Protein 2LGG (pdb70)

Nearest PDB structures (foldseek):
  2lgg-assembly1_A  TM=8.242E-01  e=3.171E-12  Homo sapiens
  2lgk-assembly1_A  TM=6.247E-01  e=6.121E-10  Homo sapiens
  2lgl-assembly1_A  TM=6.199E-01  e=3.704E-09  Homo sapiens
  8xv6-assembly2_C  TM=5.839E-01  e=9.766E-09  Homo sapiens
  2miq-assembly1_A  TM=6.310E-01  e=7.657E-03  Drosophila melanogaster

Solvent-accessible surface area: 5997 Å² total; per-residue (Å²): 154,52,88,102,26,203,170,26,185,40,71,84,96,181,55,16,147,63,11,6,2,106,128,60,23,28,106,82,75,15,88,118,5,6,1,0,58,127,32,58,87,13,49,37,23,13,30,130,104,34,137,115,93,71,90,42,34,155,97,126,52,98,1,75,82,32,124,117,173,41,56,33,60,112,24,70,168,41,41,119,105

Foldseek 3Di:
DDLDDPPQVVDPQFGDCLLAAVVGRDVLPSVDWAAFPVGSHTDCCSVVVDPCVDHPVVDPDGPPVVVVD/DDDDDDDPDDDD

Secondary structure (DSSP, 8-state):
--SS-TT----SSS--TTTS-TTT---S-GGG--B-TTSS-B-THHHH--TT---GGGS----HHHHT-/------------

Sequence (81 aa):
SGPSCKHCKDDVNRLCRVCACHLCGGRQDPDKQLMCDECDMAFHIYCLDPPLSSVPSEDEWYCPECRNDARTKQTARKSTGSGPSCKHCKDDVNRLCRVCACHLCGGRQDPDKQLMCDECDMAFHIYCLDPPLSSVPSEDEWYCPECRNDARTKQTARKSTGSGPSCKHCKDDVNRLCRVCACHLCGGRQDPDKQLMCDECDMAFHIYCLDPPLSSVPSEDEWYCPECRNDARTKQTARKSTGSGPSCKHCKDDVNRLCRVCACHLCGGRQDPDKQLMCDECDMAFHIYCLDPPLSSVPSEDEWYCPECRNDARTKQTARKSTGSGPSCKHCKDDVNRLCRVCACHLCGGRQDPDKQLMCDECDMAFHIYCLDPPLSSVPSEDEWYCPECRNDARTKQTARKSTGSGPSCKHCKDDVNRLCRVCACHLCGGRQDPDKQLMCDECDMAFHIYCLDPPLSSVPSEDEWYCPECRNDARTKQTARKSTGSGPSCKHCKDDVNRLCRVCACHLCGGRQDPDKQLMCDECDMAFHIYCLDPPLSSVPSEDEWYCPECRNDARTKQTARKSTGSGPSCKHCKDDVNRLCRVCACHLCGGRQDPDKQLMCDECDMAFHIYCLDPPLSSVPSEDEWYCPECRNDARTKQTARKSTGSGPSCKHCKDDVNRLCRVCACHLCGGRQDPDKQLMCDECDMAFHIYCLDPPLSSVPSEDEWYCPECRNDARTKQTARKSTGSGPSCKHCKDDVNRLCRVCACHLCGGRQDPDKQLMCDECDMAFHIYCLDPPLSSVPSEDEWYCPECRNDARTKQTARKSTGSGPSCKHCKDDVNRLCRVCACHLCGGRQDPDKQLMCDECDMAFHIYCLDPPLSSVPSEDEWYCPECRNDARTKQTARKSTGSGPSCKHCKDDVNRLCRVCACHLCGGRQDPDKQLMCDECDMAFHIYCLDPPLSSVPSEDEWYCPECRNDARTKQTARKSTGSGPSCKHCKDDVNRLCRVCACHLCGGRQDPDKQLMCDECDMAFHIYCLDPPLSSVPSEDEWYCPECRNDARTKQTARKSTGSGPSCKHCKDDVNRLCRVCACHLCGGRQDPDKQLMCDECDMAFHIYCLDPPLSSVPSEDEWYCPECRNDARTKQTARKSTGSGPSCKHCKDDVNRLCRVCACHLCGGRQDPDKQLMCDECDMAFHIYCLDPPLSSVPSEDEWYCPECRNDARTKQTARKSTGSGPSCKHCKDDVNRLCRVCACHLCGGRQDPDKQLMCDECDMAFHIYCLDPPLSSVPSEDEWYCPECRNDARTKQTARKSTGSGPSCKHCKDDVNRLCRVCACHLCGGRQDPDKQLMCDECDMAFHIYCLDPPLSSVPSEDEWYCPECRNDARTKQTARKSTGSGPSCKHCKDDVNRLCRVCACHLCGGRQDPDKQLMCDECDMAFHIYCLDPPLSSVPSEDEWYCPECRNDARTKQTARKSTGSGPSCKHCKDDVNRLCRVCACHLCGGRQDPDKQLMCDECDMAFHIYCLDPPLSSVPSEDEWYCPECRNDARTKQTARKSTGSGPSCKHCKDDVNRLCRVCACHLCGGRQDPDKQLMCDECDMAFHIYCLDPPLSSVPSEDEWYCPECRNDARTKQTARKSTG

InterPro domains:
  IPR000626 Ubiquitin-like domain [PF00240] (3-75)
  IPR000626 Ubiquitin-like domain [PS50053] (1-75)
  IPR000626 Ubiquitin-like domain [SM00213] (1-74)
  IPR001841 Zinc finger, RING-type [PS50089] (318-364)
  IPR001841 Zinc finger, RING-type [PS50089] (724-763)
  IPR001841 Zinc finger, RING-type [SM00184] (318-363)
  IPR001841 Zinc finger, RING-type [SM00184] (724-762)
  IPR001965 Zinc finger, PHD-type [SM00249] (317-364)
  IPR003105 SRA-YDG [PF02182] (417-585)
  IPR003105 SRA-YDG [PS51015] (419-582)
  IPR003105 SRA-YDG [SM00466] (414-586)
  IPR011011 Zinc finger, FYVE/PHD-type [SSF57903] (316-367)
  IPR013083 Zinc finger, RING/FYVE/PHD-type [G3DSA:3.30.40.10] (670-793)
  IPR015947 PUA-like superfamily [SSF88697] (400-607)
  IPR017907 Zinc finger, RING-type, conserved site [PS00518] (739-748)
  IPR019787 Zinc finger, PHD-finger [PF00628] (318-363)
  IPR019787 Zinc finger, PHD-finger [PS50016] (310-366)
  IPR021991 UHRF1, tandem tudor domain [PF12148] (133-284)
  IPR029071 Ubiquitin-like domain superfamily [SSF54236] (1-96)
  IPR036987 SRA-YDG superfamily [G3DSA:2.30.280.10] (399-609)

Radius of gyration: 12.45 Å; Cα contacts (8 Å, |Δi|>4): 140; chains: 2; bounding box: 36×28×22 Å

GO terms:
  GO:0061630 ubiquitin protein ligase activity (F, IDA)
  GO:0141119 chromosomal DNA methylation maintenance following DNA replication (P, IDA)
  GO:0006511 ubiquitin-dependent protein catabolic process (P, IDA)
  GO:0090307 mitotic spindle assembly (P, IDA)
  GO:0071168 protein localization to chromatin (P, IDA)
  GO:0005819 spindle (C, IC)
  GO:0062072 histone H3K9me2/3 reader activity (F, IDA)
  GO:0004842 ubiquitin-protein transferase activity (F, IDA)
  GO:0000785 chromatin (C, IDA)
  GO:0000791 euchromatin (C, IDA)
  GO:0000792 heterochromatin (C, IDA)
  GO:0005657 replication fork (C, IDA)
  GO:0008270 zinc ion binding (F, IDA)
  GO:0008327 methyl-CpG binding (F, IDA)
  GO:0042393 histone binding (F, IDA)
  GO:0044729 hemi-methylated DNA-binding (F, IDA)
  GO:0051865 protein autoubiquitination (P, IDA)
  GO:0140234 histone H3K23 ubiquitin ligase activity (F, IDA)
  GO:0140248 histone H3K18 ubiquitin ligase activity (F, IDA)
  GO:0140851 histone H3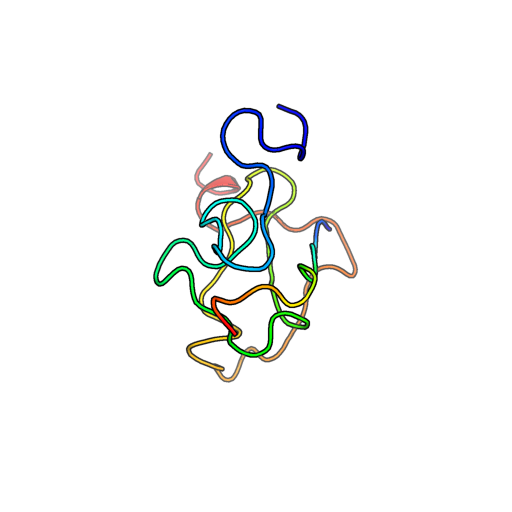K14 ubiquitin ligase activity (F, IDA)

CATH classification: 3.30.40.10

Organism: Homo sapiens (NCBI:txid9606)

Structure (mmCIF, N/CA/C/O backbone):
data_2LGG
#
_entry.id   2LGG
#
loop_
_entity.id
_entity.type
_entity.pdbx_description
1 polymer 'E3 ubiquitin-protein ligase UHRF1'
2 polymer 'histone H3 peptide'
3 non-polymer 'ZINC ION'
#
loop_
_atom_site.group_PDB
_atom_site.id
_atom_site.type_symbol
_atom_site.label_atom_id
_atom_site.label_alt_id
_atom_site.label_comp_id
_atom_site.label_asym_id
_atom_site.label_entity_id
_atom_site.label_seq_id
_atom_site.pdbx_PDB_ins_code
_atom_site.Cartn_x
_atom_site.Cartn_y
_atom_site.Cartn_z
_atom_site.occupancy
_atom_site.B_iso_or_equiv
_atom_site.auth_seq_id
_atom_site.auth_comp_id
_atom_site.auth_asym_id
_atom_site.auth_atom_id
_atom_site.pdbx_PDB_model_num
ATOM 1 N N . SER A 1 1 ? 1.387 15.223 -13.499 1.00 0.00 311 SER A N 1
ATOM 2 C CA . SER A 1 1 ? 0.251 14.264 -13.390 1.00 0.00 311 SER A CA 1
ATOM 3 C C . SER A 1 1 ? -0.103 14.059 -11.916 1.00 0.00 311 SER A C 1
ATOM 4 O O . SER A 1 1 ? 0.532 13.295 -11.214 1.00 0.00 311 SER A O 1
ATOM 14 N N . GLY A 1 2 ? -1.112 14.735 -11.439 1.00 0.00 312 GLY A N 1
ATOM 15 C CA . GLY A 1 2 ? -1.508 14.583 -10.010 1.00 0.00 312 GLY A CA 1
ATOM 16 C C . GLY A 1 2 ? -2.063 13.176 -9.777 1.00 0.00 312 GLY A C 1
ATOM 17 O O . GLY A 1 2 ? -2.475 12.500 -10.698 1.00 0.00 312 GLY A O 1
ATOM 21 N N . PRO A 1 3 ? -2.067 12.741 -8.545 1.00 0.00 313 PRO A N 1
ATOM 22 C CA . PRO A 1 3 ? -2.576 11.391 -8.161 1.00 0.00 313 PRO A CA 1
ATOM 23 C C . PRO A 1 3 ? -4.087 11.277 -8.355 1.00 0.00 313 PRO A C 1
ATOM 24 O O . PRO A 1 3 ? -4.627 10.198 -8.507 1.00 0.00 313 PRO A O 1
ATOM 35 N N . SER A 1 4 ? -4.774 12.386 -8.344 1.00 0.00 314 SER A N 1
ATOM 36 C CA . SER A 1 4 ? -6.250 12.346 -8.519 1.00 0.00 314 SER A CA 1
ATOM 37 C C . SER A 1 4 ? -6.582 11.730 -9.877 1.00 0.00 314 SER A C 1
ATOM 38 O O . SER A 1 4 ? -5.889 11.939 -10.853 1.00 0.00 314 SER A O 1
ATOM 46 N N . CYS A 1 5 ? -7.636 10.970 -9.944 1.00 0.00 315 CYS A N 1
ATOM 47 C CA . CYS A 1 5 ? -8.013 10.336 -11.238 1.00 0.00 315 CYS A CA 1
ATOM 48 C C . CYS A 1 5 ? -8.989 11.236 -11.989 1.00 0.00 315 CYS A C 1
ATOM 49 O O . CYS A 1 5 ? -10.131 11.386 -11.604 1.00 0.00 315 CYS A O 1
ATOM 56 N N . LYS A 1 6 ? -8.564 11.814 -13.074 1.00 0.00 316 LYS A N 1
ATOM 57 C CA . LYS A 1 6 ? -9.488 12.673 -13.857 1.00 0.00 316 LYS A CA 1
ATOM 58 C C . LYS A 1 6 ? -10.401 11.757 -14.665 1.00 0.00 316 LYS A C 1
ATOM 59 O O . LYS A 1 6 ? -11.255 12.200 -15.406 1.00 0.00 316 LYS A O 1
ATOM 78 N N . HIS A 1 7 ? -10.202 10.472 -14.531 1.00 0.00 317 HIS A N 1
ATOM 79 C CA . HIS A 1 7 ? -11.023 9.498 -15.288 1.00 0.00 317 HIS A CA 1
ATOM 80 C C . HIS A 1 7 ? -11.618 8.469 -14.323 1.00 0.00 317 HIS A C 1
ATOM 81 O O . HIS A 1 7 ? -12.188 7.477 -14.736 1.00 0.00 317 HIS A O 1
ATOM 96 N N . CYS A 1 8 ? -11.489 8.688 -13.041 1.00 0.00 318 CYS A N 1
ATOM 97 C CA . CYS A 1 8 ? -12.046 7.713 -12.064 1.00 0.00 318 CYS A CA 1
ATOM 98 C C . CYS A 1 8 ? -12.271 8.393 -10.718 1.00 0.00 318 CYS A C 1
ATOM 99 O O . CYS A 1 8 ? -11.371 8.957 -10.127 1.00 0.00 318 CYS A O 1
ATOM 106 N N . LYS A 1 9 ? -13.468 8.342 -10.236 1.00 0.00 319 LYS A N 1
ATOM 107 C CA . LYS A 1 9 ? -13.788 8.971 -8.936 1.00 0.00 319 LYS A CA 1
ATOM 108 C C . LYS A 1 9 ? -13.566 7.960 -7.808 1.00 0.00 319 LYS A C 1
ATOM 109 O O . LYS A 1 9 ? -13.858 8.224 -6.660 1.00 0.00 319 LYS A O 1
ATOM 128 N N . ASP A 1 10 ? -13.058 6.799 -8.138 1.00 0.00 320 ASP A N 1
ATOM 129 C CA . ASP A 1 10 ? -12.815 5.757 -7.097 1.00 0.00 320 ASP A CA 1
ATOM 130 C C . ASP A 1 10 ? -14.120 5.437 -6.370 1.00 0.00 320 ASP A C 1
ATOM 131 O O . ASP A 1 10 ? -14.175 5.410 -5.157 1.00 0.00 320 ASP A O 1
ATOM 140 N N . ASP A 1 11 ? -15.174 5.188 -7.098 1.00 0.00 321 ASP A N 1
ATOM 141 C CA . ASP A 1 11 ? -16.470 4.865 -6.441 1.00 0.00 321 ASP A CA 1
ATOM 142 C C . ASP A 1 11 ? -16.310 3.590 -5.610 1.00 0.00 321 ASP A C 1
ATOM 143 O O . ASP A 1 11 ? -15.549 2.708 -5.950 1.00 0.00 321 ASP A O 1
ATOM 152 N N . VAL A 1 12 ? -17.020 3.488 -4.522 1.00 0.00 322 VAL A N 1
ATOM 153 C CA . VAL A 1 12 ? -16.910 2.273 -3.667 1.00 0.00 322 VAL A CA 1
ATOM 154 C C . VAL A 1 12 ? -17.485 1.070 -4.411 1.00 0.00 322 VAL A C 1
ATOM 155 O O . VAL A 1 12 ? -17.002 -0.038 -4.296 1.00 0.00 322 VAL A O 1
ATOM 168 N N . ASN A 1 13 ? -18.523 1.286 -5.164 1.00 0.00 323 ASN A N 1
ATOM 169 C CA . ASN A 1 13 ? -19.158 0.171 -5.911 1.00 0.00 323 ASN A CA 1
ATOM 170 C C . ASN A 1 13 ? -18.246 -0.289 -7.045 1.00 0.00 323 ASN A C 1
ATOM 171 O O . ASN A 1 13 ? -18.263 -1.440 -7.437 1.00 0.00 323 ASN A O 1
ATOM 182 N N . ARG A 1 14 ? -17.470 0.605 -7.593 1.00 0.00 324 ARG A N 1
ATOM 183 C CA . ARG A 1 14 ? -16.577 0.231 -8.723 1.00 0.00 324 ARG A CA 1
ATOM 184 C C . ARG A 1 14 ? -15.112 0.423 -8.326 1.00 0.00 324 ARG A C 1
ATOM 185 O O . ARG A 1 14 ? -14.763 1.346 -7.620 1.00 0.00 324 ARG A O 1
ATOM 206 N N . LEU A 1 15 ? -14.252 -0.449 -8.779 1.00 0.00 325 LEU A N 1
ATOM 207 C CA . LEU A 1 15 ? -12.809 -0.326 -8.433 1.00 0.00 325 LEU A CA 1
ATOM 208 C C . LEU A 1 15 ? -12.042 0.261 -9.623 1.00 0.00 325 LEU A C 1
ATOM 209 O O . LEU A 1 15 ? -12.308 -0.059 -10.763 1.00 0.00 325 LEU A O 1
ATOM 225 N N . CYS A 1 16 ? -11.098 1.128 -9.362 1.00 0.00 326 CYS A N 1
ATOM 226 C CA . CYS A 1 16 ? -10.324 1.746 -10.477 1.00 0.00 326 CYS A CA 1
ATOM 227 C C . CYS A 1 16 ? -8.933 1.117 -10.587 1.00 0.00 326 CYS A C 1
ATOM 228 O O . CYS A 1 16 ? -8.232 0.945 -9.610 1.00 0.00 326 CYS A O 1
ATOM 235 N N . ARG A 1 17 ? -8.530 0.789 -11.784 1.00 0.00 327 ARG A N 1
ATOM 236 C CA . ARG A 1 17 ? -7.183 0.184 -12.000 1.00 0.00 327 ARG A CA 1
ATOM 237 C C . ARG A 1 17 ? -6.075 1.165 -11.596 1.00 0.00 327 ARG A C 1
ATOM 238 O O . ARG A 1 17 ? -5.049 0.773 -11.074 1.00 0.00 327 ARG A O 1
ATOM 259 N N . VAL A 1 18 ? -6.263 2.430 -11.844 1.00 0.00 328 VAL A N 1
ATOM 260 C CA . VAL A 1 18 ? -5.213 3.431 -11.489 1.00 0.00 328 VAL A CA 1
ATOM 261 C C . VAL A 1 18 ? -5.120 3.566 -9.968 1.00 0.00 328 VAL A C 1
ATOM 262 O O . VAL A 1 18 ? -4.055 3.760 -9.416 1.00 0.00 328 VAL A O 1
ATOM 275 N N . CYS A 1 19 ? -6.226 3.470 -9.288 1.00 0.00 329 CYS A N 1
ATOM 276 C CA . CYS A 1 19 ? -6.206 3.596 -7.805 1.00 0.00 329 CYS A CA 1
ATOM 277 C C . CYS A 1 19 ? -6.206 2.206 -7.176 1.00 0.00 329 CYS A C 1
ATOM 278 O O . CYS A 1 19 ? -6.160 2.068 -5.969 1.00 0.00 329 CYS A O 1
ATOM 285 N N . ALA A 1 20 ? -6.283 1.176 -7.976 1.00 0.00 330 ALA A N 1
ATOM 286 C CA . ALA A 1 20 ? -6.315 -0.200 -7.402 1.00 0.00 330 ALA A CA 1
ATOM 287 C C . ALA A 1 20 ? -5.318 -1.115 -8.116 1.00 0.00 330 ALA A C 1
ATOM 288 O O . ALA A 1 20 ? -4.173 -0.766 -8.324 1.00 0.00 330 ALA A O 1
ATOM 295 N N . CYS A 1 21 ? -5.743 -2.298 -8.466 1.00 0.00 331 CYS A N 1
ATOM 296 C CA . CYS A 1 21 ? -4.825 -3.258 -9.138 1.00 0.00 331 CYS A CA 1
ATOM 297 C C . CYS A 1 21 ? -5.017 -3.206 -10.654 1.00 0.00 331 CYS A C 1
ATOM 298 O O . CYS A 1 21 ? -6.072 -3.504 -11.170 1.00 0.00 331 CYS A O 1
ATOM 305 N N . HIS A 1 22 ? -4.001 -2.825 -11.373 1.00 0.00 332 HIS A N 1
ATOM 306 C CA . HIS A 1 22 ? -4.125 -2.753 -12.854 1.00 0.00 332 HIS A CA 1
ATOM 307 C C . HIS A 1 22 ? -4.226 -4.160 -13.453 1.00 0.00 332 HIS A C 1
ATOM 308 O O . HIS A 1 22 ? -4.957 -4.392 -14.394 1.00 0.00 332 HIS A O 1
ATOM 323 N N . LEU A 1 23 ? -3.477 -5.090 -12.933 1.00 0.00 333 LEU A N 1
ATOM 324 C CA . LEU A 1 23 ? -3.502 -6.473 -13.492 1.00 0.00 333 LEU A CA 1
ATOM 325 C C . LEU A 1 23 ? -4.865 -7.143 -13.275 1.00 0.00 333 LEU A C 1
ATOM 326 O O . LEU A 1 23 ? -5.304 -7.924 -14.096 1.00 0.00 333 LEU A O 1
ATOM 342 N N . CYS A 1 24 ? -5.527 -6.875 -12.180 1.00 0.00 334 CYS A N 1
ATOM 343 C CA . CYS A 1 24 ? -6.844 -7.538 -11.937 1.00 0.00 334 CYS A CA 1
ATOM 344 C C . CYS A 1 24 ? -7.882 -6.529 -11.433 1.00 0.00 334 CYS A C 1
ATOM 345 O O . CYS A 1 24 ? -9.068 -6.789 -11.463 1.00 0.00 334 CYS A O 1
ATOM 352 N N . GLY A 1 25 ? -7.459 -5.386 -10.974 1.00 0.00 335 GLY A N 1
ATOM 353 C CA . GLY A 1 25 ? -8.445 -4.380 -10.477 1.00 0.00 335 GLY A CA 1
ATOM 354 C C . GLY A 1 25 ? -9.480 -5.075 -9.599 1.00 0.00 335 GLY A C 1
ATOM 355 O O . GLY A 1 25 ? -10.651 -5.128 -9.919 1.00 0.00 335 GLY A O 1
ATOM 359 N N . GLY A 1 26 ? -9.055 -5.599 -8.487 1.00 0.00 336 GLY A N 1
ATOM 360 C CA . GLY A 1 26 ? -10.002 -6.284 -7.570 1.00 0.00 336 GLY A CA 1
ATOM 361 C C . GLY A 1 26 ? -9.628 -5.929 -6.136 1.00 0.00 336 GLY A C 1
ATOM 362 O O . GLY A 1 26 ? -8.599 -5.332 -5.890 1.00 0.00 336 GLY A O 1
ATOM 366 N N . ARG A 1 27 ? -10.443 -6.281 -5.185 1.00 0.00 337 ARG A N 1
ATOM 367 C CA . ARG A 1 27 ? -10.102 -5.944 -3.781 1.00 0.00 337 ARG A CA 1
ATOM 368 C C . ARG A 1 27 ? -9.384 -7.126 -3.130 1.00 0.00 337 ARG A C 1
ATOM 369 O O . ARG A 1 27 ? -9.950 -8.185 -2.941 1.00 0.00 337 ARG A O 1
ATOM 390 N N . GLN A 1 28 ? -8.142 -6.949 -2.777 1.00 0.00 338 GLN A N 1
ATOM 391 C CA . GLN A 1 28 ? -7.381 -8.050 -2.127 1.00 0.00 338 GLN A CA 1
ATOM 392 C C . GLN A 1 28 ? -6.285 -7.445 -1.250 1.00 0.00 338 GLN A C 1
ATOM 393 O O . GLN A 1 28 ? -5.257 -7.019 -1.736 1.00 0.00 338 GLN A O 1
ATOM 407 N N . ASP A 1 29 ? -6.491 -7.400 0.035 1.00 0.00 339 ASP A N 1
ATOM 408 C CA . ASP A 1 29 ? -5.452 -6.818 0.924 1.00 0.00 339 ASP A CA 1
ATOM 409 C C . ASP A 1 29 ? -5.001 -5.469 0.353 1.00 0.00 339 ASP A C 1
ATOM 410 O O . ASP A 1 29 ? -3.836 -5.262 0.079 1.00 0.00 339 ASP A O 1
ATOM 419 N N . PRO A 1 30 ? -5.923 -4.559 0.173 1.00 0.00 340 PRO A N 1
ATOM 420 C CA . PRO A 1 30 ? -5.620 -3.207 -0.379 1.00 0.00 340 PRO A CA 1
ATOM 421 C C . PRO A 1 30 ? -4.616 -2.445 0.489 1.00 0.00 340 PRO A C 1
ATOM 422 O O . PRO A 1 30 ? -3.899 -1.586 0.018 1.00 0.00 340 PRO A O 1
ATOM 433 N N . ASP A 1 31 ? -4.558 -2.761 1.751 1.00 0.00 341 ASP A N 1
ATOM 434 C CA . ASP A 1 31 ? -3.606 -2.063 2.652 1.00 0.00 341 ASP A CA 1
ATOM 435 C C . ASP A 1 31 ? -2.174 -2.338 2.191 1.00 0.00 341 ASP A C 1
ATOM 436 O O . ASP A 1 31 ? -1.276 -1.549 2.408 1.00 0.00 341 ASP A O 1
ATOM 445 N N . LYS A 1 32 ? -1.955 -3.462 1.570 1.00 0.00 342 LYS A N 1
ATOM 446 C CA . LYS A 1 32 ? -0.584 -3.806 1.106 1.00 0.00 342 LYS A CA 1
ATOM 447 C C . LYS A 1 32 ? -0.421 -3.445 -0.373 1.00 0.00 342 LYS A C 1
ATOM 448 O O . LYS A 1 32 ? 0.205 -4.160 -1.131 1.00 0.00 342 LYS A O 1
ATOM 467 N N . GLN A 1 33 ? -0.974 -2.338 -0.789 1.00 0.00 343 GLN A N 1
ATOM 468 C CA . GLN A 1 33 ? -0.846 -1.930 -2.217 1.00 0.00 343 GLN A CA 1
ATOM 469 C C . GLN A 1 33 ? 0.481 -1.194 -2.399 1.00 0.00 343 GLN A C 1
ATOM 470 O O . GLN A 1 33 ? 0.743 -0.200 -1.749 1.00 0.00 343 GLN A O 1
ATOM 484 N N . LEU A 1 34 ? 1.324 -1.677 -3.270 1.00 0.00 344 LEU A N 1
ATOM 485 C CA . LEU A 1 34 ? 2.637 -1.013 -3.483 1.00 0.00 344 LEU A CA 1
ATOM 486 C C . LEU A 1 34 ? 2.621 -0.273 -4.824 1.00 0.00 344 LEU A C 1
ATOM 487 O O . LEU A 1 34 ? 2.236 -0.826 -5.842 1.00 0.00 344 LEU A O 1
ATOM 503 N N . MET A 1 35 ? 3.027 0.974 -4.831 1.00 0.00 345 MET A N 1
ATOM 504 C CA . MET A 1 35 ? 3.025 1.755 -6.103 1.00 0.00 345 MET A CA 1
ATOM 505 C C . MET A 1 35 ? 4.295 2.597 -6.229 1.00 0.00 345 MET A C 1
ATOM 506 O O . MET A 1 35 ? 4.797 3.134 -5.261 1.00 0.00 345 MET A O 1
ATOM 520 N N . CYS A 1 36 ? 4.809 2.736 -7.428 1.00 0.00 346 CYS A N 1
ATOM 521 C CA . CYS A 1 36 ? 6.039 3.571 -7.614 1.00 0.00 346 CYS A CA 1
ATOM 522 C C . CYS A 1 36 ? 5.604 5.035 -7.746 1.00 0.00 346 CYS A C 1
ATOM 523 O O . CYS A 1 36 ? 4.945 5.414 -8.687 1.00 0.00 346 CYS A O 1
ATOM 530 N N . ASP A 1 37 ? 5.942 5.851 -6.787 1.00 0.00 347 ASP A N 1
ATOM 531 C CA . ASP A 1 37 ? 5.514 7.283 -6.821 1.00 0.00 347 ASP A CA 1
ATOM 532 C C . ASP A 1 37 ? 5.697 7.886 -8.214 1.00 0.00 347 ASP A C 1
ATOM 533 O O . ASP A 1 37 ? 4.876 8.654 -8.674 1.00 0.00 347 ASP A O 1
ATOM 542 N N . GLU A 1 38 ? 6.758 7.564 -8.886 1.00 0.00 348 GLU A N 1
ATOM 543 C CA . GLU A 1 38 ? 6.971 8.144 -10.240 1.00 0.00 348 GLU A CA 1
ATOM 544 C C . GLU A 1 38 ? 5.861 7.681 -11.193 1.00 0.00 348 GLU A C 1
ATOM 545 O O . GLU A 1 38 ? 5.538 8.359 -12.148 1.00 0.00 348 GLU A O 1
ATOM 557 N N . CYS A 1 39 ? 5.285 6.530 -10.954 1.00 0.00 349 CYS A N 1
ATOM 558 C CA . CYS A 1 39 ? 4.208 6.028 -11.863 1.00 0.00 349 CYS A CA 1
ATOM 559 C C . CYS A 1 39 ? 2.991 5.569 -11.056 1.00 0.00 349 CYS A C 1
ATOM 560 O O . CYS A 1 39 ? 3.095 5.180 -9.912 1.00 0.00 349 CYS A O 1
ATOM 567 N N . ASP A 1 40 ? 1.833 5.599 -11.650 1.00 0.00 350 ASP A N 1
ATOM 568 C CA . ASP A 1 40 ? 0.615 5.154 -10.921 1.00 0.00 350 ASP A CA 1
ATOM 569 C C . ASP A 1 40 ? 0.467 3.641 -11.076 1.00 0.00 350 ASP A C 1
ATOM 570 O O . ASP A 1 40 ? -0.608 3.091 -10.944 1.00 0.00 350 ASP A O 1
ATOM 579 N N . MET A 1 41 ? 1.546 2.969 -11.366 1.00 0.00 351 MET A N 1
ATOM 580 C CA . MET A 1 41 ? 1.485 1.491 -11.543 1.00 0.00 351 MET A CA 1
ATOM 581 C C . MET A 1 41 ? 1.826 0.792 -10.225 1.00 0.00 351 MET A C 1
ATOM 582 O O . MET A 1 41 ? 2.730 1.194 -9.505 1.00 0.00 351 MET A O 1
ATOM 596 N N . ALA A 1 42 ? 1.107 -0.258 -9.909 1.00 0.00 352 ALA A N 1
ATOM 597 C CA . ALA A 1 42 ? 1.374 -0.998 -8.645 1.00 0.00 352 ALA A CA 1
ATOM 598 C C . ALA A 1 42 ? 1.827 -2.416 -8.961 1.00 0.00 352 ALA A C 1
ATOM 599 O O . ALA A 1 42 ? 2.048 -2.768 -10.102 1.00 0.00 352 ALA A O 1
ATOM 606 N N . PHE A 1 43 ? 1.995 -3.225 -7.949 1.00 0.00 353 PHE A N 1
ATOM 607 C CA . PHE A 1 43 ? 2.470 -4.617 -8.185 1.00 0.00 353 PHE A CA 1
ATOM 608 C C . PHE A 1 43 ? 1.518 -5.643 -7.569 1.00 0.00 353 PHE A C 1
ATOM 609 O O . PHE A 1 43 ? 0.882 -5.402 -6.564 1.00 0.00 353 PHE A O 1
ATOM 626 N N . HIS A 1 44 ? 1.432 -6.796 -8.176 1.00 0.00 354 HIS A N 1
ATOM 627 C CA . HIS A 1 44 ? 0.539 -7.871 -7.660 1.00 0.00 354 HIS A CA 1
ATOM 628 C C . HIS A 1 44 ? 1.102 -8.430 -6.350 1.00 0.00 354 HIS A C 1
ATOM 629 O O . HIS A 1 44 ? 0.715 -9.492 -5.903 1.00 0.00 354 HIS A O 1
ATOM 643 N N . ILE A 1 45 ? 2.020 -7.736 -5.742 1.00 0.00 355 ILE A N 1
ATOM 644 C CA . ILE A 1 45 ? 2.618 -8.243 -4.472 1.00 0.00 355 ILE A CA 1
ATOM 645 C C . ILE A 1 45 ? 1.514 -8.577 -3.464 1.00 0.00 355 ILE A C 1
ATOM 646 O O . ILE A 1 45 ? 1.637 -9.503 -2.688 1.00 0.00 355 ILE A O 1
ATOM 662 N N . TYR A 1 46 ? 0.438 -7.840 -3.463 1.00 0.00 356 TYR A N 1
ATOM 663 C CA . TYR A 1 46 ? -0.653 -8.142 -2.492 1.00 0.00 356 TYR A CA 1
ATOM 664 C C . TYR A 1 46 ? -1.538 -9.264 -3.038 1.00 0.00 356 TYR A C 1
ATOM 665 O O . TYR A 1 46 ? -2.048 -10.080 -2.295 1.00 0.00 356 TYR A O 1
ATOM 683 N N . CYS A 1 47 ? -1.722 -9.323 -4.329 1.00 0.00 357 CYS A N 1
ATOM 684 C CA . CYS A 1 47 ? -2.566 -10.400 -4.909 1.00 0.00 357 CYS A CA 1
ATOM 685 C C . CYS A 1 47 ? -1.788 -11.715 -4.867 1.00 0.00 357 CYS A C 1
ATOM 686 O O . CYS A 1 47 ? -2.231 -12.702 -4.315 1.00 0.00 357 CYS A O 1
ATOM 693 N N . LEU A 1 48 ? -0.623 -11.724 -5.449 1.00 0.00 358 LEU A N 1
ATOM 694 C CA . LEU A 1 48 ? 0.216 -12.954 -5.458 1.00 0.00 358 LEU A CA 1
ATOM 695 C C . LEU A 1 48 ? 0.729 -13.255 -4.052 1.00 0.00 358 LEU A C 1
ATOM 696 O O . LEU A 1 48 ? 0.853 -14.396 -3.655 1.00 0.00 358 LEU A O 1
ATOM 712 N N . ASP A 1 49 ? 1.051 -12.239 -3.308 1.00 0.00 359 ASP A N 1
ATOM 713 C CA . ASP A 1 49 ? 1.582 -12.453 -1.934 1.00 0.00 359 ASP A CA 1
ATOM 714 C C . ASP A 1 49 ? 2.886 -13.255 -2.020 1.00 0.00 359 ASP A C 1
ATOM 715 O O . ASP A 1 49 ? 3.002 -14.325 -1.457 1.00 0.00 359 ASP A O 1
ATOM 724 N N . PRO A 1 50 ? 3.859 -12.732 -2.722 1.00 0.00 360 PRO A N 1
ATOM 725 C CA . PRO A 1 50 ? 5.184 -13.397 -2.893 1.00 0.00 360 PRO A CA 1
ATOM 726 C C . PRO A 1 50 ? 6.089 -13.207 -1.669 1.00 0.00 360 PRO A C 1
ATOM 727 O O . PRO A 1 50 ? 5.842 -12.354 -0.839 1.00 0.00 360 PRO A O 1
ATOM 738 N N . PRO A 1 51 ? 7.135 -13.987 -1.560 1.00 0.00 361 PRO A N 1
ATOM 739 C CA . PRO A 1 51 ? 8.087 -13.887 -0.419 1.00 0.00 361 PRO A CA 1
ATOM 740 C C . PRO A 1 51 ? 8.522 -12.442 -0.144 1.00 0.00 361 PRO A C 1
ATOM 741 O O . PRO A 1 51 ? 8.967 -12.118 0.940 1.00 0.00 361 PRO A O 1
ATOM 752 N N . LEU A 1 52 ? 8.403 -11.570 -1.110 1.00 0.00 362 LEU A N 1
ATOM 753 C CA . LEU A 1 52 ? 8.819 -10.156 -0.878 1.00 0.00 362 LEU A CA 1
ATOM 754 C C . LEU A 1 52 ? 8.149 -9.631 0.391 1.00 0.00 362 LEU A C 1
ATOM 755 O O . LEU A 1 52 ? 8.807 -9.123 1.277 1.00 0.00 362 LEU A O 1
ATOM 771 N N . SER A 1 53 ? 6.847 -9.767 0.480 1.00 0.00 363 SER A N 1
ATOM 772 C CA . SER A 1 53 ? 6.102 -9.289 1.686 1.00 0.00 363 SER A CA 1
ATOM 773 C C . SER A 1 53 ? 6.811 -8.082 2.308 1.00 0.00 363 SER A C 1
ATOM 774 O O . SER A 1 53 ? 6.825 -7.915 3.512 1.00 0.00 363 SER A O 1
ATOM 782 N N . SER A 1 54 ? 7.408 -7.245 1.497 1.00 0.00 364 SER A N 1
ATOM 783 C CA . SER A 1 54 ? 8.124 -6.056 2.041 1.00 0.00 364 SER A CA 1
ATOM 784 C C . SER A 1 54 ? 7.591 -4.780 1.389 1.00 0.00 364 SER A C 1
ATOM 785 O O . SER A 1 54 ? 7.188 -4.780 0.242 1.00 0.00 364 SER A O 1
ATOM 793 N N . VAL A 1 55 ? 7.591 -3.692 2.114 1.00 0.00 365 VAL A N 1
ATOM 794 C CA . VAL A 1 55 ? 7.092 -2.409 1.548 1.00 0.00 365 VAL A CA 1
ATOM 795 C C . VAL A 1 55 ? 8.254 -1.402 1.469 1.00 0.00 365 VAL A C 1
ATOM 796 O O . VAL A 1 55 ? 8.753 -0.959 2.484 1.00 0.00 365 VAL A O 1
ATOM 809 N N . PRO A 1 56 ? 8.690 -1.035 0.282 1.00 0.00 366 PRO A N 1
ATOM 810 C CA . PRO A 1 56 ? 9.808 -0.066 0.109 1.00 0.00 366 PRO A CA 1
ATOM 811 C C . PRO A 1 56 ? 9.354 1.386 0.299 1.00 0.00 366 PRO A C 1
ATOM 812 O O . PRO A 1 56 ? 10.085 2.316 0.021 1.00 0.00 366 PRO A O 1
ATOM 823 N N . SER A 1 57 ? 8.152 1.586 0.764 1.00 0.00 367 SER A N 1
ATOM 824 C CA . SER A 1 57 ? 7.646 2.971 0.965 1.00 0.00 367 SER A CA 1
ATOM 825 C C . SER A 1 57 ? 8.542 3.711 1.961 1.00 0.00 367 SER A C 1
ATOM 826 O O . SER A 1 57 ? 8.543 4.925 2.021 1.00 0.00 367 SER A O 1
ATOM 834 N N . GLU A 1 58 ? 9.307 2.999 2.743 1.00 0.00 368 GLU A N 1
ATOM 835 C CA . GLU A 1 58 ? 10.197 3.682 3.726 1.00 0.00 368 GLU A CA 1
ATOM 836 C C . GLU A 1 58 ? 10.932 4.819 3.015 1.00 0.00 368 GLU A C 1
ATOM 837 O O . GLU A 1 58 ? 11.172 5.868 3.578 1.00 0.00 368 GLU A O 1
ATOM 849 N N . ASP A 1 59 ? 11.277 4.618 1.773 1.00 0.00 369 ASP A N 1
ATOM 850 C CA . ASP A 1 59 ? 11.979 5.679 1.006 1.00 0.00 369 ASP A CA 1
ATOM 851 C C . ASP A 1 59 ? 11.380 5.739 -0.398 1.00 0.00 369 ASP A C 1
ATOM 852 O O . ASP A 1 59 ? 10.605 4.886 -0.782 1.00 0.00 369 ASP A O 1
ATOM 861 N N . GLU A 1 60 ? 11.725 6.729 -1.171 1.00 0.00 370 GLU A N 1
ATOM 862 C CA . GLU A 1 60 ? 11.159 6.811 -2.546 1.00 0.00 370 GLU A CA 1
ATOM 863 C C . GLU A 1 60 ? 11.475 5.511 -3.284 1.00 0.00 370 GLU A C 1
ATOM 864 O O . GLU A 1 60 ? 12.576 5.000 -3.208 1.00 0.00 370 GLU A O 1
ATOM 876 N N . TRP A 1 61 ? 10.520 4.967 -3.996 1.00 0.00 371 TRP A N 1
ATOM 877 C CA . TRP A 1 61 ? 10.772 3.695 -4.734 1.00 0.00 371 TRP A CA 1
ATOM 878 C C . TRP A 1 61 ? 10.447 3.882 -6.211 1.00 0.00 371 TRP A C 1
ATOM 879 O O . TRP A 1 61 ? 9.506 4.563 -6.569 1.00 0.00 371 TRP A O 1
ATOM 900 N N . TYR A 1 62 ? 11.222 3.282 -7.069 1.00 0.00 372 TYR A N 1
ATOM 901 C CA . TYR A 1 62 ? 10.970 3.415 -8.527 1.00 0.00 372 TYR A CA 1
ATOM 902 C C . TYR A 1 62 ? 10.647 2.037 -9.108 1.00 0.00 372 TYR A C 1
ATOM 903 O O . TYR A 1 62 ? 11.280 1.053 -8.780 1.00 0.00 372 TYR A O 1
ATOM 921 N N . CYS A 1 63 ? 9.666 1.952 -9.965 1.00 0.00 373 CYS A N 1
ATOM 922 C CA . CYS A 1 63 ? 9.312 0.636 -10.558 1.00 0.00 373 CYS A CA 1
ATOM 923 C C . CYS A 1 63 ? 10.464 0.161 -11.454 1.00 0.00 373 CYS A C 1
ATOM 924 O O . CYS A 1 63 ? 11.215 0.963 -11.971 1.00 0.00 373 CYS A O 1
ATOM 931 N N . PRO A 1 64 ? 10.616 -1.128 -11.639 1.00 0.00 374 PRO A N 1
ATOM 932 C CA . PRO A 1 64 ? 11.711 -1.680 -12.489 1.00 0.00 374 PRO A CA 1
ATOM 933 C C . PRO A 1 64 ? 11.849 -0.948 -13.831 1.00 0.00 374 PRO A C 1
ATOM 934 O O . PRO A 1 64 ? 12.939 -0.773 -14.337 1.00 0.00 374 PRO A O 1
ATOM 945 N N . GLU A 1 65 ? 10.761 -0.519 -14.415 1.00 0.00 375 GLU A N 1
ATOM 946 C CA . GLU A 1 65 ? 10.861 0.193 -15.722 1.00 0.00 375 GLU A CA 1
ATOM 947 C C . GLU A 1 65 ? 11.427 1.603 -15.518 1.00 0.00 375 GLU A C 1
ATOM 948 O O . GLU A 1 65 ? 12.140 2.116 -16.357 1.00 0.00 375 GLU A O 1
ATOM 960 N N . CYS A 1 66 ? 11.128 2.236 -14.413 1.00 0.00 376 CYS A N 1
ATOM 961 C CA . CYS A 1 66 ? 11.675 3.607 -14.184 1.00 0.00 376 CYS A CA 1
ATOM 962 C C . CY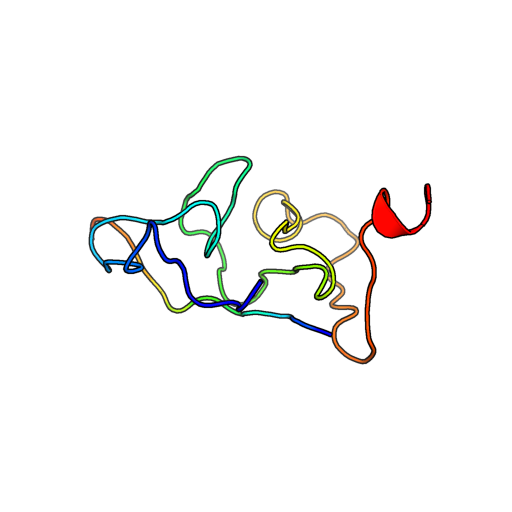S A 1 66 ? 13.194 3.549 -14.323 1.00 0.00 376 CYS A C 1
ATOM 963 O O . CYS A 1 66 ? 13.810 4.369 -14.975 1.00 0.00 376 CYS A O 1
ATOM 970 N N . ARG A 1 67 ? 13.794 2.580 -13.695 1.00 0.00 377 ARG A N 1
ATOM 971 C CA . ARG A 1 67 ? 15.275 2.434 -13.751 1.00 0.00 377 ARG A CA 1
ATOM 972 C C . ARG A 1 67 ? 15.715 2.072 -15.165 1.00 0.00 377 ARG A C 1
ATOM 973 O O . ARG A 1 67 ? 16.836 2.325 -15.560 1.00 0.00 377 ARG A O 1
ATOM 994 N N . ASN A 1 68 ? 14.845 1.486 -15.936 1.00 0.00 378 ASN A N 1
ATOM 995 C CA . ASN A 1 68 ? 15.226 1.119 -17.324 1.00 0.00 378 ASN A CA 1
ATOM 996 C C . ASN A 1 68 ? 15.344 2.402 -18.136 1.00 0.00 378 ASN A C 1
ATOM 997 O O . ASN A 1 68 ? 15.454 2.383 -19.346 1.00 0.00 378 ASN A O 1
ATOM 1008 N N . ASP A 1 69 ? 15.326 3.522 -17.468 1.00 0.00 379 ASP A N 1
ATOM 1009 C CA . ASP A 1 69 ? 15.440 4.821 -18.187 1.00 0.00 379 ASP A CA 1
ATOM 1010 C C . ASP A 1 69 ? 16.687 4.805 -19.074 1.00 0.00 379 ASP A C 1
ATOM 1011 O O . ASP A 1 69 ? 17.610 4.075 -18.750 1.00 0.00 379 ASP A O 1
ATOM 1021 N N . ALA B 2 1 ? 7.798 5.997 -0.054 1.00 0.00 383 ALA B N 1
ATOM 1022 C CA . ALA B 2 1 ? 7.397 6.388 -1.434 1.00 0.00 383 ALA B CA 1
ATOM 1023 C C . ALA B 2 1 ? 5.880 6.580 -1.490 1.00 0.00 383 ALA B C 1
ATOM 1024 O O . ALA B 2 1 ? 5.268 7.040 -0.548 1.00 0.00 383 ALA B O 1
ATOM 1033 N N . ARG B 2 2 ? 5.273 6.231 -2.590 1.00 0.00 384 ARG B N 1
ATOM 1034 C CA . ARG B 2 2 ? 3.798 6.393 -2.710 1.00 0.00 384 ARG B CA 1
ATOM 1035 C C . ARG B 2 2 ? 3.113 5.051 -2.435 1.00 0.00 384 ARG B C 1
ATOM 1036 O O . ARG B 2 2 ? 2.747 4.334 -3.345 1.00 0.00 384 ARG B O 1
ATOM 1057 N N . THR B 2 3 ? 2.944 4.704 -1.189 1.00 0.00 385 THR B N 1
ATOM 1058 C CA . THR B 2 3 ? 2.290 3.406 -0.855 1.00 0.00 385 THR B CA 1
ATOM 1059 C C . THR B 2 3 ? 0.849 3.393 -1.368 1.00 0.00 385 THR B C 1
ATOM 1060 O O . THR B 2 3 ? 0.383 2.411 -1.913 1.00 0.00 385 THR B O 1
ATOM 1071 N N . LYS B 2 4 ? 0.134 4.466 -1.181 1.00 0.00 386 LYS B N 1
ATOM 1072 C CA . LYS B 2 4 ? -1.283 4.506 -1.639 1.00 0.00 386 LYS B CA 1
ATOM 1073 C C . LYS B 2 4 ? -1.968 3.225 -1.171 1.00 0.00 386 LYS B C 1
ATOM 1074 O O . LYS B 2 4 ? -2.149 2.293 -1.926 1.00 0.00 386 LYS B O 1
ATOM 1093 N N . GLN B 2 5 ? -2.325 3.163 0.081 1.00 0.00 387 GLN B N 1
ATOM 1094 C CA . GLN B 2 5 ? -2.975 1.935 0.612 1.00 0.00 387 GLN B CA 1
ATOM 1095 C C . GLN B 2 5 ? -4.282 1.662 -0.140 1.00 0.00 387 GLN B C 1
ATOM 1096 O O . GLN B 2 5 ? -4.713 0.535 -0.257 1.00 0.00 387 GLN B O 1
ATOM 1110 N N . THR B 2 6 ? -4.921 2.685 -0.638 1.00 0.00 388 THR B N 1
ATOM 1111 C CA . THR B 2 6 ? -6.207 2.486 -1.374 1.00 0.00 388 THR B CA 1
ATOM 1112 C C . THR B 2 6 ? -7.313 2.109 -0.384 1.00 0.00 388 THR B C 1
ATOM 1113 O O . THR B 2 6 ? -7.293 1.051 0.213 1.00 0.00 388 THR B O 1
ATOM 1124 N N . ALA B 2 7 ? -8.281 2.968 -0.210 1.00 0.00 389 ALA B N 1
ATOM 1125 C CA . ALA B 2 7 ? -9.393 2.664 0.735 1.00 0.00 389 ALA B CA 1
ATOM 1126 C C . ALA B 2 7 ? -10.201 1.475 0.206 1.00 0.00 389 ALA B C 1
ATOM 1127 O O . ALA B 2 7 ? -10.235 1.215 -0.980 1.00 0.00 389 ALA B O 1
ATOM 1134 N N . ARG B 2 8 ? -10.848 0.748 1.077 1.00 0.00 390 ARG B N 1
ATOM 1135 C CA . ARG B 2 8 ? -11.647 -0.425 0.618 1.00 0.00 390 ARG B CA 1
ATOM 1136 C C . ARG B 2 8 ? -12.689 0.037 -0.403 1.00 0.00 390 ARG B C 1
ATOM 1137 O O . ARG B 2 8 ? -13.407 0.991 -0.182 1.00 0.00 390 ARG B O 1
ATOM 1158 N N . LYS B 2 9 ? -12.784 -0.636 -1.519 1.00 0.00 391 LYS B N 1
ATOM 1159 C CA . LYS B 2 9 ? -13.787 -0.238 -2.549 1.00 0.00 391 LYS B CA 1
ATOM 1160 C C . LYS B 2 9 ? -14.178 -1.462 -3.382 1.00 0.00 391 LYS B C 1
ATOM 1161 O O . LYS B 2 9 ? -13.360 -2.041 -4.070 1.00 0.00 391 LYS B O 1
ATOM 1180 N N . SER B 2 10 ? -15.420 -1.859 -3.331 1.00 0.00 392 SER B N 1
ATOM 1181 C CA . SER B 2 10 ? -15.854 -3.042 -4.125 1.00 0.00 392 SER B CA 1
ATOM 1182 C C . SER B 2 10 ? -17.354 -2.952 -4.405 1.00 0.00 392 SER B C 1
ATOM 1183 O O . SER B 2 10 ? -18.046 -2.109 -3.870 1.00 0.00 392 SER B O 1
ATOM 1191 N N . THR B 2 11 ? -17.861 -3.819 -5.237 1.00 0.00 393 THR B N 1
ATOM 1192 C CA . THR B 2 11 ? -19.316 -3.785 -5.549 1.00 0.00 393 THR B CA 1
ATOM 1193 C C . THR B 2 11 ? -20.110 -4.065 -4.273 1.00 0.00 393 THR B C 1
ATOM 1194 O O . THR B 2 11 ? -21.296 -3.816 -4.199 1.00 0.00 393 THR B O 1
ATOM 1205 N N . GLY B 2 12 ? -19.459 -4.578 -3.264 1.00 0.00 394 GLY B N 1
ATOM 1206 C CA . GLY B 2 12 ? -20.172 -4.871 -1.989 1.00 0.00 394 GLY B CA 1
ATOM 1207 C C . GLY B 2 12 ? -21.003 -3.654 -1.578 1.00 0.00 394 GLY B C 1
ATOM 1208 O O . GLY B 2 12 ? -22.190 -3.649 -1.860 1.00 0.00 394 GLY B O 1
ATOM 1216 N N . SER A 1 1 ? -1.343 12.238 -15.598 1.00 0.00 311 SER A N 2
ATOM 1217 C CA . SER A 1 1 ? 0.018 12.439 -15.023 1.00 0.00 311 SER A CA 2
ATOM 1218 C C . SER A 1 1 ? -0.070 12.451 -13.496 1.00 0.00 311 SER A C 2
ATOM 1219 O O . SER A 1 1 ? 0.916 12.632 -12.811 1.00 0.00 311 SER A O 2
ATOM 1229 N N . GLY A 1 2 ? -1.247 12.259 -12.959 1.00 0.00 312 GLY A N 2
ATOM 1230 C CA . GLY A 1 2 ? -1.406 12.257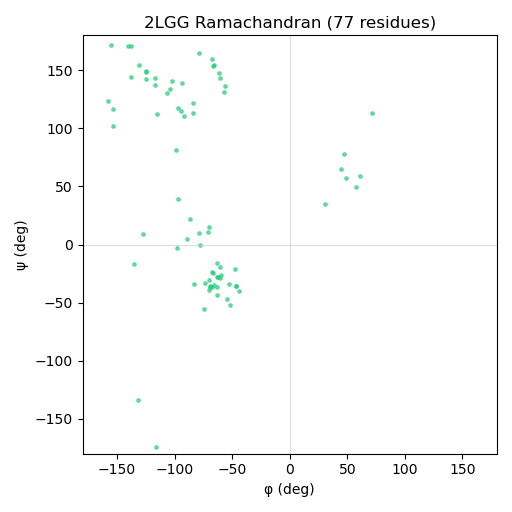 -11.476 1.00 0.00 312 GLY A CA 2
ATOM 1231 C C . GLY A 1 2 ? -2.096 10.964 -11.038 1.00 0.00 312 GLY A C 2
ATOM 1232 O O . GLY A 1 2 ? -2.687 10.265 -11.837 1.00 0.00 312 GLY A O 2
ATOM 1236 N N . PRO A 1 3 ? -2.017 10.653 -9.773 1.00 0.00 313 PRO A N 2
ATOM 1237 C CA . PRO A 1 3 ? -2.640 9.424 -9.198 1.00 0.00 313 PRO A CA 2
ATOM 1238 C C . PRO A 1 3 ? -4.167 9.504 -9.193 1.00 0.00 313 PRO A C 2
ATOM 1239 O O . PRO A 1 3 ? -4.853 8.503 -9.126 1.00 0.00 313 PRO A O 2
ATOM 1250 N N . SER A 1 4 ? -4.703 10.691 -9.256 1.00 0.00 314 SER A N 2
ATOM 1251 C CA . SER A 1 4 ? -6.182 10.840 -9.245 1.00 0.00 314 SER A CA 2
ATOM 1252 C C . SER A 1 4 ? -6.777 10.119 -10.453 1.00 0.00 314 SER A C 2
ATOM 1253 O O . SER A 1 4 ? -6.211 10.108 -11.528 1.00 0.00 314 SER A O 2
ATOM 1261 N N . CYS A 1 5 ? -7.919 9.516 -10.281 1.00 0.00 315 CYS A N 2
ATOM 1262 C CA . CYS A 1 5 ? -8.562 8.792 -11.414 1.00 0.00 315 CYS A CA 2
ATOM 1263 C C . CYS A 1 5 ? -9.501 9.743 -12.157 1.00 0.00 315 CYS A C 2
ATOM 1264 O O . CYS A 1 5 ? -10.561 10.088 -11.671 1.00 0.00 315 CYS A O 2
ATOM 1271 N N . LYS A 1 6 ? -9.132 10.164 -13.334 1.00 0.00 316 LYS A N 2
ATOM 1272 C CA . LYS A 1 6 ? -10.016 11.083 -14.102 1.00 0.00 316 LYS A CA 2
ATOM 1273 C C . LYS A 1 6 ? -11.093 10.263 -14.815 1.00 0.00 316 LYS A C 2
ATOM 1274 O O . LYS A 1 6 ? -11.970 10.802 -15.462 1.00 0.00 316 LYS A O 2
ATOM 1293 N N . HIS A 1 7 ? -11.024 8.962 -14.706 1.00 0.00 317 HIS A N 2
ATOM 1294 C CA . HIS A 1 7 ? -12.030 8.097 -15.377 1.00 0.00 317 HIS A CA 2
ATOM 1295 C C . HIS A 1 7 ? -12.880 7.385 -14.325 1.00 0.00 317 HIS A C 2
ATOM 1296 O O . HIS A 1 7 ? -13.971 6.930 -14.605 1.00 0.00 317 HIS A O 2
ATOM 1311 N N . CYS A 1 8 ? -12.384 7.278 -13.119 1.00 0.00 318 CYS A N 2
ATOM 1312 C CA . CYS A 1 8 ? -13.158 6.588 -12.051 1.00 0.00 318 CYS A CA 2
ATOM 1313 C C . CYS A 1 8 ? -13.270 7.486 -10.818 1.00 0.00 318 CYS A C 2
ATOM 1314 O O . CYS A 1 8 ? -12.297 8.006 -10.313 1.00 0.00 318 CYS A O 2
ATOM 1321 N N . LYS A 1 9 ? -14.467 7.669 -10.343 1.00 0.00 319 LYS A N 2
ATOM 1322 C CA . LYS A 1 9 ? -14.696 8.529 -9.153 1.00 0.00 319 LYS A CA 2
ATOM 1323 C C . LYS A 1 9 ? -14.440 7.719 -7.882 1.00 0.00 319 LYS A C 2
ATOM 1324 O O . LYS A 1 9 ? -14.692 8.178 -6.787 1.00 0.00 319 LYS A O 2
ATOM 1343 N N . ASP A 1 10 ? -13.969 6.510 -8.028 1.00 0.00 320 ASP A N 2
ATOM 1344 C CA . ASP A 1 10 ? -13.713 5.647 -6.838 1.00 0.00 320 ASP A CA 2
ATOM 1345 C C . ASP A 1 10 ? -15.027 5.407 -6.094 1.00 0.00 320 ASP A C 2
ATOM 1346 O O . ASP A 1 10 ? -15.125 5.611 -4.901 1.00 0.00 320 ASP A O 2
ATOM 1355 N N . ASP A 1 11 ? -16.039 4.974 -6.795 1.00 0.00 321 ASP A N 2
ATOM 1356 C CA . ASP A 1 11 ? -17.349 4.719 -6.136 1.00 0.00 321 ASP A CA 2
ATOM 1357 C C . ASP A 1 11 ? -17.153 3.732 -4.985 1.00 0.00 321 ASP A C 2
ATOM 1358 O O . ASP A 1 11 ? -16.361 2.815 -5.068 1.00 0.00 321 ASP A O 2
ATOM 1367 N N . VAL A 1 12 ? -17.869 3.915 -3.914 1.00 0.00 322 VAL A N 2
ATOM 1368 C CA . VAL A 1 12 ? -17.729 2.992 -2.756 1.00 0.00 322 VAL A CA 2
ATOM 1369 C C . VAL A 1 12 ? -18.124 1.572 -3.166 1.00 0.00 322 VAL A C 2
ATOM 1370 O O . VAL A 1 12 ? -17.546 0.603 -2.715 1.00 0.00 322 VAL A O 2
ATOM 1383 N N . ASN A 1 13 ? -19.116 1.438 -4.000 1.00 0.00 323 ASN A N 2
ATOM 1384 C CA . ASN A 1 13 ? -19.559 0.080 -4.415 1.00 0.00 323 ASN A CA 2
ATOM 1385 C C . ASN A 1 13 ? -18.740 -0.407 -5.612 1.00 0.00 323 ASN A C 2
ATOM 1386 O O . ASN A 1 13 ? -18.448 -1.581 -5.730 1.00 0.00 323 ASN A O 2
ATOM 1397 N N . ARG A 1 14 ? -18.376 0.477 -6.505 1.00 0.00 324 ARG A N 2
ATOM 1398 C CA . ARG A 1 14 ? -17.588 0.046 -7.698 1.00 0.00 324 ARG A CA 2
ATOM 1399 C C . ARG A 1 14 ? -16.188 0.662 -7.650 1.00 0.00 324 ARG A C 2
ATOM 1400 O O . ARG A 1 14 ? -16.012 1.847 -7.852 1.00 0.00 324 ARG A O 2
ATOM 1421 N N . LEU A 1 15 ? -15.188 -0.139 -7.394 1.00 0.00 325 LEU A N 2
ATOM 1422 C CA . LEU A 1 15 ? -13.797 0.393 -7.346 1.00 0.00 325 LEU A CA 2
ATOM 1423 C C . LEU A 1 15 ? -13.073 0.002 -8.641 1.00 0.00 325 LEU A C 2
ATOM 1424 O O . LEU A 1 15 ? -13.121 -1.136 -9.065 1.00 0.00 325 LEU A O 2
ATOM 1440 N N . CYS A 1 16 ? -12.410 0.930 -9.277 1.00 0.00 326 CYS A N 2
ATOM 1441 C CA . CYS A 1 16 ? -11.697 0.597 -10.544 1.00 0.00 326 CYS A CA 2
ATOM 1442 C C . CYS A 1 16 ? -10.417 -0.180 -10.234 1.00 0.00 326 CYS A C 2
ATOM 1443 O O . CYS A 1 16 ? -10.276 -0.760 -9.178 1.00 0.00 326 CYS A O 2
ATOM 1450 N N . ARG A 1 17 ? -9.487 -0.193 -11.153 1.00 0.00 327 ARG A N 2
ATOM 1451 C CA . ARG A 1 17 ? -8.211 -0.923 -10.923 1.00 0.00 327 ARG A CA 2
ATOM 1452 C C . ARG A 1 17 ? -7.031 0.035 -11.125 1.00 0.00 327 ARG A C 2
ATOM 1453 O O . ARG A 1 17 ? -5.904 -0.276 -10.793 1.00 0.00 327 ARG A O 2
ATOM 1474 N N . VAL A 1 18 ? -7.279 1.198 -11.669 1.00 0.00 328 VAL A N 2
ATOM 1475 C CA . VAL A 1 18 ? -6.171 2.173 -11.891 1.00 0.00 328 VAL A CA 2
ATOM 1476 C C . VAL A 1 18 ? -5.684 2.726 -10.551 1.00 0.00 328 VAL A C 2
ATOM 1477 O O . VAL A 1 18 ? -4.503 2.741 -10.267 1.00 0.00 328 VAL A O 2
ATOM 1490 N N . CYS A 1 19 ? -6.585 3.178 -9.723 1.00 0.00 329 CYS A N 2
ATOM 1491 C CA . CYS A 1 19 ? -6.171 3.725 -8.401 1.00 0.00 329 CYS A CA 2
ATOM 1492 C C . CYS A 1 19 ? -6.314 2.632 -7.346 1.00 0.00 329 CYS A C 2
ATOM 1493 O O . CYS A 1 19 ? -6.190 2.877 -6.162 1.00 0.00 329 CYS A O 2
ATOM 1500 N N . ALA A 1 20 ? -6.578 1.425 -7.774 1.00 0.00 330 ALA A N 2
ATOM 1501 C CA . ALA A 1 20 ? -6.738 0.304 -6.808 1.00 0.00 330 ALA A CA 2
ATOM 1502 C C . ALA A 1 20 ? -5.603 -0.710 -7.003 1.00 0.00 330 ALA A C 2
ATOM 1503 O O . ALA A 1 20 ? -4.535 -0.562 -6.446 1.00 0.00 330 ALA A O 2
ATOM 1510 N N . CYS A 1 21 ? -5.820 -1.734 -7.786 1.00 0.00 331 CYS A N 2
ATOM 1511 C CA . CYS A 1 21 ? -4.751 -2.751 -8.007 1.00 0.00 331 CYS A CA 2
ATOM 1512 C C . CYS A 1 21 ? -4.575 -2.988 -9.505 1.00 0.00 331 CYS A C 2
ATOM 1513 O O . CYS A 1 21 ? -5.440 -2.677 -10.298 1.00 0.00 331 CYS A O 2
ATOM 1520 N N . HIS A 1 22 ? -3.465 -3.543 -9.896 1.00 0.00 332 HIS A N 2
ATOM 1521 C CA . HIS A 1 22 ? -3.236 -3.811 -11.340 1.00 0.00 332 HIS A CA 2
ATOM 1522 C C . HIS A 1 22 ? -4.311 -4.770 -11.862 1.00 0.00 332 HIS A C 2
ATOM 1523 O O . HIS A 1 22 ? -4.763 -4.653 -12.982 1.00 0.00 332 HIS A O 2
ATOM 1538 N N . LEU A 1 23 ? -4.717 -5.725 -11.060 1.00 0.00 333 LEU A N 2
ATOM 1539 C CA . LEU A 1 23 ? -5.753 -6.700 -11.521 1.00 0.00 333 LEU A CA 2
ATOM 1540 C C . LEU A 1 23 ? -6.857 -6.850 -10.469 1.00 0.00 333 LEU A C 2
ATOM 1541 O O . LEU A 1 23 ? -7.960 -6.368 -10.638 1.00 0.00 333 LEU A O 2
ATOM 1557 N N . CYS A 1 24 ? -6.578 -7.537 -9.395 1.00 0.00 334 CYS A N 2
ATOM 1558 C CA . CYS A 1 24 ? -7.618 -7.746 -8.343 1.00 0.00 334 CYS A CA 2
ATOM 1559 C C . CYS A 1 24 ? -8.114 -6.396 -7.809 1.00 0.00 334 CYS A C 2
ATOM 1560 O O . CYS A 1 24 ? -7.361 -5.600 -7.296 1.00 0.00 334 CYS A O 2
ATOM 1567 N N . GLY A 1 25 ? -9.385 -6.131 -7.927 1.00 0.00 335 GLY A N 2
ATOM 1568 C CA . GLY A 1 25 ? -9.916 -4.833 -7.422 1.00 0.00 335 GLY A CA 2
ATOM 1569 C C . GLY A 1 25 ? -9.520 -4.665 -5.956 1.00 0.00 335 GLY A C 2
ATOM 1570 O O . GLY A 1 25 ? -9.713 -5.551 -5.147 1.00 0.00 335 GLY A O 2
ATOM 1574 N N . GLY A 1 26 ? -8.967 -3.537 -5.605 1.00 0.00 336 GLY A N 2
ATOM 1575 C CA . GLY A 1 26 ? -8.560 -3.321 -4.187 1.00 0.00 336 GLY A CA 2
ATOM 1576 C C . GLY A 1 26 ? -9.786 -3.451 -3.285 1.00 0.00 336 GLY A C 2
ATOM 1577 O O . GLY A 1 26 ? -10.718 -2.677 -3.373 1.00 0.00 336 GLY A O 2
ATOM 1581 N N . ARG A 1 27 ? -9.796 -4.426 -2.417 1.00 0.00 337 ARG A N 2
ATOM 1582 C CA . ARG A 1 27 ? -10.966 -4.598 -1.513 1.00 0.00 337 ARG A CA 2
ATOM 1583 C C . ARG A 1 27 ? -10.628 -5.609 -0.415 1.00 0.00 337 ARG A C 2
ATOM 1584 O O . ARG A 1 27 ? -11.120 -5.523 0.692 1.00 0.00 337 ARG A O 2
ATOM 1605 N N . GLN A 1 28 ? -9.795 -6.571 -0.711 1.00 0.00 338 GLN A N 2
ATOM 1606 C CA . GLN A 1 28 ? -9.435 -7.585 0.321 1.00 0.00 338 GLN A CA 2
ATOM 1607 C C . GLN A 1 28 ? -8.415 -6.987 1.289 1.00 0.00 338 GLN A C 2
ATOM 1608 O O . GLN A 1 28 ? -8.710 -6.738 2.441 1.00 0.00 338 GLN A O 2
ATOM 1622 N N . ASP A 1 29 ? -7.217 -6.759 0.825 1.00 0.00 339 ASP A N 2
ATOM 1623 C CA . ASP A 1 29 ? -6.166 -6.178 1.710 1.00 0.00 339 ASP A CA 2
ATOM 1624 C C . ASP A 1 29 ? -5.572 -4.934 1.045 1.00 0.00 339 ASP A C 2
ATOM 1625 O O . ASP A 1 29 ? -4.386 -4.863 0.790 1.00 0.00 339 ASP A O 2
ATOM 1634 N N . PRO A 1 30 ? -6.395 -3.958 0.772 1.00 0.00 340 PRO A N 2
ATOM 1635 C CA . PRO A 1 30 ? -5.953 -2.687 0.125 1.00 0.00 340 PRO A CA 2
ATOM 1636 C C . PRO A 1 30 ? -4.979 -1.893 1.002 1.00 0.00 340 PRO A C 2
ATOM 1637 O O . PRO A 1 30 ? -4.149 -1.154 0.513 1.00 0.00 340 PRO A O 2
ATOM 1648 N N . ASP A 1 31 ? -5.085 -2.035 2.293 1.00 0.00 341 ASP A N 2
ATOM 1649 C CA . ASP A 1 31 ? -4.177 -1.285 3.204 1.00 0.00 341 ASP A CA 2
ATOM 1650 C C . ASP A 1 31 ? -2.726 -1.720 2.981 1.00 0.00 341 ASP A C 2
ATOM 1651 O O . ASP A 1 31 ? -1.803 -0.956 3.183 1.00 0.00 341 ASP A O 2
ATOM 1660 N N . LYS A 1 32 ? -2.512 -2.943 2.585 1.00 0.00 342 LYS A N 2
ATOM 1661 C CA . LYS A 1 32 ? -1.116 -3.421 2.374 1.00 0.00 342 LYS A CA 2
ATOM 1662 C C . LYS A 1 32 ? -0.716 -3.288 0.903 1.00 0.00 342 LYS A C 2
ATOM 1663 O O . LYS A 1 32 ? 0.266 -3.857 0.477 1.00 0.00 342 LYS A O 2
ATOM 1682 N N . GLN A 1 33 ? -1.457 -2.554 0.116 1.00 0.00 343 GLN A N 2
ATOM 1683 C CA . GLN A 1 33 ? -1.082 -2.420 -1.323 1.00 0.00 343 GLN A CA 2
ATOM 1684 C C . GLN A 1 33 ? -0.051 -1.301 -1.485 1.00 0.00 343 GLN A C 2
ATOM 1685 O O . GLN A 1 33 ? -0.192 -0.231 -0.927 1.00 0.00 343 GLN A O 2
ATOM 1699 N N . LEU A 1 34 ? 0.986 -1.544 -2.245 1.00 0.00 344 LEU A N 2
ATOM 1700 C CA . LEU A 1 34 ? 2.030 -0.497 -2.442 1.00 0.00 344 LEU A CA 2
ATOM 1701 C C . LEU A 1 34 ? 1.950 0.077 -3.859 1.00 0.00 344 LEU A C 2
ATOM 1702 O O . LEU A 1 34 ? 1.884 -0.651 -4.838 1.00 0.00 344 LEU A O 2
ATOM 1718 N N . MET A 1 35 ? 1.977 1.382 -3.968 1.00 0.00 345 MET A N 2
ATOM 1719 C CA . MET A 1 35 ? 1.926 2.035 -5.305 1.00 0.00 345 MET A CA 2
ATOM 1720 C C . MET A 1 35 ? 3.228 2.806 -5.541 1.00 0.00 345 MET A C 2
ATOM 1721 O O . MET A 1 35 ? 3.779 3.401 -4.638 1.00 0.00 345 MET A O 2
ATOM 1735 N N . CYS A 1 36 ? 3.724 2.799 -6.747 1.00 0.00 346 CYS A N 2
ATOM 1736 C CA . CYS A 1 36 ? 4.991 3.532 -7.038 1.00 0.00 346 CYS A CA 2
ATOM 1737 C C . CYS A 1 36 ? 4.663 4.997 -7.338 1.00 0.00 346 CYS A C 2
ATOM 1738 O O . CYS A 1 36 ? 3.797 5.297 -8.133 1.00 0.00 346 CYS A O 2
ATOM 1745 N N . ASP A 1 37 ? 5.329 5.917 -6.696 1.00 0.00 347 ASP A N 2
ATOM 1746 C CA . ASP A 1 37 ? 5.026 7.357 -6.940 1.00 0.00 347 ASP A CA 2
ATOM 1747 C C . ASP A 1 37 ? 5.153 7.672 -8.431 1.00 0.00 347 ASP A C 2
ATOM 1748 O O . ASP A 1 37 ? 4.355 8.392 -8.997 1.00 0.00 347 ASP A O 2
ATOM 1757 N N . GLU A 1 38 ? 6.161 7.148 -9.061 1.00 0.00 348 GLU A N 2
ATOM 1758 C CA . GLU A 1 38 ? 6.371 7.417 -10.508 1.00 0.00 348 GLU A CA 2
ATOM 1759 C C . GLU A 1 38 ? 5.284 6.746 -11.357 1.00 0.00 348 GLU A C 2
ATOM 1760 O O . GLU A 1 38 ? 4.929 7.236 -12.410 1.00 0.00 348 GLU A O 2
ATOM 1772 N N . CYS A 1 39 ? 4.768 5.625 -10.923 1.00 0.00 349 CYS A N 2
ATOM 1773 C CA . CYS A 1 39 ? 3.720 4.922 -11.729 1.00 0.00 349 CYS A CA 2
ATOM 1774 C C . CYS A 1 39 ? 2.438 4.760 -10.911 1.00 0.00 349 CYS A C 2
ATOM 1775 O O . CYS A 1 39 ? 2.468 4.430 -9.744 1.00 0.00 349 CYS A O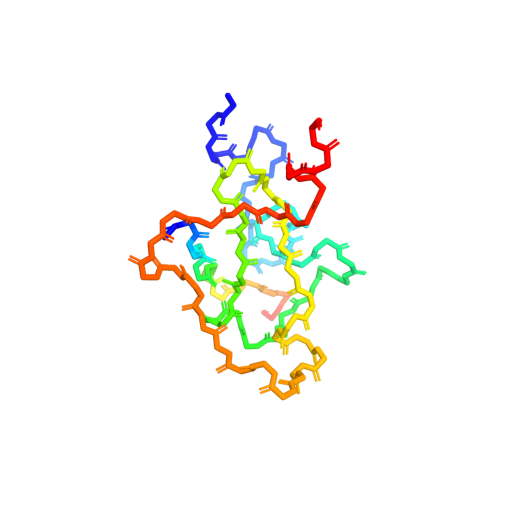 2
ATOM 1782 N N . ASP A 1 40 ? 1.305 4.974 -11.522 1.00 0.00 350 ASP A N 2
ATOM 1783 C CA . ASP A 1 40 ? 0.021 4.822 -10.783 1.00 0.00 350 ASP A CA 2
ATOM 1784 C C . ASP A 1 40 ? -0.304 3.336 -10.653 1.00 0.00 350 ASP A C 2
ATOM 1785 O O . ASP A 1 40 ? -1.424 2.948 -10.384 1.00 0.00 350 ASP A O 2
ATOM 1794 N N . MET A 1 41 ? 0.679 2.505 -10.840 1.00 0.00 351 MET A N 2
ATOM 1795 C CA . MET A 1 41 ? 0.460 1.036 -10.731 1.00 0.00 351 MET A CA 2
ATOM 1796 C C . MET A 1 41 ? 1.043 0.535 -9.411 1.00 0.00 351 MET A C 2
ATOM 1797 O O . MET A 1 41 ? 1.904 1.165 -8.825 1.00 0.00 351 MET A O 2
ATOM 1811 N N . ALA A 1 42 ? 0.584 -0.595 -8.940 1.00 0.00 352 ALA A N 2
ATOM 1812 C CA . ALA A 1 42 ? 1.115 -1.138 -7.658 1.00 0.00 352 ALA A CA 2
ATOM 1813 C C . ALA A 1 42 ? 1.635 -2.552 -7.873 1.00 0.00 352 ALA A C 2
ATOM 1814 O O . ALA A 1 42 ? 1.689 -3.042 -8.985 1.00 0.00 352 ALA A O 2
ATOM 1821 N N . PHE A 1 43 ? 2.040 -3.202 -6.817 1.00 0.00 353 PHE A N 2
ATOM 1822 C CA . PHE A 1 43 ? 2.584 -4.581 -6.958 1.00 0.00 353 PHE A CA 2
ATOM 1823 C C . PHE A 1 43 ? 1.649 -5.603 -6.312 1.00 0.00 353 PHE A C 2
ATOM 1824 O O . PHE A 1 43 ? 1.240 -5.463 -5.177 1.00 0.00 353 PHE A O 2
ATOM 1841 N N . HIS A 1 44 ? 1.327 -6.642 -7.032 1.00 0.00 354 HIS A N 2
ATOM 1842 C CA . HIS A 1 44 ? 0.438 -7.698 -6.477 1.00 0.00 354 HIS A CA 2
ATOM 1843 C C . HIS A 1 44 ? 1.194 -8.469 -5.395 1.00 0.00 354 HIS A C 2
ATOM 1844 O O . HIS A 1 44 ? 0.774 -9.522 -4.956 1.00 0.00 354 HIS A O 2
ATOM 1858 N N . ILE A 1 45 ? 2.315 -7.956 -4.971 1.00 0.00 355 ILE A N 2
ATOM 1859 C CA . ILE A 1 45 ? 3.114 -8.658 -3.927 1.00 0.00 355 ILE A CA 2
ATOM 1860 C C . ILE A 1 45 ? 2.212 -9.011 -2.740 1.00 0.00 355 ILE A C 2
ATOM 1861 O O . ILE A 1 45 ? 2.418 -10.000 -2.066 1.00 0.00 355 ILE A O 2
ATOM 1877 N N . TYR A 1 46 ? 1.215 -8.212 -2.479 1.00 0.00 356 TYR A N 2
ATOM 1878 C CA . TYR A 1 46 ? 0.305 -8.503 -1.340 1.00 0.00 356 TYR A CA 2
ATOM 1879 C C . TYR A 1 46 ? -0.778 -9.495 -1.775 1.00 0.00 356 TYR A C 2
ATOM 1880 O O . TYR A 1 46 ? -1.265 -10.282 -0.988 1.00 0.00 356 TYR A O 2
ATOM 1898 N N . CYS A 1 47 ? -1.171 -9.453 -3.020 1.00 0.00 357 CYS A N 2
ATOM 1899 C CA . CYS A 1 47 ? -2.233 -10.379 -3.502 1.00 0.00 357 CYS A CA 2
ATOM 1900 C C . CYS A 1 47 ? -1.633 -11.755 -3.801 1.00 0.00 357 CYS A C 2
ATOM 1901 O O . CYS A 1 47 ? -2.112 -12.768 -3.330 1.00 0.00 357 CYS A O 2
ATOM 1908 N N . LEU A 1 48 ? -0.597 -11.796 -4.585 1.00 0.00 358 LEU A N 2
ATOM 1909 C CA . LEU A 1 48 ? 0.038 -13.099 -4.930 1.00 0.00 358 LEU A CA 2
ATOM 1910 C C . LEU A 1 48 ? 0.706 -13.708 -3.696 1.00 0.00 358 LEU A C 2
ATOM 1911 O O . LEU A 1 48 ? 0.716 -14.909 -3.513 1.00 0.00 358 LEU A O 2
ATOM 1927 N N . ASP A 1 49 ? 1.273 -12.892 -2.860 1.00 0.00 359 ASP A N 2
ATOM 1928 C CA . ASP A 1 49 ? 1.955 -13.420 -1.645 1.00 0.00 359 ASP A CA 2
ATOM 1929 C C . ASP A 1 49 ? 3.194 -14.217 -2.065 1.00 0.00 359 ASP A C 2
ATOM 1930 O O . ASP A 1 49 ? 3.287 -15.405 -1.833 1.00 0.00 359 ASP A O 2
ATOM 1939 N N . PRO A 1 50 ? 4.139 -13.555 -2.678 1.00 0.00 360 PRO A N 2
ATOM 1940 C CA . PRO A 1 50 ? 5.406 -14.181 -3.149 1.00 0.00 360 PRO A CA 2
ATOM 1941 C C . PRO A 1 50 ? 6.463 -14.251 -2.037 1.00 0.00 360 PRO A C 2
ATOM 1942 O O . PRO A 1 50 ? 6.344 -13.589 -1.026 1.00 0.00 360 PRO A O 2
ATOM 1953 N N . PRO A 1 51 ? 7.495 -15.037 -2.222 1.00 0.00 361 PRO A N 2
ATOM 1954 C CA . PRO A 1 51 ? 8.584 -15.168 -1.212 1.00 0.00 361 PRO A CA 2
ATOM 1955 C C . PRO A 1 51 ? 9.106 -13.804 -0.741 1.00 0.00 361 PRO A C 2
ATOM 1956 O O . PRO A 1 51 ? 9.698 -13.691 0.313 1.00 0.00 361 PRO A O 2
ATOM 1967 N N . LEU A 1 52 ? 8.896 -12.770 -1.513 1.00 0.00 362 LEU A N 2
ATOM 1968 C CA . LEU A 1 52 ? 9.390 -11.424 -1.097 1.00 0.00 362 LEU A CA 2
ATOM 1969 C C . LEU A 1 52 ? 8.834 -11.084 0.288 1.00 0.00 362 LEU A C 2
ATOM 1970 O O . LEU A 1 52 ? 9.540 -10.586 1.140 1.00 0.00 362 LEU A O 2
ATOM 1986 N N . SER A 1 53 ? 7.574 -11.366 0.512 1.00 0.00 363 SER A N 2
ATOM 1987 C CA . SER A 1 53 ? 6.946 -11.076 1.840 1.00 0.00 363 SER A CA 2
ATOM 1988 C C . SER A 1 53 ? 7.573 -9.829 2.470 1.00 0.00 363 SER A C 2
ATOM 1989 O O . SER A 1 53 ? 7.732 -9.747 3.672 1.00 0.00 363 SER A O 2
ATOM 1997 N N . SER A 1 54 ? 7.937 -8.860 1.673 1.00 0.00 364 SER A N 2
ATOM 1998 C CA . SER A 1 54 ? 8.557 -7.628 2.234 1.00 0.00 364 SER A CA 2
ATOM 1999 C C . SER A 1 54 ? 7.954 -6.391 1.565 1.00 0.00 364 SER A C 2
ATOM 2000 O O . SER A 1 54 ? 7.436 -6.457 0.468 1.00 0.00 364 SER A O 2
ATOM 2008 N N . VAL A 1 55 ? 8.024 -5.261 2.221 1.00 0.00 365 VAL A N 2
ATOM 2009 C CA . VAL A 1 55 ? 7.464 -4.013 1.634 1.00 0.00 365 VAL A CA 2
ATOM 2010 C C . VAL A 1 55 ? 8.616 -3.050 1.295 1.00 0.00 365 VAL A C 2
ATOM 2011 O O . VAL A 1 55 ? 9.282 -2.556 2.182 1.00 0.00 365 VAL A O 2
ATOM 2024 N N . PRO A 1 56 ? 8.865 -2.782 0.031 1.00 0.00 366 PRO A N 2
ATOM 2025 C CA . PRO A 1 56 ? 9.966 -1.865 -0.382 1.00 0.00 366 PRO A CA 2
ATOM 2026 C C . PRO A 1 56 ? 9.612 -0.388 -0.170 1.00 0.00 366 PRO A C 2
ATOM 2027 O O . PRO A 1 56 ? 10.384 0.495 -0.487 1.00 0.00 366 PRO A O 2
ATOM 2038 N N . SER A 1 57 ? 8.453 -0.111 0.364 1.00 0.00 367 SER A N 2
ATOM 2039 C CA . SER A 1 57 ? 8.057 1.306 0.593 1.00 0.00 367 SER A CA 2
ATOM 2040 C C . SER A 1 57 ? 8.905 1.893 1.724 1.00 0.00 367 SER A C 2
ATOM 2041 O O . SER A 1 57 ? 8.771 3.047 2.080 1.00 0.00 367 SER A O 2
ATOM 2049 N N . GLU A 1 58 ? 9.776 1.105 2.293 1.00 0.00 368 GLU A N 2
ATOM 2050 C CA . GLU A 1 58 ? 10.632 1.612 3.402 1.00 0.00 368 GLU A CA 2
ATOM 2051 C C . GLU A 1 58 ? 11.461 2.800 2.910 1.00 0.00 368 GLU A C 2
ATOM 2052 O O . GLU A 1 58 ? 11.771 3.704 3.660 1.00 0.00 368 GLU A O 2
ATOM 2064 N N . ASP A 1 59 ? 11.822 2.808 1.655 1.00 0.00 369 ASP A N 2
ATOM 2065 C CA . ASP A 1 59 ? 12.629 3.938 1.120 1.00 0.00 369 ASP A CA 2
ATOM 2066 C C . ASP A 1 59 ? 12.081 4.351 -0.247 1.00 0.00 369 ASP A C 2
ATOM 2067 O O . ASP A 1 59 ? 11.225 3.694 -0.805 1.00 0.00 369 ASP A O 2
ATOM 2076 N N . GLU A 1 60 ? 12.562 5.436 -0.788 1.00 0.00 370 GLU A N 2
ATOM 2077 C CA . GLU A 1 60 ? 12.061 5.885 -2.115 1.00 0.00 370 GLU A CA 2
ATOM 2078 C C . GLU A 1 60 ? 12.434 4.848 -3.175 1.00 0.00 370 GLU A C 2
ATOM 2079 O O . GLU A 1 60 ? 13.435 4.976 -3.853 1.00 0.00 370 GLU A O 2
ATOM 2091 N N . TRP A 1 61 ? 11.635 3.826 -3.324 1.00 0.00 371 TRP A N 2
ATOM 2092 C CA . TRP A 1 61 ? 11.936 2.781 -4.343 1.00 0.00 371 TRP A CA 2
ATOM 2093 C C . TRP A 1 61 ? 10.881 2.836 -5.451 1.00 0.00 371 TRP A C 2
ATOM 2094 O O . TRP A 1 61 ? 9.698 2.933 -5.191 1.00 0.00 371 TRP A O 2
ATOM 2115 N N . TYR A 1 62 ? 11.304 2.790 -6.686 1.00 0.00 372 TYR A N 2
ATOM 2116 C CA . TYR A 1 62 ? 10.333 2.849 -7.817 1.00 0.00 372 TYR A CA 2
ATOM 2117 C C . TYR A 1 62 ? 10.538 1.631 -8.721 1.00 0.00 372 TYR A C 2
ATOM 2118 O O . TYR A 1 62 ? 11.638 1.132 -8.856 1.00 0.00 372 TYR A O 2
ATOM 2136 N N . CYS A 1 63 ? 9.498 1.143 -9.347 1.00 0.00 373 CYS A N 2
ATOM 2137 C CA . CYS A 1 63 ? 9.673 -0.040 -10.236 1.00 0.00 373 CYS A CA 2
ATOM 2138 C C . CYS A 1 63 ? 10.861 0.219 -11.168 1.00 0.00 373 CYS A C 2
ATOM 2139 O O . CYS A 1 63 ? 11.234 1.348 -11.409 1.00 0.00 373 CYS A O 2
ATOM 2146 N N . PRO A 1 64 ? 11.457 -0.820 -11.679 1.00 0.00 374 PRO A N 2
ATOM 2147 C CA . PRO A 1 64 ? 12.631 -0.700 -12.593 1.00 0.00 374 PRO A CA 2
ATOM 2148 C C . PRO A 1 64 ? 12.291 0.033 -13.898 1.00 0.00 374 PRO A C 2
ATOM 2149 O O . PRO A 1 64 ? 13.164 0.523 -14.585 1.00 0.00 374 PRO A O 2
ATOM 2160 N N . GLU A 1 65 ? 11.035 0.102 -14.253 1.00 0.00 375 GLU A N 2
ATOM 2161 C CA . GLU A 1 65 ? 10.660 0.792 -15.523 1.00 0.00 375 GLU A CA 2
ATOM 2162 C C . GLU A 1 65 ? 10.782 2.311 -15.370 1.00 0.00 375 GLU A C 2
ATOM 2163 O O . GLU A 1 65 ? 11.284 2.990 -16.243 1.00 0.00 375 GLU A O 2
ATOM 2175 N N . CYS A 1 66 ? 10.318 2.854 -14.278 1.00 0.00 376 CYS A N 2
ATOM 2176 C CA . CYS A 1 66 ? 10.405 4.332 -14.093 1.00 0.00 376 CYS A CA 2
ATOM 2177 C C . CYS A 1 66 ? 11.871 4.748 -14.002 1.00 0.00 376 CYS A C 2
ATOM 2178 O O . CYS A 1 66 ? 12.268 5.783 -14.498 1.00 0.00 376 CYS A O 2
ATOM 2185 N N . ARG A 1 67 ? 12.676 3.947 -13.368 1.00 0.00 377 ARG A N 2
ATOM 2186 C CA . ARG A 1 67 ? 14.118 4.287 -13.233 1.00 0.00 377 ARG A CA 2
ATOM 2187 C C . ARG A 1 67 ? 14.771 4.315 -14.616 1.00 0.00 377 ARG A C 2
ATOM 2188 O O . ARG A 1 67 ? 15.774 4.967 -14.826 1.00 0.00 377 ARG A O 2
ATOM 2209 N N . ASN A 1 68 ? 14.208 3.611 -15.561 1.00 0.00 378 ASN A N 2
ATOM 2210 C CA . ASN A 1 68 ? 14.792 3.595 -16.933 1.00 0.00 378 ASN A CA 2
ATOM 2211 C C . ASN A 1 68 ? 16.255 3.154 -16.861 1.00 0.00 378 ASN A C 2
ATOM 2212 O O . ASN A 1 68 ? 17.118 3.724 -17.499 1.00 0.00 378 ASN A O 2
ATOM 2223 N N . ASP A 1 69 ? 16.542 2.142 -16.089 1.00 0.00 379 ASP A N 2
ATOM 2224 C CA . ASP A 1 69 ? 17.948 1.666 -15.977 1.00 0.00 379 ASP A CA 2
ATOM 2225 C C . ASP A 1 69 ? 18.245 0.681 -17.110 1.00 0.00 379 ASP A C 2
ATOM 2226 O O . ASP A 1 69 ? 19.358 0.701 -17.608 1.00 0.00 379 ASP A O 2
ATOM 2236 N N . ALA B 2 1 ? 8.930 6.191 -0.967 1.00 0.00 383 ALA B N 2
ATOM 2237 C CA . ALA B 2 1 ? 8.139 5.986 -2.212 1.00 0.00 383 ALA B CA 2
ATOM 2238 C C . ALA B 2 1 ? 6.705 6.471 -1.987 1.00 0.00 383 ALA B C 2
ATOM 2239 O O . ALA B 2 1 ? 6.465 7.399 -1.240 1.00 0.00 383 ALA B O 2
ATOM 2248 N N . ARG B 2 2 ? 5.752 5.845 -2.628 1.00 0.00 384 ARG B N 2
ATOM 2249 C CA . ARG B 2 2 ? 4.332 6.262 -2.453 1.00 0.00 384 ARG B CA 2
ATOM 2250 C C . ARG B 2 2 ? 3.500 5.070 -1.987 1.00 0.00 384 ARG B C 2
ATOM 2251 O O . ARG B 2 2 ? 3.714 3.954 -2.409 1.00 0.00 384 ARG B O 2
ATOM 2272 N N . THR B 2 3 ? 2.550 5.300 -1.119 1.00 0.00 385 THR B N 2
ATOM 2273 C CA . THR B 2 3 ? 1.695 4.181 -0.622 1.00 0.00 385 THR B CA 2
ATOM 2274 C C . THR B 2 3 ? 0.220 4.549 -0.800 1.00 0.00 385 THR B C 2
ATOM 2275 O O . THR B 2 3 ? -0.456 4.919 0.139 1.00 0.00 385 THR B O 2
ATOM 2286 N N . LYS B 2 4 ? -0.283 4.448 -1.999 1.00 0.00 386 LYS B N 2
ATOM 2287 C CA . LYS B 2 4 ? -1.714 4.786 -2.243 1.00 0.00 386 LYS B CA 2
ATOM 2288 C C . LYS B 2 4 ? -2.598 3.892 -1.373 1.00 0.00 386 LYS B C 2
ATOM 2289 O O . LYS B 2 4 ? -3.590 4.329 -0.823 1.00 0.00 386 LYS B O 2
ATOM 2308 N N . GLN B 2 5 ? -2.248 2.642 -1.250 1.00 0.00 387 GLN B N 2
ATOM 2309 C CA . GLN B 2 5 ? -3.066 1.714 -0.423 1.00 0.00 387 GLN B CA 2
ATOM 2310 C C . GLN B 2 5 ? -4.515 1.745 -0.917 1.00 0.00 387 GLN B C 2
ATOM 2311 O O . GLN B 2 5 ? -5.447 1.749 -0.139 1.00 0.00 387 GLN B O 2
ATOM 2325 N N . THR B 2 6 ? -4.704 1.764 -2.209 1.00 0.00 388 THR B N 2
ATOM 2326 C CA . THR B 2 6 ? -6.087 1.793 -2.769 1.00 0.00 388 THR B CA 2
ATOM 2327 C C . THR B 2 6 ? -6.949 2.766 -1.962 1.00 0.00 388 THR B C 2
ATOM 2328 O O . THR B 2 6 ? -6.456 3.538 -1.164 1.00 0.00 388 THR B O 2
ATOM 2339 N N . ALA B 2 7 ? -8.238 2.733 -2.167 1.00 0.00 389 ALA B N 2
ATOM 2340 C CA . ALA B 2 7 ? -9.140 3.650 -1.417 1.00 0.00 389 ALA B CA 2
ATOM 2341 C C . ALA B 2 7 ? -9.898 2.852 -0.353 1.00 0.00 389 ALA B C 2
ATOM 2342 O O . ALA B 2 7 ? -10.234 1.701 -0.551 1.00 0.00 389 ALA B O 2
ATOM 2349 N N . ARG B 2 8 ? -10.169 3.452 0.772 1.00 0.00 390 ARG B N 2
ATOM 2350 C CA . ARG B 2 8 ? -10.904 2.723 1.843 1.00 0.00 390 ARG B CA 2
ATOM 2351 C C . ARG B 2 8 ? -12.408 2.896 1.635 1.00 0.00 390 ARG B C 2
ATOM 2352 O O . ARG B 2 8 ? -13.210 2.467 2.441 1.00 0.00 390 ARG B O 2
ATOM 2373 N N . LYS B 2 9 ? -12.801 3.525 0.560 1.00 0.00 391 LYS B N 2
ATOM 2374 C CA . LYS B 2 9 ? -14.254 3.727 0.305 1.00 0.00 391 LYS B CA 2
ATOM 2375 C C . LYS B 2 9 ? -14.959 2.369 0.250 1.00 0.00 391 LYS B C 2
ATOM 2376 O O . LYS B 2 9 ? -16.056 2.208 0.746 1.00 0.00 391 LYS B O 2
ATOM 2395 N N . SER B 2 10 ? -14.336 1.390 -0.347 1.00 0.00 392 SER B N 2
ATOM 2396 C CA . SER B 2 10 ? -14.972 0.044 -0.430 1.00 0.00 392 SER B CA 2
ATOM 2397 C C . SER B 2 10 ? -15.218 -0.477 0.984 1.00 0.00 392 SER B C 2
ATOM 2398 O O . SER B 2 10 ? -16.264 -1.015 1.287 1.00 0.00 392 SER B O 2
ATOM 2406 N N . THR B 2 11 ? -14.263 -0.308 1.857 1.00 0.00 393 THR B N 2
ATOM 2407 C CA . THR B 2 11 ? -14.444 -0.776 3.256 1.00 0.00 393 THR B CA 2
ATOM 2408 C C . THR B 2 11 ? -15.359 0.209 3.981 1.00 0.00 393 THR B C 2
ATOM 2409 O O . THR B 2 11 ? -15.894 -0.076 5.034 1.00 0.00 393 THR B O 2
ATOM 2420 N N . GLY B 2 12 ? -15.539 1.371 3.415 1.00 0.00 394 GLY B N 2
ATOM 2421 C CA . GLY B 2 12 ? -16.416 2.391 4.051 1.00 0.00 394 GLY B CA 2
ATOM 2422 C C . GLY B 2 12 ? -17.670 1.715 4.608 1.00 0.00 394 GLY B C 2
ATOM 2423 O O . GLY B 2 12 ? -17.925 1.867 5.791 1.00 0.00 394 GLY B O 2
ATOM 2431 N N . SER A 1 1 ? -9.130 18.780 -4.906 1.00 0.00 311 SER A N 3
ATOM 2432 C CA . SER A 1 1 ? -8.006 18.270 -5.742 1.00 0.00 311 SER A CA 3
ATOM 2433 C C . SER A 1 1 ? -8.002 16.740 -5.713 1.00 0.00 311 SER A C 3
ATOM 2434 O O . SER A 1 1 ? -7.411 16.129 -4.845 1.00 0.00 311 SER A O 3
ATOM 2444 N N . GLY A 1 2 ? -8.659 16.119 -6.657 1.00 0.00 312 GLY A N 3
ATOM 2445 C CA . GLY A 1 2 ? -8.697 14.628 -6.690 1.00 0.00 312 GLY A CA 3
ATOM 2446 C C . GLY A 1 2 ? -8.224 14.135 -8.060 1.00 0.00 312 GLY A C 3
ATOM 2447 O O . GLY A 1 2 ? -8.997 13.618 -8.841 1.00 0.00 312 GLY A O 3
ATOM 2451 N N . PRO A 1 3 ? -6.959 14.297 -8.349 1.00 0.00 313 PRO A N 3
ATOM 2452 C CA . PRO A 1 3 ? -6.366 13.864 -9.647 1.00 0.00 313 PRO A CA 3
ATOM 2453 C C . PRO A 1 3 ? -6.165 12.349 -9.711 1.00 0.00 313 PRO A C 3
ATOM 2454 O O . PRO A 1 3 ? -5.941 11.786 -10.765 1.00 0.00 313 PRO A O 3
ATOM 2465 N N . SER A 1 4 ? -6.235 11.686 -8.590 1.00 0.00 314 SER A N 3
ATOM 2466 C CA . SER A 1 4 ? -6.039 10.211 -8.585 1.00 0.00 314 SER A CA 3
ATOM 2467 C C . SER A 1 4 ? -7.105 9.550 -9.457 1.00 0.00 314 SER A C 3
ATOM 2468 O O . SER A 1 4 ? -8.242 9.976 -9.495 1.00 0.00 314 SER A O 3
ATOM 2476 N N . CYS A 1 5 ? -6.741 8.507 -10.154 1.00 0.00 315 CYS A N 3
ATOM 2477 C CA . CYS A 1 5 ? -7.719 7.799 -11.031 1.00 0.00 315 CYS A CA 3
ATOM 2478 C C . CYS A 1 5 ? -8.646 8.811 -11.707 1.00 0.00 315 CYS A C 3
ATOM 2479 O O . CYS A 1 5 ? -9.650 9.211 -11.153 1.00 0.00 315 CYS A O 3
ATOM 2486 N N . LYS A 1 6 ? -8.327 9.223 -12.902 1.00 0.00 316 LYS A N 3
ATOM 2487 C CA . LYS A 1 6 ? -9.204 10.199 -13.605 1.00 0.00 316 LYS A CA 3
ATOM 2488 C C . LYS A 1 6 ? -10.418 9.467 -14.178 1.00 0.00 316 LYS A C 3
ATOM 2489 O O . LYS A 1 6 ? -11.321 10.071 -14.720 1.00 0.00 316 LYS A O 3
ATOM 2508 N N . HIS A 1 7 ? -10.443 8.166 -14.059 1.00 0.00 317 HIS A N 3
ATOM 2509 C CA . HIS A 1 7 ? -11.592 7.385 -14.591 1.00 0.00 317 HIS A CA 3
ATOM 2510 C C . HIS A 1 7 ? -12.450 6.889 -13.428 1.00 0.00 317 HIS A C 3
ATOM 2511 O O . HIS A 1 7 ? -13.637 6.668 -13.569 1.00 0.00 317 HIS A O 3
ATOM 2526 N N . CYS A 1 8 ? -11.854 6.710 -12.279 1.00 0.00 318 CYS A N 3
ATOM 2527 C CA . CYS A 1 8 ? -12.622 6.225 -11.102 1.00 0.00 318 CYS A CA 3
ATOM 2528 C C . CYS A 1 8 ? -12.360 7.148 -9.907 1.00 0.00 318 CYS A C 3
ATOM 2529 O O . CYS A 1 8 ? -11.233 7.415 -9.545 1.00 0.00 318 CYS A O 3
ATOM 2536 N N . LYS A 1 9 ? -13.400 7.645 -9.302 1.00 0.00 319 LYS A N 3
ATOM 2537 C CA . LYS A 1 9 ? -13.232 8.563 -8.143 1.00 0.00 319 LYS A CA 3
ATOM 2538 C C . LYS A 1 9 ? -12.807 7.766 -6.910 1.00 0.00 319 LYS A C 3
ATOM 2539 O O . LYS A 1 9 ? -12.621 8.313 -5.842 1.00 0.00 319 LYS A O 3
ATOM 2558 N N . ASP A 1 10 ? -12.658 6.479 -7.049 1.00 0.00 320 ASP A N 3
ATOM 2559 C CA . ASP A 1 10 ? -12.246 5.642 -5.886 1.00 0.00 320 ASP A CA 3
ATOM 2560 C C . ASP A 1 10 ? -13.232 5.847 -4.734 1.00 0.00 320 ASP A C 3
ATOM 2561 O O . ASP A 1 10 ? -12.842 5.989 -3.591 1.00 0.00 320 ASP A O 3
ATOM 2570 N N . ASP A 1 11 ? -14.504 5.860 -5.018 1.00 0.00 321 ASP A N 3
ATOM 2571 C CA . ASP A 1 11 ? -15.503 6.049 -3.930 1.00 0.00 321 ASP A CA 3
ATOM 2572 C C . ASP A 1 11 ? -15.454 4.842 -2.995 1.00 0.00 321 ASP A C 3
ATOM 2573 O O . ASP A 1 11 ? -14.951 3.794 -3.349 1.00 0.00 321 ASP A O 3
ATOM 2582 N N . VAL A 1 12 ? -15.965 4.977 -1.804 1.00 0.00 322 VAL A N 3
ATOM 2583 C CA . VAL A 1 12 ? -15.937 3.830 -0.856 1.00 0.00 322 VAL A CA 3
ATOM 2584 C C . VAL A 1 12 ? -16.345 2.558 -1.600 1.00 0.00 322 VAL A C 3
ATOM 2585 O O . VAL A 1 12 ? -15.784 1.501 -1.391 1.00 0.00 322 VAL A O 3
ATOM 2598 N N . ASN A 1 13 ? -17.312 2.659 -2.471 1.00 0.00 323 ASN A N 3
ATOM 2599 C CA . ASN A 1 13 ? -17.757 1.465 -3.242 1.00 0.00 323 ASN A CA 3
ATOM 2600 C C . ASN A 1 13 ? -17.487 1.693 -4.733 1.00 0.00 323 ASN A C 3
ATOM 2601 O O . ASN A 1 13 ? -18.398 1.740 -5.536 1.00 0.00 323 ASN A O 3
ATOM 2612 N N . ARG A 1 14 ? -16.244 1.832 -5.110 1.00 0.00 324 ARG A N 3
ATOM 2613 C CA . ARG A 1 14 ? -15.924 2.053 -6.550 1.00 0.00 324 ARG A CA 3
ATOM 2614 C C . ARG A 1 14 ? -14.406 2.025 -6.749 1.00 0.00 324 ARG A C 3
ATOM 2615 O O . ARG A 1 14 ? -13.786 3.036 -7.013 1.00 0.00 324 ARG A O 3
ATOM 2636 N N . LEU A 1 15 ? -13.803 0.874 -6.631 1.00 0.00 325 LEU A N 3
ATOM 2637 C CA . LEU A 1 15 ? -12.332 0.775 -6.820 1.00 0.00 325 LEU A CA 3
ATOM 2638 C C . LEU A 1 15 ? -12.051 0.209 -8.209 1.00 0.00 325 LEU A C 3
ATOM 2639 O O . LEU A 1 15 ? -12.737 -0.682 -8.670 1.00 0.00 325 LEU A O 3
ATOM 2655 N N . CYS A 1 16 ? -11.052 0.715 -8.880 1.00 0.00 326 CYS A N 3
ATOM 2656 C CA . CYS A 1 16 ? -10.733 0.201 -10.238 1.00 0.00 326 CYS A CA 3
ATOM 2657 C C . CYS A 1 16 ? -9.310 -0.361 -10.257 1.00 0.00 326 CYS A C 3
ATOM 2658 O O . CYS A 1 16 ? -8.585 -0.283 -9.288 1.00 0.00 326 CYS A O 3
ATOM 2665 N N . ARG A 1 17 ? -8.925 -0.953 -11.350 1.00 0.00 327 ARG A N 3
ATOM 2666 C CA . ARG A 1 17 ? -7.568 -1.563 -11.455 1.00 0.00 327 ARG A CA 3
ATOM 2667 C C . ARG A 1 17 ? -6.466 -0.509 -11.279 1.00 0.00 327 ARG A C 3
ATOM 2668 O O . ARG A 1 17 ? -5.385 -0.812 -10.812 1.00 0.00 327 ARG A O 3
ATOM 2689 N N . VAL A 1 18 ? -6.711 0.716 -11.656 1.00 0.00 328 VAL A N 3
ATOM 2690 C CA . VAL A 1 18 ? -5.650 1.758 -11.512 1.00 0.00 328 VAL A CA 3
ATOM 2691 C C . VAL A 1 18 ? -5.307 1.944 -10.034 1.00 0.00 328 VAL A C 3
ATOM 2692 O O . VAL A 1 18 ? -4.157 2.081 -9.666 1.00 0.00 328 VAL A O 3
ATOM 2705 N N . CYS A 1 19 ? -6.293 1.942 -9.183 1.00 0.00 329 CYS A N 3
ATOM 2706 C CA . CYS A 1 19 ? -6.025 2.108 -7.727 1.00 0.00 329 CYS A CA 3
ATOM 2707 C C . CYS A 1 19 ? -6.078 0.738 -7.065 1.00 0.00 329 CYS A C 3
ATOM 2708 O O . CYS A 1 19 ? -5.516 0.519 -6.011 1.00 0.00 329 CYS A O 3
ATOM 2715 N N . ALA A 1 20 ? -6.756 -0.184 -7.686 1.00 0.00 330 ALA A N 3
ATOM 2716 C CA . ALA A 1 20 ? -6.863 -1.552 -7.115 1.00 0.00 330 ALA A CA 3
ATOM 2717 C C . ALA A 1 20 ? -5.742 -2.417 -7.693 1.00 0.00 330 ALA A C 3
ATOM 2718 O O . ALA A 1 20 ? -4.632 -1.960 -7.883 1.00 0.00 330 ALA A O 3
ATOM 2725 N N . CYS A 1 21 ? -6.020 -3.654 -7.991 1.00 0.00 331 CYS A N 3
ATOM 2726 C CA . CYS A 1 21 ? -4.963 -4.525 -8.574 1.00 0.00 331 CYS A CA 3
ATOM 2727 C C . CYS A 1 21 ? -4.893 -4.251 -10.077 1.00 0.00 331 CYS A C 3
ATOM 2728 O O . CYS A 1 21 ? -5.898 -4.003 -10.714 1.00 0.00 331 CYS A O 3
ATOM 2735 N N . HIS A 1 22 ? -3.724 -4.278 -10.651 1.00 0.00 332 HIS A N 3
ATOM 2736 C CA . HIS A 1 22 ? -3.618 -3.999 -12.110 1.00 0.00 332 HIS A CA 3
ATOM 2737 C C . HIS A 1 22 ? -4.625 -4.859 -12.874 1.00 0.00 332 HIS A C 3
ATOM 2738 O O . HIS A 1 22 ? -5.253 -4.403 -13.807 1.00 0.00 332 HIS A O 3
ATOM 2753 N N . LEU A 1 23 ? -4.784 -6.097 -12.491 1.00 0.00 333 LEU A N 3
ATOM 2754 C CA . LEU A 1 23 ? -5.755 -6.981 -13.202 1.00 0.00 333 LEU A CA 3
ATOM 2755 C C . LEU A 1 23 ? -6.975 -7.243 -12.318 1.00 0.00 333 LEU A C 3
ATOM 2756 O O . LEU A 1 23 ? -8.095 -7.297 -12.785 1.00 0.00 333 LEU A O 3
ATOM 2772 N N . CYS A 1 24 ? -6.763 -7.431 -11.046 1.00 0.00 334 CYS A N 3
ATOM 2773 C CA . CYS A 1 24 ? -7.903 -7.717 -10.129 1.00 0.00 334 CYS A CA 3
ATOM 2774 C C . CYS A 1 24 ? -8.487 -6.416 -9.572 1.00 0.00 334 CYS A C 3
ATOM 2775 O O . CYS A 1 24 ? -7.881 -5.742 -8.765 1.00 0.00 334 CYS A O 3
ATOM 2782 N N . GLY A 1 25 ? -9.676 -6.071 -9.983 1.00 0.00 335 GLY A N 3
ATOM 2783 C CA . GLY A 1 25 ? -10.311 -4.828 -9.462 1.00 0.00 335 GLY A CA 3
ATOM 2784 C C . GLY A 1 25 ? -11.338 -5.212 -8.402 1.00 0.00 335 GLY A C 3
ATOM 2785 O O . GLY A 1 25 ? -12.531 -5.078 -8.598 1.00 0.00 335 GLY A O 3
ATOM 2789 N N . GLY A 1 26 ? -10.881 -5.696 -7.281 1.00 0.00 336 GLY A N 3
ATOM 2790 C CA . GLY A 1 26 ? -11.822 -6.101 -6.200 1.00 0.00 336 GLY A CA 3
ATOM 2791 C C . GLY A 1 26 ? -11.352 -5.511 -4.872 1.00 0.00 336 GLY A C 3
ATOM 2792 O O . GLY A 1 26 ? -10.256 -5.001 -4.762 1.00 0.00 336 GLY A O 3
ATOM 2796 N N . ARG A 1 27 ? -12.174 -5.573 -3.864 1.00 0.00 337 ARG A N 3
ATOM 2797 C CA . ARG A 1 27 ? -11.774 -5.011 -2.548 1.00 0.00 337 ARG A CA 3
ATOM 2798 C C . ARG A 1 27 ? -11.254 -6.133 -1.648 1.00 0.00 337 ARG A C 3
ATOM 2799 O O . ARG A 1 27 ? -11.352 -6.065 -0.438 1.00 0.00 337 ARG A O 3
ATOM 2820 N N . GLN A 1 28 ? -10.707 -7.168 -2.223 1.00 0.00 338 GLN A N 3
ATOM 2821 C CA . GLN A 1 28 ? -10.192 -8.290 -1.390 1.00 0.00 338 GLN A CA 3
ATOM 2822 C C . GLN A 1 28 ? -9.205 -7.745 -0.357 1.00 0.00 338 GLN A C 3
ATOM 2823 O O . GLN A 1 28 ? -9.151 -8.205 0.765 1.00 0.00 338 GLN A O 3
ATOM 2837 N N . ASP A 1 29 ? -8.428 -6.764 -0.726 1.00 0.00 339 ASP A N 3
ATOM 2838 C CA . ASP A 1 29 ? -7.449 -6.183 0.236 1.00 0.00 339 ASP A CA 3
ATOM 2839 C C . ASP A 1 29 ? -6.451 -5.295 -0.522 1.00 0.00 339 ASP A C 3
ATOM 2840 O O . ASP A 1 29 ? -5.252 -5.480 -0.450 1.00 0.00 339 ASP A O 3
ATOM 2849 N N . PRO A 1 30 ? -6.951 -4.328 -1.244 1.00 0.00 340 PRO A N 3
ATOM 2850 C CA . PRO A 1 30 ? -6.101 -3.383 -2.026 1.00 0.00 340 PRO A CA 3
ATOM 2851 C C . PRO A 1 30 ? -5.179 -2.565 -1.119 1.00 0.00 340 PRO A C 3
ATOM 2852 O O . PRO A 1 30 ? -4.212 -1.976 -1.561 1.00 0.00 340 PRO A O 3
ATOM 2863 N N . ASP A 1 31 ? -5.485 -2.518 0.148 1.00 0.00 341 ASP A N 3
ATOM 2864 C CA . ASP A 1 31 ? -4.651 -1.734 1.102 1.00 0.00 341 ASP A CA 3
ATOM 2865 C C . ASP A 1 31 ? -3.230 -2.308 1.170 1.00 0.00 341 ASP A C 3
ATOM 2866 O O . ASP A 1 31 ? -2.281 -1.601 1.447 1.00 0.00 341 ASP A O 3
ATOM 2875 N N . LYS A 1 32 ? -3.077 -3.585 0.948 1.00 0.00 342 LYS A N 3
ATOM 2876 C CA . LYS A 1 32 ? -1.720 -4.202 1.033 1.00 0.00 342 LYS A CA 3
ATOM 2877 C C . LYS A 1 32 ? -1.016 -4.183 -0.327 1.00 0.00 342 LYS A C 3
ATOM 2878 O O . LYS A 1 32 ? 0.018 -4.797 -0.502 1.00 0.00 342 LYS A O 3
ATOM 2897 N N . GLN A 1 33 ? -1.551 -3.491 -1.294 1.00 0.00 343 GLN A N 3
ATOM 2898 C CA . GLN A 1 33 ? -0.883 -3.455 -2.626 1.00 0.00 343 GLN A CA 3
ATOM 2899 C C . GLN A 1 33 ? 0.197 -2.371 -2.626 1.00 0.00 343 GLN A C 3
ATOM 2900 O O . GLN A 1 33 ? 0.088 -1.373 -1.943 1.00 0.00 343 GLN A O 3
ATOM 2914 N N . LEU A 1 34 ? 1.251 -2.568 -3.372 1.00 0.00 344 LEU A N 3
ATOM 2915 C CA . LEU A 1 34 ? 2.347 -1.560 -3.403 1.00 0.00 344 LEU A CA 3
ATOM 2916 C C . LEU A 1 34 ? 2.296 -0.768 -4.713 1.00 0.00 344 LEU A C 3
ATOM 2917 O O . LEU A 1 34 ? 2.246 -1.333 -5.789 1.00 0.00 344 LEU A O 3
ATOM 2933 N N . MET A 1 35 ? 2.327 0.536 -4.624 1.00 0.00 345 MET A N 3
ATOM 2934 C CA . MET A 1 35 ? 2.299 1.382 -5.854 1.00 0.00 345 MET A CA 3
ATOM 2935 C C . MET A 1 35 ? 3.566 2.239 -5.901 1.00 0.00 345 MET A C 3
ATOM 2936 O O . MET A 1 35 ? 3.996 2.776 -4.899 1.00 0.00 345 MET A O 3
ATOM 2950 N N . CYS A 1 36 ? 4.169 2.377 -7.054 1.00 0.00 346 CYS A N 3
ATOM 2951 C CA . CYS A 1 36 ? 5.408 3.208 -7.143 1.00 0.00 346 CYS A CA 3
ATOM 2952 C C . CYS A 1 36 ? 5.048 4.595 -7.690 1.00 0.00 346 CYS A C 3
ATOM 2953 O O . CYS A 1 36 ? 4.335 4.726 -8.661 1.00 0.00 346 CYS A O 3
ATOM 2960 N N . ASP A 1 37 ? 5.511 5.629 -7.043 1.00 0.00 347 ASP A N 3
ATOM 2961 C CA . ASP A 1 37 ? 5.178 7.021 -7.479 1.00 0.00 347 ASP A CA 3
ATOM 2962 C C . ASP A 1 37 ? 5.590 7.279 -8.932 1.00 0.00 347 ASP A C 3
ATOM 2963 O O . ASP A 1 37 ? 4.921 7.994 -9.650 1.00 0.00 347 ASP A O 3
ATOM 2972 N N . GLU A 1 38 ? 6.689 6.739 -9.367 1.00 0.00 348 GLU A N 3
ATOM 2973 C CA . GLU A 1 38 ? 7.130 7.006 -10.768 1.00 0.00 348 GLU A CA 3
ATOM 2974 C C . GLU A 1 38 ? 6.038 6.595 -11.761 1.00 0.00 348 GLU A C 3
ATOM 2975 O O . GLU A 1 38 ? 5.824 7.257 -12.758 1.00 0.00 348 GLU A O 3
ATOM 2987 N N . CYS A 1 39 ? 5.347 5.518 -11.504 1.00 0.00 349 CYS A N 3
ATOM 2988 C CA . CYS A 1 39 ? 4.271 5.079 -12.444 1.00 0.00 349 CYS A CA 3
ATOM 2989 C C . CYS A 1 39 ? 2.998 4.754 -11.660 1.00 0.00 349 CYS A C 3
ATOM 2990 O O . CYS A 1 39 ? 3.043 4.409 -10.498 1.00 0.00 349 CYS A O 3
ATOM 2997 N N . ASP A 1 40 ? 1.860 4.859 -12.286 1.00 0.00 350 ASP A N 3
ATOM 2998 C CA . ASP A 1 40 ? 0.586 4.557 -11.575 1.00 0.00 350 ASP A CA 3
ATOM 2999 C C . ASP A 1 40 ? 0.369 3.044 -11.534 1.00 0.00 350 ASP A C 3
ATOM 3000 O O . ASP A 1 40 ? -0.748 2.569 -11.471 1.00 0.00 350 ASP A O 3
ATOM 3009 N N . MET A 1 41 ? 1.430 2.287 -11.574 1.00 0.00 351 MET A N 3
ATOM 3010 C CA . MET A 1 41 ? 1.293 0.802 -11.544 1.00 0.00 351 MET A CA 3
ATOM 3011 C C . MET A 1 41 ? 1.737 0.259 -10.183 1.00 0.00 351 MET A C 3
ATOM 3012 O O . MET A 1 41 ? 2.449 0.909 -9.433 1.00 0.00 351 MET A O 3
ATOM 3026 N N . ALA A 1 42 ? 1.318 -0.936 -9.864 1.00 0.00 352 ALA A N 3
ATOM 3027 C CA . ALA A 1 42 ? 1.703 -1.549 -8.566 1.00 0.00 352 ALA A CA 3
ATOM 3028 C C . ALA A 1 42 ? 2.184 -2.977 -8.811 1.00 0.00 352 ALA A C 3
ATOM 3029 O O . ALA A 1 42 ? 2.326 -3.403 -9.940 1.00 0.00 352 ALA A O 3
ATOM 3036 N N . PHE A 1 43 ? 2.446 -3.715 -7.765 1.00 0.00 353 PHE A N 3
ATOM 3037 C CA . PHE A 1 43 ? 2.932 -5.113 -7.943 1.00 0.00 353 PHE A CA 3
ATOM 3038 C C . PHE A 1 43 ? 1.922 -6.113 -7.378 1.00 0.00 353 PHE A C 3
ATOM 3039 O O . PHE A 1 43 ? 1.217 -5.844 -6.427 1.00 0.00 353 PHE A O 3
ATOM 3056 N N . HIS A 1 44 ? 1.863 -7.271 -7.974 1.00 0.00 354 HIS A N 3
ATOM 3057 C CA . HIS A 1 44 ? 0.919 -8.327 -7.513 1.00 0.00 354 HIS A CA 3
ATOM 3058 C C . HIS A 1 44 ? 1.363 -8.857 -6.149 1.00 0.00 354 HIS A C 3
ATOM 3059 O O . HIS A 1 44 ? 0.938 -9.911 -5.716 1.00 0.00 354 HIS A O 3
ATOM 3073 N N . ILE A 1 45 ? 2.221 -8.148 -5.474 1.00 0.00 355 ILE A N 3
ATOM 3074 C CA . ILE A 1 45 ? 2.695 -8.627 -4.145 1.00 0.00 355 ILE A CA 3
ATOM 3075 C C . ILE A 1 45 ? 1.505 -9.156 -3.345 1.00 0.00 355 ILE A C 3
ATOM 3076 O O . ILE A 1 45 ? 1.618 -10.109 -2.601 1.00 0.00 355 ILE A O 3
ATOM 3092 N N . TYR A 1 46 ? 0.364 -8.548 -3.497 1.00 0.00 356 TYR A N 3
ATOM 3093 C CA . TYR A 1 46 ? -0.834 -9.019 -2.750 1.00 0.00 356 TYR A CA 3
ATOM 3094 C C . TYR A 1 46 ? -1.314 -10.365 -3.297 1.00 0.00 356 TYR A C 3
ATOM 3095 O O . TYR A 1 46 ? -1.592 -11.283 -2.552 1.00 0.00 356 TYR A O 3
ATOM 3113 N N . CYS A 1 47 ? -1.428 -10.485 -4.590 1.00 0.00 357 CYS A N 3
ATOM 3114 C CA . CYS A 1 47 ? -1.907 -11.764 -5.179 1.00 0.00 357 CYS A CA 3
ATOM 3115 C C . CYS A 1 47 ? -0.781 -12.800 -5.157 1.00 0.00 357 CYS A C 3
ATOM 3116 O O . CYS A 1 47 ? -0.966 -13.922 -4.727 1.00 0.00 357 CYS A O 3
ATOM 3123 N N . LEU A 1 48 ? 0.382 -12.432 -5.609 1.00 0.00 358 LEU A N 3
ATOM 3124 C CA . LEU A 1 48 ? 1.522 -13.392 -5.607 1.00 0.00 358 LEU A CA 3
ATOM 3125 C C . LEU A 1 48 ? 1.954 -13.681 -4.170 1.00 0.00 358 LEU A C 3
ATOM 3126 O O . LEU A 1 48 ? 2.343 -14.782 -3.837 1.00 0.00 358 LEU A O 3
ATOM 3142 N N . ASP A 1 49 ? 1.899 -12.697 -3.321 1.00 0.00 359 ASP A N 3
ATOM 3143 C CA . ASP A 1 49 ? 2.318 -12.907 -1.908 1.00 0.00 359 ASP A CA 3
ATOM 3144 C C . ASP A 1 49 ? 3.731 -13.493 -1.885 1.00 0.00 359 ASP A C 3
ATOM 3145 O O . ASP A 1 49 ? 3.965 -14.554 -1.341 1.00 0.00 359 ASP A O 3
ATOM 3154 N N . PRO A 1 50 ? 4.667 -12.796 -2.474 1.00 0.00 360 PRO A N 3
ATOM 3155 C CA . PRO A 1 50 ? 6.091 -13.237 -2.531 1.00 0.00 360 PRO A CA 3
ATOM 3156 C C . PRO A 1 50 ? 6.785 -13.112 -1.170 1.00 0.00 360 PRO A C 3
ATOM 3157 O O . PRO A 1 50 ? 6.292 -12.451 -0.278 1.00 0.00 360 PRO A O 3
ATOM 3168 N N . PRO A 1 51 ? 7.924 -13.738 -1.009 1.00 0.00 361 PRO A N 3
ATOM 3169 C CA . PRO A 1 51 ? 8.687 -13.684 0.267 1.00 0.00 361 PRO A CA 3
ATOM 3170 C C . PRO A 1 51 ? 8.791 -12.257 0.815 1.00 0.00 361 PRO A C 3
ATOM 3171 O O . PRO A 1 51 ? 8.965 -12.050 1.999 1.00 0.00 361 PRO A O 3
ATOM 3182 N N . LEU A 1 52 ? 8.685 -11.270 -0.036 1.00 0.00 362 LEU A N 3
ATOM 3183 C CA . LEU A 1 52 ? 8.778 -9.864 0.450 1.00 0.00 362 LEU A CA 3
ATOM 3184 C C . LEU A 1 52 ? 7.700 -9.627 1.510 1.00 0.00 362 LEU A C 3
ATOM 3185 O O . LEU A 1 52 ? 7.952 -9.021 2.533 1.00 0.00 362 LEU A O 3
ATOM 3201 N N . SER A 1 53 ? 6.509 -10.117 1.270 1.00 0.00 363 SER A N 3
ATOM 3202 C CA . SER A 1 53 ? 5.390 -9.946 2.250 1.00 0.00 363 SER A CA 3
ATOM 3203 C C . SER A 1 53 ? 5.531 -8.616 2.998 1.00 0.00 363 SER A C 3
ATOM 3204 O O . SER A 1 53 ? 5.157 -8.499 4.147 1.00 0.00 363 SER A O 3
ATOM 3212 N N . SER A 1 54 ? 6.072 -7.613 2.360 1.00 0.00 364 SER A N 3
ATOM 3213 C CA . SER A 1 54 ? 6.237 -6.304 3.049 1.00 0.00 364 SER A CA 3
ATOM 3214 C C . SER A 1 54 ? 6.103 -5.163 2.039 1.00 0.00 364 SER A C 3
ATOM 3215 O O . SER A 1 54 ? 6.218 -5.360 0.846 1.00 0.00 364 SER A O 3
ATOM 3223 N N . VAL A 1 55 ? 5.864 -3.968 2.515 1.00 0.00 365 VAL A N 3
ATOM 3224 C CA . VAL A 1 55 ? 5.725 -2.807 1.594 1.00 0.00 365 VAL A CA 3
ATOM 3225 C C . VAL A 1 55 ? 6.899 -1.835 1.817 1.00 0.00 365 VAL A C 3
ATOM 3226 O O . VAL A 1 55 ? 6.988 -1.208 2.854 1.00 0.00 365 VAL A O 3
ATOM 3239 N N . PRO A 1 56 ? 7.793 -1.700 0.863 1.00 0.00 366 PRO A N 3
ATOM 3240 C CA . PRO A 1 56 ? 8.959 -0.781 0.985 1.00 0.00 366 PRO A CA 3
ATOM 3241 C C . PRO A 1 56 ? 8.587 0.674 0.678 1.00 0.00 366 PRO A C 3
ATOM 3242 O O . PRO A 1 56 ? 9.437 1.500 0.411 1.00 0.00 366 PRO A O 3
ATOM 3253 N N . SER A 1 57 ? 7.320 0.990 0.710 1.00 0.00 367 SER A N 3
ATOM 3254 C CA . SER A 1 57 ? 6.887 2.384 0.418 1.00 0.00 367 SER A CA 3
ATOM 3255 C C . SER A 1 57 ? 7.526 3.344 1.426 1.00 0.00 367 SER A C 3
ATOM 3256 O O . SER A 1 57 ? 7.458 4.548 1.279 1.00 0.00 367 SER A O 3
ATOM 3264 N N . GLU A 1 58 ? 8.144 2.820 2.449 1.00 0.00 368 GLU A N 3
ATOM 3265 C CA . GLU A 1 58 ? 8.782 3.704 3.466 1.00 0.00 368 GLU A CA 3
ATOM 3266 C C . GLU A 1 58 ? 9.626 4.769 2.761 1.00 0.00 368 GLU A C 3
ATOM 3267 O O . GLU A 1 58 ? 9.757 5.880 3.234 1.00 0.00 368 GLU A O 3
ATOM 3279 N N . ASP A 1 59 ? 10.194 4.441 1.631 1.00 0.00 369 ASP A N 3
ATOM 3280 C CA . ASP A 1 59 ? 11.023 5.433 0.893 1.00 0.00 369 ASP A CA 3
ATOM 3281 C C . ASP A 1 59 ? 10.618 5.427 -0.581 1.00 0.00 369 ASP A C 3
ATOM 3282 O O . ASP A 1 59 ? 9.828 4.611 -1.009 1.00 0.00 369 ASP A O 3
ATOM 3291 N N . GLU A 1 60 ? 11.147 6.328 -1.364 1.00 0.00 370 GLU A N 3
ATOM 3292 C CA . GLU A 1 60 ? 10.776 6.355 -2.806 1.00 0.00 370 GLU A CA 3
ATOM 3293 C C . GLU A 1 60 ? 11.037 4.977 -3.414 1.00 0.00 370 GLU A C 3
ATOM 3294 O O . GLU A 1 60 ? 12.025 4.335 -3.115 1.00 0.00 370 GLU A O 3
ATOM 3306 N N . TRP A 1 61 ? 10.152 4.511 -4.255 1.00 0.00 371 TRP A N 3
ATOM 3307 C CA . TRP A 1 61 ? 10.338 3.168 -4.874 1.00 0.00 371 TRP A CA 3
ATOM 3308 C C . TRP A 1 61 ? 10.234 3.280 -6.395 1.00 0.00 371 TRP A C 3
ATOM 3309 O O . TRP A 1 61 ? 9.312 3.878 -6.915 1.00 0.00 371 TRP A O 3
ATOM 3330 N N . TYR A 1 62 ? 11.164 2.707 -7.114 1.00 0.00 372 TYR A N 3
ATOM 3331 C CA . TYR A 1 62 ? 11.106 2.780 -8.604 1.00 0.00 372 TYR A CA 3
ATOM 3332 C C . TYR A 1 62 ? 11.135 1.366 -9.190 1.00 0.00 372 TYR A C 3
ATOM 3333 O O . TYR A 1 62 ? 11.989 0.565 -8.863 1.00 0.00 372 TYR A O 3
ATOM 3351 N N . CYS A 1 63 ? 10.227 1.063 -10.073 1.00 0.00 373 CYS A N 3
ATOM 3352 C CA . CYS A 1 63 ? 10.214 -0.284 -10.705 1.00 0.00 373 CYS A CA 3
ATOM 3353 C C . CYS A 1 63 ? 11.459 -0.421 -11.589 1.00 0.00 373 CYS A C 3
ATOM 3354 O O . CYS A 1 63 ? 11.989 0.565 -12.060 1.00 0.00 373 CYS A O 3
ATOM 3361 N N . PRO A 1 64 ? 11.927 -1.621 -11.826 1.00 0.00 374 PRO A N 3
ATOM 3362 C CA . PRO A 1 64 ? 13.126 -1.835 -12.680 1.00 0.00 374 PRO A CA 3
ATOM 3363 C C . PRO A 1 64 ? 13.047 -1.013 -13.970 1.00 0.00 374 PRO A C 3
ATOM 3364 O O . PRO A 1 64 ? 14.016 -0.418 -14.400 1.00 0.00 374 PRO A O 3
ATOM 3375 N N . GLU A 1 65 ? 11.894 -0.961 -14.578 1.00 0.00 375 GLU A N 3
ATOM 3376 C CA . GLU A 1 65 ? 11.744 -0.160 -15.825 1.00 0.00 375 GLU A CA 3
ATOM 3377 C C . GLU A 1 65 ? 11.682 1.325 -15.464 1.00 0.00 375 GLU A C 3
ATOM 3378 O O . GLU A 1 65 ? 12.173 2.174 -16.182 1.00 0.00 375 GLU A O 3
ATOM 3390 N N . CYS A 1 66 ? 11.080 1.639 -14.349 1.00 0.00 376 CYS A N 3
ATOM 3391 C CA . CYS A 1 66 ? 10.976 3.061 -13.921 1.00 0.00 376 CYS A CA 3
ATOM 3392 C C . CYS A 1 66 ? 12.379 3.644 -13.754 1.00 0.00 376 CYS A C 3
ATOM 3393 O O . CYS A 1 66 ? 12.608 4.816 -13.977 1.00 0.00 376 CYS A O 3
ATOM 3400 N N . ARG A 1 67 ? 13.319 2.833 -13.359 1.00 0.00 377 ARG A N 3
ATOM 3401 C CA . ARG A 1 67 ? 14.710 3.333 -13.171 1.00 0.00 377 ARG A CA 3
ATOM 3402 C C . ARG A 1 67 ? 15.264 3.821 -14.505 1.00 0.00 377 ARG A C 3
ATOM 3403 O O . ARG A 1 67 ? 16.157 4.644 -14.551 1.00 0.00 377 ARG A O 3
ATOM 3424 N N . ASN A 1 68 ? 14.741 3.328 -15.592 1.00 0.00 378 ASN A N 3
ATOM 3425 C CA . ASN A 1 68 ? 15.237 3.776 -16.920 1.00 0.00 378 ASN A CA 3
ATOM 3426 C C . ASN A 1 68 ? 15.341 5.300 -16.913 1.00 0.00 378 ASN A C 3
ATOM 3427 O O . ASN A 1 68 ? 15.941 5.900 -17.782 1.00 0.00 378 ASN A O 3
ATOM 3438 N N . ASP A 1 69 ? 14.757 5.930 -15.929 1.00 0.00 379 ASP A N 3
ATOM 3439 C CA . ASP A 1 69 ? 14.816 7.417 -15.855 1.00 0.00 379 ASP A CA 3
ATOM 3440 C C . ASP A 1 69 ? 16.223 7.851 -15.439 1.00 0.00 379 ASP A C 3
ATOM 3441 O O . ASP A 1 69 ? 16.613 8.949 -15.798 1.00 0.00 379 ASP A O 3
ATOM 3451 N N . ALA B 2 1 ? 7.739 6.482 -1.306 1.00 0.00 383 ALA B N 3
ATOM 3452 C CA . ALA B 2 1 ? 7.072 6.150 -2.597 1.00 0.00 383 ALA B CA 3
ATOM 3453 C C . ALA B 2 1 ? 5.574 6.431 -2.484 1.00 0.00 383 ALA B C 3
ATOM 3454 O O . ALA B 2 1 ? 5.037 6.571 -1.403 1.00 0.00 383 ALA B O 3
ATOM 3463 N N . ARG B 2 2 ? 4.892 6.507 -3.593 1.00 0.00 384 ARG B N 3
ATOM 3464 C CA . ARG B 2 2 ? 3.428 6.770 -3.547 1.00 0.00 384 ARG B CA 3
ATOM 3465 C C . ARG B 2 2 ? 2.710 5.516 -3.051 1.00 0.00 384 ARG B C 3
ATOM 3466 O O . ARG B 2 2 ? 3.052 4.409 -3.416 1.00 0.00 384 ARG B O 3
ATOM 3487 N N . THR B 2 3 ? 1.718 5.675 -2.220 1.00 0.00 385 THR B N 3
ATOM 3488 C CA . THR B 2 3 ? 0.988 4.483 -1.708 1.00 0.00 385 THR B CA 3
ATOM 3489 C C . THR B 2 3 ? -0.336 4.918 -1.079 1.00 0.00 385 THR B C 3
ATOM 3490 O O . THR B 2 3 ? -0.466 4.994 0.127 1.00 0.00 385 THR B O 3
ATOM 3501 N N . LYS B 2 4 ? -1.326 5.191 -1.884 1.00 0.00 386 LYS B N 3
ATOM 3502 C CA . LYS B 2 4 ? -2.642 5.604 -1.323 1.00 0.00 386 LYS B CA 3
ATOM 3503 C C . LYS B 2 4 ? -3.355 4.361 -0.792 1.00 0.00 386 LYS B C 3
ATOM 3504 O O . LYS B 2 4 ? -4.426 4.434 -0.224 1.00 0.00 386 LYS B O 3
ATOM 3523 N N . GLN B 2 5 ? -2.752 3.218 -0.973 1.00 0.00 387 GLN B N 3
ATOM 3524 C CA . GLN B 2 5 ? -3.364 1.952 -0.484 1.00 0.00 387 GLN B CA 3
ATOM 3525 C C . GLN B 2 5 ? -3.571 2.031 1.027 1.00 0.00 387 GLN B C 3
ATOM 3526 O O . GLN B 2 5 ? -4.490 1.450 1.568 1.00 0.00 387 GLN B O 3
ATOM 3540 N N . THR B 2 6 ? -2.723 2.742 1.715 1.00 0.00 388 THR B N 3
ATOM 3541 C CA . THR B 2 6 ? -2.874 2.852 3.192 1.00 0.00 388 THR B CA 3
ATOM 3542 C C . THR B 2 6 ? -4.239 3.461 3.516 1.00 0.00 388 THR B C 3
ATOM 3543 O O . THR B 2 6 ? -4.738 3.344 4.617 1.00 0.00 388 THR B O 3
ATOM 3554 N N . ALA B 2 7 ? -4.853 4.102 2.558 1.00 0.00 389 ALA B N 3
ATOM 3555 C CA . ALA B 2 7 ? -6.192 4.709 2.802 1.00 0.00 389 ALA B CA 3
ATOM 3556 C C . ALA B 2 7 ? -7.207 3.595 3.067 1.00 0.00 389 ALA B C 3
ATOM 3557 O O . ALA B 2 7 ? -7.035 2.473 2.631 1.00 0.00 389 ALA B O 3
ATOM 3564 N N . ARG B 2 8 ? -8.263 3.893 3.777 1.00 0.00 390 ARG B N 3
ATOM 3565 C CA . ARG B 2 8 ? -9.286 2.847 4.071 1.00 0.00 390 ARG B CA 3
ATOM 3566 C C . ARG B 2 8 ? -10.570 3.158 3.300 1.00 0.00 390 ARG B C 3
ATOM 3567 O O . ARG B 2 8 ? -10.926 4.304 3.103 1.00 0.00 390 ARG B O 3
ATOM 3588 N N . LYS B 2 9 ? -11.268 2.145 2.861 1.00 0.00 391 LYS B N 3
ATOM 3589 C CA . LYS B 2 9 ? -12.530 2.372 2.101 1.00 0.00 391 LYS B CA 3
ATOM 3590 C C . LYS B 2 9 ? -13.642 1.501 2.689 1.00 0.00 391 LYS B C 3
ATOM 3591 O O . LYS B 2 9 ? -13.797 1.405 3.889 1.00 0.00 391 LYS B O 3
ATOM 3610 N N . SER B 2 10 ? -14.419 0.865 1.853 1.00 0.00 392 SER B N 3
ATOM 3611 C CA . SER B 2 10 ? -15.520 0.004 2.370 1.00 0.00 392 SER B CA 3
ATOM 3612 C C . SER B 2 10 ? -14.932 -1.120 3.225 1.00 0.00 392 SER B C 3
ATOM 3613 O O . SER B 2 10 ? -15.546 -1.581 4.168 1.00 0.00 392 SER B O 3
ATOM 3621 N N . THR B 2 11 ? -13.748 -1.565 2.905 1.00 0.00 393 THR B N 3
ATOM 3622 C CA . THR B 2 11 ? -13.121 -2.657 3.702 1.00 0.00 393 THR B CA 3
ATOM 3623 C C . THR B 2 11 ? -11.648 -2.328 3.947 1.00 0.00 393 THR B C 3
ATOM 3624 O O . THR B 2 11 ? -10.945 -3.052 4.624 1.00 0.00 393 THR B O 3
ATOM 3635 N N . GLY B 2 12 ? -11.175 -1.241 3.401 1.00 0.00 394 GLY B N 3
ATOM 3636 C CA . GLY B 2 12 ? -9.748 -0.865 3.601 1.00 0.00 394 GLY B CA 3
ATOM 3637 C C . GLY B 2 12 ? -8.866 -2.109 3.473 1.00 0.00 394 GLY B C 3
ATOM 3638 O O . GLY B 2 12 ? -8.619 -2.741 4.487 1.00 0.00 394 GLY B O 3
ATOM 3646 N N . SER A 1 1 ? -10.411 19.020 -10.477 1.00 0.00 311 SER A N 4
ATOM 3647 C CA . SER A 1 1 ? -9.102 18.856 -9.782 1.00 0.00 311 SER A CA 4
ATOM 3648 C C . SER A 1 1 ? -8.885 17.379 -9.445 1.00 0.00 311 SER A C 4
ATOM 3649 O O . SER A 1 1 ? -8.169 17.043 -8.522 1.00 0.00 311 SER A O 4
ATOM 3659 N N . GLY A 1 2 ? -9.499 16.496 -10.187 1.00 0.00 312 GLY A N 4
ATOM 3660 C CA . GLY A 1 2 ? -9.333 15.038 -9.915 1.00 0.00 312 GLY A CA 4
ATOM 3661 C C . GLY A 1 2 ? -8.879 14.328 -11.194 1.00 0.00 312 GLY A C 4
ATOM 3662 O O . GLY A 1 2 ? -9.622 13.567 -11.783 1.00 0.00 312 GLY A O 4
ATOM 3666 N N . PRO A 1 3 ? -7.669 14.576 -11.622 1.00 0.00 313 PRO A N 4
ATOM 3667 C CA . PRO A 1 3 ? -7.106 13.951 -12.855 1.00 0.00 313 PRO A CA 4
ATOM 3668 C C . PRO A 1 3 ? -6.729 12.485 -12.634 1.00 0.00 313 PRO A C 4
ATOM 3669 O O . PRO A 1 3 ? -6.602 11.718 -13.568 1.00 0.00 313 PRO A O 4
ATOM 3680 N N . SER A 1 4 ? -6.543 12.093 -11.404 1.00 0.00 314 SER A N 4
ATOM 3681 C CA . SER A 1 4 ? -6.168 10.681 -11.122 1.00 0.00 314 SER A CA 4
ATOM 3682 C C . SER A 1 4 ? -7.270 9.752 -11.627 1.00 0.00 314 SER A C 4
ATOM 3683 O O . SER A 1 4 ? -8.443 10.063 -11.556 1.00 0.00 314 SER A O 4
ATOM 3691 N N . CYS A 1 5 ? -6.901 8.612 -12.139 1.00 0.00 315 CYS A N 4
ATOM 3692 C CA . CYS A 1 5 ? -7.925 7.659 -12.651 1.00 0.00 315 CYS A CA 4
ATOM 3693 C C . CYS A 1 5 ? -8.938 8.416 -13.514 1.00 0.00 315 CYS A C 4
ATOM 3694 O O . CYS A 1 5 ? -10.047 8.685 -13.098 1.00 0.00 315 CYS A O 4
ATOM 3701 N N . LYS A 1 6 ? -8.564 8.765 -14.715 1.00 0.00 316 LYS A N 4
ATOM 3702 C CA . LYS A 1 6 ? -9.505 9.506 -15.601 1.00 0.00 316 LYS A CA 4
ATOM 3703 C C . LYS A 1 6 ? -10.534 8.534 -16.182 1.00 0.00 316 LYS A C 4
ATOM 3704 O O . LYS A 1 6 ? -11.466 8.929 -16.853 1.00 0.00 316 LYS A O 4
ATOM 3723 N N . HIS A 1 7 ? -10.375 7.265 -15.925 1.00 0.00 317 HIS A N 4
ATOM 3724 C CA . HIS A 1 7 ? -11.338 6.269 -16.452 1.00 0.00 317 HIS A CA 4
ATOM 3725 C C . HIS A 1 7 ? -12.325 5.901 -15.348 1.00 0.00 317 HIS A C 4
ATOM 3726 O O . HIS A 1 7 ? -13.387 5.367 -15.598 1.00 0.00 317 HIS A O 4
ATOM 3741 N N . CYS A 1 8 ? -11.979 6.190 -14.123 1.00 0.00 318 CYS A N 4
ATOM 3742 C CA . CYS A 1 8 ? -12.889 5.868 -12.995 1.00 0.00 318 CYS A CA 4
ATOM 3743 C C . CYS A 1 8 ? -12.914 7.041 -12.015 1.00 0.00 318 CYS A C 4
ATOM 3744 O O . CYS A 1 8 ? -11.901 7.461 -11.498 1.00 0.00 318 CYS A O 4
ATOM 3751 N N . LYS A 1 9 ? -14.070 7.576 -11.764 1.00 0.00 319 LYS A N 4
ATOM 3752 C CA . LYS A 1 9 ? -14.170 8.721 -10.823 1.00 0.00 319 LYS A CA 4
ATOM 3753 C C . LYS A 1 9 ? -13.540 8.324 -9.498 1.00 0.00 319 LYS A C 4
ATOM 3754 O O . LYS A 1 9 ? -13.185 9.166 -8.699 1.00 0.00 319 LYS A O 4
ATOM 3773 N N . ASP A 1 10 ? -13.415 7.043 -9.259 1.00 0.00 320 ASP A N 4
ATOM 3774 C CA . ASP A 1 10 ? -12.815 6.568 -7.982 1.00 0.00 320 ASP A CA 4
ATOM 3775 C C . ASP A 1 10 ? -13.890 6.562 -6.894 1.00 0.00 320 ASP A C 4
ATOM 3776 O O . ASP A 1 10 ? -13.725 7.139 -5.837 1.00 0.00 320 ASP A O 4
ATOM 3785 N N . ASP A 1 11 ? -14.994 5.915 -7.149 1.00 0.00 321 ASP A N 4
ATOM 3786 C CA . ASP A 1 11 ? -16.084 5.872 -6.138 1.00 0.00 321 ASP A CA 4
ATOM 3787 C C . ASP A 1 11 ? -15.600 5.142 -4.888 1.00 0.00 321 ASP A C 4
ATOM 3788 O O . ASP A 1 11 ? -14.815 4.217 -4.955 1.00 0.00 321 ASP A O 4
ATOM 3797 N N . VAL A 1 12 ? -16.064 5.561 -3.746 1.00 0.00 322 VAL A N 4
ATOM 3798 C CA . VAL A 1 12 ? -15.643 4.913 -2.479 1.00 0.00 322 VAL A CA 4
ATOM 3799 C C . VAL A 1 12 ? -16.243 3.511 -2.393 1.00 0.00 322 VAL A C 4
ATOM 3800 O O . VAL A 1 12 ? -15.679 2.618 -1.794 1.00 0.00 322 VAL A O 4
ATOM 3813 N N . ASN A 1 13 ? -17.398 3.320 -2.966 1.00 0.00 323 ASN A N 4
ATOM 3814 C CA . ASN A 1 13 ? -18.055 1.986 -2.894 1.00 0.00 323 ASN A CA 4
ATOM 3815 C C . ASN A 1 13 ? -17.585 1.076 -4.035 1.00 0.00 323 ASN A C 4
ATOM 3816 O O . ASN A 1 13 ? -17.987 -0.067 -4.121 1.00 0.00 323 ASN A O 4
ATOM 3827 N N . ARG A 1 14 ? -16.745 1.554 -4.913 1.00 0.00 324 ARG A N 4
ATOM 3828 C CA . ARG A 1 14 ? -16.282 0.676 -6.028 1.00 0.00 324 ARG A CA 4
ATOM 3829 C C . ARG A 1 14 ? -14.825 0.984 -6.381 1.00 0.00 324 ARG A C 4
ATOM 3830 O O . ARG A 1 14 ? -14.449 2.121 -6.584 1.00 0.00 324 ARG A O 4
ATOM 3851 N N . LEU A 1 15 ? -14.003 -0.030 -6.470 1.00 0.00 325 LEU A N 4
ATOM 3852 C CA . LEU A 1 15 ? -12.574 0.189 -6.827 1.00 0.00 325 LEU A CA 4
ATOM 3853 C C . LEU A 1 15 ? -12.355 -0.215 -8.289 1.00 0.00 325 LEU A C 4
ATOM 3854 O O . LEU A 1 15 ? -12.897 -1.200 -8.749 1.00 0.00 325 LEU A O 4
ATOM 3870 N N . CYS A 1 16 ? -11.570 0.533 -9.021 1.00 0.00 326 CYS A N 4
ATOM 3871 C CA . CYS A 1 16 ? -11.324 0.181 -10.449 1.00 0.00 326 CYS A CA 4
ATOM 3872 C C . CYS A 1 16 ? -9.895 -0.345 -10.615 1.00 0.00 326 CYS A C 4
ATOM 3873 O O . CYS A 1 16 ? -9.039 -0.129 -9.782 1.00 0.00 326 CYS A O 4
ATOM 3880 N N . ARG A 1 17 ? -9.650 -1.059 -11.678 1.00 0.00 327 ARG A N 4
ATOM 3881 C CA . ARG A 1 17 ? -8.299 -1.652 -11.911 1.00 0.00 327 ARG A CA 4
ATOM 3882 C C . ARG A 1 17 ? -7.201 -0.583 -11.922 1.00 0.00 327 ARG A C 4
ATOM 3883 O O . ARG A 1 17 ? -6.094 -0.827 -11.486 1.00 0.00 327 ARG A O 4
ATOM 3904 N N . VAL A 1 18 ? -7.473 0.588 -12.426 1.00 0.00 328 VAL A N 4
ATOM 3905 C CA . VAL A 1 18 ? -6.406 1.630 -12.461 1.00 0.00 328 VAL A CA 4
ATOM 3906 C C . VAL A 1 18 ? -5.976 1.981 -11.035 1.00 0.00 328 VAL A C 4
ATOM 3907 O O . VAL A 1 18 ? -4.802 2.116 -10.753 1.00 0.00 328 VAL A O 4
ATOM 3920 N N . CYS A 1 19 ? -6.907 2.111 -10.127 1.00 0.00 329 CYS A N 4
ATOM 3921 C CA . CYS A 1 19 ? -6.528 2.430 -8.720 1.00 0.00 329 CYS A CA 4
ATOM 3922 C C . CYS A 1 19 ? -6.586 1.147 -7.892 1.00 0.00 329 CYS A C 4
ATOM 3923 O O . CYS A 1 19 ? -6.336 1.148 -6.704 1.00 0.00 329 CYS A O 4
ATOM 3930 N N . ALA A 1 20 ? -6.911 0.048 -8.522 1.00 0.00 330 ALA A N 4
ATOM 3931 C CA . ALA A 1 20 ? -6.987 -1.249 -7.791 1.00 0.00 330 ALA A CA 4
ATOM 3932 C C . ALA A 1 20 ? -5.996 -2.236 -8.414 1.00 0.00 330 ALA A C 4
ATOM 3933 O O . ALA A 1 20 ? -4.862 -1.898 -8.688 1.00 0.00 330 ALA A O 4
ATOM 3940 N N . CYS A 1 21 ? -6.412 -3.454 -8.647 1.00 0.00 331 CYS A N 4
ATOM 3941 C CA . CYS A 1 21 ? -5.484 -4.446 -9.258 1.00 0.00 331 CYS A CA 4
ATOM 3942 C C . CYS A 1 21 ? -5.550 -4.326 -10.778 1.00 0.00 331 CYS A C 4
ATOM 3943 O O . CYS A 1 21 ? -6.596 -4.089 -11.349 1.00 0.00 331 CYS A O 4
ATOM 3950 N N . HIS A 1 22 ? -4.440 -4.479 -11.441 1.00 0.00 332 HIS A N 4
ATOM 3951 C CA . HIS A 1 22 ? -4.435 -4.364 -12.925 1.00 0.00 332 HIS A CA 4
ATOM 3952 C C . HIS A 1 22 ? -5.441 -5.346 -13.534 1.00 0.00 332 HIS A C 4
ATOM 3953 O O . HIS A 1 22 ? -6.100 -5.036 -14.506 1.00 0.00 332 HIS A O 4
ATOM 3968 N N . LEU A 1 23 ? -5.551 -6.532 -12.988 1.00 0.00 333 LEU A N 4
ATOM 3969 C CA . LEU A 1 23 ? -6.504 -7.531 -13.560 1.00 0.00 333 LEU A CA 4
ATOM 3970 C C . LEU A 1 23 ? -7.586 -7.904 -12.540 1.00 0.00 333 LEU A C 4
ATOM 3971 O O . LEU A 1 23 ? -8.758 -7.951 -12.857 1.00 0.00 333 LEU A O 4
ATOM 3987 N N . CYS A 1 24 ? -7.205 -8.199 -11.328 1.00 0.00 334 CYS A N 4
ATOM 3988 C CA . CYS A 1 24 ? -8.217 -8.603 -10.306 1.00 0.00 334 CYS A CA 4
ATOM 3989 C C . CYS A 1 24 ? -9.234 -7.484 -10.069 1.00 0.00 334 CYS A C 4
ATOM 3990 O O . CYS A 1 24 ? -10.422 -7.666 -10.253 1.00 0.00 334 CYS A O 4
ATOM 3997 N N . GLY A 1 25 ? -8.789 -6.335 -9.649 1.00 0.00 335 GLY A N 4
ATOM 3998 C CA . GLY A 1 25 ? -9.741 -5.219 -9.387 1.00 0.00 335 GLY A CA 4
ATOM 3999 C C . GLY A 1 25 ? -10.539 -5.536 -8.124 1.00 0.00 335 GLY A C 4
ATOM 4000 O O . GLY A 1 25 ? -11.664 -5.107 -7.961 1.00 0.00 335 GLY A O 4
ATOM 4004 N N . GLY A 1 26 ? -9.963 -6.290 -7.230 1.00 0.00 336 GLY A N 4
ATOM 4005 C CA . GLY A 1 26 ? -10.686 -6.645 -5.979 1.00 0.00 336 GLY A CA 4
ATOM 4006 C C . GLY A 1 26 ? -10.196 -5.768 -4.829 1.00 0.00 336 GLY A C 4
ATOM 4007 O O . GLY A 1 26 ? -9.281 -4.983 -4.975 1.00 0.00 336 GLY A O 4
ATOM 4011 N N . ARG A 1 27 ? -10.801 -5.904 -3.682 1.00 0.00 337 ARG A N 4
ATOM 4012 C CA . ARG A 1 27 ? -10.386 -5.094 -2.507 1.00 0.00 337 ARG A CA 4
ATOM 4013 C C . ARG A 1 27 ? -9.691 -6.010 -1.496 1.00 0.00 337 ARG A C 4
ATOM 4014 O O . ARG A 1 27 ? -9.511 -5.665 -0.346 1.00 0.00 337 ARG A O 4
ATOM 4035 N N . GLN A 1 28 ? -9.322 -7.187 -1.921 1.00 0.00 338 GLN A N 4
ATOM 4036 C CA . GLN A 1 28 ? -8.659 -8.153 -0.998 1.00 0.00 338 GLN A CA 4
ATOM 4037 C C . GLN A 1 28 ? -7.361 -7.562 -0.441 1.00 0.00 338 GLN A C 4
ATOM 4038 O O . GLN A 1 28 ? -6.645 -6.852 -1.119 1.00 0.00 338 GLN A O 4
ATOM 4052 N N . ASP A 1 29 ? -7.057 -7.864 0.792 1.00 0.00 339 ASP A N 4
ATOM 4053 C CA . ASP A 1 29 ? -5.805 -7.343 1.415 1.00 0.00 339 ASP A CA 4
ATOM 4054 C C . ASP A 1 29 ? -5.568 -5.888 0.997 1.00 0.00 339 ASP A C 4
ATOM 4055 O O . ASP A 1 29 ? -4.626 -5.585 0.292 1.00 0.00 339 ASP A O 4
ATOM 4064 N N . PRO A 1 30 ? -6.413 -4.995 1.437 1.00 0.00 340 PRO A N 4
ATOM 4065 C CA . PRO A 1 30 ? -6.288 -3.545 1.112 1.00 0.00 340 PRO A CA 4
ATOM 4066 C C . PRO A 1 30 ? -5.003 -2.939 1.688 1.00 0.00 340 PRO A C 4
ATOM 4067 O O . PRO A 1 30 ? -4.423 -2.029 1.128 1.00 0.00 340 PRO A O 4
ATOM 4078 N N . ASP A 1 31 ? -4.565 -3.437 2.812 1.00 0.00 341 ASP A N 4
ATOM 4079 C CA . ASP A 1 31 ? -3.330 -2.904 3.452 1.00 0.00 341 ASP A CA 4
ATOM 4080 C C . ASP A 1 31 ? -2.098 -3.209 2.591 1.00 0.00 341 ASP A C 4
ATOM 4081 O O . ASP A 1 31 ? -1.120 -2.491 2.619 1.00 0.00 341 ASP A O 4
ATOM 4090 N N . LYS A 1 32 ? -2.127 -4.278 1.847 1.00 0.00 342 LYS A N 4
ATOM 4091 C CA . LYS A 1 32 ? -0.943 -4.636 1.012 1.00 0.00 342 LYS A CA 4
ATOM 4092 C C . LYS A 1 32 ? -1.047 -3.993 -0.373 1.00 0.00 342 LYS A C 4
ATOM 4093 O O . LYS A 1 32 ? -0.470 -4.471 -1.328 1.00 0.00 342 LYS A O 4
ATOM 4112 N N . GLN A 1 33 ? -1.773 -2.917 -0.497 1.00 0.00 343 GLN A N 4
ATOM 4113 C CA . GLN A 1 33 ? -1.894 -2.264 -1.830 1.00 0.00 343 GLN A CA 4
ATOM 4114 C C . GLN A 1 33 ? -0.701 -1.331 -2.052 1.00 0.00 343 GLN A C 4
ATOM 4115 O O . GLN A 1 33 ? -0.570 -0.308 -1.411 1.00 0.00 343 GLN A O 4
ATOM 4129 N N . LEU A 1 34 ? 0.167 -1.684 -2.962 1.00 0.00 344 LEU A N 4
ATOM 4130 C CA . LEU A 1 34 ? 1.358 -0.836 -3.248 1.00 0.00 344 LEU A CA 4
ATOM 4131 C C . LEU A 1 34 ? 1.277 -0.316 -4.685 1.00 0.00 344 LEU A C 4
ATOM 4132 O O . LEU A 1 34 ? 0.956 -1.053 -5.603 1.00 0.00 344 LEU A O 4
ATOM 4148 N N . MET A 1 35 ? 1.558 0.946 -4.888 1.00 0.00 345 MET A N 4
ATOM 4149 C CA . MET A 1 35 ? 1.492 1.509 -6.265 1.00 0.00 345 MET A CA 4
ATOM 4150 C C . MET A 1 35 ? 2.708 2.386 -6.546 1.00 0.00 345 MET A C 4
ATOM 4151 O O . MET A 1 35 ? 3.244 3.033 -5.668 1.00 0.00 345 MET A O 4
ATOM 4165 N N . CYS A 1 36 ? 3.139 2.418 -7.780 1.00 0.00 346 CYS A N 4
ATOM 4166 C CA . CYS A 1 36 ? 4.314 3.262 -8.138 1.00 0.00 346 CYS A CA 4
ATOM 4167 C C . CYS A 1 36 ? 3.831 4.696 -8.364 1.00 0.00 346 CYS A C 4
ATOM 4168 O O . CYS A 1 36 ? 2.966 4.950 -9.174 1.00 0.00 346 CYS A O 4
ATOM 4175 N N . ASP A 1 37 ? 4.365 5.636 -7.637 1.00 0.00 347 ASP A N 4
ATOM 4176 C CA . ASP A 1 37 ? 3.909 7.046 -7.799 1.00 0.00 347 ASP A CA 4
ATOM 4177 C C . ASP A 1 37 ? 3.996 7.463 -9.267 1.00 0.00 347 ASP A C 4
ATOM 4178 O O . ASP A 1 37 ? 3.126 8.136 -9.783 1.00 0.00 347 ASP A O 4
ATOM 4187 N N . GLU A 1 38 ? 5.041 7.081 -9.939 1.00 0.00 348 GLU A N 4
ATOM 4188 C CA . GLU A 1 38 ? 5.191 7.468 -11.369 1.00 0.00 348 GLU A CA 4
ATOM 4189 C C . GLU A 1 38 ? 4.207 6.690 -12.252 1.00 0.00 348 GLU A C 4
ATOM 4190 O O . GLU A 1 38 ? 3.768 7.182 -13.274 1.00 0.00 348 GLU A O 4
ATOM 4202 N N . CYS A 1 39 ? 3.862 5.482 -11.881 1.00 0.00 349 CYS A N 4
ATOM 4203 C CA . CYS A 1 39 ? 2.914 4.681 -12.719 1.00 0.00 349 CYS A CA 4
ATOM 4204 C C . CYS A 1 39 ? 1.665 4.324 -11.910 1.00 0.00 349 CYS A C 4
ATOM 4205 O O . CYS A 1 39 ? 1.744 3.914 -10.773 1.00 0.00 349 CYS A O 4
ATOM 4212 N N . ASP A 1 40 ? 0.510 4.462 -12.499 1.00 0.00 350 ASP A N 4
ATOM 4213 C CA . ASP A 1 40 ? -0.741 4.117 -11.769 1.00 0.00 350 ASP A CA 4
ATOM 4214 C C . ASP A 1 40 ? -0.880 2.597 -11.713 1.00 0.00 350 ASP A C 4
ATOM 4215 O O . ASP A 1 40 ? -1.959 2.062 -11.551 1.00 0.00 350 ASP A O 4
ATOM 4224 N N . MET A 1 41 ? 0.213 1.902 -11.850 1.00 0.00 351 MET A N 4
ATOM 4225 C CA . MET A 1 41 ? 0.168 0.414 -11.810 1.00 0.00 351 MET A CA 4
ATOM 4226 C C . MET A 1 41 ? 0.443 -0.070 -10.386 1.00 0.00 351 MET A C 4
ATOM 4227 O O . MET A 1 41 ? 1.260 0.490 -9.672 1.00 0.00 351 MET A O 4
ATOM 4241 N N . ALA A 1 42 ? -0.233 -1.109 -9.966 1.00 0.00 352 ALA A N 4
ATOM 4242 C CA . ALA A 1 42 ? -0.008 -1.628 -8.592 1.00 0.00 352 ALA A CA 4
ATOM 4243 C C . ALA A 1 42 ? 0.892 -2.858 -8.647 1.00 0.00 352 ALA A C 4
ATOM 4244 O O . ALA A 1 42 ? 1.369 -3.240 -9.697 1.00 0.00 352 ALA A O 4
ATOM 4251 N N . PHE A 1 43 ? 1.127 -3.479 -7.522 1.00 0.00 353 PHE A N 4
ATOM 4252 C CA . PHE A 1 43 ? 1.998 -4.686 -7.507 1.00 0.00 353 PHE A CA 4
ATOM 4253 C C . PHE A 1 43 ? 1.191 -5.920 -7.101 1.00 0.00 353 PHE A C 4
ATOM 4254 O O . PHE A 1 43 ? 0.534 -5.945 -6.079 1.00 0.00 353 PHE A O 4
ATOM 4271 N N . HIS A 1 44 ? 1.254 -6.951 -7.897 1.00 0.00 354 HIS A N 4
ATOM 4272 C CA . HIS A 1 44 ? 0.519 -8.208 -7.581 1.00 0.00 354 HIS A CA 4
ATOM 4273 C C . HIS A 1 44 ? 1.173 -8.895 -6.384 1.00 0.00 354 HIS A C 4
ATOM 4274 O O . HIS A 1 44 ? 0.980 -10.072 -6.154 1.00 0.00 354 HIS A O 4
ATOM 4288 N N . ILE A 1 45 ? 1.959 -8.176 -5.633 1.00 0.00 355 ILE A N 4
ATOM 4289 C CA . ILE A 1 45 ? 2.641 -8.799 -4.463 1.00 0.00 355 ILE A CA 4
ATOM 4290 C C . ILE A 1 45 ? 1.653 -9.710 -3.735 1.00 0.00 355 ILE A C 4
ATOM 4291 O O . ILE A 1 45 ? 2.020 -10.734 -3.194 1.00 0.00 355 ILE A O 4
ATOM 4307 N N . TYR A 1 46 ? 0.400 -9.357 -3.733 1.00 0.00 356 TYR A N 4
ATOM 4308 C CA . TYR A 1 46 ? -0.611 -10.214 -3.059 1.00 0.00 356 TYR A CA 4
ATOM 4309 C C . TYR A 1 46 ? -1.017 -11.364 -3.986 1.00 0.00 356 TYR A C 4
ATOM 4310 O O . TYR A 1 46 ? -1.085 -12.509 -3.583 1.00 0.00 356 TYR A O 4
ATOM 4328 N N . CYS A 1 47 ? -1.304 -11.060 -5.221 1.00 0.00 357 CYS A N 4
ATOM 4329 C CA . CYS A 1 47 ? -1.727 -12.117 -6.182 1.00 0.00 357 CYS A CA 4
ATOM 4330 C C . CYS A 1 47 ? -0.542 -13.015 -6.552 1.00 0.00 357 CYS A C 4
ATOM 4331 O O . CYS A 1 47 ? -0.609 -14.223 -6.437 1.00 0.00 357 CYS A O 4
ATOM 4338 N N . LEU A 1 48 ? 0.537 -12.438 -6.998 1.00 0.00 358 LEU A N 4
ATOM 4339 C CA . LEU A 1 48 ? 1.722 -13.261 -7.380 1.00 0.00 358 LEU A CA 4
ATOM 4340 C C . LEU A 1 48 ? 2.325 -13.906 -6.130 1.00 0.00 358 LEU A C 4
ATOM 4341 O O . LEU A 1 48 ? 2.819 -15.016 -6.167 1.00 0.00 358 LEU A O 4
ATOM 4357 N N . ASP A 1 49 ? 2.290 -13.217 -5.028 1.00 0.00 359 ASP A N 4
ATOM 4358 C CA . ASP A 1 49 ? 2.864 -13.778 -3.772 1.00 0.00 359 ASP A CA 4
ATOM 4359 C C . ASP A 1 49 ? 4.366 -14.028 -3.949 1.00 0.00 359 ASP A C 4
ATOM 4360 O O . ASP A 1 49 ? 4.835 -15.141 -3.821 1.00 0.00 359 ASP A O 4
ATOM 4369 N N . PRO A 1 50 ? 5.115 -12.992 -4.229 1.00 0.00 360 PRO A N 4
ATOM 4370 C CA . PRO A 1 50 ? 6.589 -13.082 -4.414 1.00 0.00 360 PRO A CA 4
ATOM 4371 C C . PRO A 1 50 ? 7.328 -13.052 -3.074 1.00 0.00 360 PRO A C 4
ATOM 4372 O O . PRO A 1 50 ? 6.768 -12.676 -2.063 1.00 0.00 360 PRO A O 4
ATOM 4383 N N . PRO A 1 51 ? 8.577 -13.433 -3.061 1.00 0.00 361 PRO A N 4
ATOM 4384 C CA . PRO A 1 51 ? 9.395 -13.433 -1.823 1.00 0.00 361 PRO A CA 4
ATOM 4385 C C . PRO A 1 51 ? 9.173 -12.157 -1.006 1.00 0.00 361 PRO A C 4
ATOM 4386 O O . PRO A 1 51 ? 9.484 -12.094 0.167 1.00 0.00 361 PRO A O 4
ATOM 4397 N N . LEU A 1 52 ? 8.622 -11.143 -1.620 1.00 0.00 362 LEU A N 4
ATOM 4398 C CA . LEU A 1 52 ? 8.362 -9.874 -0.886 1.00 0.00 362 LEU A CA 4
ATOM 4399 C C . LEU A 1 52 ? 6.934 -9.902 -0.332 1.00 0.00 362 LEU A C 4
ATOM 4400 O O . LEU A 1 52 ? 6.008 -10.309 -1.006 1.00 0.00 362 LEU A O 4
ATOM 4416 N N . SER A 1 53 ? 6.746 -9.477 0.887 1.00 0.00 363 SER A N 4
ATOM 4417 C CA . SER A 1 53 ? 5.374 -9.486 1.471 1.00 0.00 363 SER A CA 4
ATOM 4418 C C . SER A 1 53 ? 5.206 -8.290 2.410 1.00 0.00 363 SER A C 4
ATOM 4419 O O . SER A 1 53 ? 4.518 -8.366 3.408 1.00 0.00 363 SER A O 4
ATOM 4427 N N . SER A 1 54 ? 5.831 -7.186 2.102 1.00 0.00 364 SER A N 4
ATOM 4428 C CA . SER A 1 54 ? 5.705 -5.992 2.981 1.00 0.00 364 SER A CA 4
ATOM 4429 C C . SER A 1 54 ? 5.563 -4.732 2.125 1.00 0.00 364 SER A C 4
ATOM 4430 O O . SER A 1 54 ? 6.135 -4.627 1.058 1.00 0.00 364 SER A O 4
ATOM 4438 N N . VAL A 1 55 ? 4.808 -3.773 2.587 1.00 0.00 365 VAL A N 4
ATOM 4439 C CA . VAL A 1 55 ? 4.634 -2.519 1.803 1.00 0.00 365 VAL A CA 4
ATOM 4440 C C . VAL A 1 55 ? 5.801 -1.566 2.118 1.00 0.00 365 VAL A C 4
ATOM 4441 O O . VAL A 1 55 ? 5.941 -1.118 3.239 1.00 0.00 365 VAL A O 4
ATOM 4454 N N . PRO A 1 56 ? 6.639 -1.255 1.153 1.00 0.00 366 PRO A N 4
ATOM 4455 C CA . PRO A 1 56 ? 7.797 -0.346 1.374 1.00 0.00 366 PRO A CA 4
ATOM 4456 C C . PRO A 1 56 ? 7.395 1.132 1.381 1.00 0.00 366 PRO A C 4
ATOM 4457 O O . PRO A 1 56 ? 7.112 1.702 2.418 1.00 0.00 366 PRO A O 4
ATOM 4468 N N . SER A 1 57 ? 7.371 1.757 0.236 1.00 0.00 367 SER A N 4
ATOM 4469 C CA . S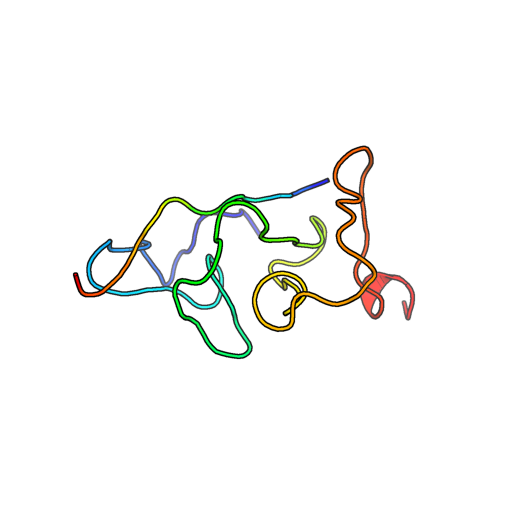ER A 1 57 ? 6.997 3.198 0.176 1.00 0.00 367 SER A CA 4
ATOM 4470 C C . SER A 1 57 ? 7.750 3.967 1.265 1.00 0.00 367 SER A C 4
ATOM 4471 O O . SER A 1 57 ? 7.467 5.118 1.534 1.00 0.00 367 SER A O 4
ATOM 4479 N N . GLU A 1 58 ? 8.710 3.341 1.891 1.00 0.00 368 GLU A N 4
ATOM 4480 C CA . GLU A 1 58 ? 9.484 4.035 2.959 1.00 0.00 368 GLU A CA 4
ATOM 4481 C C . GLU A 1 58 ? 10.247 5.210 2.345 1.00 0.00 368 GLU A C 4
ATOM 4482 O O . GLU A 1 58 ? 10.455 6.228 2.974 1.00 0.00 368 GLU A O 4
ATOM 4494 N N . ASP A 1 59 ? 10.664 5.073 1.116 1.00 0.00 369 ASP A N 4
ATOM 4495 C CA . ASP A 1 59 ? 11.412 6.174 0.453 1.00 0.00 369 ASP A CA 4
ATOM 4496 C C . ASP A 1 59 ? 10.919 6.319 -0.987 1.00 0.00 369 ASP A C 4
ATOM 4497 O O . ASP A 1 59 ? 10.079 5.568 -1.442 1.00 0.00 369 ASP A O 4
ATOM 4506 N N . GLU A 1 60 ? 11.429 7.277 -1.708 1.00 0.00 370 GLU A N 4
ATOM 4507 C CA . GLU A 1 60 ? 10.978 7.461 -3.115 1.00 0.00 370 GLU A CA 4
ATOM 4508 C C . GLU A 1 60 ? 11.416 6.259 -3.954 1.00 0.00 370 GLU A C 4
ATOM 4509 O O . GLU A 1 60 ? 12.476 6.260 -4.548 1.00 0.00 370 GLU A O 4
ATOM 4521 N N . TRP A 1 61 ? 10.602 5.237 -4.013 1.00 0.00 371 TRP A N 4
ATOM 4522 C CA . TRP A 1 61 ? 10.961 4.036 -4.820 1.00 0.00 371 TRP A CA 4
ATOM 4523 C C . TRP A 1 61 ? 9.984 3.912 -5.990 1.00 0.00 371 TRP A C 4
ATOM 4524 O O . TRP A 1 61 ? 8.802 4.158 -5.851 1.00 0.00 371 TRP A O 4
ATOM 4545 N N . TYR A 1 62 ? 10.474 3.550 -7.145 1.00 0.00 372 TYR A N 4
ATOM 4546 C CA . TYR A 1 62 ? 9.584 3.428 -8.335 1.00 0.00 372 TYR A CA 4
ATOM 4547 C C . TYR A 1 62 ? 9.656 2.004 -8.894 1.00 0.00 372 TYR A C 4
ATOM 4548 O O . TYR A 1 62 ? 10.669 1.340 -8.800 1.00 0.00 372 TYR A O 4
ATOM 4566 N N . CYS A 1 63 ? 8.586 1.531 -9.472 1.00 0.00 373 CYS A N 4
ATOM 4567 C CA . CYS A 1 63 ? 8.581 0.153 -10.033 1.00 0.00 373 CYS A CA 4
ATOM 4568 C C . CYS A 1 63 ? 9.906 -0.110 -10.770 1.00 0.00 373 CYS A C 4
ATOM 4569 O O . CYS A 1 63 ? 10.535 0.804 -11.261 1.00 0.00 373 CYS A O 4
ATOM 4576 N N . PRO A 1 64 ? 10.339 -1.349 -10.839 1.00 0.00 374 PRO A N 4
ATOM 4577 C CA . PRO A 1 64 ? 11.618 -1.715 -11.520 1.00 0.00 374 PRO A CA 4
ATOM 4578 C C . PRO A 1 64 ? 11.788 -1.062 -12.899 1.00 0.00 374 PRO A C 4
ATOM 4579 O O . PRO A 1 64 ? 12.866 -0.626 -13.253 1.00 0.00 374 PRO A O 4
ATOM 4590 N N . GLU A 1 65 ? 10.750 -0.999 -13.686 1.00 0.00 375 GLU A N 4
ATOM 4591 C CA . GLU A 1 65 ? 10.889 -0.384 -15.039 1.00 0.00 375 GLU A CA 4
ATOM 4592 C C . GLU A 1 65 ? 11.165 1.117 -14.919 1.00 0.00 375 GLU A C 4
ATOM 4593 O O . GLU A 1 65 ? 11.873 1.688 -15.724 1.00 0.00 375 GLU A O 4
ATOM 4605 N N . CYS A 1 66 ? 10.621 1.765 -13.925 1.00 0.00 376 CYS A N 4
ATOM 4606 C CA . CYS A 1 66 ? 10.872 3.229 -13.776 1.00 0.00 376 CYS A CA 4
ATOM 4607 C C . CYS A 1 66 ? 12.376 3.468 -13.660 1.00 0.00 376 CYS A C 4
ATOM 4608 O O . CYS A 1 66 ? 12.933 4.335 -14.301 1.00 0.00 376 CYS A O 4
ATOM 4615 N N . ARG A 1 67 ? 13.031 2.700 -12.837 1.00 0.00 377 ARG A N 4
ATOM 4616 C CA . ARG A 1 67 ? 14.497 2.870 -12.656 1.00 0.00 377 ARG A CA 4
ATOM 4617 C C . ARG A 1 67 ? 15.219 2.516 -13.958 1.00 0.00 377 ARG A C 4
ATOM 4618 O O . ARG A 1 67 ? 16.318 2.967 -14.211 1.00 0.00 377 ARG A O 4
ATOM 4639 N N . ASN A 1 68 ? 14.611 1.709 -14.785 1.00 0.00 378 ASN A N 4
ATOM 4640 C CA . ASN A 1 68 ? 15.264 1.326 -16.068 1.00 0.00 378 ASN A CA 4
ATOM 4641 C C . ASN A 1 68 ? 16.614 0.668 -15.775 1.00 0.00 378 ASN A C 4
ATOM 4642 O O . ASN A 1 68 ? 17.609 0.964 -16.405 1.00 0.00 378 ASN A O 4
ATOM 4653 N N . ASP A 1 69 ? 16.654 -0.226 -14.823 1.00 0.00 379 ASP A N 4
ATOM 4654 C CA . ASP A 1 69 ? 17.939 -0.902 -14.491 1.00 0.00 379 ASP A CA 4
ATOM 4655 C C . ASP A 1 69 ? 18.228 -1.988 -15.529 1.00 0.00 379 ASP A C 4
ATOM 4656 O O . ASP A 1 69 ? 17.851 -1.801 -16.674 1.00 0.00 379 ASP A O 4
ATOM 4666 N N . ALA B 2 1 ? 6.598 5.982 -0.732 1.00 0.00 383 ALA B N 4
ATOM 4667 C CA . ALA B 2 1 ? 6.197 6.480 -2.078 1.00 0.00 383 ALA B CA 4
ATOM 4668 C C . ALA B 2 1 ? 4.698 6.784 -2.084 1.00 0.00 383 ALA B C 4
ATOM 4669 O O . ALA B 2 1 ? 4.078 6.917 -1.047 1.00 0.00 383 ALA B O 4
ATOM 4678 N N . ARG B 2 2 ? 4.109 6.898 -3.242 1.00 0.00 384 ARG B N 4
ATOM 4679 C CA . ARG B 2 2 ? 2.651 7.198 -3.311 1.00 0.00 384 ARG B CA 4
ATOM 4680 C C . ARG B 2 2 ? 1.869 6.157 -2.508 1.00 0.00 384 ARG B C 4
ATOM 4681 O O . ARG B 2 2 ? 0.925 6.480 -1.818 1.00 0.00 384 ARG B O 4
ATOM 4702 N N . THR B 2 3 ? 2.254 4.913 -2.592 1.00 0.00 385 THR B N 4
ATOM 4703 C CA . THR B 2 3 ? 1.532 3.848 -1.832 1.00 0.00 385 THR B CA 4
ATOM 4704 C C . THR B 2 3 ? 0.019 4.081 -1.914 1.00 0.00 385 THR B C 4
ATOM 4705 O O . THR B 2 3 ? -0.540 4.868 -1.176 1.00 0.00 385 THR B O 4
ATOM 4716 N N . LYS B 2 4 ? -0.654 3.388 -2.793 1.00 0.00 386 LYS B N 4
ATOM 4717 C CA . LYS B 2 4 ? -2.126 3.559 -2.906 1.00 0.00 386 LYS B CA 4
ATOM 4718 C C . LYS B 2 4 ? -2.753 3.222 -1.560 1.00 0.00 386 LYS B C 4
ATOM 4719 O O . LYS B 2 4 ? -3.776 3.758 -1.183 1.00 0.00 386 LYS B O 4
ATOM 4738 N N . GLN B 2 5 ? -2.141 2.334 -0.830 1.00 0.00 387 GLN B N 4
ATOM 4739 C CA . GLN B 2 5 ? -2.693 1.954 0.492 1.00 0.00 387 GLN B CA 4
ATOM 4740 C C . GLN B 2 5 ? -3.080 3.216 1.263 1.00 0.00 387 GLN B C 4
ATOM 4741 O O . GLN B 2 5 ? -4.034 3.229 2.014 1.00 0.00 387 GLN B O 4
ATOM 4755 N N . THR B 2 6 ? -2.345 4.279 1.085 1.00 0.00 388 THR B N 4
ATOM 4756 C CA . THR B 2 6 ? -2.673 5.538 1.809 1.00 0.00 388 THR B CA 4
ATOM 4757 C C . THR B 2 6 ? -4.101 5.962 1.463 1.00 0.00 388 THR B C 4
ATOM 4758 O O . THR B 2 6 ? -4.820 6.490 2.288 1.00 0.00 388 THR B O 4
ATOM 4769 N N . ALA B 2 7 ? -4.520 5.731 0.248 1.00 0.00 389 ALA B N 4
ATOM 4770 C CA . ALA B 2 7 ? -5.904 6.115 -0.148 1.00 0.00 389 ALA B CA 4
ATOM 4771 C C . ALA B 2 7 ? -6.908 5.242 0.610 1.00 0.00 389 ALA B C 4
ATOM 4772 O O . ALA B 2 7 ? -6.647 4.087 0.888 1.00 0.00 389 ALA B O 4
ATOM 4779 N N . ARG B 2 8 ? -8.048 5.783 0.948 1.00 0.00 390 ARG B N 4
ATOM 4780 C CA . ARG B 2 8 ? -9.066 4.985 1.691 1.00 0.00 390 ARG B CA 4
ATOM 4781 C C . ARG B 2 8 ? -10.390 4.994 0.923 1.00 0.00 390 ARG B C 4
ATOM 4782 O O . ARG B 2 8 ? -10.777 5.989 0.343 1.00 0.00 390 ARG B O 4
ATOM 4803 N N . LYS B 2 9 ? -11.089 3.891 0.919 1.00 0.00 391 LYS B N 4
ATOM 4804 C CA . LYS B 2 9 ? -12.390 3.832 0.194 1.00 0.00 391 LYS B CA 4
ATOM 4805 C C . LYS B 2 9 ? -13.327 2.864 0.922 1.00 0.00 391 LYS B C 4
ATOM 4806 O O . LYS B 2 9 ? -13.514 2.950 2.119 1.00 0.00 391 LYS B O 4
ATOM 4825 N N . SER B 2 10 ? -13.917 1.942 0.211 1.00 0.00 392 SER B N 4
ATOM 4826 C CA . SER B 2 10 ? -14.837 0.970 0.868 1.00 0.00 392 SER B CA 4
ATOM 4827 C C . SER B 2 10 ? -14.076 0.242 1.973 1.00 0.00 392 SER B C 4
ATOM 4828 O O . SER B 2 10 ? -14.586 0.022 3.053 1.00 0.00 392 SER B O 4
ATOM 4836 N N . THR B 2 11 ? -12.847 -0.113 1.718 1.00 0.00 393 THR B N 4
ATOM 4837 C CA . THR B 2 11 ? -12.045 -0.804 2.761 1.00 0.00 393 THR B CA 4
ATOM 4838 C C . THR B 2 11 ? -11.716 0.212 3.851 1.00 0.00 393 THR B C 4
ATOM 4839 O O . THR B 2 11 ? -11.342 -0.134 4.954 1.00 0.00 393 THR B O 4
ATOM 4850 N N . GLY B 2 12 ? -11.863 1.470 3.540 1.00 0.00 394 GLY B N 4
ATOM 4851 C CA . GLY B 2 12 ? -11.571 2.533 4.536 1.00 0.00 394 GLY B CA 4
ATOM 4852 C C . GLY B 2 12 ? -10.151 2.356 5.078 1.00 0.00 394 GLY B C 4
ATOM 4853 O O . GLY B 2 12 ? -9.948 2.622 6.251 1.00 0.00 394 GLY B O 4
ATOM 4861 N N . SER A 1 1 ? -1.951 13.539 -11.238 1.00 0.00 311 SER A N 5
ATOM 4862 C CA . SER A 1 1 ? -0.953 12.679 -11.936 1.00 0.00 311 SER A CA 5
ATOM 4863 C C . SER A 1 1 ? -0.693 11.421 -11.105 1.00 0.00 311 SER A C 5
ATOM 4864 O O . SER A 1 1 ? -1.278 10.381 -11.337 1.00 0.00 311 SER A O 5
ATOM 4874 N N . GLY A 1 2 ? 0.179 11.507 -10.141 1.00 0.00 312 GLY A N 5
ATOM 4875 C CA . GLY A 1 2 ? 0.476 10.316 -9.295 1.00 0.00 312 GLY A CA 5
ATOM 4876 C C . GLY A 1 2 ? -0.829 9.612 -8.920 1.00 0.00 312 GLY A C 5
ATOM 4877 O O . GLY A 1 2 ? -1.066 8.484 -9.307 1.00 0.00 312 GLY A O 5
ATOM 4881 N N . PRO A 1 3 ? -1.672 10.276 -8.174 1.00 0.00 313 PRO A N 5
ATOM 4882 C CA . PRO A 1 3 ? -2.983 9.712 -7.737 1.00 0.00 313 PRO A CA 5
ATOM 4883 C C . PRO A 1 3 ? -3.983 9.630 -8.891 1.00 0.00 313 PRO A C 5
ATOM 4884 O O . PRO A 1 3 ? -4.952 8.899 -8.839 1.00 0.00 313 PRO A O 5
ATOM 4895 N N . SER A 1 4 ? -3.756 10.384 -9.931 1.00 0.00 314 SER A N 5
ATOM 4896 C CA . SER A 1 4 ? -4.694 10.360 -11.086 1.00 0.00 314 SER A CA 5
ATOM 4897 C C . SER A 1 4 ? -4.747 8.952 -11.676 1.00 0.00 314 SER A C 5
ATOM 4898 O O . SER A 1 4 ? -3.756 8.250 -11.729 1.00 0.00 314 SER A O 5
ATOM 4906 N N . CYS A 1 5 ? -5.900 8.539 -12.121 1.00 0.00 315 CYS A N 5
ATOM 4907 C CA . CYS A 1 5 ? -6.038 7.179 -12.716 1.00 0.00 315 CYS A CA 5
ATOM 4908 C C . CYS A 1 5 ? -6.709 7.294 -14.084 1.00 0.00 315 CYS A C 5
ATOM 4909 O O . CYS A 1 5 ? -7.737 7.924 -14.234 1.00 0.00 315 CYS A O 5
ATOM 4916 N N . LYS A 1 6 ? -6.121 6.702 -15.086 1.00 0.00 316 LYS A N 5
ATOM 4917 C CA . LYS A 1 6 ? -6.704 6.788 -16.454 1.00 0.00 316 LYS A CA 5
ATOM 4918 C C . LYS A 1 6 ? -7.807 5.744 -16.636 1.00 0.00 316 LYS A C 5
ATOM 4919 O O . LYS A 1 6 ? -7.687 4.617 -16.204 1.00 0.00 316 LYS A O 5
ATOM 4938 N N . HIS A 1 7 ? -8.870 6.131 -17.292 1.00 0.00 317 HIS A N 5
ATOM 4939 C CA . HIS A 1 7 ? -10.010 5.208 -17.557 1.00 0.00 317 HIS A CA 5
ATOM 4940 C C . HIS A 1 7 ? -10.963 5.191 -16.366 1.00 0.00 317 HIS A C 5
ATOM 4941 O O . HIS A 1 7 ? -12.143 4.940 -16.509 1.00 0.00 317 HIS A O 5
ATOM 4956 N N . CYS A 1 8 ? -10.471 5.462 -15.195 1.00 0.00 318 CYS A N 5
ATOM 4957 C CA . CYS A 1 8 ? -11.363 5.465 -14.007 1.00 0.00 318 CYS A CA 5
ATOM 4958 C C . CYS A 1 8 ? -10.944 6.587 -13.065 1.00 0.00 318 CYS A C 5
ATOM 4959 O O . CYS A 1 8 ? -9.804 6.686 -12.674 1.00 0.00 318 CYS A O 5
ATOM 4966 N N . LYS A 1 9 ? -11.859 7.430 -12.693 1.00 0.00 319 LYS A N 5
ATOM 4967 C CA . LYS A 1 9 ? -11.516 8.543 -11.771 1.00 0.00 319 LYS A CA 5
ATOM 4968 C C . LYS A 1 9 ? -11.457 7.996 -10.350 1.00 0.00 319 LYS A C 5
ATOM 4969 O O . LYS A 1 9 ? -11.268 8.725 -9.395 1.00 0.00 319 LYS A O 5
ATOM 4988 N N . ASP A 1 10 ? -11.619 6.711 -10.209 1.00 0.00 320 ASP A N 5
ATOM 4989 C CA . ASP A 1 10 ? -11.575 6.092 -8.861 1.00 0.00 320 ASP A CA 5
ATOM 4990 C C . ASP A 1 10 ? -12.917 6.301 -8.160 1.00 0.00 320 ASP A C 5
ATOM 4991 O O . ASP A 1 10 ? -12.984 6.815 -7.062 1.00 0.00 320 ASP A O 5
ATOM 5000 N N . ASP A 1 11 ? -13.988 5.899 -8.788 1.00 0.00 321 ASP A N 5
ATOM 5001 C CA . ASP A 1 11 ? -15.326 6.068 -8.160 1.00 0.00 321 ASP A CA 5
ATOM 5002 C C . ASP A 1 11 ? -15.428 5.141 -6.952 1.00 0.00 321 ASP A C 5
ATOM 5003 O O . ASP A 1 11 ? -15.063 3.984 -7.012 1.00 0.00 321 ASP A O 5
ATOM 5012 N N . VAL A 1 12 ? -15.929 5.634 -5.858 1.00 0.00 322 VAL A N 5
ATOM 5013 C CA . VAL A 1 12 ? -16.063 4.776 -4.652 1.00 0.00 322 VAL A CA 5
ATOM 5014 C C . VAL A 1 12 ? -17.036 3.644 -4.965 1.00 0.00 322 VAL A C 5
ATOM 5015 O O . VAL A 1 12 ? -16.910 2.541 -4.472 1.00 0.00 322 VAL A O 5
ATOM 5028 N N . ASN A 1 13 ? -18.010 3.917 -5.784 1.00 0.00 323 ASN A N 5
ATOM 5029 C CA . ASN A 1 13 ? -19.004 2.878 -6.143 1.00 0.00 323 ASN A CA 5
ATOM 5030 C C . ASN A 1 13 ? -18.381 1.873 -7.110 1.00 0.00 323 ASN A C 5
ATOM 5031 O O . ASN A 1 13 ? -18.706 0.702 -7.093 1.00 0.00 323 ASN A O 5
ATOM 5042 N N . ARG A 1 14 ? -17.503 2.325 -7.968 1.00 0.00 324 ARG A N 5
ATOM 5043 C CA . ARG A 1 14 ? -16.877 1.397 -8.952 1.00 0.00 324 ARG A CA 5
ATOM 5044 C C . ARG A 1 14 ? -15.351 1.445 -8.828 1.00 0.00 324 ARG A C 5
ATOM 5045 O O . ARG A 1 14 ? -14.742 2.488 -8.951 1.00 0.00 324 ARG A O 5
ATOM 5066 N N . LEU A 1 15 ? -14.731 0.318 -8.601 1.00 0.00 325 LEU A N 5
ATOM 5067 C CA . LEU A 1 15 ? -13.246 0.290 -8.490 1.00 0.00 325 LEU A CA 5
ATOM 5068 C C . LEU A 1 15 ? -12.656 -0.293 -9.777 1.00 0.00 325 LEU A C 5
ATOM 5069 O O . LEU A 1 15 ? -13.125 -1.293 -10.284 1.00 0.00 325 LEU A O 5
ATOM 5085 N N . CYS A 1 16 ? -11.632 0.314 -10.312 1.00 0.00 326 CYS A N 5
ATOM 5086 C CA . CYS A 1 16 ? -11.027 -0.224 -11.563 1.00 0.00 326 CYS A CA 5
ATOM 5087 C C . CYS A 1 16 ? -9.808 -1.078 -11.216 1.00 0.00 326 CYS A C 5
ATOM 5088 O O . CYS A 1 16 ? -9.623 -1.471 -10.086 1.00 0.00 326 CYS A O 5
ATOM 5095 N N . ARG A 1 17 ? -8.982 -1.375 -12.186 1.00 0.00 327 ARG A N 5
ATOM 5096 C CA . ARG A 1 17 ? -7.778 -2.208 -11.914 1.00 0.00 327 ARG A CA 5
ATOM 5097 C C . ARG A 1 17 ? -6.513 -1.353 -12.046 1.00 0.00 327 ARG A C 5
ATOM 5098 O O . ARG A 1 17 ? -5.456 -1.709 -11.565 1.00 0.00 327 ARG A O 5
ATOM 5119 N N . VAL A 1 18 ? -6.613 -0.227 -12.701 1.00 0.00 328 VAL A N 5
ATOM 5120 C CA . VAL A 1 18 ? -5.420 0.651 -12.874 1.00 0.00 328 VAL A CA 5
ATOM 5121 C C . VAL A 1 18 ? -4.954 1.191 -11.521 1.00 0.00 328 VAL A C 5
ATOM 5122 O O . VAL A 1 18 ? -3.779 1.184 -11.214 1.00 0.00 328 VAL A O 5
ATOM 5135 N N . CYS A 1 19 ? -5.861 1.656 -10.706 1.00 0.00 329 CYS A N 5
ATOM 5136 C CA . CYS A 1 19 ? -5.455 2.188 -9.374 1.00 0.00 329 CYS A CA 5
ATOM 5137 C C . CYS A 1 19 ? -5.699 1.112 -8.321 1.00 0.00 329 CYS A C 5
ATOM 5138 O O . CYS A 1 19 ? -5.396 1.283 -7.157 1.00 0.00 329 CYS A O 5
ATOM 5145 N N . ALA A 1 20 ? -6.240 0.001 -8.738 1.00 0.00 330 ALA A N 5
ATOM 5146 C CA . ALA A 1 20 ? -6.511 -1.112 -7.788 1.00 0.00 330 ALA A CA 5
ATOM 5147 C C . ALA A 1 20 ? -5.590 -2.286 -8.133 1.00 0.00 330 ALA A C 5
ATOM 5148 O O . ALA A 1 20 ? -4.419 -2.103 -8.399 1.00 0.00 330 ALA A O 5
ATOM 5155 N N . CYS A 1 21 ? -6.101 -3.488 -8.151 1.00 0.00 331 CYS A N 5
ATOM 5156 C CA . CYS A 1 21 ? -5.234 -4.648 -8.503 1.00 0.00 331 CYS A CA 5
ATOM 5157 C C . CYS A 1 21 ? -5.313 -4.874 -10.012 1.00 0.00 331 CYS A C 5
ATOM 5158 O O . CYS A 1 21 ? -6.383 -4.915 -10.585 1.00 0.00 331 CYS A O 5
ATOM 5165 N N . HIS A 1 22 ? -4.194 -5.009 -10.664 1.00 0.00 332 HIS A N 5
ATOM 5166 C CA . HIS A 1 22 ? -4.217 -5.217 -12.138 1.00 0.00 332 HIS A CA 5
ATOM 5167 C C . HIS A 1 22 ? -5.116 -6.411 -12.472 1.00 0.00 332 HIS A C 5
ATOM 5168 O O . HIS A 1 22 ? -5.897 -6.368 -13.399 1.00 0.00 332 HIS A O 5
ATOM 5183 N N . LEU A 1 23 ? -5.012 -7.476 -11.724 1.00 0.00 333 LEU A N 5
ATOM 5184 C CA . LEU A 1 23 ? -5.865 -8.666 -12.003 1.00 0.00 333 LEU A CA 5
ATOM 5185 C C . LEU A 1 23 ? -7.111 -8.651 -11.114 1.00 0.00 333 LEU A C 5
ATOM 5186 O O . LEU A 1 23 ? -8.212 -8.902 -11.565 1.00 0.00 333 LEU A O 5
ATOM 5202 N N . CYS A 1 24 ? -6.943 -8.383 -9.850 1.00 0.00 334 CYS A N 5
ATOM 5203 C CA . CYS A 1 24 ? -8.110 -8.379 -8.920 1.00 0.00 334 CYS A CA 5
ATOM 5204 C C . CYS A 1 24 ? -8.757 -6.993 -8.869 1.00 0.00 334 CYS A C 5
ATOM 5205 O O . CYS A 1 24 ? -8.357 -6.138 -8.106 1.00 0.00 334 CYS A O 5
ATOM 5212 N N . GLY A 1 25 ? -9.769 -6.766 -9.658 1.00 0.00 335 GLY A N 5
ATOM 5213 C CA . GLY A 1 25 ? -10.442 -5.438 -9.626 1.00 0.00 335 GLY A CA 5
ATOM 5214 C C . GLY A 1 25 ? -11.514 -5.447 -8.544 1.00 0.00 335 GLY A C 5
ATOM 5215 O O . GLY A 1 25 ? -12.486 -6.172 -8.621 1.00 0.00 335 GLY A O 5
ATOM 5219 N N . GLY A 1 26 ? -11.339 -4.651 -7.529 1.00 0.00 336 GLY A N 5
ATOM 5220 C CA . GLY A 1 26 ? -12.340 -4.613 -6.430 1.00 0.00 336 GLY A CA 5
ATOM 5221 C C . GLY A 1 26 ? -11.605 -4.621 -5.093 1.00 0.00 336 GLY A C 5
ATOM 5222 O O . GLY A 1 26 ? -10.738 -3.806 -4.853 1.00 0.00 336 GLY A O 5
ATOM 5226 N N . ARG A 1 27 ? -11.935 -5.537 -4.223 1.00 0.00 337 ARG A N 5
ATOM 5227 C CA . ARG A 1 27 ? -11.242 -5.588 -2.909 1.00 0.00 337 ARG A CA 5
ATOM 5228 C C . ARG A 1 27 ? -10.666 -6.986 -2.675 1.00 0.00 337 ARG A C 5
ATOM 5229 O O . ARG A 1 27 ? -11.295 -7.988 -2.951 1.00 0.00 337 ARG A O 5
ATOM 5250 N N . GLN A 1 28 ? -9.469 -7.051 -2.161 1.00 0.00 338 GLN A N 5
ATOM 5251 C CA . GLN A 1 28 ? -8.830 -8.367 -1.891 1.00 0.00 338 GLN A CA 5
ATOM 5252 C C . GLN A 1 28 ? -7.728 -8.173 -0.848 1.00 0.00 338 GLN A C 5
ATOM 5253 O O . GLN A 1 28 ? -7.515 -9.004 0.011 1.00 0.00 338 GLN A O 5
ATOM 5267 N N . ASP A 1 29 ? -7.032 -7.072 -0.923 1.00 0.00 339 ASP A N 5
ATOM 5268 C CA . ASP A 1 29 ? -5.942 -6.799 0.056 1.00 0.00 339 ASP A CA 5
ATOM 5269 C C . ASP A 1 29 ? -5.384 -5.397 -0.195 1.00 0.00 339 ASP A C 5
ATOM 5270 O O . ASP A 1 29 ? -4.190 -5.206 -0.314 1.00 0.00 339 ASP A O 5
ATOM 5279 N N . PRO A 1 30 ? -6.251 -4.426 -0.284 1.00 0.00 340 PRO A N 5
ATOM 5280 C CA . PRO A 1 30 ? -5.857 -3.009 -0.536 1.00 0.00 340 PRO A CA 5
ATOM 5281 C C . PRO A 1 30 ? -4.944 -2.448 0.556 1.00 0.00 340 PRO A C 5
ATOM 5282 O O . PRO A 1 30 ? -4.130 -1.583 0.306 1.00 0.00 340 PRO A O 5
ATOM 5293 N N . ASP A 1 31 ? -5.077 -2.924 1.762 1.00 0.00 341 ASP A N 5
ATOM 5294 C CA . ASP A 1 31 ? -4.222 -2.407 2.866 1.00 0.00 341 ASP A CA 5
ATOM 5295 C C . ASP A 1 31 ? -2.752 -2.735 2.589 1.00 0.00 341 ASP A C 5
ATOM 5296 O O . ASP A 1 31 ? -1.862 -2.003 2.972 1.00 0.00 341 ASP A O 5
ATOM 5305 N N . LYS A 1 32 ? -2.491 -3.829 1.927 1.00 0.00 342 LYS A N 5
ATOM 5306 C CA . LYS A 1 32 ? -1.078 -4.204 1.626 1.00 0.00 342 LYS A CA 5
ATOM 5307 C C . LYS A 1 32 ? -0.779 -3.942 0.148 1.00 0.00 342 LYS A C 5
ATOM 5308 O O . LYS A 1 32 ? 0.142 -4.498 -0.415 1.00 0.00 342 LYS A O 5
ATOM 5327 N N . GLN A 1 33 ? -1.554 -3.106 -0.486 1.00 0.00 343 GLN A N 5
ATOM 5328 C CA . GLN A 1 33 ? -1.316 -2.820 -1.928 1.00 0.00 343 GLN A CA 5
ATOM 5329 C C . GLN A 1 33 ? -0.400 -1.601 -2.072 1.00 0.00 343 GLN A C 5
ATOM 5330 O O . GLN A 1 33 ? -0.718 -0.518 -1.625 1.00 0.00 343 GLN A O 5
ATOM 5344 N N . LEU A 1 34 ? 0.733 -1.776 -2.702 1.00 0.00 344 LEU A N 5
ATOM 5345 C CA . LEU A 1 34 ? 1.675 -0.636 -2.890 1.00 0.00 344 LEU A CA 5
ATOM 5346 C C . LEU A 1 34 ? 1.743 -0.279 -4.377 1.00 0.00 344 LEU A C 5
ATOM 5347 O O . LEU A 1 34 ? 1.639 -1.141 -5.239 1.00 0.00 344 LEU A O 5
ATOM 5363 N N . MET A 1 35 ? 1.904 0.985 -4.686 1.00 0.00 345 MET A N 5
ATOM 5364 C CA . MET A 1 35 ? 1.966 1.408 -6.106 1.00 0.00 345 MET A CA 5
ATOM 5365 C C . MET A 1 35 ? 3.202 2.263 -6.360 1.00 0.00 345 MET A C 5
ATOM 5366 O O . MET A 1 35 ? 3.701 2.936 -5.480 1.00 0.00 345 MET A O 5
ATOM 5380 N N . CYS A 1 36 ? 3.694 2.253 -7.571 1.00 0.00 346 CYS A N 5
ATOM 5381 C CA . CYS A 1 36 ? 4.895 3.088 -7.881 1.00 0.00 346 CYS A CA 5
ATOM 5382 C C . CYS A 1 36 ? 4.412 4.468 -8.338 1.00 0.00 346 CYS A C 5
ATOM 5383 O O . CYS A 1 36 ? 3.742 4.602 -9.338 1.00 0.00 346 CYS A O 5
ATOM 5390 N N . ASP A 1 37 ? 4.722 5.493 -7.593 1.00 0.00 347 ASP A N 5
ATOM 5391 C CA . ASP A 1 37 ? 4.247 6.857 -7.966 1.00 0.00 347 ASP A CA 5
ATOM 5392 C C . ASP A 1 37 ? 4.461 7.103 -9.456 1.00 0.00 347 ASP A C 5
ATOM 5393 O O . ASP A 1 37 ? 3.620 7.671 -10.126 1.00 0.00 347 ASP A O 5
ATOM 5402 N N . GLU A 1 38 ? 5.569 6.688 -9.983 1.00 0.00 348 GLU A N 5
ATOM 5403 C CA . GLU A 1 38 ? 5.821 6.908 -11.431 1.00 0.00 348 GLU A CA 5
ATOM 5404 C C . GLU A 1 38 ? 4.864 6.041 -12.260 1.00 0.00 348 GLU A C 5
ATOM 5405 O O . GLU A 1 38 ? 4.510 6.388 -13.370 1.00 0.00 348 GLU A O 5
ATOM 5417 N N . CYS A 1 39 ? 4.439 4.921 -11.729 1.00 0.00 349 CYS A N 5
ATOM 5418 C CA . CYS A 1 39 ? 3.500 4.036 -12.487 1.00 0.00 349 CYS A CA 5
ATOM 5419 C C . CYS A 1 39 ? 2.192 3.881 -11.711 1.00 0.00 349 CYS A C 5
ATOM 5420 O O . CYS A 1 39 ? 2.185 3.512 -10.555 1.00 0.00 349 CYS A O 5
ATOM 5427 N N . ASP A 1 40 ? 1.081 4.135 -12.339 1.00 0.00 350 ASP A N 5
ATOM 5428 C CA . ASP A 1 40 ? -0.215 3.979 -11.627 1.00 0.00 350 ASP A CA 5
ATOM 5429 C C . ASP A 1 40 ? -0.526 2.492 -11.483 1.00 0.00 350 ASP A C 5
ATOM 5430 O O . ASP A 1 40 ? -1.662 2.091 -11.333 1.00 0.00 350 ASP A O 5
ATOM 5439 N N . MET A 1 41 ? 0.488 1.671 -11.525 1.00 0.00 351 MET A N 5
ATOM 5440 C CA . MET A 1 41 ? 0.273 0.204 -11.389 1.00 0.00 351 MET A CA 5
ATOM 5441 C C . MET A 1 41 ? 0.718 -0.252 -9.996 1.00 0.00 351 MET A C 5
ATOM 5442 O O . MET A 1 41 ? 1.560 0.371 -9.358 1.00 0.00 351 MET A O 5
ATOM 5456 N N . ALA A 1 42 ? 0.151 -1.333 -9.519 1.00 0.00 352 ALA A N 5
ATOM 5457 C CA . ALA A 1 42 ? 0.524 -1.836 -8.168 1.00 0.00 352 ALA A CA 5
ATOM 5458 C C . ALA A 1 42 ? 1.276 -3.153 -8.282 1.00 0.00 352 ALA A C 5
ATOM 5459 O O . ALA A 1 42 ? 1.569 -3.625 -9.363 1.00 0.00 352 ALA A O 5
ATOM 5466 N N . PHE A 1 43 ? 1.598 -3.745 -7.162 1.00 0.00 353 PHE A N 5
ATOM 5467 C CA . PHE A 1 43 ? 2.343 -5.032 -7.188 1.00 0.00 353 PHE A CA 5
ATOM 5468 C C . PHE A 1 43 ? 1.492 -6.158 -6.592 1.00 0.00 353 PHE A C 5
ATOM 5469 O O . PHE A 1 43 ? 0.928 -6.034 -5.523 1.00 0.00 353 PHE A O 5
ATOM 5486 N N . HIS A 1 44 ? 1.408 -7.258 -7.288 1.00 0.00 354 HIS A N 5
ATOM 5487 C CA . HIS A 1 44 ? 0.612 -8.421 -6.799 1.00 0.00 354 HIS A CA 5
ATOM 5488 C C . HIS A 1 44 ? 1.304 -9.056 -5.593 1.00 0.00 354 HIS A C 5
ATOM 5489 O O . HIS A 1 44 ? 1.031 -10.185 -5.241 1.00 0.00 354 HIS A O 5
ATOM 5503 N N . ILE A 1 45 ? 2.212 -8.361 -4.972 1.00 0.00 355 ILE A N 5
ATOM 5504 C CA . ILE A 1 45 ? 2.931 -8.957 -3.810 1.00 0.00 355 ILE A CA 5
ATOM 5505 C C . ILE A 1 45 ? 1.940 -9.707 -2.921 1.00 0.00 355 ILE A C 5
ATOM 5506 O O . ILE A 1 45 ? 2.227 -10.780 -2.427 1.00 0.00 355 ILE A O 5
ATOM 5522 N N . TYR A 1 46 ? 0.776 -9.165 -2.720 1.00 0.00 356 TYR A N 5
ATOM 5523 C CA . TYR A 1 46 ? -0.226 -9.865 -1.870 1.00 0.00 356 TYR A CA 5
ATOM 5524 C C . TYR A 1 46 ? -0.777 -11.089 -2.603 1.00 0.00 356 TYR A C 5
ATOM 5525 O O . TYR A 1 46 ? -0.909 -12.157 -2.039 1.00 0.00 356 TYR A O 5
ATOM 5543 N N . CYS A 1 47 ? -1.116 -10.935 -3.851 1.00 0.00 357 CYS A N 5
ATOM 5544 C CA . CYS A 1 47 ? -1.678 -12.077 -4.621 1.00 0.00 357 CYS A CA 5
ATOM 5545 C C . CYS A 1 47 ? -0.570 -13.084 -4.928 1.00 0.00 357 CYS A C 5
ATOM 5546 O O . CYS A 1 47 ? -0.696 -14.263 -4.660 1.00 0.00 357 CYS A O 5
ATOM 5553 N N . LEU A 1 48 ? 0.520 -12.628 -5.472 1.00 0.00 358 LEU A N 5
ATOM 5554 C CA . LEU A 1 48 ? 1.645 -13.551 -5.780 1.00 0.00 358 LEU A CA 5
ATOM 5555 C C . LEU A 1 48 ? 2.266 -14.048 -4.475 1.00 0.00 358 LEU A C 5
ATOM 5556 O O . LEU A 1 48 ? 2.710 -15.174 -4.374 1.00 0.00 358 LEU A O 5
ATOM 5572 N N . ASP A 1 49 ? 2.303 -13.210 -3.479 1.00 0.00 359 ASP A N 5
ATOM 5573 C CA . ASP A 1 49 ? 2.899 -13.618 -2.176 1.00 0.00 359 ASP A CA 5
ATOM 5574 C C . ASP A 1 49 ? 4.329 -14.115 -2.401 1.00 0.00 359 ASP A C 5
ATOM 5575 O O . ASP A 1 49 ? 4.657 -15.245 -2.098 1.00 0.00 359 ASP A O 5
ATOM 5584 N N . PRO A 1 50 ? 5.175 -13.270 -2.926 1.00 0.00 360 PRO A N 5
ATOM 5585 C CA . PRO A 1 50 ? 6.599 -13.614 -3.196 1.00 0.00 360 PRO A CA 5
ATOM 5586 C C . PRO A 1 50 ? 7.446 -13.594 -1.917 1.00 0.00 360 PRO A C 5
ATOM 5587 O O . PRO A 1 50 ? 7.039 -13.049 -0.910 1.00 0.00 360 PRO A O 5
ATOM 5598 N N . PRO A 1 51 ? 8.619 -14.176 -1.953 1.00 0.00 361 PRO A N 5
ATOM 5599 C CA . PRO A 1 51 ? 9.525 -14.211 -0.772 1.00 0.00 361 PRO A CA 5
ATOM 5600 C C . PRO A 1 51 ? 9.689 -12.830 -0.125 1.00 0.00 361 PRO A C 5
ATOM 5601 O O . PRO A 1 51 ? 10.029 -12.717 1.036 1.00 0.00 361 PRO A O 5
ATOM 5612 N N . LEU A 1 52 ? 9.457 -11.780 -0.865 1.00 0.00 362 LEU A N 5
ATOM 5613 C CA . LEU A 1 52 ? 9.608 -10.415 -0.283 1.00 0.00 362 LEU A CA 5
ATOM 5614 C C . LEU A 1 52 ? 8.723 -10.288 0.960 1.00 0.00 362 LEU A C 5
ATOM 5615 O O . LEU A 1 52 ? 9.147 -9.791 1.982 1.00 0.00 362 LEU A O 5
ATOM 5631 N N . SER A 1 53 ? 7.501 -10.749 0.876 1.00 0.00 363 SER A N 5
ATOM 5632 C CA . SER A 1 53 ? 6.577 -10.668 2.047 1.00 0.00 363 SER A CA 5
ATOM 5633 C C . SER A 1 53 ? 6.788 -9.351 2.800 1.00 0.00 363 SER A C 5
ATOM 5634 O O . SER A 1 53 ? 6.481 -9.242 3.970 1.00 0.00 363 SER A O 5
ATOM 5642 N N . SER A 1 54 ? 7.313 -8.351 2.142 1.00 0.00 364 SER A N 5
ATOM 5643 C CA . SER A 1 54 ? 7.546 -7.046 2.824 1.00 0.00 364 SER A CA 5
ATOM 5644 C C . SER A 1 54 ? 7.048 -5.904 1.938 1.00 0.00 364 SER A C 5
ATOM 5645 O O . SER A 1 54 ? 7.023 -6.012 0.726 1.00 0.00 364 SER A O 5
ATOM 5653 N N . VAL A 1 55 ? 6.657 -4.807 2.527 1.00 0.00 365 VAL A N 5
ATOM 5654 C CA . VAL A 1 55 ? 6.170 -3.662 1.711 1.00 0.00 365 VAL A CA 5
ATOM 5655 C C . VAL A 1 55 ? 7.299 -2.624 1.574 1.00 0.00 365 VAL A C 5
ATOM 5656 O O . VAL A 1 55 ? 7.664 -1.981 2.540 1.00 0.00 365 VAL A O 5
ATOM 5669 N N . PRO A 1 56 ? 7.852 -2.452 0.394 1.00 0.00 366 PRO A N 5
ATOM 5670 C CA . PRO A 1 56 ? 8.948 -1.472 0.157 1.00 0.00 366 PRO A CA 5
ATOM 5671 C C . PRO A 1 56 ? 8.433 -0.045 -0.075 1.00 0.00 366 PRO A C 5
ATOM 5672 O O . PRO A 1 56 ? 9.198 0.868 -0.306 1.00 0.00 366 PRO A O 5
ATOM 5683 N N . SER A 1 57 ? 7.142 0.154 -0.019 1.00 0.00 367 SER A N 5
ATOM 5684 C CA . SER A 1 57 ? 6.590 1.519 -0.241 1.00 0.00 367 SER A CA 5
ATOM 5685 C C . SER A 1 57 ? 7.157 2.478 0.805 1.00 0.00 367 SER A C 5
ATOM 5686 O O . SER A 1 57 ? 7.023 3.680 0.697 1.00 0.00 367 SER A O 5
ATOM 5694 N N . GLU A 1 58 ? 7.793 1.958 1.819 1.00 0.00 368 GLU A N 5
ATOM 5695 C CA . GLU A 1 58 ? 8.365 2.846 2.868 1.00 0.00 368 GLU A CA 5
ATOM 5696 C C . GLU A 1 58 ? 9.291 3.868 2.206 1.00 0.00 368 GLU A C 5
ATOM 5697 O O . GLU A 1 58 ? 9.420 4.987 2.662 1.00 0.00 368 GLU A O 5
ATOM 5709 N N . ASP A 1 59 ? 9.929 3.492 1.129 1.00 0.00 369 ASP A N 5
ATOM 5710 C CA . ASP A 1 59 ? 10.840 4.435 0.425 1.00 0.00 369 ASP A CA 5
ATOM 5711 C C . ASP A 1 59 ? 10.377 4.590 -1.024 1.00 0.00 369 ASP A C 5
ATOM 5712 O O . ASP A 1 59 ? 9.510 3.876 -1.487 1.00 0.00 369 ASP A O 5
ATOM 5721 N N . GLU A 1 60 ? 10.945 5.516 -1.747 1.00 0.00 370 GLU A N 5
ATOM 5722 C CA . GLU A 1 60 ? 10.529 5.706 -3.164 1.00 0.00 370 GLU A CA 5
ATOM 5723 C C . GLU A 1 60 ? 10.683 4.382 -3.914 1.00 0.00 370 GLU A C 5
ATOM 5724 O O . GLU A 1 60 ? 11.630 3.651 -3.701 1.00 0.00 370 GLU A O 5
ATOM 5736 N N . TRP A 1 61 ? 9.760 4.066 -4.785 1.00 0.00 371 TRP A N 5
ATOM 5737 C CA . TRP A 1 61 ? 9.855 2.783 -5.541 1.00 0.00 371 TRP A CA 5
ATOM 5738 C C . TRP A 1 61 ? 9.986 3.069 -7.034 1.00 0.00 371 TRP A C 5
ATOM 5739 O O . TRP A 1 61 ? 9.154 3.734 -7.620 1.00 0.00 371 TRP A O 5
ATOM 5760 N N . TYR A 1 62 ? 11.012 2.557 -7.658 1.00 0.00 372 TYR A N 5
ATOM 5761 C CA . TYR A 1 62 ? 11.182 2.783 -9.120 1.00 0.00 372 TYR A CA 5
ATOM 5762 C C . TYR A 1 62 ? 11.299 1.434 -9.832 1.00 0.00 372 TYR A C 5
ATOM 5763 O O . TYR A 1 62 ? 12.243 0.695 -9.634 1.00 0.00 372 TYR A O 5
ATOM 5781 N N . CYS A 1 63 ? 10.359 1.121 -10.677 1.00 0.00 373 CYS A N 5
ATOM 5782 C CA . CYS A 1 63 ? 10.421 -0.163 -11.424 1.00 0.00 373 CYS A CA 5
ATOM 5783 C C . CYS A 1 63 ? 11.698 -0.158 -12.276 1.00 0.00 373 CYS A C 5
ATOM 5784 O O . CYS A 1 63 ? 12.251 0.890 -12.543 1.00 0.00 373 CYS A O 5
ATOM 5791 N N . PRO A 1 64 ? 12.177 -1.301 -12.699 1.00 0.00 374 PRO A N 5
ATOM 5792 C CA . PRO A 1 64 ? 13.419 -1.374 -13.521 1.00 0.00 374 PRO A CA 5
ATOM 5793 C C . PRO A 1 64 ? 13.426 -0.337 -14.649 1.00 0.00 374 PRO A C 5
ATOM 5794 O O . PRO A 1 64 ? 14.446 0.247 -14.957 1.00 0.00 374 PRO A O 5
ATOM 5805 N N . GLU A 1 65 ? 12.298 -0.088 -15.256 1.00 0.00 375 GLU A N 5
ATOM 5806 C CA . GLU A 1 65 ? 12.255 0.929 -16.344 1.00 0.00 375 GLU A CA 5
ATOM 5807 C C . GLU A 1 65 ? 12.274 2.327 -15.720 1.00 0.00 375 GLU A C 5
ATOM 5808 O O . GLU A 1 65 ? 12.849 3.254 -16.256 1.00 0.00 375 GLU A O 5
ATOM 5820 N N . CYS A 1 66 ? 11.651 2.478 -14.582 1.00 0.00 376 CYS A N 5
ATOM 5821 C CA . CYS A 1 66 ? 11.628 3.802 -13.901 1.00 0.00 376 CYS A CA 5
ATOM 5822 C C . CYS A 1 66 ? 13.058 4.224 -13.562 1.00 0.00 376 CYS A C 5
ATOM 5823 O O . CYS A 1 66 ? 13.379 5.395 -13.525 1.00 0.00 376 CYS A O 5
ATOM 5830 N N . ARG A 1 67 ? 13.918 3.277 -13.311 1.00 0.00 377 ARG A N 5
ATOM 5831 C CA . ARG A 1 67 ? 15.327 3.616 -12.968 1.00 0.00 377 ARG A CA 5
ATOM 5832 C C . ARG A 1 67 ? 15.971 4.350 -14.145 1.00 0.00 377 ARG A C 5
ATOM 5833 O O . ARG A 1 67 ? 16.917 5.096 -13.982 1.00 0.00 377 ARG A O 5
ATOM 5854 N N . ASN A 1 68 ? 15.466 4.148 -15.332 1.00 0.00 378 ASN A N 5
ATOM 5855 C CA . ASN A 1 68 ? 16.049 4.838 -16.517 1.00 0.00 378 ASN A CA 5
ATOM 5856 C C . ASN A 1 68 ? 16.064 6.347 -16.272 1.00 0.00 378 ASN A C 5
ATOM 5857 O O . ASN A 1 68 ? 16.978 7.042 -16.670 1.00 0.00 378 ASN A O 5
ATOM 5868 N N . ASP A 1 69 ? 15.058 6.860 -15.620 1.00 0.00 379 ASP A N 5
ATOM 5869 C CA . ASP A 1 69 ? 15.014 8.325 -15.350 1.00 0.00 379 ASP A CA 5
ATOM 5870 C C . ASP A 1 69 ? 15.965 8.660 -14.200 1.00 0.00 379 ASP A C 5
ATOM 5871 O O . ASP A 1 69 ? 17.010 8.037 -14.121 1.00 0.00 379 ASP A O 5
ATOM 5881 N N . ALA B 2 1 ? 7.296 6.522 -1.290 1.00 0.00 383 ALA B N 5
ATOM 5882 C CA . ALA B 2 1 ? 6.609 5.951 -2.482 1.00 0.00 383 ALA B CA 5
ATOM 5883 C C . ALA B 2 1 ? 5.143 6.387 -2.484 1.00 0.00 383 ALA B C 5
ATOM 5884 O O . ALA B 2 1 ? 4.731 7.202 -1.683 1.00 0.00 383 ALA B O 5
ATOM 5893 N N . ARG B 2 2 ? 4.355 5.850 -3.379 1.00 0.00 384 ARG B N 5
ATOM 5894 C CA . ARG B 2 2 ? 2.915 6.234 -3.432 1.00 0.00 384 ARG B CA 5
ATOM 5895 C C . ARG B 2 2 ? 2.037 4.981 -3.412 1.00 0.00 384 ARG B C 5
ATOM 5896 O O . ARG B 2 2 ? 2.153 4.115 -4.254 1.00 0.00 384 ARG B O 5
ATOM 5917 N N . THR B 2 3 ? 1.147 4.888 -2.460 1.00 0.00 385 THR B N 5
ATOM 5918 C CA . THR B 2 3 ? 0.249 3.701 -2.387 1.00 0.00 385 THR B CA 5
ATOM 5919 C C . THR B 2 3 ? -1.187 4.164 -2.140 1.00 0.00 385 THR B C 5
ATOM 5920 O O . THR B 2 3 ? -1.421 5.246 -1.638 1.00 0.00 385 THR B O 5
ATOM 5931 N N . LYS B 2 4 ? -2.153 3.349 -2.467 1.00 0.00 386 LYS B N 5
ATOM 5932 C CA . LYS B 2 4 ? -3.566 3.747 -2.221 1.00 0.00 386 LYS B CA 5
ATOM 5933 C C . LYS B 2 4 ? -3.947 3.358 -0.794 1.00 0.00 386 LYS B C 5
ATOM 5934 O O . LYS B 2 4 ? -5.032 3.638 -0.331 1.00 0.00 386 LYS B O 5
ATOM 5953 N N . GLN B 2 5 ? -3.049 2.730 -0.086 1.00 0.00 387 GLN B N 5
ATOM 5954 C CA . GLN B 2 5 ? -3.349 2.343 1.320 1.00 0.00 387 GLN B CA 5
ATOM 5955 C C . GLN B 2 5 ? -3.698 3.608 2.099 1.00 0.00 387 GLN B C 5
ATOM 5956 O O . GLN B 2 5 ? -4.448 3.586 3.054 1.00 0.00 387 GLN B O 5
ATOM 5970 N N . THR B 2 6 ? -3.134 4.709 1.693 1.00 0.00 388 THR B N 5
ATOM 5971 C CA . THR B 2 6 ? -3.388 5.999 2.390 1.00 0.00 388 THR B CA 5
ATOM 5972 C C . THR B 2 6 ? -4.841 6.442 2.174 1.00 0.00 388 THR B C 5
ATOM 5973 O O . THR B 2 6 ? -5.362 7.255 2.912 1.00 0.00 388 THR B O 5
ATOM 5984 N N . ALA B 2 7 ? -5.500 5.924 1.171 1.00 0.00 389 ALA B N 5
ATOM 5985 C CA . ALA B 2 7 ? -6.915 6.334 0.925 1.00 0.00 389 ALA B CA 5
ATOM 5986 C C . ALA B 2 7 ? -7.747 5.119 0.504 1.00 0.00 389 ALA B C 5
ATOM 5987 O O . ALA B 2 7 ? -7.233 4.163 -0.039 1.00 0.00 389 ALA B O 5
ATOM 5994 N N . ARG B 2 8 ? -9.031 5.152 0.752 1.00 0.00 390 ARG B N 5
ATOM 5995 C CA . ARG B 2 8 ? -9.898 3.999 0.368 1.00 0.00 390 ARG B CA 5
ATOM 5996 C C . ARG B 2 8 ? -11.081 4.502 -0.464 1.00 0.00 390 ARG B C 5
ATOM 5997 O O . ARG B 2 8 ? -11.634 5.553 -0.203 1.00 0.00 390 ARG B O 5
ATOM 6018 N N . LYS B 2 9 ? -11.480 3.757 -1.461 1.00 0.00 391 LYS B N 5
ATOM 6019 C CA . LYS B 2 9 ? -12.632 4.190 -2.303 1.00 0.00 391 LYS B CA 5
ATOM 6020 C C . LYS B 2 9 ? -13.380 2.958 -2.818 1.00 0.00 391 LYS B C 5
ATOM 6021 O O . LYS B 2 9 ? -13.078 2.431 -3.870 1.00 0.00 391 LYS B O 5
ATOM 6040 N N . SER B 2 10 ? -14.356 2.496 -2.085 1.00 0.00 392 SER B N 5
ATOM 6041 C CA . SER B 2 10 ? -15.127 1.300 -2.531 1.00 0.00 392 SER B CA 5
ATOM 6042 C C . SER B 2 10 ? -16.536 1.352 -1.936 1.00 0.00 392 SER B C 5
ATOM 6043 O O . SER B 2 10 ? -16.833 2.171 -1.090 1.00 0.00 392 SER B O 5
ATOM 6051 N N . THR B 2 11 ? -17.407 0.484 -2.372 1.00 0.00 393 THR B N 5
ATOM 6052 C CA . THR B 2 11 ? -18.796 0.486 -1.832 1.00 0.00 393 THR B CA 5
ATOM 6053 C C . THR B 2 11 ? -18.766 0.109 -0.349 1.00 0.00 393 THR B C 5
ATOM 6054 O O . THR B 2 11 ? -19.657 0.443 0.406 1.00 0.00 393 THR B O 5
ATOM 6065 N N . GLY B 2 12 ? -17.745 -0.586 0.076 1.00 0.00 394 GLY B N 5
ATOM 6066 C CA . GLY B 2 12 ? -17.656 -0.983 1.509 1.00 0.00 394 GLY B CA 5
ATOM 6067 C C . GLY B 2 12 ? -18.036 -2.458 1.655 1.00 0.00 394 GLY B C 5
ATOM 6068 O O . GLY B 2 12 ? -17.236 -3.296 1.276 1.00 0.00 394 GLY B O 5
ATOM 6076 N N . SER A 1 1 ? -3.645 11.852 -23.558 1.00 0.00 311 SER A N 6
ATOM 6077 C CA . SER A 1 1 ? -4.266 11.112 -22.423 1.00 0.00 311 SER A CA 6
ATOM 6078 C C . SER A 1 1 ? -3.480 11.393 -21.141 1.00 0.00 311 SER A C 6
ATOM 6079 O O . SER A 1 1 ? -2.341 10.994 -21.000 1.00 0.00 311 SER A O 6
ATOM 6089 N N . GLY A 1 2 ? -4.080 12.076 -20.204 1.00 0.00 312 GLY A N 6
ATOM 6090 C CA . GLY A 1 2 ? -3.366 12.381 -18.931 1.00 0.00 312 GLY A CA 6
ATOM 6091 C C . GLY A 1 2 ? -3.106 11.081 -18.167 1.00 0.00 312 GLY A C 6
ATOM 6092 O O . GLY A 1 2 ? -3.776 10.088 -18.370 1.00 0.00 312 GLY A O 6
ATOM 6096 N N . PRO A 1 3 ? -2.135 11.090 -17.295 1.00 0.00 313 PRO A N 6
ATOM 6097 C CA . PRO A 1 3 ? -1.765 9.894 -16.478 1.00 0.00 313 PRO A CA 6
ATOM 6098 C C . PRO A 1 3 ? -2.840 9.557 -15.444 1.00 0.00 313 PRO A C 6
ATOM 6099 O O . PRO A 1 3 ? -2.924 8.447 -14.958 1.00 0.00 313 PRO A O 6
ATOM 6110 N N . SER A 1 4 ? -3.657 10.513 -15.102 1.00 0.00 314 SER A N 6
ATOM 6111 C CA . SER A 1 4 ? -4.721 10.258 -14.095 1.00 0.00 314 SER A CA 6
ATOM 6112 C C . SER A 1 4 ? -5.693 9.210 -14.635 1.00 0.00 314 SER A C 6
ATOM 6113 O O . SER A 1 4 ? -5.982 9.163 -15.815 1.00 0.00 314 SER A O 6
ATOM 6121 N N . CYS A 1 5 ? -6.197 8.371 -13.778 1.00 0.00 315 CYS A N 6
ATOM 6122 C CA . CYS A 1 5 ? -7.152 7.320 -14.232 1.00 0.00 315 CYS A CA 6
ATOM 6123 C C . CYS A 1 5 ? -8.422 7.985 -14.769 1.00 0.00 315 CYS A C 6
ATOM 6124 O O . CYS A 1 5 ? -9.481 7.888 -14.181 1.00 0.00 315 CYS A O 6
ATOM 6131 N N . LYS A 1 6 ? -8.326 8.657 -15.885 1.00 0.00 316 LYS A N 6
ATOM 6132 C CA . LYS A 1 6 ? -9.529 9.323 -16.457 1.00 0.00 316 LYS A CA 6
ATOM 6133 C C . LYS A 1 6 ? -10.585 8.266 -16.779 1.00 0.00 316 LYS A C 6
ATOM 6134 O O . LYS A 1 6 ? -11.772 8.523 -16.733 1.00 0.00 316 LYS A O 6
ATOM 6153 N N . HIS A 1 7 ? -10.160 7.073 -17.091 1.00 0.00 317 HIS A N 6
ATOM 6154 C CA . HIS A 1 7 ? -11.132 5.991 -17.401 1.00 0.00 317 HIS A CA 6
ATOM 6155 C C . HIS A 1 7 ? -12.007 5.778 -16.173 1.00 0.00 317 HIS A C 6
ATOM 6156 O O . HIS A 1 7 ? -13.208 5.617 -16.265 1.00 0.00 317 HIS A O 6
ATOM 6171 N N . CYS A 1 8 ? -11.403 5.794 -15.020 1.00 0.00 318 CYS A N 6
ATOM 6172 C CA . CYS A 1 8 ? -12.173 5.614 -13.769 1.00 0.00 318 CYS A CA 6
ATOM 6173 C C . CYS A 1 8 ? -11.667 6.611 -12.728 1.00 0.00 318 CYS A C 6
ATOM 6174 O O . CYS A 1 8 ? -10.512 6.608 -12.352 1.00 0.00 318 CYS A O 6
ATOM 6181 N N . LYS A 1 9 ? -12.524 7.469 -12.267 1.00 0.00 319 LYS A N 6
ATOM 6182 C CA . LYS A 1 9 ? -12.111 8.473 -11.253 1.00 0.00 319 LYS A CA 6
ATOM 6183 C C . LYS A 1 9 ? -11.921 7.766 -9.914 1.00 0.00 319 LYS A C 6
ATOM 6184 O O . LYS A 1 9 ? -11.617 8.383 -8.914 1.00 0.00 319 LYS A O 6
ATOM 6203 N N . ASP A 1 10 ? -12.108 6.472 -9.899 1.00 0.00 320 ASP A N 6
ATOM 6204 C CA . ASP A 1 10 ? -11.953 5.686 -8.642 1.00 0.00 320 ASP A CA 6
ATOM 6205 C C . ASP A 1 10 ? -13.263 5.718 -7.854 1.00 0.00 320 ASP A C 6
ATOM 6206 O O . ASP A 1 10 ? -13.354 6.317 -6.801 1.00 0.00 320 ASP A O 6
ATOM 6215 N N . ASP A 1 11 ? -14.284 5.076 -8.357 1.00 0.00 321 ASP A N 6
ATOM 6216 C CA . ASP A 1 11 ? -15.585 5.071 -7.636 1.00 0.00 321 ASP A CA 6
ATOM 6217 C C . ASP A 1 11 ? -15.434 4.307 -6.322 1.00 0.00 321 ASP A C 6
ATOM 6218 O O . ASP A 1 11 ? -14.797 3.274 -6.260 1.00 0.00 321 ASP A O 6
ATOM 6227 N N . VAL A 1 12 ? -16.018 4.807 -5.271 1.00 0.00 322 VAL A N 6
ATOM 6228 C CA . VAL A 1 12 ? -15.915 4.114 -3.958 1.00 0.00 322 VAL A CA 6
ATOM 6229 C C . VAL A 1 12 ? -16.681 2.795 -4.029 1.00 0.00 322 VAL A C 6
ATOM 6230 O O . VAL A 1 12 ? -16.290 1.801 -3.452 1.00 0.00 322 VAL A O 6
ATOM 6243 N N . ASN A 1 13 ? -17.774 2.786 -4.735 1.00 0.00 323 ASN A N 6
ATOM 6244 C CA . ASN A 1 13 ? -18.581 1.548 -4.855 1.00 0.00 323 ASN A CA 6
ATOM 6245 C C . ASN A 1 13 ? -17.853 0.540 -5.738 1.00 0.00 323 ASN A C 6
ATOM 6246 O O . ASN A 1 13 ? -17.992 -0.656 -5.574 1.00 0.00 323 ASN A O 6
ATOM 6257 N N . ARG A 1 14 ? -17.095 1.015 -6.690 1.00 0.00 324 ARG A N 6
ATOM 6258 C CA . ARG A 1 14 ? -16.378 0.082 -7.603 1.00 0.00 324 ARG A CA 6
ATOM 6259 C C . ARG A 1 14 ? -14.892 0.440 -7.686 1.00 0.00 324 ARG A C 6
ATOM 6260 O O . ARG A 1 14 ? -14.525 1.585 -7.867 1.00 0.00 324 ARG A O 6
ATOM 6281 N N . LEU A 1 15 ? -14.033 -0.540 -7.580 1.00 0.00 325 LEU A N 6
ATOM 6282 C CA . LEU A 1 15 ? -12.572 -0.272 -7.682 1.00 0.00 325 LEU A CA 6
ATOM 6283 C C . LEU A 1 15 ? -12.089 -0.723 -9.063 1.00 0.00 325 LEU A C 6
ATOM 6284 O O . LEU A 1 15 ? -12.516 -1.743 -9.569 1.00 0.00 325 LEU A O 6
ATOM 6300 N N . CYS A 1 16 ? -11.213 0.021 -9.684 1.00 0.00 326 CYS A N 6
ATOM 6301 C CA . CYS A 1 16 ? -10.723 -0.381 -11.034 1.00 0.00 326 CYS A CA 6
ATOM 6302 C C . CYS A 1 16 ? -9.318 -0.977 -10.927 1.00 0.00 326 CYS A C 6
ATOM 6303 O O . CYS A 1 16 ? -8.604 -0.743 -9.976 1.00 0.00 326 CYS A O 6
ATOM 6310 N N . ARG A 1 17 ? -8.929 -1.764 -11.893 1.00 0.00 327 ARG A N 6
ATOM 6311 C CA . ARG A 1 17 ? -7.583 -2.408 -11.856 1.00 0.00 327 ARG A CA 6
ATOM 6312 C C . ARG A 1 17 ? -6.472 -1.355 -11.790 1.00 0.00 327 ARG A C 6
ATOM 6313 O O . ARG A 1 17 ? -5.487 -1.529 -11.102 1.00 0.00 327 ARG A O 6
ATOM 6334 N N . VAL A 1 18 ? -6.612 -0.269 -12.499 1.00 0.00 328 VAL A N 6
ATOM 6335 C CA . VAL A 1 18 ? -5.545 0.773 -12.465 1.00 0.00 328 VAL A CA 6
ATOM 6336 C C . VAL A 1 18 ? -5.457 1.352 -11.052 1.00 0.00 328 VAL A C 6
ATOM 6337 O O . VAL A 1 18 ? -4.387 1.616 -10.541 1.00 0.00 328 VAL A O 6
ATOM 6350 N N . CYS A 1 19 ? -6.577 1.534 -10.413 1.00 0.00 329 CYS A N 6
ATOM 6351 C CA . CYS A 1 19 ? -6.575 2.077 -9.027 1.00 0.00 329 CYS A CA 6
ATOM 6352 C C . CYS A 1 19 ? -6.593 0.908 -8.044 1.00 0.00 329 CYS A C 6
ATOM 6353 O O . CYS A 1 19 ? -6.415 1.075 -6.854 1.00 0.00 329 CYS A O 6
ATOM 6360 N N . ALA A 1 20 ? -6.821 -0.277 -8.544 1.00 0.00 330 ALA A N 6
ATOM 6361 C CA . ALA A 1 20 ? -6.868 -1.476 -7.660 1.00 0.00 330 ALA A CA 6
ATOM 6362 C C . ALA A 1 20 ? -5.717 -2.418 -8.017 1.00 0.00 330 ALA A C 6
ATOM 6363 O O . ALA A 1 20 ? -4.582 -2.004 -8.152 1.00 0.00 330 ALA A O 6
ATOM 6370 N N . CYS A 1 21 ? -6.001 -3.682 -8.177 1.00 0.00 331 CYS A N 6
ATOM 6371 C CA . CYS A 1 21 ? -4.924 -4.648 -8.532 1.00 0.00 331 CYS A CA 6
ATOM 6372 C C . CYS A 1 21 ? -4.690 -4.601 -10.040 1.00 0.00 331 CYS A C 6
ATOM 6373 O O . CYS A 1 21 ? -5.577 -4.279 -10.806 1.00 0.00 331 CYS A O 6
ATOM 6380 N N . HIS A 1 22 ? -3.503 -4.914 -10.475 1.00 0.00 332 HIS A N 6
ATOM 6381 C CA . HIS A 1 22 ? -3.218 -4.880 -11.934 1.00 0.00 332 HIS A CA 6
ATOM 6382 C C . HIS A 1 22 ? -4.190 -5.806 -12.675 1.00 0.00 332 HIS A C 6
ATOM 6383 O O . HIS A 1 22 ? -4.694 -5.466 -13.727 1.00 0.00 332 HIS A O 6
ATOM 6398 N N . LEU A 1 23 ? -4.456 -6.975 -12.141 1.00 0.00 333 LEU A N 6
ATOM 6399 C CA . LEU A 1 23 ? -5.392 -7.916 -12.832 1.00 0.00 333 LEU A CA 6
ATOM 6400 C C . LEU A 1 23 ? -6.499 -8.378 -11.877 1.00 0.00 333 LEU A C 6
ATOM 6401 O O . LEU A 1 23 ? -7.639 -8.528 -12.266 1.00 0.00 333 LEU A O 6
ATOM 6417 N N . CYS A 1 24 ? -6.172 -8.630 -10.639 1.00 0.00 334 CYS A N 6
ATOM 6418 C CA . CYS A 1 24 ? -7.209 -9.112 -9.679 1.00 0.00 334 CYS A CA 6
ATOM 6419 C C . CYS A 1 24 ? -8.368 -8.113 -9.591 1.00 0.00 334 CYS A C 6
ATOM 6420 O O . CYS A 1 24 ? -9.518 -8.474 -9.737 1.00 0.00 334 CYS A O 6
ATOM 6427 N N . GLY A 1 25 ? -8.080 -6.866 -9.349 1.00 0.00 335 GLY A N 6
ATOM 6428 C CA . GLY A 1 25 ? -9.175 -5.856 -9.251 1.00 0.00 335 GLY A CA 6
ATOM 6429 C C . GLY A 1 25 ? -9.989 -6.114 -7.982 1.00 0.00 335 GLY A C 6
ATOM 6430 O O . GLY A 1 25 ? -11.159 -5.792 -7.908 1.00 0.00 335 GLY A O 6
ATOM 6434 N N . GLY A 1 26 ? -9.383 -6.696 -6.983 1.00 0.00 336 GLY A N 6
ATOM 6435 C CA . GLY A 1 26 ? -10.127 -6.979 -5.723 1.00 0.00 336 GLY A CA 6
ATOM 6436 C C . GLY A 1 26 ? -9.982 -5.800 -4.760 1.00 0.00 336 GLY A C 6
ATOM 6437 O O . GLY A 1 26 ? -9.369 -4.799 -5.077 1.00 0.00 336 GLY A O 6
ATOM 6441 N N . ARG A 1 27 ? -10.533 -5.914 -3.582 1.00 0.00 337 ARG A N 6
ATOM 6442 C CA . ARG A 1 27 ? -10.419 -4.809 -2.593 1.00 0.00 337 ARG A CA 6
ATOM 6443 C C . ARG A 1 27 ? -9.398 -5.210 -1.529 1.00 0.00 337 ARG A C 6
ATOM 6444 O O . ARG A 1 27 ? -9.560 -6.199 -0.844 1.00 0.00 337 ARG A O 6
ATOM 6465 N N . GLN A 1 28 ? -8.338 -4.461 -1.396 1.00 0.00 338 GLN A N 6
ATOM 6466 C CA . GLN A 1 28 ? -7.303 -4.816 -0.387 1.00 0.00 338 GLN A CA 6
ATOM 6467 C C . GLN A 1 28 ? -6.791 -3.548 0.303 1.00 0.00 338 GLN A C 6
ATOM 6468 O O . GLN A 1 28 ? -6.908 -2.456 -0.216 1.00 0.00 338 GLN A O 6
ATOM 6482 N N . ASP A 1 29 ? -6.222 -3.688 1.470 1.00 0.00 339 ASP A N 6
ATOM 6483 C CA . ASP A 1 29 ? -5.699 -2.494 2.194 1.00 0.00 339 ASP A CA 6
ATOM 6484 C C . ASP A 1 29 ? -4.465 -1.958 1.463 1.00 0.00 339 ASP A C 6
ATOM 6485 O O . ASP A 1 29 ? -3.815 -2.672 0.726 1.00 0.00 339 ASP A O 6
ATOM 6494 N N . PRO A 1 30 ? -4.151 -0.706 1.663 1.00 0.00 340 PRO A N 6
ATOM 6495 C CA . PRO A 1 30 ? -2.978 -0.059 1.008 1.00 0.00 340 PRO A CA 6
ATOM 6496 C C . PRO A 1 30 ? -1.660 -0.749 1.366 1.00 0.00 340 PRO A C 6
ATOM 6497 O O . PRO A 1 30 ? -0.750 -0.819 0.564 1.00 0.00 340 PRO A O 6
ATOM 6508 N N . ASP A 1 31 ? -1.551 -1.268 2.556 1.00 0.00 341 ASP A N 6
ATOM 6509 C CA . ASP A 1 31 ? -0.294 -1.958 2.944 1.00 0.00 341 ASP A CA 6
ATOM 6510 C C . ASP A 1 31 ? -0.184 -3.263 2.157 1.00 0.00 341 ASP A C 6
ATOM 6511 O O . ASP A 1 31 ? 0.894 -3.713 1.822 1.00 0.00 341 ASP A O 6
ATOM 6520 N N . LYS A 1 32 ? -1.300 -3.869 1.852 1.00 0.00 342 LYS A N 6
ATOM 6521 C CA . LYS A 1 32 ? -1.275 -5.140 1.078 1.00 0.00 342 LYS A CA 6
ATOM 6522 C C . LYS A 1 32 ? -0.943 -4.837 -0.383 1.00 0.00 342 LYS A C 6
ATOM 6523 O O . LYS A 1 32 ? -0.213 -5.563 -1.030 1.00 0.00 342 LYS A O 6
ATOM 6542 N N . GLN A 1 33 ? -1.480 -3.768 -0.906 1.00 0.00 343 GLN A N 6
ATOM 6543 C CA . GLN A 1 33 ? -1.211 -3.406 -2.325 1.00 0.00 343 GLN A CA 6
ATOM 6544 C C . GLN A 1 33 ? -0.349 -2.145 -2.378 1.00 0.00 343 GLN A C 6
ATOM 6545 O O . GLN A 1 33 ? -0.673 -1.136 -1.782 1.00 0.00 343 GLN A O 6
ATOM 6559 N N . LEU A 1 34 ? 0.746 -2.196 -3.087 1.00 0.00 344 LEU A N 6
ATOM 6560 C CA . LEU A 1 34 ? 1.635 -1.006 -3.181 1.00 0.00 344 LEU A CA 6
ATOM 6561 C C . LEU A 1 34 ? 1.574 -0.420 -4.593 1.00 0.00 344 LEU A C 6
ATOM 6562 O O . LEU A 1 34 ? 1.699 -1.125 -5.577 1.00 0.00 344 LEU A O 6
ATOM 6578 N N . MET A 1 35 ? 1.401 0.870 -4.691 1.00 0.00 345 MET A N 6
ATOM 6579 C CA . MET A 1 35 ? 1.351 1.524 -6.028 1.00 0.00 345 MET A CA 6
ATOM 6580 C C . MET A 1 35 ? 2.624 2.349 -6.232 1.00 0.00 345 MET A C 6
ATOM 6581 O O . MET A 1 35 ? 3.214 2.841 -5.292 1.00 0.00 345 MET A O 6
ATOM 6595 N N . CYS A 1 36 ? 3.061 2.496 -7.448 1.00 0.00 346 CYS A N 6
ATOM 6596 C CA . CYS A 1 36 ? 4.301 3.283 -7.703 1.00 0.00 346 CYS A CA 6
ATOM 6597 C C . CYS A 1 36 ? 3.923 4.647 -8.291 1.00 0.00 346 CYS A C 6
ATOM 6598 O O . CYS A 1 36 ? 3.186 4.741 -9.249 1.00 0.00 346 CYS A O 6
ATOM 6605 N N . ASP A 1 37 ? 4.401 5.709 -7.702 1.00 0.00 347 ASP A N 6
ATOM 6606 C CA . ASP A 1 37 ? 4.047 7.072 -8.201 1.00 0.00 347 ASP A CA 6
ATOM 6607 C C . ASP A 1 37 ? 4.475 7.251 -9.659 1.00 0.00 347 ASP A C 6
ATOM 6608 O O . ASP A 1 37 ? 3.789 7.880 -10.440 1.00 0.00 347 ASP A O 6
ATOM 6617 N N . GLU A 1 38 ? 5.606 6.729 -10.031 1.00 0.00 348 GLU A N 6
ATOM 6618 C CA . GLU A 1 38 ? 6.073 6.898 -11.434 1.00 0.00 348 GLU A CA 6
ATOM 6619 C C . GLU A 1 38 ? 5.094 6.235 -12.408 1.00 0.00 348 GLU A C 6
ATOM 6620 O O . GLU A 1 38 ? 4.824 6.757 -13.472 1.00 0.00 348 GLU A O 6
ATOM 6632 N N . CYS A 1 39 ? 4.554 5.099 -12.057 1.00 0.00 349 CYS A N 6
ATOM 6633 C CA . CYS A 1 39 ? 3.586 4.418 -12.968 1.00 0.00 349 CYS A CA 6
ATOM 6634 C C . CYS A 1 39 ? 2.349 3.995 -12.172 1.00 0.00 349 CYS A C 6
ATOM 6635 O O . CYS A 1 39 ? 2.443 3.570 -11.040 1.00 0.00 349 CYS A O 6
ATOM 6642 N N . ASP A 1 40 ? 1.187 4.114 -12.752 1.00 0.00 350 ASP A N 6
ATOM 6643 C CA . ASP A 1 40 ? -0.055 3.732 -12.020 1.00 0.00 350 ASP A CA 6
ATOM 6644 C C . ASP A 1 40 ? -0.133 2.212 -11.861 1.00 0.00 350 ASP A C 6
ATOM 6645 O O . ASP A 1 40 ? -1.200 1.649 -11.717 1.00 0.00 350 ASP A O 6
ATOM 6654 N N . MET A 1 41 ? 0.988 1.549 -11.870 1.00 0.00 351 MET A N 6
ATOM 6655 C CA . MET A 1 41 ? 0.979 0.066 -11.703 1.00 0.00 351 MET A CA 6
ATOM 6656 C C . MET A 1 41 ? 1.392 -0.282 -10.273 1.00 0.00 351 MET A C 6
ATOM 6657 O O . MET A 1 41 ? 2.132 0.445 -9.639 1.00 0.00 351 MET A O 6
ATOM 6671 N N . ALA A 1 42 ? 0.919 -1.388 -9.760 1.00 0.00 352 ALA A N 6
ATOM 6672 C CA . ALA A 1 42 ? 1.284 -1.784 -8.370 1.00 0.00 352 ALA A CA 6
ATOM 6673 C C . ALA A 1 42 ? 2.007 -3.127 -8.392 1.00 0.00 352 ALA A C 6
ATOM 6674 O O . ALA A 1 42 ? 2.308 -3.663 -9.441 1.00 0.00 352 ALA A O 6
ATOM 6681 N N . PHE A 1 43 ? 2.299 -3.667 -7.240 1.00 0.00 353 PHE A N 6
ATOM 6682 C CA . PHE A 1 43 ? 3.018 -4.968 -7.186 1.00 0.00 353 PHE A CA 6
ATOM 6683 C C . PHE A 1 43 ? 2.090 -6.062 -6.648 1.00 0.00 353 PHE A C 6
ATOM 6684 O O . PHE A 1 43 ? 1.518 -5.946 -5.583 1.00 0.00 353 PHE A O 6
ATOM 6701 N N . HIS A 1 44 ? 1.943 -7.123 -7.392 1.00 0.00 354 HIS A N 6
ATOM 6702 C CA . HIS A 1 44 ? 1.058 -8.244 -6.961 1.00 0.00 354 HIS A CA 6
ATOM 6703 C C . HIS A 1 44 ? 1.676 -9.018 -5.797 1.00 0.00 354 HIS A C 6
ATOM 6704 O O . HIS A 1 44 ? 1.268 -10.126 -5.513 1.00 0.00 354 HIS A O 6
ATOM 6718 N N . ILE A 1 45 ? 2.658 -8.476 -5.130 1.00 0.00 355 ILE A N 6
ATOM 6719 C CA . ILE A 1 45 ? 3.271 -9.239 -4.006 1.00 0.00 355 ILE A CA 6
ATOM 6720 C C . ILE A 1 45 ? 2.153 -9.877 -3.182 1.00 0.00 355 ILE A C 6
ATOM 6721 O O . ILE A 1 45 ? 2.291 -10.966 -2.665 1.00 0.00 355 ILE A O 6
ATOM 6737 N N . TYR A 1 46 ? 1.045 -9.206 -3.069 1.00 0.00 356 TYR A N 6
ATOM 6738 C CA . TYR A 1 46 ? -0.093 -9.766 -2.294 1.00 0.00 356 TYR A CA 6
ATOM 6739 C C . TYR A 1 46 ? -0.713 -10.949 -3.045 1.00 0.00 356 TYR A C 6
ATOM 6740 O O . TYR A 1 46 ? -1.139 -11.919 -2.449 1.00 0.00 356 TYR A O 6
ATOM 6758 N N . CYS A 1 47 ? -0.784 -10.871 -4.347 1.00 0.00 357 CYS A N 6
ATOM 6759 C CA . CYS A 1 47 ? -1.395 -11.985 -5.131 1.00 0.00 357 CYS A CA 6
ATOM 6760 C C . CYS A 1 47 ? -0.389 -13.128 -5.280 1.00 0.00 357 CYS A C 6
ATOM 6761 O O . CYS A 1 47 ? -0.655 -14.256 -4.917 1.00 0.00 357 CYS A O 6
ATOM 6768 N N . LEU A 1 48 ? 0.761 -12.841 -5.815 1.00 0.00 358 LEU A N 6
ATOM 6769 C CA . LEU A 1 48 ? 1.791 -13.900 -5.998 1.00 0.00 358 LEU A CA 6
ATOM 6770 C C . LEU A 1 48 ? 2.319 -14.364 -4.637 1.00 0.00 358 LEU A C 6
ATOM 6771 O O . LEU A 1 48 ? 2.578 -15.532 -4.424 1.00 0.00 358 LEU A O 6
ATOM 6787 N N . ASP A 1 49 ? 2.475 -13.456 -3.722 1.00 0.00 359 ASP A N 6
ATOM 6788 C CA . ASP A 1 49 ? 2.985 -13.820 -2.367 1.00 0.00 359 ASP A CA 6
ATOM 6789 C C . ASP A 1 49 ? 4.450 -14.278 -2.442 1.00 0.00 359 ASP A C 6
ATOM 6790 O O . ASP A 1 49 ? 4.790 -15.359 -2.004 1.00 0.00 359 ASP A O 6
ATOM 6799 N N . PRO A 1 50 ? 5.314 -13.452 -2.977 1.00 0.00 360 PRO A N 6
ATOM 6800 C CA . PRO A 1 50 ? 6.770 -13.757 -3.092 1.00 0.00 360 PRO A CA 6
ATOM 6801 C C . PRO A 1 50 ? 7.523 -13.432 -1.799 1.00 0.00 360 PRO A C 6
ATOM 6802 O O . PRO A 1 50 ? 7.032 -12.705 -0.958 1.00 0.00 360 PRO A O 6
ATOM 6813 N N . PRO A 1 51 ? 8.714 -13.948 -1.646 1.00 0.00 361 PRO A N 6
ATOM 6814 C CA . PRO A 1 51 ? 9.549 -13.686 -0.442 1.00 0.00 361 PRO A CA 6
ATOM 6815 C C . PRO A 1 51 ? 9.649 -12.185 -0.152 1.00 0.00 361 PRO A C 6
ATOM 6816 O O . PRO A 1 51 ? 10.015 -11.770 0.929 1.00 0.00 361 PRO A O 6
ATOM 6827 N N . LEU A 1 52 ? 9.315 -11.372 -1.119 1.00 0.00 362 LEU A N 6
ATOM 6828 C CA . LEU A 1 52 ? 9.373 -9.897 -0.919 1.00 0.00 362 LEU A CA 6
ATOM 6829 C C . LEU A 1 52 ? 8.053 -9.421 -0.307 1.00 0.00 362 LEU A C 6
ATOM 6830 O O . LEU A 1 52 ? 7.669 -8.276 -0.447 1.00 0.00 362 LEU A O 6
ATOM 6846 N N . SER A 1 53 ? 7.351 -10.294 0.361 1.00 0.00 363 SER A N 6
ATOM 6847 C CA . SER A 1 53 ? 6.051 -9.899 0.971 1.00 0.00 363 SER A CA 6
ATOM 6848 C C . SER A 1 53 ? 6.218 -8.581 1.726 1.00 0.00 363 SER A C 6
ATOM 6849 O O . SER A 1 53 ? 5.259 -7.891 2.013 1.00 0.00 363 SER A O 6
ATOM 6857 N N . SER A 1 54 ? 7.428 -8.224 2.047 1.00 0.00 364 SER A N 6
ATOM 6858 C CA . SER A 1 54 ? 7.662 -6.950 2.780 1.00 0.00 364 SER A CA 6
ATOM 6859 C C . SER A 1 54 ? 7.151 -5.772 1.947 1.00 0.00 364 SER A C 6
ATOM 6860 O O . SER A 1 54 ? 7.018 -5.861 0.743 1.00 0.00 364 SER A O 6
ATOM 6868 N N . VAL A 1 55 ? 6.872 -4.665 2.582 1.00 0.00 365 VAL A N 6
ATOM 6869 C CA . VAL A 1 55 ? 6.379 -3.479 1.829 1.00 0.00 365 VAL A CA 6
ATOM 6870 C C . VAL A 1 55 ? 7.553 -2.506 1.603 1.00 0.00 365 VAL A C 6
ATOM 6871 O O . VAL A 1 55 ? 8.069 -1.939 2.546 1.00 0.00 365 VAL A O 6
ATOM 6884 N N . PRO A 1 56 ? 7.987 -2.314 0.375 1.00 0.00 366 PRO A N 6
ATOM 6885 C CA . PRO A 1 56 ? 9.126 -1.400 0.071 1.00 0.00 366 PRO A CA 6
ATOM 6886 C C . PRO A 1 56 ? 8.738 0.081 0.154 1.00 0.00 366 PRO A C 6
ATOM 6887 O O . PRO A 1 56 ? 9.532 0.955 -0.135 1.00 0.00 366 PRO A O 6
ATOM 6898 N N . SER A 1 57 ? 7.527 0.372 0.546 1.00 0.00 367 SER A N 6
ATOM 6899 C CA . SER A 1 57 ? 7.102 1.797 0.646 1.00 0.00 367 SER A CA 6
ATOM 6900 C C . SER A 1 57 ? 8.015 2.522 1.636 1.00 0.00 367 SER A C 6
ATOM 6901 O O . SER A 1 57 ? 7.934 3.722 1.809 1.00 0.00 367 SER A O 6
ATOM 6909 N N . GLU A 1 58 ? 8.879 1.799 2.293 1.00 0.00 368 GLU A N 6
ATOM 6910 C CA . GLU A 1 58 ? 9.795 2.436 3.280 1.00 0.00 368 GLU A CA 6
ATOM 6911 C C . GLU A 1 58 ? 10.554 3.589 2.618 1.00 0.00 368 GLU A C 6
ATOM 6912 O O . GLU A 1 58 ? 10.855 4.581 3.251 1.00 0.00 368 GLU A O 6
ATOM 6924 N N . ASP A 1 59 ? 10.870 3.468 1.355 1.00 0.00 369 ASP A N 6
ATOM 6925 C CA . ASP A 1 59 ? 11.611 4.560 0.666 1.00 0.00 369 ASP A CA 6
ATOM 6926 C C . ASP A 1 59 ? 10.927 4.882 -0.662 1.00 0.00 369 ASP A C 6
ATOM 6927 O O . ASP A 1 59 ? 10.031 4.187 -1.097 1.00 0.00 369 ASP A O 6
ATOM 6936 N N . GLU A 1 60 ? 11.346 5.933 -1.308 1.00 0.00 370 GLU A N 6
ATOM 6937 C CA . GLU A 1 60 ? 10.727 6.305 -2.609 1.00 0.00 370 GLU A CA 6
ATOM 6938 C C . GLU A 1 60 ? 11.248 5.367 -3.700 1.00 0.00 370 GLU A C 6
ATOM 6939 O O . GLU A 1 60 ? 11.598 5.792 -4.783 1.00 0.00 370 GLU A O 6
ATOM 6951 N N . TRP A 1 61 ? 11.308 4.094 -3.419 1.00 0.00 371 TRP A N 6
ATOM 6952 C CA . TRP A 1 61 ? 11.815 3.133 -4.438 1.00 0.00 371 TRP A CA 6
ATOM 6953 C C . TRP A 1 61 ? 10.818 3.045 -5.598 1.00 0.00 371 TRP A C 6
ATOM 6954 O O . TRP A 1 61 ? 9.621 3.006 -5.397 1.00 0.00 371 TRP A O 6
ATOM 6975 N N . TYR A 1 62 ? 11.306 3.020 -6.810 1.00 0.00 372 TYR A N 6
ATOM 6976 C CA . TYR A 1 62 ? 10.396 2.941 -7.991 1.00 0.00 372 TYR A CA 6
ATOM 6977 C C . TYR A 1 62 ? 10.748 1.710 -8.831 1.00 0.00 372 TYR A C 6
ATOM 6978 O O . TYR A 1 62 ? 11.886 1.287 -8.879 1.00 0.00 372 TYR A O 6
ATOM 6996 N N . CYS A 1 63 ? 9.779 1.130 -9.491 1.00 0.00 373 CYS A N 6
ATOM 6997 C CA . CYS A 1 63 ? 10.056 -0.072 -10.329 1.00 0.00 373 CYS A CA 6
ATOM 6998 C C . CYS A 1 63 ? 11.374 0.132 -11.083 1.00 0.00 373 CYS A C 6
ATOM 6999 O O . CYS A 1 63 ? 11.738 1.246 -11.401 1.00 0.00 373 CYS A O 6
ATOM 7006 N N . PRO A 1 64 ? 12.088 -0.927 -11.371 1.00 0.00 374 PRO A N 6
ATOM 7007 C CA . PRO A 1 64 ? 13.383 -0.832 -12.100 1.00 0.00 374 PRO A CA 6
ATOM 7008 C C . PRO A 1 64 ? 13.227 -0.085 -13.426 1.00 0.00 374 PRO A C 6
ATOM 7009 O O . PRO A 1 64 ? 14.106 0.640 -13.850 1.00 0.00 374 PRO A O 6
ATOM 7020 N N . GLU A 1 65 ? 12.107 -0.244 -14.078 1.00 0.00 375 GLU A N 6
ATOM 7021 C CA . GLU A 1 65 ? 11.889 0.471 -15.365 1.00 0.00 375 GLU A CA 6
ATOM 7022 C C . GLU A 1 65 ? 11.610 1.949 -15.084 1.00 0.00 375 GLU A C 6
ATOM 7023 O O . GLU A 1 65 ? 12.012 2.820 -15.829 1.00 0.00 375 GLU A O 6
ATOM 7035 N N . CYS A 1 66 ? 10.928 2.236 -14.008 1.00 0.00 376 CYS A N 6
ATOM 7036 C CA . CYS A 1 66 ? 10.625 3.653 -13.671 1.00 0.00 376 CYS A CA 6
ATOM 7037 C C . CYS A 1 66 ? 11.924 4.369 -13.302 1.00 0.00 376 CYS A C 6
ATOM 7038 O O . CYS A 1 66 ? 12.148 5.507 -13.667 1.00 0.00 376 CYS A O 6
ATOM 7045 N N . ARG A 1 67 ? 12.780 3.703 -12.583 1.00 0.00 377 ARG A N 6
ATOM 7046 C CA . ARG A 1 67 ? 14.073 4.323 -12.181 1.00 0.00 377 ARG A CA 6
ATOM 7047 C C . ARG A 1 67 ? 14.922 4.596 -13.425 1.00 0.00 377 ARG A C 6
ATOM 7048 O O . ARG A 1 67 ? 15.787 5.448 -13.420 1.00 0.00 377 ARG A O 6
ATOM 7069 N N . ASN A 1 68 ? 14.683 3.873 -14.486 1.00 0.00 378 ASN A N 6
ATOM 7070 C CA . ASN A 1 68 ? 15.474 4.083 -15.734 1.00 0.00 378 ASN A CA 6
ATOM 7071 C C . ASN A 1 68 ? 16.962 3.908 -15.428 1.00 0.00 378 ASN A C 6
ATOM 7072 O O . ASN A 1 68 ? 17.792 4.685 -15.860 1.00 0.00 378 ASN A O 6
ATOM 7083 N N . ASP A 1 69 ? 17.309 2.892 -14.685 1.00 0.00 379 ASP A N 6
ATOM 7084 C CA . ASP A 1 69 ? 18.744 2.664 -14.352 1.00 0.00 379 ASP A CA 6
ATOM 7085 C C . ASP A 1 69 ? 18.931 1.226 -13.869 1.00 0.00 379 ASP A C 6
ATOM 7086 O O . ASP A 1 69 ? 18.480 0.326 -14.558 1.00 0.00 379 ASP A O 6
ATOM 7096 N N . ALA B 2 1 ? 6.246 2.042 -2.693 1.00 0.00 383 ALA B N 6
ATOM 7097 C CA . ALA B 2 1 ? 6.592 3.456 -3.002 1.00 0.00 383 ALA B CA 6
ATOM 7098 C C . ALA B 2 1 ? 5.363 4.344 -2.799 1.00 0.00 383 ALA B C 6
ATOM 7099 O O . ALA B 2 1 ? 5.374 5.256 -1.997 1.00 0.00 383 ALA B O 6
ATOM 7108 N N . ARG B 2 2 ? 4.308 4.090 -3.528 1.00 0.00 384 ARG B N 6
ATOM 7109 C CA . ARG B 2 2 ? 3.079 4.924 -3.387 1.00 0.00 384 ARG B CA 6
ATOM 7110 C C . ARG B 2 2 ? 1.864 4.028 -3.124 1.00 0.00 384 ARG B C 6
ATOM 7111 O O . ARG B 2 2 ? 1.823 2.887 -3.531 1.00 0.00 384 ARG B O 6
ATOM 7132 N N . THR B 2 3 ? 0.870 4.539 -2.446 1.00 0.00 385 THR B N 6
ATOM 7133 C CA . THR B 2 3 ? -0.346 3.720 -2.164 1.00 0.00 385 THR B CA 6
ATOM 7134 C C . THR B 2 3 ? -1.584 4.458 -2.681 1.00 0.00 385 THR B C 6
ATOM 7135 O O . THR B 2 3 ? -1.579 5.663 -2.832 1.00 0.00 385 THR B O 6
ATOM 7146 N N . LYS B 2 4 ? -2.642 3.740 -2.956 1.00 0.00 386 LYS B N 6
ATOM 7147 C CA . LYS B 2 4 ? -3.882 4.394 -3.468 1.00 0.00 386 LYS B CA 6
ATOM 7148 C C . LYS B 2 4 ? -5.075 4.009 -2.589 1.00 0.00 386 LYS B C 6
ATOM 7149 O O . LYS B 2 4 ? -5.938 4.818 -2.312 1.00 0.00 386 LYS B O 6
ATOM 7168 N N . GLN B 2 5 ? -5.134 2.782 -2.150 1.00 0.00 387 GLN B N 6
ATOM 7169 C CA . GLN B 2 5 ? -6.276 2.355 -1.292 1.00 0.00 387 GLN B CA 6
ATOM 7170 C C . GLN B 2 5 ? -6.413 3.335 -0.127 1.00 0.00 387 GLN B C 6
ATOM 7171 O O . GLN B 2 5 ? -7.435 3.400 0.528 1.00 0.00 387 GLN B O 6
ATOM 7185 N N . THR B 2 6 ? -5.390 4.100 0.135 1.00 0.00 388 THR B N 6
ATOM 7186 C CA . THR B 2 6 ? -5.459 5.078 1.255 1.00 0.00 388 THR B CA 6
ATOM 7187 C C . THR B 2 6 ? -6.596 6.066 0.985 1.00 0.00 388 THR B C 6
ATOM 7188 O O . THR B 2 6 ? -7.102 6.151 -0.115 1.00 0.00 388 THR B O 6
ATOM 7199 N N . ALA B 2 7 ? -7.009 6.798 1.990 1.00 0.00 389 ALA B N 6
ATOM 7200 C CA . ALA B 2 7 ? -8.125 7.776 1.815 1.00 0.00 389 ALA B CA 6
ATOM 7201 C C . ALA B 2 7 ? -9.461 7.051 1.995 1.00 0.00 389 ALA B C 6
ATOM 7202 O O . ALA B 2 7 ? -9.524 6.008 2.617 1.00 0.00 389 ALA B O 6
ATOM 7209 N N . ARG B 2 8 ? -10.526 7.592 1.463 1.00 0.00 390 ARG B N 6
ATOM 7210 C CA . ARG B 2 8 ? -11.855 6.926 1.616 1.00 0.00 390 ARG B CA 6
ATOM 7211 C C . ARG B 2 8 ? -12.346 6.418 0.259 1.00 0.00 390 ARG B C 6
ATOM 7212 O O . ARG B 2 8 ? -12.794 7.179 -0.575 1.00 0.00 390 ARG B O 6
ATOM 7233 N N . LYS B 2 9 ? -12.281 5.131 0.041 1.00 0.00 391 LYS B N 6
ATOM 7234 C CA . LYS B 2 9 ? -12.757 4.552 -1.249 1.00 0.00 391 LYS B CA 6
ATOM 7235 C C . LYS B 2 9 ? -13.503 3.249 -0.958 1.00 0.00 391 LYS B C 6
ATOM 7236 O O . LYS B 2 9 ? -14.103 3.088 0.086 1.00 0.00 391 LYS B O 6
ATOM 7255 N N . SER B 2 10 ? -13.465 2.312 -1.866 1.00 0.00 392 SER B N 6
ATOM 7256 C CA . SER B 2 10 ? -14.166 1.020 -1.628 1.00 0.00 392 SER B CA 6
ATOM 7257 C C . SER B 2 10 ? -13.616 0.390 -0.350 1.00 0.00 392 SER B C 6
ATOM 7258 O O . SER B 2 10 ? -14.349 -0.138 0.462 1.00 0.00 392 SER B O 6
ATOM 7266 N N . THR B 2 11 ? -12.328 0.462 -0.156 1.00 0.00 393 THR B N 6
ATOM 7267 C CA . THR B 2 11 ? -11.731 -0.109 1.081 1.00 0.00 393 THR B CA 6
ATOM 7268 C C . THR B 2 11 ? -12.029 0.842 2.238 1.00 0.00 393 THR B C 6
ATOM 7269 O O . THR B 2 11 ? -11.921 0.490 3.395 1.00 0.00 393 THR B O 6
ATOM 7280 N N . GLY B 2 12 ? -12.406 2.050 1.921 1.00 0.00 394 GLY B N 6
ATOM 7281 C CA . GLY B 2 12 ? -12.718 3.044 2.983 1.00 0.00 394 GLY B CA 6
ATOM 7282 C C . GLY B 2 12 ? -11.576 3.085 3.999 1.00 0.00 394 GLY B C 6
ATOM 7283 O O . GLY B 2 12 ? -10.462 3.378 3.597 1.00 0.00 394 GLY B O 6
ATOM 7291 N N . SER A 1 1 ? -15.744 12.849 -4.925 1.00 0.00 311 SER A N 7
ATOM 7292 C CA . SER A 1 1 ? -15.782 13.924 -5.957 1.00 0.00 311 SER A CA 7
ATOM 7293 C C . SER A 1 1 ? -14.411 14.597 -6.042 1.00 0.00 311 SER A C 7
ATOM 7294 O O . SER A 1 1 ? -14.262 15.652 -6.627 1.00 0.00 311 SER A O 7
ATOM 7304 N N . GLY A 1 2 ? -13.408 13.997 -5.462 1.00 0.00 312 GLY A N 7
ATOM 7305 C CA . GLY A 1 2 ? -12.048 14.605 -5.510 1.00 0.00 312 GLY A CA 7
ATOM 7306 C C . GLY A 1 2 ? -11.537 14.598 -6.953 1.00 0.00 312 GLY A C 7
ATOM 7307 O O . GLY A 1 2 ? -11.968 13.807 -7.768 1.00 0.00 312 GLY A O 7
ATOM 7311 N N . PRO A 1 3 ? -10.622 15.478 -7.266 1.00 0.00 313 PRO A N 7
ATOM 7312 C CA . PRO A 1 3 ? -10.035 15.586 -8.635 1.00 0.00 313 PRO A CA 7
ATOM 7313 C C . PRO A 1 3 ? -9.153 14.385 -8.975 1.00 0.00 313 PRO A C 7
ATOM 7314 O O . PRO A 1 3 ? -8.900 14.092 -10.127 1.00 0.00 313 PRO A O 7
ATOM 7325 N N . SER A 1 4 ? -8.676 13.692 -7.978 1.00 0.00 314 SER A N 7
ATOM 7326 C CA . SER A 1 4 ? -7.804 12.517 -8.241 1.00 0.00 314 SER A CA 7
ATOM 7327 C C . SER A 1 4 ? -8.575 11.482 -9.057 1.00 0.00 314 SER A C 7
ATOM 7328 O O . SER A 1 4 ? -9.760 11.287 -8.877 1.00 0.00 314 SER A O 7
ATOM 7336 N N . CYS A 1 5 ? -7.907 10.817 -9.956 1.00 0.00 315 CYS A N 7
ATOM 7337 C CA . CYS A 1 5 ? -8.593 9.791 -10.790 1.00 0.00 315 CYS A CA 7
ATOM 7338 C C . CYS A 1 5 ? -9.858 10.400 -11.407 1.00 0.00 315 CYS A C 7
ATOM 7339 O O . CYS A 1 5 ? -10.967 10.128 -10.990 1.00 0.00 315 CYS A O 7
ATOM 7346 N N . LYS A 1 6 ? -9.702 11.224 -12.405 1.00 0.00 316 LYS A N 7
ATOM 7347 C CA . LYS A 1 6 ? -10.894 11.843 -13.048 1.00 0.00 316 LYS A CA 7
ATOM 7348 C C . LYS A 1 6 ? -11.633 10.770 -13.845 1.00 0.00 316 LYS A C 7
ATOM 7349 O O . LYS A 1 6 ? -12.645 11.024 -14.467 1.00 0.00 316 LYS A O 7
ATOM 7368 N N . HIS A 1 7 ? -11.130 9.568 -13.820 1.00 0.00 317 HIS A N 7
ATOM 7369 C CA . HIS A 1 7 ? -11.782 8.461 -14.558 1.00 0.00 317 HIS A CA 7
ATOM 7370 C C . HIS A 1 7 ? -12.598 7.630 -13.577 1.00 0.00 317 HIS A C 7
ATOM 7371 O O . HIS A 1 7 ? -13.449 6.851 -13.961 1.00 0.00 317 HIS A O 7
ATOM 7386 N N . CYS A 1 8 ? -12.345 7.792 -12.311 1.00 0.00 318 CYS A N 7
ATOM 7387 C CA . CYS A 1 8 ? -13.105 7.017 -11.302 1.00 0.00 318 CYS A CA 7
ATOM 7388 C C . CYS A 1 8 ? -13.301 7.851 -10.041 1.00 0.00 318 CYS A C 7
ATOM 7389 O O . CYS A 1 8 ? -12.371 8.399 -9.483 1.00 0.00 318 CYS A O 7
ATOM 7396 N N . LYS A 1 9 ? -14.511 7.938 -9.590 1.00 0.00 319 LYS A N 7
ATOM 7397 C CA . LYS A 1 9 ? -14.811 8.712 -8.361 1.00 0.00 319 LYS A CA 7
ATOM 7398 C C . LYS A 1 9 ? -14.594 7.808 -7.146 1.00 0.00 319 LYS A C 7
ATOM 7399 O O . LYS A 1 9 ? -14.883 8.176 -6.025 1.00 0.00 319 LYS A O 7
ATOM 7418 N N . ASP A 1 10 ? -14.100 6.618 -7.373 1.00 0.00 320 ASP A N 7
ATOM 7419 C CA . ASP A 1 10 ? -13.865 5.661 -6.252 1.00 0.00 320 ASP A CA 7
ATOM 7420 C C . ASP A 1 10 ? -15.182 5.379 -5.526 1.00 0.00 320 ASP A C 7
ATOM 7421 O O . ASP A 1 10 ? -15.256 5.427 -4.315 1.00 0.00 320 ASP A O 7
ATOM 7430 N N . ASP A 1 11 ? -16.221 5.079 -6.256 1.00 0.00 321 ASP A N 7
ATOM 7431 C CA . ASP A 1 11 ? -17.526 4.787 -5.601 1.00 0.00 321 ASP A CA 7
ATOM 7432 C C . ASP A 1 11 ? -17.383 3.527 -4.743 1.00 0.00 321 ASP A C 7
ATOM 7433 O O . ASP A 1 11 ? -16.685 2.600 -5.099 1.00 0.00 321 ASP A O 7
ATOM 7442 N N . VAL A 1 12 ? -18.026 3.492 -3.612 1.00 0.00 322 VAL A N 7
ATOM 7443 C CA . VAL A 1 12 ? -17.916 2.299 -2.726 1.00 0.00 322 VAL A CA 7
ATOM 7444 C C . VAL A 1 12 ? -18.502 1.063 -3.416 1.00 0.00 322 VAL A C 7
ATOM 7445 O O . VAL A 1 12 ? -17.999 -0.034 -3.278 1.00 0.00 322 VAL A O 7
ATOM 7458 N N . ASN A 1 13 ? -19.571 1.229 -4.144 1.00 0.00 323 ASN A N 7
ATOM 7459 C CA . ASN A 1 13 ? -20.202 0.065 -4.828 1.00 0.00 323 ASN A CA 7
ATOM 7460 C C . ASN A 1 13 ? -19.302 -0.436 -5.954 1.00 0.00 323 ASN A C 7
ATOM 7461 O O . ASN A 1 13 ? -19.268 -1.613 -6.257 1.00 0.00 323 ASN A O 7
ATOM 7472 N N . ARG A 1 14 ? -18.591 0.450 -6.592 1.00 0.00 324 ARG A N 7
ATOM 7473 C CA . ARG A 1 14 ? -17.712 0.036 -7.719 1.00 0.00 324 ARG A CA 7
ATOM 7474 C C . ARG A 1 14 ? -16.242 0.210 -7.334 1.00 0.00 324 ARG A C 7
ATOM 7475 O O . ARG A 1 14 ? -15.867 1.168 -6.690 1.00 0.00 324 ARG A O 7
ATOM 7496 N N . LEU A 1 15 ? -15.406 -0.713 -7.727 1.00 0.00 325 LEU A N 7
ATOM 7497 C CA . LEU A 1 15 ? -13.961 -0.604 -7.388 1.00 0.00 325 LEU A CA 7
ATOM 7498 C C . LEU A 1 15 ? -13.179 -0.122 -8.612 1.00 0.00 325 LEU A C 7
ATOM 7499 O O . LEU A 1 15 ? -13.447 -0.514 -9.730 1.00 0.00 325 LEU A O 7
ATOM 7515 N N . CYS A 1 16 ? -12.217 0.734 -8.405 1.00 0.00 326 CYS A N 7
ATOM 7516 C CA . CYS A 1 16 ? -11.415 1.256 -9.545 1.00 0.00 326 CYS A CA 7
ATOM 7517 C C . CYS A 1 16 ? -10.070 0.528 -9.623 1.00 0.00 326 CYS A C 7
ATOM 7518 O O . CYS A 1 16 ? -9.338 0.446 -8.655 1.00 0.00 326 CYS A O 7
ATOM 7525 N N . ARG A 1 17 ? -9.743 0.002 -10.771 1.00 0.00 327 ARG A N 7
ATOM 7526 C CA . ARG A 1 17 ? -8.449 -0.724 -10.928 1.00 0.00 327 ARG A CA 7
ATOM 7527 C C . ARG A 1 17 ? -7.268 0.232 -10.709 1.00 0.00 327 ARG A C 7
ATOM 7528 O O . ARG A 1 17 ? -6.255 -0.141 -10.153 1.00 0.00 327 ARG A O 7
ATOM 7549 N N . VAL A 1 18 ? -7.383 1.458 -11.149 1.00 0.00 328 VAL A N 7
ATOM 7550 C CA . VAL A 1 18 ? -6.256 2.422 -10.969 1.00 0.00 328 VAL A CA 7
ATOM 7551 C C . VAL A 1 18 ? -6.053 2.691 -9.478 1.00 0.00 328 VAL A C 7
ATOM 7552 O O . VAL A 1 18 ? -4.944 2.703 -8.983 1.00 0.00 328 VAL A O 7
ATOM 7565 N N . CYS A 1 19 ? -7.120 2.885 -8.756 1.00 0.00 329 CYS A N 7
ATOM 7566 C CA . CYS A 1 19 ? -6.995 3.128 -7.295 1.00 0.00 329 CYS A CA 7
ATOM 7567 C C . CYS A 1 19 ? -6.838 1.779 -6.604 1.00 0.00 329 CYS A C 7
ATOM 7568 O O . CYS A 1 19 ? -6.303 1.677 -5.520 1.00 0.00 329 CYS A O 7
ATOM 7575 N N . ALA A 1 20 ? -7.316 0.743 -7.235 1.00 0.00 330 ALA A N 7
ATOM 7576 C CA . ALA A 1 20 ? -7.218 -0.611 -6.632 1.00 0.00 330 ALA A CA 7
ATOM 7577 C C . ALA A 1 20 ? -6.129 -1.414 -7.345 1.00 0.00 330 ALA A C 7
ATOM 7578 O O . ALA A 1 20 ? -5.022 -0.950 -7.527 1.00 0.00 330 ALA A O 7
ATOM 7585 N N . CYS A 1 21 ? -6.428 -2.617 -7.749 1.00 0.00 331 CYS A N 7
ATOM 7586 C CA . CYS A 1 21 ? -5.398 -3.437 -8.444 1.00 0.00 331 CYS A CA 7
ATOM 7587 C C . CYS A 1 21 ? -5.472 -3.186 -9.949 1.00 0.00 331 CYS A C 7
ATOM 7588 O O . CYS A 1 21 ? -6.490 -3.407 -10.575 1.00 0.00 331 CYS A O 7
ATOM 7595 N N . HIS A 1 22 ? -4.401 -2.737 -10.537 1.00 0.00 332 HIS A N 7
ATOM 7596 C CA . HIS A 1 22 ? -4.412 -2.487 -12.003 1.00 0.00 332 HIS A CA 7
ATOM 7597 C C . HIS A 1 22 ? -4.751 -3.790 -12.731 1.00 0.00 332 HIS A C 7
ATOM 7598 O O . HIS A 1 22 ? -5.406 -3.789 -13.755 1.00 0.00 332 HIS A O 7
ATOM 7613 N N . LEU A 1 23 ? -4.300 -4.901 -12.214 1.00 0.00 333 LEU A N 7
ATOM 7614 C CA . LEU A 1 23 ? -4.584 -6.205 -12.878 1.00 0.00 333 LEU A CA 7
ATOM 7615 C C . LEU A 1 23 ? -5.932 -6.766 -12.415 1.00 0.00 333 LEU A C 7
ATOM 7616 O O . LEU A 1 23 ? -6.891 -6.791 -13.160 1.00 0.00 333 LEU A O 7
ATOM 7632 N N . CYS A 1 24 ? -6.009 -7.239 -11.200 1.00 0.00 334 CYS A N 7
ATOM 7633 C CA . CYS A 1 24 ? -7.293 -7.823 -10.711 1.00 0.00 334 CYS A CA 7
ATOM 7634 C C . CYS A 1 24 ? -8.142 -6.751 -10.007 1.00 0.00 334 CYS A C 7
ATOM 7635 O O . CYS A 1 24 ? -7.853 -6.322 -8.911 1.00 0.00 334 CYS A O 7
ATOM 7642 N N . GLY A 1 25 ? -9.202 -6.317 -10.632 1.00 0.00 335 GLY A N 7
ATOM 7643 C CA . GLY A 1 25 ? -10.065 -5.283 -9.993 1.00 0.00 335 GLY A CA 7
ATOM 7644 C C . GLY A 1 25 ? -11.042 -5.957 -9.040 1.00 0.00 335 GLY A C 7
ATOM 7645 O O . GLY A 1 25 ? -12.001 -6.581 -9.448 1.00 0.00 335 GLY A O 7
ATOM 7649 N N . GLY A 1 26 ? -10.802 -5.829 -7.771 1.00 0.00 336 GLY A N 7
ATOM 7650 C CA . GLY A 1 26 ? -11.706 -6.450 -6.770 1.00 0.00 336 GLY A CA 7
ATOM 7651 C C . GLY A 1 26 ? -11.205 -6.079 -5.380 1.00 0.00 336 GLY A C 7
ATOM 7652 O O . GLY A 1 26 ? -10.186 -5.435 -5.236 1.00 0.00 336 GLY A O 7
ATOM 7656 N N . ARG A 1 27 ? -11.898 -6.472 -4.356 1.00 0.00 337 ARG A N 7
ATOM 7657 C CA . ARG A 1 27 ? -11.428 -6.120 -2.995 1.00 0.00 337 ARG A CA 7
ATOM 7658 C C . ARG A 1 27 ? -10.329 -7.096 -2.575 1.00 0.00 337 ARG A C 7
ATOM 7659 O O . ARG A 1 27 ? -10.417 -8.284 -2.814 1.00 0.00 337 ARG A O 7
ATOM 7680 N N . GLN A 1 28 ? -9.290 -6.606 -1.957 1.00 0.00 338 GLN A N 7
ATOM 7681 C CA . GLN A 1 28 ? -8.189 -7.512 -1.532 1.00 0.00 338 GLN A CA 7
ATOM 7682 C C . GLN A 1 28 ? -7.228 -6.762 -0.606 1.00 0.00 338 GLN A C 7
ATOM 7683 O O . GLN A 1 28 ? -6.112 -6.449 -0.971 1.00 0.00 338 GLN A O 7
ATOM 7697 N N . ASP A 1 29 ? -7.652 -6.475 0.595 1.00 0.00 339 ASP A N 7
ATOM 7698 C CA . ASP A 1 29 ? -6.764 -5.751 1.546 1.00 0.00 339 ASP A CA 7
ATOM 7699 C C . ASP A 1 29 ? -6.123 -4.551 0.841 1.00 0.00 339 ASP A C 7
ATOM 7700 O O . ASP A 1 29 ? -4.916 -4.439 0.769 1.00 0.00 339 ASP A O 7
ATOM 7709 N N . PRO A 1 30 ? -6.927 -3.659 0.326 1.00 0.00 340 PRO A N 7
ATOM 7710 C CA . PRO A 1 30 ? -6.429 -2.447 -0.380 1.00 0.00 340 PRO A CA 7
ATOM 7711 C C . PRO A 1 30 ? -5.455 -1.640 0.481 1.00 0.00 340 PRO A C 7
ATOM 7712 O O . PRO A 1 30 ? -4.667 -0.863 -0.020 1.00 0.00 340 PRO A O 7
ATOM 7723 N N . ASP A 1 31 ? -5.498 -1.822 1.772 1.00 0.00 341 ASP A N 7
ATOM 7724 C CA . ASP A 1 31 ? -4.572 -1.072 2.659 1.00 0.00 341 ASP A CA 7
ATOM 7725 C C . ASP A 1 31 ? -3.134 -1.465 2.321 1.00 0.00 341 ASP A C 7
ATOM 7726 O O . ASP A 1 31 ? -2.214 -0.688 2.469 1.00 0.00 341 ASP A O 7
ATOM 7735 N N . LYS A 1 32 ? -2.939 -2.670 1.863 1.00 0.00 342 LYS A N 7
ATOM 7736 C CA . LYS A 1 32 ? -1.567 -3.123 1.507 1.00 0.00 342 LYS A CA 7
ATOM 7737 C C . LYS A 1 32 ? -1.324 -2.877 0.018 1.00 0.00 342 LYS A C 7
ATOM 7738 O O . LYS A 1 32 ? -0.478 -3.494 -0.595 1.00 0.00 342 LYS A O 7
ATOM 7757 N N . GLN A 1 33 ? -2.064 -1.973 -0.568 1.00 0.00 343 GLN A N 7
ATOM 7758 C CA . GLN A 1 33 ? -1.880 -1.681 -2.017 1.00 0.00 343 GLN A CA 7
ATOM 7759 C C . GLN A 1 33 ? -0.736 -0.683 -2.177 1.00 0.00 343 GLN A C 7
ATOM 7760 O O . GLN A 1 33 ? -0.753 0.391 -1.605 1.00 0.00 343 GLN A O 7
ATOM 7774 N N . LEU A 1 34 ? 0.266 -1.034 -2.937 1.00 0.00 344 LEU A N 7
ATOM 7775 C CA . LEU A 1 34 ? 1.423 -0.117 -3.119 1.00 0.00 344 LEU A CA 7
ATOM 7776 C C . LEU A 1 34 ? 1.434 0.450 -4.542 1.00 0.00 344 LEU A C 7
ATOM 7777 O O . LEU A 1 34 ? 1.291 -0.274 -5.514 1.00 0.00 344 LEU A O 7
ATOM 7793 N N . MET A 1 35 ? 1.619 1.742 -4.661 1.00 0.00 345 MET A N 7
ATOM 7794 C CA . MET A 1 35 ? 1.661 2.385 -6.006 1.00 0.00 345 MET A CA 7
ATOM 7795 C C . MET A 1 35 ? 3.004 3.095 -6.189 1.00 0.00 345 MET A C 7
ATOM 7796 O O . MET A 1 35 ? 3.595 3.579 -5.244 1.00 0.00 345 MET A O 7
ATOM 7810 N N . CYS A 1 36 ? 3.497 3.156 -7.397 1.00 0.00 346 CYS A N 7
ATOM 7811 C CA . CYS A 1 36 ? 4.807 3.830 -7.639 1.00 0.00 346 CYS A CA 7
ATOM 7812 C C . CYS A 1 36 ? 4.568 5.272 -8.100 1.00 0.00 346 CYS A C 7
ATOM 7813 O O . CYS A 1 36 ? 3.777 5.531 -8.982 1.00 0.00 346 CYS A O 7
ATOM 7820 N N . ASP A 1 37 ? 5.236 6.216 -7.493 1.00 0.00 347 ASP A N 7
ATOM 7821 C CA . ASP A 1 37 ? 5.040 7.645 -7.880 1.00 0.00 347 ASP A CA 7
ATOM 7822 C C . ASP A 1 37 ? 5.385 7.855 -9.356 1.00 0.00 347 ASP A C 7
ATOM 7823 O O . ASP A 1 37 ? 4.730 8.602 -10.056 1.00 0.00 347 ASP A O 7
ATOM 7832 N N . GLU A 1 38 ? 6.420 7.222 -9.830 1.00 0.00 348 GLU A N 7
ATOM 7833 C CA . GLU A 1 38 ? 6.823 7.409 -11.254 1.00 0.00 348 GLU A CA 7
ATOM 7834 C C . GLU A 1 38 ? 5.730 6.899 -12.201 1.00 0.00 348 GLU A C 7
ATOM 7835 O O . GLU A 1 38 ? 5.446 7.512 -13.210 1.00 0.00 348 GLU A O 7
ATOM 7847 N N . CYS A 1 39 ? 5.121 5.786 -11.891 1.00 0.00 349 CYS A N 7
ATOM 7848 C CA . CYS A 1 39 ? 4.052 5.247 -12.787 1.00 0.00 349 CYS A CA 7
ATOM 7849 C C . CYS A 1 39 ? 2.821 4.870 -11.959 1.00 0.00 349 CYS A C 7
ATOM 7850 O O . CYS A 1 39 ? 2.925 4.480 -10.815 1.00 0.00 349 CYS A O 7
ATOM 7857 N N . ASP A 1 40 ? 1.653 4.994 -12.529 1.00 0.00 350 ASP A N 7
ATOM 7858 C CA . ASP A 1 40 ? 0.410 4.657 -11.775 1.00 0.00 350 ASP A CA 7
ATOM 7859 C C . ASP A 1 40 ? 0.235 3.140 -11.697 1.00 0.00 350 ASP A C 7
ATOM 7860 O O . ASP A 1 40 ? -0.867 2.638 -11.601 1.00 0.00 350 ASP A O 7
ATOM 7869 N N . MET A 1 41 ? 1.311 2.408 -11.730 1.00 0.00 351 MET A N 7
ATOM 7870 C CA . MET A 1 41 ? 1.202 0.923 -11.648 1.00 0.00 351 MET A CA 7
ATOM 7871 C C . MET A 1 41 ? 1.351 0.491 -10.190 1.00 0.00 351 MET A C 7
ATOM 7872 O O . MET A 1 41 ? 2.103 1.079 -9.433 1.00 0.00 351 MET A O 7
ATOM 7886 N N . ALA A 1 42 ? 0.644 -0.535 -9.790 1.00 0.00 352 ALA A N 7
ATOM 7887 C CA . ALA A 1 42 ? 0.753 -1.005 -8.382 1.00 0.00 352 ALA A CA 7
ATOM 7888 C C . ALA A 1 42 ? 1.463 -2.353 -8.352 1.00 0.00 352 ALA A C 7
ATOM 7889 O O . ALA A 1 42 ? 1.911 -2.847 -9.368 1.00 0.00 352 ALA A O 7
ATOM 7896 N N . PHE A 1 43 ? 1.575 -2.947 -7.195 1.00 0.00 353 PHE A N 7
ATOM 7897 C CA . PHE A 1 43 ? 2.268 -4.263 -7.101 1.00 0.00 353 PHE A CA 7
ATOM 7898 C C . PHE A 1 43 ? 1.319 -5.345 -6.581 1.00 0.00 353 PHE A C 7
ATOM 7899 O O . PHE A 1 43 ? 0.683 -5.198 -5.557 1.00 0.00 353 PHE A O 7
ATOM 7916 N N . HIS A 1 44 ? 1.240 -6.441 -7.286 1.00 0.00 354 HIS A N 7
ATOM 7917 C CA . HIS A 1 44 ? 0.360 -7.566 -6.857 1.00 0.00 354 HIS A CA 7
ATOM 7918 C C . HIS A 1 44 ? 0.950 -8.223 -5.610 1.00 0.00 354 HIS A C 7
ATOM 7919 O O . HIS A 1 44 ? 0.598 -9.331 -5.260 1.00 0.00 354 HIS A O 7
ATOM 7933 N N . ILE A 1 45 ? 1.860 -7.566 -4.949 1.00 0.00 355 ILE A N 7
ATOM 7934 C CA . ILE A 1 45 ? 2.484 -8.179 -3.743 1.00 0.00 355 ILE A CA 7
ATOM 7935 C C . ILE A 1 45 ? 1.408 -8.851 -2.894 1.00 0.00 355 ILE A C 7
ATOM 7936 O O . ILE A 1 45 ? 1.607 -9.924 -2.360 1.00 0.00 355 ILE A O 7
ATOM 7952 N N . TYR A 1 46 ? 0.266 -8.240 -2.773 1.00 0.00 356 TYR A N 7
ATOM 7953 C CA . TYR A 1 46 ? -0.818 -8.863 -1.967 1.00 0.00 356 TYR A CA 7
ATOM 7954 C C . TYR A 1 46 ? -1.390 -10.077 -2.703 1.00 0.00 356 TYR A C 7
ATOM 7955 O O . TYR A 1 46 ? -1.618 -11.119 -2.121 1.00 0.00 356 TYR A O 7
ATOM 7973 N N . CYS A 1 47 ? -1.639 -9.943 -3.976 1.00 0.00 357 CYS A N 7
ATOM 7974 C CA . CYS A 1 47 ? -2.214 -11.073 -4.751 1.00 0.00 357 CYS A CA 7
ATOM 7975 C C . CYS A 1 47 ? -1.146 -12.145 -4.971 1.00 0.00 357 CYS A C 7
ATOM 7976 O O . CYS A 1 47 ? -1.349 -13.307 -4.682 1.00 0.00 357 CYS A O 7
ATOM 7983 N N . LEU A 1 48 ? -0.007 -11.760 -5.466 1.00 0.00 358 LEU A N 7
ATOM 7984 C CA . LEU A 1 48 ? 1.083 -12.748 -5.693 1.00 0.00 358 LEU A CA 7
ATOM 7985 C C . LEU A 1 48 ? 1.612 -13.247 -4.349 1.00 0.00 358 LEU A C 7
ATOM 7986 O O . LEU A 1 48 ? 1.999 -14.390 -4.207 1.00 0.00 358 LEU A O 7
ATOM 8002 N N . ASP A 1 49 ? 1.641 -12.395 -3.365 1.00 0.00 359 ASP A N 7
ATOM 8003 C CA . ASP A 1 49 ? 2.156 -12.810 -2.032 1.00 0.00 359 ASP A CA 7
ATOM 8004 C C . ASP A 1 49 ? 3.569 -13.377 -2.191 1.00 0.00 359 ASP A C 7
ATOM 8005 O O . ASP A 1 49 ? 3.835 -14.511 -1.844 1.00 0.00 359 ASP A O 7
ATOM 8014 N N . PRO A 1 50 ? 4.467 -12.585 -2.711 1.00 0.00 360 PRO A N 7
ATOM 8015 C CA . PRO A 1 50 ? 5.884 -12.995 -2.926 1.00 0.00 360 PRO A CA 7
ATOM 8016 C C . PRO A 1 50 ? 6.677 -13.031 -1.617 1.00 0.00 360 PRO A C 7
ATOM 8017 O O . PRO A 1 50 ? 6.280 -12.449 -0.626 1.00 0.00 360 PRO A O 7
ATOM 8028 N N . PRO A 1 51 ? 7.792 -13.708 -1.617 1.00 0.00 361 PRO A N 7
ATOM 8029 C CA . PRO A 1 51 ? 8.662 -13.825 -0.413 1.00 0.00 361 PRO A CA 7
ATOM 8030 C C . PRO A 1 51 ? 9.059 -12.455 0.145 1.00 0.00 361 PRO A C 7
ATOM 8031 O O . PRO A 1 51 ? 9.397 -12.323 1.305 1.00 0.00 361 PRO A O 7
ATOM 8042 N N . LEU A 1 52 ? 9.020 -11.433 -0.669 1.00 0.00 362 LEU A N 7
ATOM 8043 C CA . LEU A 1 52 ? 9.395 -10.078 -0.172 1.00 0.00 362 LEU A CA 7
ATOM 8044 C C . LEU A 1 52 ? 8.503 -9.710 1.015 1.00 0.00 362 LEU A C 7
ATOM 8045 O O . LEU A 1 52 ? 8.970 -9.204 2.016 1.00 0.00 362 LEU A O 7
ATOM 8061 N N . SER A 1 53 ? 7.224 -9.973 0.908 1.00 0.00 363 SER A N 7
ATOM 8062 C CA . SER A 1 53 ? 6.279 -9.653 2.022 1.00 0.00 363 SER A CA 7
ATOM 8063 C C . SER A 1 53 ? 6.707 -8.362 2.725 1.00 0.00 363 SER A C 7
ATOM 8064 O O . SER A 1 53 ? 6.440 -8.165 3.894 1.00 0.00 363 SER A O 7
ATOM 8072 N N . SER A 1 54 ? 7.378 -7.485 2.025 1.00 0.00 364 SER A N 7
ATOM 8073 C CA . SER A 1 54 ? 7.830 -6.213 2.657 1.00 0.00 364 SER A CA 7
ATOM 8074 C C . SER A 1 54 ? 7.491 -5.031 1.746 1.00 0.00 364 SER A C 7
ATOM 8075 O O . SER A 1 54 ? 7.439 -5.158 0.540 1.00 0.00 364 SER A O 7
ATOM 8083 N N . VAL A 1 55 ? 7.270 -3.878 2.318 1.00 0.00 365 VAL A N 7
ATOM 8084 C CA . VAL A 1 55 ? 6.945 -2.687 1.487 1.00 0.00 365 VAL A CA 7
ATOM 8085 C C . VAL A 1 55 ? 8.254 -1.961 1.126 1.00 0.00 365 VAL A C 7
ATOM 8086 O O . VAL A 1 55 ? 8.973 -1.524 2.001 1.00 0.00 365 VAL A O 7
ATOM 8099 N N . PRO A 1 56 ? 8.576 -1.834 -0.143 1.00 0.00 366 PRO A N 7
ATOM 8100 C CA . PRO A 1 56 ? 9.829 -1.152 -0.579 1.00 0.00 366 PRO A CA 7
ATOM 8101 C C . PRO A 1 56 ? 9.736 0.374 -0.481 1.00 0.00 366 PRO A C 7
ATOM 8102 O O . PRO A 1 56 ? 10.657 1.083 -0.836 1.00 0.00 366 PRO A O 7
ATOM 8113 N N . SER A 1 57 ? 8.632 0.886 -0.010 1.00 0.00 367 SER A N 7
ATOM 8114 C CA . SER A 1 57 ? 8.486 2.364 0.099 1.00 0.00 367 SER A CA 7
ATOM 8115 C C . SER A 1 57 ? 9.291 2.879 1.294 1.00 0.00 367 SER A C 7
ATOM 8116 O O . SER A 1 57 ? 9.271 4.055 1.602 1.00 0.00 367 SER A O 7
ATOM 8124 N N . GLU A 1 58 ? 10.003 2.018 1.967 1.00 0.00 368 GLU A N 7
ATOM 8125 C CA . GLU A 1 58 ? 10.807 2.478 3.134 1.00 0.00 368 GLU A CA 7
ATOM 8126 C C . GLU A 1 58 ? 11.753 3.588 2.673 1.00 0.00 368 GLU A C 7
ATOM 8127 O O . GLU A 1 58 ? 12.077 4.492 3.417 1.00 0.00 368 GLU A O 7
ATOM 8139 N N . ASP A 1 59 ? 12.187 3.529 1.445 1.00 0.00 369 ASP A N 7
ATOM 8140 C CA . ASP A 1 59 ? 13.099 4.580 0.922 1.00 0.00 369 ASP A CA 7
ATOM 8141 C C . ASP A 1 59 ? 12.681 4.929 -0.506 1.00 0.00 369 ASP A C 7
ATOM 8142 O O . ASP A 1 59 ? 11.854 4.263 -1.097 1.00 0.00 369 ASP A O 7
ATOM 8151 N N . GLU A 1 60 ? 13.238 5.963 -1.071 1.00 0.00 370 GLU A N 7
ATOM 8152 C CA . GLU A 1 60 ? 12.855 6.335 -2.460 1.00 0.00 370 GLU A CA 7
ATOM 8153 C C . GLU A 1 60 ? 13.172 5.169 -3.397 1.00 0.00 370 GLU A C 7
ATOM 8154 O O . GLU A 1 60 ? 14.288 5.013 -3.851 1.00 0.00 370 GLU A O 7
ATOM 8166 N N . TRP A 1 61 ? 12.196 4.347 -3.686 1.00 0.00 371 TRP A N 7
ATOM 8167 C CA . TRP A 1 61 ? 12.437 3.188 -4.594 1.00 0.00 371 TRP A CA 7
ATOM 8168 C C . TRP A 1 61 ? 11.458 3.248 -5.770 1.00 0.00 371 TRP A C 7
ATOM 8169 O O . TRP A 1 61 ? 10.275 3.464 -5.598 1.00 0.00 371 TRP A O 7
ATOM 8190 N N . TYR A 1 62 ? 11.953 3.068 -6.965 1.00 0.00 372 TYR A N 7
ATOM 8191 C CA . TYR A 1 62 ? 11.069 3.120 -8.167 1.00 0.00 372 TYR A CA 7
ATOM 8192 C C . TYR A 1 62 ? 11.211 1.820 -8.961 1.00 0.00 372 TYR A C 7
ATOM 8193 O O . TYR A 1 62 ? 12.259 1.206 -8.975 1.00 0.00 372 TYR A O 7
ATOM 8211 N N . CYS A 1 63 ? 10.169 1.396 -9.626 1.00 0.00 373 CYS A N 7
ATOM 8212 C CA . CYS A 1 63 ? 10.258 0.139 -10.422 1.00 0.00 373 CYS A CA 7
ATOM 8213 C C . CYS A 1 63 ? 11.588 0.130 -11.182 1.00 0.00 373 CYS A C 7
ATOM 8214 O O . CYS A 1 63 ? 12.097 1.171 -11.547 1.00 0.00 373 CYS A O 7
ATOM 8221 N N . PRO A 1 64 ? 12.156 -1.026 -11.422 1.00 0.00 374 PRO A N 7
ATOM 8222 C CA . PRO A 1 64 ? 13.452 -1.130 -12.149 1.00 0.00 374 PRO A CA 7
ATOM 8223 C C . PRO A 1 64 ? 13.394 -0.415 -13.499 1.00 0.00 374 PRO A C 7
ATOM 8224 O O . PRO A 1 64 ? 14.345 0.208 -13.928 1.00 0.00 374 PRO A O 7
ATOM 8235 N N . GLU A 1 65 ? 12.274 -0.486 -14.164 1.00 0.00 375 GLU A N 7
ATOM 8236 C CA . GLU A 1 65 ? 12.141 0.203 -15.476 1.00 0.00 375 GLU A CA 7
ATOM 8237 C C . GLU A 1 65 ? 11.944 1.702 -15.244 1.00 0.00 375 GLU A C 7
ATOM 8238 O O . GLU A 1 65 ? 12.388 2.527 -16.018 1.00 0.00 375 GLU A O 7
ATOM 8250 N N . CYS A 1 66 ? 11.277 2.057 -14.180 1.00 0.00 376 CYS A N 7
ATOM 8251 C CA . CYS A 1 66 ? 11.038 3.497 -13.886 1.00 0.00 376 CYS A CA 7
ATOM 8252 C C . CYS A 1 66 ? 12.376 4.206 -13.669 1.00 0.00 376 CYS A C 7
ATOM 8253 O O . CYS A 1 66 ? 12.553 5.348 -14.043 1.00 0.00 376 CYS A O 7
ATOM 8260 N N . ARG A 1 67 ? 13.315 3.538 -13.062 1.00 0.00 377 ARG A N 7
ATOM 8261 C CA . ARG A 1 67 ? 14.640 4.171 -12.814 1.00 0.00 377 ARG A CA 7
ATOM 8262 C C . ARG A 1 67 ? 15.317 4.488 -14.149 1.00 0.00 377 ARG A C 7
ATOM 8263 O O . ARG A 1 67 ? 16.154 5.363 -14.239 1.00 0.00 377 ARG A O 7
ATOM 8284 N N . ASN A 1 68 ? 14.961 3.783 -15.188 1.00 0.00 378 ASN A N 7
ATOM 8285 C CA . ASN A 1 68 ? 15.585 4.047 -16.515 1.00 0.00 378 ASN A CA 7
ATOM 8286 C C . ASN A 1 68 ? 17.102 3.888 -16.405 1.00 0.00 378 ASN A C 7
ATOM 8287 O O . ASN A 1 68 ? 17.858 4.700 -16.900 1.00 0.00 378 ASN A O 7
ATOM 8298 N N . ASP A 1 69 ? 17.554 2.849 -15.759 1.00 0.00 379 ASP A N 7
ATOM 8299 C CA . ASP A 1 69 ? 19.019 2.638 -15.616 1.00 0.00 379 ASP A CA 7
ATOM 8300 C C . ASP A 1 69 ? 19.675 2.630 -16.999 1.00 0.00 379 ASP A C 7
ATOM 8301 O O . ASP A 1 69 ? 20.889 2.741 -17.058 1.00 0.00 379 ASP A O 7
ATOM 8311 N N . ALA B 2 1 ? 8.381 4.798 -1.984 1.00 0.00 383 ALA B N 7
ATOM 8312 C CA . ALA B 2 1 ? 7.563 5.023 -3.208 1.00 0.00 383 ALA B CA 7
ATOM 8313 C C . ALA B 2 1 ? 6.251 5.712 -2.825 1.00 0.00 383 ALA B C 7
ATOM 8314 O O . ALA B 2 1 ? 6.008 6.011 -1.673 1.00 0.00 383 ALA B O 7
ATOM 8323 N N . ARG B 2 2 ? 5.408 5.976 -3.786 1.00 0.00 384 ARG B N 7
ATOM 8324 C CA . ARG B 2 2 ? 4.116 6.656 -3.483 1.00 0.00 384 ARG B CA 7
ATOM 8325 C C . ARG B 2 2 ? 3.319 5.852 -2.453 1.00 0.00 384 ARG B C 7
ATOM 8326 O O . ARG B 2 2 ? 2.671 6.408 -1.589 1.00 0.00 384 ARG B O 7
ATOM 8347 N N . THR B 2 3 ? 3.347 4.553 -2.541 1.00 0.00 385 THR B N 7
ATOM 8348 C CA . THR B 2 3 ? 2.574 3.730 -1.569 1.00 0.00 385 THR B CA 7
ATOM 8349 C C . THR B 2 3 ? 1.156 4.288 -1.454 1.00 0.00 385 THR B C 7
ATOM 8350 O O . THR B 2 3 ? 0.895 5.187 -0.680 1.00 0.00 385 THR B O 7
ATOM 8361 N N . LYS B 2 4 ? 0.238 3.763 -2.217 1.00 0.00 386 LYS B N 7
ATOM 8362 C CA . LYS B 2 4 ? -1.161 4.267 -2.149 1.00 0.00 386 LYS B CA 7
ATOM 8363 C C . LYS B 2 4 ? -2.023 3.294 -1.347 1.00 0.00 386 LYS B C 7
ATOM 8364 O O . LYS B 2 4 ? -2.230 2.164 -1.741 1.00 0.00 386 LYS B O 7
ATOM 8383 N N . GLN B 2 5 ? -2.549 3.734 -0.237 1.00 0.00 387 GLN B N 7
ATOM 8384 C CA . GLN B 2 5 ? -3.423 2.843 0.575 1.00 0.00 387 GLN B CA 7
ATOM 8385 C C . GLN B 2 5 ? -4.867 3.294 0.370 1.00 0.00 387 GLN B C 7
ATOM 8386 O O . GLN B 2 5 ? -5.161 4.474 0.398 1.00 0.00 387 GLN B O 7
ATOM 8400 N N . THR B 2 6 ? -5.766 2.378 0.134 1.00 0.00 388 THR B N 7
ATOM 8401 C CA . THR B 2 6 ? -7.183 2.773 -0.105 1.00 0.00 388 THR B CA 7
ATOM 8402 C C . THR B 2 6 ? -8.113 2.019 0.849 1.00 0.00 388 THR B C 7
ATOM 8403 O O . THR B 2 6 ? -7.782 0.967 1.358 1.00 0.00 388 THR B O 7
ATOM 8414 N N . ALA B 2 7 ? -9.279 2.558 1.094 1.00 0.00 389 ALA B N 7
ATOM 8415 C CA . ALA B 2 7 ? -10.243 1.887 2.015 1.00 0.00 389 ALA B CA 7
ATOM 8416 C C . ALA B 2 7 ? -10.968 0.763 1.272 1.00 0.00 389 ALA B C 7
ATOM 8417 O O . ALA B 2 7 ? -11.070 0.772 0.061 1.00 0.00 389 ALA B O 7
ATOM 8424 N N . ARG B 2 8 ? -11.473 -0.204 1.987 1.00 0.00 390 ARG B N 7
ATOM 8425 C CA . ARG B 2 8 ? -12.190 -1.328 1.319 1.00 0.00 390 ARG B CA 7
ATOM 8426 C C . ARG B 2 8 ? -13.427 -0.794 0.594 1.00 0.00 390 ARG B C 7
ATOM 8427 O O . ARG B 2 8 ? -14.162 0.022 1.113 1.00 0.00 390 ARG B O 7
ATOM 8448 N N . LYS B 2 9 ? -13.666 -1.259 -0.603 1.00 0.00 391 LYS B N 7
ATOM 8449 C CA . LYS B 2 9 ? -14.857 -0.791 -1.366 1.00 0.00 391 LYS B CA 7
ATOM 8450 C C . LYS B 2 9 ? -15.448 -1.966 -2.148 1.00 0.00 391 LYS B C 7
ATOM 8451 O O . LYS B 2 9 ? -14.754 -2.644 -2.879 1.00 0.00 391 LYS B O 7
ATOM 8470 N N . SER B 2 10 ? -16.722 -2.218 -2.006 1.00 0.00 392 SER B N 7
ATOM 8471 C CA . SER B 2 10 ? -17.334 -3.354 -2.753 1.00 0.00 392 SER B CA 7
ATOM 8472 C C . SER B 2 10 ? -18.843 -3.149 -2.877 1.00 0.00 392 SER B C 7
ATOM 8473 O O . SER B 2 10 ? -19.414 -2.254 -2.286 1.00 0.00 392 SER B O 7
ATOM 8481 N N . THR B 2 11 ? -19.491 -3.979 -3.648 1.00 0.00 393 THR B N 7
ATOM 8482 C CA . THR B 2 11 ? -20.963 -3.847 -3.823 1.00 0.00 393 THR B CA 7
ATOM 8483 C C . THR B 2 11 ? -21.659 -4.149 -2.494 1.00 0.00 393 THR B C 7
ATOM 8484 O O . THR B 2 11 ? -22.781 -3.743 -2.265 1.00 0.00 393 THR B O 7
ATOM 8495 N N . GLY B 2 12 ? -21.001 -4.857 -1.619 1.00 0.00 394 GLY B N 7
ATOM 8496 C CA . GLY B 2 12 ? -21.624 -5.185 -0.304 1.00 0.00 394 GLY B CA 7
ATOM 8497 C C . GLY B 2 12 ? -21.338 -6.646 0.047 1.00 0.00 394 GLY B C 7
ATOM 8498 O O . GLY B 2 12 ? -20.250 -6.916 0.530 1.00 0.00 394 GLY B O 7
ATOM 8506 N N . SER A 1 1 ? -2.577 13.722 -18.145 1.00 0.00 311 SER A N 8
ATOM 8507 C CA . SER A 1 1 ? -3.260 12.535 -18.732 1.00 0.00 311 SER A CA 8
ATOM 8508 C C . SER A 1 1 ? -2.339 11.317 -18.635 1.00 0.00 311 SER A C 8
ATOM 8509 O O . SER A 1 1 ? -2.729 10.266 -18.166 1.00 0.00 311 SER A O 8
ATOM 8519 N N . GLY A 1 2 ? -1.121 11.452 -19.076 1.00 0.00 312 GLY A N 8
ATOM 8520 C CA . GLY A 1 2 ? -0.171 10.305 -19.013 1.00 0.00 312 GLY A CA 8
ATOM 8521 C C . GLY A 1 2 ? -0.198 9.683 -17.614 1.00 0.00 312 GLY A C 8
ATOM 8522 O O . GLY A 1 2 ? -0.568 8.539 -17.444 1.00 0.00 312 GLY A O 8
ATOM 8526 N N . PRO A 1 3 ? 0.194 10.436 -16.620 1.00 0.00 313 PRO A N 8
ATOM 8527 C CA . PRO A 1 3 ? 0.223 9.961 -15.205 1.00 0.00 313 PRO A CA 8
ATOM 8528 C C . PRO A 1 3 ? -1.175 9.903 -14.590 1.00 0.00 313 PRO A C 8
ATOM 8529 O O . PRO A 1 3 ? -1.429 9.156 -13.666 1.00 0.00 313 PRO A O 8
ATOM 8540 N N . SER A 1 4 ? -2.081 10.695 -15.093 1.00 0.00 314 SER A N 8
ATOM 8541 C CA . SER A 1 4 ? -3.459 10.696 -14.536 1.00 0.00 314 SER A CA 8
ATOM 8542 C C . SER A 1 4 ? -4.264 9.558 -15.160 1.00 0.00 314 SER A C 8
ATOM 8543 O O . SER A 1 4 ? -4.122 9.244 -16.325 1.00 0.00 314 SER A O 8
ATOM 8551 N N . CYS A 1 5 ? -5.109 8.938 -14.388 1.00 0.00 315 CYS A N 8
ATOM 8552 C CA . CYS A 1 5 ? -5.931 7.816 -14.925 1.00 0.00 315 CYS A CA 8
ATOM 8553 C C . CYS A 1 5 ? -6.981 8.374 -15.889 1.00 0.00 315 CYS A C 8
ATOM 8554 O O . CYS A 1 5 ? -8.119 8.590 -15.524 1.00 0.00 315 CYS A O 8
ATOM 8561 N N . LYS A 1 6 ? -6.608 8.603 -17.119 1.00 0.00 316 LYS A N 8
ATOM 8562 C CA . LYS A 1 6 ? -7.586 9.139 -18.107 1.00 0.00 316 LYS A CA 8
ATOM 8563 C C . LYS A 1 6 ? -8.658 8.084 -18.370 1.00 0.00 316 LYS A C 8
ATOM 8564 O O . LYS A 1 6 ? -9.811 8.391 -18.600 1.00 0.00 316 LYS A O 8
ATOM 8583 N N . HIS A 1 7 ? -8.278 6.838 -18.329 1.00 0.00 317 HIS A N 8
ATOM 8584 C CA . HIS A 1 7 ? -9.254 5.747 -18.563 1.00 0.00 317 HIS A CA 8
ATOM 8585 C C . HIS A 1 7 ? -10.369 5.857 -17.532 1.00 0.00 317 HIS A C 8
ATOM 8586 O O . HIS A 1 7 ? -11.535 5.705 -17.835 1.00 0.00 317 HIS A O 8
ATOM 8601 N N . CYS A 1 8 ? -10.011 6.133 -16.314 1.00 0.00 318 CYS A N 8
ATOM 8602 C CA . CYS A 1 8 ? -11.032 6.270 -15.250 1.00 0.00 318 CYS A CA 8
ATOM 8603 C C . CYS A 1 8 ? -10.549 7.301 -14.232 1.00 0.00 318 CYS A C 8
ATOM 8604 O O . CYS A 1 8 ? -9.527 7.139 -13.596 1.00 0.00 318 CYS A O 8
ATOM 8611 N N . LYS A 1 9 ? -11.273 8.367 -14.086 1.00 0.00 319 LYS A N 8
ATOM 8612 C CA . LYS A 1 9 ? -10.870 9.426 -13.123 1.00 0.00 319 LYS A CA 8
ATOM 8613 C C . LYS A 1 9 ? -10.660 8.804 -11.743 1.00 0.00 319 LYS A C 8
ATOM 8614 O O . LYS A 1 9 ? -9.992 9.370 -10.903 1.00 0.00 319 LYS A O 8
ATOM 8633 N N . ASP A 1 10 ? -11.233 7.645 -11.518 1.00 0.00 320 ASP A N 8
ATOM 8634 C CA . ASP A 1 10 ? -11.091 6.938 -10.203 1.00 0.00 320 ASP A CA 8
ATOM 8635 C C . ASP A 1 10 ? -12.250 7.309 -9.280 1.00 0.00 320 ASP A C 8
ATOM 8636 O O . ASP A 1 10 ? -12.052 7.752 -8.165 1.00 0.00 320 ASP A O 8
ATOM 8645 N N . ASP A 1 11 ? -13.461 7.115 -9.724 1.00 0.00 321 ASP A N 8
ATOM 8646 C CA . ASP A 1 11 ? -14.627 7.440 -8.859 1.00 0.00 321 ASP A CA 8
ATOM 8647 C C . ASP A 1 11 ? -14.697 6.415 -7.726 1.00 0.00 321 ASP A C 8
ATOM 8648 O O . ASP A 1 11 ? -14.470 5.238 -7.927 1.00 0.00 321 ASP A O 8
ATOM 8657 N N . VAL A 1 12 ? -14.999 6.850 -6.535 1.00 0.00 322 VAL A N 8
ATOM 8658 C CA . VAL A 1 12 ? -15.072 5.896 -5.392 1.00 0.00 322 VAL A CA 8
ATOM 8659 C C . VAL A 1 12 ? -16.085 4.791 -5.697 1.00 0.00 322 VAL A C 8
ATOM 8660 O O . VAL A 1 12 ? -15.912 3.653 -5.307 1.00 0.00 322 VAL A O 8
ATOM 8673 N N . ASN A 1 13 ? -17.141 5.116 -6.386 1.00 0.00 323 ASN A N 8
ATOM 8674 C CA . ASN A 1 13 ? -18.168 4.089 -6.714 1.00 0.00 323 ASN A CA 8
ATOM 8675 C C . ASN A 1 13 ? -17.602 3.104 -7.734 1.00 0.00 323 ASN A C 8
ATOM 8676 O O . ASN A 1 13 ? -17.954 1.940 -7.748 1.00 0.00 323 ASN A O 8
ATOM 8687 N N . ARG A 1 14 ? -16.743 3.568 -8.599 1.00 0.00 324 ARG A N 8
ATOM 8688 C CA . ARG A 1 14 ? -16.166 2.670 -9.637 1.00 0.00 324 ARG A CA 8
ATOM 8689 C C . ARG A 1 14 ? -14.663 2.497 -9.409 1.00 0.00 324 ARG A C 8
ATOM 8690 O O . ARG A 1 14 ? -13.915 3.453 -9.369 1.00 0.00 324 ARG A O 8
ATOM 8711 N N . LEU A 1 15 ? -14.215 1.277 -9.270 1.00 0.00 325 LEU A N 8
ATOM 8712 C CA . LEU A 1 15 ? -12.763 1.031 -9.056 1.00 0.00 325 LEU A CA 8
ATOM 8713 C C . LEU A 1 15 ? -12.152 0.510 -10.363 1.00 0.00 325 LEU A C 8
ATOM 8714 O O . LEU A 1 15 ? -12.768 -0.266 -11.067 1.00 0.00 325 LEU A O 8
ATOM 8730 N N . CYS A 1 16 ? -10.960 0.935 -10.703 1.00 0.00 326 CYS A N 8
ATOM 8731 C CA . CYS A 1 16 ? -10.337 0.461 -11.977 1.00 0.00 326 CYS A CA 8
ATOM 8732 C C . CYS A 1 16 ? -8.946 -0.129 -11.719 1.00 0.00 326 CYS A C 8
ATOM 8733 O O . CYS A 1 16 ? -8.343 0.088 -10.688 1.00 0.00 326 CYS A O 8
ATOM 8740 N N . ARG A 1 17 ? -8.447 -0.890 -12.659 1.00 0.00 327 ARG A N 8
ATOM 8741 C CA . ARG A 1 17 ? -7.107 -1.531 -12.498 1.00 0.00 327 ARG A CA 8
ATOM 8742 C C . ARG A 1 17 ? -6.014 -0.477 -12.292 1.00 0.00 327 ARG A C 8
ATOM 8743 O O . ARG A 1 17 ? -5.129 -0.650 -11.479 1.00 0.00 327 ARG A O 8
ATOM 8764 N N . VAL A 1 18 ? -6.058 0.613 -13.010 1.00 0.00 328 VAL A N 8
ATOM 8765 C CA . VAL A 1 18 ? -5.005 1.653 -12.820 1.00 0.00 328 VAL A CA 8
ATOM 8766 C C . VAL A 1 18 ? -5.105 2.203 -11.402 1.00 0.00 328 VAL A C 8
ATOM 8767 O O . VAL A 1 18 ? -4.113 2.419 -10.732 1.00 0.00 328 VAL A O 8
ATOM 8780 N N . CYS A 1 19 ? -6.299 2.418 -10.935 1.00 0.00 329 CYS A N 8
ATOM 8781 C CA . CYS A 1 19 ? -6.481 2.939 -9.558 1.00 0.00 329 CYS A CA 8
ATOM 8782 C C . CYS A 1 19 ? -6.547 1.756 -8.597 1.00 0.00 329 CYS A C 8
ATOM 8783 O O . CYS A 1 19 ? -6.530 1.915 -7.393 1.00 0.00 329 CYS A O 8
ATOM 8790 N N . ALA A 1 20 ? -6.631 0.567 -9.134 1.00 0.00 330 ALA A N 8
ATOM 8791 C CA . ALA A 1 20 ? -6.709 -0.648 -8.276 1.00 0.00 330 ALA A CA 8
ATOM 8792 C C . ALA A 1 20 ? -5.509 -1.553 -8.559 1.00 0.00 330 ALA A C 8
ATOM 8793 O O . ALA A 1 20 ? -4.375 -1.118 -8.554 1.00 0.00 330 ALA A O 8
ATOM 8800 N N . CYS A 1 21 ? -5.753 -2.810 -8.811 1.00 0.00 331 CYS A N 8
ATOM 8801 C CA . CYS A 1 21 ? -4.632 -3.746 -9.100 1.00 0.00 331 CYS A CA 8
ATOM 8802 C C . CYS A 1 21 ? -4.377 -3.772 -10.607 1.00 0.00 331 CYS A C 8
ATOM 8803 O O . CYS A 1 21 ? -5.256 -3.492 -11.397 1.00 0.00 331 CYS A O 8
ATOM 8810 N N . HIS A 1 22 ? -3.182 -4.097 -11.015 1.00 0.00 332 HIS A N 8
ATOM 8811 C CA . HIS A 1 22 ? -2.885 -4.129 -12.473 1.00 0.00 332 HIS A CA 8
ATOM 8812 C C . HIS A 1 22 ? -3.892 -5.037 -13.184 1.00 0.00 332 HIS A C 8
ATOM 8813 O O . HIS A 1 22 ? -4.430 -4.688 -14.214 1.00 0.00 332 HIS A O 8
ATOM 8828 N N . LEU A 1 23 ? -4.149 -6.198 -12.641 1.00 0.00 333 LEU A N 8
ATOM 8829 C CA . LEU A 1 23 ? -5.122 -7.128 -13.287 1.00 0.00 333 LEU A CA 8
ATOM 8830 C C . LEU A 1 23 ? -6.387 -7.237 -12.433 1.00 0.00 333 LEU A C 8
ATOM 8831 O O . LEU A 1 23 ? -7.480 -7.387 -12.941 1.00 0.00 333 LEU A O 8
ATOM 8847 N N . CYS A 1 24 ? -6.245 -7.178 -11.138 1.00 0.00 334 CYS A N 8
ATOM 8848 C CA . CYS A 1 24 ? -7.438 -7.296 -10.253 1.00 0.00 334 CYS A CA 8
ATOM 8849 C C . CYS A 1 24 ? -8.068 -5.917 -10.044 1.00 0.00 334 CYS A C 8
ATOM 8850 O O . CYS A 1 24 ? -7.555 -5.091 -9.316 1.00 0.00 334 CYS A O 8
ATOM 8857 N N . GLY A 1 25 ? -9.180 -5.660 -10.674 1.00 0.00 335 GLY A N 8
ATOM 8858 C CA . GLY A 1 25 ? -9.839 -4.334 -10.506 1.00 0.00 335 GLY A CA 8
ATOM 8859 C C . GLY A 1 25 ? -10.539 -4.281 -9.152 1.00 0.00 335 GLY A C 8
ATOM 8860 O O . GLY A 1 25 ? -11.524 -3.592 -8.974 1.00 0.00 335 GLY A O 8
ATOM 8864 N N . GLY A 1 26 ? -10.030 -4.999 -8.194 1.00 0.00 336 GLY A N 8
ATOM 8865 C CA . GLY A 1 26 ? -10.648 -4.991 -6.841 1.00 0.00 336 GLY A CA 8
ATOM 8866 C C . GLY A 1 26 ? -9.538 -4.862 -5.803 1.00 0.00 336 GLY A C 8
ATOM 8867 O O . GLY A 1 26 ? -8.406 -5.228 -6.051 1.00 0.00 336 GLY A O 8
ATOM 8871 N N . ARG A 1 27 ? -9.838 -4.347 -4.645 1.00 0.00 337 ARG A N 8
ATOM 8872 C CA . ARG A 1 27 ? -8.777 -4.206 -3.617 1.00 0.00 337 ARG A CA 8
ATOM 8873 C C . ARG A 1 27 ? -8.830 -5.409 -2.671 1.00 0.00 337 ARG A C 8
ATOM 8874 O O . ARG A 1 27 ? -9.214 -5.291 -1.525 1.00 0.00 337 ARG A O 8
ATOM 8895 N N . GLN A 1 28 ? -8.456 -6.565 -3.143 1.00 0.00 338 GLN A N 8
ATOM 8896 C CA . GLN A 1 28 ? -8.493 -7.772 -2.270 1.00 0.00 338 GLN A CA 8
ATOM 8897 C C . GLN A 1 28 ? -7.589 -7.560 -1.054 1.00 0.00 338 GLN A C 8
ATOM 8898 O O . GLN A 1 28 ? -7.902 -7.979 0.043 1.00 0.00 338 GLN A O 8
ATOM 8912 N N . ASP A 1 29 ? -6.474 -6.910 -1.239 1.00 0.00 339 ASP A N 8
ATOM 8913 C CA . ASP A 1 29 ? -5.550 -6.664 -0.093 1.00 0.00 339 ASP A CA 8
ATOM 8914 C C . ASP A 1 29 ? -5.112 -5.199 -0.101 1.00 0.00 339 ASP A C 8
ATOM 8915 O O . ASP A 1 29 ? -4.029 -4.867 -0.541 1.00 0.00 339 ASP A O 8
ATOM 8924 N N . PRO A 1 30 ? -5.958 -4.328 0.377 1.00 0.00 340 PRO A N 8
ATOM 8925 C CA . PRO A 1 30 ? -5.671 -2.867 0.424 1.00 0.00 340 PRO A CA 8
ATOM 8926 C C . PRO A 1 30 ? -4.466 -2.536 1.309 1.00 0.00 340 PRO A C 8
ATOM 8927 O O . PRO A 1 30 ? -3.766 -1.570 1.084 1.00 0.00 340 PRO A O 8
ATOM 8938 N N . ASP A 1 31 ? -4.230 -3.320 2.325 1.00 0.00 341 ASP A N 8
ATOM 8939 C CA . ASP A 1 31 ? -3.085 -3.043 3.234 1.00 0.00 341 ASP A CA 8
ATOM 8940 C C . ASP A 1 31 ? -1.752 -3.231 2.501 1.00 0.00 341 ASP A C 8
ATOM 8941 O O . ASP A 1 31 ? -0.775 -2.577 2.808 1.00 0.00 341 ASP A O 8
ATOM 8950 N N . LYS A 1 32 ? -1.697 -4.124 1.548 1.00 0.00 342 LYS A N 8
ATOM 8951 C CA . LYS A 1 32 ? -0.415 -4.356 0.815 1.00 0.00 342 LYS A CA 8
ATOM 8952 C C . LYS A 1 32 ? -0.518 -3.840 -0.621 1.00 0.00 342 LYS A C 8
ATOM 8953 O O . LYS A 1 32 ? 0.251 -4.222 -1.479 1.00 0.00 342 LYS A O 8
ATOM 8972 N N . GLN A 1 33 ? -1.457 -2.978 -0.898 1.00 0.00 343 GLN A N 8
ATOM 8973 C CA . GLN A 1 33 ? -1.586 -2.455 -2.286 1.00 0.00 343 GLN A CA 8
ATOM 8974 C C . GLN A 1 33 ? -0.832 -1.129 -2.407 1.00 0.00 343 GLN A C 8
ATOM 8975 O O . GLN A 1 33 ? -1.288 -0.105 -1.940 1.00 0.00 343 GLN A O 8
ATOM 8989 N N . LEU A 1 34 ? 0.316 -1.141 -3.036 1.00 0.00 344 LEU A N 8
ATOM 8990 C CA . LEU A 1 34 ? 1.102 0.116 -3.193 1.00 0.00 344 LEU A CA 8
ATOM 8991 C C . LEU A 1 34 ? 1.245 0.454 -4.680 1.00 0.00 344 LEU A C 8
ATOM 8992 O O . LEU A 1 34 ? 1.278 -0.423 -5.533 1.00 0.00 344 LEU A O 8
ATOM 9008 N N . MET A 1 35 ? 1.321 1.724 -4.990 1.00 0.00 345 MET A N 8
ATOM 9009 C CA . MET A 1 35 ? 1.451 2.155 -6.406 1.00 0.00 345 MET A CA 8
ATOM 9010 C C . MET A 1 35 ? 2.793 2.852 -6.624 1.00 0.00 345 MET A C 8
ATOM 9011 O O . MET A 1 35 ? 3.346 3.453 -5.726 1.00 0.00 345 MET A O 8
ATOM 9025 N N . CYS A 1 36 ? 3.319 2.794 -7.818 1.00 0.00 346 CYS A N 8
ATOM 9026 C CA . CYS A 1 36 ? 4.616 3.477 -8.086 1.00 0.00 346 CYS A CA 8
ATOM 9027 C C . CYS A 1 36 ? 4.322 4.884 -8.608 1.00 0.00 346 CYS A C 8
ATOM 9028 O O . CYS A 1 36 ? 3.682 5.057 -9.623 1.00 0.00 346 CYS A O 8
ATOM 9035 N N . ASP A 1 37 ? 4.762 5.896 -7.916 1.00 0.00 347 ASP A N 8
ATOM 9036 C CA . ASP A 1 37 ? 4.477 7.282 -8.378 1.00 0.00 347 ASP A CA 8
ATOM 9037 C C . ASP A 1 37 ? 4.915 7.446 -9.833 1.00 0.00 347 ASP A C 8
ATOM 9038 O O . ASP A 1 37 ? 4.249 8.085 -10.624 1.00 0.00 347 ASP A O 8
ATOM 9047 N N . GLU A 1 38 ? 6.033 6.884 -10.192 1.00 0.00 348 GLU A N 8
ATOM 9048 C CA . GLU A 1 38 ? 6.519 7.018 -11.594 1.00 0.00 348 GLU A CA 8
ATOM 9049 C C . GLU A 1 38 ? 5.638 6.207 -12.552 1.00 0.00 348 GLU A C 8
ATOM 9050 O O . GLU A 1 38 ? 5.440 6.588 -13.689 1.00 0.00 348 GLU A O 8
ATOM 9062 N N . CYS A 1 39 ? 5.117 5.089 -12.111 1.00 0.00 349 CYS A N 8
ATOM 9063 C CA . CYS A 1 39 ? 4.261 4.254 -13.012 1.00 0.00 349 CYS A CA 8
ATOM 9064 C C . CYS A 1 39 ? 2.855 4.115 -12.425 1.00 0.00 349 CYS A C 8
ATOM 9065 O O . CYS A 1 39 ? 2.681 3.861 -11.252 1.00 0.00 349 CYS A O 8
ATOM 9072 N N . ASP A 1 40 ? 1.848 4.266 -13.240 1.00 0.00 350 ASP A N 8
ATOM 9073 C CA . ASP A 1 40 ? 0.455 4.136 -12.732 1.00 0.00 350 ASP A CA 8
ATOM 9074 C C . ASP A 1 40 ? 0.124 2.659 -12.517 1.00 0.00 350 ASP A C 8
ATOM 9075 O O . ASP A 1 40 ? -1.018 2.251 -12.586 1.00 0.00 350 ASP A O 8
ATOM 9084 N N . MET A 1 41 ? 1.120 1.857 -12.258 1.00 0.00 351 MET A N 8
ATOM 9085 C CA . MET A 1 41 ? 0.875 0.402 -12.036 1.00 0.00 351 MET A CA 8
ATOM 9086 C C . MET A 1 41 ? 1.048 0.069 -10.552 1.00 0.00 351 MET A C 8
ATOM 9087 O O . MET A 1 41 ? 1.757 0.749 -9.829 1.00 0.00 351 MET A O 8
ATOM 9101 N N . ALA A 1 42 ? 0.408 -0.977 -10.093 1.00 0.00 352 ALA A N 8
ATOM 9102 C CA . ALA A 1 42 ? 0.541 -1.358 -8.660 1.00 0.00 352 ALA A CA 8
ATOM 9103 C C . ALA A 1 42 ? 1.432 -2.586 -8.539 1.00 0.00 352 ALA A C 8
ATOM 9104 O O . ALA A 1 42 ? 1.968 -3.071 -9.516 1.00 0.00 352 ALA A O 8
ATOM 9111 N N . PHE A 1 43 ? 1.600 -3.090 -7.345 1.00 0.00 353 PHE A N 8
ATOM 9112 C CA . PHE A 1 43 ? 2.467 -4.288 -7.162 1.00 0.00 353 PHE A CA 8
ATOM 9113 C C . PHE A 1 43 ? 1.643 -5.492 -6.698 1.00 0.00 353 PHE A C 8
ATOM 9114 O O . PHE A 1 43 ? 0.945 -5.446 -5.705 1.00 0.00 353 PHE A O 8
ATOM 9131 N N . HIS A 1 44 ? 1.740 -6.575 -7.421 1.00 0.00 354 HIS A N 8
ATOM 9132 C CA . HIS A 1 44 ? 0.992 -7.815 -7.061 1.00 0.00 354 HIS A CA 8
ATOM 9133 C C . HIS A 1 44 ? 1.594 -8.447 -5.805 1.00 0.00 354 HIS A C 8
ATOM 9134 O O . HIS A 1 44 ? 1.368 -9.607 -5.522 1.00 0.00 354 HIS A O 8
ATOM 9148 N N . ILE A 1 45 ? 2.366 -7.708 -5.059 1.00 0.00 355 ILE A N 8
ATOM 9149 C CA . ILE A 1 45 ? 2.989 -8.288 -3.831 1.00 0.00 355 ILE A CA 8
ATOM 9150 C C . ILE A 1 45 ? 1.961 -9.154 -3.105 1.00 0.00 355 ILE A C 8
ATOM 9151 O O . ILE A 1 45 ? 2.306 -10.077 -2.394 1.00 0.00 355 ILE A O 8
ATOM 9167 N N . TYR A 1 46 ? 0.704 -8.872 -3.282 1.00 0.00 356 TYR A N 8
ATOM 9168 C CA . TYR A 1 46 ? -0.339 -9.688 -2.605 1.00 0.00 356 TYR A CA 8
ATOM 9169 C C . TYR A 1 46 ? -0.801 -10.828 -3.518 1.00 0.00 356 TYR A C 8
ATOM 9170 O O . TYR A 1 46 ? -0.898 -11.966 -3.103 1.00 0.00 356 TYR A O 8
ATOM 9188 N N . CYS A 1 47 ? -1.103 -10.531 -4.751 1.00 0.00 357 CYS A N 8
ATOM 9189 C CA . CYS A 1 47 ? -1.577 -11.592 -5.681 1.00 0.00 357 CYS A CA 8
ATOM 9190 C C . CYS A 1 47 ? -0.433 -12.553 -5.997 1.00 0.00 357 CYS A C 8
ATOM 9191 O O . CYS A 1 47 ? -0.560 -13.755 -5.863 1.00 0.00 357 CYS A O 8
ATOM 9198 N N . LEU A 1 48 ? 0.683 -12.033 -6.415 1.00 0.00 358 LEU A N 8
ATOM 9199 C CA . LEU A 1 48 ? 1.843 -12.906 -6.741 1.00 0.00 358 LEU A CA 8
ATOM 9200 C C . LEU A 1 48 ? 2.401 -13.542 -5.467 1.00 0.00 358 LEU A C 8
ATOM 9201 O O . LEU A 1 48 ? 2.882 -14.658 -5.479 1.00 0.00 358 LEU A O 8
ATOM 9217 N N . ASP A 1 49 ? 2.353 -12.839 -4.373 1.00 0.00 359 ASP A N 8
ATOM 9218 C CA . ASP A 1 49 ? 2.895 -13.398 -3.104 1.00 0.00 359 ASP A CA 8
ATOM 9219 C C . ASP A 1 49 ? 4.358 -13.798 -3.312 1.00 0.00 359 ASP A C 8
ATOM 9220 O O . ASP A 1 49 ? 4.758 -14.905 -3.010 1.00 0.00 359 ASP A O 8
ATOM 9229 N N . PRO A 1 50 ? 5.151 -12.893 -3.822 1.00 0.00 360 PRO A N 8
ATOM 9230 C CA . PRO A 1 50 ? 6.604 -13.130 -4.078 1.00 0.00 360 PRO A CA 8
ATOM 9231 C C . PRO A 1 50 ? 7.407 -13.241 -2.779 1.00 0.00 360 PRO A C 8
ATOM 9232 O O . PRO A 1 50 ? 6.936 -12.873 -1.721 1.00 0.00 360 PRO A O 8
ATOM 9243 N N . PRO A 1 51 ? 8.616 -13.735 -2.856 1.00 0.00 361 PRO A N 8
ATOM 9244 C CA . PRO A 1 51 ? 9.493 -13.880 -1.665 1.00 0.00 361 PRO A CA 8
ATOM 9245 C C . PRO A 1 51 ? 9.460 -12.629 -0.782 1.00 0.00 361 PRO A C 8
ATOM 9246 O O . PRO A 1 51 ? 9.889 -12.647 0.355 1.00 0.00 361 PRO A O 8
ATOM 9257 N N . LEU A 1 52 ? 8.947 -11.543 -1.298 1.00 0.00 362 LEU A N 8
ATOM 9258 C CA . LEU A 1 52 ? 8.880 -10.296 -0.488 1.00 0.00 362 LEU A CA 8
ATOM 9259 C C . LEU A 1 52 ? 7.618 -10.332 0.379 1.00 0.00 362 LEU A C 8
ATOM 9260 O O . LEU A 1 52 ? 6.540 -10.632 -0.096 1.00 0.00 362 LEU A O 8
ATOM 9276 N N . SER A 1 53 ? 7.747 -10.031 1.642 1.00 0.00 363 SER A N 8
ATOM 9277 C CA . SER A 1 53 ? 6.559 -10.049 2.546 1.00 0.00 363 SER A CA 8
ATOM 9278 C C . SER A 1 53 ? 6.417 -8.689 3.232 1.00 0.00 363 SER A C 8
ATOM 9279 O O . SER A 1 53 ? 5.891 -8.589 4.322 1.00 0.00 363 SER A O 8
ATOM 9287 N N . SER A 1 54 ? 6.884 -7.642 2.609 1.00 0.00 364 SER A N 8
ATOM 9288 C CA . SER A 1 54 ? 6.775 -6.298 3.238 1.00 0.00 364 SER A CA 8
ATOM 9289 C C . SER A 1 54 ? 6.422 -5.262 2.174 1.00 0.00 364 SER A C 8
ATOM 9290 O O . SER A 1 54 ? 6.765 -5.404 1.017 1.00 0.00 364 SER A O 8
ATOM 9298 N N . VAL A 1 55 ? 5.743 -4.219 2.557 1.00 0.00 365 VAL A N 8
ATOM 9299 C CA . VAL A 1 55 ? 5.375 -3.172 1.568 1.00 0.00 365 VAL A CA 8
ATOM 9300 C C . VAL A 1 55 ? 6.598 -2.276 1.301 1.00 0.00 365 VAL A C 8
ATOM 9301 O O . VAL A 1 55 ? 7.055 -1.586 2.190 1.00 0.00 365 VAL A O 8
ATOM 9314 N N . PRO A 1 56 ? 7.134 -2.273 0.099 1.00 0.00 366 PRO A N 8
ATOM 9315 C CA . PRO A 1 56 ? 8.319 -1.431 -0.231 1.00 0.00 366 PRO A CA 8
ATOM 9316 C C . PRO A 1 56 ? 7.967 0.059 -0.315 1.00 0.00 366 PRO A C 8
ATOM 9317 O O . PRO A 1 56 ? 8.831 0.907 -0.415 1.00 0.00 366 PRO A O 8
ATOM 9328 N N . SER A 1 57 ? 6.703 0.381 -0.272 1.00 0.00 367 SER A N 8
ATOM 9329 C CA . SER A 1 57 ? 6.291 1.809 -0.347 1.00 0.00 367 SER A CA 8
ATOM 9330 C C . SER A 1 57 ? 6.859 2.567 0.854 1.00 0.00 367 SER A C 8
ATOM 9331 O O . SER A 1 57 ? 6.876 3.781 0.884 1.00 0.00 367 SER A O 8
ATOM 9339 N N . GLU A 1 58 ? 7.319 1.858 1.848 1.00 0.00 368 GLU A N 8
ATOM 9340 C CA . GLU A 1 58 ? 7.880 2.535 3.051 1.00 0.00 368 GLU A CA 8
ATOM 9341 C C . GLU A 1 58 ? 8.917 3.577 2.621 1.00 0.00 368 GLU A C 8
ATOM 9342 O O . GLU A 1 58 ? 9.053 4.614 3.239 1.00 0.00 368 GLU A O 8
ATOM 9354 N N . ASP A 1 59 ? 9.647 3.312 1.568 1.00 0.00 369 ASP A N 8
ATOM 9355 C CA . ASP A 1 59 ? 10.670 4.288 1.101 1.00 0.00 369 ASP A CA 8
ATOM 9356 C C . ASP A 1 59 ? 10.370 4.679 -0.345 1.00 0.00 369 ASP A C 8
ATOM 9357 O O . ASP A 1 59 ? 9.548 4.073 -1.005 1.00 0.00 369 ASP A O 8
ATOM 9366 N N . GLU A 1 60 ? 11.033 5.681 -0.846 1.00 0.00 370 GLU A N 8
ATOM 9367 C CA . GLU A 1 60 ? 10.788 6.104 -2.252 1.00 0.00 370 GLU A CA 8
ATOM 9368 C C . GLU A 1 60 ? 11.290 5.012 -3.196 1.00 0.00 370 GLU A C 8
ATOM 9369 O O . GLU A 1 60 ? 12.283 5.175 -3.877 1.00 0.00 370 GLU A O 8
ATOM 9381 N N . TRP A 1 61 ? 10.614 3.896 -3.237 1.00 0.00 371 TRP A N 8
ATOM 9382 C CA . TRP A 1 61 ? 11.058 2.792 -4.131 1.00 0.00 371 TRP A CA 8
ATOM 9383 C C . TRP A 1 61 ? 10.168 2.745 -5.377 1.00 0.00 371 TRP A C 8
ATOM 9384 O O . TRP A 1 61 ? 8.961 2.860 -5.295 1.00 0.00 371 TRP A O 8
ATOM 9405 N N . TYR A 1 62 ? 10.760 2.579 -6.529 1.00 0.00 372 TYR A N 8
ATOM 9406 C CA . TYR A 1 62 ? 9.962 2.522 -7.788 1.00 0.00 372 TYR A CA 8
ATOM 9407 C C . TYR A 1 62 ? 10.286 1.213 -8.516 1.00 0.00 372 TYR A C 8
ATOM 9408 O O . TYR A 1 62 ? 11.388 0.709 -8.428 1.00 0.00 372 TYR A O 8
ATOM 9426 N N . CYS A 1 63 ? 9.348 0.653 -9.234 1.00 0.00 373 CYS A N 8
ATOM 9427 C CA . CYS A 1 63 ? 9.645 -0.622 -9.949 1.00 0.00 373 CYS A CA 8
ATOM 9428 C C . CYS A 1 63 ? 10.999 -0.487 -10.653 1.00 0.00 373 CYS A C 8
ATOM 9429 O O . CYS A 1 63 ? 11.463 0.602 -10.917 1.00 0.00 373 CYS A O 8
ATOM 9436 N N . PRO A 1 64 ? 11.635 -1.586 -10.942 1.00 0.00 374 PRO A N 8
ATOM 9437 C CA . PRO A 1 64 ? 12.965 -1.587 -11.618 1.00 0.00 374 PRO A CA 8
ATOM 9438 C C . PRO A 1 64 ? 12.911 -0.997 -13.034 1.00 0.00 374 PRO A C 8
ATOM 9439 O O . PRO A 1 64 ? 13.919 -0.606 -13.588 1.00 0.00 374 PRO A O 8
ATOM 9450 N N . GLU A 1 65 ? 11.750 -0.945 -13.630 1.00 0.00 375 GLU A N 8
ATOM 9451 C CA . GLU A 1 65 ? 11.649 -0.396 -15.015 1.00 0.00 375 GLU A CA 8
ATOM 9452 C C . GLU A 1 65 ? 11.788 1.130 -15.009 1.00 0.00 375 GLU A C 8
ATOM 9453 O O . GLU A 1 65 ? 12.464 1.701 -15.843 1.00 0.00 375 GLU A O 8
ATOM 9465 N N . CYS A 1 66 ? 11.148 1.799 -14.090 1.00 0.00 376 CYS A N 8
ATOM 9466 C CA . CYS A 1 66 ? 11.242 3.288 -14.060 1.00 0.00 376 CYS A CA 8
ATOM 9467 C C . CYS A 1 66 ? 12.682 3.705 -13.775 1.00 0.00 376 CYS A C 8
ATOM 9468 O O . CYS A 1 66 ? 13.176 4.681 -14.305 1.00 0.00 376 CYS A O 8
ATOM 9475 N N . ARG A 1 67 ? 13.357 2.976 -12.936 1.00 0.00 377 ARG A N 8
ATOM 9476 C CA . ARG A 1 67 ? 14.764 3.327 -12.605 1.00 0.00 377 ARG A CA 8
ATOM 9477 C C . ARG A 1 67 ? 15.632 3.207 -13.858 1.00 0.00 377 ARG A C 8
ATOM 9478 O O . ARG A 1 67 ? 16.669 3.831 -13.968 1.00 0.00 377 ARG A O 8
ATOM 9499 N N . ASN A 1 68 ? 15.219 2.409 -14.805 1.00 0.00 378 ASN A N 8
ATOM 9500 C CA . ASN A 1 68 ? 16.018 2.249 -16.053 1.00 0.00 378 ASN A CA 8
ATOM 9501 C C . ASN A 1 68 ? 17.431 1.783 -15.698 1.00 0.00 378 ASN A C 8
ATOM 9502 O O . ASN A 1 68 ? 18.408 2.269 -16.232 1.00 0.00 378 ASN A O 8
ATOM 9513 N N . ASP A 1 69 ? 17.548 0.843 -14.800 1.00 0.00 379 ASP A N 8
ATOM 9514 C CA . ASP A 1 69 ? 18.899 0.347 -14.412 1.00 0.00 379 ASP A CA 8
ATOM 9515 C C . ASP A 1 69 ? 19.666 -0.079 -15.666 1.00 0.00 379 ASP A C 8
ATOM 9516 O O . ASP A 1 69 ? 20.482 0.700 -16.132 1.00 0.00 379 ASP A O 8
ATOM 9526 N N . ALA B 2 1 ? 7.124 7.498 -2.053 1.00 0.00 383 ALA B N 8
ATOM 9527 C CA . ALA B 2 1 ? 6.506 6.627 -3.094 1.00 0.00 383 ALA B CA 8
ATOM 9528 C C . ALA B 2 1 ? 4.984 6.764 -3.037 1.00 0.00 383 ALA B C 8
ATOM 9529 O O . ALA B 2 1 ? 4.407 6.949 -1.984 1.00 0.00 383 ALA B O 8
ATOM 9538 N N . ARG B 2 2 ? 4.329 6.670 -4.160 1.00 0.00 384 ARG B N 8
ATOM 9539 C CA . ARG B 2 2 ? 2.845 6.788 -4.167 1.00 0.00 384 ARG B CA 8
ATOM 9540 C C . ARG B 2 2 ? 2.241 5.548 -3.508 1.00 0.00 384 ARG B C 8
ATOM 9541 O O . ARG B 2 2 ? 2.628 4.434 -3.795 1.00 0.00 384 ARG B O 8
ATOM 9562 N N . THR B 2 3 ? 1.299 5.725 -2.620 1.00 0.00 385 THR B N 8
ATOM 9563 C CA . THR B 2 3 ? 0.687 4.544 -1.949 1.00 0.00 385 THR B CA 8
ATOM 9564 C C . THR B 2 3 ? -0.829 4.730 -1.843 1.00 0.00 385 THR B C 8
ATOM 9565 O O . THR B 2 3 ? -1.307 5.732 -1.350 1.00 0.00 385 THR B O 8
ATOM 9576 N N . LYS B 2 4 ? -1.590 3.764 -2.285 1.00 0.00 386 LYS B N 8
ATOM 9577 C CA . LYS B 2 4 ? -3.072 3.882 -2.187 1.00 0.00 386 LYS B CA 8
ATOM 9578 C C . LYS B 2 4 ? -3.551 3.251 -0.877 1.00 0.00 386 LYS B C 8
ATOM 9579 O O . LYS B 2 4 ? -4.711 3.333 -0.526 1.00 0.00 386 LYS B O 8
ATOM 9598 N N . GLN B 2 5 ? -2.668 2.621 -0.150 1.00 0.00 387 GLN B N 8
ATOM 9599 C CA . GLN B 2 5 ? -3.079 1.986 1.135 1.00 0.00 387 GLN B CA 8
ATOM 9600 C C . GLN B 2 5 ? -3.641 3.065 2.059 1.00 0.00 387 GLN B C 8
ATOM 9601 O O . GLN B 2 5 ? -4.556 2.835 2.825 1.00 0.00 387 GLN B O 8
ATOM 9615 N N . THR B 2 6 ? -3.085 4.243 1.994 1.00 0.00 388 THR B N 8
ATOM 9616 C CA . THR B 2 6 ? -3.558 5.351 2.867 1.00 0.00 388 THR B CA 8
ATOM 9617 C C . THR B 2 6 ? -4.944 5.818 2.412 1.00 0.00 388 THR B C 8
ATOM 9618 O O . THR B 2 6 ? -5.731 6.309 3.197 1.00 0.00 388 THR B O 8
ATOM 9629 N N . ALA B 2 7 ? -5.246 5.676 1.149 1.00 0.00 389 ALA B N 8
ATOM 9630 C CA . ALA B 2 7 ? -6.578 6.121 0.644 1.00 0.00 389 ALA B CA 8
ATOM 9631 C C . ALA B 2 7 ? -7.460 4.903 0.356 1.00 0.00 389 ALA B C 8
ATOM 9632 O O . ALA B 2 7 ? -6.983 3.860 -0.047 1.00 0.00 389 ALA B O 8
ATOM 9639 N N . ARG B 2 8 ? -8.745 5.034 0.556 1.00 0.00 390 ARG B N 8
ATOM 9640 C CA . ARG B 2 8 ? -9.671 3.895 0.292 1.00 0.00 390 ARG B CA 8
ATOM 9641 C C . ARG B 2 8 ? -10.748 4.341 -0.700 1.00 0.00 390 ARG B C 8
ATOM 9642 O O . ARG B 2 8 ? -11.123 5.497 -0.741 1.00 0.00 390 ARG B O 8
ATOM 9663 N N . LYS B 2 9 ? -11.244 3.435 -1.501 1.00 0.00 391 LYS B N 8
ATOM 9664 C CA . LYS B 2 9 ? -12.295 3.806 -2.496 1.00 0.00 391 LYS B CA 8
ATOM 9665 C C . LYS B 2 9 ? -13.506 2.886 -2.334 1.00 0.00 391 LYS B C 8
ATOM 9666 O O . LYS B 2 9 ? -14.149 2.866 -1.303 1.00 0.00 391 LYS B O 8
ATOM 9685 N N . SER B 2 10 ? -13.824 2.126 -3.346 1.00 0.00 392 SER B N 8
ATOM 9686 C CA . SER B 2 10 ? -14.996 1.211 -3.253 1.00 0.00 392 SER B CA 8
ATOM 9687 C C . SER B 2 10 ? -14.702 0.122 -2.222 1.00 0.00 392 SER B C 8
ATOM 9688 O O . SER B 2 10 ? -13.572 -0.080 -1.823 1.00 0.00 392 SER B O 8
ATOM 9696 N N . THR B 2 11 ? -15.708 -0.586 -1.784 1.00 0.00 393 THR B N 8
ATOM 9697 C CA . THR B 2 11 ? -15.473 -1.660 -0.781 1.00 0.00 393 THR B CA 8
ATOM 9698 C C . THR B 2 11 ? -14.271 -2.498 -1.220 1.00 0.00 393 THR B C 8
ATOM 9699 O O . THR B 2 11 ? -13.430 -2.861 -0.422 1.00 0.00 393 THR B O 8
ATOM 9710 N N . GLY B 2 12 ? -14.183 -2.801 -2.486 1.00 0.00 394 GLY B N 8
ATOM 9711 C CA . GLY B 2 12 ? -13.034 -3.609 -2.984 1.00 0.00 394 GLY B CA 8
ATOM 9712 C C . GLY B 2 12 ? -13.549 -4.712 -3.911 1.00 0.00 394 GLY B C 8
ATOM 9713 O O . GLY B 2 12 ? -14.615 -5.237 -3.639 1.00 0.00 394 GLY B O 8
ATOM 9721 N N . SER A 1 1 ? -6.256 15.508 -2.824 1.00 0.00 311 SER A N 9
ATOM 9722 C CA . SER A 1 1 ? -5.968 15.554 -4.286 1.00 0.00 311 SER A CA 9
ATOM 9723 C C . SER A 1 1 ? -5.126 14.340 -4.678 1.00 0.00 311 SER A C 9
ATOM 9724 O O . SER A 1 1 ? -5.522 13.533 -5.497 1.00 0.00 311 SER A O 9
ATOM 9734 N N . GLY A 1 2 ? -3.967 14.205 -4.100 1.00 0.00 312 GLY A N 9
ATOM 9735 C CA . GLY A 1 2 ? -3.092 13.045 -4.435 1.00 0.00 312 GLY A CA 9
ATOM 9736 C C . GLY A 1 2 ? -3.917 11.756 -4.443 1.00 0.00 312 GLY A C 9
ATOM 9737 O O . GLY A 1 2 ? -4.063 11.112 -5.463 1.00 0.00 312 GLY A O 9
ATOM 9741 N N . PRO A 1 3 ? -4.453 11.381 -3.310 1.00 0.00 313 PRO A N 9
ATOM 9742 C CA . PRO A 1 3 ? -5.279 10.143 -3.177 1.00 0.00 313 PRO A CA 9
ATOM 9743 C C . PRO A 1 3 ? -6.637 10.281 -3.865 1.00 0.00 313 PRO A C 9
ATOM 9744 O O . PRO A 1 3 ? -7.289 9.304 -4.180 1.00 0.00 313 PRO A O 9
ATOM 9755 N N . SER A 1 4 ? -7.074 11.489 -4.093 1.00 0.00 314 SER A N 9
ATOM 9756 C CA . SER A 1 4 ? -8.393 11.691 -4.750 1.00 0.00 314 SER A CA 9
ATOM 9757 C C . SER A 1 4 ? -8.374 11.051 -6.137 1.00 0.00 314 SER A C 9
ATOM 9758 O O . SER A 1 4 ? -7.375 11.072 -6.829 1.00 0.00 314 SER A O 9
ATOM 9766 N N . CYS A 1 5 ? -9.476 10.485 -6.544 1.00 0.00 315 CYS A N 9
ATOM 9767 C CA . CYS A 1 5 ? -9.539 9.841 -7.888 1.00 0.00 315 CYS A CA 9
ATOM 9768 C C . CYS A 1 5 ? -10.670 10.469 -8.698 1.00 0.00 315 CYS A C 9
ATOM 9769 O O . CYS A 1 5 ? -11.830 10.336 -8.363 1.00 0.00 315 CYS A O 9
ATOM 9776 N N . LYS A 1 6 ? -10.352 11.139 -9.770 1.00 0.00 316 LYS A N 9
ATOM 9777 C CA . LYS A 1 6 ? -11.427 11.752 -10.595 1.00 0.00 316 LYS A CA 9
ATOM 9778 C C . LYS A 1 6 ? -12.312 10.636 -11.145 1.00 0.00 316 LYS A C 9
ATOM 9779 O O . LYS A 1 6 ? -13.519 10.758 -11.218 1.00 0.00 316 LYS A O 9
ATOM 9798 N N . HIS A 1 7 ? -11.713 9.541 -11.529 1.00 0.00 317 HIS A N 9
ATOM 9799 C CA . HIS A 1 7 ? -12.502 8.403 -12.072 1.00 0.00 317 HIS A CA 9
ATOM 9800 C C . HIS A 1 7 ? -13.409 7.833 -10.974 1.00 0.00 317 HIS A C 9
ATOM 9801 O O . HIS A 1 7 ? -14.542 7.469 -11.222 1.00 0.00 317 HIS A O 9
ATOM 9816 N N . CYS A 1 8 ? -12.924 7.754 -9.761 1.00 0.00 318 CYS A N 9
ATOM 9817 C CA . CYS A 1 8 ? -13.765 7.208 -8.656 1.00 0.00 318 CYS A CA 9
ATOM 9818 C C . CYS A 1 8 ? -13.341 7.843 -7.322 1.00 0.00 318 CYS A C 9
ATOM 9819 O O . CYS A 1 8 ? -12.681 7.241 -6.501 1.00 0.00 318 CYS A O 9
ATOM 9826 N N . LYS A 1 9 ? -13.719 9.066 -7.097 1.00 0.00 319 LYS A N 9
ATOM 9827 C CA . LYS A 1 9 ? -13.335 9.737 -5.832 1.00 0.00 319 LYS A CA 9
ATOM 9828 C C . LYS A 1 9 ? -13.747 8.864 -4.644 1.00 0.00 319 LYS A C 9
ATOM 9829 O O . LYS A 1 9 ? -13.139 8.901 -3.595 1.00 0.00 319 LYS A O 9
ATOM 9848 N N . ASP A 1 10 ? -14.772 8.075 -4.811 1.00 0.00 320 ASP A N 9
ATOM 9849 C CA . ASP A 1 10 ? -15.231 7.188 -3.700 1.00 0.00 320 ASP A CA 9
ATOM 9850 C C . ASP A 1 10 ? -16.360 6.285 -4.206 1.00 0.00 320 ASP A C 9
ATOM 9851 O O . ASP A 1 10 ? -17.513 6.470 -3.866 1.00 0.00 320 ASP A O 9
ATOM 9860 N N . ASP A 1 11 ? -16.044 5.310 -5.014 1.00 0.00 321 ASP A N 9
ATOM 9861 C CA . ASP A 1 11 ? -17.104 4.403 -5.536 1.00 0.00 321 ASP A CA 9
ATOM 9862 C C . ASP A 1 11 ? -17.116 3.101 -4.733 1.00 0.00 321 ASP A C 9
ATOM 9863 O O . ASP A 1 11 ? -16.117 2.693 -4.175 1.00 0.00 321 ASP A O 9
ATOM 9872 N N . VAL A 1 12 ? -18.245 2.451 -4.664 1.00 0.00 322 VAL A N 9
ATOM 9873 C CA . VAL A 1 12 ? -18.335 1.181 -3.889 1.00 0.00 322 VAL A CA 9
ATOM 9874 C C . VAL A 1 12 ? -17.433 0.104 -4.500 1.00 0.00 322 VAL A C 9
ATOM 9875 O O . VAL A 1 12 ? -16.761 -0.620 -3.793 1.00 0.00 322 VAL A O 9
ATOM 9888 N N . ASN A 1 13 ? -17.420 -0.029 -5.799 1.00 0.00 323 ASN A N 9
ATOM 9889 C CA . ASN A 1 13 ? -16.568 -1.084 -6.414 1.00 0.00 323 ASN A CA 9
ATOM 9890 C C . ASN A 1 13 ? -16.030 -0.633 -7.777 1.00 0.00 323 ASN A C 9
ATOM 9891 O O . ASN A 1 13 ? -15.567 -1.440 -8.559 1.00 0.00 323 ASN A O 9
ATOM 9902 N N . ARG A 1 14 ? -16.067 0.636 -8.074 1.00 0.00 324 ARG A N 9
ATOM 9903 C CA . ARG A 1 14 ? -15.537 1.095 -9.390 1.00 0.00 324 ARG A CA 9
ATOM 9904 C C . ARG A 1 14 ? -14.093 1.563 -9.202 1.00 0.00 324 ARG A C 9
ATOM 9905 O O . ARG A 1 14 ? -13.713 2.633 -9.635 1.00 0.00 324 ARG A O 9
ATOM 9926 N N . LEU A 1 15 ? -13.291 0.766 -8.552 1.00 0.00 325 LEU A N 9
ATOM 9927 C CA . LEU A 1 15 ? -11.871 1.153 -8.322 1.00 0.00 325 LEU A CA 9
ATOM 9928 C C . LEU A 1 15 ? -11.088 1.028 -9.631 1.00 0.00 325 LEU A C 9
ATOM 9929 O O . LEU A 1 15 ? -11.233 0.071 -10.365 1.00 0.00 325 LEU A O 9
ATOM 9945 N N . CYS A 1 16 ? -10.262 1.996 -9.932 1.00 0.00 326 CYS A N 9
ATOM 9946 C CA . CYS A 1 16 ? -9.473 1.942 -11.193 1.00 0.00 326 CYS A CA 9
ATOM 9947 C C . CYS A 1 16 ? -8.037 1.530 -10.884 1.00 0.00 326 CYS A C 9
ATOM 9948 O O . CYS A 1 16 ? -7.464 1.933 -9.897 1.00 0.00 326 CYS A O 9
ATOM 9955 N N . ARG A 1 17 ? -7.453 0.727 -11.728 1.00 0.00 327 ARG A N 9
ATOM 9956 C CA . ARG A 1 17 ? -6.053 0.274 -11.492 1.00 0.00 327 ARG A CA 9
ATOM 9957 C C . ARG A 1 17 ? -5.149 1.486 -11.250 1.00 0.00 327 ARG A C 9
ATOM 9958 O O . ARG A 1 17 ? -4.159 1.400 -10.552 1.00 0.00 327 ARG A O 9
ATOM 9979 N N . VAL A 1 18 ? -5.478 2.615 -11.814 1.00 0.00 328 VAL A N 9
ATOM 9980 C CA . VAL A 1 18 ? -4.631 3.824 -11.605 1.00 0.00 328 VAL A CA 9
ATOM 9981 C C . VAL A 1 18 ? -4.652 4.187 -10.120 1.00 0.00 328 VAL A C 9
ATOM 9982 O O . VAL A 1 18 ? -3.724 4.770 -9.595 1.00 0.00 328 VAL A O 9
ATOM 9995 N N . CYS A 1 19 ? -5.714 3.844 -9.446 1.00 0.00 329 CYS A N 9
ATOM 9996 C CA . CYS A 1 19 ? -5.829 4.156 -7.996 1.00 0.00 329 CYS A CA 9
ATOM 9997 C C . CYS A 1 19 ? -6.035 2.855 -7.220 1.00 0.00 329 CYS A C 9
ATOM 9998 O O . CYS A 1 19 ? -6.049 2.838 -6.004 1.00 0.00 329 CYS A O 9
ATOM 10005 N N . ALA A 1 20 ? -6.216 1.768 -7.919 1.00 0.00 330 ALA A N 9
ATOM 10006 C CA . ALA A 1 20 ? -6.446 0.464 -7.235 1.00 0.00 330 ALA A CA 9
ATOM 10007 C C . ALA A 1 20 ? -5.171 -0.382 -7.273 1.00 0.00 330 ALA A C 9
ATOM 10008 O O . ALA A 1 20 ? -4.070 0.130 -7.227 1.00 0.00 330 ALA A O 9
ATOM 10015 N N . CYS A 1 21 ? -5.313 -1.679 -7.350 1.00 0.00 331 CYS A N 9
ATOM 10016 C CA . CYS A 1 21 ? -4.116 -2.563 -7.381 1.00 0.00 331 CYS A CA 9
ATOM 10017 C C . CYS A 1 21 ? -3.729 -2.860 -8.833 1.00 0.00 331 CYS A C 9
ATOM 10018 O O . CYS A 1 21 ? -4.403 -2.459 -9.761 1.00 0.00 331 CYS A O 9
ATOM 10025 N N . HIS A 1 22 ? -2.637 -3.547 -9.033 1.00 0.00 332 HIS A N 9
ATOM 10026 C CA . HIS A 1 22 ? -2.189 -3.859 -10.421 1.00 0.00 332 HIS A CA 9
ATOM 10027 C C . HIS A 1 22 ? -3.289 -4.598 -11.186 1.00 0.00 332 HIS A C 9
ATOM 10028 O O . HIS A 1 22 ? -3.537 -4.322 -12.343 1.00 0.00 332 HIS A O 9
ATOM 10043 N N . LEU A 1 23 ? -3.942 -5.546 -10.565 1.00 0.00 333 LEU A N 9
ATOM 10044 C CA . LEU A 1 23 ? -5.011 -6.304 -11.281 1.00 0.00 333 LEU A CA 9
ATOM 10045 C C . LEU A 1 23 ? -6.223 -6.509 -10.370 1.00 0.00 333 LEU A C 9
ATOM 10046 O O . LEU A 1 23 ? -7.266 -5.918 -10.561 1.00 0.00 333 LEU A O 9
ATOM 10062 N N . CYS A 1 24 ? -6.096 -7.362 -9.393 1.00 0.00 334 CYS A N 9
ATOM 10063 C CA . CYS A 1 24 ? -7.241 -7.634 -8.477 1.00 0.00 334 CYS A CA 9
ATOM 10064 C C . CYS A 1 24 ? -7.935 -6.321 -8.089 1.00 0.00 334 CYS A C 9
ATOM 10065 O O . CYS A 1 24 ? -9.112 -6.302 -7.790 1.00 0.00 334 CYS A O 9
ATOM 10072 N N . GLY A 1 25 ? -7.225 -5.226 -8.098 1.00 0.00 335 GLY A N 9
ATOM 10073 C CA . GLY A 1 25 ? -7.863 -3.923 -7.738 1.00 0.00 335 GLY A CA 9
ATOM 10074 C C . GLY A 1 25 ? -7.623 -3.622 -6.256 1.00 0.00 335 GLY A C 9
ATOM 10075 O O . GLY A 1 25 ? -8.026 -2.599 -5.742 1.00 0.00 335 GLY A O 9
ATOM 10079 N N . GLY A 1 26 ? -6.962 -4.505 -5.570 1.00 0.00 336 GLY A N 9
ATOM 10080 C CA . GLY A 1 26 ? -6.678 -4.280 -4.124 1.00 0.00 336 GLY A CA 9
ATOM 10081 C C . GLY A 1 26 ? -7.890 -4.679 -3.284 1.00 0.00 336 GLY A C 9
ATOM 10082 O O . GLY A 1 26 ? -7.880 -4.564 -2.076 1.00 0.00 336 GLY A O 9
ATOM 10086 N N . ARG A 1 27 ? -8.934 -5.151 -3.907 1.00 0.00 337 ARG A N 9
ATOM 10087 C CA . ARG A 1 27 ? -10.138 -5.554 -3.129 1.00 0.00 337 ARG A CA 9
ATOM 10088 C C . ARG A 1 27 ? -9.750 -6.636 -2.120 1.00 0.00 337 ARG A C 9
ATOM 10089 O O . ARG A 1 27 ? -10.302 -6.720 -1.040 1.00 0.00 337 ARG A O 9
ATOM 10110 N N . GLN A 1 28 ? -8.803 -7.466 -2.464 1.00 0.00 338 GLN A N 9
ATOM 10111 C CA . GLN A 1 28 ? -8.378 -8.545 -1.529 1.00 0.00 338 GLN A CA 9
ATOM 10112 C C . GLN A 1 28 ? -7.887 -7.926 -0.218 1.00 0.00 338 GLN A C 9
ATOM 10113 O O . GLN A 1 28 ? -8.118 -8.452 0.853 1.00 0.00 338 GLN A O 9
ATOM 10127 N N . ASP A 1 29 ? -7.209 -6.814 -0.293 1.00 0.00 339 ASP A N 9
ATOM 10128 C CA . ASP A 1 29 ? -6.703 -6.163 0.949 1.00 0.00 339 ASP A CA 9
ATOM 10129 C C . ASP A 1 29 ? -6.164 -4.770 0.615 1.00 0.00 339 ASP A C 9
ATOM 10130 O O . ASP A 1 29 ? -4.971 -4.561 0.527 1.00 0.00 339 ASP A O 9
ATOM 10139 N N . PRO A 1 30 ? -7.046 -3.827 0.431 1.00 0.00 340 PRO A N 9
ATOM 10140 C CA . PRO A 1 30 ? -6.670 -2.421 0.099 1.00 0.00 340 PRO A CA 9
ATOM 10141 C C . PRO A 1 30 ? -5.830 -1.769 1.203 1.00 0.00 340 PRO A C 9
ATOM 10142 O O . PRO A 1 30 ? -5.126 -0.805 0.976 1.00 0.00 340 PRO A O 9
ATOM 10153 N N . ASP A 1 31 ? -5.913 -2.283 2.399 1.00 0.00 341 ASP A N 9
ATOM 10154 C CA . ASP A 1 31 ? -5.141 -1.694 3.526 1.00 0.00 341 ASP A CA 9
ATOM 10155 C C . ASP A 1 31 ? -3.634 -1.820 3.275 1.00 0.00 341 ASP A C 9
ATOM 10156 O O . ASP A 1 31 ? -2.858 -1.004 3.731 1.00 0.00 341 ASP A O 9
ATOM 10165 N N . LYS A 1 32 ? -3.212 -2.837 2.568 1.00 0.00 342 LYS A N 9
ATOM 10166 C CA . LYS A 1 32 ? -1.750 -3.010 2.311 1.00 0.00 342 LYS A CA 9
ATOM 10167 C C . LYS A 1 32 ? -1.476 -3.075 0.806 1.00 0.00 342 LYS A C 9
ATOM 10168 O O . LYS A 1 32 ? -1.182 -4.121 0.263 1.00 0.00 342 LYS A O 9
ATOM 10187 N N . GLN A 1 33 ? -1.551 -1.956 0.136 1.00 0.00 343 GLN A N 9
ATOM 10188 C CA . GLN A 1 33 ? -1.278 -1.930 -1.329 1.00 0.00 343 GLN A CA 9
ATOM 10189 C C . GLN A 1 33 ? -0.020 -1.092 -1.582 1.00 0.00 343 GLN A C 9
ATOM 10190 O O . GLN A 1 33 ? 0.131 -0.013 -1.045 1.00 0.00 343 GLN A O 9
ATOM 10204 N N . LEU A 1 34 ? 0.890 -1.583 -2.381 1.00 0.00 344 LEU A N 9
ATOM 10205 C CA . LEU A 1 34 ? 2.140 -0.815 -2.646 1.00 0.00 344 LEU A CA 9
ATOM 10206 C C . LEU A 1 34 ? 2.074 -0.154 -4.026 1.00 0.00 344 LEU A C 9
ATOM 10207 O O . LEU A 1 34 ? 1.813 -0.801 -5.026 1.00 0.00 344 LEU A O 9
ATOM 10223 N N . MET A 1 35 ? 2.327 1.132 -4.081 1.00 0.00 345 MET A N 9
ATOM 10224 C CA . MET A 1 35 ? 2.302 1.858 -5.377 1.00 0.00 345 MET A CA 9
ATOM 10225 C C . MET A 1 35 ? 3.641 2.559 -5.609 1.00 0.00 345 MET A C 9
ATOM 10226 O O . MET A 1 35 ? 4.325 2.942 -4.681 1.00 0.00 345 MET A O 9
ATOM 10240 N N . CYS A 1 36 ? 4.013 2.740 -6.848 1.00 0.00 346 CYS A N 9
ATOM 10241 C CA . CYS A 1 36 ? 5.301 3.426 -7.153 1.00 0.00 346 CYS A CA 9
ATOM 10242 C C . CYS A 1 36 ? 5.033 4.925 -7.305 1.00 0.00 346 CYS A C 9
ATOM 10243 O O . CYS A 1 36 ? 4.154 5.337 -8.033 1.00 0.00 346 CYS A O 9
ATOM 10250 N N . ASP A 1 37 ? 5.765 5.748 -6.610 1.00 0.00 347 ASP A N 9
ATOM 10251 C CA . ASP A 1 37 ? 5.524 7.215 -6.710 1.00 0.00 347 ASP A CA 9
ATOM 10252 C C . ASP A 1 37 ? 5.603 7.660 -8.170 1.00 0.00 347 ASP A C 9
ATOM 10253 O O . ASP A 1 37 ? 4.815 8.463 -8.629 1.00 0.00 347 ASP A O 9
ATOM 10262 N N . GLU A 1 38 ? 6.556 7.157 -8.898 1.00 0.00 348 GLU A N 9
ATOM 10263 C CA . GLU A 1 38 ? 6.701 7.560 -10.325 1.00 0.00 348 GLU A CA 9
ATOM 10264 C C . GLU A 1 38 ? 5.587 6.944 -11.180 1.00 0.00 348 GLU A C 9
ATOM 10265 O O . GLU A 1 38 ? 5.140 7.538 -12.143 1.00 0.00 348 GLU A O 9
ATOM 10277 N N . CYS A 1 39 ? 5.143 5.758 -10.850 1.00 0.00 349 CYS A N 9
ATOM 10278 C CA . CYS A 1 39 ? 4.068 5.107 -11.663 1.00 0.00 349 CYS A CA 9
ATOM 10279 C C . CYS A 1 39 ? 2.852 4.807 -10.783 1.00 0.00 349 CYS A C 9
ATOM 10280 O O . CYS A 1 39 ? 2.974 4.317 -9.680 1.00 0.00 349 CYS A O 9
ATOM 10287 N N . ASP A 1 40 ? 1.674 5.089 -11.270 1.00 0.00 350 ASP A N 9
ATOM 10288 C CA . ASP A 1 40 ? 0.450 4.815 -10.466 1.00 0.00 350 ASP A CA 9
ATOM 10289 C C . ASP A 1 40 ? 0.151 3.318 -10.495 1.00 0.00 350 ASP A C 9
ATOM 10290 O O . ASP A 1 40 ? -0.951 2.883 -10.230 1.00 0.00 350 ASP A O 9
ATOM 10299 N N . MET A 1 41 ? 1.135 2.529 -10.815 1.00 0.00 351 MET A N 9
ATOM 10300 C CA . MET A 1 41 ? 0.932 1.055 -10.866 1.00 0.00 351 MET A CA 9
ATOM 10301 C C . MET A 1 41 ? 1.332 0.450 -9.519 1.00 0.00 351 MET A C 9
ATOM 10302 O O . MET A 1 41 ? 2.153 1.002 -8.807 1.00 0.00 351 MET A O 9
ATOM 10316 N N . ALA A 1 42 ? 0.755 -0.668 -9.155 1.00 0.00 352 ALA A N 9
ATOM 10317 C CA . ALA A 1 42 ? 1.105 -1.290 -7.843 1.00 0.00 352 ALA A CA 9
ATOM 10318 C C . ALA A 1 42 ? 1.756 -2.650 -8.052 1.00 0.00 352 ALA A C 9
ATOM 10319 O O . ALA A 1 42 ? 2.007 -3.071 -9.165 1.00 0.00 352 ALA A O 9
ATOM 10326 N N . PHE A 1 43 ? 2.041 -3.332 -6.976 1.00 0.00 353 PHE A N 9
ATOM 10327 C CA . PHE A 1 43 ? 2.692 -4.666 -7.085 1.00 0.00 353 PHE A CA 9
ATOM 10328 C C . PHE A 1 43 ? 1.814 -5.740 -6.439 1.00 0.00 353 PHE A C 9
ATOM 10329 O O . PHE A 1 43 ? 1.378 -5.606 -5.312 1.00 0.00 353 PHE A O 9
ATOM 10346 N N . HIS A 1 44 ? 1.559 -6.807 -7.144 1.00 0.00 354 HIS A N 9
ATOM 10347 C CA . HIS A 1 44 ? 0.718 -7.899 -6.578 1.00 0.00 354 HIS A CA 9
ATOM 10348 C C . HIS A 1 44 ? 1.482 -8.644 -5.485 1.00 0.00 354 HIS A C 9
ATOM 10349 O O . HIS A 1 44 ? 1.091 -9.720 -5.081 1.00 0.00 354 HIS A O 9
ATOM 10363 N N . ILE A 1 45 ? 2.568 -8.100 -5.009 1.00 0.00 355 ILE A N 9
ATOM 10364 C CA . ILE A 1 45 ? 3.337 -8.813 -3.950 1.00 0.00 355 ILE A CA 9
ATOM 10365 C C . ILE A 1 45 ? 2.353 -9.368 -2.917 1.00 0.00 355 ILE A C 9
ATOM 10366 O O . ILE A 1 45 ? 2.480 -10.485 -2.458 1.00 0.00 355 ILE A O 9
ATOM 10382 N N . TYR A 1 46 ? 1.367 -8.599 -2.563 1.00 0.00 356 TYR A N 9
ATOM 10383 C CA . TYR A 1 46 ? 0.360 -9.077 -1.578 1.00 0.00 356 TYR A CA 9
ATOM 10384 C C . TYR A 1 46 ? -0.559 -10.115 -2.226 1.00 0.00 356 TYR A C 9
ATOM 10385 O O . TYR A 1 46 ? -0.945 -11.090 -1.612 1.00 0.00 356 TYR A O 9
ATOM 10403 N N . CYS A 1 47 ? -0.930 -9.896 -3.457 1.00 0.00 357 CYS A N 9
ATOM 10404 C CA . CYS A 1 47 ? -1.845 -10.846 -4.148 1.00 0.00 357 CYS A CA 9
ATOM 10405 C C . CYS A 1 47 ? -1.076 -12.093 -4.592 1.00 0.00 357 CYS A C 9
ATOM 10406 O O . CYS A 1 47 ? -1.433 -13.207 -4.258 1.00 0.00 357 CYS A O 9
ATOM 10413 N N . LEU A 1 48 ? -0.030 -11.916 -5.345 1.00 0.00 358 LEU A N 9
ATOM 10414 C CA . LEU A 1 48 ? 0.764 -13.084 -5.819 1.00 0.00 358 LEU A CA 9
ATOM 10415 C C . LEU A 1 48 ? 1.486 -13.750 -4.648 1.00 0.00 358 LEU A C 9
ATOM 10416 O O . LEU A 1 48 ? 1.665 -14.952 -4.619 1.00 0.00 358 LEU A O 9
ATOM 10432 N N . ASP A 1 49 ? 1.920 -12.980 -3.695 1.00 0.00 359 ASP A N 9
ATOM 10433 C CA . ASP A 1 49 ? 2.652 -13.564 -2.539 1.00 0.00 359 ASP A CA 9
ATOM 10434 C C . ASP A 1 49 ? 3.945 -14.222 -3.038 1.00 0.00 359 ASP A C 9
ATOM 10435 O O . ASP A 1 49 ? 4.190 -15.388 -2.797 1.00 0.00 359 ASP A O 9
ATOM 10444 N N . PRO A 1 50 ? 4.768 -13.471 -3.726 1.00 0.00 360 PRO A N 9
ATOM 10445 C CA . PRO A 1 50 ? 6.067 -13.968 -4.269 1.00 0.00 360 PRO A CA 9
ATOM 10446 C C . PRO A 1 50 ? 7.138 -14.070 -3.181 1.00 0.00 360 PRO A C 9
ATOM 10447 O O . PRO A 1 50 ? 6.994 -13.514 -2.111 1.00 0.00 360 PRO A O 9
ATOM 10458 N N . PRO A 1 51 ? 8.213 -14.764 -3.450 1.00 0.00 361 PRO A N 9
ATOM 10459 C CA . PRO A 1 51 ? 9.322 -14.916 -2.473 1.00 0.00 361 PRO A CA 9
ATOM 10460 C C . PRO A 1 51 ? 9.651 -13.590 -1.782 1.00 0.00 361 PRO A C 9
ATOM 10461 O O . PRO A 1 51 ? 10.331 -13.554 -0.775 1.00 0.00 361 PRO A O 9
ATOM 10472 N N . LEU A 1 52 ? 9.164 -12.498 -2.313 1.00 0.00 362 LEU A N 9
ATOM 10473 C CA . LEU A 1 52 ? 9.439 -11.178 -1.682 1.00 0.00 362 LEU A CA 9
ATOM 10474 C C . LEU A 1 52 ? 8.378 -10.903 -0.614 1.00 0.00 362 LEU A C 9
ATOM 10475 O O . LEU A 1 52 ? 7.195 -11.041 -0.853 1.00 0.00 362 LEU A O 9
ATOM 10491 N N . SER A 1 53 ? 8.790 -10.515 0.560 1.00 0.00 363 SER A N 9
ATOM 10492 C CA . SER A 1 53 ? 7.806 -10.230 1.643 1.00 0.00 363 SER A CA 9
ATOM 10493 C C . SER A 1 53 ? 8.195 -8.933 2.352 1.00 0.00 363 SER A C 9
ATOM 10494 O O . SER A 1 53 ? 7.926 -8.754 3.524 1.00 0.00 363 SER A O 9
ATOM 10502 N N . SER A 1 54 ? 8.833 -8.031 1.653 1.00 0.00 364 SER A N 9
ATOM 10503 C CA . SER A 1 54 ? 9.248 -6.747 2.287 1.00 0.00 364 SER A CA 9
ATOM 10504 C C . SER A 1 54 ? 8.712 -5.570 1.474 1.00 0.00 364 SER A C 9
ATOM 10505 O O . SER A 1 54 ? 8.559 -5.649 0.272 1.00 0.00 364 SER A O 9
ATOM 10513 N N . VAL A 1 55 ? 8.430 -4.474 2.123 1.00 0.00 365 VAL A N 9
ATOM 10514 C CA . VAL A 1 55 ? 7.910 -3.288 1.391 1.00 0.00 365 VAL A CA 9
ATOM 10515 C C . VAL A 1 55 ? 9.068 -2.304 1.143 1.00 0.00 365 VAL A C 9
ATOM 10516 O O . VAL A 1 55 ? 9.653 -1.798 2.080 1.00 0.00 365 VAL A O 9
ATOM 10529 N N . PRO A 1 56 ? 9.411 -2.030 -0.098 1.00 0.00 366 PRO A N 9
ATOM 10530 C CA . PRO A 1 56 ? 10.523 -1.093 -0.422 1.00 0.00 366 PRO A CA 9
ATOM 10531 C C . PRO A 1 56 ? 10.135 0.370 -0.187 1.00 0.00 366 PRO A C 9
ATOM 10532 O O . PRO A 1 56 ? 10.916 1.274 -0.406 1.00 0.00 366 PRO A O 9
ATOM 10543 N N . SER A 1 57 ? 8.931 0.606 0.260 1.00 0.00 367 SER A N 9
ATOM 10544 C CA . SER A 1 57 ? 8.489 2.003 0.513 1.00 0.00 367 SER A CA 9
ATOM 10545 C C . SER A 1 57 ? 9.434 2.655 1.524 1.00 0.00 367 SER A C 9
ATOM 10546 O O . SER A 1 57 ? 9.400 3.850 1.741 1.00 0.00 367 SER A O 9
ATOM 10554 N N . GLU A 1 58 ? 10.277 1.876 2.146 1.00 0.00 368 GLU A N 9
ATOM 10555 C CA . GLU A 1 58 ? 11.224 2.447 3.143 1.00 0.00 368 GLU A CA 9
ATOM 10556 C C . GLU A 1 58 ? 12.058 3.547 2.483 1.00 0.00 368 GLU A C 9
ATOM 10557 O O . GLU A 1 58 ? 12.450 4.505 3.120 1.00 0.00 368 GLU A O 9
ATOM 10569 N N . ASP A 1 59 ? 12.328 3.423 1.210 1.00 0.00 369 ASP A N 9
ATOM 10570 C CA . ASP A 1 59 ? 13.129 4.464 0.514 1.00 0.00 369 ASP A CA 9
ATOM 10571 C C . ASP A 1 59 ? 12.476 4.779 -0.831 1.00 0.00 369 ASP A C 9
ATOM 10572 O O . ASP A 1 59 ? 11.586 4.081 -1.277 1.00 0.00 369 ASP A O 9
ATOM 10581 N N . GLU A 1 60 ? 12.905 5.821 -1.485 1.00 0.00 370 GLU A N 9
ATOM 10582 C CA . GLU A 1 60 ? 12.296 6.165 -2.798 1.00 0.00 370 GLU A CA 9
ATOM 10583 C C . GLU A 1 60 ? 12.640 5.073 -3.810 1.00 0.00 370 GLU A C 9
ATOM 10584 O O . GLU A 1 60 ? 13.648 5.136 -4.487 1.00 0.00 370 GLU A O 9
ATOM 10596 N N . TRP A 1 61 ? 11.808 4.069 -3.918 1.00 0.00 371 TRP A N 9
ATOM 10597 C CA . TRP A 1 61 ? 12.082 2.969 -4.885 1.00 0.00 371 TRP A CA 9
ATOM 10598 C C . TRP A 1 61 ? 11.044 3.009 -6.011 1.00 0.00 371 TRP A C 9
ATOM 10599 O O . TRP A 1 61 ? 9.870 3.218 -5.778 1.00 0.00 371 TRP A O 9
ATOM 10620 N N . TYR A 1 62 ? 11.474 2.826 -7.232 1.00 0.00 372 TYR A N 9
ATOM 10621 C CA . TYR A 1 62 ? 10.523 2.866 -8.383 1.00 0.00 372 TYR A CA 9
ATOM 10622 C C . TYR A 1 62 ? 10.618 1.549 -9.164 1.00 0.00 372 TYR A C 9
ATOM 10623 O O . TYR A 1 62 ? 11.662 0.930 -9.218 1.00 0.00 372 TYR A O 9
ATOM 10641 N N . CYS A 1 63 ? 9.542 1.106 -9.767 1.00 0.00 373 CYS A N 9
ATOM 10642 C CA . CYS A 1 63 ? 9.605 -0.176 -10.530 1.00 0.00 373 CYS A CA 9
ATOM 10643 C C . CYS A 1 63 ? 10.814 -0.146 -11.474 1.00 0.00 373 CYS A C 9
ATOM 10644 O O . CYS A 1 63 ? 11.503 0.848 -11.568 1.00 0.00 373 CYS A O 9
ATOM 10651 N N . PRO A 1 64 ? 11.079 -1.227 -12.164 1.00 0.00 374 PRO A N 9
ATOM 10652 C CA . PRO A 1 64 ? 12.233 -1.309 -13.110 1.00 0.00 374 PRO A CA 9
ATOM 10653 C C . PRO A 1 64 ? 12.089 -0.354 -14.303 1.00 0.00 374 PRO A C 9
ATOM 10654 O O . PRO A 1 64 ? 13.065 0.124 -14.847 1.00 0.00 374 PRO A O 9
ATOM 10665 N N . GLU A 1 65 ? 10.882 -0.088 -14.727 1.00 0.00 375 GLU A N 9
ATOM 10666 C CA . GLU A 1 65 ? 10.683 0.816 -15.898 1.00 0.00 375 GLU A CA 9
ATOM 10667 C C . GLU A 1 65 ? 11.025 2.262 -15.532 1.00 0.00 375 GLU A C 9
ATOM 10668 O O . GLU A 1 65 ? 11.599 2.989 -16.318 1.00 0.00 375 GLU A O 9
ATOM 10680 N N . CYS A 1 66 ? 10.672 2.691 -14.354 1.00 0.00 376 CYS A N 9
ATOM 10681 C CA . CYS A 1 66 ? 10.974 4.096 -13.957 1.00 0.00 376 CYS A CA 9
ATOM 10682 C C . CYS A 1 66 ? 12.489 4.292 -13.901 1.00 0.00 376 CYS A C 9
ATOM 10683 O O . CYS A 1 66 ? 13.003 5.348 -14.214 1.00 0.00 376 CYS A O 9
ATOM 10690 N N . ARG A 1 67 ? 13.205 3.281 -13.502 1.00 0.00 377 ARG A N 9
ATOM 10691 C CA . ARG A 1 67 ? 14.687 3.397 -13.419 1.00 0.00 377 ARG A CA 9
ATOM 10692 C C . ARG A 1 67 ? 15.261 3.631 -14.819 1.00 0.00 377 ARG A C 9
ATOM 10693 O O . ARG A 1 67 ? 16.336 4.174 -14.976 1.00 0.00 377 ARG A O 9
ATOM 10714 N N . ASN A 1 68 ? 14.550 3.220 -15.835 1.00 0.00 378 ASN A N 9
ATOM 10715 C CA . ASN A 1 68 ? 15.047 3.414 -17.228 1.00 0.00 378 ASN A CA 9
ATOM 10716 C C . ASN A 1 68 ? 16.425 2.765 -17.377 1.00 0.00 378 ASN A C 9
ATOM 10717 O O . ASN A 1 68 ? 17.333 3.337 -17.945 1.00 0.00 378 ASN A O 9
ATOM 10728 N N . ASP A 1 69 ? 16.588 1.573 -16.871 1.00 0.00 379 ASP A N 9
ATOM 10729 C CA . ASP A 1 69 ? 17.906 0.890 -16.985 1.00 0.00 379 ASP A CA 9
ATOM 10730 C C . ASP A 1 69 ? 19.019 1.855 -16.571 1.00 0.00 379 ASP A C 9
ATOM 10731 O O . ASP A 1 69 ? 19.354 1.873 -15.398 1.00 0.00 379 ASP A O 9
ATOM 10741 N N . ALA B 2 1 ? 9.490 6.035 -0.986 1.00 0.00 383 ALA B N 9
ATOM 10742 C CA . ALA B 2 1 ? 8.573 5.847 -2.146 1.00 0.00 383 ALA B CA 9
ATOM 10743 C C . ALA B 2 1 ? 7.192 6.404 -1.800 1.00 0.00 383 ALA B C 9
ATOM 10744 O O . ALA B 2 1 ? 7.048 7.228 -0.918 1.00 0.00 383 ALA B O 9
ATOM 10753 N N . ARG B 2 2 ? 6.177 5.956 -2.488 1.00 0.00 384 ARG B N 9
ATOM 10754 C CA . ARG B 2 2 ? 4.800 6.449 -2.207 1.00 0.00 384 ARG B CA 9
ATOM 10755 C C . ARG B 2 2 ? 3.896 5.257 -1.893 1.00 0.00 384 ARG B C 9
ATOM 10756 O O . ARG B 2 2 ? 3.977 4.224 -2.528 1.00 0.00 384 ARG B O 9
ATOM 10777 N N . THR B 2 3 ? 3.039 5.390 -0.915 1.00 0.00 385 THR B N 9
ATOM 10778 C CA . THR B 2 3 ? 2.132 4.263 -0.553 1.00 0.00 385 THR B CA 9
ATOM 10779 C C . THR B 2 3 ? 0.677 4.703 -0.718 1.00 0.00 385 THR B C 9
ATOM 10780 O O . THR B 2 3 ? 0.298 5.792 -0.336 1.00 0.00 385 THR B O 9
ATOM 10791 N N . LYS B 2 4 ? -0.140 3.858 -1.284 1.00 0.00 386 LYS B N 9
ATOM 10792 C CA . LYS B 2 4 ? -1.575 4.210 -1.479 1.00 0.00 386 LYS B CA 9
ATOM 10793 C C . LYS B 2 4 ? -2.442 3.078 -0.924 1.00 0.00 386 LYS B C 9
ATOM 10794 O O . LYS B 2 4 ? -2.353 1.950 -1.362 1.00 0.00 386 LYS B O 9
ATOM 10813 N N . GLN B 2 5 ? -3.281 3.364 0.033 1.00 0.00 387 GLN B N 9
ATOM 10814 C CA . GLN B 2 5 ? -4.148 2.293 0.601 1.00 0.00 387 GLN B CA 9
ATOM 10815 C C . GLN B 2 5 ? -5.397 2.144 -0.264 1.00 0.00 387 GLN B C 9
ATOM 10816 O O . GLN B 2 5 ? -6.267 1.341 0.010 1.00 0.00 387 GLN B O 9
ATOM 10830 N N . THR B 2 6 ? -5.487 2.913 -1.313 1.00 0.00 388 THR B N 9
ATOM 10831 C CA . THR B 2 6 ? -6.672 2.829 -2.212 1.00 0.00 388 THR B CA 9
ATOM 10832 C C . THR B 2 6 ? -7.955 2.845 -1.376 1.00 0.00 388 THR B C 9
ATOM 10833 O O . THR B 2 6 ? -7.919 2.925 -0.165 1.00 0.00 388 THR B O 9
ATOM 10844 N N . ALA B 2 7 ? -9.091 2.780 -2.015 1.00 0.00 389 ALA B N 9
ATOM 10845 C CA . ALA B 2 7 ? -10.375 2.799 -1.258 1.00 0.00 389 ALA B CA 9
ATOM 10846 C C . ALA B 2 7 ? -10.519 1.507 -0.451 1.00 0.00 389 ALA B C 9
ATOM 10847 O O . ALA B 2 7 ? -10.150 0.439 -0.899 1.00 0.00 389 ALA B O 9
ATOM 10854 N N . ARG B 2 8 ? -11.060 1.595 0.733 1.00 0.00 390 ARG B N 9
ATOM 10855 C CA . ARG B 2 8 ? -11.237 0.373 1.567 1.00 0.00 390 ARG B CA 9
ATOM 10856 C C . ARG B 2 8 ? -12.688 -0.101 1.469 1.00 0.00 390 ARG B C 9
ATOM 10857 O O . ARG B 2 8 ? -13.092 -1.043 2.120 1.00 0.00 390 ARG B O 9
ATOM 10878 N N . LYS B 2 9 ? -13.476 0.552 0.658 1.00 0.00 391 LYS B N 9
ATOM 10879 C CA . LYS B 2 9 ? -14.903 0.150 0.513 1.00 0.00 391 LYS B CA 9
ATOM 10880 C C . LYS B 2 9 ? -14.985 -1.309 0.061 1.00 0.00 391 LYS B C 9
ATOM 10881 O O . LYS B 2 9 ? -15.924 -2.013 0.374 1.00 0.00 391 LYS B O 9
ATOM 10900 N N . SER B 2 10 ? -14.011 -1.771 -0.673 1.00 0.00 392 SER B N 9
ATOM 10901 C CA . SER B 2 10 ? -14.041 -3.185 -1.141 1.00 0.00 392 SER B CA 9
ATOM 10902 C C . SER B 2 10 ? -14.148 -4.104 0.074 1.00 0.00 392 SER B C 9
ATOM 10903 O O . SER B 2 10 ? -14.834 -5.107 0.048 1.00 0.00 392 SER B O 9
ATOM 10911 N N . THR B 2 11 ? -13.497 -3.755 1.149 1.00 0.00 393 THR B N 9
ATOM 10912 C CA . THR B 2 11 ? -13.588 -4.595 2.374 1.00 0.00 393 THR B CA 9
ATOM 10913 C C . THR B 2 11 ? -14.938 -4.324 3.030 1.00 0.00 393 THR B C 9
ATOM 10914 O O . THR B 2 11 ? -15.408 -5.077 3.859 1.00 0.00 393 THR B O 9
ATOM 10925 N N . GLY B 2 12 ? -15.562 -3.241 2.653 1.00 0.00 394 GLY B N 9
ATOM 10926 C CA . GLY B 2 12 ? -16.884 -2.891 3.234 1.00 0.00 394 GLY B CA 9
ATOM 10927 C C . GLY B 2 12 ? -16.845 -3.076 4.752 1.00 0.00 394 GLY B C 9
ATOM 10928 O O . GLY B 2 12 ? -17.799 -3.614 5.289 1.00 0.00 394 GLY B O 9
ATOM 10936 N N . SER A 1 1 ? -7.385 10.766 1.817 1.00 0.00 311 SER A N 10
ATOM 10937 C CA . SER A 1 1 ? -8.387 10.244 0.846 1.00 0.00 311 SER A CA 10
ATOM 10938 C C . SER A 1 1 ? -7.963 10.618 -0.575 1.00 0.00 311 SER A C 10
ATOM 10939 O O . SER A 1 1 ? -6.867 11.092 -0.801 1.00 0.00 311 SER A O 10
ATOM 10949 N N . GLY A 1 2 ? -8.824 10.407 -1.536 1.00 0.00 312 GLY A N 10
ATOM 10950 C CA . GLY A 1 2 ? -8.476 10.747 -2.947 1.00 0.00 312 GLY A CA 10
ATOM 10951 C C . GLY A 1 2 ? -9.553 11.664 -3.529 1.00 0.00 312 GLY A C 10
ATOM 10952 O O . GLY A 1 2 ? -10.639 11.775 -2.996 1.00 0.00 312 GLY A O 10
ATOM 10956 N N . PRO A 1 3 ? -9.250 12.316 -4.619 1.00 0.00 313 PRO A N 10
ATOM 10957 C CA . PRO A 1 3 ? -10.201 13.245 -5.298 1.00 0.00 313 PRO A CA 10
ATOM 10958 C C . PRO A 1 3 ? -11.315 12.497 -6.035 1.00 0.00 313 PRO A C 10
ATOM 10959 O O . PRO A 1 3 ? -11.572 11.337 -5.782 1.00 0.00 313 PRO A O 10
ATOM 10970 N N . SER A 1 4 ? -11.976 13.154 -6.947 1.00 0.00 314 SER A N 10
ATOM 10971 C CA . SER A 1 4 ? -13.071 12.486 -7.704 1.00 0.00 314 SER A CA 10
ATOM 10972 C C . SER A 1 4 ? -12.469 11.584 -8.783 1.00 0.00 314 SER A C 10
ATOM 10973 O O . SER A 1 4 ? -11.450 11.896 -9.366 1.00 0.00 314 SER A O 10
ATOM 10981 N N . CYS A 1 5 ? -13.093 10.469 -9.052 1.00 0.00 315 CYS A N 10
ATOM 10982 C CA . CYS A 1 5 ? -12.561 9.544 -10.093 1.00 0.00 315 CYS A CA 10
ATOM 10983 C C . CYS A 1 5 ? -13.492 9.548 -11.306 1.00 0.00 315 CYS A C 10
ATOM 10984 O O . CYS A 1 5 ? -14.609 10.022 -11.242 1.00 0.00 315 CYS A O 10
ATOM 10991 N N . LYS A 1 6 ? -13.042 9.022 -12.412 1.00 0.00 316 LYS A N 10
ATOM 10992 C CA . LYS A 1 6 ? -13.899 8.997 -13.630 1.00 0.00 316 LYS A CA 10
ATOM 10993 C C . LYS A 1 6 ? -14.703 7.693 -13.685 1.00 0.00 316 LYS A C 10
ATOM 10994 O O . LYS A 1 6 ? -15.767 7.581 -13.108 1.00 0.00 316 LYS A O 10
ATOM 11013 N N . HIS A 1 7 ? -14.206 6.710 -14.387 1.00 0.00 317 HIS A N 10
ATOM 11014 C CA . HIS A 1 7 ? -14.936 5.415 -14.498 1.00 0.00 317 HIS A CA 10
ATOM 11015 C C . HIS A 1 7 ? -15.073 4.763 -13.121 1.00 0.00 317 HIS A C 10
ATOM 11016 O O . HIS A 1 7 ? -16.126 4.280 -12.758 1.00 0.00 317 HIS A O 10
ATOM 11031 N N . CYS A 1 8 ? -14.018 4.739 -12.353 1.00 0.00 318 CYS A N 10
ATOM 11032 C CA . CYS A 1 8 ? -14.104 4.108 -11.008 1.00 0.00 318 CYS A CA 10
ATOM 11033 C C . CYS A 1 8 ? -14.732 5.092 -10.023 1.00 0.00 318 CYS A C 10
ATOM 11034 O O . CYS A 1 8 ? -14.066 5.933 -9.457 1.00 0.00 318 CYS A O 10
ATOM 11041 N N . LYS A 1 9 ? -16.012 4.992 -9.811 1.00 0.00 319 LYS A N 10
ATOM 11042 C CA . LYS A 1 9 ? -16.685 5.920 -8.866 1.00 0.00 319 LYS A CA 10
ATOM 11043 C C . LYS A 1 9 ? -15.954 5.879 -7.522 1.00 0.00 319 LYS A C 10
ATOM 11044 O O . LYS A 1 9 ? -15.968 6.832 -6.769 1.00 0.00 319 LYS A O 10
ATOM 11063 N N . ASP A 1 10 ? -15.310 4.784 -7.221 1.00 0.00 320 ASP A N 10
ATOM 11064 C CA . ASP A 1 10 ? -14.567 4.678 -5.933 1.00 0.00 320 ASP A CA 10
ATOM 11065 C C . ASP A 1 10 ? -15.548 4.742 -4.763 1.00 0.00 320 ASP A C 10
ATOM 11066 O O . ASP A 1 10 ? -15.320 5.429 -3.787 1.00 0.00 320 ASP A O 10
ATOM 11075 N N . ASP A 1 11 ? -16.635 4.027 -4.846 1.00 0.00 321 ASP A N 10
ATOM 11076 C CA . ASP A 1 11 ? -17.620 4.046 -3.730 1.00 0.00 321 ASP A CA 10
ATOM 11077 C C . ASP A 1 11 ? -16.963 3.456 -2.481 1.00 0.00 321 ASP A C 10
ATOM 11078 O O . ASP A 1 11 ? -16.047 2.663 -2.567 1.00 0.00 321 ASP A O 10
ATOM 11087 N N . VAL A 1 12 ? -17.423 3.831 -1.320 1.00 0.00 322 VAL A N 10
ATOM 11088 C CA . VAL A 1 12 ? -16.821 3.283 -0.074 1.00 0.00 322 VAL A CA 10
ATOM 11089 C C . VAL A 1 12 ? -17.008 1.771 -0.072 1.00 0.00 322 VAL A C 10
ATOM 11090 O O . VAL A 1 12 ? -16.179 1.027 0.413 1.00 0.00 322 VAL A O 10
ATOM 11103 N N . ASN A 1 13 ? -18.100 1.319 -0.615 1.00 0.00 323 ASN A N 10
ATOM 11104 C CA . ASN A 1 13 ? -18.367 -0.141 -0.657 1.00 0.00 323 ASN A CA 10
ATOM 11105 C C . ASN A 1 13 ? -17.638 -0.764 -1.851 1.00 0.00 323 ASN A C 10
ATOM 11106 O O . ASN A 1 13 ? -17.728 -1.951 -2.091 1.00 0.00 323 ASN A O 10
ATOM 11117 N N . ARG A 1 14 ? -16.915 0.027 -2.602 1.00 0.00 324 ARG A N 10
ATOM 11118 C CA . ARG A 1 14 ? -16.179 -0.523 -3.779 1.00 0.00 324 ARG A CA 10
ATOM 11119 C C . ARG A 1 14 ? -14.729 -0.035 -3.756 1.00 0.00 324 ARG A C 10
ATOM 11120 O O . ARG A 1 14 ? -14.434 1.042 -3.276 1.00 0.00 324 ARG A O 10
ATOM 11141 N N . LEU A 1 15 ? -13.824 -0.817 -4.276 1.00 0.00 325 LEU A N 10
ATOM 11142 C CA . LEU A 1 15 ? -12.393 -0.398 -4.291 1.00 0.00 325 LEU A CA 10
ATOM 11143 C C . LEU A 1 15 ? -12.026 0.099 -5.692 1.00 0.00 325 LEU A C 10
ATOM 11144 O O . LEU A 1 15 ? -12.434 -0.465 -6.688 1.00 0.00 325 LEU A O 10
ATOM 11160 N N . CYS A 1 16 ? -11.258 1.151 -5.777 1.00 0.00 326 CYS A N 10
ATOM 11161 C CA . CYS A 1 16 ? -10.865 1.682 -7.113 1.00 0.00 326 CYS A CA 10
ATOM 11162 C C . CYS A 1 16 ? -9.948 0.679 -7.810 1.00 0.00 326 CYS A C 10
ATOM 11163 O O . CYS A 1 16 ? -8.741 0.781 -7.740 1.00 0.00 326 CYS A O 10
ATOM 11170 N N . ARG A 1 17 ? -10.501 -0.282 -8.492 1.00 0.00 327 ARG A N 10
ATOM 11171 C CA . ARG A 1 17 ? -9.640 -1.273 -9.192 1.00 0.00 327 ARG A CA 10
ATOM 11172 C C . ARG A 1 17 ? -8.664 -0.527 -10.103 1.00 0.00 327 ARG A C 10
ATOM 11173 O O . ARG A 1 17 ? -7.548 -0.952 -10.316 1.00 0.00 327 ARG A O 10
ATOM 11194 N N . VAL A 1 18 ? -9.081 0.586 -10.640 1.00 0.00 328 VAL A N 10
ATOM 11195 C CA . VAL A 1 18 ? -8.184 1.368 -11.537 1.00 0.00 328 VAL A CA 10
ATOM 11196 C C . VAL A 1 18 ? -7.099 2.065 -10.719 1.00 0.00 328 VAL A C 10
ATOM 11197 O O . VAL A 1 18 ? -5.932 2.027 -11.057 1.00 0.00 328 VAL A O 10
ATOM 11210 N N . CYS A 1 19 ? -7.473 2.714 -9.654 1.00 0.00 329 CYS A N 10
ATOM 11211 C CA . CYS A 1 19 ? -6.463 3.426 -8.824 1.00 0.00 329 CYS A CA 10
ATOM 11212 C C . CYS A 1 19 ? -6.004 2.527 -7.674 1.00 0.00 329 CYS A C 10
ATOM 11213 O O . CYS A 1 19 ? -5.277 2.955 -6.798 1.00 0.00 329 CYS A O 10
ATOM 11220 N N . ALA A 1 20 ? -6.413 1.283 -7.674 1.00 0.00 330 ALA A N 10
ATOM 11221 C CA . ALA A 1 20 ? -5.988 0.354 -6.582 1.00 0.00 330 ALA A CA 10
ATOM 11222 C C . ALA A 1 20 ? -5.055 -0.716 -7.160 1.00 0.00 330 ALA A C 10
ATOM 11223 O O . ALA A 1 20 ? -3.861 -0.513 -7.267 1.00 0.00 330 ALA A O 10
ATOM 11230 N N . CYS A 1 21 ? -5.580 -1.851 -7.539 1.00 0.00 331 CYS A N 10
ATOM 11231 C CA . CYS A 1 21 ? -4.712 -2.918 -8.111 1.00 0.00 331 CYS A CA 10
ATOM 11232 C C . CYS A 1 21 ? -4.824 -2.890 -9.636 1.00 0.00 331 CYS A C 10
ATOM 11233 O O . CYS A 1 21 ? -5.586 -2.130 -10.197 1.00 0.00 331 CYS A O 10
ATOM 11240 N N . HIS A 1 22 ? -4.072 -3.709 -10.316 1.00 0.00 332 HIS A N 10
ATOM 11241 C CA . HIS A 1 22 ? -4.145 -3.718 -11.802 1.00 0.00 332 HIS A CA 10
ATOM 11242 C C . HIS A 1 22 ? -5.595 -3.962 -12.235 1.00 0.00 332 HIS A C 10
ATOM 11243 O O . HIS A 1 22 ? -6.076 -3.374 -13.182 1.00 0.00 332 HIS A O 10
ATOM 11258 N N . LEU A 1 23 ? -6.298 -4.816 -11.538 1.00 0.00 333 LEU A N 10
ATOM 11259 C CA . LEU A 1 23 ? -7.722 -5.084 -11.901 1.00 0.00 333 LEU A CA 10
ATOM 11260 C C . LEU A 1 23 ? -8.330 -6.076 -10.907 1.00 0.00 333 LEU A C 10
ATOM 11261 O O . LEU A 1 23 ? -9.524 -6.089 -10.681 1.00 0.00 333 LEU A O 10
ATOM 11277 N N . CYS A 1 24 ? -7.521 -6.911 -10.317 1.00 0.00 334 CYS A N 10
ATOM 11278 C CA . CYS A 1 24 ? -8.052 -7.908 -9.345 1.00 0.00 334 CYS A CA 10
ATOM 11279 C C . CYS A 1 24 ? -8.789 -7.193 -8.209 1.00 0.00 334 CYS A C 10
ATOM 11280 O O . CYS A 1 24 ? -9.753 -7.699 -7.670 1.00 0.00 334 CYS A O 10
ATOM 11287 N N . GLY A 1 25 ? -8.346 -6.024 -7.836 1.00 0.00 335 GLY A N 10
ATOM 11288 C CA . GLY A 1 25 ? -9.028 -5.294 -6.729 1.00 0.00 335 GLY A CA 10
ATOM 11289 C C . GLY A 1 25 ? -8.569 -5.864 -5.385 1.00 0.00 335 GLY A C 10
ATOM 11290 O O . GLY A 1 25 ? -9.265 -6.637 -4.758 1.00 0.00 335 GLY A O 10
ATOM 11294 N N . GLY A 1 26 ? -7.396 -5.497 -4.947 1.00 0.00 336 GLY A N 10
ATOM 11295 C CA . GLY A 1 26 ? -6.879 -6.019 -3.647 1.00 0.00 336 GLY A CA 10
ATOM 11296 C C . GLY A 1 26 ? -7.729 -5.485 -2.490 1.00 0.00 336 GLY A C 10
ATOM 11297 O O . GLY A 1 26 ? -7.231 -5.215 -1.415 1.00 0.00 336 GLY A O 10
ATOM 11301 N N . ARG A 1 27 ? -9.007 -5.335 -2.699 1.00 0.00 337 ARG A N 10
ATOM 11302 C CA . ARG A 1 27 ? -9.891 -4.824 -1.614 1.00 0.00 337 ARG A CA 10
ATOM 11303 C C . ARG A 1 27 ? -9.678 -5.654 -0.346 1.00 0.00 337 ARG A C 10
ATOM 11304 O O . ARG A 1 27 ? -9.803 -5.163 0.758 1.00 0.00 337 ARG A O 10
ATOM 11325 N N . GLN A 1 28 ? -9.374 -6.912 -0.496 1.00 0.00 338 GLN A N 10
ATOM 11326 C CA . GLN A 1 28 ? -9.168 -7.782 0.697 1.00 0.00 338 GLN A CA 10
ATOM 11327 C C . GLN A 1 28 ? -8.094 -7.180 1.606 1.00 0.00 338 GLN A C 10
ATOM 11328 O O . GLN A 1 28 ? -8.191 -7.238 2.815 1.00 0.00 338 GLN A O 10
ATOM 11342 N N . ASP A 1 29 ? -7.070 -6.604 1.038 1.00 0.00 339 ASP A N 10
ATOM 11343 C CA . ASP A 1 29 ? -5.996 -6.005 1.881 1.00 0.00 339 ASP A CA 10
ATOM 11344 C C . ASP A 1 29 ? -5.067 -5.154 1.009 1.00 0.00 339 ASP A C 10
ATOM 11345 O O . ASP A 1 29 ? -3.930 -5.509 0.771 1.00 0.00 339 ASP A O 10
ATOM 11354 N N . PRO A 1 30 ? -5.554 -4.039 0.540 1.00 0.00 340 PRO A N 10
ATOM 11355 C CA . PRO A 1 30 ? -4.765 -3.111 -0.323 1.00 0.00 340 PRO A CA 10
ATOM 11356 C C . PRO A 1 30 ? -3.537 -2.549 0.403 1.00 0.00 340 PRO A C 10
ATOM 11357 O O . PRO A 1 30 ? -2.555 -2.181 -0.209 1.00 0.00 340 PRO A O 10
ATOM 11368 N N . ASP A 1 31 ? -3.587 -2.479 1.702 1.00 0.00 341 ASP A N 10
ATOM 11369 C CA . ASP A 1 31 ? -2.433 -1.935 2.470 1.00 0.00 341 ASP A CA 10
ATOM 11370 C C . ASP A 1 31 ? -1.199 -2.807 2.235 1.00 0.00 341 ASP A C 10
ATOM 11371 O O . ASP A 1 31 ? -0.077 -2.352 2.337 1.00 0.00 341 ASP A O 10
ATOM 11380 N N . LYS A 1 32 ? -1.395 -4.057 1.935 1.00 0.00 342 LYS A N 10
ATOM 11381 C CA . LYS A 1 32 ? -0.235 -4.962 1.708 1.00 0.00 342 LYS A CA 10
ATOM 11382 C C . LYS A 1 32 ? 0.285 -4.805 0.275 1.00 0.00 342 LYS A C 10
ATOM 11383 O O . LYS A 1 32 ? 1.225 -5.462 -0.124 1.00 0.00 342 LYS A O 10
ATOM 11402 N N . GLN A 1 33 ? -0.312 -3.937 -0.498 1.00 0.00 343 GLN A N 10
ATOM 11403 C CA . GLN A 1 33 ? 0.156 -3.740 -1.900 1.00 0.00 343 GLN A CA 10
ATOM 11404 C C . GLN A 1 33 ? 0.934 -2.423 -1.997 1.00 0.00 343 GLN A C 10
ATOM 11405 O O . GLN A 1 33 ? 0.650 -1.470 -1.300 1.00 0.00 343 GLN A O 10
ATOM 11419 N N . LEU A 1 34 ? 1.926 -2.372 -2.849 1.00 0.00 344 LEU A N 10
ATOM 11420 C CA . LEU A 1 34 ? 2.742 -1.130 -2.985 1.00 0.00 344 LEU A CA 10
ATOM 11421 C C . LEU A 1 34 ? 2.505 -0.485 -4.353 1.00 0.00 344 LEU A C 10
ATOM 11422 O O . LEU A 1 34 ? 2.275 -1.162 -5.343 1.00 0.00 344 LEU A O 10
ATOM 11438 N N . MET A 1 35 ? 2.578 0.821 -4.411 1.00 0.00 345 MET A N 10
ATOM 11439 C CA . MET A 1 35 ? 2.378 1.538 -5.703 1.00 0.00 345 MET A CA 10
ATOM 11440 C C . MET A 1 35 ? 3.635 2.349 -6.030 1.00 0.00 345 MET A C 10
ATOM 11441 O O . MET A 1 35 ? 4.244 2.941 -5.161 1.00 0.00 345 MET A O 10
ATOM 11455 N N . CYS A 1 36 ? 4.030 2.387 -7.276 1.00 0.00 346 CYS A N 10
ATOM 11456 C CA . CYS A 1 36 ? 5.250 3.171 -7.639 1.00 0.00 346 CYS A CA 10
ATOM 11457 C C . CYS A 1 36 ? 4.833 4.602 -7.991 1.00 0.00 346 CYS A C 10
ATOM 11458 O O . CYS A 1 36 ? 3.999 4.824 -8.841 1.00 0.00 346 CYS A O 10
ATOM 11465 N N . ASP A 1 37 ? 5.388 5.574 -7.321 1.00 0.00 347 ASP A N 10
ATOM 11466 C CA . ASP A 1 37 ? 4.998 6.988 -7.592 1.00 0.00 347 ASP A CA 10
ATOM 11467 C C . ASP A 1 37 ? 5.035 7.274 -9.092 1.00 0.00 347 ASP A C 10
ATOM 11468 O O . ASP A 1 37 ? 4.176 7.946 -9.626 1.00 0.00 347 ASP A O 10
ATOM 11477 N N . GLU A 1 38 ? 6.023 6.781 -9.776 1.00 0.00 348 GLU A N 10
ATOM 11478 C CA . GLU A 1 38 ? 6.110 7.037 -11.238 1.00 0.00 348 GLU A CA 10
ATOM 11479 C C . GLU A 1 38 ? 4.986 6.296 -11.974 1.00 0.00 348 GLU A C 10
ATOM 11480 O O . GLU A 1 38 ? 4.561 6.705 -13.037 1.00 0.00 348 GLU A O 10
ATOM 11492 N N . CYS A 1 39 ? 4.507 5.208 -11.427 1.00 0.00 349 CYS A N 10
ATOM 11493 C CA . CYS A 1 39 ? 3.418 4.441 -12.108 1.00 0.00 349 CYS A CA 10
ATOM 11494 C C . CYS A 1 39 ? 2.166 4.404 -11.230 1.00 0.00 349 CYS A C 10
ATOM 11495 O O . CYS A 1 39 ? 2.228 4.116 -10.053 1.00 0.00 349 CYS A O 10
ATOM 11502 N N . ASP A 1 40 ? 1.024 4.669 -11.796 1.00 0.00 350 ASP A N 10
ATOM 11503 C CA . ASP A 1 40 ? -0.226 4.626 -10.991 1.00 0.00 350 ASP A CA 10
ATOM 11504 C C . ASP A 1 40 ? -0.625 3.166 -10.798 1.00 0.00 350 ASP A C 10
ATOM 11505 O O . ASP A 1 40 ? -1.769 2.845 -10.543 1.00 0.00 350 ASP A O 10
ATOM 11514 N N . MET A 1 41 ? 0.324 2.281 -10.929 1.00 0.00 351 MET A N 10
ATOM 11515 C CA . MET A 1 41 ? 0.033 0.828 -10.768 1.00 0.00 351 MET A CA 10
ATOM 11516 C C . MET A 1 41 ? 0.780 0.275 -9.552 1.00 0.00 351 MET A C 10
ATOM 11517 O O . MET A 1 41 ? 1.702 0.888 -9.033 1.00 0.00 351 MET A O 10
ATOM 11531 N N . ALA A 1 42 ? 0.390 -0.888 -9.103 1.00 0.00 352 ALA A N 10
ATOM 11532 C CA . ALA A 1 42 ? 1.066 -1.506 -7.932 1.00 0.00 352 ALA A CA 10
ATOM 11533 C C . ALA A 1 42 ? 1.425 -2.948 -8.263 1.00 0.00 352 ALA A C 10
ATOM 11534 O O . ALA A 1 42 ? 1.272 -3.390 -9.385 1.00 0.00 352 ALA A O 10
ATOM 11541 N N . PHE A 1 43 ? 1.921 -3.679 -7.302 1.00 0.00 353 PHE A N 10
ATOM 11542 C CA . PHE A 1 43 ? 2.312 -5.092 -7.572 1.00 0.00 353 PHE A CA 10
ATOM 11543 C C . PHE A 1 43 ? 1.402 -6.070 -6.828 1.00 0.00 353 PHE A C 10
ATOM 11544 O O . PHE A 1 43 ? 0.976 -5.835 -5.716 1.00 0.00 353 PHE A O 10
ATOM 11561 N N . HIS A 1 44 ? 1.113 -7.174 -7.461 1.00 0.00 354 HIS A N 10
ATOM 11562 C CA . HIS A 1 44 ? 0.238 -8.214 -6.851 1.00 0.00 354 HIS A CA 10
ATOM 11563 C C . HIS A 1 44 ? 0.951 -8.879 -5.677 1.00 0.00 354 HIS A C 10
ATOM 11564 O O . HIS A 1 44 ? 0.596 -9.967 -5.268 1.00 0.00 354 HIS A O 10
ATOM 11578 N N . ILE A 1 45 ? 1.960 -8.250 -5.144 1.00 0.00 355 ILE A N 10
ATOM 11579 C CA . ILE A 1 45 ? 2.698 -8.870 -4.007 1.00 0.00 355 ILE A CA 10
ATOM 11580 C C . ILE A 1 45 ? 1.691 -9.508 -3.051 1.00 0.00 355 ILE A C 10
ATOM 11581 O O . ILE A 1 45 ? 1.905 -10.586 -2.533 1.00 0.00 355 ILE A O 10
ATOM 11597 N N . TYR A 1 46 ? 0.581 -8.865 -2.834 1.00 0.00 356 TYR A N 10
ATOM 11598 C CA . TYR A 1 46 ? -0.450 -9.451 -1.937 1.00 0.00 356 TYR A CA 10
ATOM 11599 C C . TYR A 1 46 ? -1.250 -10.507 -2.700 1.00 0.00 356 TYR A C 10
ATOM 11600 O O . TYR A 1 46 ? -1.488 -11.596 -2.217 1.00 0.00 356 TYR A O 10
ATOM 11618 N N . CYS A 1 47 ? -1.677 -10.181 -3.889 1.00 0.00 357 CYS A N 10
ATOM 11619 C CA . CYS A 1 47 ? -2.474 -11.151 -4.692 1.00 0.00 357 CYS A CA 10
ATOM 11620 C C . CYS A 1 47 ? -1.615 -12.369 -5.037 1.00 0.00 357 CYS A C 10
ATOM 11621 O O . CYS A 1 47 ? -1.966 -13.493 -4.738 1.00 0.00 357 CYS A O 10
ATOM 11628 N N . LEU A 1 48 ? -0.493 -12.153 -5.662 1.00 0.00 358 LEU A N 10
ATOM 11629 C CA . LEU A 1 48 ? 0.391 -13.299 -6.026 1.00 0.00 358 LEU A CA 10
ATOM 11630 C C . LEU A 1 48 ? 0.976 -13.913 -4.753 1.00 0.00 358 LEU A C 10
ATOM 11631 O O . LEU A 1 48 ? 1.158 -15.110 -4.655 1.00 0.00 358 LEU A O 10
ATOM 11647 N N . ASP A 1 49 ? 1.269 -13.098 -3.778 1.00 0.00 359 ASP A N 10
ATOM 11648 C CA . ASP A 1 49 ? 1.844 -13.620 -2.504 1.00 0.00 359 ASP A CA 10
ATOM 11649 C C . ASP A 1 49 ? 3.206 -14.273 -2.768 1.00 0.00 359 ASP A C 10
ATOM 11650 O O . ASP A 1 49 ? 3.377 -15.461 -2.583 1.00 0.00 359 ASP A O 10
ATOM 11659 N N . PRO A 1 50 ? 4.170 -13.495 -3.189 1.00 0.00 360 PRO A N 10
ATOM 11660 C CA . PRO A 1 50 ? 5.542 -13.987 -3.477 1.00 0.00 360 PRO A CA 10
ATOM 11661 C C . PRO A 1 50 ? 6.430 -13.978 -2.224 1.00 0.00 360 PRO A C 10
ATOM 11662 O O . PRO A 1 50 ? 6.103 -13.353 -1.236 1.00 0.00 360 PRO A O 10
ATOM 11673 N N . PRO A 1 51 ? 7.551 -14.657 -2.263 1.00 0.00 361 PRO A N 10
ATOM 11674 C CA . PRO A 1 51 ? 8.490 -14.708 -1.107 1.00 0.00 361 PRO A CA 10
ATOM 11675 C C . PRO A 1 51 ? 8.808 -13.313 -0.552 1.00 0.00 361 PRO A C 10
ATOM 11676 O O . PRO A 1 51 ? 9.253 -13.171 0.569 1.00 0.00 361 PRO A O 10
ATOM 11687 N N . LEU A 1 52 ? 8.589 -12.283 -1.327 1.00 0.00 362 LEU A N 10
ATOM 11688 C CA . LEU A 1 52 ? 8.889 -10.908 -0.832 1.00 0.00 362 LEU A CA 10
ATOM 11689 C C . LEU A 1 52 ? 8.173 -10.679 0.502 1.00 0.00 362 LEU A C 10
ATOM 11690 O O . LEU A 1 52 ? 8.761 -10.208 1.455 1.00 0.00 362 LEU A O 10
ATOM 11706 N N . SER A 1 53 ? 6.914 -11.024 0.574 1.00 0.00 363 SER A N 10
ATOM 11707 C CA . SER A 1 53 ? 6.145 -10.843 1.843 1.00 0.00 363 SER A CA 10
ATOM 11708 C C . SER A 1 53 ? 6.566 -9.548 2.548 1.00 0.00 363 SER A C 10
ATOM 11709 O O . SER A 1 53 ? 6.402 -9.407 3.744 1.00 0.00 363 SER A O 10
ATOM 11717 N N . SER A 1 54 ? 7.108 -8.605 1.824 1.00 0.00 364 SER A N 10
ATOM 11718 C CA . SER A 1 54 ? 7.538 -7.325 2.460 1.00 0.00 364 SER A CA 10
ATOM 11719 C C . SER A 1 54 ? 6.982 -6.143 1.665 1.00 0.00 364 SER A C 10
ATOM 11720 O O . SER A 1 54 ? 6.834 -6.211 0.462 1.00 0.00 364 SER A O 10
ATOM 11728 N N . VAL A 1 55 ? 6.683 -5.055 2.326 1.00 0.00 365 VAL A N 10
ATOM 11729 C CA . VAL A 1 55 ? 6.146 -3.867 1.604 1.00 0.00 365 VAL A CA 10
ATOM 11730 C C . VAL A 1 55 ? 7.175 -2.724 1.668 1.00 0.00 365 VAL A C 10
ATOM 11731 O O . VAL A 1 55 ? 7.376 -2.134 2.712 1.00 0.00 365 VAL A O 10
ATOM 11744 N N . PRO A 1 56 ? 7.813 -2.393 0.566 1.00 0.00 366 PRO A N 10
ATOM 11745 C CA . PRO A 1 56 ? 8.811 -1.290 0.513 1.00 0.00 366 PRO A CA 10
ATOM 11746 C C . PRO A 1 56 ? 8.167 0.068 0.213 1.00 0.00 366 PRO A C 10
ATOM 11747 O O . PRO A 1 56 ? 8.845 1.046 -0.032 1.00 0.00 366 PRO A O 10
ATOM 11758 N N . SER A 1 57 ? 6.864 0.134 0.221 1.00 0.00 367 SER A N 10
ATOM 11759 C CA . SER A 1 57 ? 6.178 1.422 -0.074 1.00 0.00 367 SER A CA 10
ATOM 11760 C C . SER A 1 57 ? 6.650 2.494 0.910 1.00 0.00 367 SER A C 10
ATOM 11761 O O . SER A 1 57 ? 6.406 3.669 0.726 1.00 0.00 367 SER A O 10
ATOM 11769 N N . GLU A 1 58 ? 7.318 2.098 1.958 1.00 0.00 368 GLU A N 10
ATOM 11770 C CA . GLU A 1 58 ? 7.801 3.094 2.955 1.00 0.00 368 GLU A CA 10
ATOM 11771 C C . GLU A 1 58 ? 8.701 4.124 2.267 1.00 0.00 368 GLU A C 10
ATOM 11772 O O . GLU A 1 58 ? 8.738 5.276 2.654 1.00 0.00 368 GLU A O 10
ATOM 11784 N N . ASP A 1 59 ? 9.425 3.724 1.253 1.00 0.00 369 ASP A N 10
ATOM 11785 C CA . ASP A 1 59 ? 10.318 4.684 0.546 1.00 0.00 369 ASP A CA 10
ATOM 11786 C C . ASP A 1 59 ? 9.910 4.762 -0.924 1.00 0.00 369 ASP A C 10
ATOM 11787 O O . ASP A 1 59 ? 9.122 3.971 -1.402 1.00 0.00 369 ASP A O 10
ATOM 11796 N N . GLU A 1 60 ? 10.441 5.709 -1.644 1.00 0.00 370 GLU A N 10
ATOM 11797 C CA . GLU A 1 60 ? 10.081 5.836 -3.084 1.00 0.00 370 GLU A CA 10
ATOM 11798 C C . GLU A 1 60 ? 10.351 4.506 -3.784 1.00 0.00 370 GLU A C 10
ATOM 11799 O O . GLU A 1 60 ? 11.345 3.856 -3.529 1.00 0.00 370 GLU A O 10
ATOM 11811 N N . TRP A 1 61 ? 9.472 4.094 -4.659 1.00 0.00 371 TRP A N 10
ATOM 11812 C CA . TRP A 1 61 ? 9.677 2.800 -5.368 1.00 0.00 371 TRP A CA 10
ATOM 11813 C C . TRP A 1 61 ? 9.764 3.039 -6.873 1.00 0.00 371 TRP A C 10
ATOM 11814 O O . TRP A 1 61 ? 8.939 3.721 -7.449 1.00 0.00 371 TRP A O 10
ATOM 11835 N N . TYR A 1 62 ? 10.748 2.471 -7.518 1.00 0.00 372 TYR A N 10
ATOM 11836 C CA . TYR A 1 62 ? 10.876 2.651 -8.991 1.00 0.00 372 TYR A CA 10
ATOM 11837 C C . TYR A 1 62 ? 10.910 1.285 -9.674 1.00 0.00 372 TYR A C 10
ATOM 11838 O O . TYR A 1 62 ? 11.730 0.444 -9.360 1.00 0.00 372 TYR A O 10
ATOM 11856 N N . CYS A 1 63 ? 10.050 1.068 -10.625 1.00 0.00 373 CYS A N 10
ATOM 11857 C CA . CYS A 1 63 ? 10.055 -0.226 -11.352 1.00 0.00 373 CYS A CA 10
ATOM 11858 C C . CYS A 1 63 ? 11.384 -0.338 -12.108 1.00 0.00 373 CYS A C 10
ATOM 11859 O O . CYS A 1 63 ? 12.013 0.662 -12.393 1.00 0.00 373 CYS A O 10
ATOM 11866 N N . PRO A 1 64 ? 11.824 -1.528 -12.436 1.00 0.00 374 PRO A N 10
ATOM 11867 C CA . PRO A 1 64 ? 13.107 -1.709 -13.167 1.00 0.00 374 PRO A CA 10
ATOM 11868 C C . PRO A 1 64 ? 13.220 -0.738 -14.345 1.00 0.00 374 PRO A C 10
ATOM 11869 O O . PRO A 1 64 ? 14.281 -0.222 -14.637 1.00 0.00 374 PRO A O 10
ATOM 11880 N N . GLU A 1 65 ? 12.130 -0.470 -15.009 1.00 0.00 375 GLU A N 10
ATOM 11881 C CA . GLU A 1 65 ? 12.168 0.484 -16.151 1.00 0.00 375 GLU A CA 10
ATOM 11882 C C . GLU A 1 65 ? 12.189 1.919 -15.616 1.00 0.00 375 GLU A C 10
ATOM 11883 O O . GLU A 1 65 ? 12.788 2.801 -16.198 1.00 0.00 375 GLU A O 10
ATOM 11895 N N . CYS A 1 66 ? 11.534 2.157 -14.511 1.00 0.00 376 CYS A N 10
ATOM 11896 C CA . CYS A 1 66 ? 11.510 3.530 -13.933 1.00 0.00 376 CYS A CA 10
ATOM 11897 C C . CYS A 1 66 ? 12.931 3.954 -13.567 1.00 0.00 376 CYS A C 10
ATOM 11898 O O . CYS A 1 66 ? 13.306 5.100 -13.714 1.00 0.00 376 CYS A O 10
ATOM 11905 N N . ARG A 1 67 ? 13.725 3.038 -13.093 1.00 0.00 377 ARG A N 10
ATOM 11906 C CA . ARG A 1 67 ? 15.123 3.384 -12.718 1.00 0.00 377 ARG A CA 10
ATOM 11907 C C . ARG A 1 67 ? 15.890 3.825 -13.966 1.00 0.00 377 ARG A C 10
ATOM 11908 O O . ARG A 1 67 ? 16.859 4.553 -13.886 1.00 0.00 377 ARG A O 10
ATOM 11929 N N . ASN A 1 68 ? 15.462 3.389 -15.120 1.00 0.00 378 ASN A N 10
ATOM 11930 C CA . ASN A 1 68 ? 16.162 3.784 -16.374 1.00 0.00 378 ASN A CA 10
ATOM 11931 C C . ASN A 1 68 ? 17.638 3.390 -16.278 1.00 0.00 378 ASN A C 10
ATOM 11932 O O . ASN A 1 68 ? 18.517 4.159 -16.615 1.00 0.00 378 ASN A O 10
ATOM 11943 N N . ASP A 1 69 ? 17.917 2.200 -15.823 1.00 0.00 379 ASP A N 10
ATOM 11944 C CA . ASP A 1 69 ? 19.336 1.760 -15.707 1.00 0.00 379 ASP A CA 10
ATOM 11945 C C . ASP A 1 69 ? 20.094 2.146 -16.978 1.00 0.00 379 ASP A C 10
ATOM 11946 O O . ASP A 1 69 ? 19.790 1.587 -18.019 1.00 0.00 379 ASP A O 10
ATOM 11956 N N . ALA B 2 1 ? 7.016 8.033 -0.588 1.00 0.00 383 ALA B N 10
ATOM 11957 C CA . ALA B 2 1 ? 6.631 7.119 -1.701 1.00 0.00 383 ALA B CA 10
ATOM 11958 C C . ALA B 2 1 ? 5.152 7.308 -2.030 1.00 0.00 383 ALA B C 10
ATOM 11959 O O . ALA B 2 1 ? 4.489 8.166 -1.481 1.00 0.00 383 ALA B O 10
ATOM 11968 N N . ARG B 2 2 ? 4.629 6.505 -2.919 1.00 0.00 384 ARG B N 10
ATOM 11969 C CA . ARG B 2 2 ? 3.190 6.624 -3.284 1.00 0.00 384 ARG B CA 10
ATOM 11970 C C . ARG B 2 2 ? 2.467 5.332 -2.908 1.00 0.00 384 ARG B C 10
ATOM 11971 O O . ARG B 2 2 ? 2.988 4.246 -3.065 1.00 0.00 384 ARG B O 10
ATOM 11992 N N . THR B 2 3 ? 1.267 5.443 -2.414 1.00 0.00 385 THR B N 10
ATOM 11993 C CA . THR B 2 3 ? 0.506 4.225 -2.030 1.00 0.00 385 THR B CA 10
ATOM 11994 C C . THR B 2 3 ? -0.972 4.590 -1.854 1.00 0.00 385 THR B C 10
ATOM 11995 O O . THR B 2 3 ? -1.424 4.917 -0.775 1.00 0.00 385 THR B O 10
ATOM 12006 N N . LYS B 2 4 ? -1.726 4.529 -2.916 1.00 0.00 386 LYS B N 10
ATOM 12007 C CA . LYS B 2 4 ? -3.174 4.858 -2.833 1.00 0.00 386 LYS B CA 10
ATOM 12008 C C . LYS B 2 4 ? -3.825 3.908 -1.837 1.00 0.00 386 LYS B C 10
ATOM 12009 O O . LYS B 2 4 ? -4.861 4.189 -1.266 1.00 0.00 386 LYS B O 10
ATOM 12028 N N . GLN B 2 5 ? -3.218 2.774 -1.638 1.00 0.00 387 GLN B N 10
ATOM 12029 C CA . GLN B 2 5 ? -3.778 1.772 -0.696 1.00 0.00 387 GLN B CA 10
ATOM 12030 C C . GLN B 2 5 ? -3.998 2.409 0.680 1.00 0.00 387 GLN B C 10
ATOM 12031 O O . GLN B 2 5 ? -4.882 2.023 1.416 1.00 0.00 387 GLN B O 10
ATOM 12045 N N . THR B 2 6 ? -3.193 3.372 1.039 1.00 0.00 388 THR B N 10
ATOM 12046 C CA . THR B 2 6 ? -3.355 4.015 2.374 1.00 0.00 388 THR B CA 10
ATOM 12047 C C . THR B 2 6 ? -4.796 4.501 2.543 1.00 0.00 388 THR B C 10
ATOM 12048 O O . THR B 2 6 ? -5.326 4.524 3.635 1.00 0.00 388 THR B O 10
ATOM 12059 N N . ALA B 2 7 ? -5.438 4.883 1.474 1.00 0.00 389 ALA B N 10
ATOM 12060 C CA . ALA B 2 7 ? -6.846 5.356 1.589 1.00 0.00 389 ALA B CA 10
ATOM 12061 C C . ALA B 2 7 ? -7.694 4.250 2.223 1.00 0.00 389 ALA B C 10
ATOM 12062 O O . ALA B 2 7 ? -7.443 3.077 2.024 1.00 0.00 389 ALA B O 10
ATOM 12069 N N . ARG B 2 8 ? -8.691 4.611 2.987 1.00 0.00 390 ARG B N 10
ATOM 12070 C CA . ARG B 2 8 ? -9.548 3.576 3.638 1.00 0.00 390 ARG B CA 10
ATOM 12071 C C . ARG B 2 8 ? -10.962 3.639 3.058 1.00 0.00 390 ARG B C 10
ATOM 12072 O O . ARG B 2 8 ? -11.539 4.698 2.916 1.00 0.00 390 ARG B O 10
ATOM 12093 N N . LYS B 2 9 ? -11.525 2.508 2.726 1.00 0.00 391 LYS B N 10
ATOM 12094 C CA . LYS B 2 9 ? -12.904 2.490 2.156 1.00 0.00 391 LYS B CA 10
ATOM 12095 C C . LYS B 2 9 ? -13.700 1.350 2.795 1.00 0.00 391 LYS B C 10
ATOM 12096 O O . LYS B 2 9 ? -14.008 1.376 3.970 1.00 0.00 391 LYS B O 10
ATOM 12115 N N . SER B 2 10 ? -14.031 0.347 2.028 1.00 0.00 392 SER B N 10
ATOM 12116 C CA . SER B 2 10 ? -14.804 -0.797 2.588 1.00 0.00 392 SER B CA 10
ATOM 12117 C C . SER B 2 10 ? -13.983 -1.459 3.691 1.00 0.00 392 SER B C 10
ATOM 12118 O O . SER B 2 10 ? -14.506 -1.878 4.704 1.00 0.00 392 SER B O 10
ATOM 12126 N N . THR B 2 11 ? -12.693 -1.534 3.512 1.00 0.00 393 THR B N 10
ATOM 12127 C CA . THR B 2 11 ? -11.834 -2.143 4.562 1.00 0.00 393 THR B CA 10
ATOM 12128 C C . THR B 2 11 ? -11.723 -1.146 5.710 1.00 0.00 393 THR B C 10
ATOM 12129 O O . THR B 2 11 ? -11.307 -1.473 6.804 1.00 0.00 393 THR B O 10
ATOM 12140 N N . GLY B 2 12 ? -12.097 0.078 5.456 1.00 0.00 394 GLY B N 10
ATOM 12141 C CA . GLY B 2 12 ? -12.027 1.123 6.509 1.00 0.00 394 GLY B CA 10
ATOM 12142 C C . GLY B 2 12 ? -12.848 0.686 7.723 1.00 0.00 394 GLY B C 10
ATOM 12143 O O . GLY B 2 12 ? -13.135 -0.495 7.824 1.00 0.00 394 GLY B O 10
ATOM 12151 N N . SER A 1 1 ? 2.899 11.653 -13.026 1.00 0.00 311 SER A N 11
ATOM 12152 C CA . SER A 1 1 ? 2.568 12.170 -14.384 1.00 0.00 311 SER A CA 11
ATOM 12153 C C . SER A 1 1 ? 1.051 12.296 -14.528 1.00 0.00 311 SER A C 11
ATOM 12154 O O . SER A 1 1 ? 0.505 13.382 -14.518 1.00 0.00 311 SER A O 11
ATOM 12164 N N . GLY A 1 2 ? 0.370 11.191 -14.660 1.00 0.00 312 GLY A N 11
ATOM 12165 C CA . GLY A 1 2 ? -1.114 11.233 -14.805 1.00 0.00 312 GLY A CA 11
ATOM 12166 C C . GLY A 1 2 ? -1.758 10.342 -13.738 1.00 0.00 312 GLY A C 11
ATOM 12167 O O . GLY A 1 2 ? -2.305 9.301 -14.043 1.00 0.00 312 GLY A O 11
ATOM 12171 N N . PRO A 1 3 ? -1.692 10.746 -12.496 1.00 0.00 313 PRO A N 11
ATOM 12172 C CA . PRO A 1 3 ? -2.278 9.969 -11.365 1.00 0.00 313 PRO A CA 11
ATOM 12173 C C . PRO A 1 3 ? -3.804 10.059 -11.339 1.00 0.00 313 PRO A C 11
ATOM 12174 O O . PRO A 1 3 ? -4.473 9.256 -10.720 1.00 0.00 313 PRO A O 11
ATOM 12185 N N . SER A 1 4 ? -4.358 11.036 -12.003 1.00 0.00 314 SER A N 11
ATOM 12186 C CA . SER A 1 4 ? -5.837 11.182 -12.012 1.00 0.00 314 SER A CA 11
ATOM 12187 C C . SER A 1 4 ? -6.461 9.980 -12.720 1.00 0.00 314 SER A C 11
ATOM 12188 O O . SER A 1 4 ? -5.965 9.512 -13.725 1.00 0.00 314 SER A O 11
ATOM 12196 N N . CYS A 1 5 ? -7.546 9.480 -12.197 1.00 0.00 315 CYS A N 11
ATOM 12197 C CA . CYS A 1 5 ? -8.215 8.306 -12.830 1.00 0.00 315 CYS A CA 11
ATOM 12198 C C . CYS A 1 5 ? -9.613 8.710 -13.302 1.00 0.00 315 CYS A C 11
ATOM 12199 O O . CYS A 1 5 ? -10.578 8.613 -12.570 1.00 0.00 315 CYS A O 11
ATOM 12206 N N . LYS A 1 6 ? -9.731 9.159 -14.522 1.00 0.00 316 LYS A N 11
ATOM 12207 C CA . LYS A 1 6 ? -11.068 9.561 -15.040 1.00 0.00 316 LYS A CA 11
ATOM 12208 C C . LYS A 1 6 ? -11.976 8.333 -15.101 1.00 0.00 316 LYS A C 11
ATOM 12209 O O . LYS A 1 6 ? -13.174 8.421 -14.915 1.00 0.00 316 LYS A O 11
ATOM 12228 N N . HIS A 1 7 ? -11.411 7.186 -15.356 1.00 0.00 317 HIS A N 11
ATOM 12229 C CA . HIS A 1 7 ? -12.230 5.946 -15.425 1.00 0.00 317 HIS A CA 11
ATOM 12230 C C . HIS A 1 7 ? -12.920 5.737 -14.083 1.00 0.00 317 HIS A C 11
ATOM 12231 O O . HIS A 1 7 ? -14.064 5.336 -14.009 1.00 0.00 317 HIS A O 11
ATOM 12246 N N . CYS A 1 8 ? -12.226 6.018 -13.019 1.00 0.00 318 CYS A N 11
ATOM 12247 C CA . CYS A 1 8 ? -12.823 5.853 -11.674 1.00 0.00 318 CYS A CA 11
ATOM 12248 C C . CYS A 1 8 ? -12.098 6.784 -10.703 1.00 0.00 318 CYS A C 11
ATOM 12249 O O . CYS A 1 8 ? -10.913 6.671 -10.468 1.00 0.00 318 CYS A O 11
ATOM 12256 N N . LYS A 1 9 ? -12.804 7.730 -10.167 1.00 0.00 319 LYS A N 11
ATOM 12257 C CA . LYS A 1 9 ? -12.183 8.704 -9.233 1.00 0.00 319 LYS A CA 11
ATOM 12258 C C . LYS A 1 9 ? -11.987 8.057 -7.864 1.00 0.00 319 LYS A C 11
ATOM 12259 O O . LYS A 1 9 ? -11.581 8.700 -6.917 1.00 0.00 319 LYS A O 11
ATOM 12278 N N . ASP A 1 10 ? -12.279 6.792 -7.755 1.00 0.00 320 ASP A N 11
ATOM 12279 C CA . ASP A 1 10 ? -12.115 6.093 -6.450 1.00 0.00 320 ASP A CA 11
ATOM 12280 C C . ASP A 1 10 ? -12.931 6.806 -5.370 1.00 0.00 320 ASP A C 11
ATOM 12281 O O . ASP A 1 10 ? -12.430 7.111 -4.307 1.00 0.00 320 ASP A O 11
ATOM 12290 N N . ASP A 1 11 ? -14.180 7.077 -5.627 1.00 0.00 321 ASP A N 11
ATOM 12291 C CA . ASP A 1 11 ? -15.007 7.770 -4.601 1.00 0.00 321 ASP A CA 11
ATOM 12292 C C . ASP A 1 11 ? -14.936 6.989 -3.288 1.00 0.00 321 ASP A C 11
ATOM 12293 O O . ASP A 1 11 ? -14.857 7.560 -2.221 1.00 0.00 321 ASP A O 11
ATOM 12302 N N . VAL A 1 12 ? -14.953 5.686 -3.367 1.00 0.00 322 VAL A N 11
ATOM 12303 C CA . VAL A 1 12 ? -14.874 4.841 -2.137 1.00 0.00 322 VAL A CA 11
ATOM 12304 C C . VAL A 1 12 ? -15.246 3.405 -2.499 1.00 0.00 322 VAL A C 11
ATOM 12305 O O . VAL A 1 12 ? -14.559 2.468 -2.141 1.00 0.00 322 VAL A O 11
ATOM 12318 N N . ASN A 1 13 ? -16.333 3.222 -3.197 1.00 0.00 323 ASN A N 11
ATOM 12319 C CA . ASN A 1 13 ? -16.754 1.845 -3.570 1.00 0.00 323 ASN A CA 11
ATOM 12320 C C . ASN A 1 13 ? -16.423 1.567 -5.039 1.00 0.00 323 ASN A C 11
ATOM 12321 O O . ASN A 1 13 ? -16.806 0.550 -5.584 1.00 0.00 323 ASN A O 11
ATOM 12332 N N . ARG A 1 14 ? -15.711 2.453 -5.683 1.00 0.00 324 ARG A N 11
ATOM 12333 C CA . ARG A 1 14 ? -15.351 2.228 -7.114 1.00 0.00 324 ARG A CA 11
ATOM 12334 C C . ARG A 1 14 ? -13.846 1.989 -7.224 1.00 0.00 324 ARG A C 11
ATOM 12335 O O . ARG A 1 14 ? -13.081 2.908 -7.442 1.00 0.00 324 ARG A O 11
ATOM 12356 N N . LEU A 1 15 ? -13.408 0.764 -7.083 1.00 0.00 325 LEU A N 11
ATOM 12357 C CA . LEU A 1 15 ? -11.954 0.483 -7.190 1.00 0.00 325 LEU A CA 11
ATOM 12358 C C . LEU A 1 15 ? -11.661 -0.137 -8.553 1.00 0.00 325 LEU A C 11
ATOM 12359 O O . LEU A 1 15 ? -12.070 -1.243 -8.843 1.00 0.00 325 LEU A O 11
ATOM 12375 N N . CYS A 1 16 ? -10.951 0.563 -9.393 1.00 0.00 326 CYS A N 11
ATOM 12376 C CA . CYS A 1 16 ? -10.633 0.004 -10.731 1.00 0.00 326 CYS A CA 11
ATOM 12377 C C . CYS A 1 16 ? -9.242 -0.624 -10.685 1.00 0.00 326 CYS A C 11
ATOM 12378 O O . CYS A 1 16 ? -8.505 -0.453 -9.736 1.00 0.00 326 CYS A O 11
ATOM 12385 N N . ARG A 1 17 ? -8.886 -1.371 -11.688 1.00 0.00 327 ARG A N 11
ATOM 12386 C CA . ARG A 1 17 ? -7.555 -2.038 -11.686 1.00 0.00 327 ARG A CA 11
ATOM 12387 C C . ARG A 1 17 ? -6.431 -1.006 -11.531 1.00 0.00 327 ARG A C 11
ATOM 12388 O O . ARG A 1 17 ? -5.452 -1.252 -10.855 1.00 0.00 327 ARG A O 11
ATOM 12409 N N . VAL A 1 18 ? -6.559 0.143 -12.131 1.00 0.00 328 VAL A N 11
ATOM 12410 C CA . VAL A 1 18 ? -5.484 1.168 -11.985 1.00 0.00 328 VAL A CA 11
ATOM 12411 C C . VAL A 1 18 ? -5.414 1.600 -10.522 1.00 0.00 328 VAL A C 11
ATOM 12412 O O . VAL A 1 18 ? -4.350 1.776 -9.963 1.00 0.00 328 VAL A O 11
ATOM 12425 N N . CYS A 1 19 ? -6.546 1.756 -9.896 1.00 0.00 329 CYS A N 11
ATOM 12426 C CA . CYS A 1 19 ? -6.561 2.160 -8.464 1.00 0.00 329 CYS A CA 11
ATOM 12427 C C . CYS A 1 19 ? -6.732 0.908 -7.606 1.00 0.00 329 CYS A C 11
ATOM 12428 O O . CYS A 1 19 ? -6.893 0.982 -6.406 1.00 0.00 329 CYS A O 11
ATOM 12435 N N . ALA A 1 20 ? -6.716 -0.243 -8.219 1.00 0.00 330 ALA A N 11
ATOM 12436 C CA . ALA A 1 20 ? -6.897 -1.502 -7.443 1.00 0.00 330 ALA A CA 11
ATOM 12437 C C . ALA A 1 20 ? -5.862 -2.539 -7.880 1.00 0.00 330 ALA A C 11
ATOM 12438 O O . ALA A 1 20 ? -4.690 -2.248 -8.014 1.00 0.00 330 ALA A O 11
ATOM 12445 N N . CYS A 1 21 ? -6.293 -3.751 -8.103 1.00 0.00 331 CYS A N 11
ATOM 12446 C CA . CYS A 1 21 ? -5.346 -4.816 -8.531 1.00 0.00 331 CYS A CA 11
ATOM 12447 C C . CYS A 1 21 ? -5.180 -4.762 -10.048 1.00 0.00 331 CYS A C 11
ATOM 12448 O O . CYS A 1 21 ? -6.120 -4.527 -10.778 1.00 0.00 331 CYS A O 11
ATOM 12455 N N . HIS A 1 22 ? -3.989 -4.971 -10.527 1.00 0.00 332 HIS A N 11
ATOM 12456 C CA . HIS A 1 22 ? -3.760 -4.919 -11.997 1.00 0.00 332 HIS A CA 11
ATOM 12457 C C . HIS A 1 22 ? -4.716 -5.874 -12.719 1.00 0.00 332 HIS A C 11
ATOM 12458 O O . HIS A 1 22 ? -5.140 -5.604 -13.824 1.00 0.00 332 HIS A O 11
ATOM 12473 N N . LEU A 1 23 ? -5.044 -6.995 -12.121 1.00 0.00 333 LEU A N 11
ATOM 12474 C CA . LEU A 1 23 ? -5.957 -7.964 -12.805 1.00 0.00 333 LEU A CA 11
ATOM 12475 C C . LEU A 1 23 ? -7.191 -8.277 -11.946 1.00 0.00 333 LEU A C 11
ATOM 12476 O O . LEU A 1 23 ? -8.292 -8.382 -12.450 1.00 0.00 333 LEU A O 11
ATOM 12492 N N . CYS A 1 24 ? -7.017 -8.468 -10.668 1.00 0.00 334 CYS A N 11
ATOM 12493 C CA . CYS A 1 24 ? -8.186 -8.821 -9.802 1.00 0.00 334 CYS A CA 11
ATOM 12494 C C . CYS A 1 24 ? -9.216 -7.685 -9.758 1.00 0.00 334 CYS A C 11
ATOM 12495 O O . CYS A 1 24 ? -10.353 -7.858 -10.149 1.00 0.00 334 CYS A O 11
ATOM 12502 N N . GLY A 1 25 ? -8.843 -6.534 -9.273 1.00 0.00 335 GLY A N 11
ATOM 12503 C CA . GLY A 1 25 ? -9.825 -5.409 -9.195 1.00 0.00 335 GLY A CA 11
ATOM 12504 C C . GLY A 1 25 ? -10.822 -5.688 -8.075 1.00 0.00 335 GLY A C 11
ATOM 12505 O O . GLY A 1 25 ? -11.989 -5.366 -8.172 1.00 0.00 335 GLY A O 11
ATOM 12509 N N . GLY A 1 26 ? -10.362 -6.279 -7.009 1.00 0.00 336 GLY A N 11
ATOM 12510 C CA . GLY A 1 26 ? -11.267 -6.580 -5.866 1.00 0.00 336 GLY A CA 11
ATOM 12511 C C . GLY A 1 26 ? -10.623 -6.065 -4.582 1.00 0.00 336 GLY A C 11
ATOM 12512 O O . GLY A 1 26 ? -9.445 -5.769 -4.545 1.00 0.00 336 GLY A O 11
ATOM 12516 N N . ARG A 1 27 ? -11.378 -5.948 -3.529 1.00 0.00 337 ARG A N 11
ATOM 12517 C CA . ARG A 1 27 ? -10.794 -5.445 -2.259 1.00 0.00 337 ARG A CA 11
ATOM 12518 C C . ARG A 1 27 ? -10.276 -6.621 -1.425 1.00 0.00 337 ARG A C 11
ATOM 12519 O O . ARG A 1 27 ? -10.417 -6.648 -0.219 1.00 0.00 337 ARG A O 11
ATOM 12540 N N . GLN A 1 28 ? -9.681 -7.595 -2.056 1.00 0.00 338 GLN A N 11
ATOM 12541 C CA . GLN A 1 28 ? -9.165 -8.766 -1.293 1.00 0.00 338 GLN A CA 11
ATOM 12542 C C . GLN A 1 28 ? -8.187 -8.297 -0.214 1.00 0.00 338 GLN A C 11
ATOM 12543 O O . GLN A 1 28 ? -8.148 -8.837 0.874 1.00 0.00 338 GLN A O 11
ATOM 12557 N N . ASP A 1 29 ? -7.399 -7.297 -0.499 1.00 0.00 339 ASP A N 11
ATOM 12558 C CA . ASP A 1 29 ? -6.427 -6.802 0.521 1.00 0.00 339 ASP A CA 11
ATOM 12559 C C . ASP A 1 29 ? -5.725 -5.543 -0.003 1.00 0.00 339 ASP A C 11
ATOM 12560 O O . ASP A 1 29 ? -4.523 -5.524 -0.181 1.00 0.00 339 ASP A O 11
ATOM 12569 N N . PRO A 1 30 ? -6.468 -4.497 -0.250 1.00 0.00 340 PRO A N 11
ATOM 12570 C CA . PRO A 1 30 ? -5.902 -3.216 -0.762 1.00 0.00 340 PRO A CA 11
ATOM 12571 C C . PRO A 1 30 ? -4.945 -2.568 0.242 1.00 0.00 340 PRO A C 11
ATOM 12572 O O . PRO A 1 30 ? -4.082 -1.793 -0.118 1.00 0.00 340 PRO A O 11
ATOM 12583 N N . ASP A 1 31 ? -5.094 -2.882 1.501 1.00 0.00 341 ASP A N 11
ATOM 12584 C CA . ASP A 1 31 ? -4.200 -2.288 2.529 1.00 0.00 341 ASP A CA 11
ATOM 12585 C C . ASP A 1 31 ? -2.758 -2.738 2.283 1.00 0.00 341 ASP A C 11
ATOM 12586 O O . ASP A 1 31 ? -1.818 -2.035 2.590 1.00 0.00 341 ASP A O 11
ATOM 12595 N N . LYS A 1 32 ? -2.575 -3.908 1.736 1.00 0.00 342 LYS A N 11
ATOM 12596 C CA . LYS A 1 32 ? -1.191 -4.399 1.475 1.00 0.00 342 LYS A CA 11
ATOM 12597 C C . LYS A 1 32 ? -0.789 -4.088 0.031 1.00 0.00 342 LYS A C 11
ATOM 12598 O O . LYS A 1 32 ? 0.258 -4.495 -0.430 1.00 0.00 342 LYS A O 11
ATOM 12617 N N . GLN A 1 33 ? -1.610 -3.374 -0.691 1.00 0.00 343 GLN A N 11
ATOM 12618 C CA . GLN A 1 33 ? -1.264 -3.049 -2.103 1.00 0.00 343 GLN A CA 11
ATOM 12619 C C . GLN A 1 33 ? -0.608 -1.669 -2.173 1.00 0.00 343 GLN A C 11
ATOM 12620 O O . GLN A 1 33 ? -1.165 -0.686 -1.729 1.00 0.00 343 GLN A O 11
ATOM 12634 N N . LEU A 1 34 ? 0.569 -1.591 -2.737 1.00 0.00 344 LEU A N 11
ATOM 12635 C CA . LEU A 1 34 ? 1.265 -0.280 -2.847 1.00 0.00 344 LEU A CA 11
ATOM 12636 C C . LEU A 1 34 ? 1.327 0.142 -4.318 1.00 0.00 344 LEU A C 11
ATOM 12637 O O . LEU A 1 34 ? 1.240 -0.683 -5.214 1.00 0.00 344 LEU A O 11
ATOM 12653 N N . MET A 1 35 ? 1.469 1.420 -4.569 1.00 0.00 345 MET A N 11
ATOM 12654 C CA . MET A 1 35 ? 1.530 1.908 -5.977 1.00 0.00 345 MET A CA 11
ATOM 12655 C C . MET A 1 35 ? 2.801 2.722 -6.202 1.00 0.00 345 MET A C 11
ATOM 12656 O O . MET A 1 35 ? 3.287 3.398 -5.318 1.00 0.00 345 MET A O 11
ATOM 12670 N N . CYS A 1 36 ? 3.337 2.667 -7.393 1.00 0.00 346 CYS A N 11
ATOM 12671 C CA . CYS A 1 36 ? 4.573 3.447 -7.690 1.00 0.00 346 CYS A CA 11
ATOM 12672 C C . CYS A 1 36 ? 4.163 4.863 -8.099 1.00 0.00 346 CYS A C 11
ATOM 12673 O O . CYS A 1 36 ? 3.431 5.058 -9.045 1.00 0.00 346 CYS A O 11
ATOM 12680 N N . ASP A 1 37 ? 4.607 5.855 -7.381 1.00 0.00 347 ASP A N 11
ATOM 12681 C CA . ASP A 1 37 ? 4.212 7.251 -7.723 1.00 0.00 347 ASP A CA 11
ATOM 12682 C C . ASP A 1 37 ? 4.498 7.529 -9.198 1.00 0.00 347 ASP A C 11
ATOM 12683 O O . ASP A 1 37 ? 3.727 8.175 -9.880 1.00 0.00 347 ASP A O 11
ATOM 12692 N N . GLU A 1 38 ? 5.604 7.060 -9.690 1.00 0.00 348 GLU A N 11
ATOM 12693 C CA . GLU A 1 38 ? 5.951 7.308 -11.116 1.00 0.00 348 GLU A CA 11
ATOM 12694 C C . GLU A 1 38 ? 5.051 6.487 -12.049 1.00 0.00 348 GLU A C 11
ATOM 12695 O O . GLU A 1 38 ? 4.734 6.915 -13.141 1.00 0.00 348 GLU A O 11
ATOM 12707 N N . CYS A 1 39 ? 4.638 5.315 -11.636 1.00 0.00 349 CYS A N 11
ATOM 12708 C CA . CYS A 1 39 ? 3.759 4.477 -12.514 1.00 0.00 349 CYS A CA 11
ATOM 12709 C C . CYS A 1 39 ? 2.402 4.269 -11.840 1.00 0.00 349 CYS A C 11
ATOM 12710 O O . CYS A 1 39 ? 2.317 3.949 -10.672 1.00 0.00 349 CYS A O 11
ATOM 12717 N N . ASP A 1 40 ? 1.335 4.446 -12.569 1.00 0.00 350 ASP A N 11
ATOM 12718 C CA . ASP A 1 40 ? -0.016 4.260 -11.968 1.00 0.00 350 ASP A CA 11
ATOM 12719 C C . ASP A 1 40 ? -0.308 2.769 -11.808 1.00 0.00 350 ASP A C 11
ATOM 12720 O O . ASP A 1 40 ? -1.448 2.350 -11.764 1.00 0.00 350 ASP A O 11
ATOM 12729 N N . MET A 1 41 ? 0.713 1.965 -11.717 1.00 0.00 351 MET A N 11
ATOM 12730 C CA . MET A 1 41 ? 0.499 0.498 -11.557 1.00 0.00 351 MET A CA 11
ATOM 12731 C C . MET A 1 41 ? 0.767 0.091 -10.107 1.00 0.00 351 MET A C 11
ATOM 12732 O O . MET A 1 41 ? 1.542 0.720 -9.400 1.00 0.00 351 MET A O 11
ATOM 12746 N N . ALA A 1 42 ? 0.134 -0.963 -9.659 1.00 0.00 352 ALA A N 11
ATOM 12747 C CA . ALA A 1 42 ? 0.349 -1.423 -8.261 1.00 0.00 352 ALA A CA 11
ATOM 12748 C C . ALA A 1 42 ? 1.222 -2.670 -8.262 1.00 0.00 352 ALA A C 11
ATOM 12749 O O . ALA A 1 42 ? 1.687 -3.109 -9.295 1.00 0.00 352 ALA A O 11
ATOM 12756 N N . PHE A 1 43 ? 1.452 -3.241 -7.110 1.00 0.00 353 PHE A N 11
ATOM 12757 C CA . PHE A 1 43 ? 2.303 -4.461 -7.044 1.00 0.00 353 PHE A CA 11
ATOM 12758 C C . PHE A 1 43 ? 1.477 -5.665 -6.584 1.00 0.00 353 PHE A C 11
ATOM 12759 O O . PHE A 1 43 ? 0.861 -5.654 -5.536 1.00 0.00 353 PHE A O 11
ATOM 12776 N N . HIS A 1 44 ? 1.472 -6.707 -7.370 1.00 0.00 354 HIS A N 11
ATOM 12777 C CA . HIS A 1 44 ? 0.705 -7.935 -7.014 1.00 0.00 354 HIS A CA 11
ATOM 12778 C C . HIS A 1 44 ? 1.380 -8.646 -5.840 1.00 0.00 354 HIS A C 11
ATOM 12779 O O . HIS A 1 44 ? 1.110 -9.799 -5.568 1.00 0.00 354 HIS A O 11
ATOM 12793 N N . ILE A 1 45 ? 2.265 -7.983 -5.152 1.00 0.00 355 ILE A N 11
ATOM 12794 C CA . ILE A 1 45 ? 2.959 -8.646 -4.011 1.00 0.00 355 ILE A CA 11
ATOM 12795 C C . ILE A 1 45 ? 1.940 -9.426 -3.182 1.00 0.00 355 ILE A C 11
ATOM 12796 O O . ILE A 1 45 ? 2.219 -10.498 -2.685 1.00 0.00 355 ILE A O 11
ATOM 12812 N N . TYR A 1 46 ? 0.760 -8.897 -3.031 1.00 0.00 356 TYR A N 11
ATOM 12813 C CA . TYR A 1 46 ? -0.278 -9.609 -2.237 1.00 0.00 356 TYR A CA 11
ATOM 12814 C C . TYR A 1 46 ? -0.748 -10.868 -2.969 1.00 0.00 356 TYR A C 11
ATOM 12815 O O . TYR A 1 46 ? -0.880 -11.925 -2.383 1.00 0.00 356 TYR A O 11
ATOM 12833 N N . CYS A 1 47 ? -1.024 -10.760 -4.237 1.00 0.00 357 CYS A N 11
ATOM 12834 C CA . CYS A 1 47 ? -1.511 -11.941 -4.998 1.00 0.00 357 CYS A CA 11
ATOM 12835 C C . CYS A 1 47 ? -0.347 -12.883 -5.303 1.00 0.00 357 CYS A C 11
ATOM 12836 O O . CYS A 1 47 ? -0.424 -14.075 -5.078 1.00 0.00 357 CYS A O 11
ATOM 12843 N N . LEU A 1 48 ? 0.734 -12.360 -5.803 1.00 0.00 358 LEU A N 11
ATOM 12844 C CA . LEU A 1 48 ? 1.906 -13.224 -6.112 1.00 0.00 358 LEU A CA 11
ATOM 12845 C C . LEU A 1 48 ? 2.519 -13.744 -4.814 1.00 0.00 358 LEU A C 11
ATOM 12846 O O . LEU A 1 48 ? 2.994 -14.860 -4.740 1.00 0.00 358 LEU A O 11
ATOM 12862 N N . ASP A 1 49 ? 2.517 -12.941 -3.789 1.00 0.00 359 ASP A N 11
ATOM 12863 C CA . ASP A 1 49 ? 3.103 -13.381 -2.493 1.00 0.00 359 ASP A CA 11
ATOM 12864 C C . ASP A 1 49 ? 4.544 -13.845 -2.722 1.00 0.00 359 ASP A C 11
ATOM 12865 O O . ASP A 1 49 ? 4.889 -14.980 -2.460 1.00 0.00 359 ASP A O 11
ATOM 12874 N N . PRO A 1 50 ? 5.375 -12.964 -3.207 1.00 0.00 360 PRO A N 11
ATOM 12875 C CA . PRO A 1 50 ? 6.808 -13.267 -3.482 1.00 0.00 360 PRO A CA 11
ATOM 12876 C C . PRO A 1 50 ? 7.642 -13.324 -2.199 1.00 0.00 360 PRO A C 11
ATOM 12877 O O . PRO A 1 50 ? 7.241 -12.825 -1.166 1.00 0.00 360 PRO A O 11
ATOM 12888 N N . PRO A 1 51 ? 8.797 -13.928 -2.269 1.00 0.00 361 PRO A N 11
ATOM 12889 C CA . PRO A 1 51 ? 9.713 -14.055 -1.102 1.00 0.00 361 PRO A CA 11
ATOM 12890 C C . PRO A 1 51 ? 10.044 -12.694 -0.481 1.00 0.00 361 PRO A C 11
ATOM 12891 O O . PRO A 1 51 ? 10.500 -12.608 0.641 1.00 0.00 361 PRO A O 11
ATOM 12902 N N . LEU A 1 52 ? 9.818 -11.629 -1.204 1.00 0.00 362 LEU A N 11
ATOM 12903 C CA . LEU A 1 52 ? 10.121 -10.279 -0.651 1.00 0.00 362 LEU A CA 11
ATOM 12904 C C . LEU A 1 52 ? 9.357 -10.085 0.661 1.00 0.00 362 LEU A C 11
ATOM 12905 O O . LEU A 1 52 ? 9.876 -9.535 1.611 1.00 0.00 362 LEU A O 11
ATOM 12921 N N . SER A 1 53 ? 8.131 -10.545 0.715 1.00 0.00 363 SER A N 11
ATOM 12922 C CA . SER A 1 53 ? 7.315 -10.402 1.959 1.00 0.00 363 SER A CA 11
ATOM 12923 C C . SER A 1 53 ? 7.647 -9.082 2.660 1.00 0.00 363 SER A C 11
ATOM 12924 O O . SER A 1 53 ? 7.658 -8.998 3.872 1.00 0.00 363 SER A O 11
ATOM 12932 N N . SER A 1 54 ? 7.923 -8.051 1.910 1.00 0.00 364 SER A N 11
ATOM 12933 C CA . SER A 1 54 ? 8.258 -6.744 2.539 1.00 0.00 364 SER A CA 11
ATOM 12934 C C . SER A 1 54 ? 7.606 -5.610 1.746 1.00 0.00 364 SER A C 11
ATOM 12935 O O . SER A 1 54 ? 7.428 -5.702 0.548 1.00 0.00 364 SER A O 11
ATOM 12943 N N . VAL A 1 55 ? 7.250 -4.540 2.403 1.00 0.00 365 VAL A N 11
ATOM 12944 C CA . VAL A 1 55 ? 6.614 -3.407 1.681 1.00 0.00 365 VAL A CA 11
ATOM 12945 C C . VAL A 1 55 ? 7.685 -2.350 1.352 1.00 0.00 365 VAL A C 11
ATOM 12946 O O . VAL A 1 55 ? 8.203 -1.703 2.242 1.00 0.00 365 VAL A O 11
ATOM 12959 N N . PRO A 1 56 ? 8.020 -2.168 0.093 1.00 0.00 366 PRO A N 11
ATOM 12960 C CA . PRO A 1 56 ? 9.045 -1.169 -0.324 1.00 0.00 366 PRO A CA 11
ATOM 12961 C C . PRO A 1 56 ? 8.483 0.257 -0.383 1.00 0.00 366 PRO A C 11
ATOM 12962 O O . PRO A 1 56 ? 9.216 1.217 -0.516 1.00 0.00 366 PRO A O 11
ATOM 12973 N N . SER A 1 57 ? 7.190 0.399 -0.290 1.00 0.00 367 SER A N 11
ATOM 12974 C CA . SER A 1 57 ? 6.579 1.755 -0.344 1.00 0.00 367 SER A CA 11
ATOM 12975 C C . SER A 1 57 ? 7.065 2.584 0.847 1.00 0.00 367 SER A C 11
ATOM 12976 O O . SER A 1 57 ? 6.850 3.778 0.912 1.00 0.00 367 SER A O 11
ATOM 12984 N N . GLU A 1 58 ? 7.713 1.961 1.791 1.00 0.00 368 GLU A N 11
ATOM 12985 C CA . GLU A 1 58 ? 8.205 2.714 2.979 1.00 0.00 368 GLU A CA 11
ATOM 12986 C C . GLU A 1 58 ? 9.105 3.864 2.524 1.00 0.00 368 GLU A C 11
ATOM 12987 O O . GLU A 1 58 ? 9.138 4.913 3.138 1.00 0.00 368 GLU A O 11
ATOM 12999 N N . ASP A 1 59 ? 9.833 3.681 1.453 1.00 0.00 369 ASP A N 11
ATOM 13000 C CA . ASP A 1 59 ? 10.727 4.764 0.958 1.00 0.00 369 ASP A CA 11
ATOM 13001 C C . ASP A 1 59 ? 10.343 5.120 -0.477 1.00 0.00 369 ASP A C 11
ATOM 13002 O O . ASP A 1 59 ? 9.568 4.432 -1.111 1.00 0.00 369 ASP A O 11
ATOM 13011 N N . GLU A 1 60 ? 10.880 6.188 -0.995 1.00 0.00 370 GLU A N 11
ATOM 13012 C CA . GLU A 1 60 ? 10.547 6.583 -2.391 1.00 0.00 370 GLU A CA 11
ATOM 13013 C C . GLU A 1 60 ? 11.112 5.539 -3.354 1.00 0.00 370 GLU A C 11
ATOM 13014 O O . GLU A 1 60 ? 12.067 5.787 -4.062 1.00 0.00 370 GLU A O 11
ATOM 13026 N N . TRP A 1 61 ? 10.530 4.370 -3.382 1.00 0.00 371 TRP A N 11
ATOM 13027 C CA . TRP A 1 61 ? 11.038 3.309 -4.295 1.00 0.00 371 TRP A CA 11
ATOM 13028 C C . TRP A 1 61 ? 10.112 3.190 -5.508 1.00 0.00 371 TRP A C 11
ATOM 13029 O O . TRP A 1 61 ? 8.904 3.254 -5.388 1.00 0.00 371 TRP A O 11
ATOM 13050 N N . TYR A 1 62 ? 10.674 3.021 -6.675 1.00 0.00 372 TYR A N 11
ATOM 13051 C CA . TYR A 1 62 ? 9.838 2.900 -7.904 1.00 0.00 372 TYR A CA 11
ATOM 13052 C C . TYR A 1 62 ? 10.155 1.569 -8.593 1.00 0.00 372 TYR A C 11
ATOM 13053 O O . TYR A 1 62 ? 11.267 1.083 -8.530 1.00 0.00 372 TYR A O 11
ATOM 13071 N N . CYS A 1 63 ? 9.198 0.971 -9.251 1.00 0.00 373 CYS A N 11
ATOM 13072 C CA . CYS A 1 63 ? 9.480 -0.325 -9.932 1.00 0.00 373 CYS A CA 11
ATOM 13073 C C . CYS A 1 63 ? 10.786 -0.194 -10.723 1.00 0.00 373 CYS A C 11
ATOM 13074 O O . CYS A 1 63 ? 11.217 0.892 -11.044 1.00 0.00 373 CYS A O 11
ATOM 13081 N N . PRO A 1 64 ? 11.419 -1.292 -11.025 1.00 0.00 374 PRO A N 11
ATOM 13082 C CA . PRO A 1 64 ? 12.703 -1.290 -11.785 1.00 0.00 374 PRO A CA 11
ATOM 13083 C C . PRO A 1 64 ? 12.546 -0.727 -13.205 1.00 0.00 374 PRO A C 11
ATOM 13084 O O . PRO A 1 64 ? 13.507 -0.324 -13.830 1.00 0.00 374 PRO A O 11
ATOM 13095 N N . GLU A 1 65 ? 11.348 -0.712 -13.724 1.00 0.00 375 GLU A N 11
ATOM 13096 C CA . GLU A 1 65 ? 11.143 -0.192 -15.109 1.00 0.00 375 GLU A CA 11
ATOM 13097 C C . GLU A 1 65 ? 11.269 1.334 -15.140 1.00 0.00 375 GLU A C 11
ATOM 13098 O O . GLU A 1 65 ? 11.871 1.895 -16.035 1.00 0.00 375 GLU A O 11
ATOM 13110 N N . CYS A 1 66 ? 10.696 2.015 -14.186 1.00 0.00 376 CYS A N 11
ATOM 13111 C CA . CYS A 1 66 ? 10.779 3.504 -14.191 1.00 0.00 376 CYS A CA 11
ATOM 13112 C C . CYS A 1 66 ? 12.238 3.935 -14.052 1.00 0.00 376 CYS A C 11
ATOM 13113 O O . CYS A 1 66 ? 12.670 4.904 -14.643 1.00 0.00 376 CYS A O 11
ATOM 13120 N N . ARG A 1 67 ? 12.995 3.225 -13.268 1.00 0.00 377 ARG A N 11
ATOM 13121 C CA . ARG A 1 67 ? 14.424 3.592 -13.076 1.00 0.00 377 ARG A CA 11
ATOM 13122 C C . ARG A 1 67 ? 15.173 3.456 -14.403 1.00 0.00 377 ARG A C 11
ATOM 13123 O O . ARG A 1 67 ? 16.186 4.090 -14.622 1.00 0.00 377 ARG A O 11
ATOM 13144 N N . ASN A 1 68 ? 14.681 2.637 -15.291 1.00 0.00 378 ASN A N 11
ATOM 13145 C CA . ASN A 1 68 ? 15.365 2.463 -16.604 1.00 0.00 378 ASN A CA 11
ATOM 13146 C C . ASN A 1 68 ? 16.816 2.038 -16.372 1.00 0.00 378 ASN A C 11
ATOM 13147 O O . ASN A 1 68 ? 17.729 2.547 -16.990 1.00 0.00 378 ASN A O 11
ATOM 13158 N N . ASP A 1 69 ? 17.037 1.106 -15.485 1.00 0.00 379 ASP A N 11
ATOM 13159 C CA . ASP A 1 69 ? 18.426 0.649 -15.213 1.00 0.00 379 ASP A CA 11
ATOM 13160 C C . ASP A 1 69 ? 18.962 -0.111 -16.428 1.00 0.00 379 ASP A C 11
ATOM 13161 O O . ASP A 1 69 ? 19.679 -1.078 -16.228 1.00 0.00 379 ASP A O 11
ATOM 13171 N N . ALA B 2 1 ? 6.639 5.870 -0.521 1.00 0.00 383 ALA B N 11
ATOM 13172 C CA . ALA B 2 1 ? 6.244 6.202 -1.919 1.00 0.00 383 ALA B CA 11
ATOM 13173 C C . ALA B 2 1 ? 4.761 6.576 -1.953 1.00 0.00 383 ALA B C 11
ATOM 13174 O O . ALA B 2 1 ? 4.151 6.828 -0.933 1.00 0.00 383 ALA B O 11
ATOM 13183 N N . ARG B 2 2 ? 4.175 6.614 -3.120 1.00 0.00 384 ARG B N 11
ATOM 13184 C CA . ARG B 2 2 ? 2.732 6.973 -3.214 1.00 0.00 384 ARG B CA 11
ATOM 13185 C C . ARG B 2 2 ? 1.911 6.043 -2.319 1.00 0.00 384 ARG B C 11
ATOM 13186 O O . ARG B 2 2 ? 0.969 6.463 -1.675 1.00 0.00 384 ARG B O 11
ATOM 13207 N N . THR B 2 3 ? 2.258 4.788 -2.275 1.00 0.00 385 THR B N 11
ATOM 13208 C CA . THR B 2 3 ? 1.499 3.826 -1.426 1.00 0.00 385 THR B CA 11
ATOM 13209 C C . THR B 2 3 ? -0.002 4.119 -1.520 1.00 0.00 385 THR B C 11
ATOM 13210 O O . THR B 2 3 ? -0.530 4.943 -0.800 1.00 0.00 385 THR B O 11
ATOM 13221 N N . LYS B 2 4 ? -0.691 3.441 -2.394 1.00 0.00 386 LYS B N 11
ATOM 13222 C CA . LYS B 2 4 ? -2.156 3.664 -2.530 1.00 0.00 386 LYS B CA 11
ATOM 13223 C C . LYS B 2 4 ? -2.829 3.334 -1.200 1.00 0.00 386 LYS B C 11
ATOM 13224 O O . LYS B 2 4 ? -3.936 3.754 -0.926 1.00 0.00 386 LYS B O 11
ATOM 13243 N N . GLN B 2 5 ? -2.168 2.565 -0.382 1.00 0.00 387 GLN B N 11
ATOM 13244 C CA . GLN B 2 5 ? -2.759 2.177 0.926 1.00 0.00 387 GLN B CA 11
ATOM 13245 C C . GLN B 2 5 ? -3.295 3.420 1.637 1.00 0.00 387 GLN B C 11
ATOM 13246 O O . GLN B 2 5 ? -4.235 3.353 2.403 1.00 0.00 387 GLN B O 11
ATOM 13260 N N . THR B 2 6 ? -2.700 4.554 1.395 1.00 0.00 388 THR B N 11
ATOM 13261 C CA . THR B 2 6 ? -3.168 5.800 2.063 1.00 0.00 388 THR B CA 11
ATOM 13262 C C . THR B 2 6 ? -4.625 6.073 1.679 1.00 0.00 388 THR B C 11
ATOM 13263 O O . THR B 2 6 ? -5.368 6.681 2.425 1.00 0.00 388 THR B O 11
ATOM 13274 N N . ALA B 2 7 ? -5.041 5.631 0.524 1.00 0.00 389 ALA B N 11
ATOM 13275 C CA . ALA B 2 7 ? -6.450 5.871 0.100 1.00 0.00 389 ALA B CA 11
ATOM 13276 C C . ALA B 2 7 ? -7.406 5.162 1.065 1.00 0.00 389 ALA B C 11
ATOM 13277 O O . ALA B 2 7 ? -8.440 5.688 1.427 1.00 0.00 389 ALA B O 11
ATOM 13284 N N . ARG B 2 8 ? -7.068 3.974 1.487 1.00 0.00 390 ARG B N 11
ATOM 13285 C CA . ARG B 2 8 ? -7.957 3.235 2.429 1.00 0.00 390 ARG B CA 11
ATOM 13286 C C . ARG B 2 8 ? -9.393 3.226 1.892 1.00 0.00 390 ARG B C 11
ATOM 13287 O O . ARG B 2 8 ? -10.325 3.567 2.592 1.00 0.00 390 ARG B O 11
ATOM 13308 N N . LYS B 2 9 ? -9.574 2.840 0.656 1.00 0.00 391 LYS B N 11
ATOM 13309 C CA . LYS B 2 9 ? -10.948 2.807 0.070 1.00 0.00 391 LYS B CA 11
ATOM 13310 C C . LYS B 2 9 ? -11.323 1.361 -0.272 1.00 0.00 391 LYS B C 11
ATOM 13311 O O . LYS B 2 9 ? -10.481 0.560 -0.626 1.00 0.00 391 LYS B O 11
ATOM 13330 N N . SER B 2 10 ? -12.579 1.018 -0.158 1.00 0.00 392 SER B N 11
ATOM 13331 C CA . SER B 2 10 ? -13.001 -0.381 -0.465 1.00 0.00 392 SER B CA 11
ATOM 13332 C C . SER B 2 10 ? -14.473 -0.400 -0.891 1.00 0.00 392 SER B C 11
ATOM 13333 O O . SER B 2 10 ? -15.153 0.606 -0.851 1.00 0.00 392 SER B O 11
ATOM 13341 N N . THR B 2 11 ? -14.971 -1.540 -1.298 1.00 0.00 393 THR B N 11
ATOM 13342 C CA . THR B 2 11 ? -16.399 -1.624 -1.726 1.00 0.00 393 THR B CA 11
ATOM 13343 C C . THR B 2 11 ? -17.297 -1.065 -0.621 1.00 0.00 393 THR B C 11
ATOM 13344 O O . THR B 2 11 ? -18.267 -0.381 -0.883 1.00 0.00 393 THR B O 11
ATOM 13355 N N . GLY B 2 12 ? -16.983 -1.348 0.614 1.00 0.00 394 GLY B N 11
ATOM 13356 C CA . GLY B 2 12 ? -17.821 -0.832 1.733 1.00 0.00 394 GLY B CA 11
ATOM 13357 C C . GLY B 2 12 ? -17.121 -1.107 3.064 1.00 0.00 394 GLY B C 11
ATOM 13358 O O . GLY B 2 12 ? -15.935 -1.396 3.040 1.00 0.00 394 GLY B O 11
ATOM 13366 N N . SER A 1 1 ? -0.904 14.435 -22.184 1.00 0.00 311 SER A N 12
ATOM 13367 C CA . SER A 1 1 ? -0.543 13.595 -21.006 1.00 0.00 311 SER A CA 12
ATOM 13368 C C . SER A 1 1 ? -1.778 13.390 -20.128 1.00 0.00 311 SER A C 12
ATOM 13369 O O . SER A 1 1 ? -2.208 14.285 -19.429 1.00 0.00 311 SER A O 12
ATOM 13379 N N . GLY A 1 2 ? -2.351 12.215 -20.160 1.00 0.00 312 GLY A N 12
ATOM 13380 C CA . GLY A 1 2 ? -3.560 11.946 -19.329 1.00 0.00 312 GLY A CA 12
ATOM 13381 C C . GLY A 1 2 ? -3.320 10.703 -18.468 1.00 0.00 312 GLY A C 12
ATOM 13382 O O . GLY A 1 2 ? -3.922 9.669 -18.679 1.00 0.00 312 GLY A O 12
ATOM 13386 N N . PRO A 1 3 ? -2.445 10.805 -17.500 1.00 0.00 313 PRO A N 12
ATOM 13387 C CA . PRO A 1 3 ? -2.117 9.671 -16.588 1.00 0.00 313 PRO A CA 12
ATOM 13388 C C . PRO A 1 3 ? -3.211 9.442 -15.544 1.00 0.00 313 PRO A C 12
ATOM 13389 O O . PRO A 1 3 ? -3.308 8.386 -14.952 1.00 0.00 313 PRO A O 12
ATOM 13400 N N . SER A 1 4 ? -4.031 10.430 -15.312 1.00 0.00 314 SER A N 12
ATOM 13401 C CA . SER A 1 4 ? -5.113 10.275 -14.303 1.00 0.00 314 SER A CA 12
ATOM 13402 C C . SER A 1 4 ? -6.111 9.222 -14.784 1.00 0.00 314 SER A C 12
ATOM 13403 O O . SER A 1 4 ? -6.390 9.105 -15.960 1.00 0.00 314 SER A O 12
ATOM 13411 N N . CYS A 1 5 ? -6.649 8.456 -13.879 1.00 0.00 315 CYS A N 12
ATOM 13412 C CA . CYS A 1 5 ? -7.630 7.407 -14.275 1.00 0.00 315 CYS A CA 12
ATOM 13413 C C . CYS A 1 5 ? -8.913 8.074 -14.778 1.00 0.00 315 CYS A C 12
ATOM 13414 O O . CYS A 1 5 ? -9.962 7.953 -14.179 1.00 0.00 315 CYS A O 12
ATOM 13421 N N . LYS A 1 6 ? -8.838 8.775 -15.876 1.00 0.00 316 LYS A N 12
ATOM 13422 C CA . LYS A 1 6 ? -10.053 9.445 -16.417 1.00 0.00 316 LYS A CA 12
ATOM 13423 C C . LYS A 1 6 ? -11.112 8.390 -16.737 1.00 0.00 316 LYS A C 12
ATOM 13424 O O . LYS A 1 6 ? -12.299 8.639 -16.652 1.00 0.00 316 LYS A O 12
ATOM 13443 N N . HIS A 1 7 ? -10.692 7.208 -17.096 1.00 0.00 317 HIS A N 12
ATOM 13444 C CA . HIS A 1 7 ? -11.667 6.131 -17.410 1.00 0.00 317 HIS A CA 12
ATOM 13445 C C . HIS A 1 7 ? -12.499 5.856 -16.163 1.00 0.00 317 HIS A C 12
ATOM 13446 O O . HIS A 1 7 ? -13.701 5.693 -16.223 1.00 0.00 317 HIS A O 12
ATOM 13461 N N . CYS A 1 8 ? -11.857 5.816 -15.030 1.00 0.00 318 CYS A N 12
ATOM 13462 C CA . CYS A 1 8 ? -12.589 5.568 -13.764 1.00 0.00 318 CYS A CA 12
ATOM 13463 C C . CYS A 1 8 ? -12.095 6.549 -12.702 1.00 0.00 318 CYS A C 12
ATOM 13464 O O . CYS A 1 8 ? -10.942 6.548 -12.322 1.00 0.00 318 CYS A O 12
ATOM 13471 N N . LYS A 1 9 ? -12.960 7.393 -12.227 1.00 0.00 319 LYS A N 12
ATOM 13472 C CA . LYS A 1 9 ? -12.553 8.378 -11.191 1.00 0.00 319 LYS A CA 12
ATOM 13473 C C . LYS A 1 9 ? -12.176 7.624 -9.919 1.00 0.00 319 LYS A C 12
ATOM 13474 O O . LYS A 1 9 ? -11.722 8.203 -8.953 1.00 0.00 319 LYS A O 12
ATOM 13493 N N . ASP A 1 10 ? -12.361 6.331 -9.923 1.00 0.00 320 ASP A N 12
ATOM 13494 C CA . ASP A 1 10 ? -12.019 5.508 -8.728 1.00 0.00 320 ASP A CA 12
ATOM 13495 C C . ASP A 1 10 ? -13.166 5.565 -7.718 1.00 0.00 320 ASP A C 12
ATOM 13496 O O . ASP A 1 10 ? -12.994 5.980 -6.588 1.00 0.00 320 ASP A O 12
ATOM 13505 N N . ASP A 1 11 ? -14.336 5.144 -8.113 1.00 0.00 321 ASP A N 12
ATOM 13506 C CA . ASP A 1 11 ? -15.492 5.168 -7.173 1.00 0.00 321 ASP A CA 12
ATOM 13507 C C . ASP A 1 11 ? -15.208 4.226 -6.002 1.00 0.00 321 ASP A C 12
ATOM 13508 O O . ASP A 1 11 ? -14.619 3.177 -6.164 1.00 0.00 321 ASP A O 12
ATOM 13517 N N . VAL A 1 12 ? -15.623 4.594 -4.822 1.00 0.00 322 VAL A N 12
ATOM 13518 C CA . VAL A 1 12 ? -15.377 3.722 -3.639 1.00 0.00 322 VAL A CA 12
ATOM 13519 C C . VAL A 1 12 ? -16.221 2.454 -3.755 1.00 0.00 322 VAL A C 12
ATOM 13520 O O . VAL A 1 12 ? -15.813 1.382 -3.355 1.00 0.00 322 VAL A O 12
ATOM 13533 N N . ASN A 1 13 ? -17.399 2.573 -4.300 1.00 0.00 323 ASN A N 12
ATOM 13534 C CA . ASN A 1 13 ? -18.280 1.389 -4.447 1.00 0.00 323 ASN A CA 12
ATOM 13535 C C . ASN A 1 13 ? -17.667 0.423 -5.454 1.00 0.00 323 ASN A C 12
ATOM 13536 O O . ASN A 1 13 ? -17.821 -0.778 -5.354 1.00 0.00 323 ASN A O 12
ATOM 13547 N N . ARG A 1 14 ? -16.984 0.946 -6.434 1.00 0.00 324 ARG A N 12
ATOM 13548 C CA . ARG A 1 14 ? -16.368 0.075 -7.467 1.00 0.00 324 ARG A CA 12
ATOM 13549 C C . ARG A 1 14 ? -14.873 0.381 -7.592 1.00 0.00 324 ARG A C 12
ATOM 13550 O O . ARG A 1 14 ? -14.474 1.516 -7.755 1.00 0.00 324 ARG A O 12
ATOM 13571 N N . LEU A 1 15 ? -14.046 -0.627 -7.532 1.00 0.00 325 LEU A N 12
ATOM 13572 C CA . LEU A 1 15 ? -12.581 -0.399 -7.661 1.00 0.00 325 LEU A CA 12
ATOM 13573 C C . LEU A 1 15 ? -12.147 -0.823 -9.070 1.00 0.00 325 LEU A C 12
ATOM 13574 O O . LEU A 1 15 ? -12.627 -1.809 -9.593 1.00 0.00 325 LEU A O 12
ATOM 13590 N N . CYS A 1 16 ? -11.266 -0.086 -9.697 1.00 0.00 326 CYS A N 12
ATOM 13591 C CA . CYS A 1 16 ? -10.838 -0.455 -11.080 1.00 0.00 326 CYS A CA 12
ATOM 13592 C C . CYS A 1 16 ? -9.401 -0.984 -11.092 1.00 0.00 326 CYS A C 12
ATOM 13593 O O . CYS A 1 16 ? -8.633 -0.765 -10.179 1.00 0.00 326 CYS A O 12
ATOM 13600 N N . ARG A 1 17 ? -9.047 -1.695 -12.130 1.00 0.00 327 ARG A N 12
ATOM 13601 C CA . ARG A 1 17 ? -7.677 -2.274 -12.236 1.00 0.00 327 ARG A CA 12
ATOM 13602 C C . ARG A 1 17 ? -6.608 -1.178 -12.206 1.00 0.00 327 ARG A C 12
ATOM 13603 O O . ARG A 1 17 ? -5.573 -1.336 -11.589 1.00 0.00 327 ARG A O 12
ATOM 13624 N N . VAL A 1 18 ? -6.835 -0.068 -12.852 1.00 0.00 328 VAL A N 12
ATOM 13625 C CA . VAL A 1 18 ? -5.806 1.010 -12.825 1.00 0.00 328 VAL A CA 12
ATOM 13626 C C . VAL A 1 18 ? -5.653 1.501 -11.388 1.00 0.00 328 VAL A C 12
ATOM 13627 O O . VAL A 1 18 ? -4.565 1.758 -10.917 1.00 0.00 328 VAL A O 12
ATOM 13640 N N . CYS A 1 19 ? -6.744 1.610 -10.683 1.00 0.00 329 CYS A N 12
ATOM 13641 C CA . CYS A 1 19 ? -6.682 2.059 -9.268 1.00 0.00 329 CYS A CA 12
ATOM 13642 C C . CYS A 1 19 ? -6.523 0.827 -8.378 1.00 0.00 329 CYS A C 12
ATOM 13643 O O . CYS A 1 19 ? -6.282 0.930 -7.192 1.00 0.00 329 CYS A O 12
ATOM 13650 N N . ALA A 1 20 ? -6.668 -0.339 -8.951 1.00 0.00 330 ALA A N 12
ATOM 13651 C CA . ALA A 1 20 ? -6.541 -1.593 -8.156 1.00 0.00 330 ALA A CA 12
ATOM 13652 C C . ALA A 1 20 ? -5.384 -2.436 -8.696 1.00 0.00 330 ALA A C 12
ATOM 13653 O O . ALA A 1 20 ? -4.277 -1.961 -8.855 1.00 0.00 330 ALA A O 12
ATOM 13660 N N . CYS A 1 21 ? -5.631 -3.688 -8.975 1.00 0.00 331 CYS A N 12
ATOM 13661 C CA . CYS A 1 21 ? -4.550 -4.566 -9.499 1.00 0.00 331 CYS A CA 12
ATOM 13662 C C . CYS A 1 21 ? -4.604 -4.597 -11.024 1.00 0.00 331 CYS A C 12
ATOM 13663 O O . CYS A 1 21 ? -5.605 -4.271 -11.631 1.00 0.00 331 CYS A O 12
ATOM 13670 N N . HIS A 1 22 ? -3.530 -4.989 -11.649 1.00 0.00 332 HIS A N 12
ATOM 13671 C CA . HIS A 1 22 ? -3.507 -5.044 -13.134 1.00 0.00 332 HIS A CA 12
ATOM 13672 C C . HIS A 1 22 ? -4.603 -5.986 -13.641 1.00 0.00 332 HIS A C 12
ATOM 13673 O O . HIS A 1 22 ? -5.164 -5.778 -14.698 1.00 0.00 332 HIS A O 12
ATOM 13688 N N . LEU A 1 23 ? -4.909 -7.030 -12.909 1.00 0.00 333 LEU A N 12
ATOM 13689 C CA . LEU A 1 23 ? -5.966 -7.976 -13.381 1.00 0.00 333 LEU A CA 12
ATOM 13690 C C . LEU A 1 23 ? -6.866 -8.417 -12.220 1.00 0.00 333 LEU A C 12
ATOM 13691 O O . LEU A 1 23 ? -8.049 -8.632 -12.394 1.00 0.00 333 LEU A O 12
ATOM 13707 N N . CYS A 1 24 ? -6.322 -8.575 -11.044 1.00 0.00 334 CYS A N 12
ATOM 13708 C CA . CYS A 1 24 ? -7.164 -9.025 -9.893 1.00 0.00 334 CYS A CA 12
ATOM 13709 C C . CYS A 1 24 ? -8.302 -8.031 -9.646 1.00 0.00 334 CYS A C 12
ATOM 13710 O O . CYS A 1 24 ? -9.414 -8.413 -9.342 1.00 0.00 334 CYS A O 12
ATOM 13717 N N . GLY A 1 25 ? -8.032 -6.762 -9.759 1.00 0.00 335 GLY A N 12
ATOM 13718 C CA . GLY A 1 25 ? -9.100 -5.750 -9.512 1.00 0.00 335 GLY A CA 12
ATOM 13719 C C . GLY A 1 25 ? -9.052 -5.337 -8.044 1.00 0.00 335 GLY A C 12
ATOM 13720 O O . GLY A 1 25 ? -9.791 -4.480 -7.602 1.00 0.00 335 GLY A O 12
ATOM 13724 N N . GLY A 1 26 ? -8.185 -5.947 -7.283 1.00 0.00 336 GLY A N 12
ATOM 13725 C CA . GLY A 1 26 ? -8.085 -5.598 -5.841 1.00 0.00 336 GLY A CA 12
ATOM 13726 C C . GLY A 1 26 ? -9.380 -5.991 -5.138 1.00 0.00 336 GLY A C 12
ATOM 13727 O O . GLY A 1 26 ? -9.727 -7.152 -5.066 1.00 0.00 336 GLY A O 12
ATOM 13731 N N . ARG A 1 27 ? -10.090 -5.032 -4.610 1.00 0.00 337 ARG A N 12
ATOM 13732 C CA . ARG A 1 27 ? -11.366 -5.334 -3.900 1.00 0.00 337 ARG A CA 12
ATOM 13733 C C . ARG A 1 27 ? -11.081 -6.218 -2.678 1.00 0.00 337 ARG A C 12
ATOM 13734 O O . ARG A 1 27 ? -11.831 -6.228 -1.722 1.00 0.00 337 ARG A O 12
ATOM 13755 N N . GLN A 1 28 ? -10.005 -6.961 -2.703 1.00 0.00 338 GLN A N 12
ATOM 13756 C CA . GLN A 1 28 ? -9.669 -7.842 -1.553 1.00 0.00 338 GLN A CA 12
ATOM 13757 C C . GLN A 1 28 ? -8.428 -7.294 -0.846 1.00 0.00 338 GLN A C 12
ATOM 13758 O O . GLN A 1 28 ? -7.416 -7.041 -1.469 1.00 0.00 338 GLN A O 12
ATOM 13772 N N . ASP A 1 29 ? -8.493 -7.115 0.447 1.00 0.00 339 ASP A N 12
ATOM 13773 C CA . ASP A 1 29 ? -7.310 -6.589 1.190 1.00 0.00 339 ASP A CA 12
ATOM 13774 C C . ASP A 1 29 ? -6.629 -5.489 0.368 1.00 0.00 339 ASP A C 12
ATOM 13775 O O . ASP A 1 29 ? -5.457 -5.570 0.061 1.00 0.00 339 ASP A O 12
ATOM 13784 N N . PRO A 1 30 ? -7.365 -4.471 0.012 1.00 0.00 340 PRO A N 12
ATOM 13785 C CA . PRO A 1 30 ? -6.832 -3.332 -0.793 1.00 0.00 340 PRO A CA 12
ATOM 13786 C C . PRO A 1 30 ? -5.699 -2.591 -0.075 1.00 0.00 340 PRO A C 12
ATOM 13787 O O . PRO A 1 30 ? -4.921 -1.882 -0.682 1.00 0.00 340 PRO A O 12
ATOM 13798 N N . ASP A 1 31 ? -5.610 -2.746 1.217 1.00 0.00 341 ASP A N 12
ATOM 13799 C CA . ASP A 1 31 ? -4.545 -2.051 1.990 1.00 0.00 341 ASP A CA 12
ATOM 13800 C C . ASP A 1 31 ? -3.157 -2.540 1.558 1.00 0.00 341 ASP A C 12
ATOM 13801 O O . ASP A 1 31 ? -2.182 -1.820 1.642 1.00 0.00 341 ASP A O 12
ATOM 13810 N N . LYS A 1 32 ? -3.054 -3.762 1.116 1.00 0.00 342 LYS A N 12
ATOM 13811 C CA . LYS A 1 32 ? -1.723 -4.299 0.702 1.00 0.00 342 LYS A CA 12
ATOM 13812 C C . LYS A 1 32 ? -1.420 -3.917 -0.751 1.00 0.00 342 LYS A C 12
ATOM 13813 O O . LYS A 1 32 ? -0.564 -4.501 -1.386 1.00 0.00 342 LYS A O 12
ATOM 13832 N N . GLN A 1 33 ? -2.114 -2.952 -1.287 1.00 0.00 343 GLN A N 12
ATOM 13833 C CA . GLN A 1 33 ? -1.858 -2.554 -2.701 1.00 0.00 343 GLN A CA 12
ATOM 13834 C C . GLN A 1 33 ? -0.797 -1.450 -2.753 1.00 0.00 343 GLN A C 12
ATOM 13835 O O . GLN A 1 33 ? -0.956 -0.397 -2.167 1.00 0.00 343 GLN A O 12
ATOM 13849 N N . LEU A 1 34 ? 0.277 -1.685 -3.460 1.00 0.00 344 LEU A N 12
ATOM 13850 C CA . LEU A 1 34 ? 1.351 -0.656 -3.569 1.00 0.00 344 LEU A CA 12
ATOM 13851 C C . LEU A 1 34 ? 1.488 -0.222 -5.030 1.00 0.00 344 LEU A C 12
ATOM 13852 O O . LEU A 1 34 ? 1.603 -1.045 -5.927 1.00 0.00 344 LEU A O 12
ATOM 13868 N N . MET A 1 35 ? 1.462 1.066 -5.274 1.00 0.00 345 MET A N 12
ATOM 13869 C CA . MET A 1 35 ? 1.569 1.576 -6.665 1.00 0.00 345 MET A CA 12
ATOM 13870 C C . MET A 1 35 ? 2.794 2.477 -6.819 1.00 0.00 345 MET A C 12
ATOM 13871 O O . MET A 1 35 ? 3.253 3.090 -5.880 1.00 0.00 345 MET A O 12
ATOM 13885 N N . CYS A 1 36 ? 3.320 2.568 -8.009 1.00 0.00 346 CYS A N 12
ATOM 13886 C CA . CYS A 1 36 ? 4.509 3.441 -8.230 1.00 0.00 346 CYS A CA 12
ATOM 13887 C C . CYS A 1 36 ? 4.017 4.855 -8.559 1.00 0.00 346 CYS A C 12
ATOM 13888 O O . CYS A 1 36 ? 3.275 5.061 -9.493 1.00 0.00 346 CYS A O 12
ATOM 13895 N N . ASP A 1 37 ? 4.399 5.828 -7.782 1.00 0.00 347 ASP A N 12
ATOM 13896 C CA . ASP A 1 37 ? 3.919 7.217 -8.041 1.00 0.00 347 ASP A CA 12
ATOM 13897 C C . ASP A 1 37 ? 4.102 7.563 -9.518 1.00 0.00 347 ASP A C 12
ATOM 13898 O O . ASP A 1 37 ? 3.256 8.179 -10.135 1.00 0.00 347 ASP A O 12
ATOM 13907 N N . GLU A 1 38 ? 5.205 7.179 -10.079 1.00 0.00 348 GLU A N 12
ATOM 13908 C CA . GLU A 1 38 ? 5.473 7.486 -11.508 1.00 0.00 348 GLU A CA 12
ATOM 13909 C C . GLU A 1 38 ? 4.581 6.644 -12.433 1.00 0.00 348 GLU A C 12
ATOM 13910 O O . GLU A 1 38 ? 4.226 7.076 -13.512 1.00 0.00 348 GLU A O 12
ATOM 13922 N N . CYS A 1 39 ? 4.233 5.445 -12.035 1.00 0.00 349 CYS A N 12
ATOM 13923 C CA . CYS A 1 39 ? 3.383 4.582 -12.918 1.00 0.00 349 CYS A CA 12
ATOM 13924 C C . CYS A 1 39 ? 2.075 4.219 -12.211 1.00 0.00 349 CYS A C 12
ATOM 13925 O O . CYS A 1 39 ? 2.039 3.979 -11.023 1.00 0.00 349 CYS A O 12
ATOM 13932 N N . ASP A 1 40 ? 0.993 4.171 -12.940 1.00 0.00 350 ASP A N 12
ATOM 13933 C CA . ASP A 1 40 ? -0.313 3.825 -12.313 1.00 0.00 350 ASP A CA 12
ATOM 13934 C C . ASP A 1 40 ? -0.436 2.309 -12.175 1.00 0.00 350 ASP A C 12
ATOM 13935 O O . ASP A 1 40 ? -1.519 1.768 -12.064 1.00 0.00 350 ASP A O 12
ATOM 13944 N N . MET A 1 41 ? 0.668 1.618 -12.178 1.00 0.00 351 MET A N 12
ATOM 13945 C CA . MET A 1 41 ? 0.625 0.133 -12.042 1.00 0.00 351 MET A CA 12
ATOM 13946 C C . MET A 1 41 ? 1.020 -0.263 -10.618 1.00 0.00 351 MET A C 12
ATOM 13947 O O . MET A 1 41 ? 1.659 0.495 -9.906 1.00 0.00 351 MET A O 12
ATOM 13961 N N . ALA A 1 42 ? 0.637 -1.442 -10.195 1.00 0.00 352 ALA A N 12
ATOM 13962 C CA . ALA A 1 42 ? 0.980 -1.887 -8.816 1.00 0.00 352 ALA A CA 12
ATOM 13963 C C . ALA A 1 42 ? 1.784 -3.177 -8.855 1.00 0.00 352 ALA A C 12
ATOM 13964 O O . ALA A 1 42 ? 2.150 -3.666 -9.906 1.00 0.00 352 ALA A O 12
ATOM 13971 N N . PHE A 1 43 ? 2.076 -3.716 -7.704 1.00 0.00 353 PHE A N 12
ATOM 13972 C CA . PHE A 1 43 ? 2.878 -4.967 -7.649 1.00 0.00 353 PHE A CA 12
ATOM 13973 C C . PHE A 1 43 ? 2.037 -6.130 -7.126 1.00 0.00 353 PHE A C 12
ATOM 13974 O O . PHE A 1 43 ? 1.311 -6.009 -6.159 1.00 0.00 353 PHE A O 12
ATOM 13991 N N . HIS A 1 44 ? 2.145 -7.259 -7.766 1.00 0.00 354 HIS A N 12
ATOM 13992 C CA . HIS A 1 44 ? 1.375 -8.458 -7.335 1.00 0.00 354 HIS A CA 12
ATOM 13993 C C . HIS A 1 44 ? 1.927 -8.986 -6.011 1.00 0.00 354 HIS A C 12
ATOM 13994 O O . HIS A 1 44 ? 1.608 -10.082 -5.595 1.00 0.00 354 HIS A O 12
ATOM 14008 N N . ILE A 1 45 ? 2.759 -8.233 -5.347 1.00 0.00 355 ILE A N 12
ATOM 14009 C CA . ILE A 1 45 ? 3.321 -8.726 -4.065 1.00 0.00 355 ILE A CA 12
ATOM 14010 C C . ILE A 1 45 ? 2.179 -9.124 -3.126 1.00 0.00 355 ILE A C 12
ATOM 14011 O O . ILE A 1 45 ? 2.384 -9.792 -2.132 1.00 0.00 355 ILE A O 12
ATOM 14027 N N . TYR A 1 46 ? 0.977 -8.720 -3.434 1.00 0.00 356 TYR A N 12
ATOM 14028 C CA . TYR A 1 46 ? -0.175 -9.079 -2.560 1.00 0.00 356 TYR A CA 12
ATOM 14029 C C . TYR A 1 46 ? -0.865 -10.337 -3.099 1.00 0.00 356 TYR A C 12
ATOM 14030 O O . TYR A 1 46 ? -1.351 -11.160 -2.347 1.00 0.00 356 TYR A O 12
ATOM 14048 N N . CYS A 1 47 ? -0.919 -10.491 -4.395 1.00 0.00 357 CYS A N 12
ATOM 14049 C CA . CYS A 1 47 ? -1.586 -11.693 -4.978 1.00 0.00 357 CYS A CA 12
ATOM 14050 C C . CYS A 1 47 ? -0.629 -12.885 -4.924 1.00 0.00 357 CYS A C 12
ATOM 14051 O O . CYS A 1 47 ? -0.951 -13.933 -4.398 1.00 0.00 357 CYS A O 12
ATOM 14058 N N . LEU A 1 48 ? 0.544 -12.729 -5.465 1.00 0.00 358 LEU A N 12
ATOM 14059 C CA . LEU A 1 48 ? 1.535 -13.840 -5.455 1.00 0.00 358 LEU A CA 12
ATOM 14060 C C . LEU A 1 48 ? 2.008 -14.103 -4.025 1.00 0.00 358 LEU A C 12
ATOM 14061 O O . LEU A 1 48 ? 2.249 -15.227 -3.629 1.00 0.00 358 LEU A O 12
ATOM 14077 N N . ASP A 1 49 ? 2.154 -13.065 -3.257 1.00 0.00 359 ASP A N 12
ATOM 14078 C CA . ASP A 1 49 ? 2.625 -13.219 -1.852 1.00 0.00 359 ASP A CA 12
ATOM 14079 C C . ASP A 1 49 ? 4.081 -13.708 -1.835 1.00 0.00 359 ASP A C 12
ATOM 14080 O O . ASP A 1 49 ? 4.386 -14.735 -1.262 1.00 0.00 359 ASP A O 12
ATOM 14089 N N . PRO A 1 50 ? 4.978 -12.969 -2.445 1.00 0.00 360 PRO A N 12
ATOM 14090 C CA . PRO A 1 50 ? 6.423 -13.313 -2.491 1.00 0.00 360 PRO A CA 12
ATOM 14091 C C . PRO A 1 50 ? 7.190 -12.691 -1.318 1.00 0.00 360 PRO A C 12
ATOM 14092 O O . PRO A 1 50 ? 6.695 -11.796 -0.661 1.00 0.00 360 PRO A O 12
ATOM 14103 N N . PRO A 1 51 ? 8.393 -13.137 -1.061 1.00 0.00 361 PRO A N 12
ATOM 14104 C CA . PRO A 1 51 ? 9.219 -12.578 0.042 1.00 0.00 361 PRO A CA 12
ATOM 14105 C C . PRO A 1 51 ? 9.198 -11.045 0.028 1.00 0.00 361 PRO A C 12
ATOM 14106 O O . PRO A 1 51 ? 9.528 -10.397 1.001 1.00 0.00 361 PRO A O 12
ATOM 14117 N N . LEU A 1 52 ? 8.801 -10.466 -1.075 1.00 0.00 362 LEU A N 12
ATOM 14118 C CA . LEU A 1 52 ? 8.741 -8.980 -1.168 1.00 0.00 362 LEU A CA 12
ATOM 14119 C C . LEU A 1 52 ? 7.383 -8.498 -0.653 1.00 0.00 362 LEU A C 12
ATOM 14120 O O . LEU A 1 52 ? 7.008 -7.358 -0.839 1.00 0.00 362 LEU A O 12
ATOM 14136 N N . SER A 1 53 ? 6.639 -9.360 -0.014 1.00 0.00 363 SER A N 12
ATOM 14137 C CA . SER A 1 53 ? 5.304 -8.949 0.504 1.00 0.00 363 SER A CA 12
ATOM 14138 C C . SER A 1 53 ? 5.419 -7.572 1.155 1.00 0.00 363 SER A C 12
ATOM 14139 O O . SER A 1 53 ? 4.489 -6.790 1.149 1.00 0.00 363 SER A O 12
ATOM 14147 N N . SER A 1 54 ? 6.558 -7.264 1.709 1.00 0.00 364 SER A N 12
ATOM 14148 C CA . SER A 1 54 ? 6.739 -5.934 2.353 1.00 0.00 364 SER A CA 12
ATOM 14149 C C . SER A 1 54 ? 6.469 -4.836 1.324 1.00 0.00 364 SER A C 12
ATOM 14150 O O . SER A 1 54 ? 6.539 -5.058 0.132 1.00 0.00 364 SER A O 12
ATOM 14158 N N . VAL A 1 55 ? 6.159 -3.650 1.772 1.00 0.00 365 VAL A N 12
ATOM 14159 C CA . VAL A 1 55 ? 5.885 -2.547 0.814 1.00 0.00 365 VAL A CA 12
ATOM 14160 C C . VAL A 1 55 ? 7.135 -1.657 0.683 1.00 0.00 365 VAL A C 12
ATOM 14161 O O . VAL A 1 55 ? 7.480 -0.946 1.605 1.00 0.00 365 VAL A O 12
ATOM 14174 N N . PRO A 1 56 ? 7.804 -1.672 -0.451 1.00 0.00 366 PRO A N 12
ATOM 14175 C CA . PRO A 1 56 ? 9.015 -0.824 -0.669 1.00 0.00 366 PRO A CA 12
ATOM 14176 C C . PRO A 1 56 ? 8.747 0.658 -0.381 1.00 0.00 366 PRO A C 12
ATOM 14177 O O . PRO A 1 56 ? 9.660 1.451 -0.267 1.00 0.00 366 PRO A O 12
ATOM 14188 N N . SER A 1 57 ? 7.503 1.037 -0.267 1.00 0.00 367 SER A N 12
ATOM 14189 C CA . SER A 1 57 ? 7.180 2.464 0.010 1.00 0.00 367 SER A CA 12
ATOM 14190 C C . SER A 1 57 ? 7.888 2.908 1.290 1.00 0.00 367 SER A C 12
ATOM 14191 O O . SER A 1 57 ? 7.955 4.081 1.599 1.00 0.00 367 SER A O 12
ATOM 14199 N N . GLU A 1 58 ? 8.419 1.980 2.039 1.00 0.00 368 GLU A N 12
ATOM 14200 C CA . GLU A 1 58 ? 9.122 2.351 3.298 1.00 0.00 368 GLU A CA 12
ATOM 14201 C C . GLU A 1 58 ? 10.108 3.486 3.015 1.00 0.00 368 GLU A C 12
ATOM 14202 O O . GLU A 1 58 ? 10.352 4.332 3.852 1.00 0.00 368 GLU A O 12
ATOM 14214 N N . ASP A 1 59 ? 10.673 3.518 1.837 1.00 0.00 369 ASP A N 12
ATOM 14215 C CA . ASP A 1 59 ? 11.634 4.601 1.502 1.00 0.00 369 ASP A CA 12
ATOM 14216 C C . ASP A 1 59 ? 11.405 5.042 0.057 1.00 0.00 369 ASP A C 12
ATOM 14217 O O . ASP A 1 59 ? 10.674 4.414 -0.682 1.00 0.00 369 ASP A O 12
ATOM 14226 N N . GLU A 1 60 ? 12.021 6.115 -0.357 1.00 0.00 370 GLU A N 12
ATOM 14227 C CA . GLU A 1 60 ? 11.825 6.577 -1.757 1.00 0.00 370 GLU A CA 12
ATOM 14228 C C . GLU A 1 60 ? 12.284 5.479 -2.714 1.00 0.00 370 GLU A C 12
ATOM 14229 O O . GLU A 1 60 ? 13.455 5.349 -3.008 1.00 0.00 370 GLU A O 12
ATOM 14241 N N . TRP A 1 61 ? 11.366 4.687 -3.200 1.00 0.00 371 TRP A N 12
ATOM 14242 C CA . TRP A 1 61 ? 11.740 3.592 -4.138 1.00 0.00 371 TRP A CA 12
ATOM 14243 C C . TRP A 1 61 ? 10.885 3.694 -5.403 1.00 0.00 371 TRP A C 12
ATOM 14244 O O . TRP A 1 61 ? 9.721 4.038 -5.348 1.00 0.00 371 TRP A O 12
ATOM 14265 N N . TYR A 1 62 ? 11.459 3.410 -6.542 1.00 0.00 372 TYR A N 12
ATOM 14266 C CA . TYR A 1 62 ? 10.687 3.498 -7.816 1.00 0.00 372 TYR A CA 12
ATOM 14267 C C . TYR A 1 62 ? 10.652 2.127 -8.493 1.00 0.00 372 TYR A C 12
ATOM 14268 O O . TYR A 1 62 ? 11.578 1.348 -8.387 1.00 0.00 372 TYR A O 12
ATOM 14286 N N . CYS A 1 63 ? 9.592 1.828 -9.194 1.00 0.00 373 CYS A N 12
ATOM 14287 C CA . CYS A 1 63 ? 9.501 0.513 -9.882 1.00 0.00 373 CYS A CA 12
ATOM 14288 C C . CYS A 1 63 ? 10.767 0.315 -10.730 1.00 0.00 373 CYS A C 12
ATOM 14289 O O . CYS A 1 63 ? 11.362 1.272 -11.186 1.00 0.00 373 CYS A O 12
ATOM 14296 N N . PRO A 1 64 ? 11.197 -0.911 -10.922 1.00 0.00 374 PRO A N 12
ATOM 14297 C CA . PRO A 1 64 ? 12.432 -1.214 -11.705 1.00 0.00 374 PRO A CA 12
ATOM 14298 C C . PRO A 1 64 ? 12.465 -0.539 -13.081 1.00 0.00 374 PRO A C 12
ATOM 14299 O O . PRO A 1 64 ? 13.500 -0.080 -13.524 1.00 0.00 374 PRO A O 12
ATOM 14310 N N . GLU A 1 65 ? 11.357 -0.469 -13.768 1.00 0.00 375 GLU A N 12
ATOM 14311 C CA . GLU A 1 65 ? 11.371 0.182 -15.110 1.00 0.00 375 GLU A CA 12
ATOM 14312 C C . GLU A 1 65 ? 11.597 1.689 -14.952 1.00 0.00 375 GLU A C 12
ATOM 14313 O O . GLU A 1 65 ? 12.230 2.318 -15.777 1.00 0.00 375 GLU A O 12
ATOM 14325 N N . CYS A 1 66 ? 11.098 2.275 -13.897 1.00 0.00 376 CYS A N 12
ATOM 14326 C CA . CYS A 1 66 ? 11.305 3.740 -13.695 1.00 0.00 376 CYS A CA 12
ATOM 14327 C C . CYS A 1 66 ? 12.804 4.018 -13.614 1.00 0.00 376 CYS A C 12
ATOM 14328 O O . CYS A 1 66 ? 13.310 4.965 -14.182 1.00 0.00 376 CYS A O 12
ATOM 14335 N N . ARG A 1 67 ? 13.512 3.190 -12.902 1.00 0.00 377 ARG A N 12
ATOM 14336 C CA . ARG A 1 67 ? 14.980 3.378 -12.756 1.00 0.00 377 ARG A CA 12
ATOM 14337 C C . ARG A 1 67 ? 15.657 3.225 -14.119 1.00 0.00 377 ARG A C 12
ATOM 14338 O O . ARG A 1 67 ? 16.732 3.744 -14.352 1.00 0.00 377 ARG A O 12
ATOM 14359 N N . ASN A 1 68 ? 15.038 2.517 -15.024 1.00 0.00 378 ASN A N 12
ATOM 14360 C CA . ASN A 1 68 ? 15.648 2.333 -16.371 1.00 0.00 378 ASN A CA 12
ATOM 14361 C C . ASN A 1 68 ? 17.029 1.691 -16.224 1.00 0.00 378 ASN A C 12
ATOM 14362 O O . ASN A 1 68 ? 17.987 2.110 -16.841 1.00 0.00 378 ASN A O 12
ATOM 14373 N N . ASP A 1 69 ? 17.138 0.678 -15.410 1.00 0.00 379 ASP A N 12
ATOM 14374 C CA . ASP A 1 69 ? 18.458 0.010 -15.224 1.00 0.00 379 ASP A CA 12
ATOM 14375 C C . ASP A 1 69 ? 18.837 -0.733 -16.506 1.00 0.00 379 ASP A C 12
ATOM 14376 O O . ASP A 1 69 ? 19.748 -1.544 -16.450 1.00 0.00 379 ASP A O 12
ATOM 14386 N N . ALA B 2 1 ? 7.501 7.128 -2.131 1.00 0.00 383 ALA B N 12
ATOM 14387 C CA . ALA B 2 1 ? 6.739 6.583 -3.290 1.00 0.00 383 ALA B CA 12
ATOM 14388 C C . ALA B 2 1 ? 5.248 6.870 -3.101 1.00 0.00 383 ALA B C 12
ATOM 14389 O O . ALA B 2 1 ? 4.863 7.697 -2.298 1.00 0.00 383 ALA B O 12
ATOM 14398 N N . ARG B 2 2 ? 4.412 6.186 -3.834 1.00 0.00 384 ARG B N 12
ATOM 14399 C CA . ARG B 2 2 ? 2.943 6.404 -3.704 1.00 0.00 384 ARG B CA 12
ATOM 14400 C C . ARG B 2 2 ? 2.272 5.075 -3.358 1.00 0.00 384 ARG B C 12
ATOM 14401 O O . ARG B 2 2 ? 2.522 4.068 -3.982 1.00 0.00 384 ARG B O 12
ATOM 14422 N N . THR B 2 3 ? 1.425 5.059 -2.364 1.00 0.00 385 THR B N 12
ATOM 14423 C CA . THR B 2 3 ? 0.752 3.782 -1.989 1.00 0.00 385 THR B CA 12
ATOM 14424 C C . THR B 2 3 ? -0.745 4.033 -1.777 1.00 0.00 385 THR B C 12
ATOM 14425 O O . THR B 2 3 ? -1.138 4.908 -1.032 1.00 0.00 385 THR B O 12
ATOM 14436 N N . LYS B 2 4 ? -1.583 3.259 -2.414 1.00 0.00 386 LYS B N 12
ATOM 14437 C CA . LYS B 2 4 ? -3.051 3.442 -2.234 1.00 0.00 386 LYS B CA 12
ATOM 14438 C C . LYS B 2 4 ? -3.425 3.052 -0.806 1.00 0.00 386 LYS B C 12
ATOM 14439 O O . LYS B 2 4 ? -4.437 3.472 -0.282 1.00 0.00 386 LYS B O 12
ATOM 14458 N N . GLN B 2 5 ? -2.614 2.252 -0.173 1.00 0.00 387 GLN B N 12
ATOM 14459 C CA . GLN B 2 5 ? -2.915 1.835 1.223 1.00 0.00 387 GLN B CA 12
ATOM 14460 C C . GLN B 2 5 ? -3.220 3.076 2.061 1.00 0.00 387 GLN B C 12
ATOM 14461 O O . GLN B 2 5 ? -4.015 3.041 2.980 1.00 0.00 387 GLN B O 12
ATOM 14475 N N . THR B 2 6 ? -2.586 4.172 1.753 1.00 0.00 388 THR B N 12
ATOM 14476 C CA . THR B 2 6 ? -2.826 5.421 2.527 1.00 0.00 388 THR B CA 12
ATOM 14477 C C . THR B 2 6 ? -4.301 5.815 2.408 1.00 0.00 388 THR B C 12
ATOM 14478 O O . THR B 2 6 ? -4.804 6.618 3.169 1.00 0.00 388 THR B O 12
ATOM 14489 N N . ALA B 2 7 ? -4.996 5.250 1.460 1.00 0.00 389 ALA B N 12
ATOM 14490 C CA . ALA B 2 7 ? -6.440 5.580 1.288 1.00 0.00 389 ALA B CA 12
ATOM 14491 C C . ALA B 2 7 ? -7.204 4.306 0.919 1.00 0.00 389 ALA B C 12
ATOM 14492 O O . ALA B 2 7 ? -6.641 3.367 0.395 1.00 0.00 389 ALA B O 12
ATOM 14499 N N . ARG B 2 8 ? -8.482 4.265 1.193 1.00 0.00 390 ARG B N 12
ATOM 14500 C CA . ARG B 2 8 ? -9.281 3.047 0.861 1.00 0.00 390 ARG B CA 12
ATOM 14501 C C . ARG B 2 8 ? -10.440 3.427 -0.062 1.00 0.00 390 ARG B C 12
ATOM 14502 O O . ARG B 2 8 ? -11.062 4.457 0.098 1.00 0.00 390 ARG B O 12
ATOM 14523 N N . LYS B 2 9 ? -10.734 2.598 -1.029 1.00 0.00 391 LYS B N 12
ATOM 14524 C CA . LYS B 2 9 ? -11.853 2.907 -1.965 1.00 0.00 391 LYS B CA 12
ATOM 14525 C C . LYS B 2 9 ? -12.717 1.660 -2.170 1.00 0.00 391 LYS B C 12
ATOM 14526 O O . LYS B 2 9 ? -13.279 1.454 -3.228 1.00 0.00 391 LYS B O 12
ATOM 14545 N N . SER B 2 10 ? -12.831 0.824 -1.174 1.00 0.00 392 SER B N 12
ATOM 14546 C CA . SER B 2 10 ? -13.665 -0.403 -1.333 1.00 0.00 392 SER B CA 12
ATOM 14547 C C . SER B 2 10 ? -13.960 -0.997 0.044 1.00 0.00 392 SER B C 12
ATOM 14548 O O . SER B 2 10 ? -15.099 -1.238 0.395 1.00 0.00 392 SER B O 12
ATOM 14556 N N . THR B 2 11 ? -12.940 -1.228 0.825 1.00 0.00 393 THR B N 12
ATOM 14557 C CA . THR B 2 11 ? -13.148 -1.799 2.184 1.00 0.00 393 THR B CA 12
ATOM 14558 C C . THR B 2 11 ? -12.609 -0.815 3.220 1.00 0.00 393 THR B C 12
ATOM 14559 O O . THR B 2 11 ? -11.812 0.046 2.911 1.00 0.00 393 THR B O 12
ATOM 14570 N N . GLY B 2 12 ? -13.036 -0.927 4.445 1.00 0.00 394 GLY B N 12
ATOM 14571 C CA . GLY B 2 12 ? -12.539 0.014 5.486 1.00 0.00 394 GLY B CA 12
ATOM 14572 C C . GLY B 2 12 ? -13.566 0.119 6.615 1.00 0.00 394 GLY B C 12
ATOM 14573 O O . GLY B 2 12 ? -13.310 0.856 7.553 1.00 0.00 394 GLY B O 12
ATOM 14581 N N . SER A 1 1 ? -1.531 7.463 -24.782 1.00 0.00 311 SER A N 13
ATOM 14582 C CA . SER A 1 1 ? -2.307 7.532 -23.511 1.00 0.00 311 SER A CA 13
ATOM 14583 C C . SER A 1 1 ? -1.433 8.142 -22.414 1.00 0.00 311 SER A C 13
ATOM 14584 O O . SER A 1 1 ? -0.262 8.398 -22.613 1.00 0.00 311 SER A O 13
ATOM 14594 N N . GLY A 1 2 ? -1.996 8.376 -21.258 1.00 0.00 312 GLY A N 13
ATOM 14595 C CA . GLY A 1 2 ? -1.204 8.971 -20.141 1.00 0.00 312 GLY A CA 13
ATOM 14596 C C . GLY A 1 2 ? -1.243 8.034 -18.934 1.00 0.00 312 GLY A C 13
ATOM 14597 O O . GLY A 1 2 ? -2.088 7.165 -18.838 1.00 0.00 312 GLY A O 13
ATOM 14601 N N . PRO A 1 3 ? -0.332 8.213 -18.018 1.00 0.00 313 PRO A N 13
ATOM 14602 C CA . PRO A 1 3 ? -0.243 7.376 -16.784 1.00 0.00 313 PRO A CA 13
ATOM 14603 C C . PRO A 1 3 ? -1.396 7.654 -15.821 1.00 0.00 313 PRO A C 13
ATOM 14604 O O . PRO A 1 3 ? -1.766 6.820 -15.019 1.00 0.00 313 PRO A O 13
ATOM 14615 N N . SER A 1 4 ? -1.961 8.828 -15.891 1.00 0.00 314 SER A N 13
ATOM 14616 C CA . SER A 1 4 ? -3.083 9.170 -14.976 1.00 0.00 314 SER A CA 13
ATOM 14617 C C . SER A 1 4 ? -4.321 8.359 -15.357 1.00 0.00 314 SER A C 13
ATOM 14618 O O . SER A 1 4 ? -4.620 8.170 -16.520 1.00 0.00 314 SER A O 13
ATOM 14626 N N . CYS A 1 5 ? -5.042 7.883 -14.384 1.00 0.00 315 CYS A N 13
ATOM 14627 C CA . CYS A 1 5 ? -6.265 7.085 -14.680 1.00 0.00 315 CYS A CA 13
ATOM 14628 C C . CYS A 1 5 ? -7.358 8.014 -15.215 1.00 0.00 315 CYS A C 13
ATOM 14629 O O . CYS A 1 5 ? -8.416 8.141 -14.631 1.00 0.00 315 CYS A O 13
ATOM 14636 N N . LYS A 1 6 ? -7.112 8.661 -16.322 1.00 0.00 316 LYS A N 13
ATOM 14637 C CA . LYS A 1 6 ? -8.143 9.576 -16.890 1.00 0.00 316 LYS A CA 13
ATOM 14638 C C . LYS A 1 6 ? -9.416 8.779 -17.172 1.00 0.00 316 LYS A C 13
ATOM 14639 O O . LYS A 1 6 ? -10.516 9.280 -17.057 1.00 0.00 316 LYS A O 13
ATOM 14658 N N . HIS A 1 7 ? -9.269 7.533 -17.526 1.00 0.00 317 HIS A N 13
ATOM 14659 C CA . HIS A 1 7 ? -10.460 6.687 -17.801 1.00 0.00 317 HIS A CA 13
ATOM 14660 C C . HIS A 1 7 ? -11.311 6.630 -16.538 1.00 0.00 317 HIS A C 13
ATOM 14661 O O . HIS A 1 7 ? -12.519 6.501 -16.586 1.00 0.00 317 HIS A O 13
ATOM 14676 N N . CYS A 1 8 ? -10.679 6.736 -15.405 1.00 0.00 318 CYS A N 13
ATOM 14677 C CA . CYS A 1 8 ? -11.419 6.702 -14.121 1.00 0.00 318 CYS A CA 13
ATOM 14678 C C . CYS A 1 8 ? -10.566 7.383 -13.059 1.00 0.00 318 CYS A C 13
ATOM 14679 O O . CYS A 1 8 ? -9.510 6.908 -12.692 1.00 0.00 318 CYS A O 13
ATOM 14686 N N . LYS A 1 9 ? -11.009 8.496 -12.574 1.00 0.00 319 LYS A N 13
ATOM 14687 C CA . LYS A 1 9 ? -10.232 9.224 -11.545 1.00 0.00 319 LYS A CA 13
ATOM 14688 C C . LYS A 1 9 ? -10.423 8.545 -10.194 1.00 0.00 319 LYS A C 13
ATOM 14689 O O . LYS A 1 9 ? -9.941 9.012 -9.184 1.00 0.00 319 LYS A O 13
ATOM 14708 N N . ASP A 1 10 ? -11.123 7.438 -10.194 1.00 0.00 320 ASP A N 13
ATOM 14709 C CA . ASP A 1 10 ? -11.375 6.665 -8.939 1.00 0.00 320 ASP A CA 13
ATOM 14710 C C . ASP A 1 10 ? -12.692 7.114 -8.305 1.00 0.00 320 ASP A C 13
ATOM 14711 O O . ASP A 1 10 ? -12.710 7.838 -7.331 1.00 0.00 320 ASP A O 13
ATOM 14720 N N . ASP A 1 11 ? -13.797 6.681 -8.850 1.00 0.00 321 ASP A N 13
ATOM 14721 C CA . ASP A 1 11 ? -15.115 7.075 -8.277 1.00 0.00 321 ASP A CA 13
ATOM 14722 C C . ASP A 1 11 ? -15.285 6.424 -6.902 1.00 0.00 321 ASP A C 13
ATOM 14723 O O . ASP A 1 11 ? -14.867 5.305 -6.677 1.00 0.00 321 ASP A O 13
ATOM 14732 N N . VAL A 1 12 ? -15.898 7.116 -5.983 1.00 0.00 322 VAL A N 13
ATOM 14733 C CA . VAL A 1 12 ? -16.099 6.544 -4.623 1.00 0.00 322 VAL A CA 13
ATOM 14734 C C . VAL A 1 12 ? -17.085 5.380 -4.697 1.00 0.00 322 VAL A C 13
ATOM 14735 O O . VAL A 1 12 ? -16.956 4.391 -4.006 1.00 0.00 322 VAL A O 13
ATOM 14748 N N . ASN A 1 13 ? -18.076 5.503 -5.525 1.00 0.00 323 ASN A N 13
ATOM 14749 C CA . ASN A 1 13 ? -19.090 4.425 -5.649 1.00 0.00 323 ASN A CA 13
ATOM 14750 C C . ASN A 1 13 ? -18.498 3.222 -6.380 1.00 0.00 323 ASN A C 13
ATOM 14751 O O . ASN A 1 13 ? -18.884 2.094 -6.145 1.00 0.00 323 ASN A O 13
ATOM 14762 N N . ARG A 1 14 ? -17.588 3.456 -7.286 1.00 0.00 324 ARG A N 13
ATOM 14763 C CA . ARG A 1 14 ? -16.994 2.328 -8.057 1.00 0.00 324 ARG A CA 13
ATOM 14764 C C . ARG A 1 14 ? -15.472 2.303 -7.894 1.00 0.00 324 ARG A C 13
ATOM 14765 O O . ARG A 1 14 ? -14.812 3.323 -7.939 1.00 0.00 324 ARG A O 13
ATOM 14786 N N . LEU A 1 15 ? -14.911 1.135 -7.718 1.00 0.00 325 LEU A N 13
ATOM 14787 C CA . LEU A 1 15 ? -13.436 1.022 -7.567 1.00 0.00 325 LEU A CA 13
ATOM 14788 C C . LEU A 1 15 ? -12.851 0.500 -8.885 1.00 0.00 325 LEU A C 13
ATOM 14789 O O . LEU A 1 15 ? -13.442 -0.344 -9.531 1.00 0.00 325 LEU A O 13
ATOM 14805 N N . CYS A 1 16 ? -11.716 1.004 -9.306 1.00 0.00 326 CYS A N 13
ATOM 14806 C CA . CYS A 1 16 ? -11.131 0.539 -10.601 1.00 0.00 326 CYS A CA 13
ATOM 14807 C C . CYS A 1 16 ? -9.758 -0.111 -10.396 1.00 0.00 326 CYS A C 13
ATOM 14808 O O . CYS A 1 16 ? -9.051 0.171 -9.451 1.00 0.00 326 CYS A O 13
ATOM 14815 N N . ARG A 1 17 ? -9.398 -0.996 -11.289 1.00 0.00 327 ARG A N 13
ATOM 14816 C CA . ARG A 1 17 ? -8.092 -1.714 -11.190 1.00 0.00 327 ARG A CA 13
ATOM 14817 C C . ARG A 1 17 ? -6.911 -0.737 -11.254 1.00 0.00 327 ARG A C 13
ATOM 14818 O O . ARG A 1 17 ? -5.940 -0.889 -10.541 1.00 0.00 327 ARG A O 13
ATOM 14839 N N . VAL A 1 18 ? -6.972 0.256 -12.099 1.00 0.00 328 VAL A N 13
ATOM 14840 C CA . VAL A 1 18 ? -5.833 1.217 -12.185 1.00 0.00 328 VAL A CA 13
ATOM 14841 C C . VAL A 1 18 ? -5.675 1.914 -10.838 1.00 0.00 328 VAL A C 13
ATOM 14842 O O . VAL A 1 18 ? -4.580 2.121 -10.354 1.00 0.00 328 VAL A O 13
ATOM 14855 N N . CYS A 1 19 ? -6.768 2.259 -10.224 1.00 0.00 329 CYS A N 13
ATOM 14856 C CA . CYS A 1 19 ? -6.708 2.923 -8.898 1.00 0.00 329 CYS A CA 13
ATOM 14857 C C . CYS A 1 19 ? -6.773 1.845 -7.821 1.00 0.00 329 CYS A C 13
ATOM 14858 O O . CYS A 1 19 ? -6.769 2.129 -6.640 1.00 0.00 329 CYS A O 13
ATOM 14865 N N . ALA A 1 20 ? -6.850 0.603 -8.226 1.00 0.00 330 ALA A N 13
ATOM 14866 C CA . ALA A 1 20 ? -6.937 -0.504 -7.233 1.00 0.00 330 ALA A CA 13
ATOM 14867 C C . ALA A 1 20 ? -5.952 -1.620 -7.588 1.00 0.00 330 ALA A C 13
ATOM 14868 O O . ALA A 1 20 ? -4.780 -1.383 -7.806 1.00 0.00 330 ALA A O 13
ATOM 14875 N N . CYS A 1 21 ? -6.419 -2.839 -7.633 1.00 0.00 331 CYS A N 13
ATOM 14876 C CA . CYS A 1 21 ? -5.516 -3.979 -7.957 1.00 0.00 331 CYS A CA 13
ATOM 14877 C C . CYS A 1 21 ? -5.463 -4.196 -9.467 1.00 0.00 331 CYS A C 13
ATOM 14878 O O . CYS A 1 21 ? -6.342 -3.789 -10.200 1.00 0.00 331 CYS A O 13
ATOM 14885 N N . HIS A 1 22 ? -4.434 -4.844 -9.934 1.00 0.00 332 HIS A N 13
ATOM 14886 C CA . HIS A 1 22 ? -4.306 -5.101 -11.393 1.00 0.00 332 HIS A CA 13
ATOM 14887 C C . HIS A 1 22 ? -5.489 -5.942 -11.885 1.00 0.00 332 HIS A C 13
ATOM 14888 O O . HIS A 1 22 ? -5.944 -5.782 -12.999 1.00 0.00 332 HIS A O 13
ATOM 14903 N N . LEU A 1 23 ? -5.980 -6.850 -11.076 1.00 0.00 333 LEU A N 13
ATOM 14904 C CA . LEU A 1 23 ? -7.121 -7.705 -11.526 1.00 0.00 333 LEU A CA 13
ATOM 14905 C C . LEU A 1 23 ? -8.196 -7.808 -10.437 1.00 0.00 333 LEU A C 13
ATOM 14906 O O . LEU A 1 23 ? -9.375 -7.849 -10.726 1.00 0.00 333 LEU A O 13
ATOM 14922 N N . CYS A 1 24 ? -7.809 -7.876 -9.193 1.00 0.00 334 CYS A N 13
ATOM 14923 C CA . CYS A 1 24 ? -8.829 -8.006 -8.108 1.00 0.00 334 CYS A CA 13
ATOM 14924 C C . CYS A 1 24 ? -9.813 -6.833 -8.156 1.00 0.00 334 CYS A C 13
ATOM 14925 O O . CYS A 1 24 ? -11.013 -7.019 -8.111 1.00 0.00 334 CYS A O 13
ATOM 14932 N N . GLY A 1 25 ? -9.322 -5.629 -8.243 1.00 0.00 335 GLY A N 13
ATOM 14933 C CA . GLY A 1 25 ? -10.240 -4.452 -8.290 1.00 0.00 335 GLY A CA 13
ATOM 14934 C C . GLY A 1 25 ? -10.904 -4.269 -6.927 1.00 0.00 335 GLY A C 13
ATOM 14935 O O . GLY A 1 25 ? -11.916 -3.609 -6.804 1.00 0.00 335 GLY A O 13
ATOM 14939 N N . GLY A 1 26 ? -10.335 -4.844 -5.903 1.00 0.00 336 GLY A N 13
ATOM 14940 C CA . GLY A 1 26 ? -10.921 -4.702 -4.540 1.00 0.00 336 GLY A CA 13
ATOM 14941 C C . GLY A 1 26 ? -9.903 -4.014 -3.633 1.00 0.00 336 GLY A C 13
ATOM 14942 O O . GLY A 1 26 ? -8.717 -4.027 -3.898 1.00 0.00 336 GLY A O 13
ATOM 14946 N N . ARG A 1 27 ? -10.348 -3.412 -2.569 1.00 0.00 337 ARG A N 13
ATOM 14947 C CA . ARG A 1 27 ? -9.395 -2.727 -1.658 1.00 0.00 337 ARG A CA 13
ATOM 14948 C C . ARG A 1 27 ? -8.922 -3.706 -0.583 1.00 0.00 337 ARG A C 13
ATOM 14949 O O . ARG A 1 27 ? -8.293 -3.325 0.384 1.00 0.00 337 ARG A O 13
ATOM 14970 N N . GLN A 1 28 ? -9.224 -4.964 -0.740 1.00 0.00 338 GLN A N 13
ATOM 14971 C CA . GLN A 1 28 ? -8.798 -5.968 0.276 1.00 0.00 338 GLN A CA 13
ATOM 14972 C C . GLN A 1 28 ? -7.284 -5.872 0.480 1.00 0.00 338 GLN A C 13
ATOM 14973 O O . GLN A 1 28 ? -6.538 -5.649 -0.452 1.00 0.00 338 GLN A O 13
ATOM 14987 N N . ASP A 1 29 ? -6.825 -6.040 1.690 1.00 0.00 339 ASP A N 13
ATOM 14988 C CA . ASP A 1 29 ? -5.359 -5.959 1.943 1.00 0.00 339 ASP A CA 13
ATOM 14989 C C . ASP A 1 29 ? -4.812 -4.672 1.317 1.00 0.00 339 ASP A C 13
ATOM 14990 O O . ASP A 1 29 ? -3.959 -4.707 0.453 1.00 0.00 339 ASP A O 13
ATOM 14999 N N . PRO A 1 30 ? -5.319 -3.547 1.743 1.00 0.00 340 PRO A N 13
ATOM 15000 C CA . PRO A 1 30 ? -4.899 -2.215 1.212 1.00 0.00 340 PRO A CA 13
ATOM 15001 C C . PRO A 1 30 ? -3.435 -1.865 1.512 1.00 0.00 340 PRO A C 13
ATOM 15002 O O . PRO A 1 30 ? -2.787 -1.181 0.747 1.00 0.00 340 PRO A O 13
ATOM 15013 N N . ASP A 1 31 ? -2.911 -2.305 2.620 1.00 0.00 341 ASP A N 13
ATOM 15014 C CA . ASP A 1 31 ? -1.502 -1.961 2.953 1.00 0.00 341 ASP A CA 13
ATOM 15015 C C . ASP A 1 31 ? -0.534 -2.990 2.366 1.00 0.00 341 ASP A C 13
ATOM 15016 O O . ASP A 1 31 ? 0.660 -2.906 2.574 1.00 0.00 341 ASP A O 13
ATOM 15025 N N . LYS A 1 32 ? -1.025 -3.958 1.640 1.00 0.00 342 LYS A N 13
ATOM 15026 C CA . LYS A 1 32 ? -0.105 -4.978 1.058 1.00 0.00 342 LYS A CA 13
ATOM 15027 C C . LYS A 1 32 ? 0.072 -4.717 -0.439 1.00 0.00 342 LYS A C 13
ATOM 15028 O O . LYS A 1 32 ? 1.034 -5.148 -1.044 1.00 0.00 342 LYS A O 13
ATOM 15047 N N . GLN A 1 33 ? -0.846 -4.011 -1.043 1.00 0.00 343 GLN A N 13
ATOM 15048 C CA . GLN A 1 33 ? -0.722 -3.721 -2.498 1.00 0.00 343 GLN A CA 13
ATOM 15049 C C . GLN A 1 33 ? 0.007 -2.391 -2.677 1.00 0.00 343 GLN A C 13
ATOM 15050 O O . GLN A 1 33 ? -0.388 -1.383 -2.125 1.00 0.00 343 GLN A O 13
ATOM 15064 N N . LEU A 1 34 ? 1.076 -2.383 -3.429 1.00 0.00 344 LEU A N 13
ATOM 15065 C CA . LEU A 1 34 ? 1.840 -1.120 -3.627 1.00 0.00 344 LEU A CA 13
ATOM 15066 C C . LEU A 1 34 ? 1.745 -0.644 -5.076 1.00 0.00 344 LEU A C 13
ATOM 15067 O O . LEU A 1 34 ? 1.843 -1.421 -6.015 1.00 0.00 344 LEU A O 13
ATOM 15083 N N . MET A 1 35 ? 1.567 0.643 -5.249 1.00 0.00 345 MET A N 13
ATOM 15084 C CA . MET A 1 35 ? 1.475 1.232 -6.612 1.00 0.00 345 MET A CA 13
ATOM 15085 C C . MET A 1 35 ? 2.698 2.118 -6.856 1.00 0.00 345 MET A C 13
ATOM 15086 O O . MET A 1 35 ? 3.165 2.801 -5.968 1.00 0.00 345 MET A O 13
ATOM 15100 N N . CYS A 1 36 ? 3.227 2.110 -8.051 1.00 0.00 346 CYS A N 13
ATOM 15101 C CA . CYS A 1 36 ? 4.424 2.956 -8.336 1.00 0.00 346 CYS A CA 13
ATOM 15102 C C . CYS A 1 36 ? 3.963 4.372 -8.686 1.00 0.00 346 CYS A C 13
ATOM 15103 O O . CYS A 1 36 ? 3.079 4.565 -9.492 1.00 0.00 346 CYS A O 13
ATOM 15110 N N . ASP A 1 37 ? 4.540 5.365 -8.071 1.00 0.00 347 ASP A N 13
ATOM 15111 C CA . ASP A 1 37 ? 4.108 6.760 -8.362 1.00 0.00 347 ASP A CA 13
ATOM 15112 C C . ASP A 1 37 ? 4.119 7.000 -9.870 1.00 0.00 347 ASP A C 13
ATOM 15113 O O . ASP A 1 37 ? 3.231 7.624 -10.417 1.00 0.00 347 ASP A O 13
ATOM 15122 N N . GLU A 1 38 ? 5.117 6.514 -10.547 1.00 0.00 348 GLU A N 13
ATOM 15123 C CA . GLU A 1 38 ? 5.189 6.718 -12.018 1.00 0.00 348 GLU A CA 13
ATOM 15124 C C . GLU A 1 38 ? 4.124 5.869 -12.723 1.00 0.00 348 GLU A C 13
ATOM 15125 O O . GLU A 1 38 ? 3.589 6.258 -13.744 1.00 0.00 348 GLU A O 13
ATOM 15137 N N . CYS A 1 39 ? 3.811 4.716 -12.191 1.00 0.00 349 CYS A N 13
ATOM 15138 C CA . CYS A 1 39 ? 2.780 3.845 -12.836 1.00 0.00 349 CYS A CA 13
ATOM 15139 C C . CYS A 1 39 ? 1.560 3.724 -11.923 1.00 0.00 349 CYS A C 13
ATOM 15140 O O . CYS A 1 39 ? 1.668 3.341 -10.776 1.00 0.00 349 CYS A O 13
ATOM 15147 N N . ASP A 1 40 ? 0.394 4.023 -12.423 1.00 0.00 350 ASP A N 13
ATOM 15148 C CA . ASP A 1 40 ? -0.822 3.901 -11.573 1.00 0.00 350 ASP A CA 13
ATOM 15149 C C . ASP A 1 40 ? -1.153 2.421 -11.399 1.00 0.00 350 ASP A C 13
ATOM 15150 O O . ASP A 1 40 ? -2.254 2.049 -11.047 1.00 0.00 350 ASP A O 13
ATOM 15159 N N . MET A 1 41 ? -0.191 1.577 -11.642 1.00 0.00 351 MET A N 13
ATOM 15160 C CA . MET A 1 41 ? -0.410 0.112 -11.496 1.00 0.00 351 MET A CA 13
ATOM 15161 C C . MET A 1 41 ? 0.359 -0.394 -10.275 1.00 0.00 351 MET A C 13
ATOM 15162 O O . MET A 1 41 ? 1.326 0.210 -9.844 1.00 0.00 351 MET A O 13
ATOM 15176 N N . ALA A 1 42 ? -0.063 -1.498 -9.715 1.00 0.00 352 ALA A N 13
ATOM 15177 C CA . ALA A 1 42 ? 0.643 -2.046 -8.524 1.00 0.00 352 ALA A CA 13
ATOM 15178 C C . ALA A 1 42 ? 1.054 -3.485 -8.787 1.00 0.00 352 ALA A C 13
ATOM 15179 O O . ALA A 1 42 ? 0.895 -3.996 -9.878 1.00 0.00 352 ALA A O 13
ATOM 15186 N N . PHE A 1 43 ? 1.598 -4.138 -7.796 1.00 0.00 353 PHE A N 13
ATOM 15187 C CA . PHE A 1 43 ? 2.041 -5.546 -7.993 1.00 0.00 353 PHE A CA 13
ATOM 15188 C C . PHE A 1 43 ? 1.171 -6.518 -7.191 1.00 0.00 353 PHE A C 13
ATOM 15189 O O . PHE A 1 43 ? 0.858 -6.300 -6.037 1.00 0.00 353 PHE A O 13
ATOM 15206 N N . HIS A 1 44 ? 0.796 -7.600 -7.817 1.00 0.00 354 HIS A N 13
ATOM 15207 C CA . HIS A 1 44 ? -0.042 -8.637 -7.148 1.00 0.00 354 HIS A CA 13
ATOM 15208 C C . HIS A 1 44 ? 0.781 -9.341 -6.071 1.00 0.00 354 HIS A C 13
ATOM 15209 O O . HIS A 1 44 ? 0.463 -10.440 -5.659 1.00 0.00 354 HIS A O 13
ATOM 15223 N N . ILE A 1 45 ? 1.850 -8.736 -5.633 1.00 0.00 355 ILE A N 13
ATOM 15224 C CA . ILE A 1 45 ? 2.706 -9.392 -4.605 1.00 0.00 355 ILE A CA 13
ATOM 15225 C C . ILE A 1 45 ? 1.818 -10.071 -3.562 1.00 0.00 355 ILE A C 13
ATOM 15226 O O . ILE A 1 45 ? 2.112 -11.152 -3.091 1.00 0.00 355 ILE A O 13
ATOM 15242 N N . TYR A 1 46 ? 0.724 -9.464 -3.211 1.00 0.00 356 TYR A N 13
ATOM 15243 C CA . TYR A 1 46 ? -0.185 -10.098 -2.218 1.00 0.00 356 TYR A CA 13
ATOM 15244 C C . TYR A 1 46 ? -1.015 -11.190 -2.896 1.00 0.00 356 TYR A C 13
ATOM 15245 O O . TYR A 1 46 ? -1.203 -12.265 -2.363 1.00 0.00 356 TYR A O 13
ATOM 15263 N N . CYS A 1 47 ? -1.532 -10.909 -4.060 1.00 0.00 357 CYS A N 13
ATOM 15264 C CA . CYS A 1 47 ? -2.375 -11.910 -4.773 1.00 0.00 357 CYS A CA 13
ATOM 15265 C C . CYS A 1 47 ? -1.515 -13.052 -5.323 1.00 0.00 357 CYS A C 13
ATOM 15266 O O . CYS A 1 47 ? -1.749 -14.209 -5.036 1.00 0.00 357 CYS A O 13
ATOM 15273 N N . LEU A 1 48 ? -0.535 -12.740 -6.123 1.00 0.00 358 LEU A N 13
ATOM 15274 C CA . LEU A 1 48 ? 0.326 -13.813 -6.703 1.00 0.00 358 LEU A CA 13
ATOM 15275 C C . LEU A 1 48 ? 1.161 -14.472 -5.602 1.00 0.00 358 LEU A C 13
ATOM 15276 O O . LEU A 1 48 ? 1.415 -15.659 -5.627 1.00 0.00 358 LEU A O 13
ATOM 15292 N N . ASP A 1 49 ? 1.589 -13.709 -4.638 1.00 0.00 359 ASP A N 13
ATOM 15293 C CA . ASP A 1 49 ? 2.410 -14.284 -3.533 1.00 0.00 359 ASP A CA 13
ATOM 15294 C C . ASP A 1 49 ? 3.756 -14.781 -4.078 1.00 0.00 359 ASP A C 13
ATOM 15295 O O . ASP A 1 49 ? 4.087 -15.945 -3.966 1.00 0.00 359 ASP A O 13
ATOM 15304 N N . PRO A 1 50 ? 4.528 -13.895 -4.649 1.00 0.00 360 PRO A N 13
ATOM 15305 C CA . PRO A 1 50 ? 5.870 -14.224 -5.210 1.00 0.00 360 PRO A CA 13
ATOM 15306 C C . PRO A 1 50 ? 6.940 -14.302 -4.116 1.00 0.00 360 PRO A C 13
ATOM 15307 O O . PRO A 1 50 ? 6.733 -13.843 -3.011 1.00 0.00 360 PRO A O 13
ATOM 15318 N N . PRO A 1 51 ? 8.080 -14.866 -4.421 1.00 0.00 361 PRO A N 13
ATOM 15319 C CA . PRO A 1 51 ? 9.191 -14.980 -3.440 1.00 0.00 361 PRO A CA 13
ATOM 15320 C C . PRO A 1 51 ? 9.405 -13.671 -2.672 1.00 0.00 361 PRO A C 13
ATOM 15321 O O . PRO A 1 51 ? 10.077 -13.635 -1.661 1.00 0.00 361 PRO A O 13
ATOM 15332 N N . LEU A 1 52 ? 8.832 -12.596 -3.146 1.00 0.00 362 LEU A N 13
ATOM 15333 C CA . LEU A 1 52 ? 8.996 -11.292 -2.442 1.00 0.00 362 LEU A CA 13
ATOM 15334 C C . LEU A 1 52 ? 7.959 -11.188 -1.323 1.00 0.00 362 LEU A C 13
ATOM 15335 O O . LEU A 1 52 ? 6.818 -11.577 -1.481 1.00 0.00 362 LEU A O 13
ATOM 15351 N N . SER A 1 53 ? 8.343 -10.662 -0.193 1.00 0.00 363 SER A N 13
ATOM 15352 C CA . SER A 1 53 ? 7.378 -10.529 0.934 1.00 0.00 363 SER A CA 13
ATOM 15353 C C . SER A 1 53 ? 7.677 -9.241 1.703 1.00 0.00 363 SER A C 13
ATOM 15354 O O . SER A 1 53 ? 7.683 -9.220 2.918 1.00 0.00 363 SER A O 13
ATOM 15362 N N . SER A 1 54 ? 7.933 -8.168 1.006 1.00 0.00 364 SER A N 13
ATOM 15363 C CA . SER A 1 54 ? 8.238 -6.886 1.699 1.00 0.00 364 SER A CA 13
ATOM 15364 C C . SER A 1 54 ? 7.643 -5.718 0.911 1.00 0.00 364 SER A C 13
ATOM 15365 O O . SER A 1 54 ? 7.537 -5.765 -0.298 1.00 0.00 364 SER A O 13
ATOM 15373 N N . VAL A 1 55 ? 7.258 -4.670 1.587 1.00 0.00 365 VAL A N 13
ATOM 15374 C CA . VAL A 1 55 ? 6.674 -3.499 0.877 1.00 0.00 365 VAL A CA 13
ATOM 15375 C C . VAL A 1 55 ? 7.707 -2.358 0.844 1.00 0.00 365 VAL A C 13
ATOM 15376 O O . VAL A 1 55 ? 8.024 -1.787 1.869 1.00 0.00 365 VAL A O 13
ATOM 15389 N N . PRO A 1 56 ? 8.232 -2.016 -0.313 1.00 0.00 366 PRO A N 13
ATOM 15390 C CA . PRO A 1 56 ? 9.237 -0.921 -0.437 1.00 0.00 366 PRO A CA 13
ATOM 15391 C C . PRO A 1 56 ? 8.601 0.472 -0.387 1.00 0.00 366 PRO A C 13
ATOM 15392 O O . PRO A 1 56 ? 9.273 1.476 -0.524 1.00 0.00 366 PRO A O 13
ATOM 15403 N N . SER A 1 57 ? 7.311 0.546 -0.197 1.00 0.00 367 SER A N 13
ATOM 15404 C CA . SER A 1 57 ? 6.640 1.875 -0.144 1.00 0.00 367 SER A CA 13
ATOM 15405 C C . SER A 1 57 ? 7.218 2.688 1.015 1.00 0.00 367 SER A C 13
ATOM 15406 O O . SER A 1 57 ? 6.991 3.877 1.125 1.00 0.00 367 SER A O 13
ATOM 15414 N N . GLU A 1 58 ? 7.965 2.060 1.881 1.00 0.00 368 GLU A N 13
ATOM 15415 C CA . GLU A 1 58 ? 8.556 2.802 3.029 1.00 0.00 368 GLU A CA 13
ATOM 15416 C C . GLU A 1 58 ? 9.374 3.976 2.490 1.00 0.00 368 GLU A C 13
ATOM 15417 O O . GLU A 1 58 ? 9.455 5.022 3.103 1.00 0.00 368 GLU A O 13
ATOM 15429 N N . ASP A 1 59 ? 9.973 3.810 1.341 1.00 0.00 369 ASP A N 13
ATOM 15430 C CA . ASP A 1 59 ? 10.777 4.911 0.747 1.00 0.00 369 ASP A CA 13
ATOM 15431 C C . ASP A 1 59 ? 10.342 5.104 -0.704 1.00 0.00 369 ASP A C 13
ATOM 15432 O O . ASP A 1 59 ? 9.596 4.313 -1.246 1.00 0.00 369 ASP A O 13
ATOM 15441 N N . GLU A 1 60 ? 10.799 6.143 -1.341 1.00 0.00 370 GLU A N 13
ATOM 15442 C CA . GLU A 1 60 ? 10.399 6.368 -2.757 1.00 0.00 370 GLU A CA 13
ATOM 15443 C C . GLU A 1 60 ? 10.975 5.249 -3.625 1.00 0.00 370 GLU A C 13
ATOM 15444 O O . GLU A 1 60 ? 12.107 5.314 -4.063 1.00 0.00 370 GLU A O 13
ATOM 15456 N N . TRP A 1 61 ? 10.202 4.225 -3.881 1.00 0.00 371 TRP A N 13
ATOM 15457 C CA . TRP A 1 61 ? 10.703 3.102 -4.724 1.00 0.00 371 TRP A CA 13
ATOM 15458 C C . TRP A 1 61 ? 9.948 3.094 -6.056 1.00 0.00 371 TRP A C 13
ATOM 15459 O O . TRP A 1 61 ? 8.746 3.269 -6.102 1.00 0.00 371 TRP A O 13
ATOM 15480 N N . TYR A 1 62 ? 10.651 2.914 -7.141 1.00 0.00 372 TYR A N 13
ATOM 15481 C CA . TYR A 1 62 ? 9.992 2.916 -8.480 1.00 0.00 372 TYR A CA 13
ATOM 15482 C C . TYR A 1 62 ? 10.311 1.611 -9.215 1.00 0.00 372 TYR A C 13
ATOM 15483 O O . TYR A 1 62 ? 11.359 1.026 -9.024 1.00 0.00 372 TYR A O 13
ATOM 15501 N N . CYS A 1 63 ? 9.420 1.150 -10.056 1.00 0.00 373 CYS A N 13
ATOM 15502 C CA . CYS A 1 63 ? 9.690 -0.113 -10.800 1.00 0.00 373 CYS A CA 13
ATOM 15503 C C . CYS A 1 63 ? 11.143 -0.099 -11.293 1.00 0.00 373 CYS A C 13
ATOM 15504 O O . CYS A 1 63 ? 11.662 0.941 -11.646 1.00 0.00 373 CYS A O 13
ATOM 15511 N N . PRO A 1 64 ? 11.803 -1.234 -11.333 1.00 0.00 374 PRO A N 13
ATOM 15512 C CA . PRO A 1 64 ? 13.210 -1.302 -11.809 1.00 0.00 374 PRO A CA 13
ATOM 15513 C C . PRO A 1 64 ? 13.394 -0.540 -13.125 1.00 0.00 374 PRO A C 13
ATOM 15514 O O . PRO A 1 64 ? 14.392 0.116 -13.342 1.00 0.00 374 PRO A O 13
ATOM 15525 N N . GLU A 1 65 ? 12.430 -0.622 -14.000 1.00 0.00 375 GLU A N 13
ATOM 15526 C CA . GLU A 1 65 ? 12.536 0.098 -15.300 1.00 0.00 375 GLU A CA 13
ATOM 15527 C C . GLU A 1 65 ? 12.301 1.595 -15.085 1.00 0.00 375 GLU A C 13
ATOM 15528 O O . GLU A 1 65 ? 12.907 2.426 -15.729 1.00 0.00 375 GLU A O 13
ATOM 15540 N N . CYS A 1 66 ? 11.420 1.942 -14.187 1.00 0.00 376 CYS A N 13
ATOM 15541 C CA . CYS A 1 66 ? 11.143 3.382 -13.933 1.00 0.00 376 CYS A CA 13
ATOM 15542 C C . CYS A 1 66 ? 12.421 4.069 -13.453 1.00 0.00 376 CYS A C 13
ATOM 15543 O O . CYS A 1 66 ? 12.669 5.220 -13.751 1.00 0.00 376 CYS A O 13
ATOM 15550 N N . ARG A 1 67 ? 13.229 3.372 -12.708 1.00 0.00 377 ARG A N 13
ATOM 15551 C CA . ARG A 1 67 ? 14.489 3.980 -12.201 1.00 0.00 377 ARG A CA 13
ATOM 15552 C C . ARG A 1 67 ? 15.398 4.333 -13.380 1.00 0.00 377 ARG A C 13
ATOM 15553 O O . ARG A 1 67 ? 16.244 5.200 -13.286 1.00 0.00 377 ARG A O 13
ATOM 15574 N N . ASN A 1 68 ? 15.232 3.667 -14.490 1.00 0.00 378 ASN A N 13
ATOM 15575 C CA . ASN A 1 68 ? 16.087 3.966 -15.673 1.00 0.00 378 ASN A CA 13
ATOM 15576 C C . ASN A 1 68 ? 17.559 3.776 -15.301 1.00 0.00 378 ASN A C 13
ATOM 15577 O O . ASN A 1 68 ? 18.400 4.593 -15.619 1.00 0.00 378 ASN A O 13
ATOM 15588 N N . ASP A 1 69 ? 17.878 2.703 -14.628 1.00 0.00 379 ASP A N 13
ATOM 15589 C CA . ASP A 1 69 ? 19.295 2.463 -14.237 1.00 0.00 379 ASP A CA 13
ATOM 15590 C C . ASP A 1 69 ? 20.135 2.217 -15.492 1.00 0.00 379 ASP A C 13
ATOM 15591 O O . ASP A 1 69 ? 21.211 1.656 -15.360 1.00 0.00 379 ASP A O 13
ATOM 15601 N N . ALA B 2 1 ? 5.728 6.301 -0.151 1.00 0.00 383 ALA B N 13
ATOM 15602 C CA . ALA B 2 1 ? 5.820 6.511 -1.623 1.00 0.00 383 ALA B CA 13
ATOM 15603 C C . ALA B 2 1 ? 4.437 6.861 -2.175 1.00 0.00 383 ALA B C 13
ATOM 15604 O O . ALA B 2 1 ? 3.803 7.802 -1.739 1.00 0.00 383 ALA B O 13
ATOM 15613 N N . ARG B 2 2 ? 3.963 6.112 -3.133 1.00 0.00 384 ARG B N 13
ATOM 15614 C CA . ARG B 2 2 ? 2.620 6.402 -3.711 1.00 0.00 384 ARG B CA 13
ATOM 15615 C C . ARG B 2 2 ? 1.554 5.614 -2.946 1.00 0.00 384 ARG B C 13
ATOM 15616 O O . ARG B 2 2 ? 0.863 6.147 -2.102 1.00 0.00 384 ARG B O 13
ATOM 15637 N N . THR B 2 3 ? 1.421 4.347 -3.235 1.00 0.00 385 THR B N 13
ATOM 15638 C CA . THR B 2 3 ? 0.403 3.509 -2.529 1.00 0.00 385 THR B CA 13
ATOM 15639 C C . THR B 2 3 ? -0.879 4.316 -2.300 1.00 0.00 385 THR B C 13
ATOM 15640 O O . THR B 2 3 ? -1.001 5.036 -1.330 1.00 0.00 385 THR B O 13
ATOM 15651 N N . LYS B 2 4 ? -1.840 4.198 -3.178 1.00 0.00 386 LYS B N 13
ATOM 15652 C CA . LYS B 2 4 ? -3.108 4.959 -2.986 1.00 0.00 386 LYS B CA 13
ATOM 15653 C C . LYS B 2 4 ? -4.015 4.193 -2.020 1.00 0.00 386 LYS B C 13
ATOM 15654 O O . LYS B 2 4 ? -5.044 4.685 -1.597 1.00 0.00 386 LYS B O 13
ATOM 15673 N N . GLN B 2 5 ? -3.643 2.993 -1.667 1.00 0.00 387 GLN B N 13
ATOM 15674 C CA . GLN B 2 5 ? -4.482 2.196 -0.728 1.00 0.00 387 GLN B CA 13
ATOM 15675 C C . GLN B 2 5 ? -4.604 2.942 0.602 1.00 0.00 387 GLN B C 13
ATOM 15676 O O . GLN B 2 5 ? -5.573 2.798 1.320 1.00 0.00 387 GLN B O 13
ATOM 15690 N N . THR B 2 6 ? -3.620 3.729 0.940 1.00 0.00 388 THR B N 13
ATOM 15691 C CA . THR B 2 6 ? -3.668 4.474 2.229 1.00 0.00 388 THR B CA 13
ATOM 15692 C C . THR B 2 6 ? -4.981 5.255 2.324 1.00 0.00 388 THR B C 13
ATOM 15693 O O . THR B 2 6 ? -5.542 5.411 3.390 1.00 0.00 388 THR B O 13
ATOM 15704 N N . ALA B 2 7 ? -5.478 5.744 1.221 1.00 0.00 389 ALA B N 13
ATOM 15705 C CA . ALA B 2 7 ? -6.758 6.507 1.258 1.00 0.00 389 ALA B CA 13
ATOM 15706 C C . ALA B 2 7 ? -7.899 5.607 0.781 1.00 0.00 389 ALA B C 13
ATOM 15707 O O . ALA B 2 7 ? -7.753 4.851 -0.159 1.00 0.00 389 ALA B O 13
ATOM 15714 N N . ARG B 2 8 ? -9.035 5.680 1.420 1.00 0.00 390 ARG B N 13
ATOM 15715 C CA . ARG B 2 8 ? -10.183 4.826 0.998 1.00 0.00 390 ARG B CA 13
ATOM 15716 C C . ARG B 2 8 ? -11.105 5.631 0.081 1.00 0.00 390 ARG B C 13
ATOM 15717 O O . ARG B 2 8 ? -12.118 6.152 0.504 1.00 0.00 390 ARG B O 13
ATOM 15738 N N . LYS B 2 9 ? -10.760 5.740 -1.172 1.00 0.00 391 LYS B N 13
ATOM 15739 C CA . LYS B 2 9 ? -11.612 6.515 -2.116 1.00 0.00 391 LYS B CA 13
ATOM 15740 C C . LYS B 2 9 ? -13.006 5.883 -2.186 1.00 0.00 391 LYS B C 13
ATOM 15741 O O . LYS B 2 9 ? -14.003 6.569 -2.286 1.00 0.00 391 LYS B O 13
ATOM 15760 N N . SER B 2 10 ? -13.083 4.578 -2.139 1.00 0.00 392 SER B N 13
ATOM 15761 C CA . SER B 2 10 ? -14.411 3.902 -2.207 1.00 0.00 392 SER B CA 13
ATOM 15762 C C . SER B 2 10 ? -14.862 3.513 -0.796 1.00 0.00 392 SER B C 13
ATOM 15763 O O . SER B 2 10 ? -14.060 3.373 0.106 1.00 0.00 392 SER B O 13
ATOM 15771 N N . THR B 2 11 ? -16.141 3.335 -0.600 1.00 0.00 393 THR B N 13
ATOM 15772 C CA . THR B 2 11 ? -16.644 2.953 0.749 1.00 0.00 393 THR B CA 13
ATOM 15773 C C . THR B 2 11 ? -15.937 3.791 1.816 1.00 0.00 393 THR B C 13
ATOM 15774 O O . THR B 2 11 ? -15.537 3.289 2.848 1.00 0.00 393 THR B O 13
ATOM 15785 N N . GLY B 2 12 ? -15.779 5.064 1.577 1.00 0.00 394 GLY B N 13
ATOM 15786 C CA . GLY B 2 12 ? -15.099 5.931 2.580 1.00 0.00 394 GLY B CA 13
ATOM 15787 C C . GLY B 2 12 ? -15.775 5.766 3.942 1.00 0.00 394 GLY B C 13
ATOM 15788 O O . GLY B 2 12 ? -15.063 5.710 4.931 1.00 0.00 394 GLY B O 13
ATOM 15796 N N . SER A 1 1 ? -11.517 11.991 -5.440 1.00 0.00 311 SER A N 14
ATOM 15797 C CA . SER A 1 1 ? -11.579 13.474 -5.311 1.00 0.00 311 SER A CA 14
ATOM 15798 C C . SER A 1 1 ? -10.247 14.081 -5.758 1.00 0.00 311 SER A C 14
ATOM 15799 O O . SER A 1 1 ? -9.987 15.249 -5.549 1.00 0.00 311 SER A O 14
ATOM 15809 N N . GLY A 1 2 ? -9.404 13.293 -6.370 1.00 0.00 312 GLY A N 14
ATOM 15810 C CA . GLY A 1 2 ? -8.086 13.818 -6.834 1.00 0.00 312 GLY A CA 14
ATOM 15811 C C . GLY A 1 2 ? -7.891 13.479 -8.312 1.00 0.00 312 GLY A C 14
ATOM 15812 O O . GLY A 1 2 ? -8.604 12.670 -8.872 1.00 0.00 312 GLY A O 14
ATOM 15816 N N . PRO A 1 3 ? -6.928 14.100 -8.936 1.00 0.00 313 PRO A N 14
ATOM 15817 C CA . PRO A 1 3 ? -6.613 13.875 -10.378 1.00 0.00 313 PRO A CA 14
ATOM 15818 C C . PRO A 1 3 ? -6.005 12.494 -10.623 1.00 0.00 313 PRO A C 14
ATOM 15819 O O . PRO A 1 3 ? -5.863 12.056 -11.747 1.00 0.00 313 PRO A O 14
ATOM 15830 N N . SER A 1 4 ? -5.632 11.812 -9.576 1.00 0.00 314 SER A N 14
ATOM 15831 C CA . SER A 1 4 ? -5.019 10.467 -9.745 1.00 0.00 314 SER A CA 14
ATOM 15832 C C . SER A 1 4 ? -6.011 9.534 -10.439 1.00 0.00 314 SER A C 14
ATOM 15833 O O . SER A 1 4 ? -7.205 9.603 -10.223 1.00 0.00 314 SER A O 14
ATOM 15841 N N . CYS A 1 5 ? -5.520 8.662 -11.273 1.00 0.00 315 CYS A N 14
ATOM 15842 C CA . CYS A 1 5 ? -6.421 7.718 -11.991 1.00 0.00 315 CYS A CA 14
ATOM 15843 C C . CYS A 1 5 ? -7.592 8.492 -12.605 1.00 0.00 315 CYS A C 14
ATOM 15844 O O . CYS A 1 5 ? -8.740 8.271 -12.273 1.00 0.00 315 CYS A O 14
ATOM 15851 N N . LYS A 1 6 ? -7.309 9.396 -13.503 1.00 0.00 316 LYS A N 14
ATOM 15852 C CA . LYS A 1 6 ? -8.403 10.181 -14.140 1.00 0.00 316 LYS A CA 14
ATOM 15853 C C . LYS A 1 6 ? -9.361 9.232 -14.863 1.00 0.00 316 LYS A C 14
ATOM 15854 O O . LYS A 1 6 ? -10.550 9.466 -14.932 1.00 0.00 316 LYS A O 14
ATOM 15873 N N . HIS A 1 7 ? -8.852 8.154 -15.395 1.00 0.00 317 HIS A N 14
ATOM 15874 C CA . HIS A 1 7 ? -9.734 7.184 -16.102 1.00 0.00 317 HIS A CA 14
ATOM 15875 C C . HIS A 1 7 ? -10.780 6.679 -15.115 1.00 0.00 317 HIS A C 14
ATOM 15876 O O . HIS A 1 7 ? -11.945 6.550 -15.435 1.00 0.00 317 HIS A O 14
ATOM 15891 N N . CYS A 1 8 ? -10.366 6.412 -13.907 1.00 0.00 318 CYS A N 14
ATOM 15892 C CA . CYS A 1 8 ? -11.317 5.935 -12.873 1.00 0.00 318 CYS A CA 14
ATOM 15893 C C . CYS A 1 8 ? -11.159 6.810 -11.630 1.00 0.00 318 CYS A C 14
ATOM 15894 O O . CYS A 1 8 ? -10.132 6.812 -10.978 1.00 0.00 318 CYS A O 14
ATOM 15901 N N . LYS A 1 9 ? -12.163 7.572 -11.310 1.00 0.00 319 LYS A N 14
ATOM 15902 C CA . LYS A 1 9 ? -12.076 8.462 -10.121 1.00 0.00 319 LYS A CA 14
ATOM 15903 C C . LYS A 1 9 ? -11.912 7.611 -8.870 1.00 0.00 319 LYS A C 14
ATOM 15904 O O . LYS A 1 9 ? -11.836 8.125 -7.772 1.00 0.00 319 LYS A O 14
ATOM 15923 N N . ASP A 1 10 ? -11.865 6.316 -9.027 1.00 0.00 320 ASP A N 14
ATOM 15924 C CA . ASP A 1 10 ? -11.710 5.427 -7.844 1.00 0.00 320 ASP A CA 14
ATOM 15925 C C . ASP A 1 10 ? -13.072 5.241 -7.169 1.00 0.00 320 ASP A C 14
ATOM 15926 O O . ASP A 1 10 ? -13.249 5.537 -6.004 1.00 0.00 320 ASP A O 14
ATOM 15935 N N . ASP A 1 11 ? -14.038 4.752 -7.898 1.00 0.00 321 ASP A N 14
ATOM 15936 C CA . ASP A 1 11 ? -15.389 4.548 -7.306 1.00 0.00 321 ASP A CA 14
ATOM 15937 C C . ASP A 1 11 ? -15.275 3.643 -6.077 1.00 0.00 321 ASP A C 14
ATOM 15938 O O . ASP A 1 11 ? -14.493 2.713 -6.046 1.00 0.00 321 ASP A O 14
ATOM 15947 N N . VAL A 1 12 ? -16.045 3.918 -5.062 1.00 0.00 322 VAL A N 14
ATOM 15948 C CA . VAL A 1 12 ? -15.984 3.092 -3.826 1.00 0.00 322 VAL A CA 14
ATOM 15949 C C . VAL A 1 12 ? -16.663 1.743 -4.059 1.00 0.00 322 VAL A C 14
ATOM 15950 O O . VAL A 1 12 ? -16.281 0.740 -3.491 1.00 0.00 322 VAL A O 14
ATOM 15963 N N . ASN A 1 13 ? -17.678 1.712 -4.873 1.00 0.00 323 ASN A N 14
ATOM 15964 C CA . ASN A 1 13 ? -18.390 0.433 -5.120 1.00 0.00 323 ASN A CA 14
ATOM 15965 C C . ASN A 1 13 ? -17.772 -0.290 -6.316 1.00 0.00 323 ASN A C 14
ATOM 15966 O O . ASN A 1 13 ? -18.225 -1.343 -6.717 1.00 0.00 323 ASN A O 14
ATOM 15977 N N . ARG A 1 14 ? -16.746 0.266 -6.895 1.00 0.00 324 ARG A N 14
ATOM 15978 C CA . ARG A 1 14 ? -16.116 -0.398 -8.068 1.00 0.00 324 ARG A CA 14
ATOM 15979 C C . ARG A 1 14 ? -14.643 0.008 -8.160 1.00 0.00 324 ARG A C 14
ATOM 15980 O O . ARG A 1 14 ? -14.316 1.174 -8.263 1.00 0.00 324 ARG A O 14
ATOM 16001 N N . LEU A 1 15 ? -13.752 -0.945 -8.125 1.00 0.00 325 LEU A N 14
ATOM 16002 C CA . LEU A 1 15 ? -12.300 -0.616 -8.211 1.00 0.00 325 LEU A CA 14
ATOM 16003 C C . LEU A 1 15 ? -11.777 -0.916 -9.615 1.00 0.00 325 LEU A C 14
ATOM 16004 O O . LEU A 1 15 ? -12.107 -1.923 -10.211 1.00 0.00 325 LEU A O 14
ATOM 16020 N N . CYS A 1 16 ? -10.944 -0.060 -10.142 1.00 0.00 326 CYS A N 14
ATOM 16021 C CA . CYS A 1 16 ? -10.380 -0.307 -11.495 1.00 0.00 326 CYS A CA 14
ATOM 16022 C C . CYS A 1 16 ? -9.112 -1.149 -11.344 1.00 0.00 326 CYS A C 14
ATOM 16023 O O . CYS A 1 16 ? -8.961 -1.873 -10.382 1.00 0.00 326 CYS A O 14
ATOM 16030 N N . ARG A 1 17 ? -8.203 -1.060 -12.277 1.00 0.00 327 ARG A N 14
ATOM 16031 C CA . ARG A 1 17 ? -6.946 -1.857 -12.172 1.00 0.00 327 ARG A CA 14
ATOM 16032 C C . ARG A 1 17 ? -5.740 -0.911 -12.123 1.00 0.00 327 ARG A C 14
ATOM 16033 O O . ARG A 1 17 ? -4.645 -1.305 -11.781 1.00 0.00 327 ARG A O 14
ATOM 16054 N N . VAL A 1 18 ? -5.929 0.336 -12.463 1.00 0.00 328 VAL A N 14
ATOM 16055 C CA . VAL A 1 18 ? -4.787 1.294 -12.432 1.00 0.00 328 VAL A CA 14
ATOM 16056 C C . VAL A 1 18 ? -4.428 1.634 -10.986 1.00 0.00 328 VAL A C 14
ATOM 16057 O O . VAL A 1 18 ? -3.315 1.432 -10.545 1.00 0.00 328 VAL A O 14
ATOM 16070 N N . CYS A 1 19 ? -5.365 2.162 -10.248 1.00 0.00 329 CYS A N 14
ATOM 16071 C CA . CYS A 1 19 ? -5.080 2.530 -8.834 1.00 0.00 329 CYS A CA 14
ATOM 16072 C C . CYS A 1 19 ? -5.429 1.357 -7.921 1.00 0.00 329 CYS A C 14
ATOM 16073 O O . CYS A 1 19 ? -5.316 1.446 -6.715 1.00 0.00 329 CYS A O 14
ATOM 16080 N N . ALA A 1 20 ? -5.847 0.257 -8.487 1.00 0.00 330 ALA A N 14
ATOM 16081 C CA . ALA A 1 20 ? -6.203 -0.925 -7.654 1.00 0.00 330 ALA A CA 14
ATOM 16082 C C . ALA A 1 20 ? -5.143 -2.017 -7.827 1.00 0.00 330 ALA A C 14
ATOM 16083 O O . ALA A 1 20 ? -4.295 -2.211 -6.978 1.00 0.00 330 ALA A O 14
ATOM 16090 N N . CYS A 1 21 ? -5.190 -2.738 -8.911 1.00 0.00 331 CYS A N 14
ATOM 16091 C CA . CYS A 1 21 ? -4.196 -3.823 -9.132 1.00 0.00 331 CYS A CA 14
ATOM 16092 C C . CYS A 1 21 ? -3.869 -3.920 -10.620 1.00 0.00 331 CYS A C 14
ATOM 16093 O O . CYS A 1 21 ? -4.668 -3.574 -11.465 1.00 0.00 331 CYS A O 14
ATOM 16100 N N . HIS A 1 22 ? -2.709 -4.408 -10.952 1.00 0.00 332 HIS A N 14
ATOM 16101 C CA . HIS A 1 22 ? -2.351 -4.541 -12.387 1.00 0.00 332 HIS A CA 14
ATOM 16102 C C . HIS A 1 22 ? -3.374 -5.449 -13.074 1.00 0.00 332 HIS A C 14
ATOM 16103 O O . HIS A 1 22 ? -3.726 -5.245 -14.219 1.00 0.00 332 HIS A O 14
ATOM 16118 N N . LEU A 1 23 ? -3.849 -6.456 -12.385 1.00 0.00 333 LEU A N 14
ATOM 16119 C CA . LEU A 1 23 ? -4.843 -7.383 -13.004 1.00 0.00 333 LEU A CA 14
ATOM 16120 C C . LEU A 1 23 ? -5.995 -7.666 -12.032 1.00 0.00 333 LEU A C 14
ATOM 16121 O O . LEU A 1 23 ? -7.103 -7.202 -12.214 1.00 0.00 333 LEU A O 14
ATOM 16137 N N . CYS A 1 24 ? -5.748 -8.450 -11.018 1.00 0.00 334 CYS A N 14
ATOM 16138 C CA . CYS A 1 24 ? -6.832 -8.795 -10.050 1.00 0.00 334 CYS A CA 14
ATOM 16139 C C . CYS A 1 24 ? -7.184 -7.583 -9.177 1.00 0.00 334 CYS A C 14
ATOM 16140 O O . CYS A 1 24 ? -6.384 -7.100 -8.412 1.00 0.00 334 CYS A O 14
ATOM 16147 N N . GLY A 1 25 ? -8.388 -7.085 -9.297 1.00 0.00 335 GLY A N 14
ATOM 16148 C CA . GLY A 1 25 ? -8.800 -5.900 -8.486 1.00 0.00 335 GLY A CA 14
ATOM 16149 C C . GLY A 1 25 ? -8.224 -5.997 -7.070 1.00 0.00 335 GLY A C 14
ATOM 16150 O O . GLY A 1 25 ? -8.429 -6.964 -6.365 1.00 0.00 335 GLY A O 14
ATOM 16154 N N . GLY A 1 26 ? -7.498 -4.994 -6.660 1.00 0.00 336 GLY A N 14
ATOM 16155 C CA . GLY A 1 26 ? -6.889 -4.996 -5.298 1.00 0.00 336 GLY A CA 14
ATOM 16156 C C . GLY A 1 26 ? -7.984 -5.003 -4.229 1.00 0.00 336 GLY A C 14
ATOM 16157 O O . GLY A 1 26 ? -7.720 -5.238 -3.067 1.00 0.00 336 GLY A O 14
ATOM 16161 N N . ARG A 1 27 ? -9.207 -4.745 -4.605 1.00 0.00 337 ARG A N 14
ATOM 16162 C CA . ARG A 1 27 ? -10.305 -4.738 -3.597 1.00 0.00 337 ARG A CA 14
ATOM 16163 C C . ARG A 1 27 ? -10.138 -5.948 -2.679 1.00 0.00 337 ARG A C 14
ATOM 16164 O O . ARG A 1 27 ? -10.554 -5.943 -1.538 1.00 0.00 337 ARG A O 14
ATOM 16185 N N . GLN A 1 28 ? -9.526 -6.983 -3.178 1.00 0.00 338 GLN A N 14
ATOM 16186 C CA . GLN A 1 28 ? -9.317 -8.207 -2.358 1.00 0.00 338 GLN A CA 14
ATOM 16187 C C . GLN A 1 28 ? -8.560 -7.848 -1.077 1.00 0.00 338 GLN A C 14
ATOM 16188 O O . GLN A 1 28 ? -8.815 -8.395 -0.022 1.00 0.00 338 GLN A O 14
ATOM 16202 N N . ASP A 1 29 ? -7.631 -6.933 -1.156 1.00 0.00 339 ASP A N 14
ATOM 16203 C CA . ASP A 1 29 ? -6.863 -6.545 0.062 1.00 0.00 339 ASP A CA 14
ATOM 16204 C C . ASP A 1 29 ? -5.981 -5.330 -0.244 1.00 0.00 339 ASP A C 14
ATOM 16205 O O . ASP A 1 29 ? -4.770 -5.428 -0.285 1.00 0.00 339 ASP A O 14
ATOM 16214 N N . PRO A 1 30 ? -6.587 -4.194 -0.453 1.00 0.00 340 PRO A N 14
ATOM 16215 C CA . PRO A 1 30 ? -5.855 -2.928 -0.759 1.00 0.00 340 PRO A CA 14
ATOM 16216 C C . PRO A 1 30 ? -4.900 -2.519 0.368 1.00 0.00 340 PRO A C 14
ATOM 16217 O O . PRO A 1 30 ? -4.008 -1.717 0.178 1.00 0.00 340 PRO A O 14
ATOM 16228 N N . ASP A 1 31 ? -5.087 -3.056 1.543 1.00 0.00 341 ASP A N 14
ATOM 16229 C CA . ASP A 1 31 ? -4.203 -2.690 2.683 1.00 0.00 341 ASP A CA 14
ATOM 16230 C C . ASP A 1 31 ? -2.761 -3.113 2.388 1.00 0.00 341 ASP A C 14
ATOM 16231 O O . ASP A 1 31 ? -1.823 -2.500 2.853 1.00 0.00 341 ASP A O 14
ATOM 16240 N N . LYS A 1 32 ? -2.578 -4.158 1.628 1.00 0.00 342 LYS A N 14
ATOM 16241 C CA . LYS A 1 32 ? -1.194 -4.622 1.311 1.00 0.00 342 LYS A CA 14
ATOM 16242 C C . LYS A 1 32 ? -0.865 -4.327 -0.156 1.00 0.00 342 LYS A C 14
ATOM 16243 O O . LYS A 1 32 ? -0.032 -4.978 -0.755 1.00 0.00 342 LYS A O 14
ATOM 16262 N N . GLN A 1 33 ? -1.511 -3.356 -0.744 1.00 0.00 343 GLN A N 14
ATOM 16263 C CA . GLN A 1 33 ? -1.231 -3.033 -2.172 1.00 0.00 343 GLN A CA 14
ATOM 16264 C C . GLN A 1 33 ? -0.185 -1.918 -2.259 1.00 0.00 343 GLN A C 14
ATOM 16265 O O . GLN A 1 33 ? -0.307 -0.886 -1.628 1.00 0.00 343 GLN A O 14
ATOM 16279 N N . LEU A 1 34 ? 0.845 -2.120 -3.036 1.00 0.00 344 LEU A N 14
ATOM 16280 C CA . LEU A 1 34 ? 1.907 -1.082 -3.168 1.00 0.00 344 LEU A CA 14
ATOM 16281 C C . LEU A 1 34 ? 1.686 -0.279 -4.452 1.00 0.00 344 LEU A C 14
ATOM 16282 O O . LEU A 1 34 ? 1.278 -0.814 -5.467 1.00 0.00 344 LEU A O 14
ATOM 16298 N N . MET A 1 35 ? 1.954 1.000 -4.413 1.00 0.00 345 MET A N 14
ATOM 16299 C CA . MET A 1 35 ? 1.762 1.849 -5.625 1.00 0.00 345 MET A CA 14
ATOM 16300 C C . MET A 1 35 ? 3.062 2.590 -5.952 1.00 0.00 345 MET A C 14
ATOM 16301 O O . MET A 1 35 ? 3.868 2.861 -5.085 1.00 0.00 345 MET A O 14
ATOM 16315 N N . CYS A 1 36 ? 3.268 2.927 -7.197 1.00 0.00 346 CYS A N 14
ATOM 16316 C CA . CYS A 1 36 ? 4.511 3.665 -7.577 1.00 0.00 346 CYS A CA 14
ATOM 16317 C C . CYS A 1 36 ? 4.139 5.119 -7.883 1.00 0.00 346 CYS A C 14
ATOM 16318 O O . CYS A 1 36 ? 3.304 5.392 -8.718 1.00 0.00 346 CYS A O 14
ATOM 16325 N N . ASP A 1 37 ? 4.734 6.055 -7.200 1.00 0.00 347 ASP A N 14
ATOM 16326 C CA . ASP A 1 37 ? 4.389 7.484 -7.450 1.00 0.00 347 ASP A CA 14
ATOM 16327 C C . ASP A 1 37 ? 4.606 7.830 -8.924 1.00 0.00 347 ASP A C 14
ATOM 16328 O O . ASP A 1 37 ? 3.812 8.520 -9.532 1.00 0.00 347 ASP A O 14
ATOM 16337 N N . GLU A 1 38 ? 5.676 7.367 -9.501 1.00 0.00 348 GLU A N 14
ATOM 16338 C CA . GLU A 1 38 ? 5.947 7.679 -10.932 1.00 0.00 348 GLU A CA 14
ATOM 16339 C C . GLU A 1 38 ? 4.964 6.931 -11.841 1.00 0.00 348 GLU A C 14
ATOM 16340 O O . GLU A 1 38 ? 4.568 7.431 -12.875 1.00 0.00 348 GLU A O 14
ATOM 16352 N N . CYS A 1 39 ? 4.570 5.741 -11.468 1.00 0.00 349 CYS A N 14
ATOM 16353 C CA . CYS A 1 39 ? 3.613 4.966 -12.319 1.00 0.00 349 CYS A CA 14
ATOM 16354 C C . CYS A 1 39 ? 2.317 4.725 -11.545 1.00 0.00 349 CYS A C 14
ATOM 16355 O O . CYS A 1 39 ? 2.329 4.265 -10.423 1.00 0.00 349 CYS A O 14
ATOM 16362 N N . ASP A 1 40 ? 1.196 5.025 -12.139 1.00 0.00 350 ASP A N 14
ATOM 16363 C CA . ASP A 1 40 ? -0.097 4.811 -11.434 1.00 0.00 350 ASP A CA 14
ATOM 16364 C C . ASP A 1 40 ? -0.393 3.314 -11.353 1.00 0.00 350 ASP A C 14
ATOM 16365 O O . ASP A 1 40 ? -1.520 2.899 -11.176 1.00 0.00 350 ASP A O 14
ATOM 16374 N N . MET A 1 41 ? 0.617 2.502 -11.476 1.00 0.00 351 MET A N 14
ATOM 16375 C CA . MET A 1 41 ? 0.407 1.030 -11.402 1.00 0.00 351 MET A CA 14
ATOM 16376 C C . MET A 1 41 ? 0.836 0.526 -10.022 1.00 0.00 351 MET A C 14
ATOM 16377 O O . MET A 1 41 ? 1.535 1.205 -9.291 1.00 0.00 351 MET A O 14
ATOM 16391 N N . ALA A 1 42 ? 0.415 -0.660 -9.659 1.00 0.00 352 ALA A N 14
ATOM 16392 C CA . ALA A 1 42 ? 0.791 -1.211 -8.327 1.00 0.00 352 ALA A CA 14
ATOM 16393 C C . ALA A 1 42 ? 1.514 -2.542 -8.495 1.00 0.00 352 ALA A C 14
ATOM 16394 O O . ALA A 1 42 ? 1.824 -2.959 -9.593 1.00 0.00 352 ALA A O 14
ATOM 16401 N N . PHE A 1 43 ? 1.803 -3.196 -7.405 1.00 0.00 353 PHE A N 14
ATOM 16402 C CA . PHE A 1 43 ? 2.534 -4.489 -7.479 1.00 0.00 353 PHE A CA 14
ATOM 16403 C C . PHE A 1 43 ? 1.653 -5.638 -6.979 1.00 0.00 353 PHE A C 14
ATOM 16404 O O . PHE A 1 43 ? 1.020 -5.551 -5.946 1.00 0.00 353 PHE A O 14
ATOM 16421 N N . HIS A 1 44 ? 1.624 -6.718 -7.710 1.00 0.00 354 HIS A N 14
ATOM 16422 C CA . HIS A 1 44 ? 0.807 -7.895 -7.298 1.00 0.00 354 HIS A CA 14
ATOM 16423 C C . HIS A 1 44 ? 1.439 -8.554 -6.070 1.00 0.00 354 HIS A C 14
ATOM 16424 O O . HIS A 1 44 ? 1.148 -9.690 -5.749 1.00 0.00 354 HIS A O 14
ATOM 16438 N N . ILE A 1 45 ? 2.315 -7.867 -5.391 1.00 0.00 355 ILE A N 14
ATOM 16439 C CA . ILE A 1 45 ? 2.976 -8.474 -4.199 1.00 0.00 355 ILE A CA 14
ATOM 16440 C C . ILE A 1 45 ? 1.939 -9.229 -3.369 1.00 0.00 355 ILE A C 14
ATOM 16441 O O . ILE A 1 45 ? 2.188 -10.314 -2.883 1.00 0.00 355 ILE A O 14
ATOM 16457 N N . TYR A 1 46 ? 0.772 -8.673 -3.215 1.00 0.00 356 TYR A N 14
ATOM 16458 C CA . TYR A 1 46 ? -0.286 -9.368 -2.431 1.00 0.00 356 TYR A CA 14
ATOM 16459 C C . TYR A 1 46 ? -0.792 -10.587 -3.202 1.00 0.00 356 TYR A C 14
ATOM 16460 O O . TYR A 1 46 ? -1.050 -11.632 -2.639 1.00 0.00 356 TYR A O 14
ATOM 16478 N N . CYS A 1 47 ? -0.952 -10.449 -4.487 1.00 0.00 357 CYS A N 14
ATOM 16479 C CA . CYS A 1 47 ? -1.464 -11.579 -5.311 1.00 0.00 357 CYS A CA 14
ATOM 16480 C C . CYS A 1 47 ? -0.348 -12.597 -5.541 1.00 0.00 357 CYS A C 14
ATOM 16481 O O . CYS A 1 47 ? -0.494 -13.769 -5.256 1.00 0.00 357 CYS A O 14
ATOM 16488 N N . LEU A 1 48 ? 0.766 -12.157 -6.046 1.00 0.00 358 LEU A N 14
ATOM 16489 C CA . LEU A 1 48 ? 1.896 -13.092 -6.287 1.00 0.00 358 LEU A CA 14
ATOM 16490 C C . LEU A 1 48 ? 2.448 -13.579 -4.948 1.00 0.00 358 LEU A C 14
ATOM 16491 O O . LEU A 1 48 ? 2.866 -14.712 -4.809 1.00 0.00 358 LEU A O 14
ATOM 16507 N N . ASP A 1 49 ? 2.457 -12.727 -3.965 1.00 0.00 359 ASP A N 14
ATOM 16508 C CA . ASP A 1 49 ? 2.985 -13.128 -2.632 1.00 0.00 359 ASP A CA 14
ATOM 16509 C C . ASP A 1 49 ? 4.425 -13.618 -2.784 1.00 0.00 359 ASP A C 14
ATOM 16510 O O . ASP A 1 49 ? 4.744 -14.747 -2.467 1.00 0.00 359 ASP A O 14
ATOM 16519 N N . PRO A 1 50 ? 5.287 -12.766 -3.267 1.00 0.00 360 PRO A N 14
ATOM 16520 C CA . PRO A 1 50 ? 6.726 -13.098 -3.470 1.00 0.00 360 PRO A CA 14
ATOM 16521 C C . PRO A 1 50 ? 7.498 -13.130 -2.148 1.00 0.00 360 PRO A C 14
ATOM 16522 O O . PRO A 1 50 ? 7.056 -12.597 -1.149 1.00 0.00 360 PRO A O 14
ATOM 16533 N N . PRO A 1 51 ? 8.644 -13.750 -2.147 1.00 0.00 361 PRO A N 14
ATOM 16534 C CA . PRO A 1 51 ? 9.502 -13.858 -0.933 1.00 0.00 361 PRO A CA 14
ATOM 16535 C C . PRO A 1 51 ? 9.806 -12.487 -0.321 1.00 0.00 361 PRO A C 14
ATOM 16536 O O . PRO A 1 51 ? 10.170 -12.380 0.833 1.00 0.00 361 PRO A O 14
ATOM 16547 N N . LEU A 1 52 ? 9.661 -11.436 -1.084 1.00 0.00 362 LEU A N 14
ATOM 16548 C CA . LEU A 1 52 ? 9.944 -10.079 -0.538 1.00 0.00 362 LEU A CA 14
ATOM 16549 C C . LEU A 1 52 ? 9.064 -9.831 0.689 1.00 0.00 362 LEU A C 14
ATOM 16550 O O . LEU A 1 52 ? 9.521 -9.307 1.686 1.00 0.00 362 LEU A O 14
ATOM 16566 N N . SER A 1 53 ? 7.810 -10.212 0.617 1.00 0.00 363 SER A N 14
ATOM 16567 C CA . SER A 1 53 ? 6.873 -10.014 1.768 1.00 0.00 363 SER A CA 14
ATOM 16568 C C . SER A 1 53 ? 7.276 -8.776 2.574 1.00 0.00 363 SER A C 14
ATOM 16569 O O . SER A 1 53 ? 7.468 -8.840 3.772 1.00 0.00 363 SER A O 14
ATOM 16577 N N . SER A 1 54 ? 7.415 -7.650 1.928 1.00 0.00 364 SER A N 14
ATOM 16578 C CA . SER A 1 54 ? 7.817 -6.421 2.663 1.00 0.00 364 SER A CA 14
ATOM 16579 C C . SER A 1 54 ? 7.157 -5.193 2.032 1.00 0.00 364 SER A C 14
ATOM 16580 O O . SER A 1 54 ? 6.668 -5.239 0.920 1.00 0.00 364 SER A O 14
ATOM 16588 N N . VAL A 1 55 ? 7.145 -4.090 2.735 1.00 0.00 365 VAL A N 14
ATOM 16589 C CA . VAL A 1 55 ? 6.526 -2.856 2.182 1.00 0.00 365 VAL A CA 14
ATOM 16590 C C . VAL A 1 55 ? 7.638 -1.861 1.798 1.00 0.00 365 VAL A C 14
ATOM 16591 O O . VAL A 1 55 ? 8.315 -1.334 2.658 1.00 0.00 365 VAL A O 14
ATOM 16604 N N . PRO A 1 56 ? 7.832 -1.599 0.524 1.00 0.00 366 PRO A N 14
ATOM 16605 C CA . PRO A 1 56 ? 8.881 -0.652 0.053 1.00 0.00 366 PRO A CA 14
ATOM 16606 C C . PRO A 1 56 ? 8.438 0.812 0.147 1.00 0.00 366 PRO A C 14
ATOM 16607 O O . PRO A 1 56 ? 9.218 1.721 -0.058 1.00 0.00 366 PRO A O 14
ATOM 16618 N N . SER A 1 57 ? 7.191 1.048 0.452 1.00 0.00 367 SER A N 14
ATOM 16619 C CA . SER A 1 57 ? 6.701 2.450 0.554 1.00 0.00 367 SER A CA 14
ATOM 16620 C C . SER A 1 57 ? 7.477 3.181 1.651 1.00 0.00 367 SER A C 14
ATOM 16621 O O . SER A 1 57 ? 7.333 4.373 1.839 1.00 0.00 367 SER A O 14
ATOM 16629 N N . GLU A 1 58 ? 8.298 2.476 2.380 1.00 0.00 368 GLU A N 14
ATOM 16630 C CA . GLU A 1 58 ? 9.081 3.128 3.465 1.00 0.00 368 GLU A CA 14
ATOM 16631 C C . GLU A 1 58 ? 9.899 4.282 2.881 1.00 0.00 368 GLU A C 14
ATOM 16632 O O . GLU A 1 58 ? 10.136 5.278 3.535 1.00 0.00 368 GLU A O 14
ATOM 16644 N N . ASP A 1 59 ? 10.328 4.163 1.654 1.00 0.00 369 ASP A N 14
ATOM 16645 C CA . ASP A 1 59 ? 11.121 5.257 1.036 1.00 0.00 369 ASP A CA 14
ATOM 16646 C C . ASP A 1 59 ? 10.674 5.439 -0.414 1.00 0.00 369 ASP A C 14
ATOM 16647 O O . ASP A 1 59 ? 9.953 4.625 -0.954 1.00 0.00 369 ASP A O 14
ATOM 16656 N N . GLU A 1 60 ? 11.091 6.496 -1.050 1.00 0.00 370 GLU A N 14
ATOM 16657 C CA . GLU A 1 60 ? 10.677 6.712 -2.462 1.00 0.00 370 GLU A CA 14
ATOM 16658 C C . GLU A 1 60 ? 11.180 5.548 -3.316 1.00 0.00 370 GLU A C 14
ATOM 16659 O O . GLU A 1 60 ? 12.331 5.504 -3.702 1.00 0.00 370 GLU A O 14
ATOM 16671 N N . TRP A 1 61 ? 10.322 4.607 -3.613 1.00 0.00 371 TRP A N 14
ATOM 16672 C CA . TRP A 1 61 ? 10.743 3.443 -4.444 1.00 0.00 371 TRP A CA 14
ATOM 16673 C C . TRP A 1 61 ? 9.827 3.339 -5.668 1.00 0.00 371 TRP A C 14
ATOM 16674 O O . TRP A 1 61 ? 8.630 3.528 -5.573 1.00 0.00 371 TRP A O 14
ATOM 16695 N N . TYR A 1 62 ? 10.382 3.057 -6.818 1.00 0.00 372 TYR A N 14
ATOM 16696 C CA . TYR A 1 62 ? 9.547 2.960 -8.054 1.00 0.00 372 TYR A CA 14
ATOM 16697 C C . TYR A 1 62 ? 9.757 1.590 -8.709 1.00 0.00 372 TYR A C 14
ATOM 16698 O O . TYR A 1 62 ? 10.825 1.015 -8.626 1.00 0.00 372 TYR A O 14
ATOM 16716 N N . CYS A 1 63 ? 8.757 1.061 -9.370 1.00 0.00 373 CYS A N 14
ATOM 16717 C CA . CYS A 1 63 ? 8.933 -0.266 -10.027 1.00 0.00 373 CYS A CA 14
ATOM 16718 C C . CYS A 1 63 ? 10.272 -0.269 -10.775 1.00 0.00 373 CYS A C 14
ATOM 16719 O O . CYS A 1 63 ? 10.830 0.768 -11.059 1.00 0.00 373 CYS A O 14
ATOM 16726 N N . PRO A 1 64 ? 10.794 -1.424 -11.083 1.00 0.00 374 PRO A N 14
ATOM 16727 C CA . PRO A 1 64 ? 12.094 -1.540 -11.804 1.00 0.00 374 PRO A CA 14
ATOM 16728 C C . PRO A 1 64 ? 12.039 -0.941 -13.216 1.00 0.00 374 PRO A C 14
ATOM 16729 O O . PRO A 1 64 ? 13.054 -0.627 -13.805 1.00 0.00 374 PRO A O 14
ATOM 16740 N N . GLU A 1 65 ? 10.863 -0.791 -13.770 1.00 0.00 375 GLU A N 14
ATOM 16741 C CA . GLU A 1 65 ? 10.757 -0.227 -15.148 1.00 0.00 375 GLU A CA 14
ATOM 16742 C C . GLU A 1 65 ? 11.034 1.280 -15.137 1.00 0.00 375 GLU A C 14
ATOM 16743 O O . GLU A 1 65 ? 11.721 1.797 -15.996 1.00 0.00 375 GLU A O 14
ATOM 16755 N N . CYS A 1 66 ? 10.498 1.992 -14.184 1.00 0.00 376 CYS A N 14
ATOM 16756 C CA . CYS A 1 66 ? 10.729 3.465 -14.141 1.00 0.00 376 CYS A CA 14
ATOM 16757 C C . CYS A 1 66 ? 12.218 3.738 -13.938 1.00 0.00 376 CYS A C 14
ATOM 16758 O O . CYS A 1 66 ? 12.762 4.697 -14.448 1.00 0.00 376 CYS A O 14
ATOM 16765 N N . ARG A 1 67 ? 12.876 2.902 -13.190 1.00 0.00 377 ARG A N 14
ATOM 16766 C CA . ARG A 1 67 ? 14.328 3.103 -12.937 1.00 0.00 377 ARG A CA 14
ATOM 16767 C C . ARG A 1 67 ? 15.100 2.989 -14.253 1.00 0.00 377 ARG A C 14
ATOM 16768 O O . ARG A 1 67 ? 16.184 3.520 -14.396 1.00 0.00 377 ARG A O 14
ATOM 16789 N N . ASN A 1 68 ? 14.552 2.299 -15.216 1.00 0.00 378 ASN A N 14
ATOM 16790 C CA . ASN A 1 68 ? 15.257 2.153 -16.521 1.00 0.00 378 ASN A CA 14
ATOM 16791 C C . ASN A 1 68 ? 16.610 1.473 -16.298 1.00 0.00 378 ASN A C 14
ATOM 16792 O O . ASN A 1 68 ? 17.623 1.900 -16.816 1.00 0.00 378 ASN A O 14
ATOM 16803 N N . ASP A 1 69 ? 16.633 0.417 -15.533 1.00 0.00 379 ASP A N 14
ATOM 16804 C CA . ASP A 1 69 ? 17.918 -0.291 -15.278 1.00 0.00 379 ASP A CA 14
ATOM 16805 C C . ASP A 1 69 ? 17.675 -1.801 -15.267 1.00 0.00 379 ASP A C 14
ATOM 16806 O O . ASP A 1 69 ? 17.533 -2.367 -16.339 1.00 0.00 379 ASP A O 14
ATOM 16816 N N . ALA B 2 1 ? 7.168 6.871 -0.728 1.00 0.00 383 ALA B N 14
ATOM 16817 C CA . ALA B 2 1 ? 6.646 6.491 -2.073 1.00 0.00 383 ALA B CA 14
ATOM 16818 C C . ALA B 2 1 ? 5.117 6.502 -2.048 1.00 0.00 383 ALA B C 14
ATOM 16819 O O . ALA B 2 1 ? 4.503 6.377 -1.007 1.00 0.00 383 ALA B O 14
ATOM 16828 N N . ARG B 2 2 ? 4.499 6.641 -3.187 1.00 0.00 384 ARG B N 14
ATOM 16829 C CA . ARG B 2 2 ? 3.011 6.650 -3.226 1.00 0.00 384 ARG B CA 14
ATOM 16830 C C . ARG B 2 2 ? 2.496 5.234 -2.978 1.00 0.00 384 ARG B C 14
ATOM 16831 O O . ARG B 2 2 ? 2.987 4.283 -3.548 1.00 0.00 384 ARG B O 14
ATOM 16852 N N . THR B 2 3 ? 1.515 5.081 -2.132 1.00 0.00 385 THR B N 14
ATOM 16853 C CA . THR B 2 3 ? 0.977 3.718 -1.856 1.00 0.00 385 THR B CA 14
ATOM 16854 C C . THR B 2 3 ? -0.551 3.747 -1.926 1.00 0.00 385 THR B C 14
ATOM 16855 O O . THR B 2 3 ? -1.189 4.644 -1.412 1.00 0.00 385 THR B O 14
ATOM 16866 N N . LYS B 2 4 ? -1.149 2.765 -2.545 1.00 0.00 386 LYS B N 14
ATOM 16867 C CA . LYS B 2 4 ? -2.633 2.736 -2.626 1.00 0.00 386 LYS B CA 14
ATOM 16868 C C . LYS B 2 4 ? -3.182 2.661 -1.206 1.00 0.00 386 LYS B C 14
ATOM 16869 O O . LYS B 2 4 ? -4.258 3.143 -0.910 1.00 0.00 386 LYS B O 14
ATOM 16888 N N . GLN B 2 5 ? -2.440 2.045 -0.328 1.00 0.00 387 GLN B N 14
ATOM 16889 C CA . GLN B 2 5 ? -2.893 1.911 1.079 1.00 0.00 387 GLN B CA 14
ATOM 16890 C C . GLN B 2 5 ? -3.218 3.295 1.637 1.00 0.00 387 GLN B C 14
ATOM 16891 O O . GLN B 2 5 ? -4.090 3.455 2.467 1.00 0.00 387 GLN B O 14
ATOM 16905 N N . THR B 2 6 ? -2.512 4.294 1.189 1.00 0.00 388 THR B N 14
ATOM 16906 C CA . THR B 2 6 ? -2.763 5.672 1.692 1.00 0.00 388 THR B CA 14
ATOM 16907 C C . THR B 2 6 ? -4.218 6.060 1.413 1.00 0.00 388 THR B C 14
ATOM 16908 O O . THR B 2 6 ? -4.840 6.757 2.190 1.00 0.00 388 THR B O 14
ATOM 16919 N N . ALA B 2 7 ? -4.766 5.611 0.315 1.00 0.00 389 ALA B N 14
ATOM 16920 C CA . ALA B 2 7 ? -6.182 5.951 -0.003 1.00 0.00 389 ALA B CA 14
ATOM 16921 C C . ALA B 2 7 ? -7.067 4.726 0.239 1.00 0.00 389 ALA B C 14
ATOM 16922 O O . ALA B 2 7 ? -6.724 3.620 -0.130 1.00 0.00 389 ALA B O 14
ATOM 16929 N N . ARG B 2 8 ? -8.206 4.918 0.848 1.00 0.00 390 ARG B N 14
ATOM 16930 C CA . ARG B 2 8 ? -9.122 3.770 1.108 1.00 0.00 390 ARG B CA 14
ATOM 16931 C C . ARG B 2 8 ? -10.522 4.123 0.606 1.00 0.00 390 ARG B C 14
ATOM 16932 O O . ARG B 2 8 ? -10.983 5.236 0.765 1.00 0.00 390 ARG B O 14
ATOM 16953 N N . LYS B 2 9 ? -11.204 3.191 -0.001 1.00 0.00 391 LYS B N 14
ATOM 16954 C CA . LYS B 2 9 ? -12.572 3.489 -0.511 1.00 0.00 391 LYS B CA 14
ATOM 16955 C C . LYS B 2 9 ? -13.432 2.224 -0.465 1.00 0.00 391 LYS B C 14
ATOM 16956 O O . LYS B 2 9 ? -14.324 2.098 0.350 1.00 0.00 391 LYS B O 14
ATOM 16975 N N . SER B 2 10 ? -13.173 1.286 -1.336 1.00 0.00 392 SER B N 14
ATOM 16976 C CA . SER B 2 10 ? -13.981 0.031 -1.343 1.00 0.00 392 SER B CA 14
ATOM 16977 C C . SER B 2 10 ? -13.925 -0.611 0.043 1.00 0.00 392 SER B C 14
ATOM 16978 O O . SER B 2 10 ? -14.904 -1.140 0.533 1.00 0.00 392 SER B O 14
ATOM 16986 N N . THR B 2 11 ? -12.790 -0.558 0.682 1.00 0.00 393 THR B N 14
ATOM 16987 C CA . THR B 2 11 ? -12.670 -1.152 2.042 1.00 0.00 393 THR B CA 14
ATOM 16988 C C . THR B 2 11 ? -12.674 -0.026 3.076 1.00 0.00 393 THR B C 14
ATOM 16989 O O . THR B 2 11 ? -12.480 -0.247 4.255 1.00 0.00 393 THR B O 14
ATOM 17000 N N . GLY B 2 12 ? -12.892 1.184 2.636 1.00 0.00 394 GLY B N 14
ATOM 17001 C CA . GLY B 2 12 ? -12.909 2.333 3.582 1.00 0.00 394 GLY B CA 14
ATOM 17002 C C . GLY B 2 12 ? -14.024 2.135 4.610 1.00 0.00 394 GLY B C 14
ATOM 17003 O O . GLY B 2 12 ? -14.362 0.993 4.876 1.00 0.00 394 GLY B O 14
ATOM 17011 N N . SER A 1 1 ? -9.251 14.868 -5.824 1.00 0.00 311 SER A N 15
ATOM 17012 C CA . SER A 1 1 ? -9.098 14.576 -7.277 1.00 0.00 311 SER A CA 15
ATOM 17013 C C . SER A 1 1 ? -7.656 14.858 -7.705 1.00 0.00 311 SER A C 15
ATOM 17014 O O . SER A 1 1 ? -7.390 15.776 -8.455 1.00 0.00 311 SER A O 15
ATOM 17024 N N . GLY A 1 2 ? -6.724 14.075 -7.235 1.00 0.00 312 GLY A N 15
ATOM 17025 C CA . GLY A 1 2 ? -5.301 14.298 -7.616 1.00 0.00 312 GLY A CA 15
ATOM 17026 C C . GLY A 1 2 ? -5.129 14.054 -9.117 1.00 0.00 312 GLY A C 15
ATOM 17027 O O . GLY A 1 2 ? -5.932 13.388 -9.740 1.00 0.00 312 GLY A O 15
ATOM 17031 N N . PRO A 1 3 ? -4.087 14.593 -9.689 1.00 0.00 313 PRO A N 15
ATOM 17032 C CA . PRO A 1 3 ? -3.791 14.442 -11.145 1.00 0.00 313 PRO A CA 15
ATOM 17033 C C . PRO A 1 3 ? -3.462 12.994 -11.509 1.00 0.00 313 PRO A C 15
ATOM 17034 O O . PRO A 1 3 ? -3.578 12.585 -12.647 1.00 0.00 313 PRO A O 15
ATOM 17045 N N . SER A 1 4 ? -3.046 12.218 -10.546 1.00 0.00 314 SER A N 15
ATOM 17046 C CA . SER A 1 4 ? -2.704 10.799 -10.833 1.00 0.00 314 SER A CA 15
ATOM 17047 C C . SER A 1 4 ? -3.948 10.071 -11.334 1.00 0.00 314 SER A C 15
ATOM 17048 O O . SER A 1 4 ? -5.037 10.258 -10.830 1.00 0.00 314 SER A O 15
ATOM 17056 N N . CYS A 1 5 ? -3.794 9.243 -12.327 1.00 0.00 315 CYS A N 15
ATOM 17057 C CA . CYS A 1 5 ? -4.967 8.502 -12.868 1.00 0.00 315 CYS A CA 15
ATOM 17058 C C . CYS A 1 5 ? -6.096 9.496 -13.171 1.00 0.00 315 CYS A C 15
ATOM 17059 O O . CYS A 1 5 ? -7.217 9.344 -12.727 1.00 0.00 315 CYS A O 15
ATOM 17066 N N . LYS A 1 6 ? -5.806 10.519 -13.931 1.00 0.00 316 LYS A N 15
ATOM 17067 C CA . LYS A 1 6 ? -6.858 11.521 -14.262 1.00 0.00 316 LYS A CA 15
ATOM 17068 C C . LYS A 1 6 ? -8.052 10.812 -14.901 1.00 0.00 316 LYS A C 15
ATOM 17069 O O . LYS A 1 6 ? -9.188 11.208 -14.731 1.00 0.00 316 LYS A O 15
ATOM 17088 N N . HIS A 1 7 ? -7.805 9.754 -15.623 1.00 0.00 317 HIS A N 15
ATOM 17089 C CA . HIS A 1 7 ? -8.924 9.009 -16.257 1.00 0.00 317 HIS A CA 15
ATOM 17090 C C . HIS A 1 7 ? -9.838 8.496 -15.151 1.00 0.00 317 HIS A C 15
ATOM 17091 O O . HIS A 1 7 ? -11.047 8.497 -15.274 1.00 0.00 317 HIS A O 15
ATOM 17106 N N . CYS A 1 8 ? -9.257 8.072 -14.062 1.00 0.00 318 CYS A N 15
ATOM 17107 C CA . CYS A 1 8 ? -10.064 7.569 -12.925 1.00 0.00 318 CYS A CA 15
ATOM 17108 C C . CYS A 1 8 ? -9.679 8.347 -11.663 1.00 0.00 318 CYS A C 15
ATOM 17109 O O . CYS A 1 8 ? -8.567 8.283 -11.184 1.00 0.00 318 CYS A O 15
ATOM 17116 N N . LYS A 1 9 ? -10.601 9.098 -11.143 1.00 0.00 319 LYS A N 15
ATOM 17117 C CA . LYS A 1 9 ? -10.328 9.909 -9.926 1.00 0.00 319 LYS A CA 15
ATOM 17118 C C . LYS A 1 9 ? -10.379 9.007 -8.695 1.00 0.00 319 LYS A C 15
ATOM 17119 O O . LYS A 1 9 ? -10.306 9.469 -7.574 1.00 0.00 319 LYS A O 15
ATOM 17138 N N . ASP A 1 10 ? -10.524 7.726 -8.899 1.00 0.00 320 ASP A N 15
ATOM 17139 C CA . ASP A 1 10 ? -10.597 6.781 -7.750 1.00 0.00 320 ASP A CA 15
ATOM 17140 C C . ASP A 1 10 ? -11.780 7.154 -6.854 1.00 0.00 320 ASP A C 15
ATOM 17141 O O . ASP A 1 10 ? -11.653 7.252 -5.649 1.00 0.00 320 ASP A O 15
ATOM 17150 N N . ASP A 1 11 ? -12.931 7.361 -7.434 1.00 0.00 321 ASP A N 15
ATOM 17151 C CA . ASP A 1 11 ? -14.124 7.726 -6.619 1.00 0.00 321 ASP A CA 15
ATOM 17152 C C . ASP A 1 11 ? -14.458 6.581 -5.661 1.00 0.00 321 ASP A C 15
ATOM 17153 O O . ASP A 1 11 ? -14.015 5.463 -5.832 1.00 0.00 321 ASP A O 15
ATOM 17162 N N . VAL A 1 12 ? -15.229 6.858 -4.646 1.00 0.00 322 VAL A N 15
ATOM 17163 C CA . VAL A 1 12 ? -15.588 5.797 -3.662 1.00 0.00 322 VAL A CA 15
ATOM 17164 C C . VAL A 1 12 ? -16.228 4.602 -4.376 1.00 0.00 322 VAL A C 15
ATOM 17165 O O . VAL A 1 12 ? -15.969 3.464 -4.039 1.00 0.00 322 VAL A O 15
ATOM 17178 N N . ASN A 1 13 ? -17.067 4.848 -5.346 1.00 0.00 323 ASN A N 15
ATOM 17179 C CA . ASN A 1 13 ? -17.732 3.723 -6.063 1.00 0.00 323 ASN A CA 15
ATOM 17180 C C . ASN A 1 13 ? -17.237 3.643 -7.512 1.00 0.00 323 ASN A C 15
ATOM 17181 O O . ASN A 1 13 ? -18.014 3.712 -8.442 1.00 0.00 323 ASN A O 15
ATOM 17192 N N . ARG A 1 14 ? -15.956 3.481 -7.710 1.00 0.00 324 ARG A N 15
ATOM 17193 C CA . ARG A 1 14 ? -15.421 3.382 -9.101 1.00 0.00 324 ARG A CA 15
ATOM 17194 C C . ARG A 1 14 ? -13.922 3.084 -9.051 1.00 0.00 324 ARG A C 15
ATOM 17195 O O . ARG A 1 14 ? -13.106 3.983 -9.008 1.00 0.00 324 ARG A O 15
ATOM 17216 N N . LEU A 1 15 ? -13.547 1.832 -9.062 1.00 0.00 325 LEU A N 15
ATOM 17217 C CA . LEU A 1 15 ? -12.101 1.492 -9.021 1.00 0.00 325 LEU A CA 15
ATOM 17218 C C . LEU A 1 15 ? -11.635 1.098 -10.422 1.00 0.00 325 LEU A C 15
ATOM 17219 O O . LEU A 1 15 ? -12.255 0.295 -11.091 1.00 0.00 325 LEU A O 15
ATOM 17235 N N . CYS A 1 16 ? -10.551 1.664 -10.877 1.00 0.00 326 CYS A N 15
ATOM 17236 C CA . CYS A 1 16 ? -10.051 1.330 -12.239 1.00 0.00 326 CYS A CA 15
ATOM 17237 C C . CYS A 1 16 ? -8.960 0.265 -12.141 1.00 0.00 326 CYS A C 15
ATOM 17238 O O . CYS A 1 16 ? -8.790 -0.364 -11.120 1.00 0.00 326 CYS A O 15
ATOM 17245 N N . ARG A 1 17 ? -8.225 0.058 -13.201 1.00 0.00 327 ARG A N 15
ATOM 17246 C CA . ARG A 1 17 ? -7.143 -0.966 -13.178 1.00 0.00 327 ARG A CA 15
ATOM 17247 C C . ARG A 1 17 ? -5.782 -0.281 -13.349 1.00 0.00 327 ARG A C 15
ATOM 17248 O O . ARG A 1 17 ? -4.743 -0.884 -13.169 1.00 0.00 327 ARG A O 15
ATOM 17269 N N . VAL A 1 18 ? -5.786 0.977 -13.695 1.00 0.00 328 VAL A N 15
ATOM 17270 C CA . VAL A 1 18 ? -4.503 1.716 -13.882 1.00 0.00 328 VAL A CA 15
ATOM 17271 C C . VAL A 1 18 ? -3.793 1.904 -12.542 1.00 0.00 328 VAL A C 15
ATOM 17272 O O . VAL A 1 18 ? -2.594 1.738 -12.438 1.00 0.00 328 VAL A O 15
ATOM 17285 N N . CYS A 1 19 ? -4.521 2.262 -11.521 1.00 0.00 329 CYS A N 15
ATOM 17286 C CA . CYS A 1 19 ? -3.887 2.475 -10.190 1.00 0.00 329 CYS A CA 15
ATOM 17287 C C . CYS A 1 19 ? -4.304 1.351 -9.252 1.00 0.00 329 CYS A C 15
ATOM 17288 O O . CYS A 1 19 ? -3.650 1.073 -8.269 1.00 0.00 329 CYS A O 15
ATOM 17295 N N . ALA A 1 20 ? -5.390 0.699 -9.550 1.00 0.00 330 ALA A N 15
ATOM 17296 C CA . ALA A 1 20 ? -5.855 -0.412 -8.678 1.00 0.00 330 ALA A CA 15
ATOM 17297 C C . ALA A 1 20 ? -5.180 -1.714 -9.106 1.00 0.00 330 ALA A C 15
ATOM 17298 O O . ALA A 1 20 ? -4.056 -1.719 -9.569 1.00 0.00 330 ALA A O 15
ATOM 17305 N N . CYS A 1 21 ? -5.856 -2.816 -8.960 1.00 0.00 331 CYS A N 15
ATOM 17306 C CA . CYS A 1 21 ? -5.253 -4.115 -9.363 1.00 0.00 331 CYS A CA 15
ATOM 17307 C C . CYS A 1 21 ? -5.298 -4.226 -10.884 1.00 0.00 331 CYS A C 15
ATOM 17308 O O . CYS A 1 21 ? -6.353 -4.340 -11.476 1.00 0.00 331 CYS A O 15
ATOM 17315 N N . HIS A 1 22 ? -4.166 -4.191 -11.524 1.00 0.00 332 HIS A N 15
ATOM 17316 C CA . HIS A 1 22 ? -4.158 -4.291 -13.006 1.00 0.00 332 HIS A CA 15
ATOM 17317 C C . HIS A 1 22 ? -4.885 -5.571 -13.428 1.00 0.00 332 HIS A C 15
ATOM 17318 O O . HIS A 1 22 ? -5.644 -5.582 -14.376 1.00 0.00 332 HIS A O 15
ATOM 17333 N N . LEU A 1 23 ? -4.648 -6.650 -12.734 1.00 0.00 333 LEU A N 15
ATOM 17334 C CA . LEU A 1 23 ? -5.311 -7.936 -13.094 1.00 0.00 333 LEU A CA 15
ATOM 17335 C C . LEU A 1 23 ? -6.742 -8.005 -12.545 1.00 0.00 333 LEU A C 15
ATOM 17336 O O . LEU A 1 23 ? -7.641 -8.489 -13.203 1.00 0.00 333 LEU A O 15
ATOM 17352 N N . CYS A 1 24 ? -6.959 -7.562 -11.335 1.00 0.00 334 CYS A N 15
ATOM 17353 C CA . CYS A 1 24 ? -8.330 -7.652 -10.747 1.00 0.00 334 CYS A CA 15
ATOM 17354 C C . CYS A 1 24 ? -9.066 -6.313 -10.831 1.00 0.00 334 CYS A C 15
ATOM 17355 O O . CYS A 1 24 ? -9.931 -6.121 -11.663 1.00 0.00 334 CYS A O 15
ATOM 17362 N N . GLY A 1 25 ? -8.752 -5.395 -9.961 1.00 0.00 335 GLY A N 15
ATOM 17363 C CA . GLY A 1 25 ? -9.457 -4.082 -9.972 1.00 0.00 335 GLY A CA 15
ATOM 17364 C C . GLY A 1 25 ? -10.490 -4.067 -8.844 1.00 0.00 335 GLY A C 15
ATOM 17365 O O . GLY A 1 25 ? -11.583 -3.557 -8.995 1.00 0.00 335 GLY A O 15
ATOM 17369 N N . GLY A 1 26 ? -10.150 -4.630 -7.712 1.00 0.00 336 GLY A N 15
ATOM 17370 C CA . GLY A 1 26 ? -11.109 -4.660 -6.569 1.00 0.00 336 GLY A CA 15
ATOM 17371 C C . GLY A 1 26 ? -10.648 -3.691 -5.478 1.00 0.00 336 GLY A C 15
ATOM 17372 O O . GLY A 1 26 ? -9.475 -3.593 -5.173 1.00 0.00 336 GLY A O 15
ATOM 17376 N N . ARG A 1 27 ? -11.567 -2.976 -4.889 1.00 0.00 337 ARG A N 15
ATOM 17377 C CA . ARG A 1 27 ? -11.199 -2.010 -3.815 1.00 0.00 337 ARG A CA 15
ATOM 17378 C C . ARG A 1 27 ? -10.503 -2.751 -2.671 1.00 0.00 337 ARG A C 15
ATOM 17379 O O . ARG A 1 27 ? -9.693 -2.195 -1.958 1.00 0.00 337 ARG A O 15
ATOM 17400 N N . GLN A 1 28 ? -10.824 -4.001 -2.485 1.00 0.00 338 GLN A N 15
ATOM 17401 C CA . GLN A 1 28 ? -10.196 -4.781 -1.382 1.00 0.00 338 GLN A CA 15
ATOM 17402 C C . GLN A 1 28 ? -8.673 -4.738 -1.522 1.00 0.00 338 GLN A C 15
ATOM 17403 O O . GLN A 1 28 ? -8.136 -4.852 -2.606 1.00 0.00 338 GLN A O 15
ATOM 17417 N N . ASP A 1 29 ? -7.972 -4.580 -0.432 1.00 0.00 339 ASP A N 15
ATOM 17418 C CA . ASP A 1 29 ? -6.485 -4.539 -0.504 1.00 0.00 339 ASP A CA 15
ATOM 17419 C C . ASP A 1 29 ? -5.899 -4.346 0.899 1.00 0.00 339 ASP A C 15
ATOM 17420 O O . ASP A 1 29 ? -5.059 -3.497 1.116 1.00 0.00 339 ASP A O 15
ATOM 17429 N N . PRO A 1 30 ? -6.336 -5.132 1.848 1.00 0.00 340 PRO A N 15
ATOM 17430 C CA . PRO A 1 30 ? -5.836 -5.039 3.248 1.00 0.00 340 PRO A CA 15
ATOM 17431 C C . PRO A 1 30 ? -4.350 -5.385 3.343 1.00 0.00 340 PRO A C 15
ATOM 17432 O O . PRO A 1 30 ? -3.643 -4.906 4.209 1.00 0.00 340 PRO A O 15
ATOM 17443 N N . ASP A 1 31 ? -3.868 -6.205 2.452 1.00 0.00 341 ASP A N 15
ATOM 17444 C CA . ASP A 1 31 ? -2.431 -6.571 2.478 1.00 0.00 341 ASP A CA 15
ATOM 17445 C C . ASP A 1 31 ? -1.608 -5.309 2.236 1.00 0.00 341 ASP A C 15
ATOM 17446 O O . ASP A 1 31 ? -0.470 -5.220 2.643 1.00 0.00 341 ASP A O 15
ATOM 17455 N N . LYS A 1 32 ? -2.202 -4.346 1.568 1.00 0.00 342 LYS A N 15
ATOM 17456 C CA . LYS A 1 32 ? -1.518 -3.050 1.260 1.00 0.00 342 LYS A CA 15
ATOM 17457 C C . LYS A 1 32 ? -0.913 -3.116 -0.140 1.00 0.00 342 LYS A C 15
ATOM 17458 O O . LYS A 1 32 ? 0.128 -3.705 -0.350 1.00 0.00 342 LYS A O 15
ATOM 17477 N N . GLN A 1 33 ? -1.554 -2.508 -1.098 1.00 0.00 343 GLN A N 15
ATOM 17478 C CA . GLN A 1 33 ? -1.007 -2.533 -2.484 1.00 0.00 343 GLN A CA 15
ATOM 17479 C C . GLN A 1 33 ? 0.037 -1.424 -2.630 1.00 0.00 343 GLN A C 15
ATOM 17480 O O . GLN A 1 33 ? -0.140 -0.322 -2.152 1.00 0.00 343 GLN A O 15
ATOM 17494 N N . LEU A 1 34 ? 1.132 -1.719 -3.272 1.00 0.00 344 LEU A N 15
ATOM 17495 C CA . LEU A 1 34 ? 2.203 -0.697 -3.437 1.00 0.00 344 LEU A CA 15
ATOM 17496 C C . LEU A 1 34 ? 1.983 0.081 -4.737 1.00 0.00 344 LEU A C 15
ATOM 17497 O O . LEU A 1 34 ? 1.587 -0.473 -5.745 1.00 0.00 344 LEU A O 15
ATOM 17513 N N . MET A 1 35 ? 2.250 1.362 -4.717 1.00 0.00 345 MET A N 15
ATOM 17514 C CA . MET A 1 35 ? 2.072 2.189 -5.944 1.00 0.00 345 MET A CA 15
ATOM 17515 C C . MET A 1 35 ? 3.391 2.892 -6.271 1.00 0.00 345 MET A C 15
ATOM 17516 O O . MET A 1 35 ? 4.140 3.264 -5.392 1.00 0.00 345 MET A O 15
ATOM 17530 N N . CYS A 1 36 ? 3.688 3.078 -7.528 1.00 0.00 346 CYS A N 15
ATOM 17531 C CA . CYS A 1 36 ? 4.964 3.762 -7.887 1.00 0.00 346 CYS A CA 15
ATOM 17532 C C . CYS A 1 36 ? 4.677 5.231 -8.200 1.00 0.00 346 CYS A C 15
ATOM 17533 O O . CYS A 1 36 ? 3.926 5.549 -9.098 1.00 0.00 346 CYS A O 15
ATOM 17540 N N . ASP A 1 37 ? 5.262 6.134 -7.467 1.00 0.00 347 ASP A N 15
ATOM 17541 C CA . ASP A 1 37 ? 5.008 7.576 -7.734 1.00 0.00 347 ASP A CA 15
ATOM 17542 C C . ASP A 1 37 ? 5.321 7.882 -9.199 1.00 0.00 347 ASP A C 15
ATOM 17543 O O . ASP A 1 37 ? 4.627 8.637 -9.850 1.00 0.00 347 ASP A O 15
ATOM 17552 N N . GLU A 1 38 ? 6.365 7.301 -9.718 1.00 0.00 348 GLU A N 15
ATOM 17553 C CA . GLU A 1 38 ? 6.736 7.553 -11.139 1.00 0.00 348 GLU A CA 15
ATOM 17554 C C . GLU A 1 38 ? 5.711 6.913 -12.083 1.00 0.00 348 GLU A C 15
ATOM 17555 O O . GLU A 1 38 ? 5.411 7.446 -13.132 1.00 0.00 348 GLU A O 15
ATOM 17567 N N . CYS A 1 39 ? 5.182 5.772 -11.723 1.00 0.00 349 CYS A N 15
ATOM 17568 C CA . CYS A 1 39 ? 4.187 5.092 -12.608 1.00 0.00 349 CYS A CA 15
ATOM 17569 C C . CYS A 1 39 ? 2.853 4.943 -11.870 1.00 0.00 349 CYS A C 15
ATOM 17570 O O . CYS A 1 39 ? 2.801 4.487 -10.748 1.00 0.00 349 CYS A O 15
ATOM 17577 N N . ASP A 1 40 ? 1.773 5.324 -12.494 1.00 0.00 350 ASP A N 15
ATOM 17578 C CA . ASP A 1 40 ? 0.445 5.208 -11.826 1.00 0.00 350 ASP A CA 15
ATOM 17579 C C . ASP A 1 40 ? 0.030 3.740 -11.746 1.00 0.00 350 ASP A C 15
ATOM 17580 O O . ASP A 1 40 ? -1.135 3.419 -11.625 1.00 0.00 350 ASP A O 15
ATOM 17589 N N . MET A 1 41 ? 0.978 2.849 -11.803 1.00 0.00 351 MET A N 15
ATOM 17590 C CA . MET A 1 41 ? 0.649 1.396 -11.720 1.00 0.00 351 MET A CA 15
ATOM 17591 C C . MET A 1 41 ? 1.060 0.866 -10.347 1.00 0.00 351 MET A C 15
ATOM 17592 O O . MET A 1 41 ? 1.847 1.476 -9.645 1.00 0.00 351 MET A O 15
ATOM 17606 N N . ALA A 1 42 ? 0.530 -0.265 -9.955 1.00 0.00 352 ALA A N 15
ATOM 17607 C CA . ALA A 1 42 ? 0.887 -0.835 -8.624 1.00 0.00 352 ALA A CA 15
ATOM 17608 C C . ALA A 1 42 ? 1.516 -2.211 -8.800 1.00 0.00 352 ALA A C 15
ATOM 17609 O O . ALA A 1 42 ? 1.776 -2.652 -9.902 1.00 0.00 352 ALA A O 15
ATOM 17616 N N . PHE A 1 43 ? 1.779 -2.879 -7.713 1.00 0.00 353 PHE A N 15
ATOM 17617 C CA . PHE A 1 43 ? 2.416 -4.218 -7.792 1.00 0.00 353 PHE A CA 15
ATOM 17618 C C . PHE A 1 43 ? 1.450 -5.299 -7.298 1.00 0.00 353 PHE A C 15
ATOM 17619 O O . PHE A 1 43 ? 0.826 -5.171 -6.263 1.00 0.00 353 PHE A O 15
ATOM 17636 N N . HIS A 1 44 ? 1.324 -6.355 -8.049 1.00 0.00 354 HIS A N 15
ATOM 17637 C CA . HIS A 1 44 ? 0.401 -7.465 -7.671 1.00 0.00 354 HIS A CA 15
ATOM 17638 C C . HIS A 1 44 ? 0.937 -8.251 -6.467 1.00 0.00 354 HIS A C 15
ATOM 17639 O O . HIS A 1 44 ? 0.457 -9.326 -6.169 1.00 0.00 354 HIS A O 15
ATOM 17653 N N . ILE A 1 45 ? 1.932 -7.757 -5.779 1.00 0.00 355 ILE A N 15
ATOM 17654 C CA . ILE A 1 45 ? 2.466 -8.537 -4.623 1.00 0.00 355 ILE A CA 15
ATOM 17655 C C . ILE A 1 45 ? 1.325 -8.856 -3.657 1.00 0.00 355 ILE A C 15
ATOM 17656 O O . ILE A 1 45 ? 1.342 -9.862 -2.976 1.00 0.00 355 ILE A O 15
ATOM 17672 N N . TYR A 1 46 ? 0.335 -8.012 -3.589 1.00 0.00 356 TYR A N 15
ATOM 17673 C CA . TYR A 1 46 ? -0.801 -8.277 -2.664 1.00 0.00 356 TYR A CA 15
ATOM 17674 C C . TYR A 1 46 ? -1.565 -9.518 -3.133 1.00 0.00 356 TYR A C 15
ATOM 17675 O O . TYR A 1 46 ? -1.970 -10.344 -2.340 1.00 0.00 356 TYR A O 15
ATOM 17693 N N . CYS A 1 47 ? -1.762 -9.658 -4.415 1.00 0.00 357 CYS A N 15
ATOM 17694 C CA . CYS A 1 47 ? -2.498 -10.848 -4.930 1.00 0.00 357 CYS A CA 15
ATOM 17695 C C . CYS A 1 47 ? -1.545 -12.039 -5.034 1.00 0.00 357 CYS A C 15
ATOM 17696 O O . CYS A 1 47 ? -1.839 -13.128 -4.582 1.00 0.00 357 CYS A O 15
ATOM 17703 N N . LEU A 1 48 ? -0.404 -11.838 -5.633 1.00 0.00 358 LEU A N 15
ATOM 17704 C CA . LEU A 1 48 ? 0.574 -12.950 -5.780 1.00 0.00 358 LEU A CA 15
ATOM 17705 C C . LEU A 1 48 ? 1.132 -13.339 -4.410 1.00 0.00 358 LEU A C 15
ATOM 17706 O O . LEU A 1 48 ? 1.342 -14.500 -4.117 1.00 0.00 358 LEU A O 15
ATOM 17722 N N . ASP A 1 49 ? 1.375 -12.375 -3.573 1.00 0.00 359 ASP A N 15
ATOM 17723 C CA . ASP A 1 49 ? 1.922 -12.672 -2.218 1.00 0.00 359 ASP A CA 15
ATOM 17724 C C . ASP A 1 49 ? 3.226 -13.467 -2.346 1.00 0.00 359 ASP A C 15
ATOM 17725 O O . ASP A 1 49 ? 3.338 -14.573 -1.856 1.00 0.00 359 ASP A O 15
ATOM 17734 N N . PRO A 1 50 ? 4.205 -12.898 -2.997 1.00 0.00 360 PRO A N 15
ATOM 17735 C CA . PRO A 1 50 ? 5.533 -13.544 -3.195 1.00 0.00 360 PRO A CA 15
ATOM 17736 C C . PRO A 1 50 ? 6.412 -13.444 -1.943 1.00 0.00 360 PRO A C 15
ATOM 17737 O O . PRO A 1 50 ? 6.141 -12.659 -1.056 1.00 0.00 360 PRO A O 15
ATOM 17748 N N . PRO A 1 51 ? 7.462 -14.223 -1.872 1.00 0.00 361 PRO A N 15
ATOM 17749 C CA . PRO A 1 51 ? 8.388 -14.197 -0.707 1.00 0.00 361 PRO A CA 15
ATOM 17750 C C . PRO A 1 51 ? 8.803 -12.770 -0.334 1.00 0.00 361 PRO A C 15
ATOM 17751 O O . PRO A 1 51 ? 9.252 -12.513 0.765 1.00 0.00 361 PRO A O 15
ATOM 17762 N N . LEU A 1 52 ? 8.662 -11.838 -1.241 1.00 0.00 362 LEU A N 15
ATOM 17763 C CA . LEU A 1 52 ? 9.056 -10.435 -0.929 1.00 0.00 362 LEU A CA 15
ATOM 17764 C C . LEU A 1 52 ? 8.330 -9.968 0.335 1.00 0.00 362 LEU A C 15
ATOM 17765 O O . LEU A 1 52 ? 8.937 -9.412 1.228 1.00 0.00 362 LEU A O 15
ATOM 17781 N N . SER A 1 53 ? 7.040 -10.200 0.410 1.00 0.00 363 SER A N 15
ATOM 17782 C CA . SER A 1 53 ? 6.252 -9.778 1.613 1.00 0.00 363 SER A CA 15
ATOM 17783 C C . SER A 1 53 ? 6.864 -8.517 2.226 1.00 0.00 363 SER A C 15
ATOM 17784 O O . SER A 1 53 ? 6.882 -8.348 3.430 1.00 0.00 363 SER A O 15
ATOM 17792 N N . SER A 1 54 ? 7.384 -7.641 1.406 1.00 0.00 364 SER A N 15
ATOM 17793 C CA . SER A 1 54 ? 8.019 -6.401 1.934 1.00 0.00 364 SER A CA 15
ATOM 17794 C C . SER A 1 54 ? 7.392 -5.164 1.288 1.00 0.00 364 SER A C 15
ATOM 17795 O O . SER A 1 54 ? 7.024 -5.173 0.130 1.00 0.00 364 SER A O 15
ATOM 17803 N N . VAL A 1 55 ? 7.286 -4.095 2.031 1.00 0.00 365 VAL A N 15
ATOM 17804 C CA . VAL A 1 55 ? 6.706 -2.844 1.473 1.00 0.00 365 VAL A CA 15
ATOM 17805 C C . VAL A 1 55 ? 7.827 -1.797 1.328 1.00 0.00 365 VAL A C 15
ATOM 17806 O O . VAL A 1 55 ? 8.350 -1.319 2.315 1.00 0.00 365 VAL A O 15
ATOM 17819 N N . PRO A 1 56 ? 8.200 -1.439 0.119 1.00 0.00 366 PRO A N 15
ATOM 17820 C CA . PRO A 1 56 ? 9.276 -0.437 -0.121 1.00 0.00 366 PRO A CA 15
ATOM 17821 C C . PRO A 1 56 ? 8.771 1.003 0.004 1.00 0.00 366 PRO A C 15
ATOM 17822 O O . PRO A 1 56 ? 9.520 1.948 -0.147 1.00 0.00 366 PRO A O 15
ATOM 17833 N N . SER A 1 57 ? 7.508 1.178 0.275 1.00 0.00 367 SER A N 15
ATOM 17834 C CA . SER A 1 57 ? 6.958 2.554 0.404 1.00 0.00 367 SER A CA 15
ATOM 17835 C C . SER A 1 57 ? 7.713 3.298 1.507 1.00 0.00 367 SER A C 15
ATOM 17836 O O . SER A 1 57 ? 7.645 4.507 1.612 1.00 0.00 367 SER A O 15
ATOM 17844 N N . GLU A 1 58 ? 8.433 2.586 2.331 1.00 0.00 368 GLU A N 15
ATOM 17845 C CA . GLU A 1 58 ? 9.190 3.256 3.424 1.00 0.00 368 GLU A CA 15
ATOM 17846 C C . GLU A 1 58 ? 10.018 4.401 2.841 1.00 0.00 368 GLU A C 15
ATOM 17847 O O . GLU A 1 58 ? 10.206 5.424 3.468 1.00 0.00 368 GLU A O 15
ATOM 17859 N N . ASP A 1 59 ? 10.508 4.245 1.639 1.00 0.00 369 ASP A N 15
ATOM 17860 C CA . ASP A 1 59 ? 11.311 5.329 1.015 1.00 0.00 369 ASP A CA 15
ATOM 17861 C C . ASP A 1 59 ? 10.863 5.494 -0.433 1.00 0.00 369 ASP A C 15
ATOM 17862 O O . ASP A 1 59 ? 10.127 4.683 -0.957 1.00 0.00 369 ASP A O 15
ATOM 17871 N N . GLU A 1 60 ? 11.296 6.530 -1.089 1.00 0.00 370 GLU A N 15
ATOM 17872 C CA . GLU A 1 60 ? 10.880 6.724 -2.504 1.00 0.00 370 GLU A CA 15
ATOM 17873 C C . GLU A 1 60 ? 11.386 5.544 -3.334 1.00 0.00 370 GLU A C 15
ATOM 17874 O O . GLU A 1 60 ? 12.564 5.431 -3.611 1.00 0.00 370 GLU A O 15
ATOM 17886 N N . TRP A 1 61 ? 10.504 4.664 -3.729 1.00 0.00 371 TRP A N 15
ATOM 17887 C CA . TRP A 1 61 ? 10.932 3.488 -4.538 1.00 0.00 371 TRP A CA 15
ATOM 17888 C C . TRP A 1 61 ? 10.081 3.402 -5.810 1.00 0.00 371 TRP A C 15
ATOM 17889 O O . TRP A 1 61 ? 8.877 3.562 -5.775 1.00 0.00 371 TRP A O 15
ATOM 17910 N N . TYR A 1 62 ? 10.703 3.161 -6.936 1.00 0.00 372 TYR A N 15
ATOM 17911 C CA . TYR A 1 62 ? 9.940 3.074 -8.219 1.00 0.00 372 TYR A CA 15
ATOM 17912 C C . TYR A 1 62 ? 10.220 1.721 -8.885 1.00 0.00 372 TYR A C 15
ATOM 17913 O O . TYR A 1 62 ? 11.293 1.168 -8.746 1.00 0.00 372 TYR A O 15
ATOM 17931 N N . CYS A 1 63 ? 9.275 1.179 -9.613 1.00 0.00 373 CYS A N 15
ATOM 17932 C CA . CYS A 1 63 ? 9.527 -0.133 -10.278 1.00 0.00 373 CYS A CA 15
ATOM 17933 C C . CYS A 1 63 ? 10.888 -0.076 -10.980 1.00 0.00 373 CYS A C 15
ATOM 17934 O O . CYS A 1 63 ? 11.387 0.983 -11.291 1.00 0.00 373 CYS A O 15
ATOM 17941 N N . PRO A 1 64 ? 11.491 -1.207 -11.221 1.00 0.00 374 PRO A N 15
ATOM 17942 C CA . PRO A 1 64 ? 12.821 -1.275 -11.895 1.00 0.00 374 PRO A CA 15
ATOM 17943 C C . PRO A 1 64 ? 12.793 -0.684 -13.311 1.00 0.00 374 PRO A C 15
ATOM 17944 O O . PRO A 1 64 ? 13.817 -0.335 -13.865 1.00 0.00 374 PRO A O 15
ATOM 17955 N N . GLU A 1 65 ? 11.635 -0.579 -13.907 1.00 0.00 375 GLU A N 15
ATOM 17956 C CA . GLU A 1 65 ? 11.558 -0.024 -15.291 1.00 0.00 375 GLU A CA 15
ATOM 17957 C C . GLU A 1 65 ? 11.772 1.494 -15.274 1.00 0.00 375 GLU A C 15
ATOM 17958 O O . GLU A 1 65 ? 12.477 2.037 -16.101 1.00 0.00 375 GLU A O 15
ATOM 17970 N N . CYS A 1 66 ? 11.166 2.184 -14.346 1.00 0.00 376 CYS A N 15
ATOM 17971 C CA . CYS A 1 66 ? 11.337 3.665 -14.293 1.00 0.00 376 CYS A CA 15
ATOM 17972 C C . CYS A 1 66 ? 12.787 3.997 -13.945 1.00 0.00 376 CYS A C 15
ATOM 17973 O O . CYS A 1 66 ? 13.323 5.004 -14.363 1.00 0.00 376 CYS A O 15
ATOM 17980 N N . ARG A 1 67 ? 13.426 3.160 -13.175 1.00 0.00 377 ARG A N 15
ATOM 17981 C CA . ARG A 1 67 ? 14.839 3.428 -12.790 1.00 0.00 377 ARG A CA 15
ATOM 17982 C C . ARG A 1 67 ? 15.714 3.443 -14.046 1.00 0.00 377 ARG A C 15
ATOM 17983 O O . ARG A 1 67 ? 16.767 4.050 -14.074 1.00 0.00 377 ARG A O 15
ATOM 18004 N N . ASN A 1 68 ? 15.287 2.779 -15.086 1.00 0.00 378 ASN A N 15
ATOM 18005 C CA . ASN A 1 68 ? 16.095 2.755 -16.338 1.00 0.00 378 ASN A CA 15
ATOM 18006 C C . ASN A 1 68 ? 17.491 2.207 -16.035 1.00 0.00 378 ASN A C 15
ATOM 18007 O O . ASN A 1 68 ? 18.488 2.742 -16.479 1.00 0.00 378 ASN A O 15
ATOM 18018 N N . ASP A 1 69 ? 17.571 1.146 -15.280 1.00 0.00 379 ASP A N 15
ATOM 18019 C CA . ASP A 1 69 ? 18.902 0.566 -14.948 1.00 0.00 379 ASP A CA 15
ATOM 18020 C C . ASP A 1 69 ? 19.256 -0.519 -15.968 1.00 0.00 379 ASP A C 15
ATOM 18021 O O . ASP A 1 69 ? 18.950 -0.329 -17.134 1.00 0.00 379 ASP A O 15
ATOM 18031 N N . ALA B 2 1 ? 7.477 6.742 -0.749 1.00 0.00 383 ALA B N 15
ATOM 18032 C CA . ALA B 2 1 ? 7.078 6.699 -2.184 1.00 0.00 383 ALA B CA 15
ATOM 18033 C C . ALA B 2 1 ? 5.577 6.971 -2.305 1.00 0.00 383 ALA B C 15
ATOM 18034 O O . ALA B 2 1 ? 5.047 7.859 -1.668 1.00 0.00 383 ALA B O 15
ATOM 18043 N N . ARG B 2 2 ? 4.893 6.211 -3.116 1.00 0.00 384 ARG B N 15
ATOM 18044 C CA . ARG B 2 2 ? 3.426 6.417 -3.283 1.00 0.00 384 ARG B CA 15
ATOM 18045 C C . ARG B 2 2 ? 2.696 5.092 -3.051 1.00 0.00 384 ARG B C 15
ATOM 18046 O O . ARG B 2 2 ? 3.098 4.059 -3.542 1.00 0.00 384 ARG B O 15
ATOM 18067 N N . THR B 2 3 ? 1.617 5.116 -2.317 1.00 0.00 385 THR B N 15
ATOM 18068 C CA . THR B 2 3 ? 0.851 3.860 -2.073 1.00 0.00 385 THR B CA 15
ATOM 18069 C C . THR B 2 3 ? -0.635 4.133 -2.312 1.00 0.00 385 THR B C 15
ATOM 18070 O O . THR B 2 3 ? -1.205 5.048 -1.753 1.00 0.00 385 THR B O 15
ATOM 18081 N N . LYS B 2 4 ? -1.268 3.349 -3.142 1.00 0.00 386 LYS B N 15
ATOM 18082 C CA . LYS B 2 4 ? -2.714 3.568 -3.416 1.00 0.00 386 LYS B CA 15
ATOM 18083 C C . LYS B 2 4 ? -3.515 3.255 -2.155 1.00 0.00 386 LYS B C 15
ATOM 18084 O O . LYS B 2 4 ? -4.537 3.855 -1.888 1.00 0.00 386 LYS B O 15
ATOM 18103 N N . GLN B 2 5 ? -3.062 2.303 -1.387 1.00 0.00 387 GLN B N 15
ATOM 18104 C CA . GLN B 2 5 ? -3.799 1.929 -0.152 1.00 0.00 387 GLN B CA 15
ATOM 18105 C C . GLN B 2 5 ? -4.113 3.187 0.658 1.00 0.00 387 GLN B C 15
ATOM 18106 O O . GLN B 2 5 ? -5.114 3.263 1.342 1.00 0.00 387 GLN B O 15
ATOM 18120 N N . THR B 2 6 ? -3.265 4.175 0.587 1.00 0.00 388 THR B N 15
ATOM 18121 C CA . THR B 2 6 ? -3.517 5.425 1.356 1.00 0.00 388 THR B CA 15
ATOM 18122 C C . THR B 2 6 ? -4.910 5.955 1.005 1.00 0.00 388 THR B C 15
ATOM 18123 O O . THR B 2 6 ? -5.618 6.474 1.845 1.00 0.00 388 THR B O 15
ATOM 18134 N N . ALA B 2 7 ? -5.309 5.821 -0.231 1.00 0.00 389 ALA B N 15
ATOM 18135 C CA . ALA B 2 7 ? -6.657 6.309 -0.639 1.00 0.00 389 ALA B CA 15
ATOM 18136 C C . ALA B 2 7 ? -7.732 5.430 0.005 1.00 0.00 389 ALA B C 15
ATOM 18137 O O . ALA B 2 7 ? -7.520 4.258 0.250 1.00 0.00 389 ALA B O 15
ATOM 18144 N N . ARG B 2 8 ? -8.884 5.986 0.279 1.00 0.00 390 ARG B N 15
ATOM 18145 C CA . ARG B 2 8 ? -9.975 5.184 0.908 1.00 0.00 390 ARG B CA 15
ATOM 18146 C C . ARG B 2 8 ? -11.204 5.189 -0.006 1.00 0.00 390 ARG B C 15
ATOM 18147 O O . ARG B 2 8 ? -11.491 6.165 -0.670 1.00 0.00 390 ARG B O 15
ATOM 18168 N N . LYS B 2 9 ? -11.932 4.106 -0.044 1.00 0.00 391 LYS B N 15
ATOM 18169 C CA . LYS B 2 9 ? -13.141 4.049 -0.914 1.00 0.00 391 LYS B CA 15
ATOM 18170 C C . LYS B 2 9 ? -14.280 3.362 -0.159 1.00 0.00 391 LYS B C 15
ATOM 18171 O O . LYS B 2 9 ? -14.351 3.407 1.052 1.00 0.00 391 LYS B O 15
ATOM 18190 N N . SER B 2 10 ? -15.171 2.721 -0.867 1.00 0.00 392 SER B N 15
ATOM 18191 C CA . SER B 2 10 ? -16.302 2.030 -0.189 1.00 0.00 392 SER B CA 15
ATOM 18192 C C . SER B 2 10 ? -15.736 0.973 0.757 1.00 0.00 392 SER B C 15
ATOM 18193 O O . SER B 2 10 ? -16.136 0.867 1.899 1.00 0.00 392 SER B O 15
ATOM 18201 N N . THR B 2 11 ? -14.787 0.205 0.296 1.00 0.00 393 THR B N 15
ATOM 18202 C CA . THR B 2 11 ? -14.174 -0.824 1.176 1.00 0.00 393 THR B CA 15
ATOM 18203 C C . THR B 2 11 ? -13.446 -0.105 2.308 1.00 0.00 393 THR B C 15
ATOM 18204 O O . THR B 2 11 ? -13.407 -0.560 3.434 1.00 0.00 393 THR B O 15
ATOM 18215 N N . GLY B 2 12 ? -12.872 1.028 2.005 1.00 0.00 394 GLY B N 15
ATOM 18216 C CA . GLY B 2 12 ? -12.144 1.805 3.042 1.00 0.00 394 GLY B CA 15
ATOM 18217 C C . GLY B 2 12 ? -10.822 1.111 3.371 1.00 0.00 394 GLY B C 15
ATOM 18218 O O . GLY B 2 12 ? -9.788 1.733 3.189 1.00 0.00 394 GLY B O 15
ATOM 18226 N N . SER A 1 1 ? -2.637 12.881 -23.090 1.00 0.00 311 SER A N 16
ATOM 18227 C CA . SER A 1 1 ? -2.686 11.740 -22.132 1.00 0.00 311 SER A CA 16
ATOM 18228 C C . SER A 1 1 ? -2.249 12.219 -20.747 1.00 0.00 311 SER A C 16
ATOM 18229 O O . SER A 1 1 ? -1.208 12.826 -20.590 1.00 0.00 311 SER A O 16
ATOM 18239 N N . GLY A 1 2 ? -3.040 11.953 -19.741 1.00 0.00 312 GLY A N 16
ATOM 18240 C CA . GLY A 1 2 ? -2.678 12.392 -18.362 1.00 0.00 312 GLY A CA 16
ATOM 18241 C C . GLY A 1 2 ? -2.772 11.204 -17.404 1.00 0.00 312 GLY A C 16
ATOM 18242 O O . GLY A 1 2 ? -3.348 10.182 -17.723 1.00 0.00 312 GLY A O 16
ATOM 18246 N N . PRO A 1 3 ? -2.208 11.343 -16.236 1.00 0.00 313 PRO A N 16
ATOM 18247 C CA . PRO A 1 3 ? -2.216 10.274 -15.193 1.00 0.00 313 PRO A CA 16
ATOM 18248 C C . PRO A 1 3 ? -3.608 10.075 -14.591 1.00 0.00 313 PRO A C 16
ATOM 18249 O O . PRO A 1 3 ? -3.850 9.137 -13.857 1.00 0.00 313 PRO A O 16
ATOM 18260 N N . SER A 1 4 ? -4.520 10.958 -14.886 1.00 0.00 314 SER A N 16
ATOM 18261 C CA . SER A 1 4 ? -5.890 10.829 -14.322 1.00 0.00 314 SER A CA 16
ATOM 18262 C C . SER A 1 4 ? -6.508 9.505 -14.770 1.00 0.00 314 SER A C 16
ATOM 18263 O O . SER A 1 4 ? -6.300 9.051 -15.877 1.00 0.00 314 SER A O 16
ATOM 18271 N N . CYS A 1 5 ? -7.268 8.887 -13.913 1.00 0.00 315 CYS A N 16
ATOM 18272 C CA . CYS A 1 5 ? -7.908 7.591 -14.275 1.00 0.00 315 CYS A CA 16
ATOM 18273 C C . CYS A 1 5 ? -9.233 7.864 -14.989 1.00 0.00 315 CYS A C 16
ATOM 18274 O O . CYS A 1 5 ? -10.268 8.007 -14.367 1.00 0.00 315 CYS A O 16
ATOM 18281 N N . LYS A 1 6 ? -9.212 7.936 -16.294 1.00 0.00 316 LYS A N 16
ATOM 18282 C CA . LYS A 1 6 ? -10.469 8.199 -17.048 1.00 0.00 316 LYS A CA 16
ATOM 18283 C C . LYS A 1 6 ? -11.378 6.974 -16.963 1.00 0.00 316 LYS A C 16
ATOM 18284 O O . LYS A 1 6 ? -12.588 7.083 -16.929 1.00 0.00 316 LYS A O 16
ATOM 18303 N N . HIS A 1 7 ? -10.798 5.809 -16.921 1.00 0.00 317 HIS A N 16
ATOM 18304 C CA . HIS A 1 7 ? -11.611 4.571 -16.832 1.00 0.00 317 HIS A CA 16
ATOM 18305 C C . HIS A 1 7 ? -12.459 4.635 -15.569 1.00 0.00 317 HIS A C 16
ATOM 18306 O O . HIS A 1 7 ? -13.625 4.293 -15.566 1.00 0.00 317 HIS A O 16
ATOM 18321 N N . CYS A 1 8 ? -11.878 5.088 -14.496 1.00 0.00 318 CYS A N 16
ATOM 18322 C CA . CYS A 1 8 ? -12.637 5.197 -13.230 1.00 0.00 318 CYS A CA 16
ATOM 18323 C C . CYS A 1 8 ? -12.167 6.441 -12.475 1.00 0.00 318 CYS A C 16
ATOM 18324 O O . CYS A 1 8 ? -11.019 6.567 -12.102 1.00 0.00 318 CYS A O 16
ATOM 18331 N N . LYS A 1 9 ? -13.051 7.367 -12.263 1.00 0.00 319 LYS A N 16
ATOM 18332 C CA . LYS A 1 9 ? -12.674 8.609 -11.539 1.00 0.00 319 LYS A CA 16
ATOM 18333 C C . LYS A 1 9 ? -12.171 8.232 -10.148 1.00 0.00 319 LYS A C 16
ATOM 18334 O O . LYS A 1 9 ? -11.672 9.059 -9.413 1.00 0.00 319 LYS A O 16
ATOM 18353 N N . ASP A 1 10 ? -12.308 6.980 -9.793 1.00 0.00 320 ASP A N 16
ATOM 18354 C CA . ASP A 1 10 ? -11.851 6.501 -8.456 1.00 0.00 320 ASP A CA 16
ATOM 18355 C C . ASP A 1 10 ? -12.958 6.716 -7.425 1.00 0.00 320 ASP A C 16
ATOM 18356 O O . ASP A 1 10 ? -12.726 7.227 -6.348 1.00 0.00 320 ASP A O 16
ATOM 18365 N N . ASP A 1 11 ? -14.161 6.319 -7.741 1.00 0.00 321 ASP A N 16
ATOM 18366 C CA . ASP A 1 11 ? -15.275 6.491 -6.769 1.00 0.00 321 ASP A CA 16
ATOM 18367 C C . ASP A 1 11 ? -15.031 5.571 -5.573 1.00 0.00 321 ASP A C 16
ATOM 18368 O O . ASP A 1 11 ? -14.550 4.465 -5.714 1.00 0.00 321 ASP A O 16
ATOM 18377 N N . VAL A 1 12 ? -15.344 6.026 -4.394 1.00 0.00 322 VAL A N 16
ATOM 18378 C CA . VAL A 1 12 ? -15.118 5.188 -3.184 1.00 0.00 322 VAL A CA 16
ATOM 18379 C C . VAL A 1 12 ? -15.883 3.865 -3.298 1.00 0.00 322 VAL A C 16
ATOM 18380 O O . VAL A 1 12 ? -15.460 2.848 -2.783 1.00 0.00 322 VAL A O 16
ATOM 18393 N N . ASN A 1 13 ? -17.011 3.869 -3.951 1.00 0.00 323 ASN A N 16
ATOM 18394 C CA . ASN A 1 13 ? -17.810 2.617 -4.077 1.00 0.00 323 ASN A CA 16
ATOM 18395 C C . ASN A 1 13 ? -17.254 1.719 -5.183 1.00 0.00 323 ASN A C 16
ATOM 18396 O O . ASN A 1 13 ? -17.355 0.511 -5.113 1.00 0.00 323 ASN A O 16
ATOM 18407 N N . ARG A 1 14 ? -16.692 2.291 -6.213 1.00 0.00 324 ARG A N 16
ATOM 18408 C CA . ARG A 1 14 ? -16.162 1.452 -7.327 1.00 0.00 324 ARG A CA 16
ATOM 18409 C C . ARG A 1 14 ? -14.632 1.467 -7.325 1.00 0.00 324 ARG A C 16
ATOM 18410 O O . ARG A 1 14 ? -14.009 2.505 -7.425 1.00 0.00 324 ARG A O 16
ATOM 18431 N N . LEU A 1 15 ? -14.023 0.314 -7.230 1.00 0.00 325 LEU A N 16
ATOM 18432 C CA . LEU A 1 15 ? -12.539 0.246 -7.241 1.00 0.00 325 LEU A CA 16
ATOM 18433 C C . LEU A 1 15 ? -12.098 -0.256 -8.619 1.00 0.00 325 LEU A C 16
ATOM 18434 O O . LEU A 1 15 ? -12.724 -1.130 -9.186 1.00 0.00 325 LEU A O 16
ATOM 18450 N N . CYS A 1 16 ? -11.045 0.292 -9.175 1.00 0.00 326 CYS A N 16
ATOM 18451 C CA . CYS A 1 16 ? -10.601 -0.162 -10.527 1.00 0.00 326 CYS A CA 16
ATOM 18452 C C . CYS A 1 16 ? -9.156 -0.665 -10.485 1.00 0.00 326 CYS A C 16
ATOM 18453 O O . CYS A 1 16 ? -8.400 -0.360 -9.585 1.00 0.00 326 CYS A O 16
ATOM 18460 N N . ARG A 1 17 ? -8.785 -1.453 -11.459 1.00 0.00 327 ARG A N 16
ATOM 18461 C CA . ARG A 1 17 ? -7.405 -2.018 -11.507 1.00 0.00 327 ARG A CA 16
ATOM 18462 C C . ARG A 1 17 ? -6.357 -0.902 -11.580 1.00 0.00 327 ARG A C 16
ATOM 18463 O O . ARG A 1 17 ? -5.312 -0.987 -10.968 1.00 0.00 327 ARG A O 16
ATOM 18484 N N . VAL A 1 18 ? -6.613 0.142 -12.322 1.00 0.00 328 VAL A N 16
ATOM 18485 C CA . VAL A 1 18 ? -5.608 1.240 -12.416 1.00 0.00 328 VAL A CA 16
ATOM 18486 C C . VAL A 1 18 ? -5.413 1.849 -11.029 1.00 0.00 328 VAL A C 16
ATOM 18487 O O . VAL A 1 18 ? -4.311 2.171 -10.628 1.00 0.00 328 VAL A O 16
ATOM 18500 N N . CYS A 1 19 ? -6.474 1.993 -10.289 1.00 0.00 329 CYS A N 16
ATOM 18501 C CA . CYS A 1 19 ? -6.361 2.560 -8.919 1.00 0.00 329 CYS A CA 16
ATOM 18502 C C . CYS A 1 19 ? -6.225 1.403 -7.931 1.00 0.00 329 CYS A C 16
ATOM 18503 O O . CYS A 1 19 ? -5.935 1.595 -6.766 1.00 0.00 329 CYS A O 16
ATOM 18510 N N . ALA A 1 20 ? -6.446 0.202 -8.397 1.00 0.00 330 ALA A N 16
ATOM 18511 C CA . ALA A 1 20 ? -6.346 -0.988 -7.503 1.00 0.00 330 ALA A CA 16
ATOM 18512 C C . ALA A 1 20 ? -5.265 -1.933 -8.022 1.00 0.00 330 ALA A C 16
ATOM 18513 O O . ALA A 1 20 ? -4.181 -1.521 -8.385 1.00 0.00 330 ALA A O 16
ATOM 18520 N N . CYS A 1 21 ? -5.561 -3.204 -8.064 1.00 0.00 331 CYS A N 16
ATOM 18521 C CA . CYS A 1 21 ? -4.566 -4.188 -8.564 1.00 0.00 331 CYS A CA 16
ATOM 18522 C C . CYS A 1 21 ? -4.600 -4.180 -10.090 1.00 0.00 331 CYS A C 16
ATOM 18523 O O . CYS A 1 21 ? -5.638 -4.353 -10.696 1.00 0.00 331 CYS A O 16
ATOM 18530 N N . HIS A 1 22 ? -3.480 -3.978 -10.718 1.00 0.00 332 HIS A N 16
ATOM 18531 C CA . HIS A 1 22 ? -3.468 -3.957 -12.204 1.00 0.00 332 HIS A CA 16
ATOM 18532 C C . HIS A 1 22 ? -4.088 -5.253 -12.733 1.00 0.00 332 HIS A C 16
ATOM 18533 O O . HIS A 1 22 ? -4.831 -5.251 -13.693 1.00 0.00 332 HIS A O 16
ATOM 18548 N N . LEU A 1 23 ? -3.770 -6.361 -12.123 1.00 0.00 333 LEU A N 16
ATOM 18549 C CA . LEU A 1 23 ? -4.319 -7.664 -12.598 1.00 0.00 333 LEU A CA 16
ATOM 18550 C C . LEU A 1 23 ? -5.719 -7.931 -12.034 1.00 0.00 333 LEU A C 16
ATOM 18551 O O . LEU A 1 23 ? -6.599 -8.376 -12.747 1.00 0.00 333 LEU A O 16
ATOM 18567 N N . CYS A 1 24 ? -5.926 -7.711 -10.759 1.00 0.00 334 CYS A N 16
ATOM 18568 C CA . CYS A 1 24 ? -7.265 -8.008 -10.163 1.00 0.00 334 CYS A CA 16
ATOM 18569 C C . CYS A 1 24 ? -7.819 -6.800 -9.389 1.00 0.00 334 CYS A C 16
ATOM 18570 O O . CYS A 1 24 ? -7.461 -6.542 -8.260 1.00 0.00 334 CYS A O 16
ATOM 18577 N N . GLY A 1 25 ? -8.716 -6.064 -9.986 1.00 0.00 335 GLY A N 16
ATOM 18578 C CA . GLY A 1 25 ? -9.299 -4.890 -9.275 1.00 0.00 335 GLY A CA 16
ATOM 18579 C C . GLY A 1 25 ? -10.489 -5.344 -8.438 1.00 0.00 335 GLY A C 16
ATOM 18580 O O . GLY A 1 25 ? -11.501 -5.773 -8.954 1.00 0.00 335 GLY A O 16
ATOM 18584 N N . GLY A 1 26 ? -10.371 -5.249 -7.148 1.00 0.00 336 GLY A N 16
ATOM 18585 C CA . GLY A 1 26 ? -11.488 -5.669 -6.262 1.00 0.00 336 GLY A CA 16
ATOM 18586 C C . GLY A 1 26 ? -11.187 -5.215 -4.839 1.00 0.00 336 GLY A C 16
ATOM 18587 O O . GLY A 1 26 ? -10.225 -4.516 -4.592 1.00 0.00 336 GLY A O 16
ATOM 18591 N N . ARG A 1 27 ? -12.004 -5.599 -3.904 1.00 0.00 337 ARG A N 16
ATOM 18592 C CA . ARG A 1 27 ? -11.770 -5.181 -2.499 1.00 0.00 337 ARG A CA 16
ATOM 18593 C C . ARG A 1 27 ? -11.163 -6.349 -1.716 1.00 0.00 337 ARG A C 16
ATOM 18594 O O . ARG A 1 27 ? -11.212 -6.389 -0.502 1.00 0.00 337 ARG A O 16
ATOM 18615 N N . GLN A 1 28 ? -10.608 -7.307 -2.404 1.00 0.00 338 GLN A N 16
ATOM 18616 C CA . GLN A 1 28 ? -10.014 -8.486 -1.712 1.00 0.00 338 GLN A CA 16
ATOM 18617 C C . GLN A 1 28 ? -8.989 -8.028 -0.671 1.00 0.00 338 GLN A C 16
ATOM 18618 O O . GLN A 1 28 ? -8.873 -8.607 0.391 1.00 0.00 338 GLN A O 16
ATOM 18632 N N . ASP A 1 29 ? -8.245 -6.999 -0.961 1.00 0.00 339 ASP A N 16
ATOM 18633 C CA . ASP A 1 29 ? -7.229 -6.518 0.021 1.00 0.00 339 ASP A CA 16
ATOM 18634 C C . ASP A 1 29 ? -6.572 -5.235 -0.504 1.00 0.00 339 ASP A C 16
ATOM 18635 O O . ASP A 1 29 ? -5.387 -5.198 -0.767 1.00 0.00 339 ASP A O 16
ATOM 18644 N N . PRO A 1 30 ? -7.341 -4.190 -0.661 1.00 0.00 340 PRO A N 16
ATOM 18645 C CA . PRO A 1 30 ? -6.823 -2.888 -1.169 1.00 0.00 340 PRO A CA 16
ATOM 18646 C C . PRO A 1 30 ? -5.789 -2.267 -0.227 1.00 0.00 340 PRO A C 16
ATOM 18647 O O . PRO A 1 30 ? -5.009 -1.419 -0.615 1.00 0.00 340 PRO A O 16
ATOM 18658 N N . ASP A 1 31 ? -5.781 -2.681 1.009 1.00 0.00 341 ASP A N 16
ATOM 18659 C CA . ASP A 1 31 ? -4.808 -2.117 1.983 1.00 0.00 341 ASP A CA 16
ATOM 18660 C C . ASP A 1 31 ? -3.408 -2.686 1.726 1.00 0.00 341 ASP A C 16
ATOM 18661 O O . ASP A 1 31 ? -2.431 -2.198 2.258 1.00 0.00 341 ASP A O 16
ATOM 18670 N N . LYS A 1 32 ? -3.302 -3.719 0.932 1.00 0.00 342 LYS A N 16
ATOM 18671 C CA . LYS A 1 32 ? -1.960 -4.321 0.663 1.00 0.00 342 LYS A CA 16
ATOM 18672 C C . LYS A 1 32 ? -1.499 -4.010 -0.769 1.00 0.00 342 LYS A C 16
ATOM 18673 O O . LYS A 1 32 ? -0.694 -4.727 -1.329 1.00 0.00 342 LYS A O 16
ATOM 18692 N N . GLN A 1 33 ? -1.995 -2.961 -1.374 1.00 0.00 343 GLN A N 16
ATOM 18693 C CA . GLN A 1 33 ? -1.566 -2.645 -2.770 1.00 0.00 343 GLN A CA 16
ATOM 18694 C C . GLN A 1 33 ? -0.477 -1.567 -2.765 1.00 0.00 343 GLN A C 16
ATOM 18695 O O . GLN A 1 33 ? -0.616 -0.532 -2.147 1.00 0.00 343 GLN A O 16
ATOM 18709 N N . LEU A 1 34 ? 0.602 -1.804 -3.463 1.00 0.00 344 LEU A N 16
ATOM 18710 C CA . LEU A 1 34 ? 1.705 -0.802 -3.519 1.00 0.00 344 LEU A CA 16
ATOM 18711 C C . LEU A 1 34 ? 1.787 -0.208 -4.927 1.00 0.00 344 LEU A C 16
ATOM 18712 O O . LEU A 1 34 ? 1.830 -0.924 -5.915 1.00 0.00 344 LEU A O 16
ATOM 18728 N N . MET A 1 35 ? 1.830 1.098 -5.020 1.00 0.00 345 MET A N 16
ATOM 18729 C CA . MET A 1 35 ? 1.933 1.758 -6.353 1.00 0.00 345 MET A CA 16
ATOM 18730 C C . MET A 1 35 ? 3.217 2.582 -6.403 1.00 0.00 345 MET A C 16
ATOM 18731 O O . MET A 1 35 ? 3.565 3.258 -5.461 1.00 0.00 345 MET A O 16
ATOM 18745 N N . CYS A 1 36 ? 3.932 2.538 -7.492 1.00 0.00 346 CYS A N 16
ATOM 18746 C CA . CYS A 1 36 ? 5.191 3.333 -7.568 1.00 0.00 346 CYS A CA 16
ATOM 18747 C C . CYS A 1 36 ? 4.861 4.734 -8.103 1.00 0.00 346 CYS A C 16
ATOM 18748 O O . CYS A 1 36 ? 4.210 4.889 -9.112 1.00 0.00 346 CYS A O 16
ATOM 18755 N N . ASP A 1 37 ? 5.269 5.752 -7.395 1.00 0.00 347 ASP A N 16
ATOM 18756 C CA . ASP A 1 37 ? 4.949 7.157 -7.804 1.00 0.00 347 ASP A CA 16
ATOM 18757 C C . ASP A 1 37 ? 5.357 7.449 -9.251 1.00 0.00 347 ASP A C 16
ATOM 18758 O O . ASP A 1 37 ? 4.681 8.175 -9.952 1.00 0.00 347 ASP A O 16
ATOM 18767 N N . GLU A 1 38 ? 6.458 6.931 -9.700 1.00 0.00 348 GLU A N 16
ATOM 18768 C CA . GLU A 1 38 ? 6.895 7.232 -11.092 1.00 0.00 348 GLU A CA 16
ATOM 18769 C C . GLU A 1 38 ? 5.844 6.764 -12.108 1.00 0.00 348 GLU A C 16
ATOM 18770 O O . GLU A 1 38 ? 5.625 7.409 -13.114 1.00 0.00 348 GLU A O 16
ATOM 18782 N N . CYS A 1 39 ? 5.192 5.659 -11.861 1.00 0.00 349 CYS A N 16
ATOM 18783 C CA . CYS A 1 39 ? 4.157 5.173 -12.828 1.00 0.00 349 CYS A CA 16
ATOM 18784 C C . CYS A 1 39 ? 2.877 4.796 -12.077 1.00 0.00 349 CYS A C 16
ATOM 18785 O O . CYS A 1 39 ? 2.904 4.462 -10.912 1.00 0.00 349 CYS A O 16
ATOM 18792 N N . ASP A 1 40 ? 1.753 4.852 -12.735 1.00 0.00 350 ASP A N 16
ATOM 18793 C CA . ASP A 1 40 ? 0.470 4.505 -12.056 1.00 0.00 350 ASP A CA 16
ATOM 18794 C C . ASP A 1 40 ? 0.296 2.986 -12.014 1.00 0.00 350 ASP A C 16
ATOM 18795 O O . ASP A 1 40 ? -0.808 2.480 -11.971 1.00 0.00 350 ASP A O 16
ATOM 18804 N N . MET A 1 41 ? 1.375 2.254 -12.025 1.00 0.00 351 MET A N 16
ATOM 18805 C CA . MET A 1 41 ? 1.269 0.768 -11.985 1.00 0.00 351 MET A CA 16
ATOM 18806 C C . MET A 1 41 ? 1.602 0.263 -10.579 1.00 0.00 351 MET A C 16
ATOM 18807 O O . MET A 1 41 ? 2.334 0.896 -9.834 1.00 0.00 351 MET A O 16
ATOM 18821 N N . ALA A 1 42 ? 1.068 -0.877 -10.209 1.00 0.00 352 ALA A N 16
ATOM 18822 C CA . ALA A 1 42 ? 1.348 -1.430 -8.854 1.00 0.00 352 ALA A CA 16
ATOM 18823 C C . ALA A 1 42 ? 2.010 -2.796 -8.977 1.00 0.00 352 ALA A C 16
ATOM 18824 O O . ALA A 1 42 ? 2.329 -3.246 -10.060 1.00 0.00 352 ALA A O 16
ATOM 18831 N N . PHE A 1 43 ? 2.236 -3.452 -7.869 1.00 0.00 353 PHE A N 16
ATOM 18832 C CA . PHE A 1 43 ? 2.901 -4.785 -7.917 1.00 0.00 353 PHE A CA 16
ATOM 18833 C C . PHE A 1 43 ? 1.967 -5.874 -7.390 1.00 0.00 353 PHE A C 16
ATOM 18834 O O . PHE A 1 43 ? 1.433 -5.780 -6.303 1.00 0.00 353 PHE A O 16
ATOM 18851 N N . HIS A 1 44 ? 1.783 -6.919 -8.150 1.00 0.00 354 HIS A N 16
ATOM 18852 C CA . HIS A 1 44 ? 0.905 -8.033 -7.698 1.00 0.00 354 HIS A CA 16
ATOM 18853 C C . HIS A 1 44 ? 1.599 -8.784 -6.561 1.00 0.00 354 HIS A C 16
ATOM 18854 O O . HIS A 1 44 ? 1.110 -9.784 -6.074 1.00 0.00 354 HIS A O 16
ATOM 18868 N N . ILE A 1 45 ? 2.747 -8.319 -6.144 1.00 0.00 355 ILE A N 16
ATOM 18869 C CA . ILE A 1 45 ? 3.482 -9.013 -5.053 1.00 0.00 355 ILE A CA 16
ATOM 18870 C C . ILE A 1 45 ? 2.549 -9.247 -3.869 1.00 0.00 355 ILE A C 16
ATOM 18871 O O . ILE A 1 45 ? 2.647 -10.241 -3.179 1.00 0.00 355 ILE A O 16
ATOM 18887 N N . TYR A 1 46 ? 1.647 -8.345 -3.619 1.00 0.00 356 TYR A N 16
ATOM 18888 C CA . TYR A 1 46 ? 0.721 -8.540 -2.474 1.00 0.00 356 TYR A CA 16
ATOM 18889 C C . TYR A 1 46 ? -0.169 -9.749 -2.764 1.00 0.00 356 TYR A C 16
ATOM 18890 O O . TYR A 1 46 ? -0.453 -10.547 -1.894 1.00 0.00 356 TYR A O 16
ATOM 18908 N N . CYS A 1 47 ? -0.594 -9.902 -3.989 1.00 0.00 357 CYS A N 16
ATOM 18909 C CA . CYS A 1 47 ? -1.445 -11.070 -4.342 1.00 0.00 357 CYS A CA 16
ATOM 18910 C C . CYS A 1 47 ? -0.560 -12.314 -4.448 1.00 0.00 357 CYS A C 16
ATOM 18911 O O . CYS A 1 47 ? -0.883 -13.369 -3.941 1.00 0.00 357 CYS A O 16
ATOM 18918 N N . LEU A 1 48 ? 0.559 -12.186 -5.107 1.00 0.00 358 LEU A N 16
ATOM 18919 C CA . LEU A 1 48 ? 1.485 -13.341 -5.261 1.00 0.00 358 LEU A CA 16
ATOM 18920 C C . LEU A 1 48 ? 2.096 -13.697 -3.906 1.00 0.00 358 LEU A C 16
ATOM 18921 O O . LEU A 1 48 ? 2.279 -14.850 -3.572 1.00 0.00 358 LEU A O 16
ATOM 18937 N N . ASP A 1 49 ? 2.416 -12.703 -3.132 1.00 0.00 359 ASP A N 16
ATOM 18938 C CA . ASP A 1 49 ? 3.026 -12.945 -1.791 1.00 0.00 359 ASP A CA 16
ATOM 18939 C C . ASP A 1 49 ? 4.405 -13.594 -1.953 1.00 0.00 359 ASP A C 16
ATOM 18940 O O . ASP A 1 49 ? 4.642 -14.689 -1.482 1.00 0.00 359 ASP A O 16
ATOM 18949 N N . PRO A 1 50 ? 5.312 -12.915 -2.609 1.00 0.00 360 PRO A N 16
ATOM 18950 C CA . PRO A 1 50 ? 6.697 -13.417 -2.833 1.00 0.00 360 PRO A CA 16
ATOM 18951 C C . PRO A 1 50 ? 7.616 -13.141 -1.636 1.00 0.00 360 PRO A C 16
ATOM 18952 O O . PRO A 1 50 ? 7.310 -12.324 -0.790 1.00 0.00 360 PRO A O 16
ATOM 18963 N N . PRO A 1 51 ? 8.744 -13.806 -1.569 1.00 0.00 361 PRO A N 16
ATOM 18964 C CA . PRO A 1 51 ? 9.724 -13.611 -0.463 1.00 0.00 361 PRO A CA 16
ATOM 18965 C C . PRO A 1 51 ? 10.008 -12.128 -0.195 1.00 0.00 361 PRO A C 16
ATOM 18966 O O . PRO A 1 51 ? 10.739 -11.781 0.711 1.00 0.00 361 PRO A O 16
ATOM 18977 N N . LEU A 1 52 ? 9.445 -11.252 -0.983 1.00 0.00 362 LEU A N 16
ATOM 18978 C CA . LEU A 1 52 ? 9.692 -9.795 -0.780 1.00 0.00 362 LEU A CA 16
ATOM 18979 C C . LEU A 1 52 ? 9.060 -9.340 0.539 1.00 0.00 362 LEU A C 16
ATOM 18980 O O . LEU A 1 52 ? 8.103 -9.918 1.014 1.00 0.00 362 LEU A O 16
ATOM 18996 N N . SER A 1 53 ? 9.598 -8.309 1.134 1.00 0.00 363 SER A N 16
ATOM 18997 C CA . SER A 1 53 ? 9.042 -7.807 2.424 1.00 0.00 363 SER A CA 16
ATOM 18998 C C . SER A 1 53 ? 7.685 -7.145 2.181 1.00 0.00 363 SER A C 16
ATOM 18999 O O . SER A 1 53 ? 7.448 -6.025 2.591 1.00 0.00 363 SER A O 16
ATOM 19007 N N . SER A 1 54 ? 6.792 -7.825 1.518 1.00 0.00 364 SER A N 16
ATOM 19008 C CA . SER A 1 54 ? 5.450 -7.236 1.249 1.00 0.00 364 SER A CA 16
ATOM 19009 C C . SER A 1 54 ? 5.607 -5.906 0.509 1.00 0.00 364 SER A C 16
ATOM 19010 O O . SER A 1 54 ? 6.154 -5.851 -0.574 1.00 0.00 364 SER A O 16
ATOM 19018 N N . VAL A 1 55 ? 5.119 -4.833 1.079 1.00 0.00 365 VAL A N 16
ATOM 19019 C CA . VAL A 1 55 ? 5.230 -3.513 0.397 1.00 0.00 365 VAL A CA 16
ATOM 19020 C C . VAL A 1 55 ? 6.227 -2.607 1.141 1.00 0.00 365 VAL A C 16
ATOM 19021 O O . VAL A 1 55 ? 5.939 -2.132 2.221 1.00 0.00 365 VAL A O 16
ATOM 19034 N N . PRO A 1 56 ? 7.376 -2.335 0.562 1.00 0.00 366 PRO A N 16
ATOM 19035 C CA . PRO A 1 56 ? 8.393 -1.441 1.177 1.00 0.00 366 PRO A CA 16
ATOM 19036 C C . PRO A 1 56 ? 8.177 0.028 0.787 1.00 0.00 366 PRO A C 16
ATOM 19037 O O . PRO A 1 56 ? 9.033 0.652 0.191 1.00 0.00 366 PRO A O 16
ATOM 19048 N N . SER A 1 57 ? 7.038 0.580 1.107 1.00 0.00 367 SER A N 16
ATOM 19049 C CA . SER A 1 57 ? 6.764 1.999 0.745 1.00 0.00 367 SER A CA 16
ATOM 19050 C C . SER A 1 57 ? 7.505 2.930 1.708 1.00 0.00 367 SER A C 16
ATOM 19051 O O . SER A 1 57 ? 7.272 4.122 1.735 1.00 0.00 367 SER A O 16
ATOM 19059 N N . GLU A 1 58 ? 8.391 2.395 2.502 1.00 0.00 368 GLU A N 16
ATOM 19060 C CA . GLU A 1 58 ? 9.141 3.247 3.468 1.00 0.00 368 GLU A CA 16
ATOM 19061 C C . GLU A 1 58 ? 9.898 4.347 2.715 1.00 0.00 368 GLU A C 16
ATOM 19062 O O . GLU A 1 58 ? 10.099 5.430 3.227 1.00 0.00 368 GLU A O 16
ATOM 19074 N N . ASP A 1 59 ? 10.321 4.082 1.507 1.00 0.00 369 ASP A N 16
ATOM 19075 C CA . ASP A 1 59 ? 11.064 5.118 0.734 1.00 0.00 369 ASP A CA 16
ATOM 19076 C C . ASP A 1 59 ? 10.546 5.156 -0.704 1.00 0.00 369 ASP A C 16
ATOM 19077 O O . ASP A 1 59 ? 9.729 4.348 -1.102 1.00 0.00 369 ASP A O 16
ATOM 19086 N N . GLU A 1 60 ? 11.011 6.089 -1.491 1.00 0.00 370 GLU A N 16
ATOM 19087 C CA . GLU A 1 60 ? 10.540 6.174 -2.901 1.00 0.00 370 GLU A CA 16
ATOM 19088 C C . GLU A 1 60 ? 10.792 4.834 -3.594 1.00 0.00 370 GLU A C 16
ATOM 19089 O O . GLU A 1 60 ? 11.783 4.176 -3.345 1.00 0.00 370 GLU A O 16
ATOM 19101 N N . TRP A 1 61 ? 9.890 4.413 -4.441 1.00 0.00 371 TRP A N 16
ATOM 19102 C CA . TRP A 1 61 ? 10.062 3.101 -5.129 1.00 0.00 371 TRP A CA 16
ATOM 19103 C C . TRP A 1 61 ? 10.008 3.281 -6.648 1.00 0.00 371 TRP A C 16
ATOM 19104 O O . TRP A 1 61 ? 9.108 3.908 -7.172 1.00 0.00 371 TRP A O 16
ATOM 19125 N N . TYR A 1 62 ? 10.953 2.720 -7.359 1.00 0.00 372 TYR A N 16
ATOM 19126 C CA . TYR A 1 62 ? 10.942 2.841 -8.846 1.00 0.00 372 TYR A CA 16
ATOM 19127 C C . TYR A 1 62 ? 10.982 1.445 -9.471 1.00 0.00 372 TYR A C 16
ATOM 19128 O O . TYR A 1 62 ? 11.809 0.625 -9.124 1.00 0.00 372 TYR A O 16
ATOM 19146 N N . CYS A 1 63 ? 10.116 1.175 -10.404 1.00 0.00 373 CYS A N 16
ATOM 19147 C CA . CYS A 1 63 ? 10.126 -0.155 -11.069 1.00 0.00 373 CYS A CA 16
ATOM 19148 C C . CYS A 1 63 ? 11.392 -0.259 -11.925 1.00 0.00 373 CYS A C 16
ATOM 19149 O O . CYS A 1 63 ? 11.925 0.743 -12.359 1.00 0.00 373 CYS A O 16
ATOM 19156 N N . PRO A 1 64 ? 11.878 -1.450 -12.179 1.00 0.00 374 PRO A N 16
ATOM 19157 C CA . PRO A 1 64 ? 13.099 -1.631 -13.007 1.00 0.00 374 PRO A CA 16
ATOM 19158 C C . PRO A 1 64 ? 13.043 -0.776 -14.275 1.00 0.00 374 PRO A C 16
ATOM 19159 O O . PRO A 1 64 ? 14.027 -0.199 -14.693 1.00 0.00 374 PRO A O 16
ATOM 19170 N N . GLU A 1 65 ? 11.890 -0.675 -14.879 1.00 0.00 375 GLU A N 16
ATOM 19171 C CA . GLU A 1 65 ? 11.761 0.160 -16.105 1.00 0.00 375 GLU A CA 16
ATOM 19172 C C . GLU A 1 65 ? 11.704 1.637 -15.706 1.00 0.00 375 GLU A C 16
ATOM 19173 O O . GLU A 1 65 ? 12.216 2.499 -16.393 1.00 0.00 375 GLU A O 16
ATOM 19185 N N . CYS A 1 66 ? 11.084 1.931 -14.595 1.00 0.00 376 CYS A N 16
ATOM 19186 C CA . CYS A 1 66 ? 10.989 3.344 -14.137 1.00 0.00 376 CYS A CA 16
ATOM 19187 C C . CYS A 1 66 ? 12.394 3.898 -13.907 1.00 0.00 376 CYS A C 16
ATOM 19188 O O . CYS A 1 66 ? 12.652 5.069 -14.097 1.00 0.00 376 CYS A O 16
ATOM 19195 N N . ARG A 1 67 ? 13.307 3.060 -13.498 1.00 0.00 377 ARG A N 16
ATOM 19196 C CA . ARG A 1 67 ? 14.698 3.532 -13.253 1.00 0.00 377 ARG A CA 16
ATOM 19197 C C . ARG A 1 67 ? 15.303 4.038 -14.564 1.00 0.00 377 ARG A C 16
ATOM 19198 O O . ARG A 1 67 ? 16.209 4.847 -14.570 1.00 0.00 377 ARG A O 16
ATOM 19219 N N . ASN A 1 68 ? 14.808 3.566 -15.676 1.00 0.00 378 ASN A N 16
ATOM 19220 C CA . ASN A 1 68 ? 15.355 4.019 -16.986 1.00 0.00 378 ASN A CA 16
ATOM 19221 C C . ASN A 1 68 ? 16.852 3.711 -17.047 1.00 0.00 378 ASN A C 16
ATOM 19222 O O . ASN A 1 68 ? 17.649 4.534 -17.455 1.00 0.00 378 ASN A O 16
ATOM 19233 N N . ASP A 1 69 ? 17.242 2.533 -16.643 1.00 0.00 379 ASP A N 16
ATOM 19234 C CA . ASP A 1 69 ? 18.688 2.174 -16.678 1.00 0.00 379 ASP A CA 16
ATOM 19235 C C . ASP A 1 69 ? 19.169 2.134 -18.130 1.00 0.00 379 ASP A C 16
ATOM 19236 O O . ASP A 1 69 ? 20.168 2.771 -18.420 1.00 0.00 379 ASP A O 16
ATOM 19246 N N . ALA B 2 1 ? 7.563 7.430 -1.731 1.00 0.00 383 ALA B N 16
ATOM 19247 C CA . ALA B 2 1 ? 6.953 6.560 -2.776 1.00 0.00 383 ALA B CA 16
ATOM 19248 C C . ALA B 2 1 ? 5.448 6.816 -2.839 1.00 0.00 383 ALA B C 16
ATOM 19249 O O . ALA B 2 1 ? 4.943 7.757 -2.257 1.00 0.00 383 ALA B O 16
ATOM 19258 N N . ARG B 2 2 ? 4.731 5.981 -3.539 1.00 0.00 384 ARG B N 16
ATOM 19259 C CA . ARG B 2 2 ? 3.257 6.159 -3.647 1.00 0.00 384 ARG B CA 16
ATOM 19260 C C . ARG B 2 2 ? 2.561 4.911 -3.103 1.00 0.00 384 ARG B C 16
ATOM 19261 O O . ARG B 2 2 ? 2.982 3.800 -3.344 1.00 0.00 384 ARG B O 16
ATOM 19282 N N . THR B 2 3 ? 1.505 5.079 -2.358 1.00 0.00 385 THR B N 16
ATOM 19283 C CA . THR B 2 3 ? 0.804 3.889 -1.802 1.00 0.00 385 THR B CA 16
ATOM 19284 C C . THR B 2 3 ? -0.701 4.160 -1.713 1.00 0.00 385 THR B C 16
ATOM 19285 O O . THR B 2 3 ? -1.129 5.164 -1.180 1.00 0.00 385 THR B O 16
ATOM 19296 N N . LYS B 2 4 ? -1.509 3.264 -2.218 1.00 0.00 386 LYS B N 16
ATOM 19297 C CA . LYS B 2 4 ? -2.985 3.467 -2.144 1.00 0.00 386 LYS B CA 16
ATOM 19298 C C . LYS B 2 4 ? -3.506 2.895 -0.826 1.00 0.00 386 LYS B C 16
ATOM 19299 O O . LYS B 2 4 ? -4.630 3.136 -0.432 1.00 0.00 386 LYS B O 16
ATOM 19318 N N . GLN B 2 5 ? -2.696 2.139 -0.139 1.00 0.00 387 GLN B N 16
ATOM 19319 C CA . GLN B 2 5 ? -3.140 1.551 1.155 1.00 0.00 387 GLN B CA 16
ATOM 19320 C C . GLN B 2 5 ? -3.518 2.694 2.091 1.00 0.00 387 GLN B C 16
ATOM 19321 O O . GLN B 2 5 ? -4.369 2.565 2.949 1.00 0.00 387 GLN B O 16
ATOM 19335 N N . THR B 2 6 ? -2.878 3.816 1.924 1.00 0.00 388 THR B N 16
ATOM 19336 C CA . THR B 2 6 ? -3.168 4.990 2.786 1.00 0.00 388 THR B CA 16
ATOM 19337 C C . THR B 2 6 ? -4.639 5.384 2.628 1.00 0.00 388 THR B C 16
ATOM 19338 O O . THR B 2 6 ? -5.278 5.828 3.561 1.00 0.00 388 THR B O 16
ATOM 19349 N N . ALA B 2 7 ? -5.181 5.215 1.451 1.00 0.00 389 ALA B N 16
ATOM 19350 C CA . ALA B 2 7 ? -6.613 5.567 1.228 1.00 0.00 389 ALA B CA 16
ATOM 19351 C C . ALA B 2 7 ? -7.438 4.280 1.158 1.00 0.00 389 ALA B C 16
ATOM 19352 O O . ALA B 2 7 ? -6.967 3.260 0.695 1.00 0.00 389 ALA B O 16
ATOM 19359 N N . ARG B 2 8 ? -8.662 4.315 1.619 1.00 0.00 390 ARG B N 16
ATOM 19360 C CA . ARG B 2 8 ? -9.511 3.088 1.583 1.00 0.00 390 ARG B CA 16
ATOM 19361 C C . ARG B 2 8 ? -10.806 3.372 0.816 1.00 0.00 390 ARG B C 16
ATOM 19362 O O . ARG B 2 8 ? -11.430 4.400 0.986 1.00 0.00 390 ARG B O 16
ATOM 19383 N N . LYS B 2 9 ? -11.214 2.457 -0.022 1.00 0.00 391 LYS B N 16
ATOM 19384 C CA . LYS B 2 9 ? -12.471 2.654 -0.799 1.00 0.00 391 LYS B CA 16
ATOM 19385 C C . LYS B 2 9 ? -13.312 1.378 -0.727 1.00 0.00 391 LYS B C 16
ATOM 19386 O O . LYS B 2 9 ? -12.804 0.284 -0.871 1.00 0.00 391 LYS B O 16
ATOM 19405 N N . SER B 2 10 ? -14.595 1.500 -0.505 1.00 0.00 392 SER B N 16
ATOM 19406 C CA . SER B 2 10 ? -15.443 0.279 -0.429 1.00 0.00 392 SER B CA 16
ATOM 19407 C C . SER B 2 10 ? -16.886 0.613 -0.806 1.00 0.00 392 SER B C 16
ATOM 19408 O O . SER B 2 10 ? -17.268 1.763 -0.899 1.00 0.00 392 SER B O 16
ATOM 19416 N N . THR B 2 11 ? -17.690 -0.392 -1.020 1.00 0.00 393 THR B N 16
ATOM 19417 C CA . THR B 2 11 ? -19.111 -0.150 -1.389 1.00 0.00 393 THR B CA 16
ATOM 19418 C C . THR B 2 11 ? -19.836 0.483 -0.201 1.00 0.00 393 THR B C 16
ATOM 19419 O O . THR B 2 11 ? -20.887 1.076 -0.347 1.00 0.00 393 THR B O 16
ATOM 19430 N N . GLY B 2 12 ? -19.279 0.364 0.973 1.00 0.00 394 GLY B N 16
ATOM 19431 C CA . GLY B 2 12 ? -19.927 0.960 2.176 1.00 0.00 394 GLY B CA 16
ATOM 19432 C C . GLY B 2 12 ? -19.966 -0.075 3.301 1.00 0.00 394 GLY B C 16
ATOM 19433 O O . GLY B 2 12 ? -20.490 0.246 4.355 1.00 0.00 394 GLY B O 16
ATOM 19441 N N . SER A 1 1 ? -1.354 11.811 -2.588 1.00 0.00 311 SER A N 17
ATOM 19442 C CA . SER A 1 1 ? -2.585 12.571 -2.231 1.00 0.00 311 SER A CA 17
ATOM 19443 C C . SER A 1 1 ? -3.632 12.395 -3.334 1.00 0.00 311 SER A C 17
ATOM 19444 O O . SER A 1 1 ? -3.542 11.498 -4.149 1.00 0.00 311 SER A O 17
ATOM 19454 N N . GLY A 1 2 ? -4.623 13.243 -3.366 1.00 0.00 312 GLY A N 17
ATOM 19455 C CA . GLY A 1 2 ? -5.673 13.120 -4.417 1.00 0.00 312 GLY A CA 17
ATOM 19456 C C . GLY A 1 2 ? -6.249 11.703 -4.403 1.00 0.00 312 GLY A C 17
ATOM 19457 O O . GLY A 1 2 ? -6.136 10.972 -5.367 1.00 0.00 312 GLY A O 17
ATOM 19461 N N . PRO A 1 3 ? -6.862 11.317 -3.315 1.00 0.00 313 PRO A N 17
ATOM 19462 C CA . PRO A 1 3 ? -7.468 9.961 -3.169 1.00 0.00 313 PRO A CA 17
ATOM 19463 C C . PRO A 1 3 ? -8.722 9.801 -4.026 1.00 0.00 313 PRO A C 17
ATOM 19464 O O . PRO A 1 3 ? -9.127 8.705 -4.359 1.00 0.00 313 PRO A O 17
ATOM 19475 N N . SER A 1 4 ? -9.343 10.892 -4.383 1.00 0.00 314 SER A N 17
ATOM 19476 C CA . SER A 1 4 ? -10.573 10.805 -5.213 1.00 0.00 314 SER A CA 17
ATOM 19477 C C . SER A 1 4 ? -10.241 10.134 -6.544 1.00 0.00 314 SER A C 17
ATOM 19478 O O . SER A 1 4 ? -9.180 10.331 -7.103 1.00 0.00 314 SER A O 17
ATOM 19486 N N . CYS A 1 5 ? -11.144 9.343 -7.053 1.00 0.00 315 CYS A N 17
ATOM 19487 C CA . CYS A 1 5 ? -10.895 8.649 -8.350 1.00 0.00 315 CYS A CA 17
ATOM 19488 C C . CYS A 1 5 ? -12.008 9.009 -9.335 1.00 0.00 315 CYS A C 17
ATOM 19489 O O . CYS A 1 5 ? -13.145 8.615 -9.168 1.00 0.00 315 CYS A O 17
ATOM 19496 N N . LYS A 1 6 ? -11.696 9.752 -10.362 1.00 0.00 316 LYS A N 17
ATOM 19497 C CA . LYS A 1 6 ? -12.749 10.129 -11.346 1.00 0.00 316 LYS A CA 17
ATOM 19498 C C . LYS A 1 6 ? -13.277 8.871 -12.038 1.00 0.00 316 LYS A C 17
ATOM 19499 O O . LYS A 1 6 ? -14.464 8.719 -12.249 1.00 0.00 316 LYS A O 17
ATOM 19518 N N . HIS A 1 7 ? -12.406 7.968 -12.391 1.00 0.00 317 HIS A N 17
ATOM 19519 C CA . HIS A 1 7 ? -12.859 6.720 -13.068 1.00 0.00 317 HIS A CA 17
ATOM 19520 C C . HIS A 1 7 ? -13.732 5.905 -12.109 1.00 0.00 317 HIS A C 17
ATOM 19521 O O . HIS A 1 7 ? -14.740 5.347 -12.495 1.00 0.00 317 HIS A O 17
ATOM 19536 N N . CYS A 1 8 ? -13.354 5.834 -10.860 1.00 0.00 318 CYS A N 17
ATOM 19537 C CA . CYS A 1 8 ? -14.163 5.058 -9.879 1.00 0.00 318 CYS A CA 17
ATOM 19538 C C . CYS A 1 8 ? -14.223 5.837 -8.553 1.00 0.00 318 CYS A C 17
ATOM 19539 O O . CYS A 1 8 ? -13.612 5.488 -7.566 1.00 0.00 318 CYS A O 17
ATOM 19546 N N . LYS A 1 9 ? -14.955 6.916 -8.535 1.00 0.00 319 LYS A N 17
ATOM 19547 C CA . LYS A 1 9 ? -15.043 7.739 -7.300 1.00 0.00 319 LYS A CA 17
ATOM 19548 C C . LYS A 1 9 ? -15.518 6.897 -6.114 1.00 0.00 319 LYS A C 17
ATOM 19549 O O . LYS A 1 9 ? -15.150 7.154 -4.986 1.00 0.00 319 LYS A O 17
ATOM 19568 N N . ASP A 1 10 ? -16.321 5.892 -6.350 1.00 0.00 320 ASP A N 17
ATOM 19569 C CA . ASP A 1 10 ? -16.801 5.050 -5.210 1.00 0.00 320 ASP A CA 17
ATOM 19570 C C . ASP A 1 10 ? -17.657 3.882 -5.715 1.00 0.00 320 ASP A C 17
ATOM 19571 O O . ASP A 1 10 ? -18.421 3.306 -4.966 1.00 0.00 320 ASP A O 17
ATOM 19580 N N . ASP A 1 11 ? -17.550 3.518 -6.964 1.00 0.00 321 ASP A N 17
ATOM 19581 C CA . ASP A 1 11 ? -18.378 2.386 -7.461 1.00 0.00 321 ASP A CA 17
ATOM 19582 C C . ASP A 1 11 ? -17.816 1.070 -6.922 1.00 0.00 321 ASP A C 17
ATOM 19583 O O . ASP A 1 11 ? -16.656 0.758 -7.102 1.00 0.00 321 ASP A O 17
ATOM 19592 N N . VAL A 1 12 ? -18.629 0.300 -6.255 1.00 0.00 322 VAL A N 17
ATOM 19593 C CA . VAL A 1 12 ? -18.147 -0.993 -5.694 1.00 0.00 322 VAL A CA 17
ATOM 19594 C C . VAL A 1 12 ? -17.852 -1.984 -6.823 1.00 0.00 322 VAL A C 17
ATOM 19595 O O . VAL A 1 12 ? -16.887 -2.722 -6.775 1.00 0.00 322 VAL A O 17
ATOM 19608 N N . ASN A 1 13 ? -18.686 -2.026 -7.825 1.00 0.00 323 ASN A N 17
ATOM 19609 C CA . ASN A 1 13 ? -18.464 -2.991 -8.939 1.00 0.00 323 ASN A CA 17
ATOM 19610 C C . ASN A 1 13 ? -17.615 -2.359 -10.046 1.00 0.00 323 ASN A C 17
ATOM 19611 O O . ASN A 1 13 ? -16.784 -3.013 -10.644 1.00 0.00 323 ASN A O 17
ATOM 19622 N N . ARG A 1 14 ? -17.817 -1.104 -10.339 1.00 0.00 324 ARG A N 17
ATOM 19623 C CA . ARG A 1 14 ? -17.016 -0.469 -11.423 1.00 0.00 324 ARG A CA 17
ATOM 19624 C C . ARG A 1 14 ? -15.722 0.095 -10.838 1.00 0.00 324 ARG A C 17
ATOM 19625 O O . ARG A 1 14 ? -15.591 1.284 -10.627 1.00 0.00 324 ARG A O 17
ATOM 19646 N N . LEU A 1 15 ? -14.762 -0.748 -10.580 1.00 0.00 325 LEU A N 17
ATOM 19647 C CA . LEU A 1 15 ? -13.479 -0.253 -10.016 1.00 0.00 325 LEU A CA 17
ATOM 19648 C C . LEU A 1 15 ? -12.475 -0.055 -11.148 1.00 0.00 325 LEU A C 17
ATOM 19649 O O . LEU A 1 15 ? -12.305 -0.903 -12.000 1.00 0.00 325 LEU A O 17
ATOM 19665 N N . CYS A 1 16 ? -11.807 1.064 -11.164 1.00 0.00 326 CYS A N 17
ATOM 19666 C CA . CYS A 1 16 ? -10.814 1.324 -12.238 1.00 0.00 326 CYS A CA 17
ATOM 19667 C C . CYS A 1 16 ? -9.548 0.513 -11.964 1.00 0.00 326 CYS A C 17
ATOM 19668 O O . CYS A 1 16 ? -9.508 -0.301 -11.066 1.00 0.00 326 CYS A O 17
ATOM 19675 N N . ARG A 1 17 ? -8.515 0.728 -12.736 1.00 0.00 327 ARG A N 17
ATOM 19676 C CA . ARG A 1 17 ? -7.251 -0.030 -12.523 1.00 0.00 327 ARG A CA 17
ATOM 19677 C C . ARG A 1 17 ? -6.141 0.932 -12.084 1.00 0.00 327 ARG A C 17
ATOM 19678 O O . ARG A 1 17 ? -5.080 0.516 -11.660 1.00 0.00 327 ARG A O 17
ATOM 19699 N N . VAL A 1 18 ? -6.375 2.213 -12.182 1.00 0.00 328 VAL A N 17
ATOM 19700 C CA . VAL A 1 18 ? -5.332 3.197 -11.771 1.00 0.00 328 VAL A CA 17
ATOM 19701 C C . VAL A 1 18 ? -5.129 3.138 -10.258 1.00 0.00 328 VAL A C 17
ATOM 19702 O O . VAL A 1 18 ? -4.019 3.209 -9.768 1.00 0.00 328 VAL A O 17
ATOM 19715 N N . CYS A 1 19 ? -6.193 3.013 -9.517 1.00 0.00 329 CYS A N 17
ATOM 19716 C CA . CYS A 1 19 ? -6.072 2.953 -8.033 1.00 0.00 329 CYS A CA 17
ATOM 19717 C C . CYS A 1 19 ? -6.346 1.524 -7.567 1.00 0.00 329 CYS A C 17
ATOM 19718 O O . CYS A 1 19 ? -6.184 1.193 -6.409 1.00 0.00 329 CYS A O 17
ATOM 19725 N N . ALA A 1 20 ? -6.761 0.674 -8.466 1.00 0.00 330 ALA A N 17
ATOM 19726 C CA . ALA A 1 20 ? -7.048 -0.738 -8.089 1.00 0.00 330 ALA A CA 17
ATOM 19727 C C . ALA A 1 20 ? -5.908 -1.638 -8.576 1.00 0.00 330 ALA A C 17
ATOM 19728 O O . ALA A 1 20 ? -4.749 -1.284 -8.494 1.00 0.00 330 ALA A O 17
ATOM 19735 N N . CYS A 1 21 ? -6.228 -2.796 -9.088 1.00 0.00 331 CYS A N 17
ATOM 19736 C CA . CYS A 1 21 ? -5.162 -3.712 -9.586 1.00 0.00 331 CYS A CA 17
ATOM 19737 C C . CYS A 1 21 ? -4.933 -3.450 -11.074 1.00 0.00 331 CYS A C 17
ATOM 19738 O O . CYS A 1 21 ? -5.865 -3.321 -11.841 1.00 0.00 331 CYS A O 17
ATOM 19745 N N . HIS A 1 22 ? -3.701 -3.367 -11.489 1.00 0.00 332 HIS A N 17
ATOM 19746 C CA . HIS A 1 22 ? -3.422 -3.109 -12.928 1.00 0.00 332 HIS A CA 17
ATOM 19747 C C . HIS A 1 22 ? -4.057 -4.206 -13.787 1.00 0.00 332 HIS A C 17
ATOM 19748 O O . HIS A 1 22 ? -4.649 -3.935 -14.811 1.00 0.00 332 HIS A O 17
ATOM 19763 N N . LEU A 1 23 ? -3.931 -5.444 -13.390 1.00 0.00 333 LEU A N 17
ATOM 19764 C CA . LEU A 1 23 ? -4.522 -6.547 -14.203 1.00 0.00 333 LEU A CA 17
ATOM 19765 C C . LEU A 1 23 ? -5.916 -6.921 -13.685 1.00 0.00 333 LEU A C 17
ATOM 19766 O O . LEU A 1 23 ? -6.876 -6.953 -14.430 1.00 0.00 333 LEU A O 17
ATO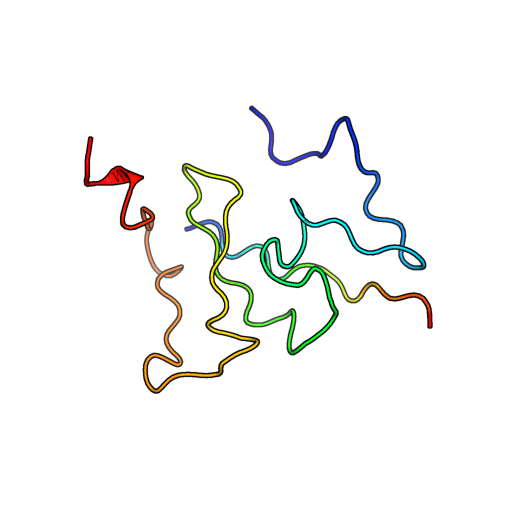M 19782 N N . CYS A 1 24 ? -6.031 -7.231 -12.424 1.00 0.00 334 CYS A N 17
ATOM 19783 C CA . CYS A 1 24 ? -7.359 -7.634 -11.869 1.00 0.00 334 CYS A CA 17
ATOM 19784 C C . CYS A 1 24 ? -8.343 -6.462 -11.903 1.00 0.00 334 CYS A C 17
ATOM 19785 O O . CYS A 1 24 ? -9.484 -6.612 -12.291 1.00 0.00 334 CYS A O 17
ATOM 19792 N N . GLY A 1 25 ? -7.920 -5.304 -11.487 1.00 0.00 335 GLY A N 17
ATOM 19793 C CA . GLY A 1 25 ? -8.843 -4.135 -11.484 1.00 0.00 335 GLY A CA 17
ATOM 19794 C C . GLY A 1 25 ? -9.887 -4.333 -10.385 1.00 0.00 335 GLY A C 17
ATOM 19795 O O . GLY A 1 25 ? -10.986 -3.820 -10.457 1.00 0.00 335 GLY A O 17
ATOM 19799 N N . GLY A 1 26 ? -9.548 -5.083 -9.368 1.00 0.00 336 GLY A N 17
ATOM 19800 C CA . GLY A 1 26 ? -10.511 -5.332 -8.258 1.00 0.00 336 GLY A CA 17
ATOM 19801 C C . GLY A 1 26 ? -9.943 -4.772 -6.956 1.00 0.00 336 GLY A C 17
ATOM 19802 O O . GLY A 1 26 ? -10.067 -3.600 -6.665 1.00 0.00 336 GLY A O 17
ATOM 19806 N N . ARG A 1 27 ? -9.320 -5.603 -6.170 1.00 0.00 337 ARG A N 17
ATOM 19807 C CA . ARG A 1 27 ? -8.746 -5.120 -4.888 1.00 0.00 337 ARG A CA 17
ATOM 19808 C C . ARG A 1 27 ? -7.391 -5.790 -4.662 1.00 0.00 337 ARG A C 17
ATOM 19809 O O . ARG A 1 27 ? -7.065 -6.780 -5.286 1.00 0.00 337 ARG A O 17
ATOM 19830 N N . GLN A 1 28 ? -6.598 -5.260 -3.774 1.00 0.00 338 GLN A N 17
ATOM 19831 C CA . GLN A 1 28 ? -5.266 -5.871 -3.514 1.00 0.00 338 GLN A CA 17
ATOM 19832 C C . GLN A 1 28 ? -4.760 -5.424 -2.141 1.00 0.00 338 GLN A C 17
ATOM 19833 O O . GLN A 1 28 ? -4.063 -4.437 -2.016 1.00 0.00 338 GLN A O 17
ATOM 19847 N N . ASP A 1 29 ? -5.107 -6.143 -1.108 1.00 0.00 339 ASP A N 17
ATOM 19848 C CA . ASP A 1 29 ? -4.650 -5.760 0.258 1.00 0.00 339 ASP A CA 17
ATOM 19849 C C . ASP A 1 29 ? -4.830 -4.250 0.446 1.00 0.00 339 ASP A C 17
ATOM 19850 O O . ASP A 1 29 ? -3.877 -3.501 0.541 1.00 0.00 339 ASP A O 17
ATOM 19859 N N . PRO A 1 30 ? -6.055 -3.805 0.495 1.00 0.00 340 PRO A N 17
ATOM 19860 C CA . PRO A 1 30 ? -6.374 -2.362 0.674 1.00 0.00 340 PRO A CA 17
ATOM 19861 C C . PRO A 1 30 ? -5.748 -1.796 1.950 1.00 0.00 340 PRO A C 17
ATOM 19862 O O . PRO A 1 30 ? -5.445 -0.622 2.038 1.00 0.00 340 PRO A O 17
ATOM 19873 N N . ASP A 1 31 ? -5.554 -2.623 2.938 1.00 0.00 341 ASP A N 17
ATOM 19874 C CA . ASP A 1 31 ? -4.949 -2.143 4.206 1.00 0.00 341 ASP A CA 17
ATOM 19875 C C . ASP A 1 31 ? -3.519 -1.662 3.949 1.00 0.00 341 ASP A C 17
ATOM 19876 O O . ASP A 1 31 ? -3.027 -0.772 4.614 1.00 0.00 341 ASP A O 17
ATOM 19885 N N . LYS A 1 32 ? -2.844 -2.243 2.992 1.00 0.00 342 LYS A N 17
ATOM 19886 C CA . LYS A 1 32 ? -1.445 -1.811 2.708 1.00 0.00 342 LYS A CA 17
ATOM 19887 C C . LYS A 1 32 ? -1.126 -2.007 1.224 1.00 0.00 342 LYS A C 17
ATOM 19888 O O . LYS A 1 32 ? -0.606 -3.029 0.822 1.00 0.00 342 LYS A O 17
ATOM 19907 N N . GLN A 1 33 ? -1.417 -1.030 0.412 1.00 0.00 343 GLN A N 17
ATOM 19908 C CA . GLN A 1 33 ? -1.113 -1.152 -1.041 1.00 0.00 343 GLN A CA 17
ATOM 19909 C C . GLN A 1 33 ? 0.132 -0.328 -1.357 1.00 0.00 343 GLN A C 17
ATOM 19910 O O . GLN A 1 33 ? 0.287 0.785 -0.893 1.00 0.00 343 GLN A O 17
ATOM 19924 N N . LEU A 1 34 ? 1.028 -0.868 -2.134 1.00 0.00 344 LEU A N 17
ATOM 19925 C CA . LEU A 1 34 ? 2.269 -0.123 -2.467 1.00 0.00 344 LEU A CA 17
ATOM 19926 C C . LEU A 1 34 ? 2.181 0.448 -3.883 1.00 0.00 344 LEU A C 17
ATOM 19927 O O . LEU A 1 34 ? 1.760 -0.220 -4.816 1.00 0.00 344 LEU A O 17
ATOM 19943 N N . MET A 1 35 ? 2.580 1.685 -4.045 1.00 0.00 345 MET A N 17
ATOM 19944 C CA . MET A 1 35 ? 2.537 2.319 -5.389 1.00 0.00 345 MET A CA 17
ATOM 19945 C C . MET A 1 35 ? 3.862 3.025 -5.677 1.00 0.00 345 MET A C 17
ATOM 19946 O O . MET A 1 35 ? 4.538 3.498 -4.785 1.00 0.00 345 MET A O 17
ATOM 19960 N N . CYS A 1 36 ? 4.235 3.095 -6.926 1.00 0.00 346 CYS A N 17
ATOM 19961 C CA . CYS A 1 36 ? 5.513 3.766 -7.297 1.00 0.00 346 CYS A CA 17
ATOM 19962 C C . CYS A 1 36 ? 5.246 5.261 -7.507 1.00 0.00 346 CYS A C 17
ATOM 19963 O O . CYS A 1 36 ? 4.438 5.651 -8.322 1.00 0.00 346 CYS A O 17
ATOM 19970 N N . ASP A 1 37 ? 5.903 6.097 -6.751 1.00 0.00 347 ASP A N 17
ATOM 19971 C CA . ASP A 1 37 ? 5.673 7.566 -6.873 1.00 0.00 347 ASP A CA 17
ATOM 19972 C C . ASP A 1 37 ? 5.906 8.036 -8.310 1.00 0.00 347 ASP A C 17
ATOM 19973 O O . ASP A 1 37 ? 5.204 8.890 -8.815 1.00 0.00 347 ASP A O 17
ATOM 19982 N N . GLU A 1 38 ? 6.902 7.513 -8.958 1.00 0.00 348 GLU A N 17
ATOM 19983 C CA . GLU A 1 38 ? 7.203 7.954 -10.348 1.00 0.00 348 GLU A CA 17
ATOM 19984 C C . GLU A 1 38 ? 6.047 7.621 -11.297 1.00 0.00 348 GLU A C 17
ATOM 19985 O O . GLU A 1 38 ? 5.736 8.388 -12.187 1.00 0.00 348 GLU A O 17
ATOM 19997 N N . CYS A 1 39 ? 5.407 6.495 -11.125 1.00 0.00 349 CYS A N 17
ATOM 19998 C CA . CYS A 1 39 ? 4.272 6.139 -12.031 1.00 0.00 349 CYS A CA 17
ATOM 19999 C C . CYS A 1 39 ? 3.067 5.695 -11.196 1.00 0.00 349 CYS A C 17
ATOM 20000 O O . CYS A 1 39 ? 3.207 5.088 -10.155 1.00 0.00 349 CYS A O 17
ATOM 20007 N N . ASP A 1 40 ? 1.881 6.009 -11.643 1.00 0.00 350 ASP A N 17
ATOM 20008 C CA . ASP A 1 40 ? 0.661 5.629 -10.871 1.00 0.00 350 ASP A CA 17
ATOM 20009 C C . ASP A 1 40 ? 0.414 4.122 -10.971 1.00 0.00 350 ASP A C 17
ATOM 20010 O O . ASP A 1 40 ? -0.711 3.666 -10.919 1.00 0.00 350 ASP A O 17
ATOM 20019 N N . MET A 1 41 ? 1.451 3.346 -11.103 1.00 0.00 351 MET A N 17
ATOM 20020 C CA . MET A 1 41 ? 1.267 1.869 -11.193 1.00 0.00 351 MET A CA 17
ATOM 20021 C C . MET A 1 41 ? 1.407 1.257 -9.801 1.00 0.00 351 MET A C 17
ATOM 20022 O O . MET A 1 41 ? 2.215 1.693 -9.001 1.00 0.00 351 MET A O 17
ATOM 20036 N N . ALA A 1 42 ? 0.634 0.248 -9.498 1.00 0.00 352 ALA A N 17
ATOM 20037 C CA . ALA A 1 42 ? 0.740 -0.376 -8.151 1.00 0.00 352 ALA A CA 17
ATOM 20038 C C . ALA A 1 42 ? 1.593 -1.639 -8.240 1.00 0.00 352 ALA A C 17
ATOM 20039 O O . ALA A 1 42 ? 2.115 -1.969 -9.286 1.00 0.00 352 ALA A O 17
ATOM 20046 N N . PHE A 1 43 ? 1.738 -2.347 -7.150 1.00 0.00 353 PHE A N 17
ATOM 20047 C CA . PHE A 1 43 ? 2.561 -3.591 -7.175 1.00 0.00 353 PHE A CA 17
ATOM 20048 C C . PHE A 1 43 ? 1.680 -4.818 -6.936 1.00 0.00 353 PHE A C 17
ATOM 20049 O O . PHE A 1 43 ? 0.930 -4.889 -5.983 1.00 0.00 353 PHE A O 17
ATOM 20066 N N . HIS A 1 44 ? 1.781 -5.789 -7.802 1.00 0.00 354 HIS A N 17
ATOM 20067 C CA . HIS A 1 44 ? 0.972 -7.031 -7.653 1.00 0.00 354 HIS A CA 17
ATOM 20068 C C . HIS A 1 44 ? 1.482 -7.844 -6.461 1.00 0.00 354 HIS A C 17
ATOM 20069 O O . HIS A 1 44 ? 1.169 -9.009 -6.318 1.00 0.00 354 HIS A O 17
ATOM 20083 N N . ILE A 1 45 ? 2.270 -7.250 -5.609 1.00 0.00 355 ILE A N 17
ATOM 20084 C CA . ILE A 1 45 ? 2.796 -8.010 -4.439 1.00 0.00 355 ILE A CA 17
ATOM 20085 C C . ILE A 1 45 ? 1.647 -8.778 -3.787 1.00 0.00 355 ILE A C 17
ATOM 20086 O O . ILE A 1 45 ? 1.825 -9.863 -3.270 1.00 0.00 355 ILE A O 17
ATOM 20102 N N . TYR A 1 46 ? 0.469 -8.225 -3.814 1.00 0.00 356 TYR A N 17
ATOM 20103 C CA . TYR A 1 46 ? -0.698 -8.919 -3.204 1.00 0.00 356 TYR A CA 17
ATOM 20104 C C . TYR A 1 46 ? -1.107 -10.131 -4.043 1.00 0.00 356 TYR A C 17
ATOM 20105 O O . TYR A 1 46 ? -1.325 -11.209 -3.529 1.00 0.00 356 TYR A O 17
ATOM 20123 N N . CYS A 1 47 ? -1.230 -9.958 -5.328 1.00 0.00 357 CYS A N 17
ATOM 20124 C CA . CYS A 1 47 ? -1.644 -11.092 -6.196 1.00 0.00 357 CYS A CA 17
ATOM 20125 C C . CYS A 1 47 ? -0.473 -12.055 -6.386 1.00 0.00 357 CYS A C 17
ATOM 20126 O O . CYS A 1 47 ? -0.606 -13.250 -6.221 1.00 0.00 357 CYS A O 17
ATOM 20133 N N . LEU A 1 48 ? 0.674 -11.541 -6.717 1.00 0.00 358 LEU A N 17
ATOM 20134 C CA . LEU A 1 48 ? 1.857 -12.421 -6.903 1.00 0.00 358 LEU A CA 17
ATOM 20135 C C . LEU A 1 48 ? 2.276 -12.999 -5.553 1.00 0.00 358 LEU A C 17
ATOM 20136 O O . LEU A 1 48 ? 2.718 -14.126 -5.456 1.00 0.00 358 LEU A O 17
ATOM 20152 N N . ASP A 1 49 ? 2.147 -12.228 -4.512 1.00 0.00 359 ASP A N 17
ATOM 20153 C CA . ASP A 1 49 ? 2.545 -12.719 -3.166 1.00 0.00 359 ASP A CA 17
ATOM 20154 C C . ASP A 1 49 ? 3.961 -13.292 -3.239 1.00 0.00 359 ASP A C 17
ATOM 20155 O O . ASP A 1 49 ? 4.192 -14.441 -2.918 1.00 0.00 359 ASP A O 17
ATOM 20164 N N . PRO A 1 50 ? 4.902 -12.490 -3.663 1.00 0.00 360 PRO A N 17
ATOM 20165 C CA . PRO A 1 50 ? 6.327 -12.908 -3.789 1.00 0.00 360 PRO A CA 17
ATOM 20166 C C . PRO A 1 50 ? 7.024 -13.000 -2.430 1.00 0.00 360 PRO A C 17
ATOM 20167 O O . PRO A 1 50 ? 6.570 -12.439 -1.452 1.00 0.00 360 PRO A O 17
ATOM 20178 N N . PRO A 1 51 ? 8.126 -13.696 -2.375 1.00 0.00 361 PRO A N 17
ATOM 20179 C CA . PRO A 1 51 ? 8.911 -13.860 -1.121 1.00 0.00 361 PRO A CA 17
ATOM 20180 C C . PRO A 1 51 ? 9.352 -12.511 -0.547 1.00 0.00 361 PRO A C 17
ATOM 20181 O O . PRO A 1 51 ? 9.751 -12.412 0.597 1.00 0.00 361 PRO A O 17
ATOM 20192 N N . LEU A 1 52 ? 9.286 -11.471 -1.335 1.00 0.00 362 LEU A N 17
ATOM 20193 C CA . LEU A 1 52 ? 9.704 -10.132 -0.836 1.00 0.00 362 LEU A CA 17
ATOM 20194 C C . LEU A 1 52 ? 8.920 -9.793 0.434 1.00 0.00 362 LEU A C 17
ATOM 20195 O O . LEU A 1 52 ? 9.481 -9.318 1.401 1.00 0.00 362 LEU A O 17
ATOM 20211 N N . SER A 1 53 ? 7.629 -10.044 0.428 1.00 0.00 363 SER A N 17
ATOM 20212 C CA . SER A 1 53 ? 6.774 -9.749 1.623 1.00 0.00 363 SER A CA 17
ATOM 20213 C C . SER A 1 53 ? 7.381 -8.607 2.443 1.00 0.00 363 SER A C 17
ATOM 20214 O O . SER A 1 53 ? 7.501 -8.693 3.648 1.00 0.00 363 SER A O 17
ATOM 20222 N N . SER A 1 54 ? 7.778 -7.545 1.797 1.00 0.00 364 SER A N 17
ATOM 20223 C CA . SER A 1 54 ? 8.391 -6.412 2.544 1.00 0.00 364 SER A CA 17
ATOM 20224 C C . SER A 1 54 ? 8.021 -5.085 1.879 1.00 0.00 364 SER A C 17
ATOM 20225 O O . SER A 1 54 ? 7.747 -5.025 0.696 1.00 0.00 364 SER A O 17
ATOM 20233 N N . VAL A 1 55 ? 8.016 -4.017 2.630 1.00 0.00 365 VAL A N 17
ATOM 20234 C CA . VAL A 1 55 ? 7.671 -2.695 2.043 1.00 0.00 365 VAL A CA 17
ATOM 20235 C C . VAL A 1 55 ? 8.962 -1.890 1.805 1.00 0.00 365 VAL A C 17
ATOM 20236 O O . VAL A 1 55 ? 9.620 -1.491 2.746 1.00 0.00 365 VAL A O 17
ATOM 20249 N N . PRO A 1 56 ? 9.330 -1.647 0.566 1.00 0.00 366 PRO A N 17
ATOM 20250 C CA . PRO A 1 56 ? 10.561 -0.875 0.234 1.00 0.00 366 PRO A CA 17
ATOM 20251 C C . PRO A 1 56 ? 10.348 0.639 0.346 1.00 0.00 366 PRO A C 17
ATOM 20252 O O . PRO A 1 56 ? 11.264 1.418 0.175 1.00 0.00 366 PRO A O 17
ATOM 20263 N N . SER A 1 57 ? 9.145 1.059 0.630 1.00 0.00 367 SER A N 17
ATOM 20264 C CA . SER A 1 57 ? 8.873 2.517 0.749 1.00 0.00 367 SER A CA 17
ATOM 20265 C C . SER A 1 57 ? 9.819 3.124 1.785 1.00 0.00 367 SER A C 17
ATOM 20266 O O . SER A 1 57 ? 9.832 4.319 2.005 1.00 0.00 367 SER A O 17
ATOM 20274 N N . GLU A 1 58 ? 10.613 2.308 2.423 1.00 0.00 368 GLU A N 17
ATOM 20275 C CA . GLU A 1 58 ? 11.559 2.833 3.446 1.00 0.00 368 GLU A CA 17
ATOM 20276 C C . GLU A 1 58 ? 12.472 3.883 2.807 1.00 0.00 368 GLU A C 17
ATOM 20277 O O . GLU A 1 58 ? 12.904 4.816 3.454 1.00 0.00 368 GLU A O 17
ATOM 20289 N N . ASP A 1 59 ? 12.767 3.741 1.541 1.00 0.00 369 ASP A N 17
ATOM 20290 C CA . ASP A 1 59 ? 13.646 4.735 0.867 1.00 0.00 369 ASP A CA 17
ATOM 20291 C C . ASP A 1 59 ? 13.047 5.097 -0.492 1.00 0.00 369 ASP A C 17
ATOM 20292 O O . ASP A 1 59 ? 12.121 4.464 -0.960 1.00 0.00 369 ASP A O 17
ATOM 20301 N N . GLU A 1 60 ? 13.563 6.111 -1.129 1.00 0.00 370 GLU A N 17
ATOM 20302 C CA . GLU A 1 60 ? 13.013 6.506 -2.454 1.00 0.00 370 GLU A CA 17
ATOM 20303 C C . GLU A 1 60 ? 13.289 5.393 -3.466 1.00 0.00 370 GLU A C 17
ATOM 20304 O O . GLU A 1 60 ? 14.284 5.411 -4.165 1.00 0.00 370 GLU A O 17
ATOM 20316 N N . TRP A 1 61 ? 12.414 4.426 -3.548 1.00 0.00 371 TRP A N 17
ATOM 20317 C CA . TRP A 1 61 ? 12.618 3.309 -4.513 1.00 0.00 371 TRP A CA 17
ATOM 20318 C C . TRP A 1 61 ? 11.554 3.390 -5.611 1.00 0.00 371 TRP A C 17
ATOM 20319 O O . TRP A 1 61 ? 10.417 3.739 -5.360 1.00 0.00 371 TRP A O 17
ATOM 20340 N N . TYR A 1 62 ? 11.919 3.086 -6.829 1.00 0.00 372 TYR A N 17
ATOM 20341 C CA . TYR A 1 62 ? 10.936 3.161 -7.952 1.00 0.00 372 TYR A CA 17
ATOM 20342 C C . TYR A 1 62 ? 10.747 1.771 -8.562 1.00 0.00 372 TYR A C 17
ATOM 20343 O O . TYR A 1 62 ? 11.656 0.965 -8.583 1.00 0.00 372 TYR A O 17
ATOM 20361 N N . CYS A 1 63 ? 9.577 1.483 -9.065 1.00 0.00 373 CYS A N 17
ATOM 20362 C CA . CYS A 1 63 ? 9.343 0.148 -9.677 1.00 0.00 373 CYS A CA 17
ATOM 20363 C C . CYS A 1 63 ? 10.471 -0.136 -10.681 1.00 0.00 373 CYS A C 17
ATOM 20364 O O . CYS A 1 63 ? 11.013 0.774 -11.279 1.00 0.00 373 CYS A O 17
ATOM 20371 N N . PRO A 1 64 ? 10.841 -1.382 -10.855 1.00 0.00 374 PRO A N 17
ATOM 20372 C CA . PRO A 1 64 ? 11.941 -1.769 -11.790 1.00 0.00 374 PRO A CA 17
ATOM 20373 C C . PRO A 1 64 ? 11.718 -1.269 -13.224 1.00 0.00 374 PRO A C 17
ATOM 20374 O O . PRO A 1 64 ? 12.656 -0.942 -13.924 1.00 0.00 374 PRO A O 17
ATOM 20385 N N . GLU A 1 65 ? 10.494 -1.207 -13.670 1.00 0.00 375 GLU A N 17
ATOM 20386 C CA . GLU A 1 65 ? 10.241 -0.728 -15.061 1.00 0.00 375 GLU A CA 17
ATOM 20387 C C . GLU A 1 65 ? 10.540 0.772 -15.160 1.00 0.00 375 GLU A C 17
ATOM 20388 O O . GLU A 1 65 ? 10.991 1.256 -16.178 1.00 0.00 375 GLU A O 17
ATOM 20400 N N . CYS A 1 66 ? 10.299 1.512 -14.110 1.00 0.00 376 CYS A N 17
ATOM 20401 C CA . CYS A 1 66 ? 10.581 2.978 -14.155 1.00 0.00 376 CYS A CA 17
ATOM 20402 C C . CYS A 1 66 ? 12.066 3.189 -14.443 1.00 0.00 376 CYS A C 17
ATOM 20403 O O . CYS A 1 66 ? 12.449 4.014 -15.248 1.00 0.00 376 CYS A O 17
ATOM 20410 N N . ARG A 1 67 ? 12.903 2.450 -13.770 1.00 0.00 377 ARG A N 17
ATOM 20411 C CA . ARG A 1 67 ? 14.371 2.595 -13.970 1.00 0.00 377 ARG A CA 17
ATOM 20412 C C . ARG A 1 67 ? 14.743 2.205 -15.402 1.00 0.00 377 ARG A C 17
ATOM 20413 O O . ARG A 1 67 ? 15.741 2.649 -15.935 1.00 0.00 377 ARG A O 17
ATOM 20434 N N . ASN A 1 68 ? 13.953 1.377 -16.029 1.00 0.00 378 ASN A N 17
ATOM 20435 C CA . ASN A 1 68 ? 14.263 0.957 -17.426 1.00 0.00 378 ASN A CA 17
ATOM 20436 C C . ASN A 1 68 ? 13.169 0.017 -17.932 1.00 0.00 378 ASN A C 17
ATOM 20437 O O . ASN A 1 68 ? 12.330 0.392 -18.726 1.00 0.00 378 ASN A O 17
ATOM 20448 N N . ASP A 1 69 ? 13.175 -1.204 -17.477 1.00 0.00 379 ASP A N 17
ATOM 20449 C CA . ASP A 1 69 ? 12.140 -2.175 -17.925 1.00 0.00 379 ASP A CA 17
ATOM 20450 C C . ASP A 1 69 ? 11.974 -3.268 -16.868 1.00 0.00 379 ASP A C 17
ATOM 20451 O O . ASP A 1 69 ? 12.979 -3.694 -16.323 1.00 0.00 379 ASP A O 17
ATOM 20461 N N . ALA B 2 1 ? 9.753 6.981 -1.151 1.00 0.00 383 ALA B N 17
ATOM 20462 C CA . ALA B 2 1 ? 8.764 6.560 -2.184 1.00 0.00 383 ALA B CA 17
ATOM 20463 C C . ALA B 2 1 ? 7.403 7.179 -1.866 1.00 0.00 383 ALA B C 17
ATOM 20464 O O . ALA B 2 1 ? 7.305 8.144 -1.135 1.00 0.00 383 ALA B O 17
ATOM 20473 N N . ARG B 2 2 ? 6.353 6.624 -2.409 1.00 0.00 384 ARG B N 17
ATOM 20474 C CA . ARG B 2 2 ? 4.993 7.167 -2.141 1.00 0.00 384 ARG B CA 17
ATOM 20475 C C . ARG B 2 2 ? 4.087 6.039 -1.642 1.00 0.00 384 ARG B C 17
ATOM 20476 O O . ARG B 2 2 ? 4.127 4.932 -2.143 1.00 0.00 384 ARG B O 17
ATOM 20497 N N . THR B 2 3 ? 3.273 6.311 -0.657 1.00 0.00 385 THR B N 17
ATOM 20498 C CA . THR B 2 3 ? 2.368 5.254 -0.120 1.00 0.00 385 THR B CA 17
ATOM 20499 C C . THR B 2 3 ? 0.934 5.544 -0.561 1.00 0.00 385 THR B C 17
ATOM 20500 O O . THR B 2 3 ? 0.483 6.673 -0.539 1.00 0.00 385 THR B O 17
ATOM 20511 N N . LYS B 2 4 ? 0.216 4.536 -0.970 1.00 0.00 386 LYS B N 17
ATOM 20512 C CA . LYS B 2 4 ? -1.185 4.752 -1.423 1.00 0.00 386 LYS B CA 17
ATOM 20513 C C . LYS B 2 4 ? -2.089 3.654 -0.859 1.00 0.00 386 LYS B C 17
ATOM 20514 O O . LYS B 2 4 ? -1.777 2.482 -0.928 1.00 0.00 386 LYS B O 17
ATOM 20533 N N . GLN B 2 5 ? -3.218 4.024 -0.319 1.00 0.00 387 GLN B N 17
ATOM 20534 C CA . GLN B 2 5 ? -4.157 3.004 0.229 1.00 0.00 387 GLN B CA 17
ATOM 20535 C C . GLN B 2 5 ? -5.331 2.863 -0.741 1.00 0.00 387 GLN B C 17
ATOM 20536 O O . GLN B 2 5 ? -5.680 3.796 -1.436 1.00 0.00 387 GLN B O 17
ATOM 20550 N N . THR B 2 6 ? -5.935 1.706 -0.806 1.00 0.00 388 THR B N 17
ATOM 20551 C CA . THR B 2 6 ? -7.076 1.512 -1.749 1.00 0.00 388 THR B CA 17
ATOM 20552 C C . THR B 2 6 ? -8.350 1.185 -0.963 1.00 0.00 388 THR B C 17
ATOM 20553 O O . THR B 2 6 ? -8.302 0.805 0.189 1.00 0.00 388 THR B O 17
ATOM 20564 N N . ALA B 2 7 ? -9.490 1.346 -1.580 1.00 0.00 389 ALA B N 17
ATOM 20565 C CA . ALA B 2 7 ? -10.773 1.063 -0.874 1.00 0.00 389 ALA B CA 17
ATOM 20566 C C . ALA B 2 7 ? -11.089 -0.435 -0.929 1.00 0.00 389 ALA B C 17
ATOM 20567 O O . ALA B 2 7 ? -10.726 -1.126 -1.861 1.00 0.00 389 ALA B O 17
ATOM 20574 N N . ARG B 2 8 ? -11.769 -0.937 0.067 1.00 0.00 390 ARG B N 17
ATOM 20575 C CA . ARG B 2 8 ? -12.123 -2.386 0.084 1.00 0.00 390 ARG B CA 17
ATOM 20576 C C . ARG B 2 8 ? -13.590 -2.554 -0.319 1.00 0.00 390 ARG B C 17
ATOM 20577 O O . ARG B 2 8 ? -14.207 -3.566 -0.054 1.00 0.00 390 ARG B O 17
ATOM 20598 N N . LYS B 2 9 ? -14.154 -1.561 -0.951 1.00 0.00 391 LYS B N 17
ATOM 20599 C CA . LYS B 2 9 ? -15.584 -1.649 -1.367 1.00 0.00 391 LYS B CA 17
ATOM 20600 C C . LYS B 2 9 ? -15.804 -2.895 -2.230 1.00 0.00 391 LYS B C 17
ATOM 20601 O O . LYS B 2 9 ? -16.882 -3.453 -2.260 1.00 0.00 391 LYS B O 17
ATOM 20620 N N . SER B 2 10 ? -14.797 -3.335 -2.932 1.00 0.00 392 SER B N 17
ATOM 20621 C CA . SER B 2 10 ? -14.967 -4.543 -3.790 1.00 0.00 392 SER B CA 17
ATOM 20622 C C . SER B 2 10 ? -15.522 -5.681 -2.936 1.00 0.00 392 SER B C 17
ATOM 20623 O O . SER B 2 10 ? -16.396 -6.415 -3.352 1.00 0.00 392 SER B O 17
ATOM 20631 N N . THR B 2 11 ? -15.033 -5.821 -1.736 1.00 0.00 393 THR B N 17
ATOM 20632 C CA . THR B 2 11 ? -15.547 -6.896 -0.845 1.00 0.00 393 THR B CA 17
ATOM 20633 C C . THR B 2 11 ? -16.851 -6.413 -0.214 1.00 0.00 393 THR B C 17
ATOM 20634 O O . THR B 2 11 ? -17.572 -7.162 0.413 1.00 0.00 393 THR B O 17
ATOM 20645 N N . GLY B 2 12 ? -17.150 -5.153 -0.379 1.00 0.00 394 GLY B N 17
ATOM 20646 C CA . GLY B 2 12 ? -18.400 -4.592 0.202 1.00 0.00 394 GLY B CA 17
ATOM 20647 C C . GLY B 2 12 ? -19.612 -5.310 -0.394 1.00 0.00 394 GLY B C 17
ATOM 20648 O O . GLY B 2 12 ? -20.633 -4.664 -0.564 1.00 0.00 394 GLY B O 17
ATOM 20656 N N . SER A 1 1 ? -10.751 14.064 -16.978 1.00 0.00 311 SER A N 18
ATOM 20657 C CA . SER A 1 1 ? -11.377 12.839 -16.406 1.00 0.00 311 SER A CA 18
ATOM 20658 C C . SER A 1 1 ? -10.492 11.626 -16.705 1.00 0.00 311 SER A C 18
ATOM 20659 O O . SER A 1 1 ? -10.816 10.508 -16.359 1.00 0.00 311 SER A O 18
ATOM 20669 N N . GLY A 1 2 ? -9.376 11.839 -17.348 1.00 0.00 312 GLY A N 18
ATOM 20670 C CA . GLY A 1 2 ? -8.472 10.699 -17.670 1.00 0.00 312 GLY A CA 18
ATOM 20671 C C . GLY A 1 2 ? -8.310 9.805 -16.438 1.00 0.00 312 GLY A C 18
ATOM 20672 O O . GLY A 1 2 ? -8.710 8.658 -16.439 1.00 0.00 312 GLY A O 18
ATOM 20676 N N . PRO A 1 3 ? -7.726 10.330 -15.392 1.00 0.00 313 PRO A N 18
ATOM 20677 C CA . PRO A 1 3 ? -7.504 9.574 -14.125 1.00 0.00 313 PRO A CA 18
ATOM 20678 C C . PRO A 1 3 ? -8.809 9.336 -13.362 1.00 0.00 313 PRO A C 18
ATOM 20679 O O . PRO A 1 3 ? -8.891 8.478 -12.505 1.00 0.00 313 PRO A O 18
ATOM 20690 N N . SER A 1 4 ? -9.826 10.094 -13.663 1.00 0.00 314 SER A N 18
ATOM 20691 C CA . SER A 1 4 ? -11.119 9.919 -12.951 1.00 0.00 314 SER A CA 18
ATOM 20692 C C . SER A 1 4 ? -11.676 8.525 -13.238 1.00 0.00 314 SER A C 18
ATOM 20693 O O . SER A 1 4 ? -11.626 8.040 -14.351 1.00 0.00 314 SER A O 18
ATOM 20701 N N . CYS A 1 5 ? -12.206 7.878 -12.238 1.00 0.00 315 CYS A N 18
ATOM 20702 C CA . CYS A 1 5 ? -12.768 6.514 -12.445 1.00 0.00 315 CYS A CA 18
ATOM 20703 C C . CYS A 1 5 ? -14.245 6.625 -12.830 1.00 0.00 315 CYS A C 18
ATOM 20704 O O . CYS A 1 5 ? -15.125 6.343 -12.041 1.00 0.00 315 CYS A O 18
ATOM 20711 N N . LYS A 1 6 ? -14.523 7.031 -14.039 1.00 0.00 316 LYS A N 18
ATOM 20712 C CA . LYS A 1 6 ? -15.942 7.157 -14.474 1.00 0.00 316 LYS A CA 18
ATOM 20713 C C . LYS A 1 6 ? -16.603 5.779 -14.463 1.00 0.00 316 LYS A C 18
ATOM 20714 O O . LYS A 1 6 ? -17.795 5.649 -14.260 1.00 0.00 316 LYS A O 18
ATOM 20733 N N . HIS A 1 7 ? -15.834 4.746 -14.671 1.00 0.00 317 HIS A N 18
ATOM 20734 C CA . HIS A 1 7 ? -16.407 3.373 -14.665 1.00 0.00 317 HIS A CA 18
ATOM 20735 C C . HIS A 1 7 ? -16.978 3.096 -13.280 1.00 0.00 317 HIS A C 18
ATOM 20736 O O . HIS A 1 7 ? -18.053 2.548 -13.132 1.00 0.00 317 HIS A O 18
ATOM 20751 N N . CYS A 1 8 ? -16.263 3.486 -12.265 1.00 0.00 318 CYS A N 18
ATOM 20752 C CA . CYS A 1 8 ? -16.747 3.268 -10.880 1.00 0.00 318 CYS A CA 18
ATOM 20753 C C . CYS A 1 8 ? -16.527 4.543 -10.068 1.00 0.00 318 CYS A C 18
ATOM 20754 O O . CYS A 1 8 ? -15.422 5.021 -9.915 1.00 0.00 318 CYS A O 18
ATOM 20761 N N . LYS A 1 9 ? -17.581 5.101 -9.556 1.00 0.00 319 LYS A N 18
ATOM 20762 C CA . LYS A 1 9 ? -17.464 6.347 -8.754 1.00 0.00 319 LYS A CA 18
ATOM 20763 C C . LYS A 1 9 ? -16.725 6.032 -7.455 1.00 0.00 319 LYS A C 18
ATOM 20764 O O . LYS A 1 9 ? -16.589 6.870 -6.588 1.00 0.00 319 LYS A O 18
ATOM 20783 N N . ASP A 1 10 ? -16.255 4.822 -7.326 1.00 0.00 320 ASP A N 18
ATOM 20784 C CA . ASP A 1 10 ? -15.518 4.408 -6.097 1.00 0.00 320 ASP A CA 18
ATOM 20785 C C . ASP A 1 10 ? -16.467 4.405 -4.901 1.00 0.00 320 ASP A C 18
ATOM 20786 O O . ASP A 1 10 ? -16.169 4.950 -3.857 1.00 0.00 320 ASP A O 18
ATOM 20795 N N . ASP A 1 11 ? -17.603 3.779 -5.036 1.00 0.00 321 ASP A N 18
ATOM 20796 C CA . ASP A 1 11 ? -18.558 3.727 -3.899 1.00 0.00 321 ASP A CA 18
ATOM 20797 C C . ASP A 1 11 ? -17.895 3.002 -2.728 1.00 0.00 321 ASP A C 18
ATOM 20798 O O . ASP A 1 11 ? -17.099 2.103 -2.911 1.00 0.00 321 ASP A O 18
ATOM 20807 N N . VAL A 1 12 ? -18.210 3.392 -1.526 1.00 0.00 322 VAL A N 18
ATOM 20808 C CA . VAL A 1 12 ? -17.595 2.738 -0.340 1.00 0.00 322 VAL A CA 18
ATOM 20809 C C . VAL A 1 12 ? -18.067 1.291 -0.257 1.00 0.00 322 VAL A C 18
ATOM 20810 O O . VAL A 1 12 ? -17.370 0.425 0.232 1.00 0.00 322 VAL A O 18
ATOM 20823 N N . ASN A 1 13 ? -19.254 1.026 -0.719 1.00 0.00 323 ASN A N 18
ATOM 20824 C CA . ASN A 1 13 ? -19.785 -0.357 -0.655 1.00 0.00 323 ASN A CA 18
ATOM 20825 C C . ASN A 1 13 ? -19.401 -1.131 -1.920 1.00 0.00 323 ASN A C 18
ATOM 20826 O O . ASN A 1 13 ? -19.809 -2.260 -2.108 1.00 0.00 323 ASN A O 18
ATOM 20837 N N . ARG A 1 14 ? -18.631 -0.538 -2.792 1.00 0.00 324 ARG A N 18
ATOM 20838 C CA . ARG A 1 14 ? -18.243 -1.259 -4.039 1.00 0.00 324 ARG A CA 18
ATOM 20839 C C . ARG A 1 14 ? -16.774 -0.979 -4.364 1.00 0.00 324 ARG A C 18
ATOM 20840 O O . ARG A 1 14 ? -16.366 0.158 -4.501 1.00 0.00 324 ARG A O 18
ATOM 20861 N N . LEU A 1 15 ? -15.977 -2.004 -4.496 1.00 0.00 325 LEU A N 18
ATOM 20862 C CA . LEU A 1 15 ? -14.538 -1.798 -4.819 1.00 0.00 325 LEU A CA 18
ATOM 20863 C C . LEU A 1 15 ? -14.277 -2.119 -6.291 1.00 0.00 325 LEU A C 18
ATOM 20864 O O . LEU A 1 15 ? -14.810 -3.066 -6.834 1.00 0.00 325 LEU A O 18
ATOM 20880 N N . CYS A 1 16 ? -13.447 -1.342 -6.929 1.00 0.00 326 CYS A N 18
ATOM 20881 C CA . CYS A 1 16 ? -13.123 -1.595 -8.359 1.00 0.00 326 CYS A CA 18
ATOM 20882 C C . CYS A 1 16 ? -11.607 -1.744 -8.497 1.00 0.00 326 CYS A C 18
ATOM 20883 O O . CYS A 1 16 ? -10.851 -1.197 -7.726 1.00 0.00 326 CYS A O 18
ATOM 20890 N N . ARG A 1 17 ? -11.160 -2.506 -9.453 1.00 0.00 327 ARG A N 18
ATOM 20891 C CA . ARG A 1 17 ? -9.694 -2.724 -9.615 1.00 0.00 327 ARG A CA 18
ATOM 20892 C C . ARG A 1 17 ? -8.948 -1.399 -9.789 1.00 0.00 327 ARG A C 18
ATOM 20893 O O . ARG A 1 17 ? -7.859 -1.227 -9.277 1.00 0.00 327 ARG A O 18
ATOM 20914 N N . VAL A 1 18 ? -9.507 -0.458 -10.494 1.00 0.00 328 VAL A N 18
ATOM 20915 C CA . VAL A 1 18 ? -8.794 0.837 -10.670 1.00 0.00 328 VAL A CA 18
ATOM 20916 C C . VAL A 1 18 ? -8.661 1.514 -9.305 1.00 0.00 328 VAL A C 18
ATOM 20917 O O . VAL A 1 18 ? -7.656 2.122 -8.993 1.00 0.00 328 VAL A O 18
ATOM 20930 N N . CYS A 1 19 ? -9.667 1.396 -8.481 1.00 0.00 329 CYS A N 18
ATOM 20931 C CA . CYS A 1 19 ? -9.605 2.010 -7.125 1.00 0.00 329 CYS A CA 18
ATOM 20932 C C . CYS A 1 19 ? -9.192 0.937 -6.117 1.00 0.00 329 CYS A C 18
ATOM 20933 O O . CYS A 1 19 ? -9.006 1.205 -4.946 1.00 0.00 329 CYS A O 18
ATOM 20940 N N . ALA A 1 20 ? -9.056 -0.279 -6.571 1.00 0.00 330 ALA A N 18
ATOM 20941 C CA . ALA A 1 20 ? -8.661 -1.390 -5.657 1.00 0.00 330 ALA A CA 18
ATOM 20942 C C . ALA A 1 20 ? -7.377 -2.033 -6.184 1.00 0.00 330 ALA A C 18
ATOM 20943 O O . ALA A 1 20 ? -6.436 -1.355 -6.546 1.00 0.00 330 ALA A O 18
ATOM 20950 N N . CYS A 1 21 ? -7.332 -3.337 -6.244 1.00 0.00 331 CYS A N 18
ATOM 20951 C CA . CYS A 1 21 ? -6.109 -4.011 -6.762 1.00 0.00 331 CYS A CA 18
ATOM 20952 C C . CYS A 1 21 ? -6.121 -3.931 -8.288 1.00 0.00 331 CYS A C 18
ATOM 20953 O O . CYS A 1 21 ? -7.161 -3.973 -8.913 1.00 0.00 331 CYS A O 18
ATOM 20960 N N . HIS A 1 22 ? -4.977 -3.808 -8.892 1.00 0.00 332 HIS A N 18
ATOM 20961 C CA . HIS A 1 22 ? -4.934 -3.715 -10.376 1.00 0.00 332 HIS A CA 18
ATOM 20962 C C . HIS A 1 22 ? -5.641 -4.921 -11.001 1.00 0.00 332 HIS A C 18
ATOM 20963 O O . HIS A 1 22 ? -6.345 -4.789 -11.984 1.00 0.00 332 HIS A O 18
ATOM 20978 N N . LEU A 1 23 ? -5.448 -6.096 -10.460 1.00 0.00 333 LEU A N 18
ATOM 20979 C CA . LEU A 1 23 ? -6.097 -7.304 -11.054 1.00 0.00 333 LEU A CA 18
ATOM 20980 C C . LEU A 1 23 ? -7.236 -7.827 -10.170 1.00 0.00 333 LEU A C 18
ATOM 20981 O O . LEU A 1 23 ? -8.344 -8.016 -10.629 1.00 0.00 333 LEU A O 18
ATOM 20997 N N . CYS A 1 24 ? -6.970 -8.101 -8.920 1.00 0.00 334 CYS A N 18
ATOM 20998 C CA . CYS A 1 24 ? -8.043 -8.655 -8.042 1.00 0.00 334 CYS A CA 18
ATOM 20999 C C . CYS A 1 24 ? -8.692 -7.553 -7.188 1.00 0.00 334 CYS A C 18
ATOM 21000 O O . CYS A 1 24 ? -8.207 -7.184 -6.140 1.00 0.00 334 CYS A O 18
ATOM 21007 N N . GLY A 1 25 ? -9.806 -7.033 -7.624 1.00 0.00 335 GLY A N 18
ATOM 21008 C CA . GLY A 1 25 ? -10.489 -5.976 -6.832 1.00 0.00 335 GLY A CA 18
ATOM 21009 C C . GLY A 1 25 ? -11.316 -6.635 -5.733 1.00 0.00 335 GLY A C 18
ATOM 21010 O O . GLY A 1 25 ? -12.472 -6.961 -5.917 1.00 0.00 335 GLY A O 18
ATOM 21014 N N . GLY A 1 26 ? -10.729 -6.832 -4.588 1.00 0.00 336 GLY A N 18
ATOM 21015 C CA . GLY A 1 26 ? -11.470 -7.470 -3.469 1.00 0.00 336 GLY A CA 18
ATOM 21016 C C . GLY A 1 26 ? -11.013 -6.855 -2.150 1.00 0.00 336 GLY A C 18
ATOM 21017 O O . GLY A 1 26 ? -10.156 -5.993 -2.120 1.00 0.00 336 GLY A O 18
ATOM 21021 N N . ARG A 1 27 ? -11.578 -7.284 -1.059 1.00 0.00 337 ARG A N 18
ATOM 21022 C CA . ARG A 1 27 ? -11.177 -6.718 0.254 1.00 0.00 337 ARG A CA 18
ATOM 21023 C C . ARG A 1 27 ? -10.204 -7.674 0.950 1.00 0.00 337 ARG A C 18
ATOM 21024 O O . ARG A 1 27 ? -10.012 -7.615 2.147 1.00 0.00 337 ARG A O 18
ATOM 21045 N N . GLN A 1 28 ? -9.600 -8.564 0.211 1.00 0.00 338 GLN A N 18
ATOM 21046 C CA . GLN A 1 28 ? -8.654 -9.530 0.837 1.00 0.00 338 GLN A CA 18
ATOM 21047 C C . GLN A 1 28 ? -7.594 -8.770 1.636 1.00 0.00 338 GLN A C 18
ATOM 21048 O O . GLN A 1 28 ? -7.194 -9.191 2.702 1.00 0.00 338 GLN A O 18
ATOM 21062 N N . ASP A 1 29 ? -7.141 -7.653 1.135 1.00 0.00 339 ASP A N 18
ATOM 21063 C CA . ASP A 1 29 ? -6.110 -6.863 1.871 1.00 0.00 339 ASP A CA 18
ATOM 21064 C C . ASP A 1 29 ? -5.469 -5.840 0.921 1.00 0.00 339 ASP A C 18
ATOM 21065 O O . ASP A 1 29 ? -4.268 -5.815 0.729 1.00 0.00 339 ASP A O 18
ATOM 21074 N N . PRO A 1 30 ? -6.271 -4.997 0.328 1.00 0.00 340 PRO A N 18
ATOM 21075 C CA . PRO A 1 30 ? -5.779 -3.949 -0.615 1.00 0.00 340 PRO A CA 18
ATOM 21076 C C . PRO A 1 30 ? -4.872 -2.931 0.083 1.00 0.00 340 PRO A C 18
ATOM 21077 O O . PRO A 1 30 ? -4.093 -2.245 -0.543 1.00 0.00 340 PRO A O 18
ATOM 21088 N N . ASP A 1 31 ? -4.979 -2.826 1.379 1.00 0.00 341 ASP A N 18
ATOM 21089 C CA . ASP A 1 31 ? -4.140 -1.853 2.130 1.00 0.00 341 ASP A CA 18
ATOM 21090 C C . ASP A 1 31 ? -2.657 -2.216 1.999 1.00 0.00 341 ASP A C 18
ATOM 21091 O O . ASP A 1 31 ? -1.795 -1.361 2.055 1.00 0.00 341 ASP A O 18
ATOM 21100 N N . LYS A 1 32 ? -2.350 -3.473 1.842 1.00 0.00 342 LYS A N 18
ATOM 21101 C CA . LYS A 1 32 ? -0.919 -3.880 1.728 1.00 0.00 342 LYS A CA 18
ATOM 21102 C C . LYS A 1 32 ? -0.432 -3.701 0.288 1.00 0.00 342 LYS A C 18
ATOM 21103 O O . LYS A 1 32 ? 0.664 -4.094 -0.056 1.00 0.00 342 LYS A O 18
ATOM 21122 N N . GLN A 1 33 ? -1.233 -3.116 -0.562 1.00 0.00 343 GLN A N 18
ATOM 21123 C CA . GLN A 1 33 ? -0.798 -2.927 -1.974 1.00 0.00 343 GLN A CA 18
ATOM 21124 C C . GLN A 1 33 ? 0.028 -1.644 -2.090 1.00 0.00 343 GLN A C 18
ATOM 21125 O O . GLN A 1 33 ? -0.411 -0.574 -1.715 1.00 0.00 343 GLN A O 18
ATOM 21139 N N . LEU A 1 34 ? 1.222 -1.744 -2.609 1.00 0.00 344 LEU A N 18
ATOM 21140 C CA . LEU A 1 34 ? 2.078 -0.536 -2.755 1.00 0.00 344 LEU A CA 18
ATOM 21141 C C . LEU A 1 34 ? 2.091 -0.102 -4.222 1.00 0.00 344 LEU A C 18
ATOM 21142 O O . LEU A 1 34 ? 2.073 -0.925 -5.125 1.00 0.00 344 LEU A O 18
ATOM 21158 N N . MET A 1 35 ? 2.105 1.186 -4.461 1.00 0.00 345 MET A N 18
ATOM 21159 C CA . MET A 1 35 ? 2.102 1.700 -5.855 1.00 0.00 345 MET A CA 18
ATOM 21160 C C . MET A 1 35 ? 3.399 2.446 -6.155 1.00 0.00 345 MET A C 18
ATOM 21161 O O . MET A 1 35 ? 3.991 3.062 -5.295 1.00 0.00 345 MET A O 18
ATOM 21175 N N . CYS A 1 36 ? 3.837 2.424 -7.381 1.00 0.00 346 CYS A N 18
ATOM 21176 C CA . CYS A 1 36 ? 5.081 3.173 -7.718 1.00 0.00 346 CYS A CA 18
ATOM 21177 C C . CYS A 1 36 ? 4.669 4.601 -8.089 1.00 0.00 346 CYS A C 18
ATOM 21178 O O . CYS A 1 36 ? 3.951 4.822 -9.040 1.00 0.00 346 CYS A O 18
ATOM 21185 N N . ASP A 1 37 ? 5.080 5.566 -7.312 1.00 0.00 347 ASP A N 18
ATOM 21186 C CA . ASP A 1 37 ? 4.666 6.975 -7.584 1.00 0.00 347 ASP A CA 18
ATOM 21187 C C . ASP A 1 37 ? 4.701 7.270 -9.082 1.00 0.00 347 ASP A C 18
ATOM 21188 O O . ASP A 1 37 ? 3.812 7.905 -9.616 1.00 0.00 347 ASP A O 18
ATOM 21197 N N . GLU A 1 38 ? 5.710 6.828 -9.765 1.00 0.00 348 GLU A N 18
ATOM 21198 C CA . GLU A 1 38 ? 5.788 7.095 -11.224 1.00 0.00 348 GLU A CA 18
ATOM 21199 C C . GLU A 1 38 ? 4.722 6.290 -11.976 1.00 0.00 348 GLU A C 18
ATOM 21200 O O . GLU A 1 38 ? 4.242 6.706 -13.012 1.00 0.00 348 GLU A O 18
ATOM 21212 N N . CYS A 1 39 ? 4.352 5.141 -11.471 1.00 0.00 349 CYS A N 18
ATOM 21213 C CA . CYS A 1 39 ? 3.322 4.312 -12.171 1.00 0.00 349 CYS A CA 18
ATOM 21214 C C . CYS A 1 39 ? 2.035 4.267 -11.345 1.00 0.00 349 CYS A C 18
ATOM 21215 O O . CYS A 1 39 ? 2.061 4.181 -10.135 1.00 0.00 349 CYS A O 18
ATOM 21222 N N . ASP A 1 40 ? 0.906 4.311 -11.995 1.00 0.00 350 ASP A N 18
ATOM 21223 C CA . ASP A 1 40 ? -0.382 4.259 -11.249 1.00 0.00 350 ASP A CA 18
ATOM 21224 C C . ASP A 1 40 ? -0.749 2.798 -10.992 1.00 0.00 350 ASP A C 18
ATOM 21225 O O . ASP A 1 40 ? -1.903 2.458 -10.820 1.00 0.00 350 ASP A O 18
ATOM 21234 N N . MET A 1 41 ? 0.229 1.935 -10.979 1.00 0.00 351 MET A N 18
ATOM 21235 C CA . MET A 1 41 ? -0.046 0.486 -10.748 1.00 0.00 351 MET A CA 18
ATOM 21236 C C . MET A 1 41 ? 0.584 0.026 -9.432 1.00 0.00 351 MET A C 18
ATOM 21237 O O . MET A 1 41 ? 1.472 0.669 -8.886 1.00 0.00 351 MET A O 18
ATOM 21251 N N . ALA A 1 42 ? 0.129 -1.094 -8.922 1.00 0.00 352 ALA A N 18
ATOM 21252 C CA . ALA A 1 42 ? 0.686 -1.622 -7.646 1.00 0.00 352 ALA A CA 18
ATOM 21253 C C . ALA A 1 42 ? 1.201 -3.041 -7.853 1.00 0.00 352 ALA A C 18
ATOM 21254 O O . ALA A 1 42 ? 1.214 -3.550 -8.956 1.00 0.00 352 ALA A O 18
ATOM 21261 N N . PHE A 1 43 ? 1.644 -3.675 -6.798 1.00 0.00 353 PHE A N 18
ATOM 21262 C CA . PHE A 1 43 ? 2.183 -5.061 -6.938 1.00 0.00 353 PHE A CA 18
ATOM 21263 C C . PHE A 1 43 ? 1.305 -6.083 -6.209 1.00 0.00 353 PHE A C 18
ATOM 21264 O O . PHE A 1 43 ? 0.913 -5.901 -5.073 1.00 0.00 353 PHE A O 18
ATOM 21281 N N . HIS A 1 44 ? 1.022 -7.171 -6.871 1.00 0.00 354 HIS A N 18
ATOM 21282 C CA . HIS A 1 44 ? 0.199 -8.262 -6.269 1.00 0.00 354 HIS A CA 18
ATOM 21283 C C . HIS A 1 44 ? 1.002 -8.958 -5.168 1.00 0.00 354 HIS A C 18
ATOM 21284 O O . HIS A 1 44 ? 0.708 -10.077 -4.793 1.00 0.00 354 HIS A O 18
ATOM 21298 N N . ILE A 1 45 ? 2.034 -8.330 -4.673 1.00 0.00 355 ILE A N 18
ATOM 21299 C CA . ILE A 1 45 ? 2.872 -8.989 -3.627 1.00 0.00 355 ILE A CA 18
ATOM 21300 C C . ILE A 1 45 ? 1.977 -9.725 -2.633 1.00 0.00 355 ILE A C 18
ATOM 21301 O O . ILE A 1 45 ? 2.276 -10.826 -2.215 1.00 0.00 355 ILE A O 18
ATOM 21317 N N . TYR A 1 46 ? 0.877 -9.142 -2.263 1.00 0.00 356 TYR A N 18
ATOM 21318 C CA . TYR A 1 46 ? -0.037 -9.830 -1.311 1.00 0.00 356 TYR A CA 18
ATOM 21319 C C . TYR A 1 46 ? -0.789 -10.955 -2.025 1.00 0.00 356 TYR A C 18
ATOM 21320 O O . TYR A 1 46 ? -0.989 -12.026 -1.486 1.00 0.00 356 TYR A O 18
ATOM 21338 N N . CYS A 1 47 ? -1.234 -10.705 -3.224 1.00 0.00 357 CYS A N 18
ATOM 21339 C CA . CYS A 1 47 ? -2.008 -11.734 -3.975 1.00 0.00 357 CYS A CA 18
ATOM 21340 C C . CYS A 1 47 ? -1.084 -12.821 -4.537 1.00 0.00 357 CYS A C 18
ATOM 21341 O O . CYS A 1 47 ? -1.263 -13.993 -4.272 1.00 0.00 357 CYS A O 18
ATOM 21348 N N . LEU A 1 48 ? -0.115 -12.448 -5.322 1.00 0.00 358 LEU A N 18
ATOM 21349 C CA . LEU A 1 48 ? 0.802 -13.470 -5.913 1.00 0.00 358 LEU A CA 18
ATOM 21350 C C . LEU A 1 48 ? 1.645 -14.112 -4.810 1.00 0.00 358 LEU A C 18
ATOM 21351 O O . LEU A 1 48 ? 1.950 -15.287 -4.852 1.00 0.00 358 LEU A O 18
ATOM 21367 N N . ASP A 1 49 ? 2.023 -13.351 -3.823 1.00 0.00 359 ASP A N 18
ATOM 21368 C CA . ASP A 1 49 ? 2.847 -13.917 -2.717 1.00 0.00 359 ASP A CA 18
ATOM 21369 C C . ASP A 1 49 ? 4.222 -14.335 -3.251 1.00 0.00 359 ASP A C 18
ATOM 21370 O O . ASP A 1 49 ? 4.607 -15.484 -3.168 1.00 0.00 359 ASP A O 18
ATOM 21379 N N . PRO A 1 50 ? 4.955 -13.395 -3.782 1.00 0.00 360 PRO A N 18
ATOM 21380 C CA . PRO A 1 50 ? 6.321 -13.639 -4.332 1.00 0.00 360 PRO A CA 18
ATOM 21381 C C . PRO A 1 50 ? 7.354 -13.818 -3.219 1.00 0.00 360 PRO A C 18
ATOM 21382 O O . PRO A 1 50 ? 7.101 -13.493 -2.076 1.00 0.00 360 PRO A O 18
ATOM 21393 N N . PRO A 1 51 ? 8.518 -14.316 -3.546 1.00 0.00 361 PRO A N 18
ATOM 21394 C CA . PRO A 1 51 ? 9.597 -14.514 -2.546 1.00 0.00 361 PRO A CA 18
ATOM 21395 C C . PRO A 1 51 ? 9.728 -13.297 -1.629 1.00 0.00 361 PRO A C 18
ATOM 21396 O O . PRO A 1 51 ? 10.344 -13.352 -0.583 1.00 0.00 361 PRO A O 18
ATOM 21407 N N . LEU A 1 52 ? 9.135 -12.199 -2.016 1.00 0.00 362 LEU A N 18
ATOM 21408 C CA . LEU A 1 52 ? 9.203 -10.973 -1.175 1.00 0.00 362 LEU A CA 18
ATOM 21409 C C . LEU A 1 52 ? 8.018 -10.967 -0.207 1.00 0.00 362 LEU A C 18
ATOM 21410 O O . LEU A 1 52 ? 6.901 -11.269 -0.579 1.00 0.00 362 LEU A O 18
ATOM 21426 N N . SER A 1 53 ? 8.249 -10.626 1.030 1.00 0.00 363 SER A N 18
ATOM 21427 C CA . SER A 1 53 ? 7.133 -10.599 2.020 1.00 0.00 363 SER A CA 18
ATOM 21428 C C . SER A 1 53 ? 7.220 -9.310 2.838 1.00 0.00 363 SER A C 18
ATOM 21429 O O . SER A 1 53 ? 6.909 -9.286 4.011 1.00 0.00 363 SER A O 18
ATOM 21437 N N . SER A 1 54 ? 7.644 -8.240 2.225 1.00 0.00 364 SER A N 18
ATOM 21438 C CA . SER A 1 54 ? 7.756 -6.955 2.965 1.00 0.00 364 SER A CA 18
ATOM 21439 C C . SER A 1 54 ? 7.270 -5.812 2.075 1.00 0.00 364 SER A C 18
ATOM 21440 O O . SER A 1 54 ? 7.278 -5.914 0.865 1.00 0.00 364 SER A O 18
ATOM 21448 N N . VAL A 1 55 ? 6.852 -4.724 2.659 1.00 0.00 365 VAL A N 18
ATOM 21449 C CA . VAL A 1 55 ? 6.375 -3.583 1.834 1.00 0.00 365 VAL A CA 18
ATOM 21450 C C . VAL A 1 55 ? 7.524 -2.576 1.652 1.00 0.00 365 VAL A C 18
ATOM 21451 O O . VAL A 1 55 ? 7.926 -1.925 2.595 1.00 0.00 365 VAL A O 18
ATOM 21464 N N . PRO A 1 56 ? 8.050 -2.437 0.455 1.00 0.00 366 PRO A N 18
ATOM 21465 C CA . PRO A 1 56 ? 9.160 -1.482 0.176 1.00 0.00 366 PRO A CA 18
ATOM 21466 C C . PRO A 1 56 ? 8.655 -0.050 -0.025 1.00 0.00 366 PRO A C 18
ATOM 21467 O O . PRO A 1 56 ? 9.420 0.858 -0.288 1.00 0.00 366 PRO A O 18
ATOM 21478 N N . SER A 1 57 ? 7.372 0.156 0.094 1.00 0.00 367 SER A N 18
ATOM 21479 C CA . SER A 1 57 ? 6.811 1.521 -0.091 1.00 0.00 367 SER A CA 18
ATOM 21480 C C . SER A 1 57 ? 7.428 2.475 0.933 1.00 0.00 367 SER A C 18
ATOM 21481 O O . SER A 1 57 ? 7.307 3.679 0.824 1.00 0.00 367 SER A O 18
ATOM 21489 N N . GLU A 1 58 ? 8.083 1.948 1.929 1.00 0.00 368 GLU A N 18
ATOM 21490 C CA . GLU A 1 58 ? 8.700 2.827 2.961 1.00 0.00 368 GLU A CA 18
ATOM 21491 C C . GLU A 1 58 ? 9.642 3.826 2.283 1.00 0.00 368 GLU A C 18
ATOM 21492 O O . GLU A 1 58 ? 9.807 4.939 2.741 1.00 0.00 368 GLU A O 18
ATOM 21504 N N . ASP A 1 59 ? 10.258 3.437 1.197 1.00 0.00 369 ASP A N 18
ATOM 21505 C CA . ASP A 1 59 ? 11.186 4.361 0.489 1.00 0.00 369 ASP A CA 18
ATOM 21506 C C . ASP A 1 59 ? 10.690 4.573 -0.942 1.00 0.00 369 ASP A C 18
ATOM 21507 O O . ASP A 1 59 ? 9.789 3.902 -1.402 1.00 0.00 369 ASP A O 18
ATOM 21516 N N . GLU A 1 60 ? 11.275 5.497 -1.650 1.00 0.00 370 GLU A N 18
ATOM 21517 C CA . GLU A 1 60 ? 10.837 5.745 -3.052 1.00 0.00 370 GLU A CA 18
ATOM 21518 C C . GLU A 1 60 ? 10.909 4.433 -3.832 1.00 0.00 370 GLU A C 18
ATOM 21519 O O . GLU A 1 60 ? 11.820 3.649 -3.651 1.00 0.00 370 GLU A O 18
ATOM 21531 N N . TRP A 1 61 ? 9.955 4.181 -4.691 1.00 0.00 371 TRP A N 18
ATOM 21532 C CA . TRP A 1 61 ? 9.974 2.909 -5.470 1.00 0.00 371 TRP A CA 18
ATOM 21533 C C . TRP A 1 61 ? 10.005 3.205 -6.968 1.00 0.00 371 TRP A C 18
ATOM 21534 O O . TRP A 1 61 ? 9.124 3.854 -7.496 1.00 0.00 371 TRP A O 18
ATOM 21555 N N . TYR A 1 62 ? 10.999 2.713 -7.658 1.00 0.00 372 TYR A N 18
ATOM 21556 C CA . TYR A 1 62 ? 11.070 2.943 -9.128 1.00 0.00 372 TYR A CA 18
ATOM 21557 C C . TYR A 1 62 ? 11.167 1.596 -9.843 1.00 0.00 372 TYR A C 18
ATOM 21558 O O . TYR A 1 62 ? 12.066 0.817 -9.598 1.00 0.00 372 TYR A O 18
ATOM 21576 N N . CYS A 1 63 ? 10.272 1.332 -10.747 1.00 0.00 373 CYS A N 18
ATOM 21577 C CA . CYS A 1 63 ? 10.335 0.057 -11.503 1.00 0.00 373 CYS A CA 18
ATOM 21578 C C . CYS A 1 63 ? 11.655 0.034 -12.281 1.00 0.00 373 CYS A C 18
ATOM 21579 O O . CYS A 1 63 ? 12.214 1.073 -12.571 1.00 0.00 373 CYS A O 18
ATOM 21586 N N . PRO A 1 64 ? 12.163 -1.124 -12.621 1.00 0.00 374 PRO A N 18
ATOM 21587 C CA . PRO A 1 64 ? 13.441 -1.223 -13.375 1.00 0.00 374 PRO A CA 18
ATOM 21588 C C . PRO A 1 64 ? 13.474 -0.244 -14.552 1.00 0.00 374 PRO A C 18
ATOM 21589 O O . PRO A 1 64 ? 14.506 0.295 -14.897 1.00 0.00 374 PRO A O 18
ATOM 21600 N N . GLU A 1 65 ? 12.345 -0.001 -15.158 1.00 0.00 375 GLU A N 18
ATOM 21601 C CA . GLU A 1 65 ? 12.301 0.956 -16.299 1.00 0.00 375 GLU A CA 18
ATOM 21602 C C . GLU A 1 65 ? 12.183 2.385 -15.764 1.00 0.00 375 GLU A C 18
ATOM 21603 O O . GLU A 1 65 ? 12.714 3.319 -16.333 1.00 0.00 375 GLU A O 18
ATOM 21615 N N . CYS A 1 66 ? 11.487 2.561 -14.672 1.00 0.00 376 CYS A N 18
ATOM 21616 C CA . CYS A 1 66 ? 11.328 3.925 -14.094 1.00 0.00 376 CYS A CA 18
ATOM 21617 C C . CYS A 1 66 ? 12.706 4.516 -13.790 1.00 0.00 376 CYS A C 18
ATOM 21618 O O . CYS A 1 66 ? 12.923 5.705 -13.906 1.00 0.00 376 CYS A O 18
ATOM 21625 N N . ARG A 1 67 ? 13.635 3.691 -13.399 1.00 0.00 377 ARG A N 18
ATOM 21626 C CA . ARG A 1 67 ? 14.999 4.198 -13.084 1.00 0.00 377 ARG A CA 18
ATOM 21627 C C . ARG A 1 67 ? 15.635 4.778 -14.349 1.00 0.00 377 ARG A C 18
ATOM 21628 O O . ARG A 1 67 ? 16.515 5.615 -14.286 1.00 0.00 377 ARG A O 18
ATOM 21649 N N . ASN A 1 68 ? 15.198 4.339 -15.498 1.00 0.00 378 ASN A N 18
ATOM 21650 C CA . ASN A 1 68 ? 15.776 4.863 -16.768 1.00 0.00 378 ASN A CA 18
ATOM 21651 C C . ASN A 1 68 ? 17.287 4.622 -16.779 1.00 0.00 378 ASN A C 18
ATOM 21652 O O . ASN A 1 68 ? 18.062 5.493 -17.118 1.00 0.00 378 ASN A O 18
ATOM 21663 N N . ASP A 1 69 ? 17.711 3.443 -16.411 1.00 0.00 379 ASP A N 18
ATOM 21664 C CA . ASP A 1 69 ? 19.171 3.147 -16.400 1.00 0.00 379 ASP A CA 18
ATOM 21665 C C . ASP A 1 69 ? 19.918 4.285 -15.701 1.00 0.00 379 ASP A C 18
ATOM 21666 O O . ASP A 1 69 ? 19.381 4.821 -14.746 1.00 0.00 379 ASP A O 18
ATOM 21676 N N . ALA B 2 1 ? 7.471 5.941 -0.975 1.00 0.00 383 ALA B N 18
ATOM 21677 C CA . ALA B 2 1 ? 7.027 6.022 -2.395 1.00 0.00 383 ALA B CA 18
ATOM 21678 C C . ALA B 2 1 ? 5.545 6.399 -2.446 1.00 0.00 383 ALA B C 18
ATOM 21679 O O . ALA B 2 1 ? 5.116 7.347 -1.818 1.00 0.00 383 ALA B O 18
ATOM 21688 N N . ARG B 2 2 ? 4.762 5.663 -3.189 1.00 0.00 384 ARG B N 18
ATOM 21689 C CA . ARG B 2 2 ? 3.307 5.975 -3.282 1.00 0.00 384 ARG B CA 18
ATOM 21690 C C . ARG B 2 2 ? 2.495 4.708 -2.991 1.00 0.00 384 ARG B C 18
ATOM 21691 O O . ARG B 2 2 ? 2.775 3.651 -3.512 1.00 0.00 384 ARG B O 18
ATOM 21712 N N . THR B 2 3 ? 1.491 4.804 -2.159 1.00 0.00 385 THR B N 18
ATOM 21713 C CA . THR B 2 3 ? 0.667 3.599 -1.842 1.00 0.00 385 THR B CA 18
ATOM 21714 C C . THR B 2 3 ? -0.811 3.913 -2.065 1.00 0.00 385 THR B C 18
ATOM 21715 O O . THR B 2 3 ? -1.225 5.055 -2.033 1.00 0.00 385 THR B O 18
ATOM 21726 N N . LYS B 2 4 ? -1.612 2.907 -2.285 1.00 0.00 386 LYS B N 18
ATOM 21727 C CA . LYS B 2 4 ? -3.063 3.152 -2.505 1.00 0.00 386 LYS B CA 18
ATOM 21728 C C . LYS B 2 4 ? -3.790 3.051 -1.163 1.00 0.00 386 LYS B C 18
ATOM 21729 O O . LYS B 2 4 ? -4.921 3.469 -1.022 1.00 0.00 386 LYS B O 18
ATOM 21748 N N . GLN B 2 5 ? -3.135 2.507 -0.173 1.00 0.00 387 GLN B N 18
ATOM 21749 C CA . GLN B 2 5 ? -3.767 2.384 1.171 1.00 0.00 387 GLN B CA 18
ATOM 21750 C C . GLN B 2 5 ? -4.152 3.776 1.668 1.00 0.00 387 GLN B C 18
ATOM 21751 O O . GLN B 2 5 ? -5.087 3.943 2.424 1.00 0.00 387 GLN B O 18
ATOM 21765 N N . THR B 2 6 ? -3.425 4.774 1.250 1.00 0.00 388 THR B N 18
ATOM 21766 C CA . THR B 2 6 ? -3.728 6.159 1.696 1.00 0.00 388 THR B CA 18
ATOM 21767 C C . THR B 2 6 ? -5.222 6.440 1.509 1.00 0.00 388 THR B C 18
ATOM 21768 O O . THR B 2 6 ? -5.747 7.414 2.009 1.00 0.00 388 THR B O 18
ATOM 21779 N N . ALA B 2 7 ? -5.911 5.588 0.797 1.00 0.00 389 ALA B N 18
ATOM 21780 C CA . ALA B 2 7 ? -7.372 5.797 0.585 1.00 0.00 389 ALA B CA 18
ATOM 21781 C C . ALA B 2 7 ? -8.156 4.803 1.445 1.00 0.00 389 ALA B C 18
ATOM 21782 O O . ALA B 2 7 ? -7.724 3.689 1.665 1.00 0.00 389 ALA B O 18
ATOM 21789 N N . ARG B 2 8 ? -9.302 5.198 1.934 1.00 0.00 390 ARG B N 18
ATOM 21790 C CA . ARG B 2 8 ? -10.117 4.277 2.781 1.00 0.00 390 ARG B CA 18
ATOM 21791 C C . ARG B 2 8 ? -11.509 4.116 2.166 1.00 0.00 390 ARG B C 18
ATOM 21792 O O . ARG B 2 8 ? -12.083 5.055 1.653 1.00 0.00 390 ARG B O 18
ATOM 21813 N N . LYS B 2 9 ? -12.057 2.932 2.215 1.00 0.00 391 LYS B N 18
ATOM 21814 C CA . LYS B 2 9 ? -13.413 2.714 1.634 1.00 0.00 391 LYS B CA 18
ATOM 21815 C C . LYS B 2 9 ? -14.134 1.613 2.416 1.00 0.00 391 LYS B C 18
ATOM 21816 O O . LYS B 2 9 ? -14.423 1.756 3.587 1.00 0.00 391 LYS B O 18
ATOM 21835 N N . SER B 2 10 ? -14.429 0.514 1.776 1.00 0.00 392 SER B N 18
ATOM 21836 C CA . SER B 2 10 ? -15.134 -0.594 2.483 1.00 0.00 392 SER B CA 18
ATOM 21837 C C . SER B 2 10 ? -14.308 -1.013 3.696 1.00 0.00 392 SER B C 18
ATOM 21838 O O . SER B 2 10 ? -14.832 -1.249 4.766 1.00 0.00 392 SER B O 18
ATOM 21846 N N . THR B 2 11 ? -13.015 -1.088 3.543 1.00 0.00 393 THR B N 18
ATOM 21847 C CA . THR B 2 11 ? -12.152 -1.469 4.693 1.00 0.00 393 THR B CA 18
ATOM 21848 C C . THR B 2 11 ? -12.063 -0.274 5.638 1.00 0.00 393 THR B C 18
ATOM 21849 O O . THR B 2 11 ? -11.667 -0.392 6.780 1.00 0.00 393 THR B O 18
ATOM 21860 N N . GLY B 2 12 ? -12.437 0.881 5.159 1.00 0.00 394 GLY B N 18
ATOM 21861 C CA . GLY B 2 12 ? -12.388 2.101 6.007 1.00 0.00 394 GLY B CA 18
ATOM 21862 C C . GLY B 2 12 ? -10.967 2.302 6.536 1.00 0.00 394 GLY B C 18
ATOM 21863 O O . GLY B 2 12 ? -10.041 1.871 5.869 1.00 0.00 394 GLY B O 18
ATOM 21871 N N . SER A 1 1 ? -2.304 13.037 -13.568 1.00 0.00 311 SER A N 19
ATOM 21872 C CA . SER A 1 1 ? -1.574 12.137 -12.630 1.00 0.00 311 SER A CA 19
ATOM 21873 C C . SER A 1 1 ? -2.055 12.390 -11.200 1.00 0.00 311 SER A C 19
ATOM 21874 O O . SER A 1 1 ? -1.438 11.967 -10.243 1.00 0.00 311 SER A O 19
ATOM 21884 N N . GLY A 1 2 ? -3.152 13.080 -11.048 1.00 0.00 312 GLY A N 19
ATOM 21885 C CA . GLY A 1 2 ? -3.672 13.361 -9.679 1.00 0.00 312 GLY A CA 19
ATOM 21886 C C . GLY A 1 2 ? -4.132 12.054 -9.028 1.00 0.00 312 GLY A C 19
ATOM 21887 O O . GLY A 1 2 ? -4.443 11.093 -9.703 1.00 0.00 312 GLY A O 19
ATOM 21891 N N . PRO A 1 3 ? -4.174 12.022 -7.723 1.00 0.00 313 PRO A N 19
ATOM 21892 C CA . PRO A 1 3 ? -4.602 10.816 -6.953 1.00 0.00 313 PRO A CA 19
ATOM 21893 C C . PRO A 1 3 ? -6.100 10.546 -7.101 1.00 0.00 313 PRO A C 19
ATOM 21894 O O . PRO A 1 3 ? -6.582 9.474 -6.794 1.00 0.00 313 PRO A O 19
ATOM 21905 N N . SER A 1 4 ? -6.839 11.518 -7.560 1.00 0.00 314 SER A N 19
ATOM 21906 C CA . SER A 1 4 ? -8.305 11.325 -7.717 1.00 0.00 314 SER A CA 19
ATOM 21907 C C . SER A 1 4 ? -8.568 10.188 -8.703 1.00 0.00 314 SER A C 19
ATOM 21908 O O . SER A 1 4 ? -7.851 10.009 -9.667 1.00 0.00 314 SER A O 19
ATOM 21916 N N . CYS A 1 5 ? -9.595 9.422 -8.463 1.00 0.00 315 CYS A N 19
ATOM 21917 C CA . CYS A 1 5 ? -9.922 8.290 -9.377 1.00 0.00 315 CYS A CA 19
ATOM 21918 C C . CYS A 1 5 ? -11.273 8.551 -10.046 1.00 0.00 315 CYS A C 19
ATOM 21919 O O . CYS A 1 5 ? -12.306 8.524 -9.408 1.00 0.00 315 CYS A O 19
ATOM 21926 N N . LYS A 1 6 ? -11.279 8.797 -11.328 1.00 0.00 316 LYS A N 19
ATOM 21927 C CA . LYS A 1 6 ? -12.568 9.052 -12.029 1.00 0.00 316 LYS A CA 19
ATOM 21928 C C . LYS A 1 6 ? -13.368 7.752 -12.099 1.00 0.00 316 LYS A C 19
ATOM 21929 O O . LYS A 1 6 ? -14.571 7.740 -11.928 1.00 0.00 316 LYS A O 19
ATOM 21948 N N . HIS A 1 7 ? -12.707 6.655 -12.339 1.00 0.00 317 HIS A N 19
ATOM 21949 C CA . HIS A 1 7 ? -13.417 5.351 -12.407 1.00 0.00 317 HIS A CA 19
ATOM 21950 C C . HIS A 1 7 ? -14.116 5.086 -11.072 1.00 0.00 317 HIS A C 19
ATOM 21951 O O . HIS A 1 7 ? -15.165 4.474 -11.018 1.00 0.00 317 HIS A O 19
ATOM 21966 N N . CYS A 1 8 ? -13.543 5.550 -9.996 1.00 0.00 318 CYS A N 19
ATOM 21967 C CA . CYS A 1 8 ? -14.164 5.340 -8.664 1.00 0.00 318 CYS A CA 19
ATOM 21968 C C . CYS A 1 8 ? -13.366 6.140 -7.629 1.00 0.00 318 CYS A C 19
ATOM 21969 O O . CYS A 1 8 ? -12.331 5.733 -7.149 1.00 0.00 318 CYS A O 19
ATOM 21976 N N . LYS A 1 9 ? -13.840 7.306 -7.308 1.00 0.00 319 LYS A N 19
ATOM 21977 C CA . LYS A 1 9 ? -13.123 8.171 -6.338 1.00 0.00 319 LYS A CA 19
ATOM 21978 C C . LYS A 1 9 ? -12.868 7.406 -5.043 1.00 0.00 319 LYS A C 19
ATOM 21979 O O . LYS A 1 9 ? -11.907 7.660 -4.348 1.00 0.00 319 LYS A O 19
ATOM 21998 N N . ASP A 1 10 ? -13.716 6.466 -4.724 1.00 0.00 320 ASP A N 19
ATOM 21999 C CA . ASP A 1 10 ? -13.532 5.663 -3.478 1.00 0.00 320 ASP A CA 19
ATOM 22000 C C . ASP A 1 10 ? -14.862 5.015 -3.081 1.00 0.00 320 ASP A C 19
ATOM 22001 O O . ASP A 1 10 ? -15.183 4.905 -1.915 1.00 0.00 320 ASP A O 19
ATOM 22010 N N . ASP A 1 11 ? -15.640 4.574 -4.032 1.00 0.00 321 ASP A N 19
ATOM 22011 C CA . ASP A 1 11 ? -16.932 3.933 -3.678 1.00 0.00 321 ASP A CA 19
ATOM 22012 C C . ASP A 1 11 ? -16.650 2.675 -2.857 1.00 0.00 321 ASP A C 19
ATOM 22013 O O . ASP A 1 11 ? -15.800 1.877 -3.199 1.00 0.00 321 ASP A O 19
ATOM 22022 N N . VAL A 1 12 ? -17.348 2.497 -1.772 1.00 0.00 322 VAL A N 19
ATOM 22023 C CA . VAL A 1 12 ? -17.113 1.299 -0.923 1.00 0.00 322 VAL A CA 19
ATOM 22024 C C . VAL A 1 12 ? -17.673 0.059 -1.611 1.00 0.00 322 VAL A C 19
ATOM 22025 O O . VAL A 1 12 ? -17.115 -1.017 -1.532 1.00 0.00 322 VAL A O 19
ATOM 22038 N N . ASN A 1 13 ? -18.785 0.200 -2.268 1.00 0.00 323 ASN A N 19
ATOM 22039 C CA . ASN A 1 13 ? -19.406 -0.967 -2.941 1.00 0.00 323 ASN A CA 19
ATOM 22040 C C . ASN A 1 13 ? -18.962 -1.057 -4.407 1.00 0.00 323 ASN A C 19
ATOM 22041 O O . ASN A 1 13 ? -19.419 -1.909 -5.143 1.00 0.00 323 ASN A O 19
ATOM 22052 N N . ARG A 1 14 ? -18.076 -0.202 -4.842 1.00 0.00 324 ARG A N 19
ATOM 22053 C CA . ARG A 1 14 ? -17.620 -0.279 -6.262 1.00 0.00 324 ARG A CA 19
ATOM 22054 C C . ARG A 1 14 ? -16.145 0.117 -6.349 1.00 0.00 324 ARG A C 19
ATOM 22055 O O . ARG A 1 14 ? -15.809 1.278 -6.449 1.00 0.00 324 ARG A O 19
ATOM 22076 N N . LEU A 1 15 ? -15.261 -0.841 -6.318 1.00 0.00 325 LEU A N 19
ATOM 22077 C CA . LEU A 1 15 ? -13.810 -0.516 -6.405 1.00 0.00 325 LEU A CA 19
ATOM 22078 C C . LEU A 1 15 ? -13.322 -0.812 -7.826 1.00 0.00 325 LEU A C 19
ATOM 22079 O O . LEU A 1 15 ? -13.633 -1.840 -8.396 1.00 0.00 325 LEU A O 19
ATOM 22095 N N . CYS A 1 16 ? -12.572 0.083 -8.411 1.00 0.00 326 CYS A N 19
ATOM 22096 C CA . CYS A 1 16 ? -12.084 -0.145 -9.800 1.00 0.00 326 CYS A CA 19
ATOM 22097 C C . CYS A 1 16 ? -10.680 -0.746 -9.776 1.00 0.00 326 CYS A C 19
ATOM 22098 O O . CYS A 1 16 ? -10.256 -1.315 -8.794 1.00 0.00 326 CYS A O 19
ATOM 22105 N N . ARG A 1 17 ? -9.961 -0.618 -10.862 1.00 0.00 327 ARG A N 19
ATOM 22106 C CA . ARG A 1 17 ? -8.580 -1.174 -10.922 1.00 0.00 327 ARG A CA 19
ATOM 22107 C C . ARG A 1 17 ? -7.579 -0.044 -11.184 1.00 0.00 327 ARG A C 19
ATOM 22108 O O . ARG A 1 17 ? -6.384 -0.222 -11.060 1.00 0.00 327 ARG A O 19
ATOM 22129 N N . VAL A 1 18 ? -8.056 1.121 -11.541 1.00 0.00 328 VAL A N 19
ATOM 22130 C CA . VAL A 1 18 ? -7.124 2.257 -11.804 1.00 0.00 328 VAL A CA 19
ATOM 22131 C C . VAL A 1 18 ? -6.423 2.651 -10.509 1.00 0.00 328 VAL A C 19
ATOM 22132 O O . VAL A 1 18 ? -5.228 2.868 -10.476 1.00 0.00 328 VAL A O 19
ATOM 22145 N N . CYS A 1 19 ? -7.159 2.738 -9.442 1.00 0.00 329 CYS A N 19
ATOM 22146 C CA . CYS A 1 19 ? -6.543 3.111 -8.145 1.00 0.00 329 CYS A CA 19
ATOM 22147 C C . CYS A 1 19 ? -6.332 1.837 -7.338 1.00 0.00 329 CYS A C 19
ATOM 22148 O O . CYS A 1 19 ? -5.476 1.760 -6.479 1.00 0.00 329 CYS A O 19
ATOM 22155 N N . ALA A 1 20 ? -7.104 0.829 -7.627 1.00 0.00 330 ALA A N 19
ATOM 22156 C CA . ALA A 1 20 ? -6.958 -0.460 -6.904 1.00 0.00 330 ALA A CA 19
ATOM 22157 C C . ALA A 1 20 ? -5.903 -1.309 -7.617 1.00 0.00 330 ALA A C 19
ATOM 22158 O O . ALA A 1 20 ? -4.928 -0.798 -8.129 1.00 0.00 330 ALA A O 19
ATOM 22165 N N . CYS A 1 21 ? -6.092 -2.596 -7.666 1.00 0.00 331 CYS A N 19
ATOM 22166 C CA . CYS A 1 21 ? -5.099 -3.466 -8.355 1.00 0.00 331 CYS A CA 19
ATOM 22167 C C . CYS A 1 21 ? -5.405 -3.493 -9.851 1.00 0.00 331 CYS A C 19
ATOM 22168 O O . CYS A 1 21 ? -6.547 -3.551 -10.261 1.00 0.00 331 CYS A O 19
ATOM 22175 N N . HIS A 1 22 ? -4.394 -3.453 -10.669 1.00 0.00 332 HIS A N 19
ATOM 22176 C CA . HIS A 1 22 ? -4.624 -3.479 -12.138 1.00 0.00 332 HIS A CA 19
ATOM 22177 C C . HIS A 1 22 ? -5.348 -4.772 -12.535 1.00 0.00 332 HIS A C 19
ATOM 22178 O O . HIS A 1 22 ? -6.156 -4.782 -13.442 1.00 0.00 332 HIS A O 19
ATOM 22193 N N . LEU A 1 23 ? -5.050 -5.866 -11.882 1.00 0.00 333 LEU A N 19
ATOM 22194 C CA . LEU A 1 23 ? -5.707 -7.157 -12.250 1.00 0.00 333 LEU A CA 19
ATOM 22195 C C . LEU A 1 23 ? -6.767 -7.560 -11.218 1.00 0.00 333 LEU A C 19
ATOM 22196 O O . LEU A 1 23 ? -7.954 -7.469 -11.465 1.00 0.00 333 LEU A O 19
ATOM 22212 N N . CYS A 1 24 ? -6.347 -8.042 -10.079 1.00 0.00 334 CYS A N 19
ATOM 22213 C CA . CYS A 1 24 ? -7.328 -8.494 -9.047 1.00 0.00 334 CYS A CA 19
ATOM 22214 C C . CYS A 1 24 ? -7.932 -7.294 -8.307 1.00 0.00 334 CYS A C 19
ATOM 22215 O O . CYS A 1 24 ? -7.255 -6.562 -7.625 1.00 0.00 334 CYS A O 19
ATOM 22222 N N . GLY A 1 25 ? -9.213 -7.089 -8.440 1.00 0.00 335 GLY A N 19
ATOM 22223 C CA . GLY A 1 25 ? -9.857 -5.938 -7.743 1.00 0.00 335 GLY A CA 19
ATOM 22224 C C . GLY A 1 25 ? -9.279 -5.807 -6.330 1.00 0.00 335 GLY A C 19
ATOM 22225 O O . GLY A 1 25 ? -9.354 -6.716 -5.528 1.00 0.00 335 GLY A O 19
ATOM 22229 N N . GLY A 1 26 ? -8.692 -4.682 -6.031 1.00 0.00 336 GLY A N 19
ATOM 22230 C CA . GLY A 1 26 ? -8.091 -4.479 -4.681 1.00 0.00 336 GLY A CA 19
ATOM 22231 C C . GLY A 1 26 ? -9.135 -4.726 -3.591 1.00 0.00 336 GLY A C 19
ATOM 22232 O O . GLY A 1 26 ? -8.850 -4.617 -2.416 1.00 0.00 336 GLY A O 19
ATOM 22236 N N . ARG A 1 27 ? -10.341 -5.058 -3.963 1.00 0.00 337 ARG A N 19
ATOM 22237 C CA . ARG A 1 27 ? -11.390 -5.308 -2.933 1.00 0.00 337 ARG A CA 19
ATOM 22238 C C . ARG A 1 27 ? -10.886 -6.357 -1.939 1.00 0.00 337 ARG A C 19
ATOM 22239 O O . ARG A 1 27 ? -11.212 -6.327 -0.768 1.00 0.00 337 ARG A O 19
ATOM 22260 N N . GLN A 1 28 ? -10.094 -7.284 -2.399 1.00 0.00 338 GLN A N 19
ATOM 22261 C CA . GLN A 1 28 ? -9.563 -8.342 -1.492 1.00 0.00 338 GLN A CA 19
ATOM 22262 C C . GLN A 1 28 ? -8.783 -7.698 -0.344 1.00 0.00 338 GLN A C 19
ATOM 22263 O O . GLN A 1 28 ? -8.817 -8.159 0.780 1.00 0.00 338 GLN A O 19
ATOM 22277 N N . ASP A 1 29 ? -8.078 -6.638 -0.621 1.00 0.00 339 ASP A N 19
ATOM 22278 C CA . ASP A 1 29 ? -7.287 -5.959 0.446 1.00 0.00 339 ASP A CA 19
ATOM 22279 C C . ASP A 1 29 ? -6.544 -4.771 -0.169 1.00 0.00 339 ASP A C 19
ATOM 22280 O O . ASP A 1 29 ? -5.386 -4.870 -0.523 1.00 0.00 339 ASP A O 19
ATOM 22289 N N . PRO A 1 30 ? -7.214 -3.660 -0.309 1.00 0.00 340 PRO A N 19
ATOM 22290 C CA . PRO A 1 30 ? -6.620 -2.429 -0.911 1.00 0.00 340 PRO A CA 19
ATOM 22291 C C . PRO A 1 30 ? -5.437 -1.888 -0.099 1.00 0.00 340 PRO A C 19
ATOM 22292 O O . PRO A 1 30 ? -4.505 -1.329 -0.637 1.00 0.00 340 PRO A O 19
ATOM 22303 N N . ASP A 1 31 ? -5.464 -2.052 1.190 1.00 0.00 341 ASP A N 19
ATOM 22304 C CA . ASP A 1 31 ? -4.342 -1.543 2.030 1.00 0.00 341 ASP A CA 19
ATOM 22305 C C . ASP A 1 31 ? -3.046 -2.270 1.666 1.00 0.00 341 ASP A C 19
ATOM 22306 O O . ASP A 1 31 ? -1.959 -1.790 1.922 1.00 0.00 341 ASP A O 19
ATOM 22315 N N . LYS A 1 32 ? -3.151 -3.438 1.099 1.00 0.00 342 LYS A N 19
ATOM 22316 C CA . LYS A 1 32 ? -1.927 -4.214 0.749 1.00 0.00 342 LYS A CA 19
ATOM 22317 C C . LYS A 1 32 ? -1.510 -3.950 -0.701 1.00 0.00 342 LYS A C 19
ATOM 22318 O O . LYS A 1 32 ? -0.721 -4.679 -1.267 1.00 0.00 342 LYS A O 19
ATOM 22337 N N . GLN A 1 33 ? -2.027 -2.920 -1.310 1.00 0.00 343 GLN A N 19
ATOM 22338 C CA . GLN A 1 33 ? -1.646 -2.633 -2.721 1.00 0.00 343 GLN A CA 19
ATOM 22339 C C . GLN A 1 33 ? -0.372 -1.789 -2.757 1.00 0.00 343 GLN A C 19
ATOM 22340 O O . GLN A 1 33 ? -0.259 -0.787 -2.077 1.00 0.00 343 GLN A O 19
ATOM 22354 N N . LEU A 1 34 ? 0.582 -2.175 -3.559 1.00 0.00 344 LEU A N 19
ATOM 22355 C CA . LEU A 1 34 ? 1.838 -1.385 -3.656 1.00 0.00 344 LEU A CA 19
ATOM 22356 C C . LEU A 1 34 ? 1.788 -0.542 -4.932 1.00 0.00 344 LEU A C 19
ATOM 22357 O O . LEU A 1 34 ? 1.538 -1.052 -6.008 1.00 0.00 344 LEU A O 19
ATOM 22373 N N . MET A 1 35 ? 2.011 0.743 -4.820 1.00 0.00 345 MET A N 19
ATOM 22374 C CA . MET A 1 35 ? 1.959 1.624 -6.016 1.00 0.00 345 MET A CA 19
ATOM 22375 C C . MET A 1 35 ? 3.309 2.316 -6.220 1.00 0.00 345 MET A C 19
ATOM 22376 O O . MET A 1 35 ? 4.041 2.559 -5.281 1.00 0.00 345 MET A O 19
ATOM 22390 N N . CYS A 1 36 ? 3.634 2.644 -7.443 1.00 0.00 346 CYS A N 19
ATOM 22391 C CA . CYS A 1 36 ? 4.928 3.335 -7.719 1.00 0.00 346 CYS A CA 19
ATOM 22392 C C . CYS A 1 36 ? 4.639 4.765 -8.188 1.00 0.00 346 CYS A C 19
ATOM 22393 O O . CYS A 1 36 ? 3.879 4.986 -9.106 1.00 0.00 346 CYS A O 19
ATOM 22400 N N . ASP A 1 37 ? 5.224 5.738 -7.546 1.00 0.00 347 ASP A N 19
ATOM 22401 C CA . ASP A 1 37 ? 4.969 7.156 -7.935 1.00 0.00 347 ASP A CA 19
ATOM 22402 C C . ASP A 1 37 ? 5.359 7.402 -9.395 1.00 0.00 347 ASP A C 19
ATOM 22403 O O . ASP A 1 37 ? 4.706 8.146 -10.100 1.00 0.00 347 ASP A O 19
ATOM 22412 N N . GLU A 1 38 ? 6.424 6.807 -9.852 1.00 0.00 348 GLU A N 19
ATOM 22413 C CA . GLU A 1 38 ? 6.852 7.039 -11.262 1.00 0.00 348 GLU A CA 19
ATOM 22414 C C . GLU A 1 38 ? 5.767 6.575 -12.238 1.00 0.00 348 GLU A C 19
ATOM 22415 O O . GLU A 1 38 ? 5.524 7.209 -13.246 1.00 0.00 348 GLU A O 19
ATOM 22427 N N . CYS A 1 39 ? 5.116 5.478 -11.956 1.00 0.00 349 CYS A N 19
ATOM 22428 C CA . CYS A 1 39 ? 4.050 4.985 -12.879 1.00 0.00 349 CYS A CA 19
ATOM 22429 C C . CYS A 1 39 ? 2.789 4.651 -12.079 1.00 0.00 349 CYS A C 19
ATOM 22430 O O . CYS A 1 39 ? 2.854 4.156 -10.973 1.00 0.00 349 CYS A O 19
ATOM 22437 N N . ASP A 1 40 ? 1.638 4.926 -12.631 1.00 0.00 350 ASP A N 19
ATOM 22438 C CA . ASP A 1 40 ? 0.368 4.640 -11.903 1.00 0.00 350 ASP A CA 19
ATOM 22439 C C . ASP A 1 40 ? 0.119 3.133 -11.862 1.00 0.00 350 ASP A C 19
ATOM 22440 O O . ASP A 1 40 ? -1.009 2.682 -11.801 1.00 0.00 350 ASP A O 19
ATOM 22449 N N . MET A 1 41 ? 1.160 2.352 -11.894 1.00 0.00 351 MET A N 19
ATOM 22450 C CA . MET A 1 41 ? 0.986 0.872 -11.854 1.00 0.00 351 MET A CA 19
ATOM 22451 C C . MET A 1 41 ? 1.376 0.350 -10.470 1.00 0.00 351 MET A C 19
ATOM 22452 O O . MET A 1 41 ? 2.082 1.003 -9.722 1.00 0.00 351 MET A O 19
ATOM 22466 N N . ALA A 1 42 ? 0.919 -0.826 -10.125 1.00 0.00 352 ALA A N 19
ATOM 22467 C CA . ALA A 1 42 ? 1.255 -1.403 -8.792 1.00 0.00 352 ALA A CA 19
ATOM 22468 C C . ALA A 1 42 ? 1.877 -2.783 -8.982 1.00 0.00 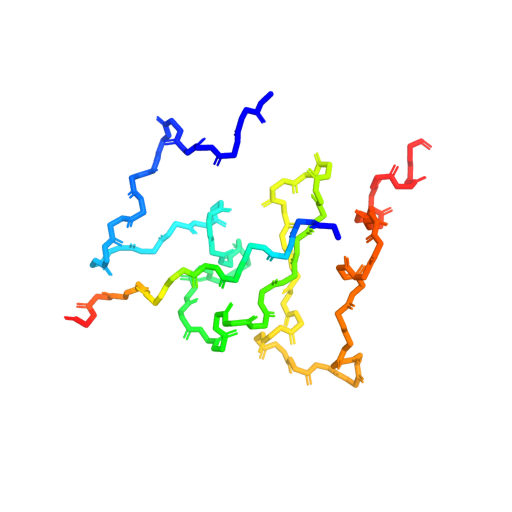352 ALA A C 19
ATOM 22469 O O . ALA A 1 42 ? 2.111 -3.220 -10.091 1.00 0.00 352 ALA A O 19
ATOM 22476 N N . PHE A 1 43 ? 2.144 -3.473 -7.904 1.00 0.00 353 PHE A N 19
ATOM 22477 C CA . PHE A 1 43 ? 2.749 -4.829 -8.017 1.00 0.00 353 PHE A CA 19
ATOM 22478 C C . PHE A 1 43 ? 1.873 -5.870 -7.321 1.00 0.00 353 PHE A C 19
ATOM 22479 O O . PHE A 1 43 ? 1.442 -5.693 -6.198 1.00 0.00 353 PHE A O 19
ATOM 22496 N N . HIS A 1 44 ? 1.619 -6.961 -7.988 1.00 0.00 354 HIS A N 19
ATOM 22497 C CA . HIS A 1 44 ? 0.784 -8.040 -7.395 1.00 0.00 354 HIS A CA 19
ATOM 22498 C C . HIS A 1 44 ? 1.554 -8.741 -6.271 1.00 0.00 354 HIS A C 19
ATOM 22499 O O . HIS A 1 44 ? 1.136 -9.768 -5.774 1.00 0.00 354 HIS A O 19
ATOM 22513 N N . ILE A 1 45 ? 2.681 -8.213 -5.875 1.00 0.00 355 ILE A N 19
ATOM 22514 C CA . ILE A 1 45 ? 3.465 -8.879 -4.800 1.00 0.00 355 ILE A CA 19
ATOM 22515 C C . ILE A 1 45 ? 2.602 -9.033 -3.545 1.00 0.00 355 ILE A C 19
ATOM 22516 O O . ILE A 1 45 ? 2.928 -9.785 -2.648 1.00 0.00 355 ILE A O 19
ATOM 22532 N N . TYR A 1 46 ? 1.506 -8.330 -3.469 1.00 0.00 356 TYR A N 19
ATOM 22533 C CA . TYR A 1 46 ? 0.633 -8.448 -2.267 1.00 0.00 356 TYR A CA 19
ATOM 22534 C C . TYR A 1 46 ? -0.435 -9.521 -2.504 1.00 0.00 356 TYR A C 19
ATOM 22535 O O . TYR A 1 46 ? -0.871 -10.188 -1.588 1.00 0.00 356 TYR A O 19
ATOM 22553 N N . CYS A 1 47 ? -0.865 -9.685 -3.725 1.00 0.00 357 CYS A N 19
ATOM 22554 C CA . CYS A 1 47 ? -1.911 -10.706 -4.019 1.00 0.00 357 CYS A CA 19
ATOM 22555 C C . CYS A 1 47 ? -1.264 -12.082 -4.193 1.00 0.00 357 CYS A C 19
ATOM 22556 O O . CYS A 1 47 ? -1.664 -13.051 -3.580 1.00 0.00 357 CYS A O 19
ATOM 22563 N N . LEU A 1 48 ? -0.269 -12.171 -5.027 1.00 0.00 358 LEU A N 19
ATOM 22564 C CA . LEU A 1 48 ? 0.413 -13.476 -5.254 1.00 0.00 358 LEU A CA 19
ATOM 22565 C C . LEU A 1 48 ? 1.162 -13.896 -3.990 1.00 0.00 358 LEU A C 19
ATOM 22566 O O . LEU A 1 48 ? 1.236 -15.061 -3.652 1.00 0.00 358 LEU A O 19
ATOM 22582 N N . ASP A 1 49 ? 1.723 -12.949 -3.303 1.00 0.00 359 ASP A N 19
ATOM 22583 C CA . ASP A 1 49 ? 2.487 -13.258 -2.061 1.00 0.00 359 ASP A CA 19
ATOM 22584 C C . ASP A 1 49 ? 3.817 -13.938 -2.418 1.00 0.00 359 ASP A C 19
ATOM 22585 O O . ASP A 1 49 ? 4.052 -15.076 -2.063 1.00 0.00 359 ASP A O 19
ATOM 22594 N N . PRO A 1 50 ? 4.685 -13.241 -3.110 1.00 0.00 360 PRO A N 19
ATOM 22595 C CA . PRO A 1 50 ? 6.011 -13.756 -3.520 1.00 0.00 360 PRO A CA 19
ATOM 22596 C C . PRO A 1 50 ? 7.109 -13.327 -2.541 1.00 0.00 360 PRO A C 19
ATOM 22597 O O . PRO A 1 50 ? 6.895 -12.466 -1.711 1.00 0.00 360 PRO A O 19
ATOM 22608 N N . PRO A 1 51 ? 8.278 -13.903 -2.640 1.00 0.00 361 PRO A N 19
ATOM 22609 C CA . PRO A 1 51 ? 9.411 -13.539 -1.747 1.00 0.00 361 PRO A CA 19
ATOM 22610 C C . PRO A 1 51 ? 9.548 -12.019 -1.623 1.00 0.00 361 PRO A C 19
ATOM 22611 O O . PRO A 1 51 ? 10.150 -11.509 -0.699 1.00 0.00 361 PRO A O 19
ATOM 22622 N N . LEU A 1 52 ? 8.975 -11.296 -2.548 1.00 0.00 362 LEU A N 19
ATOM 22623 C CA . LEU A 1 52 ? 9.044 -9.810 -2.498 1.00 0.00 362 LEU A CA 19
ATOM 22624 C C . LEU A 1 52 ? 7.851 -9.283 -1.697 1.00 0.00 362 LEU A C 19
ATOM 22625 O O . LEU A 1 52 ? 7.545 -8.107 -1.720 1.00 0.00 362 LEU A O 19
ATOM 22641 N N . SER A 1 53 ? 7.172 -10.148 -0.994 1.00 0.00 363 SER A N 19
ATOM 22642 C CA . SER A 1 53 ? 5.993 -9.705 -0.198 1.00 0.00 363 SER A CA 19
ATOM 22643 C C . SER A 1 53 ? 6.360 -8.453 0.597 1.00 0.00 363 SER A C 19
ATOM 22644 O O . SER A 1 53 ? 5.515 -7.643 0.925 1.00 0.00 363 SER A O 19
ATOM 22652 N N . SER A 1 54 ? 7.615 -8.285 0.907 1.00 0.00 364 SER A N 19
ATOM 22653 C CA . SER A 1 54 ? 8.037 -7.083 1.678 1.00 0.00 364 SER A CA 19
ATOM 22654 C C . SER A 1 54 ? 7.541 -5.824 0.965 1.00 0.00 364 SER A C 19
ATOM 22655 O O . SER A 1 54 ? 7.341 -5.817 -0.233 1.00 0.00 364 SER A O 19
ATOM 22663 N N . VAL A 1 55 ? 7.343 -4.758 1.692 1.00 0.00 365 VAL A N 19
ATOM 22664 C CA . VAL A 1 55 ? 6.862 -3.502 1.056 1.00 0.00 365 VAL A CA 19
ATOM 22665 C C . VAL A 1 55 ? 8.026 -2.499 0.965 1.00 0.00 365 VAL A C 19
ATOM 22666 O O . VAL A 1 55 ? 8.486 -1.998 1.972 1.00 0.00 365 VAL A O 19
ATOM 22679 N N . PRO A 1 56 ? 8.499 -2.195 -0.224 1.00 0.00 366 PRO A N 19
ATOM 22680 C CA . PRO A 1 56 ? 9.616 -1.230 -0.414 1.00 0.00 366 PRO A CA 19
ATOM 22681 C C . PRO A 1 56 ? 9.135 0.223 -0.374 1.00 0.00 366 PRO A C 19
ATOM 22682 O O . PRO A 1 56 ? 9.915 1.150 -0.467 1.00 0.00 366 PRO A O 19
ATOM 22693 N N . SER A 1 57 ? 7.852 0.426 -0.239 1.00 0.00 367 SER A N 19
ATOM 22694 C CA . SER A 1 57 ? 7.314 1.812 -0.196 1.00 0.00 367 SER A CA 19
ATOM 22695 C C . SER A 1 57 ? 7.936 2.564 0.981 1.00 0.00 367 SER A C 19
ATOM 22696 O O . SER A 1 57 ? 7.877 3.775 1.056 1.00 0.00 367 SER A O 19
ATOM 22704 N N . GLU A 1 58 ? 8.530 1.857 1.902 1.00 0.00 368 GLU A N 19
ATOM 22705 C CA . GLU A 1 58 ? 9.154 2.534 3.073 1.00 0.00 368 GLU A CA 19
ATOM 22706 C C . GLU A 1 58 ? 10.178 3.557 2.580 1.00 0.00 368 GLU A C 19
ATOM 22707 O O . GLU A 1 58 ? 10.373 4.592 3.186 1.00 0.00 368 GLU A O 19
ATOM 22719 N N . ASP A 1 59 ? 10.829 3.281 1.479 1.00 0.00 369 ASP A N 19
ATOM 22720 C CA . ASP A 1 59 ? 11.833 4.237 0.939 1.00 0.00 369 ASP A CA 19
ATOM 22721 C C . ASP A 1 59 ? 11.445 4.607 -0.490 1.00 0.00 369 ASP A C 19
ATOM 22722 O O . ASP A 1 59 ? 10.570 4.004 -1.080 1.00 0.00 369 ASP A O 19
ATOM 22731 N N . GLU A 1 60 ? 12.086 5.588 -1.056 1.00 0.00 370 GLU A N 19
ATOM 22732 C CA . GLU A 1 60 ? 11.745 5.984 -2.450 1.00 0.00 370 GLU A CA 19
ATOM 22733 C C . GLU A 1 60 ? 12.182 4.876 -3.405 1.00 0.00 370 GLU A C 19
ATOM 22734 O O . GLU A 1 60 ? 13.230 4.948 -4.016 1.00 0.00 370 GLU A O 19
ATOM 22746 N N . TRP A 1 61 ? 11.386 3.850 -3.541 1.00 0.00 371 TRP A N 19
ATOM 22747 C CA . TRP A 1 61 ? 11.757 2.736 -4.457 1.00 0.00 371 TRP A CA 19
ATOM 22748 C C . TRP A 1 61 ? 10.920 2.830 -5.737 1.00 0.00 371 TRP A C 19
ATOM 22749 O O . TRP A 1 61 ? 9.725 3.041 -5.693 1.00 0.00 371 TRP A O 19
ATOM 22770 N N . TYR A 1 62 ? 11.546 2.687 -6.875 1.00 0.00 372 TYR A N 19
ATOM 22771 C CA . TYR A 1 62 ? 10.798 2.776 -8.163 1.00 0.00 372 TYR A CA 19
ATOM 22772 C C . TYR A 1 62 ? 11.029 1.502 -8.981 1.00 0.00 372 TYR A C 19
ATOM 22773 O O . TYR A 1 62 ? 12.074 0.886 -8.901 1.00 0.00 372 TYR A O 19
ATOM 22791 N N . CYS A 1 63 ? 10.067 1.100 -9.769 1.00 0.00 373 CYS A N 19
ATOM 22792 C CA . CYS A 1 63 ? 10.244 -0.132 -10.586 1.00 0.00 373 CYS A CA 19
ATOM 22793 C C . CYS A 1 63 ? 11.614 -0.085 -11.278 1.00 0.00 373 CYS A C 19
ATOM 22794 O O . CYS A 1 63 ? 12.065 0.970 -11.677 1.00 0.00 373 CYS A O 19
ATOM 22801 N N . PRO A 1 64 ? 12.274 -1.211 -11.437 1.00 0.00 374 PRO A N 19
ATOM 22802 C CA . PRO A 1 64 ? 13.603 -1.252 -12.108 1.00 0.00 374 PRO A CA 19
ATOM 22803 C C . PRO A 1 64 ? 13.598 -0.449 -13.410 1.00 0.00 374 PRO A C 19
ATOM 22804 O O . PRO A 1 64 ? 14.511 0.300 -13.696 1.00 0.00 374 PRO A O 19
ATOM 22815 N N . GLU A 1 65 ? 12.567 -0.595 -14.198 1.00 0.00 375 GLU A N 19
ATOM 22816 C CA . GLU A 1 65 ? 12.491 0.163 -15.476 1.00 0.00 375 GLU A CA 19
ATOM 22817 C C . GLU A 1 65 ? 12.210 1.636 -15.178 1.00 0.00 375 GLU A C 19
ATOM 22818 O O . GLU A 1 65 ? 12.692 2.522 -15.857 1.00 0.00 375 GLU A O 19
ATOM 22830 N N . CYS A 1 66 ? 11.435 1.903 -14.164 1.00 0.00 376 CYS A N 19
ATOM 22831 C CA . CYS A 1 66 ? 11.119 3.314 -13.814 1.00 0.00 376 CYS A CA 19
ATOM 22832 C C . CYS A 1 66 ? 12.415 4.045 -13.459 1.00 0.00 376 CYS A C 19
ATOM 22833 O O . CYS A 1 66 ? 12.576 5.218 -13.732 1.00 0.00 376 CYS A O 19
ATOM 22840 N N . ARG A 1 67 ? 13.337 3.357 -12.849 1.00 0.00 377 ARG A N 19
ATOM 22841 C CA . ARG A 1 67 ? 14.627 3.999 -12.470 1.00 0.00 377 ARG A CA 19
ATOM 22842 C C . ARG A 1 67 ? 15.373 4.436 -13.725 1.00 0.00 377 ARG A C 19
ATOM 22843 O O . ARG A 1 67 ? 16.190 5.336 -13.690 1.00 0.00 377 ARG A O 19
ATOM 22864 N N . ASN A 1 68 ? 15.099 3.814 -14.836 1.00 0.00 378 ASN A N 19
ATOM 22865 C CA . ASN A 1 68 ? 15.790 4.206 -16.093 1.00 0.00 378 ASN A CA 19
ATOM 22866 C C . ASN A 1 68 ? 15.767 5.729 -16.205 1.00 0.00 378 ASN A C 19
ATOM 22867 O O . ASN A 1 68 ? 16.466 6.318 -17.004 1.00 0.00 378 ASN A O 19
ATOM 22878 N N . ASP A 1 69 ? 14.959 6.369 -15.403 1.00 0.00 379 ASP A N 19
ATOM 22879 C CA . ASP A 1 69 ? 14.881 7.857 -15.453 1.00 0.00 379 ASP A CA 19
ATOM 22880 C C . ASP A 1 69 ? 16.181 8.454 -14.911 1.00 0.00 379 ASP A C 19
ATOM 22881 O O . ASP A 1 69 ? 16.296 9.669 -14.910 1.00 0.00 379 ASP A O 19
ATOM 22891 N N . ALA B 2 1 ? 8.053 6.739 -2.843 1.00 0.00 383 ALA B N 19
ATOM 22892 C CA . ALA B 2 1 ? 7.147 5.685 -3.379 1.00 0.00 383 ALA B CA 19
ATOM 22893 C C . ALA B 2 1 ? 5.699 6.176 -3.320 1.00 0.00 383 ALA B C 19
ATOM 22894 O O . ALA B 2 1 ? 5.425 7.269 -2.865 1.00 0.00 383 ALA B O 19
ATOM 22903 N N . ARG B 2 2 ? 4.772 5.377 -3.778 1.00 0.00 384 ARG B N 19
ATOM 22904 C CA . ARG B 2 2 ? 3.341 5.794 -3.750 1.00 0.00 384 ARG B CA 19
ATOM 22905 C C . ARG B 2 2 ? 2.493 4.692 -3.112 1.00 0.00 384 ARG B C 19
ATOM 22906 O O . ARG B 2 2 ? 2.739 3.517 -3.298 1.00 0.00 384 ARG B O 19
ATOM 22927 N N . THR B 2 3 ? 1.493 5.065 -2.361 1.00 0.00 385 THR B N 19
ATOM 22928 C CA . THR B 2 3 ? 0.622 4.045 -1.711 1.00 0.00 385 THR B CA 19
ATOM 22929 C C . THR B 2 3 ? -0.656 4.720 -1.207 1.00 0.00 385 THR B C 19
ATOM 22930 O O . THR B 2 3 ? -0.890 4.821 -0.019 1.00 0.00 385 THR B O 19
ATOM 22941 N N . LYS B 2 4 ? -1.484 5.186 -2.102 1.00 0.00 386 LYS B N 19
ATOM 22942 C CA . LYS B 2 4 ? -2.744 5.857 -1.675 1.00 0.00 386 LYS B CA 19
ATOM 22943 C C . LYS B 2 4 ? -3.805 4.804 -1.343 1.00 0.00 386 LYS B C 19
ATOM 22944 O O . LYS B 2 4 ? -4.916 5.126 -0.973 1.00 0.00 386 LYS B O 19
ATOM 22963 N N . GLN B 2 5 ? -3.474 3.548 -1.476 1.00 0.00 387 GLN B N 19
ATOM 22964 C CA . GLN B 2 5 ? -4.471 2.483 -1.170 1.00 0.00 387 GLN B CA 19
ATOM 22965 C C . GLN B 2 5 ? -4.473 2.193 0.333 1.00 0.00 387 GLN B C 19
ATOM 22966 O O . GLN B 2 5 ? -5.159 1.306 0.800 1.00 0.00 387 GLN B O 19
ATOM 22980 N N . THR B 2 6 ? -3.711 2.927 1.094 1.00 0.00 388 THR B N 19
ATOM 22981 C CA . THR B 2 6 ? -3.670 2.680 2.564 1.00 0.00 388 THR B CA 19
ATOM 22982 C C . THR B 2 6 ? -5.064 2.893 3.157 1.00 0.00 388 THR B C 19
ATOM 22983 O O . THR B 2 6 ? -5.397 2.353 4.193 1.00 0.00 388 THR B O 19
ATOM 22994 N N . ALA B 2 7 ? -5.883 3.674 2.508 1.00 0.00 389 ALA B N 19
ATOM 22995 C CA . ALA B 2 7 ? -7.256 3.916 3.034 1.00 0.00 389 ALA B CA 19
ATOM 22996 C C . ALA B 2 7 ? -8.051 2.607 3.006 1.00 0.00 389 ALA B C 19
ATOM 22997 O O . ALA B 2 7 ? -7.815 1.746 2.183 1.00 0.00 389 ALA B O 19
ATOM 23004 N N . ARG B 2 8 ? -8.993 2.456 3.900 1.00 0.00 390 ARG B N 19
ATOM 23005 C CA . ARG B 2 8 ? -9.808 1.206 3.926 1.00 0.00 390 ARG B CA 19
ATOM 23006 C C . ARG B 2 8 ? -11.226 1.521 3.448 1.00 0.00 390 ARG B C 19
ATOM 23007 O O . ARG B 2 8 ? -11.724 2.613 3.637 1.00 0.00 390 ARG B O 19
ATOM 23028 N N . LYS B 2 9 ? -11.878 0.581 2.819 1.00 0.00 391 LYS B N 19
ATOM 23029 C CA . LYS B 2 9 ? -13.258 0.845 2.324 1.00 0.00 391 LYS B CA 19
ATOM 23030 C C . LYS B 2 9 ? -14.113 -0.417 2.460 1.00 0.00 391 LYS B C 19
ATOM 23031 O O . LYS B 2 9 ? -14.820 -0.598 3.431 1.00 0.00 391 LYS B O 19
ATOM 23050 N N . SER B 2 10 ? -14.056 -1.290 1.491 1.00 0.00 392 SER B N 19
ATOM 23051 C CA . SER B 2 10 ? -14.868 -2.540 1.563 1.00 0.00 392 SER B CA 19
ATOM 23052 C C . SER B 2 10 ? -14.471 -3.316 2.817 1.00 0.00 392 SER B C 19
ATOM 23053 O O . SER B 2 10 ? -15.299 -3.899 3.488 1.00 0.00 392 SER B O 19
ATOM 23061 N N . THR B 2 11 ? -13.210 -3.307 3.150 1.00 0.00 393 THR B N 19
ATOM 23062 C CA . THR B 2 11 ? -12.763 -4.022 4.375 1.00 0.00 393 THR B CA 19
ATOM 23063 C C . THR B 2 11 ? -13.107 -3.155 5.582 1.00 0.00 393 THR B C 19
ATOM 23064 O O . THR B 2 11 ? -13.100 -3.603 6.712 1.00 0.00 393 THR B O 19
ATOM 23075 N N . GLY B 2 12 ? -13.413 -1.909 5.340 1.00 0.00 394 GLY B N 19
ATOM 23076 C CA . GLY B 2 12 ? -13.763 -0.990 6.453 1.00 0.00 394 GLY B CA 19
ATOM 23077 C C . GLY B 2 12 ? -12.823 -1.229 7.635 1.00 0.00 394 GLY B C 19
ATOM 23078 O O . GLY B 2 12 ? -11.786 -1.838 7.428 1.00 0.00 394 GLY B O 19
ATOM 23086 N N . SER A 1 1 ? 2.087 14.169 -14.188 1.00 0.00 311 SER A N 20
ATOM 23087 C CA . SER A 1 1 ? 0.692 13.653 -14.103 1.00 0.00 311 SER A CA 20
ATOM 23088 C C . SER A 1 1 ? 0.175 13.819 -12.672 1.00 0.00 311 SER A C 20
ATOM 23089 O O . SER A 1 1 ? 0.792 13.376 -11.724 1.00 0.00 311 SER A O 20
ATOM 23099 N N . GLY A 1 2 ? -0.954 14.453 -12.510 1.00 0.00 312 GLY A N 20
ATOM 23100 C CA . GLY A 1 2 ? -1.510 14.647 -11.140 1.00 0.00 312 GLY A CA 20
ATOM 23101 C C . GLY A 1 2 ? -1.934 13.293 -10.564 1.00 0.00 312 GLY A C 20
ATOM 23102 O O . GLY A 1 2 ? -2.214 12.361 -11.292 1.00 0.00 312 GLY A O 20
ATOM 23106 N N . PRO A 1 3 ? -1.978 13.186 -9.261 1.00 0.00 313 PRO A N 20
ATOM 23107 C CA . PRO A 1 3 ? -2.372 11.927 -8.564 1.00 0.00 313 PRO A CA 20
ATOM 23108 C C . PRO A 1 3 ? -3.866 11.633 -8.707 1.00 0.00 313 PRO A C 20
ATOM 23109 O O . PRO A 1 3 ? -4.319 10.532 -8.468 1.00 0.00 313 PRO A O 20
ATOM 23120 N N . SER A 1 4 ? -4.636 12.616 -9.085 1.00 0.00 314 SER A N 20
ATOM 23121 C CA . SER A 1 4 ? -6.100 12.397 -9.231 1.00 0.00 314 SER A CA 20
ATOM 23122 C C . SER A 1 4 ? -6.352 11.316 -10.281 1.00 0.00 314 SER A C 20
ATOM 23123 O O . SER A 1 4 ? -5.657 11.220 -11.272 1.00 0.00 314 SER A O 20
ATOM 23131 N N . CYS A 1 5 ? -7.346 10.501 -10.066 1.00 0.00 315 CYS A N 20
ATOM 23132 C CA . CYS A 1 5 ? -7.653 9.421 -11.047 1.00 0.00 315 CYS A CA 20
ATOM 23133 C C . CYS A 1 5 ? -8.751 9.891 -11.998 1.00 0.00 315 CYS A C 20
ATOM 23134 O O . CYS A 1 5 ? -9.865 10.148 -11.587 1.00 0.00 315 CYS A O 20
ATOM 23141 N N . LYS A 1 6 ? -8.468 9.975 -13.264 1.00 0.00 316 LYS A N 20
ATOM 23142 C CA . LYS A 1 6 ? -9.529 10.393 -14.215 1.00 0.00 316 LYS A CA 20
ATOM 23143 C C . LYS A 1 6 ? -10.440 9.190 -14.453 1.00 0.00 316 LYS A C 20
ATOM 23144 O O . LYS A 1 6 ? -11.500 9.297 -15.039 1.00 0.00 316 LYS A O 20
ATOM 23163 N N . HIS A 1 7 ? -10.014 8.039 -14.001 1.00 0.00 317 HIS A N 20
ATOM 23164 C CA . HIS A 1 7 ? -10.817 6.804 -14.187 1.00 0.00 317 HIS A CA 20
ATOM 23165 C C . HIS A 1 7 ? -11.239 6.233 -12.828 1.00 0.00 317 HIS A C 20
ATOM 23166 O O . HIS A 1 7 ? -11.819 5.168 -12.754 1.00 0.00 317 HIS A O 20
ATOM 23181 N N . CYS A 1 8 ? -10.948 6.914 -11.750 1.00 0.00 318 CYS A N 20
ATOM 23182 C CA . CYS A 1 8 ? -11.337 6.370 -10.414 1.00 0.00 318 CYS A CA 20
ATOM 23183 C C . CYS A 1 8 ? -12.796 5.937 -10.455 1.00 0.00 318 CYS A C 20
ATOM 23184 O O . CYS A 1 8 ? -13.698 6.730 -10.275 1.00 0.00 318 CYS A O 20
ATOM 23191 N N . LYS A 1 9 ? -13.036 4.683 -10.684 1.00 0.00 319 LYS A N 20
ATOM 23192 C CA . LYS A 1 9 ? -14.433 4.202 -10.728 1.00 0.00 319 LYS A CA 20
ATOM 23193 C C . LYS A 1 9 ? -15.077 4.474 -9.372 1.00 0.00 319 LYS A C 20
ATOM 23194 O O . LYS A 1 9 ? -16.278 4.625 -9.261 1.00 0.00 319 LYS A O 20
ATOM 23213 N N . ASP A 1 10 ? -14.284 4.541 -8.338 1.00 0.00 320 ASP A N 20
ATOM 23214 C CA . ASP A 1 10 ? -14.855 4.806 -6.990 1.00 0.00 320 ASP A CA 20
ATOM 23215 C C . ASP A 1 10 ? -16.078 3.911 -6.771 1.00 0.00 320 ASP A C 20
ATOM 23216 O O . ASP A 1 10 ? -17.056 4.317 -6.175 1.00 0.00 320 ASP A O 20
ATOM 23225 N N . ASP A 1 11 ? -16.034 2.699 -7.251 1.00 0.00 321 ASP A N 20
ATOM 23226 C CA . ASP A 1 11 ? -17.196 1.784 -7.073 1.00 0.00 321 ASP A CA 20
ATOM 23227 C C . ASP A 1 11 ? -16.924 0.826 -5.914 1.00 0.00 321 ASP A C 20
ATOM 23228 O O . ASP A 1 11 ? -15.874 0.225 -5.828 1.00 0.00 321 ASP A O 20
ATOM 23237 N N . VAL A 1 12 ? -17.860 0.657 -5.029 1.00 0.00 322 VAL A N 20
ATOM 23238 C CA . VAL A 1 12 ? -17.635 -0.287 -3.904 1.00 0.00 322 VAL A CA 20
ATOM 23239 C C . VAL A 1 12 ? -17.585 -1.707 -4.466 1.00 0.00 322 VAL A C 20
ATOM 23240 O O . VAL A 1 12 ? -16.856 -2.552 -3.990 1.00 0.00 322 VAL A O 20
ATOM 23253 N N . ASN A 1 13 ? -18.354 -1.969 -5.488 1.00 0.00 323 ASN A N 20
ATOM 23254 C CA . ASN A 1 13 ? -18.356 -3.324 -6.098 1.00 0.00 323 ASN A CA 20
ATOM 23255 C C . ASN A 1 13 ? -17.048 -3.535 -6.852 1.00 0.00 323 ASN A C 20
ATOM 23256 O O . ASN A 1 13 ? -16.495 -4.617 -6.874 1.00 0.00 323 ASN A O 20
ATOM 23267 N N . ARG A 1 14 ? -16.552 -2.500 -7.475 1.00 0.00 324 ARG A N 20
ATOM 23268 C CA . ARG A 1 14 ? -15.281 -2.619 -8.237 1.00 0.00 324 ARG A CA 20
ATOM 23269 C C . ARG A 1 14 ? -14.289 -1.588 -7.702 1.00 0.00 324 ARG A C 20
ATOM 23270 O O . ARG A 1 14 ? -14.601 -0.422 -7.581 1.00 0.00 324 ARG A O 20
ATOM 23291 N N . LEU A 1 15 ? -13.098 -1.996 -7.372 1.00 0.00 325 LEU A N 20
ATOM 23292 C CA . LEU A 1 15 ? -12.115 -1.018 -6.834 1.00 0.00 325 LEU A CA 20
ATOM 23293 C C . LEU A 1 15 ? -11.270 -0.441 -7.969 1.00 0.00 325 LEU A C 20
ATOM 23294 O O . LEU A 1 15 ? -10.874 -1.134 -8.885 1.00 0.00 325 LEU A O 20
ATOM 23310 N N . CYS A 1 16 ? -10.994 0.830 -7.905 1.00 0.00 326 CYS A N 20
ATOM 23311 C CA . CYS A 1 16 ? -10.177 1.486 -8.960 1.00 0.00 326 CYS A CA 20
ATOM 23312 C C . CYS A 1 16 ? -8.832 0.765 -9.097 1.00 0.00 326 CYS A C 20
ATOM 23313 O O . CYS A 1 16 ? -8.033 0.738 -8.183 1.00 0.00 326 CYS A O 20
ATOM 23320 N N . ARG A 1 17 ? -8.584 0.175 -10.236 1.00 0.00 327 ARG A N 20
ATOM 23321 C CA . ARG A 1 17 ? -7.298 -0.554 -10.446 1.00 0.00 327 ARG A CA 20
ATOM 23322 C C . ARG A 1 17 ? -6.106 0.390 -10.272 1.00 0.00 327 ARG A C 20
ATOM 23323 O O . ARG A 1 17 ? -5.066 0.000 -9.778 1.00 0.00 327 ARG A O 20
ATOM 23344 N N . VAL A 1 18 ? -6.237 1.625 -10.670 1.00 0.00 328 VAL A N 20
ATOM 23345 C CA . VAL A 1 18 ? -5.096 2.571 -10.517 1.00 0.00 328 VAL A CA 20
ATOM 23346 C C . VAL A 1 18 ? -4.798 2.757 -9.030 1.00 0.00 328 VAL A C 20
ATOM 23347 O O . VAL A 1 18 ? -3.660 2.757 -8.608 1.00 0.00 328 VAL A O 20
ATOM 23360 N N . CYS A 1 19 ? -5.818 2.892 -8.231 1.00 0.00 329 CYS A N 20
ATOM 23361 C CA . CYS A 1 19 ? -5.602 3.051 -6.767 1.00 0.00 329 CYS A CA 20
ATOM 23362 C C . CYS A 1 19 ? -5.451 1.664 -6.155 1.00 0.00 329 CYS A C 20
ATOM 23363 O O . CYS A 1 19 ? -4.832 1.483 -5.126 1.00 0.00 329 CYS A O 20
ATOM 23370 N N . ALA A 1 20 ? -6.018 0.681 -6.796 1.00 0.00 330 ALA A N 20
ATOM 23371 C CA . ALA A 1 20 ? -5.921 -0.708 -6.275 1.00 0.00 330 ALA A CA 20
ATOM 23372 C C . ALA A 1 20 ? -4.809 -1.441 -7.024 1.00 0.00 330 ALA A C 20
ATOM 23373 O O . ALA A 1 20 ? -3.725 -0.922 -7.205 1.00 0.00 330 ALA A O 20
ATOM 23380 N N . CYS A 1 21 ? -5.069 -2.635 -7.470 1.00 0.00 331 CYS A N 20
ATOM 23381 C CA . CYS A 1 21 ? -4.029 -3.389 -8.216 1.00 0.00 331 CYS A CA 20
ATOM 23382 C C . CYS A 1 21 ? -4.217 -3.138 -9.715 1.00 0.00 331 CYS A C 20
ATOM 23383 O O . CYS A 1 21 ? -5.284 -3.334 -10.260 1.00 0.00 331 CYS A O 20
ATOM 23390 N N . HIS A 1 22 ? -3.190 -2.684 -10.379 1.00 0.00 332 HIS A N 20
ATOM 23391 C CA . HIS A 1 22 ? -3.306 -2.394 -11.837 1.00 0.00 332 HIS A CA 20
ATOM 23392 C C . HIS A 1 22 ? -3.729 -3.648 -12.611 1.00 0.00 332 HIS A C 20
ATOM 23393 O O . HIS A 1 22 ? -4.601 -3.601 -13.456 1.00 0.00 332 HIS A O 20
ATOM 23408 N N . LEU A 1 23 ? -3.105 -4.762 -12.349 1.00 0.00 333 LEU A N 20
ATOM 23409 C CA . LEU A 1 23 ? -3.457 -6.008 -13.093 1.00 0.00 333 LEU A CA 20
ATOM 23410 C C . LEU A 1 23 ? -4.862 -6.494 -12.731 1.00 0.00 333 LEU A C 20
ATOM 23411 O O . LEU A 1 23 ? -5.591 -6.981 -13.572 1.00 0.00 333 LEU A O 20
ATOM 23427 N N . CYS A 1 24 ? -5.250 -6.387 -11.493 1.00 0.00 334 CYS A N 20
ATOM 23428 C CA . CYS A 1 24 ? -6.604 -6.867 -11.106 1.00 0.00 334 CYS A CA 20
ATOM 23429 C C . CYS A 1 24 ? -7.072 -6.161 -9.828 1.00 0.00 334 CYS A C 20
ATOM 23430 O O . CYS A 1 24 ? -6.756 -6.557 -8.727 1.00 0.00 334 CYS A O 20
ATOM 23437 N N . GLY A 1 25 ? -7.832 -5.110 -9.971 1.00 0.00 335 GLY A N 20
ATOM 23438 C CA . GLY A 1 25 ? -8.321 -4.377 -8.772 1.00 0.00 335 GLY A CA 20
ATOM 23439 C C . GLY A 1 25 ? -9.450 -5.160 -8.114 1.00 0.00 335 GLY A C 20
ATOM 23440 O O . GLY A 1 25 ? -10.467 -5.438 -8.719 1.00 0.00 335 GLY A O 20
ATOM 23444 N N . GLY A 1 26 ? -9.281 -5.509 -6.874 1.00 0.00 336 GLY A N 20
ATOM 23445 C CA . GLY A 1 26 ? -10.339 -6.264 -6.157 1.00 0.00 336 GLY A CA 20
ATOM 23446 C C . GLY A 1 26 ? -10.175 -6.031 -4.661 1.00 0.00 336 GLY A C 20
ATOM 23447 O O . GLY A 1 26 ? -9.263 -5.356 -4.225 1.00 0.00 336 GLY A O 20
ATOM 23451 N N . ARG A 1 27 ? -11.045 -6.579 -3.868 1.00 0.00 337 ARG A N 20
ATOM 23452 C CA . ARG A 1 27 ? -10.926 -6.381 -2.401 1.00 0.00 337 ARG A CA 20
ATOM 23453 C C . ARG A 1 27 ? -9.962 -7.424 -1.833 1.00 0.00 337 ARG A C 20
ATOM 23454 O O . ARG A 1 27 ? -9.999 -7.753 -0.664 1.00 0.00 337 ARG A O 20
ATOM 23475 N N . GLN A 1 28 ? -9.107 -7.957 -2.663 1.00 0.00 338 GLN A N 20
ATOM 23476 C CA . GLN A 1 28 ? -8.144 -8.995 -2.196 1.00 0.00 338 GLN A CA 20
ATOM 23477 C C . GLN A 1 28 ? -7.295 -8.455 -1.041 1.00 0.00 338 GLN A C 20
ATOM 23478 O O . GLN A 1 28 ? -6.972 -9.172 -0.114 1.00 0.00 338 GLN A O 20
ATOM 23492 N N . ASP A 1 29 ? -6.927 -7.205 -1.082 1.00 0.00 339 ASP A N 20
ATOM 23493 C CA . ASP A 1 29 ? -6.096 -6.645 0.024 1.00 0.00 339 ASP A CA 20
ATOM 23494 C C . ASP A 1 29 ? -5.803 -5.165 -0.239 1.00 0.00 339 ASP A C 20
ATOM 23495 O O . ASP A 1 29 ? -4.664 -4.742 -0.257 1.00 0.00 339 ASP A O 20
ATOM 23504 N N . PRO A 1 30 ? -6.831 -4.387 -0.433 1.00 0.00 340 PRO A N 20
ATOM 23505 C CA . PRO A 1 30 ? -6.706 -2.923 -0.693 1.00 0.00 340 PRO A CA 20
ATOM 23506 C C . PRO A 1 30 ? -6.100 -2.177 0.500 1.00 0.00 340 PRO A C 20
ATOM 23507 O O . PRO A 1 30 ? -5.650 -1.056 0.381 1.00 0.00 340 PRO A O 20
ATOM 23518 N N . ASP A 1 31 ? -6.101 -2.791 1.650 1.00 0.00 341 ASP A N 20
ATOM 23519 C CA . ASP A 1 31 ? -5.541 -2.122 2.858 1.00 0.00 341 ASP A CA 20
ATOM 23520 C C . ASP A 1 31 ? -4.051 -1.835 2.660 1.00 0.00 341 ASP A C 20
ATOM 23521 O O . ASP A 1 31 ? -3.521 -0.890 3.210 1.00 0.00 341 ASP A O 20
ATOM 23530 N N . LYS A 1 32 ? -3.368 -2.639 1.887 1.00 0.00 342 LYS A N 20
ATOM 23531 C CA . LYS A 1 32 ? -1.912 -2.401 1.668 1.00 0.00 342 LYS A CA 20
ATOM 23532 C C . LYS A 1 32 ? -1.612 -2.374 0.170 1.00 0.00 342 LYS A C 20
ATOM 23533 O O . LYS A 1 32 ? -1.173 -3.351 -0.402 1.00 0.00 342 LYS A O 20
ATOM 23552 N N . GLN A 1 33 ? -1.834 -1.259 -0.465 1.00 0.00 343 GLN A N 20
ATOM 23553 C CA . GLN A 1 33 ? -1.547 -1.156 -1.923 1.00 0.00 343 GLN A CA 20
ATOM 23554 C C . GLN A 1 33 ? -0.265 -0.344 -2.120 1.00 0.00 343 GLN A C 20
ATOM 23555 O O . GLN A 1 33 ? -0.086 0.696 -1.518 1.00 0.00 343 GLN A O 20
ATOM 23569 N N . LEU A 1 34 ? 0.627 -0.810 -2.954 1.00 0.00 344 LEU A N 20
ATOM 23570 C CA . LEU A 1 34 ? 1.897 -0.065 -3.185 1.00 0.00 344 LEU A CA 20
ATOM 23571 C C . LEU A 1 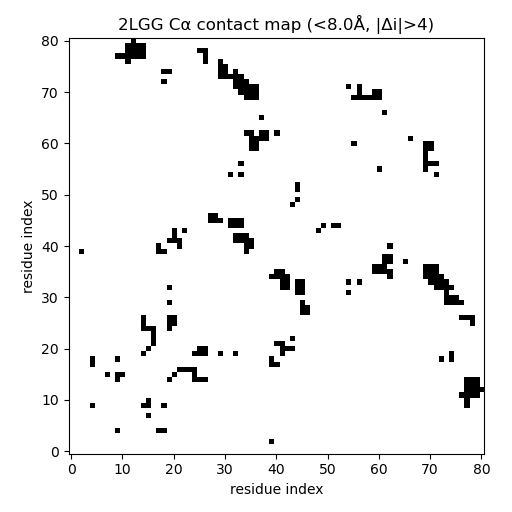34 ? 1.913 0.494 -4.608 1.00 0.00 344 LEU A C 20
ATOM 23572 O O . LEU A 1 34 ? 1.681 -0.223 -5.570 1.00 0.00 344 LEU A O 20
ATOM 23588 N N . MET A 1 35 ? 2.177 1.772 -4.742 1.00 0.00 345 MET A N 20
ATOM 23589 C CA . MET A 1 35 ? 2.200 2.407 -6.085 1.00 0.00 345 MET A CA 20
ATOM 23590 C C . MET A 1 35 ? 3.527 3.136 -6.316 1.00 0.00 345 MET A C 20
ATOM 23591 O O . MET A 1 35 ? 4.129 3.659 -5.399 1.00 0.00 345 MET A O 20
ATOM 23605 N N . CYS A 1 36 ? 3.972 3.190 -7.544 1.00 0.00 346 CYS A N 20
ATOM 23606 C CA . CYS A 1 36 ? 5.249 3.909 -7.846 1.00 0.00 346 CYS A CA 20
ATOM 23607 C C . CYS A 1 36 ? 4.920 5.385 -8.097 1.00 0.00 346 CYS A C 20
ATOM 23608 O O . CYS A 1 36 ? 4.168 5.720 -8.986 1.00 0.00 346 CYS A O 20
ATOM 23615 N N . ASP A 1 37 ? 5.455 6.272 -7.305 1.00 0.00 347 ASP A N 20
ATOM 23616 C CA . ASP A 1 37 ? 5.138 7.719 -7.492 1.00 0.00 347 ASP A CA 20
ATOM 23617 C C . ASP A 1 37 ? 5.322 8.104 -8.956 1.00 0.00 347 ASP A C 20
ATOM 23618 O O . ASP A 1 37 ? 4.525 8.824 -9.526 1.00 0.00 347 ASP A O 20
ATOM 23627 N N . GLU A 1 38 ? 6.361 7.633 -9.569 1.00 0.00 348 GLU A N 20
ATOM 23628 C CA . GLU A 1 38 ? 6.601 7.969 -10.996 1.00 0.00 348 GLU A CA 20
ATOM 23629 C C . GLU A 1 38 ? 5.539 7.299 -11.877 1.00 0.00 348 GLU A C 20
ATOM 23630 O O . GLU A 1 38 ? 5.146 7.831 -12.896 1.00 0.00 348 GLU A O 20
ATOM 23642 N N . CYS A 1 39 ? 5.081 6.136 -11.495 1.00 0.00 349 CYS A N 20
ATOM 23643 C CA . CYS A 1 39 ? 4.050 5.427 -12.313 1.00 0.00 349 CYS A CA 20
ATOM 23644 C C . CYS A 1 39 ? 2.827 5.110 -11.450 1.00 0.00 349 CYS A C 20
ATOM 23645 O O . CYS A 1 39 ? 2.931 4.496 -10.409 1.00 0.00 349 CYS A O 20
ATOM 23652 N N . ASP A 1 40 ? 1.665 5.518 -11.878 1.00 0.00 350 ASP A N 20
ATOM 23653 C CA . ASP A 1 40 ? 0.441 5.239 -11.077 1.00 0.00 350 ASP A CA 20
ATOM 23654 C C . ASP A 1 40 ? 0.109 3.747 -11.129 1.00 0.00 350 ASP A C 20
ATOM 23655 O O . ASP A 1 40 ? -1.010 3.340 -10.889 1.00 0.00 350 ASP A O 20
ATOM 23664 N N . MET A 1 41 ? 1.080 2.930 -11.421 1.00 0.00 351 MET A N 20
ATOM 23665 C CA . MET A 1 41 ? 0.830 1.461 -11.466 1.00 0.00 351 MET A CA 20
ATOM 23666 C C . MET A 1 41 ? 1.177 0.859 -10.106 1.00 0.00 351 MET A C 20
ATOM 23667 O O . MET A 1 41 ? 2.031 1.362 -9.397 1.00 0.00 351 MET A O 20
ATOM 23681 N N . ALA A 1 42 ? 0.516 -0.205 -9.730 1.00 0.00 352 ALA A N 20
ATOM 23682 C CA . ALA A 1 42 ? 0.809 -0.823 -8.408 1.00 0.00 352 ALA A CA 20
ATOM 23683 C C . ALA A 1 42 ? 1.615 -2.103 -8.585 1.00 0.00 352 ALA A C 20
ATOM 23684 O O . ALA A 1 42 ? 2.012 -2.457 -9.677 1.00 0.00 352 ALA A O 20
ATOM 23691 N N . PHE A 1 43 ? 1.871 -2.793 -7.504 1.00 0.00 353 PHE A N 20
ATOM 23692 C CA . PHE A 1 43 ? 2.671 -4.049 -7.590 1.00 0.00 353 PHE A CA 20
ATOM 23693 C C . PHE A 1 43 ? 1.817 -5.266 -7.228 1.00 0.00 353 PHE A C 20
ATOM 23694 O O . PHE A 1 43 ? 1.067 -5.255 -6.272 1.00 0.00 353 PHE A O 20
ATOM 23711 N N . HIS A 1 44 ? 1.943 -6.322 -7.986 1.00 0.00 354 HIS A N 20
ATOM 23712 C CA . HIS A 1 44 ? 1.163 -7.559 -7.700 1.00 0.00 354 HIS A CA 20
ATOM 23713 C C . HIS A 1 44 ? 1.697 -8.216 -6.425 1.00 0.00 354 HIS A C 20
ATOM 23714 O O . HIS A 1 44 ? 1.322 -9.318 -6.079 1.00 0.00 354 HIS A O 20
ATOM 23728 N N . ILE A 1 45 ? 2.576 -7.550 -5.725 1.00 0.00 355 ILE A N 20
ATOM 23729 C CA . ILE A 1 45 ? 3.137 -8.142 -4.477 1.00 0.00 355 ILE A CA 20
ATOM 23730 C C . ILE A 1 45 ? 1.998 -8.615 -3.578 1.00 0.00 355 ILE A C 20
ATOM 23731 O O . ILE A 1 45 ? 2.098 -9.626 -2.911 1.00 0.00 355 ILE A O 20
ATOM 23747 N N . TYR A 1 46 ? 0.921 -7.888 -3.546 1.00 0.00 356 TYR A N 20
ATOM 23748 C CA . TYR A 1 46 ? -0.220 -8.287 -2.684 1.00 0.00 356 TYR A CA 20
ATOM 23749 C C . TYR A 1 46 ? -0.980 -9.443 -3.334 1.00 0.00 356 TYR A C 20
ATOM 23750 O O . TYR A 1 46 ? -1.505 -10.309 -2.662 1.00 0.00 356 TYR A O 20
ATOM 23768 N N . CYS A 1 47 ? -1.035 -9.473 -4.637 1.00 0.00 357 CYS A N 20
ATOM 23769 C CA . CYS A 1 47 ? -1.747 -10.580 -5.325 1.00 0.00 357 CYS A CA 20
ATOM 23770 C C . CYS A 1 47 ? -0.850 -11.820 -5.330 1.00 0.00 357 CYS A C 20
ATOM 23771 O O . CYS A 1 47 ? -1.237 -12.886 -4.895 1.00 0.00 357 CYS A O 20
ATOM 23778 N N . LEU A 1 48 ? 0.350 -11.675 -5.819 1.00 0.00 358 LEU A N 20
ATOM 23779 C CA . LEU A 1 48 ? 1.299 -12.821 -5.860 1.00 0.00 358 LEU A CA 20
ATOM 23780 C C . LEU A 1 48 ? 1.730 -13.199 -4.444 1.00 0.00 358 LEU A C 20
ATOM 23781 O O . LEU A 1 48 ? 1.930 -14.355 -4.130 1.00 0.00 358 LEU A O 20
ATOM 23797 N N . ASP A 1 49 ? 1.897 -12.224 -3.600 1.00 0.00 359 ASP A N 20
ATOM 23798 C CA . ASP A 1 49 ? 2.343 -12.502 -2.205 1.00 0.00 359 ASP A CA 20
ATOM 23799 C C . ASP A 1 49 ? 3.704 -13.204 -2.246 1.00 0.00 359 ASP A C 20
ATOM 23800 O O . ASP A 1 49 ? 3.854 -14.315 -1.780 1.00 0.00 359 ASP A O 20
ATOM 23809 N N . PRO A 1 50 ? 4.690 -12.549 -2.807 1.00 0.00 360 PRO A N 20
ATOM 23810 C CA . PRO A 1 50 ? 6.070 -13.099 -2.923 1.00 0.00 360 PRO A CA 20
ATOM 23811 C C . PRO A 1 50 ? 6.856 -12.967 -1.614 1.00 0.00 360 PRO A C 20
ATOM 23812 O O . PRO A 1 50 ? 6.477 -12.221 -0.734 1.00 0.00 360 PRO A O 20
ATOM 23823 N N . PRO A 1 51 ? 7.949 -13.677 -1.488 1.00 0.00 361 PRO A N 20
ATOM 23824 C CA . PRO A 1 51 ? 8.797 -13.617 -0.265 1.00 0.00 361 PRO A CA 20
ATOM 23825 C C . PRO A 1 51 ? 9.068 -12.176 0.178 1.00 0.00 361 PRO A C 20
ATOM 23826 O O . PRO A 1 51 ? 9.432 -11.927 1.310 1.00 0.00 361 PRO A O 20
ATOM 23837 N N . LEU A 1 52 ? 8.897 -11.225 -0.702 1.00 0.00 362 LEU A N 20
ATOM 23838 C CA . LEU A 1 52 ? 9.150 -9.808 -0.316 1.00 0.00 362 LEU A CA 20
ATOM 23839 C C . LEU A 1 52 ? 8.326 -9.472 0.929 1.00 0.00 362 LEU A C 20
ATOM 23840 O O . LEU A 1 52 ? 8.824 -8.884 1.867 1.00 0.00 362 LEU A O 20
ATOM 23856 N N . SER A 1 53 ? 7.074 -9.859 0.938 1.00 0.00 363 SER A N 20
ATOM 23857 C CA . SER A 1 53 ? 6.189 -9.584 2.113 1.00 0.00 363 SER A CA 20
ATOM 23858 C C . SER A 1 53 ? 6.589 -8.271 2.791 1.00 0.00 363 SER A C 20
ATOM 23859 O O . SER A 1 53 ? 6.461 -8.119 3.990 1.00 0.00 363 SER A O 20
ATOM 23867 N N . SER A 1 54 ? 7.078 -7.321 2.040 1.00 0.00 364 SER A N 20
ATOM 23868 C CA . SER A 1 54 ? 7.486 -6.030 2.656 1.00 0.00 364 SER A CA 20
ATOM 23869 C C . SER A 1 54 ? 7.345 -4.901 1.637 1.00 0.00 364 SER A C 20
ATOM 23870 O O . SER A 1 54 ? 7.329 -5.127 0.443 1.00 0.00 364 SER A O 20
ATOM 23878 N N . VAL A 1 55 ? 7.249 -3.687 2.100 1.00 0.00 365 VAL A N 20
ATOM 23879 C CA . VAL A 1 55 ? 7.117 -2.542 1.162 1.00 0.00 365 VAL A CA 20
ATOM 23880 C C . VAL A 1 55 ? 8.471 -1.817 1.059 1.00 0.00 365 VAL A C 20
ATOM 23881 O O . VAL A 1 55 ? 8.919 -1.217 2.015 1.00 0.00 365 VAL A O 20
ATOM 23894 N N . PRO A 1 56 ? 9.128 -1.863 -0.081 1.00 0.00 366 PRO A N 20
ATOM 23895 C CA . PRO A 1 56 ? 10.444 -1.190 -0.260 1.00 0.00 366 PRO A CA 20
ATOM 23896 C C . PRO A 1 56 ? 10.304 0.332 -0.368 1.00 0.00 366 PRO A C 20
ATOM 23897 O O . PRO A 1 56 ? 11.279 1.050 -0.459 1.00 0.00 366 PRO A O 20
ATOM 23908 N N . SER A 1 57 ? 9.096 0.826 -0.356 1.00 0.00 367 SER A N 20
ATOM 23909 C CA . SER A 1 57 ? 8.886 2.295 -0.454 1.00 0.00 367 SER A CA 20
ATOM 23910 C C . SER A 1 57 ? 9.554 2.987 0.735 1.00 0.00 367 SER A C 20
ATOM 23911 O O . SER A 1 57 ? 9.750 4.186 0.740 1.00 0.00 367 SER A O 20
ATOM 23919 N N . GLU A 1 58 ? 9.902 2.242 1.748 1.00 0.00 368 GLU A N 20
ATOM 23920 C CA . GLU A 1 58 ? 10.554 2.858 2.938 1.00 0.00 368 GLU A CA 20
ATOM 23921 C C . GLU A 1 58 ? 11.706 3.754 2.482 1.00 0.00 368 GLU A C 20
ATOM 23922 O O . GLU A 1 58 ? 11.979 4.777 3.080 1.00 0.00 368 GLU A O 20
ATOM 23934 N N . ASP A 1 59 ? 12.381 3.383 1.426 1.00 0.00 369 ASP A N 20
ATOM 23935 C CA . ASP A 1 59 ? 13.512 4.213 0.924 1.00 0.00 369 ASP A CA 20
ATOM 23936 C C . ASP A 1 59 ? 13.195 4.690 -0.494 1.00 0.00 369 ASP A C 20
ATOM 23937 O O . ASP A 1 59 ? 12.248 4.244 -1.109 1.00 0.00 369 ASP A O 20
ATOM 23946 N N . GLU A 1 60 ? 13.978 5.591 -1.020 1.00 0.00 370 GLU A N 20
ATOM 23947 C CA . GLU A 1 60 ? 13.711 6.084 -2.398 1.00 0.00 370 GLU A CA 20
ATOM 23948 C C . GLU A 1 60 ? 13.811 4.912 -3.376 1.00 0.00 370 GLU A C 20
ATOM 23949 O O . GLU A 1 60 ? 14.853 4.657 -3.947 1.00 0.00 370 GLU A O 20
ATOM 23961 N N . TRP A 1 61 ? 12.734 4.195 -3.567 1.00 0.00 371 TRP A N 20
ATOM 23962 C CA . TRP A 1 61 ? 12.761 3.034 -4.503 1.00 0.00 371 TRP A CA 20
ATOM 23963 C C . TRP A 1 61 ? 11.804 3.293 -5.669 1.00 0.00 371 TRP A C 20
ATOM 23964 O O . TRP A 1 61 ? 10.753 3.875 -5.503 1.00 0.00 371 TRP A O 20
ATOM 23985 N N . TYR A 1 62 ? 12.173 2.882 -6.852 1.00 0.00 372 TYR A N 20
ATOM 23986 C CA . TYR A 1 62 ? 11.296 3.113 -8.037 1.00 0.00 372 TYR A CA 20
ATOM 23987 C C . TYR A 1 62 ? 11.004 1.777 -8.721 1.00 0.00 372 TYR A C 20
ATOM 23988 O O . TYR A 1 62 ? 11.815 0.873 -8.704 1.00 0.00 372 TYR A O 20
ATOM 24006 N N . CYS A 1 63 ? 9.855 1.643 -9.326 1.00 0.00 373 CYS A N 20
ATOM 24007 C CA . CYS A 1 63 ? 9.527 0.365 -10.008 1.00 0.00 373 CYS A CA 20
ATOM 24008 C C . CYS A 1 63 ? 10.700 -0.031 -10.922 1.00 0.00 373 CYS A C 20
ATOM 24009 O O . CYS A 1 63 ? 11.421 0.817 -11.405 1.00 0.00 373 CYS A O 20
ATOM 24016 N N . PRO A 1 64 ? 10.904 -1.310 -11.147 1.00 0.00 374 PRO A N 20
ATOM 24017 C CA . PRO A 1 64 ? 12.024 -1.804 -12.003 1.00 0.00 374 PRO A CA 20
ATOM 24018 C C . PRO A 1 64 ? 12.162 -1.046 -13.331 1.00 0.00 374 PRO A C 20
ATOM 24019 O O . PRO A 1 64 ? 13.256 -0.748 -13.769 1.00 0.00 374 PRO A O 20
ATOM 24030 N N . GLU A 1 65 ? 11.074 -0.747 -13.987 1.00 0.00 375 GLU A N 20
ATOM 24031 C CA . GLU A 1 65 ? 11.173 -0.028 -15.293 1.00 0.00 375 GLU A CA 20
ATOM 24032 C C . GLU A 1 65 ? 11.644 1.415 -15.081 1.00 0.00 375 GLU A C 20
ATOM 24033 O O . GLU A 1 65 ? 12.344 1.970 -15.905 1.00 0.00 375 GLU A O 20
ATOM 24045 N N . CYS A 1 66 ? 11.276 2.029 -13.991 1.00 0.00 376 CYS A N 20
ATOM 24046 C CA . CYS A 1 66 ? 11.718 3.434 -13.752 1.00 0.00 376 CYS A CA 20
ATOM 24047 C C . CYS A 1 66 ? 13.243 3.495 -13.798 1.00 0.00 376 CYS A C 20
ATOM 24048 O O . CYS A 1 66 ? 13.829 4.372 -14.402 1.00 0.00 376 CYS A O 20
ATOM 24055 N N . ARG A 1 67 ? 13.884 2.570 -13.147 1.00 0.00 377 ARG A N 20
ATOM 24056 C CA . ARG A 1 67 ? 15.372 2.555 -13.122 1.00 0.00 377 ARG A CA 20
ATOM 24057 C C . ARG A 1 67 ? 15.911 2.331 -14.537 1.00 0.00 377 ARG A C 20
ATOM 24058 O O . ARG A 1 67 ? 17.024 2.703 -14.853 1.00 0.00 377 ARG A O 20
ATOM 24079 N N . ASN A 1 68 ? 15.131 1.726 -15.390 1.00 0.00 378 ASN A N 20
ATOM 24080 C CA . ASN A 1 68 ? 15.601 1.480 -16.782 1.00 0.00 378 ASN A CA 20
ATOM 24081 C C . ASN A 1 68 ? 16.889 0.655 -16.747 1.00 0.00 378 ASN A C 20
ATOM 24082 O O . ASN A 1 68 ? 17.845 0.947 -17.439 1.00 0.00 378 ASN A O 20
ATOM 24093 N N . ASP A 1 69 ? 16.925 -0.373 -15.944 1.00 0.00 379 ASP A N 20
ATOM 24094 C CA . ASP A 1 69 ? 18.151 -1.215 -15.863 1.00 0.00 379 ASP A CA 20
ATOM 24095 C C . ASP A 1 69 ? 18.324 -1.991 -17.170 1.00 0.00 379 ASP A C 20
ATOM 24096 O O . ASP A 1 69 ? 17.492 -2.841 -17.446 1.00 0.00 379 ASP A O 20
ATOM 24106 N N . ALA B 2 1 ? 9.025 5.545 -2.685 1.00 0.00 383 ALA B N 20
ATOM 24107 C CA . ALA B 2 1 ? 8.187 6.164 -3.751 1.00 0.00 383 ALA B CA 20
ATOM 24108 C C . ALA B 2 1 ? 6.926 6.761 -3.126 1.00 0.00 383 ALA B C 20
ATOM 24109 O O . ALA B 2 1 ? 6.987 7.488 -2.154 1.00 0.00 383 ALA B O 20
ATOM 24118 N N . ARG B 2 2 ? 5.785 6.455 -3.681 1.00 0.00 384 ARG B N 20
ATOM 24119 C CA . ARG B 2 2 ? 4.509 6.995 -3.132 1.00 0.00 384 ARG B CA 20
ATOM 24120 C C . ARG B 2 2 ? 3.592 5.832 -2.753 1.00 0.00 384 ARG B C 20
ATOM 24121 O O . ARG B 2 2 ? 3.290 4.980 -3.566 1.00 0.00 384 ARG B O 20
ATOM 24142 N N . THR B 2 3 ? 3.149 5.793 -1.526 1.00 0.00 385 THR B N 20
ATOM 24143 C CA . THR B 2 3 ? 2.249 4.689 -1.088 1.00 0.00 385 THR B CA 20
ATOM 24144 C C . THR B 2 3 ? 0.996 5.283 -0.446 1.00 0.00 385 THR B C 20
ATOM 24145 O O . THR B 2 3 ? 1.069 6.211 0.335 1.00 0.00 385 THR B O 20
ATOM 24156 N N . LYS B 2 4 ? -0.152 4.754 -0.767 1.00 0.00 386 LYS B N 20
ATOM 24157 C CA . LYS B 2 4 ? -1.410 5.284 -0.172 1.00 0.00 386 LYS B CA 20
ATOM 24158 C C . LYS B 2 4 ? -2.281 4.118 0.293 1.00 0.00 386 LYS B C 20
ATOM 24159 O O . LYS B 2 4 ? -2.220 3.030 -0.248 1.00 0.00 386 LYS B O 20
ATOM 24178 N N . GLN B 2 5 ? -3.095 4.332 1.290 1.00 0.00 387 GLN B N 20
ATOM 24179 C CA . GLN B 2 5 ? -3.970 3.233 1.784 1.00 0.00 387 GLN B CA 20
ATOM 24180 C C . GLN B 2 5 ? -5.328 3.329 1.090 1.00 0.00 387 GLN B C 20
ATOM 24181 O O . GLN B 2 5 ? -5.948 4.374 1.067 1.00 0.00 387 GLN B O 20
ATOM 24195 N N . THR B 2 6 ? -5.791 2.248 0.521 1.00 0.00 388 THR B N 20
ATOM 24196 C CA . THR B 2 6 ? -7.106 2.278 -0.180 1.00 0.00 388 THR B CA 20
ATOM 24197 C C . THR B 2 6 ? -8.061 1.284 0.485 1.00 0.00 388 THR B C 20
ATOM 24198 O O . THR B 2 6 ? -7.641 0.294 1.052 1.00 0.00 388 THR B O 20
ATOM 24209 N N . ALA B 2 7 ? -9.341 1.542 0.414 1.00 0.00 389 ALA B N 20
ATOM 24210 C CA . ALA B 2 7 ? -10.336 0.617 1.035 1.00 0.00 389 ALA B CA 20
ATOM 24211 C C . ALA B 2 7 ? -11.637 1.374 1.305 1.00 0.00 389 ALA B C 20
ATOM 24212 O O . ALA B 2 7 ? -12.630 0.794 1.697 1.00 0.00 389 ALA B O 20
ATOM 24219 N N . ARG B 2 8 ? -11.645 2.662 1.101 1.00 0.00 390 ARG B N 20
ATOM 24220 C CA . ARG B 2 8 ? -12.890 3.441 1.352 1.00 0.00 390 ARG B CA 20
ATOM 24221 C C . ARG B 2 8 ? -14.035 2.804 0.568 1.00 0.00 390 ARG B C 20
ATOM 24222 O O . ARG B 2 8 ? -15.160 2.747 1.025 1.00 0.00 390 ARG B O 20
ATOM 24243 N N . LYS B 2 9 ? -13.751 2.313 -0.607 1.00 0.00 391 LYS B N 20
ATOM 24244 C CA . LYS B 2 9 ? -14.809 1.663 -1.428 1.00 0.00 391 LYS B CA 20
ATOM 24245 C C . LYS B 2 9 ? -14.301 0.297 -1.896 1.00 0.00 391 LYS B C 20
ATOM 24246 O O . LYS B 2 9 ? -13.195 0.174 -2.378 1.00 0.00 391 LYS B O 20
ATOM 24265 N N . SER B 2 10 ? -15.093 -0.730 -1.752 1.00 0.00 392 SER B N 20
ATOM 24266 C CA . SER B 2 10 ? -14.647 -2.087 -2.187 1.00 0.00 392 SER B CA 20
ATOM 24267 C C . SER B 2 10 ? -15.648 -3.124 -1.683 1.00 0.00 392 SER B C 20
ATOM 24268 O O . SER B 2 10 ? -16.063 -4.008 -2.407 1.00 0.00 392 SER B O 20
ATOM 24276 N N . THR B 2 11 ? -16.041 -3.014 -0.445 1.00 0.00 393 THR B N 20
ATOM 24277 C CA . THR B 2 11 ? -17.023 -3.978 0.123 1.00 0.00 393 THR B CA 20
ATOM 24278 C C . THR B 2 11 ? -18.218 -3.197 0.666 1.00 0.00 393 THR B C 20
ATOM 24279 O O . THR B 2 11 ? -18.126 -2.016 0.936 1.00 0.00 393 THR B O 20
ATOM 24290 N N . GLY B 2 12 ? -19.340 -3.839 0.827 1.00 0.00 394 GLY B N 20
ATOM 24291 C CA . GLY B 2 12 ? -20.531 -3.118 1.351 1.00 0.00 394 GLY B CA 20
ATOM 24292 C C . GLY B 2 12 ? -21.389 -4.075 2.177 1.00 0.00 394 GLY B C 20
ATOM 24293 O O . GLY B 2 12 ? -21.237 -4.082 3.388 1.00 0.00 394 GLY B O 20
#